Protein 3X1L (pdb70)

Nearest PDB structures (foldseek):
  3x1l-assembly1_F  TM=1.007E+00  e=1.988E-20  Archaeoglobus fulgidus DSM 4304
  3x1l-assembly1_G  TM=9.698E-01  e=9.015E-18  Archaeoglobus fulgidus DSM 4304
  4gkf-assembly1_A  TM=8.002E-01  e=8.936E-06  Pyrococcus furiosus DSM 3638
  3x1l-assembly1_C  TM=1.003E+00  e=3.879E-73  Archaeoglobus fulgidus DSM 4304
  3x1l-assembly1_E  TM=9.800E-01  e=2.014E-64  Archaeoglobus fulgidus DSM 4304

CATH classification: 3.30.1040.70 (+1 more: 2.60.40.4350)

InterPro domains:
  IPR000160 GGDEF domain [PS50887] (592-752)
  IPR013407 CRISPR-associated protein Cmr2 [TIGR02577] (220-738)
  IPR024615 CRISPR-associated protein Cmr2, N-terminal [PF12469] (221-328)
  IPR038242 CRISPR-Cas system, Cmr2 subunit, D1 domain, cysteine cluster [G3DSA:3.30.70.2220] (194-502)
  IPR043128 Reverse transcriptase/Diguanylate cyclase domain [G3DSA:3.30.70.270] (591-764)
  IPR048690 CRISPR RNA silencing complex Cmr2 subunit, Zn-binding domain [PF20823] (441-498)
  IPR048693 CRISPR RNA silencing complex Cmr2-like, C-terminal domain [PF20824] (779-865)
  IPR048694 CRISPR RNA silencing complex Cmr2 subunit, first helical domain [PF20822] (499-591)
  IPR052117 CRISPR-associated Cas10/Csm1 subtype III-A protein [PTHR36528] (218-841)
  IPR054767 Cas10/Cmr2, second palm domain [PF22335] (593-748)

GO terms:
  GO:0005515 protein binding (F, IPI)

Secondary structure (DSSP, 8-state):
-EEEEEEEEE-SHHHHH--SSHHHHHHHHHHHHHHHHHHHHHHHHHH-GGGEEES--TT-HHIIIIIS-----GGGGSB---SEEEEEEEGGGHHHHHHHHHHHHHHHHHHHHHHHHHHHHHTTSB---GGGHHHHTSHHHHHHHHHH-EEEEEEEESS-EEEHHHHHHHHT---EEEGGGGHHHHHHHHHHHHHHHHHTTTT-PPPPPSSPBPTTTSSSBPTTTTTS-HHHHHHTBGGG----HHHHHHHHHHHHHHHHHS---S--SHHHHHTTGGGHHHHHIIIIIHHHHHHHHHH-GGGEETTEESSGGGGSHHHHH--HHHHHHHHHHHHHHHHH-PPP-EEEEEEEEE--HHHHHHHHHHHHIIIIIIHHHHHTTSSEEEEE-SS-EEEEEETTTHHHHHHHHHHHHHHH--EEEEEEEEETTS-HHHHHHHHHHIIIIIGGGSTT--EEEEEEE-SSS-EEEEEEETHHHHHHHT-HHHHHHT--HHHHHHHHHHGGGS-GGGHHHHHHHHHHHH---HHHHHHHHHHHHHHHHHHHTTB--SSHHHHHHHHHHHHHHHT-TTT--/-EEEEEEESS-B--B-SS---TTS--EEEB-SPPHHHHHHHHHHHHHHHT-HHHHTTTSSS-SSEEEEEEEE--EEEPPTTEEEETTEEEE---EEETTEEEPPP-------EEEHHHHHHHHTT---EEEGGGSB--EEEEEEEEEE-TTT-SEEEEEEEEEEEEE-SEEEEEEE-SSS-HHHHHHH-SEEE-SSTT-EEEEEEEE---GGGG----EEEEEEEEESS-EES-HHHHHHHHHHHTT--EEEEEEE--SPEEE--EETTTTEEPPPEEEEPTT-EEEEEEEEEEE--SEEE-SB-TTBT--EEEEEE--/-EEEEEEEESS-BB-B-SS---SSSBPBPB-TTT--BEE-HHHHHHHHHHHHHHHHHTT--B---B--HHHHHHHHHGGGHHHHHHHHHTTSS--HHHHHHH---GGGGGG---SEEE--EEEEEEEEEBSSSSEEEEE-HHHHHHHHHHHHHH-----TTEEEE-GGGEETTTTEEEETTEEEEEPP-SSHHHHHHHHHHHHH-SBSSSSBHHHHHTTEEEE-HHHHHHHHHHSSEEEEEEEEETTTTEEEEEEEEEEEEBPSS-EEEEEEEE----SSS--GGGSSHHHHHHHHHHHHTT-EEE-BS-GGGT--EEEEE-/--TT-SEEEEEEEEESS-B--B----SSSSSBPBPB-TTT--BEE-HHHHHHHHHHHHHHHHHTT--B---B--HHHHHHHHHGGGHHHHHHHHHTTSS--HHHHHHH---GGGTTT---SEEEPPEEEEEEEEEBSSSSEEEEE-HHHHHHHHHHHHHHHHHTT-TTT------TTEEEE-GGGS-TTTSEEEETTEEEEE---HHHHHHHHHHHS-SSSS---GGGEEEE-HHHHHHHHHHSSEEEEEEEE-TTT-SEEEEEEEEEEEBPSS-EEEEEEEE-------GGGSSHHHHHHHHHHHHTT-EEE-SS-GGGT--EEEEEEE-/----EEEEEEEEESS-B--B----SSSSSBPBPB-TTT--BEE-HHHHHHHHHHHHHHHHTTT--B---B--HHHHHHHHHGGGHHHHHHHHHTTSS--HHHHHHT---GGGTTT---SEEEPPEEEEEEEEEBSSSSEEEEE-HHHHHHHHHHHHHHHHHH-----TTEEEE-TTTB-TTT-EEEETTEEEEEPP-SSHHHHHHHHHHHHH-SB-SSSBHHHHHTTEEEE-HHHHHHHHHHSSEEEEEEEEETTTTEEEEEEEEEEEEBPTT-EEEEEEEE-------STT-SHHHHHHHHHHHHTT-EEE-SS-GGGT--EEEEEEE-/--HHHHHHHHHHHHHHHHHHHHTSS-HHHHHHHHHHHHHHHHHHHHH-HHHHHHHHHTT---S--GGG--GGG-SSHHHHHHHHHHHHHHHHHHHBTBTTSS---SSTTS-HHHHHHHS-HHHHHHHHHHHHHHHHHHHHHHHHH-/----HHHHHHHHHHHHHHHHHHHTTT-HHHHHHHHHHHHHHHHHHHHH-HHHHHHHHHHHTT--TTS--GGG--GGG-SSHHHHHHHHHHHHHHHHHHHTT-TTSS---SSTTS-HHHHHTTS-HHHHHHHHHHHHHHHHHHHHHHHHH---/--EE--S-HHHHHHHHHHHTTSS----HHHHHHSS--EEEEETTEEE-SHHHHGGGSSSHHHHHHHHHHHHGGGHHHHHHHHHHHHHHHHHTT-EEEEEEBSS-B-S-TTS--TTS----B-TTT--B-B-HHHHHHHHHHHHHHHHHHHHHHHHHHHTHHHHHHH---HHHHHHHHHHHHHT-GGGTTSSTT-EEESSSSEEEHHHHHHHH-BTTB--SEEE--BEE-HHHHHHS-S-EEEE--EEEEBPTT-EEEEEEEE-STT--HHHHHHHHHHHHHHT-SSS-GGGTTT-B-

Structure (mmCIF, N/CA/C/O backbone):
data_3X1L
#
_entry.id   3X1L
#
_cell.length_a   75.489
_cell.length_b   76.215
_cell.length_c   139.188
_cell.angle_alpha   90.32
_cell.angle_beta   104.83
_cell.angle_gamma   118.58
#
_symmetry.space_group_name_H-M   'P 1'
#
loop_
_entity.id
_entity.type
_entity.pdbx_description
1 polymer 'CRISPR system Cmr subunit Cmr2'
2 polymer 'CRISPR system Cmr subunit Cmr3'
3 polymer Cmr4
4 polymer 'CRISPR system Cmr subunit Cmr5'
5 polymer Cmr6
6 polymer 'RNA (32-MER)'
7 polymer "DNA (5'-D(*TP*GP*CP*TP*CP*TP*CP*AP*GP*CP*CP*GP*CP*AP*AP*GP*GP*AP*CP*CP*GP*CP*AP*TP*AP*CP*TP*AP*CP*AP*A)-3')"
8 non-polymer 'ZINC ION'
9 non-polymer 'MAGNESIUM ION'
10 water water
#
loop_
_atom_site.group_PDB
_atom_site.id
_atom_site.type_symbol
_atom_site.label_atom_id
_atom_site.label_alt_id
_atom_site.label_comp_id
_atom_site.label_asym_id
_atom_site.label_entity_id
_atom_site.label_seq_id
_atom_site.pdbx_PDB_ins_code
_atom_site.Cartn_x
_atom_site.Cartn_y
_atom_site.Cartn_z
_atom_site.occupancy
_atom_site.B_iso_or_equiv
_atom_site.auth_seq_id
_atom_site.auth_comp_id
_atom_site.auth_asym_id
_atom_site.auth_atom_id
_atom_site.pdbx_PDB_model_num
ATOM 1 N N . ASP A 1 24 ? 55.295 -3.075 -25.597 1.00 39.57 218 ASP A N 1
ATOM 2 C CA . ASP A 1 24 ? 56.365 -3.804 -24.926 1.00 41.69 218 ASP A CA 1
ATOM 3 C C . ASP A 1 24 ? 56.703 -3.151 -23.588 1.00 41.44 218 ASP A C 1
ATOM 4 O O . ASP A 1 24 ? 57.680 -2.408 -23.485 1.00 39.47 218 ASP A O 1
ATOM 6 N N . PRO A 1 25 ? 55.892 -3.437 -22.556 1.00 45.08 219 PRO A N 1
ATOM 7 C CA . PRO A 1 25 ? 56.000 -2.811 -21.232 1.00 41.24 219 PRO A CA 1
ATOM 8 C C . PRO A 1 25 ? 57.381 -2.989 -20.609 1.00 41.99 219 PRO A C 1
ATOM 9 O O . PRO A 1 25 ? 57.885 -4.108 -20.524 1.00 38.04 219 PRO A O 1
ATOM 13 N N . THR A 1 26 ? 57.981 -1.884 -20.181 1.00 41.57 220 THR A N 1
ATOM 14 C CA . THR A 1 26 ? 59.327 -1.915 -19.627 1.00 38.28 220 THR A CA 1
ATOM 15 C C . THR A 1 26 ? 59.405 -1.119 -18.329 1.00 34.86 220 THR A C 1
ATOM 16 O O . THR A 1 26 ? 58.997 0.039 -18.276 1.00 32.16 220 THR A O 1
ATOM 20 N N . LEU A 1 27 ? 59.923 -1.756 -17.283 1.00 30.71 221 LEU A N 1
ATOM 21 C CA . LEU A 1 27 ? 60.086 -1.117 -15.982 1.00 32.62 221 LEU A CA 1
ATOM 22 C C . LEU A 1 27 ? 61.352 -0.264 -15.974 1.00 28.94 221 LEU A C 1
ATOM 23 O O . LEU A 1 27 ? 62.453 -0.790 -16.096 1.00 31.00 221 LEU A O 1
ATOM 28 N N . LEU A 1 28 ? 61.191 1.048 -15.836 1.00 30.75 222 LEU A N 1
ATOM 29 C CA . LEU A 1 28 ? 62.313 1.976 -15.949 1.00 28.65 222 LEU A CA 1
ATOM 30 C C . LEU A 1 28 ? 62.605 2.672 -14.620 1.00 30.55 222 LEU A C 1
ATOM 31 O O . LEU A 1 28 ? 61.693 3.147 -13.945 1.00 31.47 222 LEU A O 1
ATOM 36 N N . ARG A 1 29 ? 63.881 2.729 -14.252 1.00 27.47 223 ARG A N 1
ATOM 37 C CA . ARG A 1 29 ? 64.289 3.334 -12.987 1.00 28.33 223 ARG A CA 1
ATOM 38 C C . ARG A 1 29 ? 65.170 4.565 -13.195 1.00 28.58 223 ARG A C 1
ATOM 39 O O . ARG A 1 29 ? 66.132 4.530 -13.958 1.00 31.40 223 ARG A O 1
ATOM 47 N N . ILE A 1 30 ? 64.830 5.650 -12.508 1.00 31.14 224 ILE A N 1
ATOM 48 C CA . ILE A 1 30 ? 65.605 6.886 -12.558 1.00 27.28 224 ILE A CA 1
ATOM 49 C C . ILE A 1 30 ? 66.241 7.159 -11.198 1.00 30.34 224 ILE A C 1
ATOM 50 O O . ILE A 1 30 ? 65.568 7.067 -10.173 1.00 27.90 224 ILE A O 1
ATOM 55 N N . LYS A 1 31 ? 67.531 7.485 -11.186 1.00 28.70 225 LYS A N 1
ATOM 56 C CA . LYS A 1 31 ? 68.206 7.885 -9.950 1.00 25.68 225 LYS A CA 1
ATOM 57 C C . LYS A 1 31 ? 69.150 9.064 -10.182 1.00 25.92 225 LYS A C 1
ATOM 58 O O . LYS A 1 31 ? 69.953 9.054 -11.112 1.00 30.86 225 LYS A O 1
ATOM 64 N N . ILE A 1 32 ? 69.052 10.074 -9.325 1.00 25.19 226 ILE A N 1
ATOM 65 C CA . ILE A 1 32 ? 69.880 11.267 -9.444 1.00 22.35 226 ILE A CA 1
ATOM 66 C C . ILE A 1 32 ? 70.843 11.374 -8.265 1.00 27.51 226 ILE A C 1
ATOM 67 O O . ILE A 1 32 ? 70.437 11.234 -7.112 1.00 26.16 226 ILE A O 1
ATOM 72 N N . VAL A 1 33 ? 72.121 11.598 -8.563 1.00 25.48 227 VAL A N 1
ATOM 73 C CA . VAL A 1 33 ? 73.144 11.783 -7.534 1.00 28.17 227 VAL A CA 1
ATOM 74 C C . VAL A 1 33 ? 74.034 12.975 -7.904 1.00 26.62 227 VAL A C 1
ATOM 75 O O . VAL A 1 33 ? 74.136 13.326 -9.081 1.00 25.02 227 VAL A O 1
ATOM 79 N N . PRO A 1 34 ? 74.676 13.612 -6.906 1.00 23.29 228 PRO A N 1
ATOM 80 C CA . PRO A 1 34 ? 74.589 13.334 -5.468 1.00 26.61 228 PRO A CA 1
ATOM 81 C C . PRO A 1 34 ? 73.446 14.080 -4.797 1.00 25.96 228 PRO A C 1
ATOM 82 O O . PRO A 1 34 ? 72.906 15.036 -5.360 1.00 25.00 228 PRO A O 1
ATOM 86 N N . VAL A 1 35 ? 73.088 13.635 -3.598 1.00 25.79 229 VAL A N 1
ATOM 87 C CA . VAL A 1 35 ? 72.029 14.261 -2.823 1.00 27.35 229 VAL A CA 1
ATOM 88 C C . VAL A 1 35 ? 72.611 14.898 -1.565 1.00 26.24 229 VAL A C 1
ATOM 89 O O . VAL A 1 35 ? 72.777 16.115 -1.497 1.00 24.69 229 VAL A O 1
ATOM 93 N N . GLN A 1 36 ? 72.941 14.076 -0.575 1.00 19.02 230 GLN A N 1
ATOM 94 C CA . GLN A 1 36 ? 73.411 14.610 0.701 1.00 25.89 230 GLN A CA 1
ATOM 95 C C . GLN A 1 36 ? 74.690 15.473 0.604 1.00 25.27 230 GLN A C 1
ATOM 96 O O . GLN A 1 36 ? 74.771 16.497 1.281 1.00 27.22 230 GLN A O 1
ATOM 102 N N . PRO A 1 37 ? 75.679 15.083 -0.233 1.00 24.12 231 PRO A N 1
ATOM 103 C CA . PRO A 1 37 ? 76.834 15.981 -0.391 1.00 29.51 231 PRO A CA 1
ATOM 104 C C . PRO A 1 37 ? 76.470 17.364 -0.928 1.00 28.13 231 PRO A C 1
ATOM 105 O O . PRO A 1 37 ? 77.001 18.369 -0.452 1.00 30.28 231 PRO A O 1
ATOM 109 N N . PHE A 1 38 ? 75.582 17.405 -1.917 1.00 24.95 232 PHE A N 1
ATOM 110 C CA . PHE A 1 38 ? 75.127 18.663 -2.495 1.00 26.57 232 PHE A CA 1
ATOM 111 C C . PHE A 1 38 ? 74.369 19.486 -1.465 1.00 23.05 232 PHE A C 1
ATOM 112 O O . PHE A 1 38 ? 74.602 20.684 -1.317 1.00 27.38 232 PHE A O 1
ATOM 120 N N . ILE A 1 39 ? 73.462 18.831 -0.753 1.00 23.33 233 ILE A N 1
ATOM 121 C CA . ILE A 1 39 ? 72.666 19.487 0.278 1.00 27.14 233 ILE A CA 1
ATOM 122 C C . ILE A 1 39 ? 73.543 19.992 1.430 1.00 27.48 233 ILE A C 1
ATOM 123 O O . ILE A 1 39 ? 73.308 21.073 1.974 1.00 27.87 233 ILE A O 1
ATOM 128 N N . ALA A 1 40 ? 74.570 19.221 1.780 1.00 24.11 234 ALA A N 1
ATOM 129 C CA . ALA A 1 40 ? 75.478 19.597 2.864 1.00 29.90 234 ALA A CA 1
ATOM 130 C C . ALA A 1 40 ? 76.339 20.805 2.502 1.00 29.76 234 ALA A C 1
ATOM 131 O O . ALA A 1 40 ? 76.846 21.496 3.380 1.00 28.79 234 ALA A O 1
ATOM 133 N N . ASN A 1 41 ? 76.512 21.056 1.210 1.00 27.59 235 ASN A N 1
ATOM 134 C CA . ASN A 1 41 ? 77.267 22.223 0.771 1.00 29.11 235 ASN A CA 1
ATOM 135 C C . ASN A 1 41 ? 76.446 23.498 0.936 1.00 28.47 235 ASN A C 1
ATOM 136 O O . ASN A 1 41 ? 76.007 24.105 -0.042 1.00 27.76 235 ASN A O 1
ATOM 141 N N . SER A 1 42 ? 76.248 23.892 2.191 1.00 24.77 236 SER A N 1
ATOM 142 C CA . SER A 1 42 ? 75.400 25.026 2.530 1.00 26.85 236 SER A CA 1
ATOM 143 C C . SER A 1 42 ? 76.009 25.858 3.651 1.00 26.23 236 SER A C 1
ATOM 144 O O . SER A 1 42 ? 76.548 25.312 4.615 1.00 28.40 236 SER A O 1
ATOM 147 N N . ARG A 1 43 ? 75.918 27.179 3.524 1.00 27.43 237 ARG A N 1
ATOM 148 C CA . ARG A 1 43 ? 76.387 28.084 4.570 1.00 25.26 237 ARG A CA 1
ATOM 149 C C . ARG A 1 43 ? 75.196 28.709 5.287 1.00 28.32 237 ARG A C 1
ATOM 150 O O . ARG A 1 43 ? 75.177 28.809 6.517 1.00 25.65 237 ARG A O 1
ATOM 158 N N . LYS A 1 44 ? 74.207 29.134 4.510 1.00 23.65 238 LYS A N 1
ATOM 159 C CA . LYS A 1 44 ? 72.993 29.699 5.079 1.00 26.98 238 LYS A CA 1
ATOM 160 C C . LYS A 1 44 ? 71.827 28.751 4.853 1.00 24.33 238 LYS A C 1
ATOM 161 O O . LYS A 1 44 ? 71.901 27.844 4.022 1.00 26.07 238 LYS A O 1
ATOM 167 N N . GLN A 1 45 ? 70.760 28.949 5.615 1.00 25.99 239 GLN A N 1
ATOM 168 C CA . GLN A 1 45 ? 69.588 28.088 5.534 1.00 27.93 239 GLN A CA 1
ATOM 169 C C . GLN A 1 45 ? 68.971 28.106 4.132 1.00 23.20 239 GLN A C 1
ATOM 170 O O . GLN A 1 45 ? 68.437 27.096 3.670 1.00 23.53 239 GLN A O 1
ATOM 176 N N . LEU A 1 46 ? 69.061 29.249 3.458 1.00 21.36 240 LEU A N 1
ATOM 177 C CA . LEU A 1 46 ? 68.587 29.375 2.080 1.00 25.15 240 LEU A CA 1
ATOM 178 C C . LEU A 1 46 ? 69.336 28.438 1.128 1.00 25.83 240 LEU A C 1
ATOM 179 O O . LEU A 1 46 ? 68.749 27.923 0.173 1.00 28.31 240 LEU A O 1
ATOM 184 N N . ASP A 1 47 ? 70.626 28.221 1.383 1.00 25.09 241 ASP A N 1
ATOM 185 C CA . ASP A 1 47 ? 71.406 27.271 0.586 1.00 24.41 241 ASP A CA 1
ATOM 186 C C . ASP A 1 47 ? 70.856 25.861 0.758 1.00 22.04 241 ASP A C 1
ATOM 187 O O . ASP A 1 47 ? 70.743 25.101 -0.203 1.00 22.98 241 ASP A O 1
ATOM 192 N N . LEU A 1 48 ? 70.535 25.523 2.004 1.00 23.64 242 LEU A N 1
ATOM 193 C CA . LEU A 1 48 ? 70.014 24.210 2.369 1.00 23.86 242 LEU A CA 1
ATOM 194 C C . LEU A 1 48 ? 68.671 23.931 1.695 1.00 21.91 242 LEU A C 1
ATOM 195 O O . LEU A 1 48 ? 68.449 22.853 1.140 1.00 20.21 242 LEU A O 1
ATOM 200 N N . TRP A 1 49 ? 67.774 24.908 1.759 1.00 20.80 243 TRP A N 1
ATOM 201 C CA . TRP A 1 49 ? 66.474 24.779 1.119 1.00 23.70 243 TRP A CA 1
ATOM 202 C C . TRP A 1 49 ? 66.614 24.686 -0.400 1.00 20.29 243 TRP A C 1
ATOM 203 O O . TRP A 1 49 ? 65.991 23.836 -1.029 1.00 20.79 243 TRP A O 1
ATOM 214 N N . ALA A 1 50 ? 67.441 25.553 -0.981 1.00 21.30 244 ALA A N 1
ATOM 215 C CA . ALA A 1 50 ? 67.596 25.604 -2.435 1.00 21.25 244 ALA A CA 1
ATOM 216 C C . ALA A 1 50 ? 68.182 24.310 -2.980 1.00 24.14 244 ALA A C 1
ATOM 217 O O . ALA A 1 50 ? 67.788 23.848 -4.052 1.00 22.11 244 ALA A O 1
ATOM 219 N N . SER A 1 51 ? 69.120 23.733 -2.233 1.00 21.91 245 SER A N 1
ATOM 220 C CA . SER A 1 51 ? 69.749 22.470 -2.602 1.00 24.56 245 SER A CA 1
ATOM 221 C C . SER A 1 51 ? 68.731 21.346 -2.715 1.00 23.51 245 SER A C 1
ATOM 222 O O . SER A 1 51 ? 68.657 20.662 -3.734 1.00 22.68 245 SER A O 1
ATOM 225 N N . SER A 1 52 ? 67.956 21.152 -1.652 1.00 21.76 246 SER A N 1
ATOM 226 C CA . SER A 1 52 ? 66.937 20.109 -1.623 1.00 25.21 246 SER A CA 1
ATOM 227 C C . SER A 1 52 ? 65.854 20.356 -2.666 1.00 20.01 246 SER A C 1
ATOM 228 O O . SER A 1 52 ? 65.399 19.429 -3.333 1.00 20.19 246 SER A O 1
ATOM 231 N N . HIS A 1 53 ? 65.447 21.614 -2.794 1.00 20.16 247 HIS A N 1
ATOM 232 C CA . HIS A 1 53 ? 64.376 21.993 -3.707 1.00 22.82 247 HIS A CA 1
ATOM 233 C C . HIS A 1 53 ? 64.792 21.800 -5.168 1.00 22.40 247 HIS A C 1
ATOM 234 O O . HIS A 1 53 ? 64.017 21.291 -5.978 1.00 22.83 247 HIS A O 1
ATOM 241 N N . LEU A 1 54 ? 66.014 22.208 -5.499 1.00 24.36 248 LEU A N 1
ATOM 242 C CA . LEU A 1 54 ? 66.549 22.016 -6.846 1.00 20.17 248 LEU A CA 1
ATOM 243 C C . LEU A 1 54 ? 66.621 20.534 -7.202 1.00 23.75 248 LEU A C 1
ATOM 244 O O . LEU A 1 54 ? 66.305 20.149 -8.324 1.00 25.20 248 LEU A O 1
ATOM 249 N N . LEU A 1 55 ? 67.037 19.706 -6.245 1.00 24.33 249 LEU A N 1
ATOM 250 C CA . LEU A 1 55 ? 67.103 18.262 -6.462 1.00 24.26 249 LEU A CA 1
ATOM 251 C C . LEU A 1 55 ? 65.734 17.696 -6.824 1.00 24.08 249 LEU A C 1
ATOM 252 O O . LEU A 1 55 ? 65.617 16.881 -7.742 1.00 21.13 249 LEU A O 1
ATOM 257 N N . SER A 1 56 ? 64.703 18.129 -6.100 1.00 20.19 250 SER A N 1
ATOM 258 C CA . SER A 1 56 ? 63.332 17.749 -6.425 1.00 22.41 250 SER A CA 1
ATOM 259 C C . SER A 1 56 ? 62.949 18.259 -7.812 1.00 22.32 250 SER A C 1
ATOM 260 O O . SER A 1 56 ? 62.264 17.566 -8.566 1.00 22.60 250 SER A O 1
ATOM 263 N N . MET A 1 57 ? 63.401 19.465 -8.148 1.00 21.37 251 MET A N 1
ATOM 264 C CA . MET A 1 57 ? 63.101 20.049 -9.455 1.00 23.77 251 MET A CA 1
ATOM 265 C C . MET A 1 57 ? 63.749 19.244 -10.583 1.00 26.89 251 MET A C 1
ATOM 266 O O . MET A 1 57 ? 63.169 19.106 -11.660 1.00 27.60 251 MET A O 1
ATOM 271 N N . LEU A 1 58 ? 64.944 18.708 -10.335 1.00 22.08 252 LEU A N 1
ATOM 272 C CA . LEU A 1 58 ? 65.628 17.893 -11.336 1.00 21.87 252 LEU A CA 1
ATOM 273 C C . LEU A 1 58 ? 64.863 16.601 -11.616 1.00 24.57 252 LEU A C 1
ATOM 274 O O . LEU A 1 58 ? 64.727 16.194 -12.772 1.00 23.93 252 LEU A O 1
ATOM 279 N N . MET A 1 59 ? 64.355 15.961 -10.565 1.00 19.95 253 MET A N 1
ATOM 280 C CA . MET A 1 59 ? 63.528 14.772 -10.748 1.00 24.19 253 MET A CA 1
ATOM 281 C C . MET A 1 59 ? 62.238 15.108 -11.501 1.00 26.22 253 MET A C 1
ATOM 282 O O . MET A 1 59 ? 61.767 14.313 -12.315 1.00 24.77 253 MET A O 1
ATOM 287 N N . TYR A 1 60 ? 61.672 16.282 -11.230 1.00 24.41 254 TYR A N 1
ATOM 288 C CA . TYR A 1 60 ? 60.461 16.706 -11.928 1.00 26.54 254 TYR A CA 1
ATOM 289 C C . TYR A 1 60 ? 60.710 16.864 -13.430 1.00 25.31 254 TYR A C 1
ATOM 290 O O . TYR A 1 60 ? 59.921 16.389 -14.244 1.00 28.85 254 TYR A O 1
ATOM 299 N N . LYS A 1 61 ? 61.801 17.540 -13.783 1.00 26.79 255 LYS A N 1
ATOM 300 C CA . LYS A 1 61 ? 62.197 17.715 -15.182 1.00 26.12 255 LYS A CA 1
ATOM 301 C C . LYS A 1 61 ? 62.397 16.374 -15.877 1.00 27.40 255 LYS A C 1
ATOM 302 O O . LYS A 1 61 ? 62.098 16.220 -17.063 1.00 29.03 255 LYS A O 1
ATOM 308 N N . ALA A 1 62 ? 62.910 15.405 -15.128 1.00 21.67 256 ALA A N 1
ATOM 309 C CA . ALA A 1 62 ? 63.115 14.060 -15.641 1.00 25.46 256 ALA A CA 1
ATOM 310 C C . ALA A 1 62 ? 61.785 13.357 -15.883 1.00 29.09 256 ALA A C 1
ATOM 311 O O . ALA A 1 62 ? 61.587 12.718 -16.917 1.00 25.70 256 ALA A O 1
ATOM 313 N N . LEU A 1 63 ? 60.876 13.478 -14.921 1.00 26.69 257 LEU A N 1
ATOM 314 C CA . LEU A 1 63 ? 59.600 12.779 -14.988 1.00 27.97 257 LEU A CA 1
ATOM 315 C C . LEU A 1 63 ? 58.674 13.380 -16.044 1.00 27.26 257 LEU A C 1
ATOM 316 O O . LEU A 1 63 ? 57.801 12.690 -16.566 1.00 29.08 257 LEU A O 1
ATOM 321 N N . GLU A 1 64 ? 58.870 14.659 -16.355 1.00 29.53 258 GLU A N 1
ATOM 322 C CA . GLU A 1 64 ? 58.127 15.314 -17.429 1.00 31.62 258 GLU A CA 1
ATOM 323 C C . GLU A 1 64 ? 58.251 14.545 -18.740 1.00 30.54 258 GLU A C 1
ATOM 324 O O . GLU A 1 64 ? 57.285 14.432 -19.494 1.00 31.08 258 GLU A O 1
ATOM 330 N N . VAL A 1 65 ? 59.444 14.017 -19.000 1.00 28.56 259 VAL A N 1
ATOM 331 C CA . VAL A 1 65 ? 59.703 13.248 -20.213 1.00 31.43 259 VAL A CA 1
ATOM 332 C C . VAL A 1 65 ? 58.845 11.983 -20.249 1.00 33.80 259 VAL A C 1
ATOM 333 O O . VAL A 1 65 ? 58.268 11.640 -21.281 1.00 35.35 259 VAL A O 1
ATOM 337 N N . ILE A 1 66 ? 58.758 11.304 -19.109 1.00 32.53 260 ILE A N 1
ATOM 338 C CA . ILE A 1 66 ? 57.929 10.110 -18.971 1.00 31.00 260 ILE A CA 1
ATOM 339 C C . ILE A 1 66 ? 56.441 10.428 -19.116 1.00 34.62 260 ILE A C 1
ATOM 340 O O . ILE A 1 66 ? 55.721 9.760 -19.862 1.00 36.11 260 ILE A O 1
ATOM 345 N N . VAL A 1 67 ? 55.991 11.450 -18.394 1.00 30.21 261 VAL A N 1
ATOM 346 C CA . VAL A 1 67 ? 54.579 11.815 -18.355 1.00 32.21 261 VAL A CA 1
ATOM 347 C C . VAL A 1 67 ? 54.059 12.260 -19.721 1.00 36.74 261 VAL A C 1
ATOM 348 O O . VAL A 1 67 ? 52.920 11.959 -20.084 1.00 34.01 261 VAL A O 1
ATOM 352 N N . ASP A 1 68 ? 54.898 12.967 -20.473 1.00 33.43 262 ASP A N 1
ATOM 353 C CA . ASP A 1 68 ? 54.532 13.452 -21.803 1.00 33.85 262 ASP A CA 1
ATOM 354 C C . ASP A 1 68 ? 54.081 12.329 -22.723 1.00 38.99 262 ASP A C 1
ATOM 355 O O . ASP A 1 68 ? 53.177 12.510 -23.536 1.00 44.49 262 ASP A O 1
ATOM 360 N N . LYS A 1 69 ? 54.713 11.168 -22.589 1.00 40.02 263 LYS A N 1
ATOM 361 C CA . LYS A 1 69 ? 54.428 10.045 -23.470 1.00 38.02 263 LYS A CA 1
ATOM 362 C C . LYS A 1 69 ? 53.399 9.086 -22.884 1.00 41.46 263 LYS A C 1
ATOM 363 O O . LYS A 1 69 ? 52.560 8.554 -23.610 1.00 38.26 263 LYS A O 1
ATOM 369 N N . PHE A 1 70 ? 53.453 8.872 -21.572 1.00 39.00 264 PHE A N 1
ATOM 370 C CA . PHE A 1 70 ? 52.663 7.809 -20.960 1.00 39.02 264 PHE A CA 1
ATOM 371 C C . PHE A 1 70 ? 51.742 8.272 -19.832 1.00 38.24 264 PHE A C 1
ATOM 372 O O . PHE A 1 70 ? 51.027 7.463 -19.242 1.00 44.75 264 PHE A O 1
ATOM 380 N N . GLY A 1 71 ? 51.752 9.566 -19.535 1.00 36.53 265 GLY A N 1
ATOM 381 C CA . GLY A 1 71 ? 50.906 10.096 -18.480 1.00 34.64 265 GLY A CA 1
ATOM 382 C C . GLY A 1 71 ? 51.420 9.763 -17.092 1.00 39.24 265 GLY A C 1
ATOM 383 O O . GLY A 1 71 ? 52.346 8.965 -16.945 1.00 40.34 265 GLY A O 1
ATOM 384 N N . PRO A 1 72 ? 50.815 10.372 -16.060 1.00 37.45 266 PRO A N 1
ATOM 385 C CA . PRO A 1 72 ? 51.253 10.206 -14.669 1.00 35.34 266 PRO A CA 1
ATOM 386 C C . PRO A 1 72 ? 50.940 8.829 -14.081 1.00 37.70 266 PRO A C 1
ATOM 387 O O . PRO A 1 72 ? 51.580 8.424 -13.110 1.00 34.25 266 PRO A O 1
ATOM 391 N N . GLU A 1 73 ? 49.979 8.119 -14.661 1.00 34.54 267 GLU A N 1
ATOM 392 C CA . GLU A 1 73 ? 49.567 6.826 -14.123 1.00 33.76 267 GLU A CA 1
ATOM 393 C C . GLU A 1 73 ? 50.582 5.729 -14.437 1.00 37.08 267 GLU A C 1
ATOM 394 O O . GLU A 1 73 ? 50.513 4.635 -13.881 1.00 37.72 267 GLU A O 1
ATOM 400 N N . HIS A 1 74 ? 51.524 6.020 -15.327 1.00 34.50 268 HIS A N 1
ATOM 401 C CA . HIS A 1 74 ? 52.569 5.056 -15.643 1.00 38.81 268 HIS A CA 1
ATOM 402 C C . HIS A 1 74 ? 53.784 5.243 -14.739 1.00 33.84 268 HIS A C 1
ATOM 403 O O . HIS A 1 74 ? 54.709 4.434 -14.752 1.00 32.20 268 HIS A O 1
ATOM 410 N N . VAL A 1 75 ? 53.775 6.312 -13.952 1.00 33.20 269 VAL A N 1
ATOM 411 C CA . VAL A 1 75 ? 54.804 6.510 -12.939 1.00 33.97 269 VAL A CA 1
ATOM 412 C C . VAL A 1 75 ? 54.383 5.824 -11.644 1.00 30.24 269 VAL A C 1
ATOM 413 O O . VAL A 1 75 ? 53.505 6.307 -10.932 1.00 31.69 269 VAL A O 1
ATOM 417 N N . ILE A 1 76 ? 55.009 4.687 -11.354 1.00 32.23 270 ILE A N 1
ATOM 418 C CA . ILE A 1 76 ? 54.686 3.895 -10.170 1.00 30.08 270 ILE A CA 1
ATOM 419 C C . ILE A 1 76 ? 55.124 4.591 -8.888 1.00 34.11 270 ILE A C 1
ATOM 420 O O . ILE A 1 76 ? 54.394 4.618 -7.894 1.00 31.49 270 ILE A O 1
ATOM 425 N N . TYR A 1 77 ? 56.328 5.148 -8.920 1.00 33.76 271 TYR A N 1
ATOM 426 C CA . TYR A 1 77 ? 56.872 5.867 -7.777 1.00 33.13 271 TYR A CA 1
ATOM 427 C C . TYR A 1 77 ? 57.737 7.017 -8.274 1.00 33.85 271 TYR A C 1
ATOM 428 O O . TYR A 1 77 ? 58.589 6.821 -9.138 1.00 29.13 271 TYR A O 1
ATOM 437 N N . PRO A 1 78 ? 57.514 8.225 -7.737 1.00 35.19 272 PRO A N 1
ATOM 438 C CA . PRO A 1 78 ? 56.496 8.502 -6.718 1.00 37.33 272 PRO A CA 1
ATOM 439 C C . PRO A 1 78 ? 55.123 8.793 -7.318 1.00 37.59 272 PRO A C 1
ATOM 440 O O . PRO A 1 78 ? 55.000 8.956 -8.532 1.00 33.64 272 PRO A O 1
ATOM 444 N N . SER A 1 79 ? 54.103 8.848 -6.468 1.00 39.11 273 SER A N 1
ATOM 445 C CA . SER A 1 79 ? 52.760 9.223 -6.898 1.00 35.23 273 SER A CA 1
ATOM 446 C C . SER A 1 79 ? 52.733 10.698 -7.290 1.00 31.31 273 SER A C 1
ATOM 447 O O . SER A 1 79 ? 52.898 11.572 -6.442 1.00 36.17 273 SER A O 1
ATOM 450 N N . LEU A 1 80 ? 52.527 10.974 -8.574 1.00 33.17 274 LEU A N 1
ATOM 451 C CA . LEU A 1 80 ? 52.629 12.340 -9.088 1.00 32.74 274 LEU A CA 1
ATOM 452 C C . LEU A 1 80 ? 51.349 13.160 -8.942 1.00 33.79 274 LEU A C 1
ATOM 453 O O . LEU A 1 80 ? 51.405 14.386 -8.843 1.00 28.96 274 LEU A O 1
ATOM 458 N N . ARG A 1 81 ? 50.204 12.485 -8.930 1.00 32.74 275 ARG A N 1
ATOM 459 C CA . ARG A 1 81 ? 48.910 13.163 -8.918 1.00 38.10 275 ARG A CA 1
ATOM 460 C C . ARG A 1 81 ? 48.739 14.082 -7.709 1.00 35.03 275 ARG A C 1
ATOM 461 O O . ARG A 1 81 ? 47.947 15.022 -7.744 1.00 38.01 275 ARG A O 1
ATOM 463 N N . ASP A 1 82 ? 49.489 13.812 -6.646 1.00 37.03 276 ASP A N 1
ATOM 464 C CA . ASP A 1 82 ? 49.396 14.601 -5.423 1.00 35.17 276 ASP A CA 1
ATOM 465 C C . ASP A 1 82 ? 50.561 15.579 -5.272 1.00 30.56 276 ASP A C 1
ATOM 466 O O . ASP A 1 82 ? 50.537 16.445 -4.398 1.00 30.11 276 ASP A O 1
ATOM 468 N N . GLN A 1 83 ? 51.577 15.435 -6.119 1.00 29.00 277 GLN A N 1
ATOM 469 C CA . GLN A 1 83 ? 52.789 16.251 -6.023 1.00 28.15 277 GLN A CA 1
ATOM 470 C C . GLN A 1 83 ? 52.538 17.708 -6.391 1.00 29.69 277 GLN A C 1
ATOM 471 O O . GLN A 1 83 ? 52.050 18.000 -7.482 1.00 31.27 277 GLN A O 1
ATOM 477 N N . PRO A 1 84 ? 52.870 18.631 -5.472 1.00 28.31 278 PRO A N 1
ATOM 478 C CA . PRO A 1 84 ? 52.687 20.064 -5.717 1.00 28.10 278 PRO A CA 1
ATOM 479 C C . PRO A 1 84 ? 53.437 20.552 -6.952 1.00 32.61 278 PRO A C 1
ATOM 480 O O . PRO A 1 84 ? 52.936 21.445 -7.633 1.00 26.95 278 PRO A O 1
ATOM 484 N N . PHE A 1 85 ? 54.608 19.982 -7.234 1.00 27.45 279 PHE A N 1
ATOM 485 C CA . PHE A 1 85 ? 55.354 20.343 -8.440 1.00 29.06 279 PHE A CA 1
ATOM 486 C C . PHE A 1 85 ? 54.563 19.960 -9.688 1.00 30.03 279 PHE A C 1
ATOM 487 O O . PHE A 1 85 ? 54.479 20.730 -10.639 1.00 27.20 279 PHE A O 1
ATOM 495 N N . PHE A 1 86 ? 53.989 18.761 -9.674 1.00 31.00 280 PHE A N 1
ATOM 496 C CA . PHE A 1 86 ? 53.191 18.272 -10.794 1.00 33.13 280 PHE A CA 1
ATOM 497 C C . PHE A 1 86 ? 51.918 19.100 -10.954 1.00 34.55 280 PHE A C 1
ATOM 498 O O . PHE A 1 86 ? 51.551 19.487 -12.064 1.00 33.19 280 PHE A O 1
ATOM 506 N N . LEU A 1 87 ? 51.255 19.375 -9.836 1.00 29.34 281 LEU A N 1
ATOM 507 C CA . LEU A 1 87 ? 50.033 20.171 -9.841 1.00 36.11 281 LEU A CA 1
ATOM 508 C C . LEU A 1 87 ? 50.279 21.582 -10.368 1.00 35.21 281 LEU A C 1
ATOM 509 O O . LEU A 1 87 ? 49.508 22.091 -11.180 1.00 37.54 281 LEU A O 1
ATOM 514 N N . LYS A 1 88 ? 51.359 22.204 -9.909 1.00 30.00 282 LYS A N 1
ATOM 515 C CA . LYS A 1 88 ? 51.674 23.576 -10.295 1.00 33.22 282 LYS A CA 1
ATOM 516 C C . LYS A 1 88 ? 52.289 23.686 -11.692 1.00 38.53 282 LYS A C 1
ATOM 517 O O . LYS A 1 88 ? 51.800 24.437 -12.533 1.00 36.08 282 LYS A O 1
ATOM 523 N N . PHE A 1 89 ? 53.359 22.937 -11.938 1.00 35.13 283 PHE A N 1
ATOM 524 C CA . PHE A 1 89 ? 54.151 23.133 -13.150 1.00 35.04 283 PHE A CA 1
ATOM 525 C C . PHE A 1 89 ? 53.660 22.334 -14.358 1.00 33.22 283 PHE A C 1
ATOM 526 O O . PHE A 1 89 ? 53.980 22.674 -15.494 1.00 34.75 283 PHE A O 1
ATOM 534 N N . TYR A 1 90 ? 52.896 21.272 -14.123 1.00 34.13 284 TYR A N 1
ATOM 535 C CA . TYR A 1 90 ? 52.432 20.445 -15.231 1.00 35.35 284 TYR A CA 1
ATOM 536 C C . TYR A 1 90 ? 50.940 20.626 -15.507 1.00 39.00 284 TYR A C 1
ATOM 537 O O . TYR A 1 90 ? 50.524 20.681 -16.663 1.00 39.22 284 TYR A O 1
ATOM 546 N N . LEU A 1 91 ? 50.139 20.717 -14.450 1.00 34.24 285 LEU A N 1
ATOM 547 C CA . LEU A 1 91 ? 48.695 20.873 -14.606 1.00 35.52 285 LEU A CA 1
ATOM 548 C C . LEU A 1 91 ? 48.275 22.340 -14.582 1.00 37.31 285 LEU A C 1
ATOM 549 O O . LEU A 1 91 ? 47.138 22.671 -14.913 1.00 42.24 285 LEU A O 1
ATOM 554 N N . GLY A 1 92 ? 49.196 23.213 -14.189 1.00 38.95 286 GLY A N 1
ATOM 555 C CA . GLY A 1 92 ? 48.949 24.644 -14.196 1.00 37.62 286 GLY A CA 1
ATOM 556 C C . GLY A 1 92 ? 47.998 25.137 -13.120 1.00 44.09 286 GLY A C 1
ATOM 557 O O . GLY A 1 92 ? 47.412 26.210 -13.256 1.00 46.87 286 GLY A O 1
ATOM 558 N N . GLU A 1 93 ? 47.841 24.363 -12.049 1.00 44.23 287 GLU A N 1
ATOM 559 C CA . GLU A 1 93 ? 46.977 24.770 -10.941 1.00 42.15 287 GLU A CA 1
ATOM 560 C C . GLU A 1 93 ? 47.638 25.857 -10.101 1.00 39.74 287 GLU A C 1
ATOM 561 O O . GLU A 1 93 ? 48.863 25.974 -10.075 1.00 41.53 287 GLU A O 1
ATOM 567 N N . ASN A 1 94 ? 46.824 26.650 -9.413 1.00 41.23 288 ASN A N 1
ATOM 568 C CA . ASN A 1 94 ? 47.338 27.706 -8.548 1.00 45.33 288 ASN A CA 1
ATOM 569 C C . ASN A 1 94 ? 47.690 27.151 -7.169 1.00 46.14 288 ASN A C 1
ATOM 570 O O . ASN A 1 94 ? 46.863 27.152 -6.258 1.00 52.02 288 ASN A O 1
ATOM 572 N N . ILE A 1 95 ? 48.924 26.679 -7.027 1.00 45.24 289 ILE A N 1
ATOM 573 C CA . ILE A 1 95 ? 49.385 26.070 -5.786 1.00 40.83 289 ILE A CA 1
ATOM 574 C C . ILE A 1 95 ? 49.961 27.126 -4.844 1.00 40.64 289 ILE A C 1
ATOM 575 O O . ILE A 1 95 ? 50.665 28.037 -5.278 1.00 45.77 289 ILE A O 1
ATOM 580 N N . GLY A 1 96 ? 49.649 27.002 -3.557 1.00 39.76 290 GLY A N 1
ATOM 581 C CA . GLY A 1 96 ? 50.098 27.958 -2.561 1.00 38.43 290 GLY A CA 1
ATOM 582 C C . GLY A 1 96 ? 51.535 27.766 -2.114 1.00 38.01 290 GLY A C 1
ATOM 583 O O . GLY A 1 96 ? 52.402 27.418 -2.916 1.00 31.35 290 GLY A O 1
ATOM 584 N N . ASP A 1 97 ? 51.786 27.990 -0.825 1.00 37.48 291 ASP A N 1
ATOM 585 C CA . ASP A 1 97 ? 53.144 27.969 -0.288 1.00 37.52 291 ASP A CA 1
ATOM 586 C C . ASP A 1 97 ? 53.690 26.557 -0.097 1.00 29.38 291 ASP A C 1
ATOM 587 O O . ASP A 1 97 ? 54.848 26.380 0.272 1.00 32.60 291 ASP A O 1
ATOM 592 N N . GLU A 1 98 ? 52.857 25.553 -0.346 1.00 33.99 292 GLU A N 1
ATOM 593 C CA . GLU A 1 98 ? 53.292 24.167 -0.222 1.00 33.65 292 GLU A CA 1
ATOM 594 C C . GLU A 1 98 ? 54.193 23.754 -1.385 1.00 29.70 292 GLU A C 1
ATOM 595 O O . GLU A 1 98 ? 54.719 22.642 -1.411 1.00 32.85 292 GLU A O 1
ATOM 601 N N . ILE A 1 99 ? 54.363 24.658 -2.345 1.00 28.92 293 ILE A N 1
ATOM 602 C CA . ILE A 1 99 ? 55.277 24.439 -3.459 1.00 31.57 293 ILE A CA 1
ATOM 603 C C . ILE A 1 99 ? 56.722 24.602 -2.980 1.00 27.32 293 ILE A C 1
ATOM 604 O O . ILE A 1 99 ? 57.667 24.162 -3.638 1.00 25.65 293 ILE A O 1
ATOM 609 N N . LEU A 1 100 ? 56.878 25.217 -1.813 1.00 23.65 294 LEU A N 1
ATOM 610 C CA . LEU A 1 100 ? 58.193 25.515 -1.262 1.00 32.54 294 LEU A CA 1
ATOM 611 C C . LEU A 1 100 ? 58.840 24.297 -0.616 1.00 24.48 294 LEU A C 1
ATOM 612 O O . LEU A 1 100 ? 60.024 24.320 -0.291 1.00 26.51 294 LEU A O 1
ATOM 617 N N . VAL A 1 101 ? 58.060 23.236 -0.429 1.00 26.42 295 VAL A N 1
ATOM 618 C CA . VAL A 1 101 ? 58.581 22.011 0.159 1.00 24.62 295 VAL A CA 1
ATOM 619 C C . VAL A 1 101 ? 59.037 21.051 -0.931 1.00 24.93 295 VAL A C 1
ATOM 620 O O . VAL A 1 101 ? 58.315 20.807 -1.896 1.00 25.44 295 VAL A O 1
ATOM 624 N N . ALA A 1 102 ? 60.248 20.527 -0.782 1.00 20.56 296 ALA A N 1
ATOM 625 C CA . ALA A 1 102 ? 60.744 19.508 -1.690 1.00 19.78 296 ALA A CA 1
ATOM 626 C C . ALA A 1 102 ? 60.117 18.161 -1.333 1.00 26.08 296 ALA A C 1
ATOM 627 O O . ALA A 1 102 ? 60.370 17.620 -0.253 1.00 21.27 296 ALA A O 1
ATOM 629 N N . ASN A 1 103 ? 59.290 17.634 -2.235 1.00 21.76 297 ASN A N 1
ATOM 630 C CA . ASN A 1 103 ? 58.557 16.391 -1.986 1.00 22.99 297 ASN A CA 1
ATOM 631 C C . ASN A 1 103 ? 58.952 15.258 -2.928 1.00 24.28 297 ASN A C 1
ATOM 632 O O . ASN A 1 103 ? 58.632 14.094 -2.681 1.00 21.88 297 ASN A O 1
ATOM 637 N N . LEU A 1 104 ? 59.627 15.598 -4.018 1.00 25.09 298 LEU A N 1
ATOM 638 C CA . LEU A 1 104 ? 60.075 14.587 -4.966 1.00 28.12 298 LEU A CA 1
ATOM 639 C C . LEU A 1 104 ? 61.418 14.006 -4.534 1.00 21.59 298 LEU A C 1
ATOM 640 O O . LEU A 1 104 ? 62.385 14.743 -4.357 1.00 23.00 298 LEU A O 1
ATOM 645 N N . PRO A 1 105 ? 61.474 12.678 -4.351 1.00 22.97 299 PRO A N 1
ATOM 646 C CA . PRO A 1 105 ? 62.716 11.977 -4.004 1.00 25.29 299 PRO A CA 1
ATOM 647 C C . PRO A 1 105 ? 63.663 11.876 -5.197 1.00 25.55 299 PRO A C 1
ATOM 648 O O . PRO A 1 105 ? 63.308 12.292 -6.300 1.00 22.64 299 PRO A O 1
ATOM 652 N N . ASN A 1 106 ? 64.848 11.320 -4.976 1.00 23.34 300 ASN A N 1
ATOM 653 C CA . ASN A 1 106 ? 65.864 11.241 -6.016 1.00 27.10 300 ASN A CA 1
ATOM 654 C C . ASN A 1 106 ? 65.843 9.913 -6.767 1.00 22.90 300 ASN A C 1
ATOM 655 O O . ASN A 1 106 ? 66.758 9.610 -7.529 1.00 22.92 300 ASN A O 1
ATOM 660 N N . LYS A 1 107 ? 64.805 9.118 -6.538 1.00 25.02 301 LYS A N 1
ATOM 661 C CA . LYS A 1 107 ? 64.629 7.860 -7.253 1.00 23.78 301 LYS A CA 1
ATOM 662 C C . LYS A 1 107 ? 63.194 7.732 -7.750 1.00 27.41 301 LYS A C 1
ATOM 663 O O . LYS A 1 107 ? 62.249 8.041 -7.025 1.00 27.72 301 LYS A O 1
ATOM 665 N N . ALA A 1 108 ? 63.035 7.283 -8.992 1.00 26.32 302 ALA A N 1
ATOM 666 C CA . ALA A 1 108 ? 61.712 7.143 -9.586 1.00 27.34 302 ALA A CA 1
ATOM 667 C C . ALA A 1 108 ? 61.578 5.831 -10.354 1.00 31.00 302 ALA A C 1
ATOM 668 O O . ALA A 1 108 ? 62.550 5.318 -10.904 1.00 28.10 302 ALA A O 1
ATOM 670 N N . LEU A 1 109 ? 60.363 5.295 -10.381 1.00 26.92 303 LEU A N 1
ATOM 671 C CA . LEU A 1 109 ? 60.083 4.048 -11.078 1.00 28.69 303 LEU A CA 1
ATOM 672 C C . LEU A 1 109 ? 58.882 4.232 -11.999 1.00 31.37 303 LEU A C 1
ATOM 673 O O . LEU A 1 109 ? 57.840 4.731 -11.577 1.00 30.07 303 LEU A O 1
ATOM 678 N N . ALA A 1 110 ? 59.028 3.831 -13.256 1.00 28.07 304 ALA A N 1
ATOM 679 C CA . ALA A 1 110 ? 57.964 4.024 -14.230 1.00 30.53 304 ALA A CA 1
ATOM 680 C C . ALA A 1 110 ? 57.853 2.841 -15.181 1.00 31.84 304 ALA A C 1
ATOM 681 O O . ALA A 1 110 ? 58.774 2.034 -15.295 1.00 32.01 304 ALA A O 1
ATOM 683 N N . ILE A 1 111 ? 56.712 2.737 -15.854 1.00 35.67 305 ILE A N 1
ATOM 684 C CA . ILE A 1 111 ? 56.529 1.729 -16.890 1.00 35.29 305 ILE A CA 1
ATOM 685 C C . ILE A 1 111 ? 56.417 2.405 -18.250 1.00 36.71 305 ILE A C 1
ATOM 686 O O . ILE A 1 111 ? 55.527 3.225 -18.477 1.00 40.23 305 ILE A O 1
ATOM 691 N N . VAL A 1 112 ? 57.338 2.069 -19.145 1.00 32.29 306 VAL A N 1
ATOM 692 C CA . VAL A 1 112 ? 57.378 2.677 -20.468 1.00 35.33 306 VAL A CA 1
ATOM 693 C C . VAL A 1 112 ? 57.403 1.614 -21.559 1.00 36.59 306 VAL A C 1
ATOM 694 O O . VAL A 1 112 ? 57.578 0.427 -21.278 1.00 37.25 306 VAL A O 1
ATOM 698 N N . SER A 1 113 ? 57.225 2.044 -22.805 1.00 38.84 307 SER A N 1
ATOM 699 C CA . SER A 1 113 ? 57.361 1.143 -23.942 1.00 39.44 307 SER A CA 1
ATOM 700 C C . SER A 1 113 ? 58.840 0.896 -24.214 1.00 38.06 307 SER A C 1
ATOM 701 O O . SER A 1 113 ? 59.654 1.818 -24.140 1.00 36.08 307 SER A O 1
ATOM 704 N N . GLY A 1 114 ? 59.180 -0.350 -24.526 1.00 38.97 308 GLY A N 1
ATOM 705 C CA . GLY A 1 114 ? 60.564 -0.747 -24.712 1.00 37.85 308 GLY A CA 1
ATOM 706 C C . GLY A 1 114 ? 61.303 0.007 -25.800 1.00 40.61 308 GLY A C 1
ATOM 707 O O . GLY A 1 114 ? 62.494 0.287 -25.668 1.00 45.83 308 GLY A O 1
ATOM 708 N N . LYS A 1 115 ? 60.594 0.343 -26.873 1.00 42.44 309 LYS A N 1
ATOM 709 C CA . LYS A 1 115 ? 61.205 1.010 -28.016 1.00 42.58 309 LYS A CA 1
ATOM 710 C C . LYS A 1 115 ? 61.609 2.447 -27.701 1.00 42.01 309 LYS A C 1
ATOM 711 O O . LYS A 1 115 ? 62.405 3.044 -28.424 1.00 51.33 309 LYS A O 1
ATOM 713 N N . GLU A 1 116 ? 61.062 3.002 -26.624 1.00 39.53 310 GLU A N 1
ATOM 714 C CA . GLU A 1 116 ? 61.339 4.389 -26.259 1.00 36.96 310 GLU A CA 1
ATOM 715 C C . GLU A 1 116 ? 62.371 4.511 -25.137 1.00 39.22 310 GLU A C 1
ATOM 716 O O . GLU A 1 116 ? 62.833 5.611 -24.835 1.00 34.81 310 GLU A O 1
ATOM 718 N N . ALA A 1 117 ? 62.733 3.382 -24.533 1.00 37.37 311 ALA A N 1
ATOM 719 C CA . ALA A 1 117 ? 63.590 3.372 -23.346 1.00 38.61 311 ALA A CA 1
ATOM 720 C C . ALA A 1 117 ? 64.902 4.135 -23.541 1.00 40.20 311 ALA A C 1
ATOM 721 O O . ALA A 1 117 ? 65.228 5.027 -22.756 1.00 37.10 311 ALA A O 1
ATOM 723 N N . GLU A 1 118 ? 65.640 3.792 -24.593 1.00 36.25 312 GLU A N 1
ATOM 724 C CA . GLU A 1 118 ? 66.927 4.426 -24.869 1.00 37.03 312 GLU A CA 1
ATOM 725 C C . GLU A 1 118 ? 66.777 5.913 -25.182 1.00 35.75 312 GLU A C 1
ATOM 726 O O . GLU A 1 118 ? 67.637 6.718 -24.825 1.00 32.82 312 GLU A O 1
ATOM 728 N N . LYS A 1 119 ? 65.684 6.271 -25.851 1.00 35.52 313 LYS A N 1
ATOM 729 C CA . LYS A 1 119 ? 65.430 7.657 -26.232 1.00 34.45 313 LYS A CA 1
ATOM 730 C C . LYS A 1 119 ? 65.054 8.495 -25.015 1.00 35.00 313 LYS A C 1
ATOM 731 O O . LYS A 1 119 ? 65.460 9.652 -24.889 1.00 32.01 313 LYS A O 1
ATOM 733 N N . ILE A 1 120 ? 64.266 7.898 -24.127 1.00 35.04 314 ILE A N 1
ATOM 734 C CA . ILE A 1 120 ? 63.908 8.518 -22.859 1.00 32.29 314 ILE A CA 1
ATOM 735 C C . ILE A 1 120 ? 65.159 8.821 -22.034 1.00 31.07 314 ILE A C 1
ATOM 736 O O . ILE A 1 120 ? 65.291 9.912 -21.477 1.00 28.56 314 ILE A O 1
ATOM 741 N N . GLU A 1 121 ? 66.082 7.863 -21.982 1.00 29.34 315 GLU A N 1
ATOM 742 C CA . GLU A 1 121 ? 67.337 8.037 -21.254 1.00 33.08 315 GLU A CA 1
ATOM 743 C C . GLU A 1 121 ? 68.108 9.250 -21.759 1.00 32.69 315 GLU A C 1
ATOM 744 O O . GLU A 1 121 ? 68.549 10.087 -20.973 1.00 30.98 315 GLU A O 1
ATOM 750 N N . GLU A 1 122 ? 68.263 9.337 -23.077 1.00 33.53 316 GLU A N 1
ATOM 751 C CA . GLU A 1 122 ? 68.978 10.445 -23.700 1.00 30.88 316 GLU A CA 1
ATOM 752 C C . GLU A 1 122 ? 68.291 11.782 -23.437 1.00 27.71 316 GLU A C 1
ATOM 753 O O . GLU A 1 122 ? 68.952 12.781 -23.152 1.00 32.20 316 GLU A O 1
ATOM 755 N N . GLU A 1 123 ? 66.965 11.795 -23.533 1.00 28.07 317 GLU A N 1
ATOM 756 C CA . GLU A 1 123 ? 66.199 13.031 -23.391 1.00 30.47 317 GLU A CA 1
ATOM 757 C C . GLU A 1 123 ? 66.165 13.532 -21.947 1.00 28.42 317 GLU A C 1
ATOM 758 O O . GLU A 1 123 ? 66.239 14.735 -21.700 1.00 30.75 317 GLU A O 1
ATOM 764 N N . ILE A 1 124 ? 66.047 12.612 -20.995 1.00 27.42 318 ILE A N 1
ATOM 765 C CA . ILE A 1 124 ? 66.071 12.988 -19.585 1.00 27.36 318 ILE A CA 1
ATOM 766 C C . ILE A 1 124 ? 67.401 13.650 -19.232 1.00 25.49 318 ILE A C 1
ATOM 767 O O . ILE A 1 124 ? 67.419 14.734 -18.651 1.00 26.17 318 ILE A O 1
ATOM 772 N N . LYS A 1 125 ? 68.506 13.010 -19.612 1.00 27.39 319 LYS A N 1
ATOM 773 C CA . LYS A 1 125 ? 69.841 13.557 -19.367 1.00 28.59 319 LYS A CA 1
ATOM 774 C C . LYS A 1 125 ? 69.995 14.947 -19.972 1.00 31.14 319 LYS A C 1
ATOM 775 O O . LYS A 1 125 ? 70.597 15.833 -19.365 1.00 30.48 319 LYS A O 1
ATOM 781 N N . LYS A 1 126 ? 69.445 15.127 -21.169 1.00 31.53 320 LYS A N 1
ATOM 782 C CA . LYS A 1 126 ? 69.540 16.395 -21.885 1.00 29.61 320 LYS A CA 1
ATOM 783 C C . LYS A 1 126 ? 68.734 17.505 -21.216 1.00 29.70 320 LYS A C 1
ATOM 784 O O . LYS A 1 126 ? 69.205 18.639 -21.116 1.00 31.28 320 LYS A O 1
ATOM 790 N N . ARG A 1 127 ? 67.519 17.183 -20.775 1.00 28.23 321 ARG A N 1
ATOM 791 C CA . ARG A 1 127 ? 66.674 18.150 -20.071 1.00 29.41 321 ARG A CA 1
ATOM 792 C C . ARG A 1 127 ? 67.373 18.711 -18.839 1.00 28.17 321 ARG A C 1
ATOM 793 O O . ARG A 1 127 ? 67.293 19.904 -18.556 1.00 30.37 321 ARG A O 1
ATOM 801 N N . ILE A 1 128 ? 68.061 17.846 -18.105 1.00 30.24 322 ILE A N 1
ATOM 802 C CA . ILE A 1 128 ? 68.676 18.261 -16.853 1.00 26.22 322 ILE A CA 1
ATOM 803 C C . ILE A 1 128 ? 69.930 19.098 -17.108 1.00 27.53 322 ILE A C 1
ATOM 804 O O . ILE A 1 128 ? 70.138 20.114 -16.446 1.00 27.52 322 ILE A O 1
ATOM 809 N N . ARG A 1 129 ? 70.743 18.695 -18.082 1.00 32.87 323 ARG A N 1
ATOM 810 C CA . ARG A 1 129 ? 71.897 19.499 -18.487 1.00 33.81 323 ARG A CA 1
ATOM 811 C C . ARG A 1 129 ? 71.468 20.899 -18.922 1.00 29.54 323 ARG A C 1
ATOM 812 O O . ARG A 1 129 ? 72.003 21.897 -18.440 1.00 29.65 323 ARG A O 1
ATOM 820 N N . ASP A 1 130 ? 70.500 20.961 -19.831 1.00 27.17 324 ASP A N 1
ATOM 821 C CA . ASP A 1 130 ? 70.015 22.235 -20.358 1.00 32.78 324 ASP A CA 1
ATOM 822 C C . ASP A 1 130 ? 69.436 23.124 -19.263 1.00 29.88 324 ASP A C 1
ATOM 823 O O . ASP A 1 130 ? 69.721 24.323 -19.206 1.00 28.91 324 ASP A O 1
ATOM 828 N N . PHE A 1 131 ? 68.623 22.532 -18.394 1.00 26.18 325 PHE A N 1
ATOM 829 C CA . PHE A 1 131 ? 67.992 23.279 -17.313 1.00 30.97 325 PHE A CA 1
ATOM 830 C C . PHE A 1 131 ? 69.029 23.895 -16.374 1.00 29.21 325 PHE A C 1
ATOM 831 O O . PHE A 1 131 ? 68.906 25.050 -15.968 1.00 26.74 325 PHE A O 1
ATOM 839 N N . LEU A 1 132 ? 70.060 23.127 -16.042 1.00 30.42 326 LEU A N 1
ATOM 840 C CA . LEU A 1 132 ? 71.114 23.616 -15.161 1.00 27.69 326 LEU A CA 1
ATOM 841 C C . LEU A 1 132 ? 71.962 24.683 -15.854 1.00 28.02 326 LEU A C 1
ATOM 842 O O . LEU A 1 132 ? 72.334 25.684 -15.241 1.00 27.51 326 LEU A O 1
ATOM 847 N N . LEU A 1 133 ? 72.263 24.474 -17.132 1.00 28.68 327 LEU A N 1
ATOM 848 C CA . LEU A 1 133 ? 73.008 25.469 -17.898 1.00 29.97 327 LEU A CA 1
ATOM 849 C C . LEU A 1 133 ? 72.229 26.779 -17.991 1.00 28.99 327 LEU A C 1
ATOM 850 O O . LEU A 1 133 ? 72.800 27.859 -17.835 1.00 29.16 327 LEU A O 1
ATOM 855 N N . GLN A 1 134 ? 70.926 26.679 -18.237 1.00 29.71 328 GLN A N 1
ATOM 856 C CA . GLN A 1 134 ? 70.075 27.862 -18.309 1.00 29.62 328 GLN A CA 1
ATOM 857 C C . GLN A 1 134 ? 70.032 28.584 -16.960 1.00 32.25 328 GLN A C 1
ATOM 858 O O . GLN A 1 134 ? 70.148 29.809 -16.906 1.00 30.24 328 GLN A O 1
ATOM 864 N N . LEU A 1 135 ? 69.881 27.824 -15.876 1.00 30.87 329 LEU A N 1
ATOM 865 C CA . LEU A 1 135 ? 69.916 28.397 -14.531 1.00 27.56 329 LEU A CA 1
ATOM 866 C C . LEU A 1 135 ? 71.218 29.145 -14.269 1.00 29.31 329 LEU A C 1
ATOM 867 O O . LEU A 1 135 ? 71.213 30.210 -13.652 1.00 30.90 329 LEU A O 1
ATOM 872 N N . TYR A 1 136 ? 72.333 28.586 -14.735 1.00 22.20 330 TYR A N 1
ATOM 873 C CA . TYR A 1 136 ? 73.631 29.214 -14.514 1.00 27.66 330 TYR A CA 1
ATOM 874 C C . TYR A 1 136 ? 73.778 30.523 -15.289 1.00 30.61 330 TYR A C 1
ATOM 875 O O . TYR A 1 136 ? 74.305 31.503 -14.761 1.00 30.12 330 TYR A O 1
ATOM 884 N N . ARG A 1 137 ? 73.323 30.537 -16.539 1.00 27.88 331 ARG A N 1
ATOM 885 C CA . ARG A 1 137 ? 73.371 31.755 -17.342 1.00 34.05 331 ARG A CA 1
ATOM 886 C C . ARG A 1 137 ? 72.586 32.869 -16.661 1.00 31.75 331 ARG A C 1
ATOM 887 O O . ARG A 1 137 ? 73.054 34.005 -16.570 1.00 34.65 331 ARG A O 1
ATOM 895 N N . GLU A 1 138 ? 71.398 32.533 -16.167 1.00 30.82 332 GLU A N 1
ATOM 896 C CA . GLU A 1 138 ? 70.579 33.493 -15.440 1.00 33.46 332 GLU A CA 1
ATOM 897 C C . GLU A 1 138 ? 71.258 33.901 -14.136 1.00 30.87 332 GLU A C 1
ATOM 898 O O . GLU A 1 138 ? 71.267 35.077 -13.775 1.00 32.00 332 GLU A O 1
ATOM 904 N N . ALA A 1 139 ? 71.832 32.926 -13.436 1.00 28.57 333 ALA A N 1
ATOM 905 C CA . ALA A 1 139 ? 72.542 33.201 -12.191 1.00 30.89 333 ALA A CA 1
ATOM 906 C C . ALA A 1 139 ? 73.702 34.164 -12.422 1.00 30.57 333 ALA A C 1
ATOM 907 O O . ALA A 1 139 ? 73.947 35.055 -11.608 1.00 31.78 333 ALA A O 1
ATOM 909 N N . VAL A 1 140 ? 74.414 33.981 -13.530 1.00 27.53 334 VAL A N 1
ATOM 910 C CA . VAL A 1 140 ? 75.522 34.866 -13.879 1.00 34.80 334 VAL A CA 1
ATOM 911 C C . VAL A 1 140 ? 75.030 36.298 -14.087 1.00 34.45 334 VAL A C 1
ATOM 912 O O . VAL A 1 140 ? 75.583 37.241 -13.516 1.00 35.86 334 VAL A O 1
ATOM 916 N N . ASP A 1 141 ? 73.984 36.449 -14.896 1.00 34.52 335 ASP A N 1
ATOM 917 C CA . ASP A 1 141 ? 73.378 37.757 -15.145 1.00 38.07 335 ASP A CA 1
ATOM 918 C C . ASP A 1 141 ? 72.879 38.390 -13.852 1.00 36.74 335 ASP A C 1
ATOM 919 O O . ASP A 1 141 ? 73.133 39.564 -13.585 1.00 34.75 335 ASP A O 1
ATOM 921 N N . TRP A 1 142 ? 72.171 37.600 -13.052 1.00 33.30 336 TRP A N 1
ATOM 922 C CA . TRP A 1 142 ? 71.634 38.068 -11.780 1.00 32.26 336 TRP A CA 1
ATOM 923 C C . TRP A 1 142 ? 72.731 38.520 -10.820 1.00 36.14 336 TRP A C 1
ATOM 924 O O . TRP A 1 142 ? 72.578 39.519 -10.119 1.00 35.70 336 TRP A O 1
ATOM 935 N N . ALA A 1 143 ? 73.837 37.783 -10.800 1.00 33.91 337 ALA A N 1
ATOM 936 C CA . ALA A 1 143 ? 74.921 38.041 -9.858 1.00 37.38 337 ALA A CA 1
ATOM 937 C C . ALA A 1 143 ? 75.593 39.389 -10.107 1.00 39.16 337 ALA A C 1
ATOM 938 O O . ALA A 1 143 ? 75.890 40.131 -9.169 1.00 39.25 337 ALA A O 1
ATOM 940 N N . VAL A 1 144 ? 75.833 39.695 -11.377 1.00 37.23 338 VAL A N 1
ATOM 941 C CA . VAL A 1 144 ? 76.512 40.928 -11.756 1.00 43.55 338 VAL A CA 1
ATOM 942 C C . VAL A 1 144 ? 75.619 42.151 -11.547 1.00 43.41 338 VAL A C 1
ATOM 943 O O . VAL A 1 144 ? 76.076 43.190 -11.068 1.00 42.34 338 VAL A O 1
ATOM 947 N N . GLU A 1 145 ? 74.343 42.014 -11.896 1.00 42.28 339 GLU A N 1
ATOM 948 C CA . GLU A 1 145 ? 73.393 43.120 -11.810 1.00 44.52 339 GLU A CA 1
ATOM 949 C C . GLU A 1 145 ? 73.031 43.495 -10.373 1.00 46.03 339 GLU A C 1
ATOM 950 O O . GLU A 1 145 ? 72.627 44.627 -10.108 1.00 44.02 339 GLU A O 1
ATOM 956 N N . ASN A 1 146 ? 73.174 42.551 -9.448 1.00 45.10 340 ASN A N 1
ATOM 957 C CA . ASN A 1 146 ? 72.790 42.794 -8.061 1.00 39.33 340 ASN A CA 1
ATOM 958 C C . ASN A 1 146 ? 73.983 42.837 -7.109 1.00 43.09 340 ASN A C 1
ATOM 959 O O . ASN A 1 146 ? 73.817 42.822 -5.889 1.00 43.97 340 ASN A O 1
ATOM 964 N N . GLY A 1 147 ? 75.185 42.895 -7.673 1.00 40.71 341 GLY A N 1
ATOM 965 C CA . GLY A 1 147 ? 76.387 43.072 -6.880 1.00 43.78 341 GLY A CA 1
ATOM 966 C C . GLY A 1 147 ? 76.809 41.866 -6.061 1.00 44.08 341 GLY A C 1
ATOM 967 O O . GLY A 1 147 ? 77.448 42.011 -5.019 1.00 42.91 341 GLY A O 1
ATOM 968 N N . VAL A 1 148 ? 76.449 40.673 -6.522 1.00 44.90 342 VAL A N 1
ATOM 969 C CA . VAL A 1 148 ? 76.935 39.450 -5.897 1.00 38.38 342 VAL A CA 1
ATOM 970 C C . VAL A 1 148 ? 78.413 39.309 -6.240 1.00 39.52 342 VAL A C 1
ATOM 971 O O . VAL A 1 148 ? 79.226 38.903 -5.406 1.00 37.40 342 VAL A O 1
ATOM 975 N N . VAL A 1 149 ? 78.740 39.655 -7.482 1.00 41.49 343 VAL A N 1
ATOM 976 C CA . VAL A 1 149 ? 80.121 39.800 -7.927 1.00 43.68 343 VAL A CA 1
ATOM 977 C C . VAL A 1 149 ? 80.395 41.246 -8.321 1.00 46.37 343 VAL A C 1
ATOM 978 O O . VAL A 1 149 ? 79.770 41.775 -9.240 1.00 45.78 343 VAL A O 1
ATOM 982 N N . LYS A 1 150 ? 81.333 41.880 -7.627 1.00 48.17 344 LYS A N 1
ATOM 983 C CA . LYS A 1 150 ? 81.673 43.271 -7.898 1.00 47.67 344 LYS A CA 1
ATOM 984 C C . LYS A 1 150 ? 82.561 43.386 -9.133 1.00 47.89 344 LYS A C 1
ATOM 985 O O . LYS A 1 150 ? 83.716 43.801 -9.039 1.00 50.53 344 LYS A O 1
ATOM 991 N N . VAL A 1 151 ? 82.020 43.010 -10.287 1.00 51.62 345 VAL A N 1
ATOM 992 C CA . VAL A 1 151 ? 82.758 43.083 -11.544 1.00 52.07 345 VAL A CA 1
ATOM 993 C C . VAL A 1 151 ? 81.988 43.874 -12.595 1.00 54.80 345 VAL A C 1
ATOM 994 O O . VAL A 1 151 ? 80.780 44.082 -12.471 1.00 49.89 345 VAL A O 1
ATOM 998 N N . ASP A 1 152 ? 82.693 44.315 -13.632 1.00 58.68 346 ASP A N 1
ATOM 999 C CA . ASP A 1 152 ? 82.054 45.011 -14.740 1.00 56.73 346 ASP A CA 1
ATOM 1000 C C . ASP A 1 152 ? 81.241 44.028 -15.574 1.00 56.91 346 ASP A C 1
ATOM 1001 O O . ASP A 1 152 ? 81.546 42.836 -15.616 1.00 53.07 346 ASP A O 1
ATOM 1003 N N . ARG A 1 153 ? 80.212 44.537 -16.243 1.00 59.10 347 ARG A N 1
ATOM 1004 C CA . ARG A 1 153 ? 79.321 43.701 -17.040 1.00 58.94 347 ARG A CA 1
ATOM 1005 C C . ARG A 1 153 ? 80.038 43.056 -18.225 1.00 56.56 347 ARG A C 1
ATOM 1006 O O . ARG A 1 153 ? 79.526 42.119 -18.835 1.00 59.98 347 ARG A O 1
ATOM 1014 N N . SER A 1 154 ? 81.222 43.568 -18.547 1.00 54.21 348 SER A N 1
ATOM 1015 C CA . SER A 1 154 ? 82.029 43.030 -19.635 1.00 57.32 348 SER A CA 1
ATOM 1016 C C . SER A 1 154 ? 82.677 41.699 -19.256 1.00 59.12 348 SER A C 1
ATOM 1017 O O . SER A 1 154 ? 83.094 40.930 -20.125 1.00 56.70 348 SER A O 1
ATOM 1020 N N . GLU A 1 155 ? 82.760 41.433 -17.956 1.00 58.34 349 GLU A N 1
ATOM 1021 C CA . GLU A 1 155 ? 83.407 40.223 -17.459 1.00 55.35 349 GLU A CA 1
ATOM 1022 C C . GLU A 1 155 ? 82.440 39.046 -17.376 1.00 53.68 349 GLU A C 1
ATOM 1023 O O . GLU A 1 155 ? 82.818 37.956 -16.941 1.00 55.41 349 GLU A O 1
ATOM 1025 N N . LYS A 1 156 ? 81.196 39.268 -17.795 1.00 49.53 350 LYS A N 1
ATOM 1026 C CA . LYS A 1 156 ? 80.181 38.218 -17.783 1.00 51.52 350 LYS A CA 1
ATOM 1027 C C . LYS A 1 156 ? 80.565 37.054 -18.686 1.00 50.67 350 LYS A C 1
ATOM 1028 O O . LYS A 1 156 ? 80.256 35.898 -18.390 1.00 51.65 350 LYS A O 1
ATOM 1034 N N . ASP A 1 157 ? 81.232 37.367 -19.793 1.00 50.53 351 ASP A N 1
ATOM 1035 C CA . ASP A 1 157 ? 81.681 36.347 -20.734 1.00 51.15 351 ASP A CA 1
ATOM 1036 C C . ASP A 1 157 ? 82.688 35.407 -20.089 1.00 46.26 351 ASP A C 1
ATOM 1037 O O . ASP A 1 157 ? 82.724 34.215 -20.396 1.00 46.05 351 ASP A O 1
ATOM 1042 N N . SER A 1 158 ? 83.510 35.952 -19.198 1.00 41.87 352 SER A N 1
ATOM 1043 C CA . SER A 1 158 ? 84.507 35.153 -18.500 1.00 46.63 352 SER A CA 1
ATOM 1044 C C . SER A 1 158 ? 83.834 34.132 -17.588 1.00 38.29 352 SER A C 1
ATOM 1045 O O . SER A 1 158 ? 84.338 33.026 -17.400 1.00 42.01 352 SER A O 1
ATOM 1048 N N . MET A 1 159 ? 82.688 34.509 -17.033 1.00 39.09 353 MET A N 1
ATOM 1049 C CA . MET A 1 159 ? 81.941 33.631 -16.140 1.00 42.99 353 MET A CA 1
ATOM 1050 C C . MET A 1 159 ? 81.278 32.492 -16.905 1.00 42.94 353 MET A C 1
ATOM 1051 O O . MET A 1 159 ? 80.947 31.455 -16.329 1.00 35.46 353 MET A O 1
ATOM 1056 N N . LEU A 1 160 ? 81.094 32.688 -18.207 1.00 36.74 354 LEU A N 1
ATOM 1057 C CA . LEU A 1 160 ? 80.388 31.717 -19.030 1.00 37.12 354 LEU A CA 1
ATOM 1058 C C . LEU A 1 160 ? 81.334 30.867 -19.871 1.00 35.75 354 LEU A C 1
ATOM 1059 O O . LEU A 1 160 ? 80.893 30.146 -20.763 1.00 35.15 354 LEU A O 1
ATOM 1064 N N . LYS A 1 161 ? 82.632 30.947 -19.586 1.00 33.90 355 LYS A N 1
ATOM 1065 C CA . LYS A 1 161 ? 83.609 30.160 -20.331 1.00 33.53 355 LYS A CA 1
ATOM 1066 C C . LYS A 1 161 ? 83.438 28.674 -20.031 1.00 36.13 355 LYS A C 1
ATOM 1067 O O . LYS A 1 161 ? 82.823 28.298 -19.032 1.00 34.92 355 LYS A O 1
ATOM 1073 N N . GLU A 1 162 ? 83.997 27.839 -20.902 1.00 34.92 356 GLU A N 1
ATOM 1074 C CA . GLU A 1 162 ? 83.760 26.399 -20.881 1.00 37.92 356 GLU A CA 1
ATOM 1075 C C . GLU A 1 162 ? 84.131 25.717 -19.566 1.00 34.58 356 GLU A C 1
ATOM 1076 O O . GLU A 1 162 ? 83.444 24.793 -19.130 1.00 36.53 356 GLU A O 1
ATOM 1082 N N . ALA A 1 163 ? 85.213 26.170 -18.939 1.00 30.80 357 ALA A N 1
ATOM 1083 C CA . ALA A 1 163 ? 85.685 25.562 -17.698 1.00 40.94 357 ALA A CA 1
ATOM 1084 C C . ALA A 1 163 ? 84.610 25.611 -16.614 1.00 37.73 357 ALA A C 1
ATOM 1085 O O . ALA A 1 163 ? 84.456 24.668 -15.838 1.00 35.50 357 ALA A O 1
ATOM 1087 N N . TYR A 1 164 ? 83.862 26.709 -16.576 1.00 37.19 358 TYR A N 1
ATOM 1088 C CA . TYR A 1 164 ? 82.780 26.866 -15.613 1.00 30.60 358 TYR A CA 1
ATOM 1089 C C . TYR A 1 164 ? 81.546 26.072 -16.032 1.00 35.62 358 TYR A C 1
ATOM 1090 O O . TYR A 1 164 ? 80.845 25.514 -15.188 1.00 34.25 358 TYR A O 1
ATOM 1099 N N . LEU A 1 165 ? 81.287 26.021 -17.337 1.00 27.53 359 LEU A N 1
ATOM 1100 C CA . LEU A 1 165 ? 80.133 25.293 -17.859 1.00 31.17 359 LEU A CA 1
ATOM 1101 C C . LEU A 1 165 ? 80.288 23.788 -17.666 1.00 31.07 359 LEU A C 1
ATOM 1102 O O . LEU A 1 165 ? 79.302 23.077 -17.475 1.00 29.34 359 LEU A O 1
ATOM 1107 N N . LYS A 1 166 ? 81.528 23.308 -17.727 1.00 28.67 360 LYS A N 1
ATOM 1108 C CA . LYS A 1 166 ? 81.816 21.898 -17.489 1.00 31.11 360 LYS A CA 1
ATOM 1109 C C . LYS A 1 166 ? 81.380 21.474 -16.089 1.00 32.46 360 LYS A C 1
ATOM 1110 O O . LYS A 1 166 ? 80.828 20.392 -15.903 1.00 32.00 360 LYS A O 1
ATOM 1116 N N . ILE A 1 167 ? 81.635 22.334 -15.110 1.00 27.74 361 ILE A N 1
ATOM 1117 C CA . ILE A 1 167 ? 81.283 22.044 -13.723 1.00 32.55 361 ILE A CA 1
ATOM 1118 C C . ILE A 1 167 ? 79.770 21.901 -13.564 1.00 30.49 361 ILE A C 1
ATOM 1119 O O . ILE A 1 167 ? 79.291 20.980 -12.903 1.00 30.73 361 ILE A O 1
ATOM 1124 N N . VAL A 1 168 ? 79.023 22.808 -14.188 1.00 28.44 362 VAL A N 1
ATOM 1125 C CA . VAL A 1 168 ? 77.563 22.759 -14.160 1.00 26.23 362 VAL A CA 1
ATOM 1126 C C . VAL A 1 168 ? 77.047 21.511 -14.871 1.00 32.25 362 VAL A C 1
ATOM 1127 O O . VAL A 1 168 ? 76.218 20.770 -14.338 1.00 29.35 362 VAL A O 1
ATOM 1131 N N . ARG A 1 169 ? 77.564 21.286 -16.076 1.00 30.53 363 ARG A N 1
ATOM 1132 C CA . ARG A 1 169 ? 77.118 20.199 -16.941 1.00 33.94 363 ARG A CA 1
ATOM 1133 C C . ARG A 1 169 ? 77.364 18.817 -16.339 1.00 30.00 363 ARG A C 1
ATOM 1134 O O . ARG A 1 169 ? 76.575 17.896 -16.539 1.00 29.34 363 ARG A O 1
ATOM 1142 N N . GLU A 1 170 ? 78.454 18.676 -15.595 1.00 30.13 364 GLU A N 1
ATOM 1143 C CA . GLU A 1 170 ? 78.880 17.358 -15.138 1.00 33.68 364 GLU A CA 1
ATOM 1144 C C . GLU A 1 170 ? 78.519 17.042 -13.687 1.00 29.69 364 GLU A C 1
ATOM 1145 O O . GLU A 1 170 ? 78.688 15.904 -13.250 1.00 28.48 364 GLU A O 1
ATOM 1151 N N . TYR A 1 171 ? 78.031 18.030 -12.939 1.00 25.81 365 TYR A N 1
ATOM 1152 C CA . TYR A 1 171 ? 77.889 17.855 -11.492 1.00 29.77 365 TYR A CA 1
ATOM 1153 C C . TYR A 1 171 ? 76.936 16.718 -11.117 1.00 27.64 365 TYR A C 1
ATOM 1154 O O . TYR A 1 171 ? 77.295 15.842 -10.333 1.00 28.48 365 TYR A O 1
ATOM 1163 N N . PHE A 1 172 ? 75.732 16.725 -11.678 1.00 26.87 366 PHE A N 1
ATOM 1164 C CA . PHE A 1 172 ? 74.759 15.689 -11.356 1.00 24.29 366 PHE A CA 1
ATOM 1165 C C . PHE A 1 172 ? 74.829 14.513 -12.321 1.00 27.79 366 PHE A C 1
ATOM 1166 O O . PHE A 1 172 ? 74.921 14.689 -13.534 1.00 31.34 366 PHE A O 1
ATOM 1174 N N . THR A 1 173 ? 74.799 13.309 -11.762 1.00 29.01 367 THR A N 1
ATOM 1175 C CA . THR A 1 173 ? 74.706 12.094 -12.556 1.00 30.37 367 THR A CA 1
ATOM 1176 C C . THR A 1 173 ? 73.272 11.578 -12.521 1.00 33.90 367 THR A C 1
ATOM 1177 O O . THR A 1 173 ? 72.700 11.374 -11.449 1.00 26.60 367 THR A O 1
ATOM 1181 N N . VAL A 1 174 ? 72.690 11.382 -13.697 1.00 31.45 368 VAL A N 1
ATOM 1182 C CA . VAL A 1 174 ? 71.334 10.864 -13.797 1.00 34.70 368 VAL A CA 1
ATOM 1183 C C . VAL A 1 174 ? 71.356 9.462 -14.395 1.00 36.77 368 VAL A C 1
ATOM 1184 O O . VAL A 1 174 ? 71.472 9.295 -15.608 1.00 42.51 368 VAL A O 1
ATOM 1188 N N . SER A 1 175 ? 71.260 8.458 -13.532 1.00 35.31 369 SER A N 1
ATOM 1189 C CA . SER A 1 175 ? 71.304 7.070 -13.970 1.00 38.42 369 SER A CA 1
ATOM 1190 C C . SER A 1 175 ? 69.917 6.567 -14.341 1.00 39.35 369 SER A C 1
ATOM 1191 O O . SER A 1 175 ? 68.954 6.760 -13.597 1.00 34.68 369 SER A O 1
ATOM 1194 N N . ILE A 1 176 ? 69.822 5.926 -15.501 1.00 36.73 370 ILE A N 1
ATOM 1195 C CA . ILE A 1 176 ? 68.556 5.394 -15.986 1.00 32.53 370 ILE A CA 1
ATOM 1196 C C . ILE A 1 176 ? 68.731 3.970 -16.498 1.00 32.82 370 ILE A C 1
ATOM 1197 O O . ILE A 1 176 ? 69.440 3.733 -17.475 1.00 34.29 370 ILE A O 1
ATOM 1202 N N . THR A 1 177 ? 68.091 3.024 -15.821 1.00 28.13 371 THR A N 1
ATOM 1203 C CA . THR A 1 177 ? 68.140 1.624 -16.222 1.00 30.59 371 THR A CA 1
ATOM 1204 C C . THR A 1 177 ? 66.733 1.074 -16.401 1.00 29.98 371 THR A C 1
ATOM 1205 O O . THR A 1 177 ? 65.779 1.585 -15.812 1.00 30.31 371 THR A O 1
ATOM 1209 N N . TRP A 1 178 ? 66.605 0.029 -17.210 1.00 26.96 372 TRP A N 1
ATOM 1210 C CA . TRP A 1 178 ? 65.299 -0.571 -17.448 1.00 29.79 372 TRP A CA 1
ATOM 1211 C C . TRP A 1 178 ? 65.391 -2.071 -17.708 1.00 32.04 372 TRP A C 1
ATOM 1212 O O . TRP A 1 178 ? 66.461 -2.597 -18.007 1.00 29.65 372 TRP A O 1
ATOM 1223 N N . VAL A 1 179 ? 64.259 -2.755 -17.570 1.00 34.66 373 VAL A N 1
ATOM 1224 C CA . VAL A 1 179 ? 64.182 -4.192 -17.812 1.00 32.17 373 VAL A CA 1
ATOM 1225 C C . VAL A 1 179 ? 62.812 -4.540 -18.396 1.00 35.60 373 VAL A C 1
ATOM 1226 O O . VAL A 1 179 ? 61.789 -4.009 -17.963 1.00 28.84 373 VAL A O 1
ATOM 1230 N N . SER A 1 180 ? 62.793 -5.413 -19.398 1.00 37.93 374 SER A N 1
ATOM 1231 C CA . SER A 1 180 ? 61.541 -5.781 -20.049 1.00 37.23 374 SER A CA 1
ATOM 1232 C C . SER A 1 180 ? 60.665 -6.618 -19.120 1.00 39.20 374 SER A C 1
ATOM 1233 O O . SER A 1 180 ? 61.126 -7.599 -18.537 1.00 41.59 374 SER A O 1
ATOM 1236 N N . LEU A 1 181 ? 59.404 -6.219 -18.984 1.00 36.80 375 LEU A N 1
ATOM 1237 C CA . LEU A 1 181 ? 58.445 -6.943 -18.154 1.00 39.86 375 LEU A CA 1
ATOM 1238 C C . LEU A 1 181 ? 57.822 -8.119 -18.901 1.00 43.65 375 LEU A C 1
ATOM 1239 O O . LEU A 1 181 ? 57.292 -9.043 -18.286 1.00 47.26 375 LEU A O 1
ATOM 1244 N N . SER A 1 182 ? 57.883 -8.075 -20.228 1.00 44.20 376 SER A N 1
ATOM 1245 C CA . SER A 1 182 ? 57.235 -9.084 -21.059 1.00 49.25 376 SER A CA 1
ATOM 1246 C C . SER A 1 182 ? 58.105 -10.321 -21.273 1.00 51.36 376 SER A C 1
ATOM 1247 O O . SER A 1 182 ? 57.592 -11.408 -21.539 1.00 48.59 376 SER A O 1
ATOM 1250 N N . GLU A 1 183 ? 59.419 -10.151 -21.160 1.00 50.73 377 GLU A N 1
ATOM 1251 C CA . GLU A 1 183 ? 60.355 -11.245 -21.398 1.00 45.21 377 GLU A CA 1
ATOM 1252 C C . GLU A 1 183 ? 60.130 -12.386 -20.415 1.00 47.53 377 GLU A C 1
ATOM 1253 O O . GLU A 1 183 ? 59.856 -12.155 -19.239 1.00 45.52 377 GLU A O 1
ATOM 1255 N N . LYS A 1 184 ? 60.239 -13.617 -20.907 1.00 48.75 378 LYS A N 1
ATOM 1256 C CA . LYS A 1 184 ? 60.080 -14.793 -20.060 1.00 47.64 378 LYS A CA 1
ATOM 1257 C C . LYS A 1 184 ? 61.434 -15.362 -19.651 1.00 50.74 378 LYS A C 1
ATOM 1258 O O . LYS A 1 184 ? 62.388 -15.359 -20.431 1.00 48.87 378 LYS A O 1
ATOM 1264 N N . GLU A 1 185 ? 61.509 -15.850 -18.419 1.00 48.69 379 GLU A N 1
ATOM 1265 C CA . GLU A 1 185 ? 62.743 -16.414 -17.895 1.00 48.42 379 GLU A CA 1
ATOM 1266 C C . GLU A 1 185 ? 62.445 -17.416 -16.792 1.00 51.56 379 GLU A C 1
ATOM 1267 O O . GLU A 1 185 ? 61.453 -17.283 -16.075 1.00 53.70 379 GLU A O 1
ATOM 1269 N N . ASP A 1 186 ? 63.302 -18.424 -16.665 1.00 51.68 380 ASP A N 1
ATOM 1270 C CA . ASP A 1 186 ? 63.206 -19.359 -15.551 1.00 56.74 380 ASP A CA 1
ATOM 1271 C C . ASP A 1 186 ? 63.475 -18.615 -14.246 1.00 55.79 380 ASP A C 1
ATOM 1272 O O . ASP A 1 186 ? 64.607 -18.211 -13.974 1.00 54.69 380 ASP A O 1
ATOM 1277 N N . ILE A 1 187 ? 62.421 -18.438 -13.453 1.00 50.27 381 ILE A N 1
ATOM 1278 C CA . ILE A 1 187 ? 62.462 -17.639 -12.229 1.00 55.78 381 ILE A CA 1
ATOM 1279 C C . ILE A 1 187 ? 63.568 -18.043 -11.254 1.00 53.68 381 ILE A C 1
ATOM 1280 O O . ILE A 1 187 ? 64.257 -17.190 -10.695 1.00 56.00 381 ILE A O 1
ATOM 1285 N N . TYR A 1 188 ? 63.734 -19.344 -11.049 1.00 53.10 382 TYR A N 1
ATOM 1286 C CA . TYR A 1 188 ? 64.710 -19.831 -10.082 1.00 58.28 382 TYR A CA 1
ATOM 1287 C C . TYR A 1 188 ? 66.133 -19.580 -10.564 1.00 52.70 382 TYR A C 1
ATOM 1288 O O . TYR A 1 188 ? 67.040 -19.378 -9.760 1.00 48.57 382 TYR A O 1
ATOM 1297 N N . GLN A 1 189 ? 66.325 -19.581 -11.879 1.00 54.72 383 GLN A N 1
ATOM 1298 C CA . GLN A 1 189 ? 67.641 -19.302 -12.443 1.00 52.91 383 GLN A CA 1
ATOM 1299 C C . GLN A 1 189 ? 67.986 -17.814 -12.384 1.00 55.73 383 GLN A C 1
ATOM 1300 O O . GLN A 1 189 ? 69.125 -17.451 -12.097 1.00 51.69 383 GLN A O 1
ATOM 1306 N N . VAL A 1 190 ? 67.010 -16.954 -12.654 1.00 49.13 384 VAL A N 1
ATOM 1307 C CA . VAL A 1 190 ? 67.280 -15.522 -12.713 1.00 49.63 384 VAL A CA 1
ATOM 1308 C C . VAL A 1 190 ? 67.472 -14.936 -11.311 1.00 50.38 384 VAL A C 1
ATOM 1309 O O . VAL A 1 190 ? 68.252 -14.002 -11.122 1.00 47.85 384 VAL A O 1
ATOM 1313 N N . THR A 1 191 ? 66.785 -15.502 -10.323 1.00 47.48 385 THR A N 1
ATOM 1314 C CA . THR A 1 191 ? 66.883 -15.002 -8.957 1.00 49.35 385 THR A CA 1
ATOM 1315 C C . THR A 1 191 ? 68.155 -15.494 -8.277 1.00 47.37 385 THR A C 1
ATOM 1316 O O . THR A 1 191 ? 68.789 -14.751 -7.529 1.00 48.89 385 THR A O 1
ATOM 1320 N N . GLU A 1 192 ? 68.529 -16.742 -8.547 1.00 47.04 386 GLU A N 1
ATOM 1321 C CA . GLU A 1 192 ? 69.746 -17.316 -7.984 1.00 48.04 386 GLU A CA 1
ATOM 1322 C C . GLU A 1 192 ? 70.987 -16.644 -8.562 1.00 47.83 386 GLU A C 1
ATOM 1323 O O . GLU A 1 192 ? 71.943 -16.360 -7.839 1.00 43.86 386 GLU A O 1
ATOM 1325 N N . ASN A 1 193 ? 70.967 -16.394 -9.867 1.00 45.46 387 ASN A N 1
ATOM 1326 C CA . ASN A 1 193 ? 72.086 -15.736 -10.530 1.00 44.98 387 ASN A CA 1
ATOM 1327 C C . ASN A 1 193 ? 72.216 -14.278 -10.105 1.00 39.73 387 ASN A C 1
ATOM 1328 O O . ASN A 1 193 ? 73.316 -13.727 -10.081 1.00 40.38 387 ASN A O 1
ATOM 1333 N N . ALA A 1 194 ? 71.090 -13.659 -9.767 1.00 40.02 388 ALA A N 1
ATOM 1334 C CA . ALA A 1 194 ? 71.093 -12.271 -9.321 1.00 45.43 388 ALA A CA 1
ATOM 1335 C C . ALA A 1 194 ? 71.621 -12.158 -7.896 1.00 40.11 388 ALA A C 1
ATOM 1336 O O . ALA A 1 194 ? 71.999 -11.075 -7.453 1.00 39.32 388 ALA A O 1
ATOM 1338 N N . GLY A 1 195 ? 71.648 -13.280 -7.183 1.00 45.24 389 GLY A N 1
ATOM 1339 C CA . GLY A 1 195 ? 72.161 -13.308 -5.825 1.00 44.59 389 GLY A CA 1
ATOM 1340 C C . GLY A 1 195 ? 71.065 -13.339 -4.776 1.00 51.65 389 GLY A C 1
ATOM 1341 O O . GLY A 1 195 ? 71.227 -12.805 -3.679 1.00 48.34 389 GLY A O 1
ATOM 1342 N N . LEU A 1 196 ? 69.945 -13.969 -5.117 1.00 52.65 390 LEU A N 1
ATOM 1343 C CA . LEU A 1 196 ? 68.814 -14.075 -4.203 1.00 52.95 390 LEU A CA 1
ATOM 1344 C C . LEU A 1 196 ? 68.407 -15.531 -4.004 1.00 51.49 390 LEU A C 1
ATOM 1345 O O . LEU A 1 196 ? 68.427 -16.046 -2.886 1.00 61.63 390 LEU A O 1
ATOM 1350 N N . SER A 1 214 ? 54.221 -23.608 -14.216 1.00 65.64 408 SER A N 1
ATOM 1351 C CA . SER A 1 214 ? 55.341 -23.387 -15.123 1.00 64.00 408 SER A CA 1
ATOM 1352 C C . SER A 1 214 ? 56.488 -22.668 -14.421 1.00 62.61 408 SER A C 1
ATOM 1353 O O . SER A 1 214 ? 56.270 -21.713 -13.676 1.00 56.69 408 SER A O 1
ATOM 1356 N N . ARG A 1 215 ? 57.710 -23.132 -14.664 1.00 65.05 409 ARG A N 1
ATOM 1357 C CA . ARG A 1 215 ? 58.893 -22.513 -14.077 1.00 64.97 409 ARG A CA 1
ATOM 1358 C C . ARG A 1 215 ? 59.349 -21.317 -14.907 1.00 62.24 409 ARG A C 1
ATOM 1359 O O . ARG A 1 215 ? 60.113 -20.475 -14.433 1.00 57.30 409 ARG A O 1
ATOM 1361 N N . VAL A 1 216 ? 58.880 -21.251 -16.148 1.00 59.13 410 VAL A N 1
ATOM 1362 C CA . VAL A 1 216 ? 59.203 -20.139 -17.033 1.00 54.84 410 VAL A CA 1
ATOM 1363 C C . VAL A 1 216 ? 58.040 -19.157 -17.107 1.00 60.14 410 VAL A C 1
ATOM 1364 O O . VAL A 1 216 ? 57.000 -19.457 -17.693 1.00 61.82 410 VAL A O 1
ATOM 1368 N N . LEU A 1 217 ? 58.221 -17.987 -16.503 1.00 58.54 411 LEU A N 1
ATOM 1369 C CA . LEU A 1 217 ? 57.189 -16.956 -16.489 1.00 55.67 411 LEU A CA 1
ATOM 1370 C C . LEU A 1 217 ? 57.747 -15.627 -16.974 1.00 53.32 411 LEU A C 1
ATOM 1371 O O . LEU A 1 217 ? 58.963 -15.461 -17.087 1.00 46.96 411 LEU A O 1
ATOM 1376 N N . GLU A 1 218 ? 56.856 -14.684 -17.260 1.00 48.28 412 GLU A N 1
ATOM 1377 C CA . GLU A 1 218 ? 57.275 -13.330 -17.596 1.00 49.10 412 GLU A CA 1
ATOM 1378 C C . GLU A 1 218 ? 57.886 -12.677 -16.361 1.00 50.11 412 GLU A C 1
ATOM 1379 O O . GLU A 1 218 ? 57.587 -13.070 -15.234 1.00 49.50 412 GLU A O 1
ATOM 1385 N N . ARG A 1 219 ? 58.747 -11.687 -16.572 1.00 49.17 413 ARG A N 1
ATOM 1386 C CA . ARG A 1 219 ? 59.448 -11.051 -15.462 1.00 45.45 413 ARG A CA 1
ATOM 1387 C C . ARG A 1 219 ? 58.494 -10.307 -14.534 1.00 44.59 413 ARG A C 1
ATOM 1388 O O . ARG A 1 219 ? 58.777 -10.149 -13.348 1.00 40.89 413 ARG A O 1
ATOM 1396 N N . ILE A 1 220 ? 57.359 -9.866 -15.068 1.00 41.96 414 ILE A N 1
ATOM 1397 C CA . ILE A 1 220 ? 56.385 -9.129 -14.270 1.00 41.48 414 ILE A CA 1
ATOM 1398 C C . ILE A 1 220 ? 55.756 -10.028 -13.202 1.00 46.19 414 ILE A C 1
ATOM 1399 O O . ILE A 1 220 ? 55.209 -9.541 -12.212 1.00 47.48 414 ILE A O 1
ATOM 1404 N N . ALA A 1 221 ? 55.857 -11.341 -13.395 1.00 45.76 415 ALA A N 1
ATOM 1405 C CA . ALA A 1 221 ? 55.337 -12.299 -12.424 1.00 48.69 415 ALA A CA 1
ATOM 1406 C C . ALA A 1 221 ? 56.062 -12.173 -11.086 1.00 48.87 415 ALA A C 1
ATOM 1407 O O . ALA A 1 221 ? 55.439 -12.252 -10.028 1.00 52.21 415 ALA A O 1
ATOM 1409 N N . ILE A 1 222 ? 57.378 -11.982 -11.140 1.00 46.69 416 ILE A N 1
ATOM 1410 C CA . ILE A 1 222 ? 58.169 -11.750 -9.935 1.00 43.05 416 ILE A CA 1
ATOM 1411 C C . ILE A 1 222 ? 58.544 -10.279 -9.804 1.00 42.13 416 ILE A C 1
ATOM 1412 O O . ILE A 1 222 ? 59.690 -9.947 -9.508 1.00 43.88 416 ILE A O 1
ATOM 1417 N N . TYR A 1 223 ? 57.563 -9.408 -10.023 1.00 41.02 417 TYR A N 1
ATOM 1418 C CA . TYR A 1 223 ? 57.756 -7.960 -9.952 1.00 41.24 417 TYR A CA 1
ATOM 1419 C C . TYR A 1 223 ? 58.461 -7.453 -8.680 1.00 39.88 417 TYR A C 1
ATOM 1420 O O . TYR A 1 223 ? 59.361 -6.620 -8.789 1.00 41.47 417 TYR A O 1
ATOM 1429 N N . PRO A 1 224 ? 58.053 -7.927 -7.480 1.00 40.67 418 PRO A N 1
ATOM 1430 C CA . PRO A 1 224 ? 58.740 -7.430 -6.280 1.00 39.33 418 PRO A CA 1
ATOM 1431 C C . PRO A 1 224 ? 60.245 -7.671 -6.303 1.00 40.41 418 PRO A C 1
ATOM 1432 O O . PRO A 1 224 ? 61.013 -6.768 -5.974 1.00 42.34 418 PRO A O 1
ATOM 1436 N N . LEU A 1 225 ? 60.655 -8.875 -6.687 1.00 36.63 419 LEU A N 1
ATOM 1437 C CA . LEU A 1 225 ? 62.072 -9.195 -6.796 1.00 39.22 419 LEU A CA 1
ATOM 1438 C C . LEU A 1 225 ? 62.719 -8.400 -7.922 1.00 41.17 419 LEU A C 1
ATOM 1439 O O . LEU A 1 225 ? 63.893 -8.043 -7.847 1.00 41.54 419 LEU A O 1
ATOM 1444 N N . LEU A 1 226 ? 61.944 -8.122 -8.964 1.00 37.23 420 LEU A N 1
ATOM 1445 C CA . LEU A 1 226 ? 62.454 -7.412 -10.129 1.00 41.72 420 LEU A CA 1
ATOM 1446 C C . LEU A 1 226 ? 62.830 -5.974 -9.786 1.00 39.95 420 LEU A C 1
ATOM 1447 O O . LEU A 1 226 ? 63.828 -5.452 -10.282 1.00 38.73 420 LEU A O 1
ATOM 1452 N N . VAL A 1 227 ? 62.022 -5.340 -8.941 1.00 36.67 421 VAL A N 1
ATOM 1453 C CA . VAL A 1 227 ? 62.293 -3.978 -8.494 1.00 36.62 421 VAL A CA 1
ATOM 1454 C C . VAL A 1 227 ? 63.650 -3.882 -7.793 1.00 36.53 421 VAL A C 1
ATOM 1455 O O . VAL A 1 227 ? 64.408 -2.937 -8.014 1.00 34.30 421 VAL A O 1
ATOM 1459 N N . LYS A 1 228 ? 63.956 -4.869 -6.958 1.00 35.95 422 LYS A N 1
ATOM 1460 C CA . LYS A 1 228 ? 65.211 -4.870 -6.213 1.00 37.95 422 LYS A CA 1
ATOM 1461 C C . LYS A 1 228 ? 66.401 -5.106 -7.136 1.00 36.97 422 LYS A C 1
ATOM 1462 O O . LYS A 1 228 ? 67.442 -4.466 -6.998 1.00 38.65 422 LYS A O 1
ATOM 1468 N N . ILE A 1 229 ? 66.243 -6.032 -8.076 1.00 36.73 423 ILE A N 1
ATOM 1469 C CA . ILE A 1 229 ? 67.302 -6.335 -9.030 1.00 40.12 423 ILE A CA 1
ATOM 1470 C C . ILE A 1 229 ? 67.569 -5.129 -9.926 1.00 40.03 423 ILE A C 1
ATOM 1471 O O . ILE A 1 229 ? 68.712 -4.858 -10.301 1.00 37.17 423 ILE A O 1
ATOM 1476 N N . LEU A 1 230 ? 66.510 -4.394 -10.250 1.00 33.82 424 LEU A N 1
ATOM 1477 C CA . LEU A 1 230 ? 66.642 -3.197 -11.068 1.00 34.67 424 LEU A CA 1
ATOM 1478 C C . LEU A 1 230 ? 67.410 -2.111 -10.318 1.00 35.08 424 LEU A C 1
ATOM 1479 O O . LEU A 1 230 ? 68.092 -1.291 -10.931 1.00 36.18 424 LEU A O 1
ATOM 1484 N N . ASP A 1 231 ? 67.302 -2.109 -8.992 1.00 31.05 425 ASP A N 1
ATOM 1485 C CA . ASP A 1 231 ? 68.069 -1.176 -8.174 1.00 33.52 425 ASP A CA 1
ATOM 1486 C C . ASP A 1 231 ? 69.560 -1.473 -8.305 1.00 31.36 425 ASP A C 1
ATOM 1487 O O . ASP A 1 231 ? 70.378 -0.558 -8.372 1.00 30.77 425 ASP A O 1
ATOM 1489 N N . SER A 1 232 ? 69.899 -2.759 -8.340 1.00 28.81 426 SER A N 1
ATOM 1490 C CA . SER A 1 232 ? 71.279 -3.192 -8.530 1.00 31.48 426 SER A CA 1
ATOM 1491 C C . SER A 1 232 ? 71.807 -2.755 -9.892 1.00 30.36 426 SER A C 1
ATOM 1492 O O . SER A 1 232 ? 72.918 -2.239 -9.996 1.00 27.82 426 SER A O 1
ATOM 1495 N N . LEU A 1 233 ? 71.005 -2.969 -10.932 1.00 30.06 427 LEU A N 1
ATOM 1496 C CA . LEU A 1 233 ? 71.353 -2.514 -12.275 1.00 30.70 427 LEU A CA 1
ATOM 1497 C C . LEU A 1 233 ? 71.664 -1.024 -12.286 1.00 29.11 427 LEU A C 1
ATOM 1498 O O . LEU A 1 233 ? 72.656 -0.594 -12.874 1.00 26.85 427 LEU A O 1
ATOM 1503 N N . GLY A 1 234 ? 70.810 -0.247 -11.626 1.00 30.83 428 GLY A N 1
ATOM 1504 C CA . GLY A 1 234 ? 70.980 1.193 -11.543 1.00 29.72 428 GLY A CA 1
ATOM 1505 C C . GLY A 1 234 ? 72.252 1.606 -10.826 1.00 28.17 428 GLY A C 1
ATOM 1506 O O . GLY A 1 234 ? 72.932 2.541 -11.245 1.00 28.45 428 GLY A O 1
ATOM 1507 N N . GLU A 1 235 ? 72.578 0.907 -9.744 1.00 30.47 429 GLU A N 1
ATOM 1508 C CA . GLU A 1 235 ? 73.780 1.219 -8.979 1.00 28.53 429 GLU A CA 1
ATOM 1509 C C . GLU A 1 235 ? 75.023 0.952 -9.821 1.00 30.98 429 GLU A C 1
ATOM 1510 O O . GLU A 1 235 ? 76.006 1.688 -9.746 1.00 30.46 429 GLU A O 1
ATOM 1512 N N . ARG A 1 236 ? 74.967 -0.104 -10.628 1.00 32.07 430 ARG A N 1
ATOM 1513 C CA . ARG A 1 236 ? 76.039 -0.410 -11.567 1.00 27.55 430 ARG A CA 1
ATOM 1514 C C . ARG A 1 236 ? 76.243 0.742 -12.547 1.00 30.94 430 ARG A C 1
ATOM 1515 O O . ARG A 1 236 ? 77.373 1.146 -12.817 1.00 30.97 430 ARG A O 1
ATOM 1523 N N . LYS A 1 237 ? 75.143 1.277 -13.069 1.00 31.84 431 LYS A N 1
ATOM 1524 C CA . LYS A 1 237 ? 75.219 2.344 -14.058 1.00 32.79 431 LYS A CA 1
ATOM 1525 C C . LYS A 1 237 ? 75.614 3.679 -13.427 1.00 31.71 431 LYS A C 1
ATOM 1526 O O . LYS A 1 237 ? 76.130 4.562 -14.109 1.00 34.98 431 LYS A O 1
ATOM 1532 N N . VAL A 1 238 ? 75.370 3.824 -12.128 1.00 35.30 432 VAL A N 1
ATOM 1533 C CA . VAL A 1 238 ? 75.772 5.033 -11.415 1.00 35.05 432 VAL A CA 1
ATOM 1534 C C . VAL A 1 238 ? 77.290 5.200 -11.436 1.00 32.10 432 VAL A C 1
ATOM 1535 O O . VAL A 1 238 ? 77.795 6.281 -11.733 1.00 30.90 432 VAL A O 1
ATOM 1539 N N . THR A 1 239 ? 78.014 4.123 -11.143 1.00 29.93 433 THR A N 1
ATOM 1540 C CA . THR A 1 239 ? 79.471 4.184 -11.091 1.00 32.19 433 THR A CA 1
ATOM 1541 C C . THR A 1 239 ? 80.090 4.167 -12.487 1.00 35.39 433 THR A C 1
ATOM 1542 O O . THR A 1 239 ? 81.271 4.461 -12.651 1.00 34.99 433 THR A O 1
ATOM 1546 N N . GLU A 1 240 ? 79.292 3.819 -13.491 1.00 33.76 434 GLU A N 1
ATOM 1547 C CA . GLU A 1 240 ? 79.753 3.865 -14.874 1.00 35.79 434 GLU A CA 1
ATOM 1548 C C . GLU A 1 240 ? 79.745 5.292 -15.405 1.00 35.03 434 GLU A C 1
ATOM 1549 O O . GLU A 1 240 ? 80.325 5.573 -16.453 1.00 35.90 434 GLU A O 1
ATOM 1555 N N . GLU A 1 241 ? 79.084 6.193 -14.683 1.00 32.26 435 GLU A N 1
ATOM 1556 C CA . GLU A 1 241 ? 78.871 7.547 -15.187 1.00 34.10 435 GLU A CA 1
ATOM 1557 C C . GLU A 1 241 ? 79.436 8.640 -14.282 1.00 31.79 435 GLU A C 1
ATOM 1558 O O . GLU A 1 241 ? 79.840 9.696 -14.761 1.00 33.20 435 GLU A O 1
ATOM 1564 N N . ARG A 1 242 ? 79.475 8.394 -12.978 1.00 32.90 436 ARG A N 1
ATOM 1565 C CA . ARG A 1 242 ? 79.788 9.470 -12.046 1.00 36.58 436 ARG A CA 1
ATOM 1566 C C . ARG A 1 242 ? 81.290 9.703 -11.866 1.00 31.64 436 ARG A C 1
ATOM 1567 O O . ARG A 1 242 ? 81.693 10.689 -11.252 1.00 31.66 436 ARG A O 1
ATOM 1575 N N . PHE A 1 243 ? 82.118 8.813 -12.406 1.00 32.73 437 PHE A N 1
ATOM 1576 C CA . PHE A 1 243 ? 83.568 8.988 -12.313 1.00 33.85 437 PHE A CA 1
ATOM 1577 C C . PHE A 1 243 ? 84.173 9.454 -13.637 1.00 38.52 437 PHE A C 1
ATOM 1578 O O . PHE A 1 243 ? 85.279 9.053 -13.998 1.00 39.48 437 PHE A O 1
ATOM 1586 N N . GLU A 1 244 ? 83.452 10.309 -14.354 1.00 34.21 438 GLU A N 1
ATOM 1587 C CA . GLU A 1 244 ? 83.899 10.740 -15.673 1.00 44.20 438 GLU A CA 1
ATOM 1588 C C . GLU A 1 244 ? 84.083 12.254 -15.751 1.00 41.03 438 GLU A C 1
ATOM 1589 O O . GLU A 1 244 ? 84.151 12.823 -16.842 1.00 40.94 438 GLU A O 1
ATOM 1595 N N . LYS A 1 245 ? 84.176 12.899 -14.592 1.00 35.90 439 LYS A N 1
ATOM 1596 C CA . LYS A 1 245 ? 84.304 14.351 -14.533 1.00 36.94 439 LYS A CA 1
ATOM 1597 C C . LYS A 1 245 ? 85.646 14.837 -15.072 1.00 40.88 439 LYS A C 1
ATOM 1598 O O . LYS A 1 245 ? 86.646 14.122 -15.028 1.00 41.06 439 LYS A O 1
ATOM 1604 N N . SER A 1 246 ? 85.649 16.062 -15.586 1.00 42.67 440 SER A N 1
ATOM 1605 C CA . SER A 1 246 ? 86.857 16.674 -16.122 1.00 43.77 440 SER A CA 1
ATOM 1606 C C . SER A 1 246 ? 87.658 17.357 -15.019 1.00 37.66 440 SER A C 1
ATOM 1607 O O . SER A 1 246 ? 87.086 17.986 -14.130 1.00 34.38 440 SER A O 1
ATOM 1610 N N . GLU A 1 247 ? 88.982 17.234 -15.085 1.00 32.96 441 GLU A N 1
ATOM 1611 C CA . GLU A 1 247 ? 89.864 17.908 -14.139 1.00 30.81 441 GLU A CA 1
ATOM 1612 C C . GLU A 1 247 ? 89.706 19.423 -14.246 1.00 35.47 441 GLU A C 1
ATOM 1613 O O . GLU A 1 247 ? 89.441 19.950 -15.325 1.00 35.96 441 GLU A O 1
ATOM 1615 N N . GLN A 1 248 ? 89.867 20.120 -13.125 1.00 32.42 442 GLN A N 1
ATOM 1616 C CA . GLN A 1 248 ? 89.638 21.561 -13.087 1.00 36.13 442 GLN A CA 1
ATOM 1617 C C . GLN A 1 248 ? 90.934 22.364 -13.084 1.00 35.90 442 GLN A C 1
ATOM 1618 O O . GLN A 1 248 ? 92.018 21.818 -12.882 1.00 31.68 442 GLN A O 1
ATOM 1624 N N . LEU A 1 249 ? 90.805 23.669 -13.301 1.00 39.06 443 LEU A N 1
ATOM 1625 C CA . LEU A 1 249 ? 91.951 24.571 -13.329 1.00 36.81 443 LEU A CA 1
ATOM 1626 C C . LEU A 1 249 ? 92.492 24.836 -11.931 1.00 37.87 443 LEU A C 1
ATOM 1627 O O . LEU A 1 249 ? 91.760 24.739 -10.946 1.00 34.68 443 LEU A O 1
ATOM 1632 N N . LYS A 1 250 ? 93.776 25.170 -11.850 1.00 37.02 444 LYS A N 1
ATOM 1633 C CA . LYS A 1 250 ? 94.365 25.633 -10.602 1.00 39.08 444 LYS A CA 1
ATOM 1634 C C . LYS A 1 250 ? 93.659 26.898 -10.139 1.00 34.39 444 LYS A C 1
ATOM 1635 O O . LYS A 1 250 ? 93.248 27.716 -10.957 1.00 35.73 444 LYS A O 1
ATOM 1641 N N . GLY A 1 251 ? 93.520 27.062 -8.829 1.00 34.13 445 GLY A N 1
ATOM 1642 C CA . GLY A 1 251 ? 92.930 28.275 -8.301 1.00 37.56 445 GLY A CA 1
ATOM 1643 C C . GLY A 1 251 ? 92.206 28.096 -6.984 1.00 33.84 445 GLY A C 1
ATOM 1644 O O . GLY A 1 251 ? 92.059 26.983 -6.481 1.00 33.02 445 GLY A O 1
ATOM 1645 N N . TRP A 1 252 ? 91.747 29.212 -6.432 1.00 29.22 446 TRP A N 1
ATOM 1646 C CA . TRP A 1 252 ? 91.052 29.215 -5.154 1.00 35.34 446 TRP A CA 1
ATOM 1647 C C . TRP A 1 252 ? 89.649 28.640 -5.290 1.00 33.51 446 TRP A C 1
ATOM 1648 O O . TRP A 1 252 ? 89.003 28.789 -6.328 1.00 28.97 446 TRP A O 1
ATOM 1659 N N . LYS A 1 253 ? 89.187 27.973 -4.239 1.00 30.74 447 LYS A N 1
ATOM 1660 C CA . LYS A 1 253 ? 87.928 27.249 -4.306 1.00 30.88 447 LYS A CA 1
ATOM 1661 C C . LYS A 1 253 ? 86.767 28.041 -3.734 1.00 30.22 447 LYS A C 1
ATOM 1662 O O . LYS A 1 253 ? 86.951 28.981 -2.962 1.00 31.67 447 LYS A O 1
ATOM 1668 N N . CYS A 1 254 ? 85.568 27.638 -4.136 1.00 27.60 448 CYS A N 1
ATOM 1669 C CA . CYS A 1 254 ? 84.328 28.102 -3.539 1.00 26.94 448 CYS A CA 1
ATOM 1670 C C . CYS A 1 254 ? 84.391 28.005 -2.017 1.00 28.00 448 CYS A C 1
ATOM 1671 O O . CYS A 1 254 ? 84.894 27.025 -1.483 1.00 28.31 448 CYS A O 1
ATOM 1674 N N . HIS A 1 255 ? 83.897 29.021 -1.317 1.00 27.85 449 HIS A N 1
ATOM 1675 C CA . HIS A 1 255 ? 83.926 29.001 0.144 1.00 30.43 449 HIS A CA 1
ATOM 1676 C C . HIS A 1 255 ? 82.737 28.246 0.739 1.00 31.83 449 HIS A C 1
ATOM 1677 O O . HIS A 1 255 ? 82.703 27.990 1.941 1.00 28.78 449 HIS A O 1
ATOM 1684 N N . VAL A 1 256 ? 81.764 27.894 -0.097 1.00 30.58 450 VAL A N 1
ATOM 1685 C CA . VAL A 1 256 ? 80.587 27.175 0.387 1.00 26.71 450 VAL A CA 1
ATOM 1686 C C . VAL A 1 256 ? 80.798 25.663 0.336 1.00 30.18 450 VAL A C 1
ATOM 1687 O O . VAL A 1 256 ? 80.563 24.968 1.321 1.00 32.68 450 VAL A O 1
ATOM 1691 N N . CYS A 1 257 ? 81.245 25.155 -0.808 1.00 29.54 451 CYS A N 1
ATOM 1692 C CA . CYS A 1 257 ? 81.455 23.719 -0.957 1.00 30.03 451 CYS A CA 1
ATOM 1693 C C . CYS A 1 257 ? 82.926 23.349 -0.803 1.00 32.21 451 CYS A C 1
ATOM 1694 O O . CYS A 1 257 ? 83.254 22.224 -0.433 1.00 28.92 451 CYS A O 1
ATOM 1697 N N . GLY A 1 258 ? 83.810 24.295 -1.104 1.00 31.14 452 GLY A N 1
ATOM 1698 C CA . GLY A 1 258 ? 85.237 24.083 -0.942 1.00 30.05 452 GLY A CA 1
ATOM 1699 C C . GLY A 1 258 ? 85.897 23.151 -1.942 1.00 37.93 452 GLY A C 1
ATOM 1700 O O . GLY A 1 258 ? 87.121 23.024 -1.953 1.00 42.07 452 GLY A O 1
ATOM 1701 N N . GLU A 1 259 ? 85.110 22.499 -2.792 1.00 33.33 453 GLU A N 1
ATOM 1702 C CA . GLU A 1 259 ? 85.673 21.479 -3.668 1.00 31.18 453 GLU A CA 1
ATOM 1703 C C . GLU A 1 259 ? 85.845 21.964 -5.110 1.00 35.42 453 GLU A C 1
ATOM 1704 O O . GLU A 1 259 ? 86.775 21.547 -5.795 1.00 35.16 453 GLU A O 1
ATOM 1710 N N . ASN A 1 260 ? 84.964 22.850 -5.564 1.00 29.75 454 ASN A N 1
ATOM 1711 C CA . ASN A 1 260 ? 85.028 23.344 -6.936 1.00 30.85 454 ASN A CA 1
ATOM 1712 C C . ASN A 1 260 ? 85.708 24.703 -7.036 1.00 29.50 454 ASN A C 1
ATOM 1713 O O . ASN A 1 260 ? 85.635 25.516 -6.111 1.00 27.41 454 ASN A O 1
ATOM 1718 N N . LEU A 1 261 ? 86.363 24.938 -8.168 1.00 29.59 455 LEU A N 1
ATOM 1719 C CA . LEU A 1 261 ? 86.959 26.234 -8.461 1.00 32.79 455 LEU A CA 1
ATOM 1720 C C . LEU A 1 261 ? 85.919 27.342 -8.340 1.00 29.45 455 LEU A C 1
ATOM 1721 O O . LEU A 1 261 ? 84.845 27.265 -8.938 1.00 30.91 455 LEU A O 1
ATOM 1726 N N . ALA A 1 262 ? 86.230 28.359 -7.544 1.00 27.16 456 ALA A N 1
ATOM 1727 C CA . ALA A 1 262 ? 85.385 29.541 -7.469 1.00 29.58 456 ALA A CA 1
ATOM 1728 C C . ALA A 1 262 ? 85.496 30.322 -8.770 1.00 28.89 456 ALA A C 1
ATOM 1729 O O . ALA A 1 262 ? 86.536 30.299 -9.426 1.00 29.88 456 ALA A O 1
ATOM 1731 N N . ILE A 1 263 ? 84.423 31.005 -9.149 1.00 32.15 457 ILE A N 1
ATOM 1732 C CA . ILE A 1 263 ? 84.459 31.845 -10.338 1.00 33.44 457 ILE A CA 1
ATOM 1733 C C . ILE A 1 263 ? 85.466 32.967 -10.101 1.00 32.94 457 ILE A C 1
ATOM 1734 O O . ILE A 1 263 ? 85.455 33.595 -9.042 1.00 32.28 457 ILE A O 1
ATOM 1739 N N . PHE A 1 264 ? 86.347 33.174 -11.082 1.00 35.24 458 PHE A N 1
ATOM 1740 C CA . PHE A 1 264 ? 87.475 34.113 -11.005 1.00 35.32 458 PHE A CA 1
ATOM 1741 C C . PHE A 1 264 ? 88.564 33.621 -10.049 1.00 39.31 458 PHE A C 1
ATOM 1742 O O . PHE A 1 264 ? 89.496 34.359 -9.728 1.00 37.80 458 PHE A O 1
ATOM 1750 N N . GLY A 1 265 ? 88.450 32.373 -9.605 1.00 35.71 459 GLY A N 1
ATOM 1751 C CA . GLY A 1 265 ? 89.399 31.809 -8.662 1.00 36.64 459 GLY A CA 1
ATOM 1752 C C . GLY A 1 265 ? 90.750 31.498 -9.278 1.00 36.62 459 GLY A C 1
ATOM 1753 O O . GLY A 1 265 ? 91.743 31.328 -8.570 1.00 31.43 459 GLY A O 1
ATOM 1754 N N . ASP A 1 266 ? 90.788 31.426 -10.604 1.00 38.30 460 ASP A N 1
ATOM 1755 C CA . ASP A 1 266 ? 92.018 31.121 -11.325 1.00 41.63 460 ASP A CA 1
ATOM 1756 C C . ASP A 1 266 ? 92.760 32.383 -11.763 1.00 49.05 460 ASP A C 1
ATOM 1757 O O . ASP A 1 266 ? 93.885 32.306 -12.258 1.00 48.72 460 ASP A O 1
ATOM 1762 N N . MET A 1 267 ? 92.133 33.541 -11.572 1.00 48.54 461 MET A N 1
ATOM 1763 C CA . MET A 1 267 ? 92.660 34.796 -12.106 1.00 49.31 461 MET A CA 1
ATOM 1764 C C . MET A 1 267 ? 92.947 35.851 -11.035 1.00 49.51 461 MET A C 1
ATOM 1765 O O . MET A 1 267 ? 93.352 36.969 -11.350 1.00 51.30 461 MET A O 1
ATOM 1770 N N . TYR A 1 268 ? 92.736 35.496 -9.772 1.00 47.59 462 TYR A N 1
ATOM 1771 C CA . TYR A 1 268 ? 93.029 36.400 -8.663 1.00 48.36 462 TYR A CA 1
ATOM 1772 C C . TYR A 1 268 ? 93.667 35.638 -7.509 1.00 46.65 462 TYR A C 1
ATOM 1773 O O . TYR A 1 268 ? 93.657 34.408 -7.494 1.00 45.48 462 TYR A O 1
ATOM 1782 N N . ASP A 1 269 ? 94.224 36.367 -6.546 1.00 45.93 463 ASP A N 1
ATOM 1783 C CA . ASP A 1 269 ? 94.696 35.744 -5.314 1.00 48.10 463 ASP A CA 1
ATOM 1784 C C . ASP A 1 269 ? 93.555 35.744 -4.304 1.00 45.24 463 ASP A C 1
ATOM 1785 O O . ASP A 1 269 ? 92.484 36.286 -4.576 1.00 44.07 463 ASP A O 1
ATOM 1790 N N . HIS A 1 270 ? 93.785 35.148 -3.140 1.00 42.74 464 HIS A N 1
ATOM 1791 C CA . HIS A 1 270 ? 92.702 34.915 -2.194 1.00 44.08 464 HIS A CA 1
ATOM 1792 C C . HIS A 1 270 ? 92.062 36.206 -1.690 1.00 46.36 464 HIS A C 1
ATOM 1793 O O . HIS A 1 270 ? 90.842 36.346 -1.727 1.00 48.70 464 HIS A O 1
ATOM 1800 N N . ASP A 1 271 ? 92.881 37.148 -1.231 1.00 48.28 465 ASP A N 1
ATOM 1801 C CA . ASP A 1 271 ? 92.368 38.402 -0.684 1.00 51.20 465 ASP A CA 1
ATOM 1802 C C . ASP A 1 271 ? 91.575 39.209 -1.714 1.00 44.97 465 ASP A C 1
ATOM 1803 O O . ASP A 1 271 ? 90.507 39.736 -1.405 1.00 45.19 465 ASP A O 1
ATOM 1808 N N . ASN A 1 272 ? 92.092 39.301 -2.935 1.00 46.28 466 ASN A N 1
ATOM 1809 C CA . ASN A 1 272 ? 91.405 40.042 -3.989 1.00 43.51 466 ASN A CA 1
ATOM 1810 C C . ASN A 1 272 ? 90.138 39.347 -4.475 1.00 46.72 466 ASN A C 1
ATOM 1811 O O . ASN A 1 272 ? 89.153 40.006 -4.818 1.00 45.85 466 ASN A O 1
ATOM 1816 N N . LEU A 1 273 ? 90.167 38.019 -4.515 1.00 43.13 467 LEU A N 1
ATOM 1817 C CA . LEU A 1 273 ? 88.997 37.249 -4.913 1.00 39.52 467 LEU A CA 1
ATOM 1818 C C . LEU A 1 273 ? 87.864 37.474 -3.922 1.00 38.90 467 LEU A C 1
ATOM 1819 O O . LEU A 1 273 ? 86.711 37.654 -4.310 1.00 40.88 467 LEU A O 1
ATOM 1824 N N . LYS A 1 274 ? 88.208 37.470 -2.638 1.00 40.11 468 LYS A N 1
ATOM 1825 C CA . LYS A 1 274 ? 87.231 37.672 -1.576 1.00 43.11 468 LYS A CA 1
ATOM 1826 C C . LYS A 1 274 ? 86.566 39.046 -1.667 1.00 43.71 468 LYS A C 1
ATOM 1827 O O . LYS A 1 274 ? 85.364 39.174 -1.439 1.00 44.87 468 LYS A O 1
ATOM 1833 N N . SER A 1 275 ? 87.339 40.069 -2.015 1.00 45.29 469 SER A N 1
ATOM 1834 C CA . SER A 1 275 ? 86.795 41.423 -2.114 1.00 49.36 469 SER A CA 1
ATOM 1835 C C . SER A 1 275 ? 85.842 41.565 -3.300 1.00 46.46 469 SER A C 1
ATOM 1836 O O . SER A 1 275 ? 84.996 42.458 -3.323 1.00 44.85 469 SER A O 1
ATOM 1839 N N . LEU A 1 276 ? 85.981 40.679 -4.282 1.00 44.10 470 LEU A N 1
ATOM 1840 C CA . LEU A 1 276 ? 85.131 40.714 -5.469 1.00 43.43 470 LEU A CA 1
ATOM 1841 C C . LEU A 1 276 ? 83.751 40.122 -5.215 1.00 44.55 470 LEU A C 1
ATOM 1842 O O . LEU A 1 276 ? 82.838 40.298 -6.020 1.00 42.24 470 LEU A O 1
ATOM 1847 N N . TRP A 1 277 ? 83.599 39.415 -4.099 1.00 41.40 471 TRP A N 1
ATOM 1848 C CA . TRP A 1 277 ? 82.347 38.724 -3.810 1.00 39.42 471 TRP A CA 1
ATOM 1849 C C . TRP A 1 277 ? 81.620 39.307 -2.605 1.00 39.31 471 TRP A C 1
ATOM 1850 O O . TRP A 1 277 ? 82.244 39.796 -1.665 1.00 41.02 471 TRP A O 1
ATOM 1861 N N . LEU A 1 278 ? 80.292 39.252 -2.651 1.00 39.44 472 LEU A N 1
ATOM 1862 C CA . LEU A 1 278 ? 79.458 39.652 -1.525 1.00 38.65 472 LEU A CA 1
ATOM 1863 C C . LEU A 1 278 ? 79.797 38.818 -0.293 1.00 39.48 472 LEU A C 1
ATOM 1864 O O . LEU A 1 278 ? 79.983 37.603 -0.393 1.00 37.37 472 LEU A O 1
ATOM 1869 N N . ASP A 1 279 ? 79.890 39.482 0.857 1.00 40.58 473 ASP A N 1
ATOM 1870 C CA . ASP A 1 279 ? 80.234 38.838 2.124 1.00 39.08 473 ASP A CA 1
ATOM 1871 C C . ASP A 1 279 ? 81.587 38.134 2.060 1.00 36.43 473 ASP A C 1
ATOM 1872 O O . ASP A 1 279 ? 81.837 37.196 2.818 1.00 36.13 473 ASP A O 1
ATOM 1877 N N . GLU A 1 280 ? 82.449 38.598 1.158 1.00 39.84 474 GLU A N 1
ATOM 1878 C CA . GLU A 1 280 ? 83.770 38.008 0.951 1.00 42.52 474 GLU A CA 1
ATOM 1879 C C . GLU A 1 280 ? 83.702 36.495 0.791 1.00 39.25 474 GLU A C 1
ATOM 1880 O O . GLU A 1 280 ? 84.540 35.768 1.324 1.00 36.99 474 GLU A O 1
ATOM 1886 N N . GLU A 1 281 ? 82.701 36.032 0.049 1.00 34.91 475 GLU A N 1
ATOM 1887 C CA . GLU A 1 281 ? 82.428 34.607 -0.070 1.00 32.67 475 GLU A CA 1
ATOM 1888 C C . GLU A 1 281 ? 82.389 34.158 -1.530 1.00 33.79 475 GLU A C 1
ATOM 1889 O O . GLU A 1 281 ? 81.324 34.142 -2.148 1.00 31.50 475 GLU A O 1
ATOM 1895 N N . PRO A 1 282 ? 83.558 33.800 -2.086 1.00 33.02 476 PRO A N 1
ATOM 1896 C CA . PRO A 1 282 ? 83.693 33.315 -3.465 1.00 30.77 476 PRO A CA 1
ATOM 1897 C C . PRO A 1 282 ? 82.868 32.057 -3.717 1.00 30.30 476 PRO A C 1
ATOM 1898 O O . PRO A 1 282 ? 82.793 31.188 -2.850 1.00 33.87 476 PRO A O 1
ATOM 1902 N N . LEU A 1 283 ? 82.259 31.968 -4.894 1.00 30.77 477 LEU A N 1
ATOM 1903 C CA . LEU A 1 283 ? 81.344 30.878 -5.206 1.00 28.47 477 LEU A CA 1
ATOM 1904 C C . LEU A 1 283 ? 81.710 30.162 -6.502 1.00 31.40 477 LEU A C 1
ATOM 1905 O O . LEU A 1 283 ? 82.096 30.794 -7.485 1.00 30.59 477 LEU A O 1
ATOM 1910 N N . CYS A 1 284 ? 81.573 28.839 -6.498 1.00 29.08 478 CYS A N 1
ATOM 1911 C CA . CYS A 1 284 ? 81.692 28.053 -7.720 1.00 27.07 478 CYS A CA 1
ATOM 1912 C C . CYS A 1 284 ? 80.389 28.180 -8.514 1.00 28.39 478 CYS A C 1
ATOM 1913 O O . CYS A 1 284 ? 79.421 28.758 -8.018 1.00 27.25 478 CYS A O 1
ATOM 1916 N N . PRO A 1 285 ? 80.360 27.666 -9.756 1.00 27.01 479 PRO A N 1
ATOM 1917 C CA . PRO A 1 285 ? 79.109 27.736 -10.516 1.00 29.22 479 PRO A CA 1
ATOM 1918 C C . PRO A 1 285 ? 77.907 27.073 -9.831 1.00 32.18 479 PRO A C 1
ATOM 1919 O O . PRO A 1 285 ? 76.799 27.594 -9.941 1.00 27.62 479 PRO A O 1
ATOM 1923 N N . MET A 1 286 ? 78.114 25.961 -9.131 1.00 31.35 480 MET A N 1
ATOM 1924 C CA . MET A 1 286 ? 76.995 25.244 -8.523 1.00 29.32 480 MET A CA 1
ATOM 1925 C C . MET A 1 286 ? 76.387 26.013 -7.351 1.00 32.23 480 MET A C 1
ATOM 1926 O O . MET A 1 286 ? 75.167 26.036 -7.177 1.00 27.17 480 MET A O 1
ATOM 1931 N N . CYS A 1 287 ? 77.238 26.641 -6.549 1.00 26.45 481 CYS A N 1
ATOM 1932 C CA . CYS A 1 287 ? 76.764 27.400 -5.402 1.00 28.45 481 CYS A CA 1
ATOM 1933 C C . CYS A 1 287 ? 76.242 28.775 -5.823 1.00 30.02 481 CYS A C 1
ATOM 1934 O O . CYS A 1 287 ? 75.494 29.412 -5.082 1.00 28.10 481 CYS A O 1
ATOM 1937 N N . LEU A 1 288 ? 76.630 29.229 -7.012 1.00 28.16 482 LEU A N 1
ATOM 1938 C CA . LEU A 1 288 ? 76.048 30.442 -7.574 1.00 30.27 482 LEU A CA 1
ATOM 1939 C C . LEU A 1 288 ? 74.594 30.165 -7.944 1.00 27.99 482 LEU A C 1
ATOM 1940 O O . LEU A 1 288 ? 73.704 30.951 -7.628 1.00 28.57 482 LEU A O 1
ATOM 1945 N N . ILE A 1 289 ? 74.368 29.036 -8.613 1.00 25.45 483 ILE A N 1
ATOM 1946 C CA . ILE A 1 289 ? 73.019 28.558 -8.904 1.00 25.94 483 ILE A CA 1
ATOM 1947 C C . ILE A 1 289 ? 72.200 28.461 -7.619 1.00 28.77 483 ILE A C 1
ATOM 1948 O O . ILE A 1 289 ? 71.040 28.874 -7.573 1.00 30.45 483 ILE A O 1
ATOM 1953 N N . LYS A 1 290 ? 72.832 27.935 -6.574 1.00 26.44 484 LYS A N 1
ATOM 1954 C CA . LYS A 1 290 ? 72.205 27.763 -5.269 1.00 26.58 484 LYS A CA 1
ATOM 1955 C C . LYS A 1 290 ? 71.752 29.092 -4.666 1.00 28.90 484 LYS A C 1
ATOM 1956 O O . LYS A 1 290 ? 70.671 29.188 -4.085 1.00 27.18 484 LYS A O 1
ATOM 1962 N N . ARG A 1 291 ? 72.586 30.116 -4.807 1.00 27.35 485 ARG A N 1
ATOM 1963 C CA . ARG A 1 291 ? 72.263 31.444 -4.295 1.00 28.34 485 ARG A CA 1
ATOM 1964 C C . ARG A 1 291 ? 71.204 32.143 -5.150 1.00 30.04 485 ARG A C 1
ATOM 1965 O O . ARG A 1 291 ? 70.386 32.912 -4.638 1.00 28.72 485 ARG A O 1
ATOM 1973 N N . TYR A 1 292 ? 71.218 31.866 -6.450 1.00 26.42 486 TYR A N 1
ATOM 1974 C CA . TYR A 1 292 ? 70.253 32.456 -7.372 1.00 28.44 486 TYR A CA 1
ATOM 1975 C C . TYR A 1 292 ? 68.895 31.773 -7.270 1.00 30.26 486 TYR A C 1
ATOM 1976 O O . TYR A 1 292 ? 67.857 32.408 -7.450 1.00 27.64 486 TYR A O 1
ATOM 1985 N N . TYR A 1 293 ? 68.915 30.479 -6.968 1.00 24.48 487 TYR A N 1
ATOM 1986 C CA . TYR A 1 293 ? 67.714 29.646 -7.004 1.00 25.10 487 TYR A CA 1
ATOM 1987 C C . TYR A 1 293 ? 66.492 30.193 -6.235 1.00 30.05 487 TYR A C 1
ATOM 1988 O O . TYR A 1 293 ? 65.368 30.067 -6.725 1.00 26.18 487 TYR A O 1
ATOM 1997 N N . PRO A 1 294 ? 66.693 30.784 -5.036 1.00 27.99 488 PRO A N 1
ATOM 1998 C CA . PRO A 1 294 ? 65.523 31.348 -4.348 1.00 27.31 488 PRO A CA 1
ATOM 1999 C C . PRO A 1 294 ? 64.794 32.447 -5.123 1.00 29.88 488 PRO A C 1
ATOM 2000 O O . PRO A 1 294 ? 63.565 32.503 -5.069 1.00 25.72 488 PRO A O 1
ATOM 2004 N N . VAL A 1 295 ? 65.524 33.309 -5.822 1.00 30.05 489 VAL A N 1
ATOM 2005 C CA . VAL A 1 295 ? 64.875 34.397 -6.547 1.00 34.87 489 VAL A CA 1
ATOM 2006 C C . VAL A 1 295 ? 64.235 33.862 -7.824 1.00 28.37 489 VAL A C 1
ATOM 2007 O O . VAL A 1 295 ? 63.272 34.434 -8.329 1.00 33.23 489 VAL A O 1
ATOM 2011 N N . TRP A 1 296 ? 64.761 32.748 -8.329 1.00 29.50 490 TRP A N 1
ATOM 2012 C CA . TRP A 1 296 ? 64.184 32.092 -9.494 1.00 28.50 490 TRP A CA 1
ATOM 2013 C C . TRP A 1 296 ? 62.826 31.492 -9.137 1.00 32.28 490 TRP A C 1
ATOM 2014 O O . TRP A 1 296 ? 61.847 31.686 -9.851 1.00 28.02 490 TRP A O 1
ATOM 2025 N N . ILE A 1 297 ? 62.778 30.771 -8.021 1.00 30.31 491 ILE A N 1
ATOM 2026 C CA . ILE A 1 297 ? 61.533 30.203 -7.514 1.00 31.24 491 ILE A CA 1
ATOM 2027 C C . ILE A 1 297 ? 60.560 31.318 -7.137 1.00 30.19 491 ILE A C 1
ATOM 2028 O O . ILE A 1 297 ? 59.346 31.183 -7.299 1.00 27.57 491 ILE A O 1
ATOM 2033 N N . ARG A 1 298 ? 61.108 32.426 -6.650 1.00 28.53 492 ARG A N 1
ATOM 2034 C CA . ARG A 1 298 ? 60.312 33.599 -6.313 1.00 32.95 492 ARG A CA 1
ATOM 2035 C C . ARG A 1 298 ? 59.594 34.143 -7.546 1.00 35.37 492 ARG A C 1
ATOM 2036 O O . ARG A 1 298 ? 58.410 34.460 -7.493 1.00 30.05 492 ARG A O 1
ATOM 2044 N N . SER A 1 299 ? 60.313 34.243 -8.658 1.00 32.37 493 SER A N 1
ATOM 2045 C CA . SER A 1 299 ? 59.723 34.758 -9.886 1.00 34.24 493 SER A CA 1
ATOM 2046 C C . SER A 1 299 ? 58.801 33.726 -10.530 1.00 36.77 493 SER A C 1
ATOM 2047 O O . SER A 1 299 ? 57.840 34.081 -11.210 1.00 35.84 493 SER A O 1
ATOM 2050 N N . LYS A 1 300 ? 59.089 32.448 -10.302 1.00 33.96 494 LYS A N 1
ATOM 2051 C CA . LYS A 1 300 ? 58.316 31.373 -10.917 1.00 30.87 494 LYS A CA 1
ATOM 2052 C C . LYS A 1 300 ? 57.010 31.081 -10.179 1.00 37.81 494 LYS A C 1
ATOM 2053 O O . LYS A 1 300 ? 56.036 30.640 -10.791 1.00 37.00 494 LYS A O 1
ATOM 2055 N N . THR A 1 301 ? 56.988 31.319 -8.870 1.00 31.47 495 THR A N 1
ATOM 2056 C CA . THR A 1 301 ? 55.842 30.934 -8.048 1.00 30.86 495 THR A CA 1
ATOM 2057 C C . THR A 1 301 ? 55.269 32.082 -7.222 1.00 31.17 495 THR A C 1
ATOM 2058 O O . THR A 1 301 ? 54.173 31.972 -6.673 1.00 31.43 495 THR A O 1
ATOM 2062 N N . GLY A 1 302 ? 56.017 33.175 -7.116 1.00 32.57 496 GLY A N 1
ATOM 2063 C CA . GLY A 1 302 ? 55.634 34.264 -6.237 1.00 27.47 496 GLY A CA 1
ATOM 2064 C C . GLY A 1 302 ? 55.885 33.926 -4.775 1.00 34.69 496 GLY A C 1
ATOM 2065 O O . GLY A 1 302 ? 55.569 34.716 -3.888 1.00 33.57 496 GLY A O 1
ATOM 2066 N N . GLN A 1 303 ? 56.464 32.755 -4.519 1.00 27.95 497 GLN A N 1
ATOM 2067 C CA . GLN A 1 303 ? 56.620 32.271 -3.146 1.00 33.27 497 GLN A CA 1
ATOM 2068 C C . GLN A 1 303 ? 58.075 32.274 -2.668 1.00 33.38 497 GLN A C 1
ATOM 2069 O O . GLN A 1 303 ? 59.011 32.190 -3.465 1.00 31.23 497 GLN A O 1
ATOM 2075 N N . LYS A 1 304 ? 58.243 32.375 -1.354 1.00 32.19 498 LYS A N 1
ATOM 2076 C CA . LYS A 1 304 ? 59.550 32.334 -0.712 1.00 33.47 498 LYS A CA 1
ATOM 2077 C C . LYS A 1 304 ? 59.383 31.817 0.716 1.00 35.03 498 LYS A C 1
ATOM 2078 O O . LYS A 1 304 ? 58.386 32.126 1.367 1.00 32.13 498 LYS A O 1
ATOM 2084 N N . ILE A 1 305 ? 60.337 31.019 1.195 1.00 23.73 499 ILE A N 1
ATOM 2085 C CA . ILE A 1 305 ? 60.225 30.441 2.534 1.00 29.61 499 ILE A CA 1
ATOM 2086 C C . ILE A 1 305 ? 60.066 31.538 3.586 1.00 25.92 499 ILE A C 1
ATOM 2087 O O . ILE A 1 305 ? 60.693 32.594 3.501 1.00 27.99 499 ILE A O 1
ATOM 2092 N N . ARG A 1 306 ? 59.197 31.287 4.559 1.00 25.97 500 ARG A N 1
ATOM 2093 C CA . ARG A 1 306 ? 58.847 32.293 5.557 1.00 32.05 500 ARG A CA 1
ATOM 2094 C C . ARG A 1 306 ? 60.004 32.571 6.515 1.00 33.48 500 ARG A C 1
ATOM 2095 O O . ARG A 1 306 ? 60.213 33.710 6.935 1.00 30.39 500 ARG A O 1
ATOM 2103 N N . PHE A 1 307 ? 60.754 31.529 6.858 1.00 30.13 501 PHE A N 1
ATOM 2104 C CA . PHE A 1 307 ? 61.885 31.681 7.766 1.00 32.29 501 PHE A CA 1
ATOM 2105 C C . PHE A 1 307 ? 63.194 31.546 6.995 1.00 30.90 501 PHE A C 1
ATOM 2106 O O . PHE A 1 307 ? 63.589 30.447 6.607 1.00 34.13 501 PHE A O 1
ATOM 2114 N N . GLU A 1 308 ? 63.864 32.676 6.793 1.00 29.48 502 GLU A N 1
ATOM 2115 C CA . GLU A 1 308 ? 64.987 32.769 5.867 1.00 32.60 502 GLU A CA 1
ATOM 2116 C C . GLU A 1 308 ? 66.284 32.149 6.393 1.00 31.34 502 GLU A C 1
ATOM 2117 O O . GLU A 1 308 ? 66.937 31.380 5.689 1.00 29.01 502 GLU A O 1
ATOM 2123 N N . SER A 1 309 ? 66.664 32.486 7.621 1.00 29.94 503 SER A N 1
ATOM 2124 C CA . SER A 1 309 ? 67.885 31.934 8.206 1.00 31.02 503 SER A CA 1
ATOM 2125 C C . SER A 1 309 ? 67.578 31.079 9.429 1.00 27.22 503 SER A C 1
ATOM 2126 O O . SER A 1 309 ? 66.455 31.084 9.931 1.00 25.98 503 SER A O 1
ATOM 2129 N N . VAL A 1 310 ? 68.584 30.350 9.908 1.00 27.19 504 VAL A N 1
ATOM 2130 C CA . VAL A 1 310 ? 68.423 29.510 11.089 1.00 24.18 504 VAL A CA 1
ATOM 2131 C C . VAL A 1 310 ? 68.070 30.349 12.317 1.00 25.22 504 VAL A C 1
ATOM 2132 O O . VAL A 1 310 ? 67.440 29.858 13.252 1.00 25.63 504 VAL A O 1
ATOM 2136 N N . VAL A 1 311 ? 68.470 31.617 12.304 1.00 22.51 505 VAL A N 1
ATOM 2137 C CA . VAL A 1 311 ? 68.148 32.528 13.393 1.00 24.32 505 VAL A CA 1
ATOM 2138 C C . VAL A 1 311 ? 66.648 32.821 13.432 1.00 24.19 505 VAL A C 1
ATOM 2139 O O . VAL A 1 311 ? 66.057 32.904 14.508 1.00 24.96 505 VAL A O 1
ATOM 2143 N N . ASP A 1 312 ? 66.038 32.970 12.257 1.00 24.06 506 ASP A N 1
ATOM 2144 C CA . ASP A 1 312 ? 64.592 33.166 12.161 1.00 29.61 506 ASP A CA 1
ATOM 2145 C C . ASP A 1 312 ? 63.864 32.002 12.809 1.00 29.24 506 ASP A C 1
ATOM 2146 O O . ASP A 1 312 ? 62.875 32.188 13.516 1.00 26.87 506 ASP A O 1
ATOM 2151 N N . VAL A 1 313 ? 64.370 30.799 12.565 1.00 22.45 507 VAL A N 1
ATOM 2152 C CA . VAL A 1 313 ? 63.793 29.602 13.154 1.00 24.19 507 VAL A CA 1
ATOM 2153 C C . VAL A 1 313 ? 64.071 29.542 14.657 1.00 28.06 507 VAL A C 1
ATOM 2154 O O . VAL A 1 313 ? 63.185 29.210 15.445 1.00 26.38 507 VAL A O 1
ATOM 2158 N N . ALA A 1 314 ? 65.299 29.872 15.048 1.00 23.66 508 ALA A N 1
ATOM 2159 C CA . ALA A 1 314 ? 65.688 29.859 16.456 1.00 25.59 508 ALA A CA 1
ATOM 2160 C C . ALA A 1 314 ? 64.799 30.776 17.297 1.00 28.03 508 ALA A C 1
ATOM 2161 O O . ALA A 1 314 ? 64.358 30.399 18.380 1.00 27.82 508 ALA A O 1
ATOM 2163 N N . LEU A 1 315 ? 64.521 31.969 16.783 1.00 25.58 509 LEU A N 1
ATOM 2164 C CA . LEU A 1 315 ? 63.761 32.966 17.533 1.00 27.56 509 LEU A CA 1
ATOM 2165 C C . LEU A 1 315 ? 62.263 32.660 17.616 1.00 31.11 509 LEU A C 1
ATOM 2166 O O . LEU A 1 315 ? 61.493 33.470 18.129 1.00 30.71 509 LEU A O 1
ATOM 2171 N N . LEU A 1 316 ? 61.851 31.497 17.118 1.00 28.10 510 LEU A N 1
ATOM 2172 C CA . LEU A 1 316 ? 60.473 31.048 17.286 1.00 26.53 510 LEU A CA 1
ATOM 2173 C C . LEU A 1 316 ? 60.265 30.489 18.693 1.00 32.40 510 LEU A C 1
ATOM 2174 O O . LEU A 1 316 ? 59.131 30.322 19.152 1.00 29.75 510 LEU A O 1
ATOM 2179 N N . TYR A 1 317 ? 61.377 30.202 19.365 1.00 29.90 511 TYR A N 1
ATOM 2180 C CA . TYR A 1 317 ? 61.370 29.644 20.714 1.00 31.15 511 TYR A CA 1
ATOM 2181 C C . TYR A 1 317 ? 60.587 30.509 21.701 1.00 28.90 511 TYR A C 1
ATOM 2182 O O . TYR A 1 317 ? 60.927 31.672 21.927 1.00 27.41 511 TYR A O 1
ATOM 2191 N N . LYS A 1 318 ? 59.540 29.924 22.278 1.00 27.66 512 LYS A N 1
ATOM 2192 C CA . LYS A 1 318 ? 58.653 30.612 23.214 1.00 31.24 512 LYS A CA 1
ATOM 2193 C C . LYS A 1 318 ? 58.149 31.947 22.674 1.00 31.13 512 LYS A C 1
ATOM 2194 O O . LYS A 1 318 ? 57.956 32.895 23.436 1.00 31.90 512 LYS A O 1
ATOM 2200 N N . ASN A 1 319 ? 57.943 32.006 21.358 1.00 31.78 513 ASN A N 1
ATOM 2201 C CA . ASN A 1 319 ? 57.484 33.212 20.672 1.00 31.43 513 ASN A CA 1
ATOM 2202 C C . ASN A 1 319 ? 58.311 34.448 21.000 1.00 35.68 513 ASN A C 1
ATOM 2203 O O . ASN A 1 319 ? 57.770 35.552 21.061 1.00 34.41 513 ASN A O 1
ATOM 2208 N N . TRP A 1 320 ? 59.614 34.267 21.207 1.00 31.59 514 TRP A N 1
ATOM 2209 C CA . TRP A 1 320 ? 60.463 35.354 21.687 1.00 31.61 514 TRP A CA 1
ATOM 2210 C C . TRP A 1 320 ? 60.456 36.559 20.751 1.00 33.54 514 TRP A C 1
ATOM 2211 O O . TRP A 1 320 ? 60.273 37.690 21.196 1.00 32.81 514 TRP A O 1
ATOM 2222 N N . ARG A 1 321 ? 60.661 36.319 19.460 1.00 34.35 515 ARG A N 1
ATOM 2223 C CA . ARG A 1 321 ? 60.702 37.410 18.491 1.00 34.31 515 ARG A CA 1
ATOM 2224 C C . ARG A 1 321 ? 59.365 38.145 18.405 1.00 35.45 515 ARG A C 1
ATOM 2225 O O . ARG A 1 321 ? 59.330 39.372 18.310 1.00 36.20 515 ARG A O 1
ATOM 2233 N N . LYS A 1 322 ? 58.271 37.390 18.443 1.00 37.78 516 LYS A N 1
ATOM 2234 C CA . LYS A 1 322 ? 56.934 37.973 18.356 1.00 42.64 516 LYS A CA 1
ATOM 2235 C C . LYS A 1 322 ? 56.662 38.883 19.548 1.00 38.43 516 LYS A C 1
ATOM 2236 O O . LYS A 1 322 ? 56.149 39.990 19.395 1.00 42.42 516 LYS A O 1
ATOM 2238 N N . ILE A 1 323 ? 57.017 38.406 20.735 1.00 39.07 517 ILE A N 1
ATOM 2239 C CA . ILE A 1 323 ? 56.867 39.184 21.957 1.00 39.32 517 ILE A CA 1
ATOM 2240 C C . ILE A 1 323 ? 57.739 40.437 21.922 1.00 41.88 517 ILE A C 1
ATOM 2241 O O . ILE A 1 323 ? 57.291 41.525 22.283 1.00 45.40 517 ILE A O 1
ATOM 2246 N N . PHE A 1 324 ? 58.982 40.280 21.477 1.00 37.72 518 PHE A N 1
ATOM 2247 C CA . PHE A 1 324 ? 59.906 41.405 21.380 1.00 39.42 518 PHE A CA 1
ATOM 2248 C C . PHE A 1 324 ? 59.410 42.461 20.397 1.00 44.26 518 PHE A C 1
ATOM 2249 O O . PHE A 1 324 ? 59.388 43.649 20.716 1.00 46.91 518 PHE A O 1
ATOM 2257 N N . ASP A 1 325 ? 59.026 42.022 19.200 1.00 42.61 519 ASP A N 1
ATOM 2258 C CA . ASP A 1 325 ? 58.612 42.938 18.140 1.00 47.96 519 ASP A CA 1
ATOM 2259 C C . ASP A 1 325 ? 57.411 43.787 18.543 1.00 48.83 519 ASP A C 1
ATOM 2260 O O . ASP A 1 325 ? 57.363 44.981 18.254 1.00 54.43 519 ASP A O 1
ATOM 2265 N N . GLU A 1 326 ? 56.443 43.166 19.208 1.00 49.24 520 GLU A N 1
ATOM 2266 C CA . GLU A 1 326 ? 55.287 43.890 19.721 1.00 50.83 520 GLU A CA 1
ATOM 2267 C C . GLU A 1 326 ? 55.728 44.962 20.709 1.00 53.31 520 GLU A C 1
ATOM 2268 O O . GLU A 1 326 ? 55.206 46.076 20.713 1.00 52.42 520 GLU A O 1
ATOM 2274 N N . LYS A 1 327 ? 56.708 44.616 21.535 1.00 48.62 521 LYS A N 1
ATOM 2275 C CA . LYS A 1 327 ? 57.109 45.466 22.648 1.00 50.69 521 LYS A CA 1
ATOM 2276 C C . LYS A 1 327 ? 58.242 46.432 22.289 1.00 49.61 521 LYS A C 1
ATOM 2277 O O . LYS A 1 327 ? 58.262 47.569 22.761 1.00 52.38 521 LYS A O 1
ATOM 2283 N N . TYR A 1 328 ? 59.177 45.985 21.453 1.00 45.54 522 TYR A N 1
ATOM 2284 C CA . TYR A 1 328 ? 60.373 46.775 21.160 1.00 44.56 522 TYR A CA 1
ATOM 2285 C C . TYR A 1 328 ? 60.724 46.828 19.672 1.00 47.51 522 TYR A C 1
ATOM 2286 O O . TYR A 1 328 ? 61.728 47.430 19.289 1.00 49.66 522 TYR A O 1
ATOM 2295 N N . GLY A 1 329 ? 59.904 46.196 18.839 1.00 44.24 523 GLY A N 1
ATOM 2296 C CA . GLY A 1 329 ? 60.206 46.056 17.424 1.00 48.46 523 GLY A CA 1
ATOM 2297 C C . GLY A 1 329 ? 60.345 47.352 16.647 1.00 54.55 523 GLY A C 1
ATOM 2298 O O . GLY A 1 329 ? 61.263 47.501 15.841 1.00 51.88 523 GLY A O 1
ATOM 2299 N N . LYS A 1 330 ? 59.432 48.289 16.884 1.00 57.02 524 LYS A N 1
ATOM 2300 C CA . LYS A 1 330 ? 59.449 49.569 16.183 1.00 55.85 524 LYS A CA 1
ATOM 2301 C C . LYS A 1 330 ? 60.682 50.389 16.550 1.00 53.68 524 LYS A C 1
ATOM 2302 O O . LYS A 1 330 ? 61.361 50.928 15.676 1.00 50.59 524 LYS A O 1
ATOM 2304 N N . ASP A 1 331 ? 60.967 50.474 17.846 1.00 56.42 525 ASP A N 1
ATOM 2305 C CA . ASP A 1 331 ? 62.093 51.260 18.338 1.00 57.05 525 ASP A CA 1
ATOM 2306 C C . ASP A 1 331 ? 63.429 50.743 17.811 1.00 57.55 525 ASP A C 1
ATOM 2307 O O . ASP A 1 331 ? 64.292 51.526 17.413 1.00 58.41 525 ASP A O 1
ATOM 2312 N N . LEU A 1 332 ? 63.591 49.424 17.808 1.00 53.28 526 LEU A N 1
ATOM 2313 C CA . LEU A 1 332 ? 64.848 48.807 17.397 1.00 55.88 526 LEU A CA 1
ATOM 2314 C C . LEU A 1 332 ? 65.180 49.093 15.934 1.00 52.90 526 LEU A C 1
ATOM 2315 O O . LEU A 1 332 ? 66.318 49.428 15.604 1.00 50.38 526 LEU A O 1
ATOM 2320 N N . VAL A 1 333 ? 64.184 48.956 15.063 1.00 52.50 527 VAL A N 1
ATOM 2321 C CA . VAL A 1 333 ? 64.372 49.197 13.634 1.00 57.56 527 VAL A CA 1
ATOM 2322 C C . VAL A 1 333 ? 64.736 50.661 13.379 1.00 57.30 527 VAL A C 1
ATOM 2323 O O . VAL A 1 333 ? 65.516 50.972 12.474 1.00 53.51 527 VAL A O 1
ATOM 2327 N N . SER A 1 334 ? 64.181 51.553 14.196 1.00 55.34 528 SER A N 1
ATOM 2328 C CA . SER A 1 334 ? 64.491 52.976 14.109 1.00 55.67 528 SER A CA 1
ATOM 2329 C C . SER A 1 334 ? 65.957 53.241 14.442 1.00 52.02 528 SER A C 1
ATOM 2330 O O . SER A 1 334 ? 66.658 53.925 13.696 1.00 54.73 528 SER A O 1
ATOM 2333 N N . LYS A 1 335 ? 66.414 52.693 15.564 1.00 56.13 529 LYS A N 1
ATOM 2334 C CA . LYS A 1 335 ? 67.798 52.865 15.996 1.00 56.26 529 LYS A CA 1
ATOM 2335 C C . LYS A 1 335 ? 68.756 52.147 15.051 1.00 52.41 529 LYS A C 1
ATOM 2336 O O . LYS A 1 335 ? 69.884 52.591 14.840 1.00 51.20 529 LYS A O 1
ATOM 2342 N N . ALA A 1 336 ? 68.294 51.038 14.483 1.00 54.30 530 ALA A N 1
ATOM 2343 C CA . ALA A 1 336 ? 69.097 50.263 13.544 1.00 56.94 530 ALA A CA 1
ATOM 2344 C C . ALA A 1 336 ? 69.397 51.060 12.278 1.00 58.67 530 ALA A C 1
ATOM 2345 O O . ALA A 1 336 ? 70.526 51.056 11.786 1.00 60.07 530 ALA A O 1
ATOM 2347 N N . ARG A 1 337 ? 68.384 51.742 11.752 1.00 55.81 531 ARG A N 1
ATOM 2348 C CA . ARG A 1 337 ? 68.557 52.541 10.543 1.00 59.61 531 ARG A CA 1
ATOM 2349 C C . ARG A 1 337 ? 69.379 53.792 10.841 1.00 58.61 531 ARG A C 1
ATOM 2350 O O . ARG A 1 337 ? 70.050 54.329 9.959 1.00 57.02 531 ARG A O 1
ATOM 2358 N N . GLU A 1 338 ? 69.328 54.245 12.091 1.00 59.69 532 GLU A N 1
ATOM 2359 C CA . GLU A 1 338 ? 70.103 55.402 12.525 1.00 54.76 532 GLU A CA 1
ATOM 2360 C C . GLU A 1 338 ? 71.599 55.103 12.477 1.00 59.55 532 GLU A C 1
ATOM 2361 O O . GLU A 1 338 ? 72.415 56.001 12.271 1.00 63.57 532 GLU A O 1
ATOM 2363 N N . VAL A 1 339 ? 71.952 53.837 12.672 1.00 58.41 533 VAL A N 1
ATOM 2364 C CA . VAL A 1 339 ? 73.340 53.407 12.563 1.00 58.56 533 VAL A CA 1
ATOM 2365 C C . VAL A 1 339 ? 73.721 53.259 11.094 1.00 58.75 533 VAL A C 1
ATOM 2366 O O . VAL A 1 339 ? 74.789 53.701 10.668 1.00 54.61 533 VAL A O 1
ATOM 2370 N N . SER A 1 340 ? 72.831 52.638 10.325 1.00 58.50 534 SER A N 1
ATOM 2371 C CA . SER A 1 340 ? 73.034 52.452 8.893 1.00 58.20 534 SER A CA 1
ATOM 2372 C C . SER A 1 340 ? 71.730 52.058 8.208 1.00 59.16 534 SER A C 1
ATOM 2373 O O . SER A 1 340 ? 70.975 51.228 8.717 1.00 57.95 534 SER A O 1
ATOM 2376 N N . GLU A 1 341 ? 71.472 52.657 7.050 1.00 55.95 535 GLU A N 1
ATOM 2377 C CA . GLU A 1 341 ? 70.271 52.351 6.282 1.00 60.26 535 GLU A CA 1
ATOM 2378 C C . GLU A 1 341 ? 70.330 50.936 5.713 1.00 56.84 535 GLU A C 1
ATOM 2379 O O . GLU A 1 341 ? 69.303 50.353 5.367 1.00 57.70 535 GLU A O 1
ATOM 2381 N N . ASP A 1 342 ? 71.538 50.386 5.625 1.00 57.08 536 ASP A N 1
ATOM 2382 C CA . ASP A 1 342 ? 71.737 49.047 5.080 1.00 58.95 536 ASP A CA 1
ATOM 2383 C C . ASP A 1 342 ? 71.337 47.958 6.076 1.00 61.88 536 ASP A C 1
ATOM 2384 O O . ASP A 1 342 ? 71.320 46.773 5.738 1.00 64.96 536 ASP A O 1
ATOM 2386 N N . PHE A 1 343 ? 71.016 48.360 7.302 1.00 52.92 537 PHE A N 1
ATOM 2387 C CA . PHE A 1 343 ? 70.595 47.412 8.329 1.00 57.92 537 PHE A CA 1
ATOM 2388 C C . PHE A 1 343 ? 69.087 47.178 8.294 1.00 59.02 537 PHE A C 1
ATOM 2389 O O . PHE A 1 343 ? 68.580 46.252 8.928 1.00 58.70 537 PHE A O 1
ATOM 2397 N N . VAL A 1 344 ? 68.375 48.018 7.548 1.00 59.31 538 VAL A N 1
ATOM 2398 C CA . VAL A 1 344 ? 66.919 47.948 7.491 1.00 58.92 538 VAL A CA 1
ATOM 2399 C C . VAL A 1 344 ? 66.412 47.749 6.062 1.00 62.84 538 VAL A C 1
ATOM 2400 O O . VAL A 1 344 ? 66.825 48.455 5.142 1.00 61.72 538 VAL A O 1
ATOM 2404 N N . LYS A 1 345 ? 65.520 46.777 5.889 1.00 61.24 539 LYS A N 1
ATOM 2405 C CA . LYS A 1 345 ? 64.888 46.515 4.599 1.00 64.13 539 LYS A CA 1
ATOM 2406 C C . LYS A 1 345 ? 63.430 46.107 4.796 1.00 65.78 539 LYS A C 1
ATOM 2407 O O . LYS A 1 345 ? 63.139 45.174 5.547 1.00 65.93 539 LYS A O 1
ATOM 2413 N N . ASP A 1 346 ? 62.525 46.815 4.121 1.00 60.81 540 ASP A N 1
ATOM 2414 C CA . ASP A 1 346 ? 61.084 46.588 4.241 1.00 61.62 540 ASP A CA 1
ATOM 2415 C C . ASP A 1 346 ? 60.609 46.706 5.688 1.00 63.57 540 ASP A C 1
ATOM 2416 O O . ASP A 1 346 ? 59.874 45.847 6.179 1.00 61.89 540 ASP A O 1
ATOM 2421 N N . ASN A 1 347 ? 61.042 47.775 6.357 1.00 59.30 541 ASN A N 1
ATOM 2422 C CA . ASN A 1 347 ? 60.685 48.055 7.749 1.00 63.98 541 ASN A CA 1
ATOM 2423 C C . ASN A 1 347 ? 61.082 46.921 8.698 1.00 62.43 541 ASN A C 1
ATOM 2424 O O . ASN A 1 347 ? 60.472 46.739 9.752 1.00 54.78 541 ASN A O 1
ATOM 2426 N N . MET A 1 348 ? 62.107 46.164 8.317 1.00 63.43 542 MET A N 1
ATOM 2427 C CA . MET A 1 348 ? 62.625 45.083 9.148 1.00 58.86 542 MET A CA 1
ATOM 2428 C C . MET A 1 348 ? 64.147 45.021 9.065 1.00 58.97 542 MET A C 1
ATOM 2429 O O . MET A 1 348 ? 64.745 45.526 8.116 1.00 57.41 542 MET A O 1
ATOM 2434 N N . LEU A 1 349 ? 64.767 44.403 10.065 1.00 51.67 543 LEU A N 1
ATOM 2435 C CA . LEU A 1 349 ? 66.211 44.215 10.068 1.00 52.22 543 LEU A CA 1
ATOM 2436 C C . LEU A 1 349 ? 66.622 43.334 8.892 1.00 54.31 543 LEU A C 1
ATOM 2437 O O . LEU A 1 349 ? 65.969 42.330 8.608 1.00 53.37 543 LEU A O 1
ATOM 2442 N N . VAL A 1 350 ? 67.697 43.716 8.208 1.00 51.32 544 VAL A N 1
ATOM 2443 C CA . VAL A 1 350 ? 68.166 42.978 7.038 1.00 53.19 544 VAL A CA 1
ATOM 2444 C C . VAL A 1 350 ? 68.609 41.566 7.435 1.00 56.34 544 VAL A C 1
ATOM 2445 O O . VAL A 1 350 ? 68.526 40.628 6.639 1.00 51.80 544 VAL A O 1
ATOM 2449 N N . ASP A 1 351 ? 69.063 41.423 8.676 1.00 52.59 545 ASP A N 1
ATOM 2450 C CA . ASP A 1 351 ? 69.448 40.125 9.214 1.00 48.72 545 ASP A CA 1
ATOM 2451 C C . ASP A 1 351 ? 68.896 39.966 10.626 1.00 46.88 545 ASP A C 1
ATOM 2452 O O . ASP A 1 351 ? 68.992 40.881 11.443 1.00 47.96 545 ASP A O 1
ATOM 2454 N N . SER A 1 352 ? 68.319 38.802 10.908 1.00 43.55 546 SER A N 1
ATOM 2455 C CA . SER A 1 352 ? 67.683 38.560 12.198 1.00 40.18 546 SER A CA 1
ATOM 2456 C C . SER A 1 352 ? 68.690 38.386 13.330 1.00 38.83 546 SER A C 1
ATOM 2457 O O . SER A 1 352 ? 68.309 38.335 14.499 1.00 37.52 546 SER A O 1
ATOM 2460 N N . ASP A 1 353 ? 69.973 38.298 12.991 1.00 40.73 547 ASP A N 1
ATOM 2461 C CA . ASP A 1 353 ? 71.009 38.211 14.014 1.00 41.21 547 ASP A CA 1
ATOM 2462 C C . ASP A 1 353 ? 71.195 39.559 14.707 1.00 39.23 547 ASP A C 1
ATOM 2463 O O . ASP A 1 353 ? 71.907 39.661 15.702 1.00 42.22 547 ASP A O 1
ATOM 2468 N N . LEU A 1 354 ? 70.541 40.591 14.179 1.00 45.04 548 LEU A N 1
ATOM 2469 C CA . LEU A 1 354 ? 70.608 41.925 14.767 1.00 41.37 548 LEU A CA 1
ATOM 2470 C C . LEU A 1 354 ? 69.718 42.040 16.002 1.00 38.46 548 LEU A C 1
ATOM 2471 O O . LEU A 1 354 ? 69.639 43.099 16.625 1.00 43.83 548 LEU A O 1
ATOM 2476 N N . TYR A 1 355 ? 69.042 40.949 16.350 1.00 37.51 549 TYR A N 1
ATOM 2477 C CA . TYR A 1 355 ? 68.328 40.870 17.618 1.00 35.75 549 TYR A CA 1
ATOM 2478 C C . TYR A 1 355 ? 69.286 40.503 18.748 1.00 36.45 549 TYR A C 1
ATOM 2479 O O . TYR A 1 355 ? 68.947 40.633 19.923 1.00 33.94 549 TYR A O 1
ATOM 2488 N N . TYR A 1 356 ? 70.477 40.032 18.388 1.00 36.42 550 TYR A N 1
ATOM 2489 C CA . TYR A 1 356 ? 71.501 39.724 19.381 1.00 40.07 550 TYR A CA 1
ATOM 2490 C C . TYR A 1 356 ? 72.419 40.926 19.583 1.00 37.84 550 TYR A C 1
ATOM 2491 O O . TYR A 1 356 ? 72.880 41.531 18.616 1.00 40.17 550 TYR A O 1
ATOM 2500 N N . SER A 1 357 ? 72.690 41.262 20.840 1.00 42.44 551 SER A N 1
ATOM 2501 C CA . SER A 1 357 ? 73.539 42.406 21.153 1.00 45.36 551 SER A CA 1
ATOM 2502 C C . SER A 1 357 ? 74.977 42.198 20.681 1.00 46.05 551 SER A C 1
ATOM 2503 O O . SER A 1 357 ? 75.645 43.148 20.272 1.00 47.10 551 SER A O 1
ATOM 2506 N N . SER A 1 358 ? 75.443 40.952 20.729 1.00 43.56 552 SER A N 1
ATOM 2507 C CA . SER A 1 358 ? 76.809 40.624 20.328 1.00 46.88 552 SER A CA 1
ATOM 2508 C C . SER A 1 358 ? 77.077 40.932 18.855 1.00 48.09 552 SER A C 1
ATOM 2509 O O . SER A 1 358 ? 78.208 41.236 18.477 1.00 48.92 552 SER A O 1
ATOM 2512 N N . THR A 1 359 ? 76.039 40.856 18.028 1.00 44.68 553 THR A N 1
ATOM 2513 C CA . THR A 1 359 ? 76.178 41.151 16.605 1.00 41.80 553 THR A CA 1
ATOM 2514 C C . THR A 1 359 ? 76.534 42.622 16.394 1.00 46.59 553 THR A C 1
ATOM 2515 O O . THR A 1 359 ? 77.312 42.964 15.503 1.00 46.52 553 THR A O 1
ATOM 2519 N N . TRP A 1 360 ? 75.963 43.487 17.226 1.00 46.73 554 TRP A N 1
ATOM 2520 C CA . TRP A 1 360 ? 76.220 44.919 17.137 1.00 51.51 554 TRP A CA 1
ATOM 2521 C C . TRP A 1 360 ? 77.597 45.276 17.688 1.00 51.25 554 TRP A C 1
ATOM 2522 O O . TRP A 1 360 ? 78.217 46.246 17.254 1.00 54.59 554 TRP A O 1
ATOM 2533 N N . GLU A 1 361 ? 78.068 44.486 18.646 1.00 54.26 555 GLU A N 1
ATOM 2534 C CA . GLU A 1 361 ? 79.360 44.734 19.272 1.00 54.46 555 GLU A CA 1
ATOM 2535 C C . GLU A 1 361 ? 80.511 44.322 18.357 1.00 56.88 555 GLU A C 1
ATOM 2536 O O . GLU A 1 361 ? 81.481 45.064 18.201 1.00 59.69 555 GLU A O 1
ATOM 2542 N N . SER A 1 362 ? 80.404 43.143 17.753 1.00 58.25 556 SER A N 1
ATOM 2543 C CA . SER A 1 362 ? 81.432 42.667 16.831 1.00 57.37 556 SER A CA 1
ATOM 2544 C C . SER A 1 362 ? 81.063 42.992 15.387 1.00 60.77 556 SER A C 1
ATOM 2545 O O . SER A 1 362 ? 81.937 43.174 14.539 1.00 60.56 556 SER A O 1
ATOM 2548 N N . GLU A 1 376 ? 79.431 54.968 16.347 1.00 63.97 570 GLU A N 1
ATOM 2549 C CA . GLU A 1 376 ? 79.846 54.296 17.573 1.00 65.39 570 GLU A CA 1
ATOM 2550 C C . GLU A 1 376 ? 78.879 54.582 18.718 1.00 63.13 570 GLU A C 1
ATOM 2551 O O . GLU A 1 376 ? 78.580 53.701 19.525 1.00 61.49 570 GLU A O 1
ATOM 2553 N N . GLU A 1 377 ? 78.395 55.818 18.787 1.00 62.99 571 GLU A N 1
ATOM 2554 C CA . GLU A 1 377 ? 77.446 56.208 19.823 1.00 65.20 571 GLU A CA 1
ATOM 2555 C C . GLU A 1 377 ? 76.043 55.712 19.484 1.00 63.95 571 GLU A C 1
ATOM 2556 O O . GLU A 1 377 ? 75.224 55.477 20.373 1.00 65.13 571 GLU A O 1
ATOM 2558 N N . LYS A 1 378 ? 75.773 55.554 18.192 1.00 64.92 572 LYS A N 1
ATOM 2559 C CA . LYS A 1 378 ? 74.488 55.038 17.736 1.00 63.19 572 LYS A CA 1
ATOM 2560 C C . LYS A 1 378 ? 74.397 53.535 17.979 1.00 66.46 572 LYS A C 1
ATOM 2561 O O . LYS A 1 378 ? 73.309 52.989 18.165 1.00 65.51 572 LYS A O 1
ATOM 2563 N N . VAL A 1 379 ? 75.551 52.874 17.976 1.00 65.27 573 VAL A N 1
ATOM 2564 C CA . VAL A 1 379 ? 75.629 51.443 18.247 1.00 63.82 573 VAL A CA 1
ATOM 2565 C C . VAL A 1 379 ? 75.392 51.158 19.727 1.00 62.14 573 VAL A C 1
ATOM 2566 O O . VAL A 1 379 ? 74.696 50.206 20.085 1.00 62.39 573 VAL A O 1
ATOM 2570 N N . LYS A 1 380 ? 75.968 51.997 20.582 1.00 62.70 574 LYS A N 1
ATOM 2571 C CA . LYS A 1 380 ? 75.827 51.844 22.026 1.00 60.47 574 LYS A CA 1
ATOM 2572 C C . LYS A 1 380 ? 74.375 52.015 22.464 1.00 62.23 574 LYS A C 1
ATOM 2573 O O . LYS A 1 380 ? 73.943 51.427 23.457 1.00 63.89 574 LYS A O 1
ATOM 2575 N N . GLU A 1 381 ? 73.628 52.821 21.718 1.00 62.67 575 GLU A N 1
ATOM 2576 C CA . GLU A 1 381 ? 72.221 53.054 22.018 1.00 64.15 575 GLU A CA 1
ATOM 2577 C C . GLU A 1 381 ? 71.395 51.799 21.751 1.00 64.24 575 GLU A C 1
ATOM 2578 O O . GLU A 1 381 ? 70.398 51.544 22.427 1.00 62.80 575 GLU A O 1
ATOM 2580 N N . VAL A 1 382 ? 71.818 51.017 20.763 1.00 62.41 576 VAL A N 1
ATOM 2581 C CA . VAL A 1 382 ? 71.117 49.792 20.399 1.00 59.16 576 VAL A CA 1
ATOM 2582 C C . VAL A 1 382 ? 71.369 48.683 21.418 1.00 55.88 576 VAL A C 1
ATOM 2583 O O . VAL A 1 382 ? 70.434 48.023 21.871 1.00 57.64 576 VAL A O 1
ATOM 2587 N N . VAL A 1 383 ? 72.635 48.491 21.780 1.00 56.90 577 VAL A N 1
ATOM 2588 C CA . VAL A 1 383 ? 73.027 47.429 22.705 1.00 57.64 577 VAL A CA 1
ATOM 2589 C C . VAL A 1 383 ? 72.401 47.613 24.088 1.00 55.38 577 VAL A C 1
ATOM 2590 O O . VAL A 1 383 ? 71.969 46.646 24.719 1.00 53.48 577 VAL A O 1
ATOM 2594 N N . ASP A 1 384 ? 72.355 48.858 24.553 1.00 57.00 578 ASP A N 1
ATOM 2595 C CA . ASP A 1 384 ? 71.739 49.170 25.838 1.00 55.75 578 ASP A CA 1
ATOM 2596 C C . ASP A 1 384 ? 70.240 48.895 25.787 1.00 54.93 578 ASP A C 1
ATOM 2597 O O . ASP A 1 384 ? 69.644 48.442 26.766 1.00 52.72 578 ASP A O 1
ATOM 2599 N N . PHE A 1 385 ? 69.640 49.172 24.634 1.00 53.84 579 PHE A N 1
ATOM 2600 C CA . PHE A 1 385 ? 68.218 48.930 24.424 1.00 56.22 579 PHE A CA 1
ATOM 2601 C C . PHE A 1 385 ? 67.919 47.434 24.416 1.00 55.30 579 PHE A C 1
ATOM 2602 O O . PHE A 1 385 ? 66.964 46.977 25.047 1.00 51.85 579 PHE A O 1
ATOM 2610 N N . LEU A 1 386 ? 68.748 46.678 23.701 1.00 52.35 580 LEU A N 1
ATOM 2611 C CA . LEU A 1 386 ? 68.596 45.230 23.620 1.00 50.25 580 LEU A CA 1
ATOM 2612 C C . LEU A 1 386 ? 68.749 44.575 24.988 1.00 46.83 580 LEU A C 1
ATOM 2613 O O . LEU A 1 386 ? 67.938 43.734 25.373 1.00 47.88 580 LEU A O 1
ATOM 2618 N N . ASN A 1 387 ? 69.785 44.973 25.720 1.00 49.69 581 ASN A N 1
ATOM 2619 C CA . ASN A 1 387 ? 70.042 44.425 27.049 1.00 46.45 581 ASN A CA 1
ATOM 2620 C C . ASN A 1 387 ? 68.923 44.732 28.036 1.00 45.09 581 ASN A C 1
ATOM 2621 O O . ASN A 1 387 ? 68.640 43.937 28.932 1.00 45.81 581 ASN A O 1
ATOM 2626 N N . ALA A 1 388 ? 68.289 45.888 27.868 1.00 48.98 582 ALA A N 1
ATOM 2627 C CA . ALA A 1 388 ? 67.155 46.263 28.704 1.00 48.25 582 ALA A CA 1
ATOM 2628 C C . ALA A 1 388 ? 65.968 45.344 28.439 1.00 44.76 582 ALA A C 1
ATOM 2629 O O . ALA A 1 388 ? 65.276 44.921 29.364 1.00 45.37 582 ALA A O 1
ATOM 2631 N N . ALA A 1 389 ? 65.740 45.035 27.167 1.00 46.75 583 ALA A N 1
ATOM 2632 C CA . ALA A 1 389 ? 64.645 44.156 26.777 1.00 46.24 583 ALA A CA 1
ATOM 2633 C C . ALA A 1 389 ? 64.872 42.730 27.275 1.00 43.36 583 ALA A C 1
ATOM 2634 O O . ALA A 1 389 ? 63.932 42.060 27.707 1.00 42.13 583 ALA A O 1
ATOM 2636 N N . TYR A 1 390 ? 66.122 42.277 27.219 1.00 42.10 584 TYR A N 1
ATOM 2637 C CA . TYR A 1 390 ? 66.474 40.927 27.655 1.00 41.90 584 TYR A CA 1
ATOM 2638 C C . TYR A 1 390 ? 66.125 40.704 29.122 1.00 43.52 584 TYR A C 1
ATOM 2639 O O . TYR A 1 390 ? 65.611 39.652 29.493 1.00 40.39 584 TYR A O 1
ATOM 2648 N N . LYS A 1 391 ? 66.407 41.700 29.954 1.00 42.99 585 LYS A N 1
ATOM 2649 C CA . LYS A 1 391 ? 66.135 41.591 31.382 1.00 46.39 585 LYS A CA 1
ATOM 2650 C C . LYS A 1 391 ? 64.634 41.546 31.650 1.00 45.82 585 LYS A C 1
ATOM 2651 O O . LYS A 1 391 ? 64.195 41.106 32.714 1.00 51.79 585 LYS A O 1
ATOM 2653 N N . GLU A 1 392 ? 63.851 41.995 30.675 1.00 46.41 586 GLU A N 1
ATOM 2654 C CA . GLU A 1 392 ? 62.402 42.042 30.814 1.00 48.17 586 GLU A CA 1
ATOM 2655 C C . GLU A 1 392 ? 61.729 40.766 30.311 1.00 48.04 586 GLU A C 1
ATOM 2656 O O . GLU A 1 392 ? 60.928 40.159 31.023 1.00 53.81 586 GLU A O 1
ATOM 2658 N N . ILE A 1 393 ? 62.055 40.361 29.087 1.00 43.54 587 ILE A N 1
ATOM 2659 C CA . ILE A 1 393 ? 61.356 39.249 28.449 1.00 44.19 587 ILE A CA 1
ATOM 2660 C C . ILE A 1 393 ? 62.236 38.018 28.255 1.00 43.17 587 ILE A C 1
ATOM 2661 O O . ILE A 1 393 ? 61.789 37.012 27.704 1.00 44.11 587 ILE A O 1
ATOM 2666 N N . GLY A 1 394 ? 63.485 38.097 28.703 1.00 41.84 588 GLY A N 1
ATOM 2667 C CA . GLY A 1 394 ? 64.399 36.974 28.597 1.00 40.62 588 GLY A CA 1
ATOM 2668 C C . GLY A 1 394 ? 65.398 37.135 27.469 1.00 37.94 588 GLY A C 1
ATOM 2669 O O . GLY A 1 394 ? 65.153 37.860 26.507 1.00 39.36 588 GLY A O 1
ATOM 2670 N N . ASN A 1 395 ? 66.535 36.460 27.591 1.00 37.60 589 ASN A N 1
ATOM 2671 C CA . ASN A 1 395 ? 67.541 36.462 26.538 1.00 38.46 589 ASN A CA 1
ATOM 2672 C C . ASN A 1 395 ? 67.027 35.746 25.296 1.00 33.75 589 ASN A C 1
ATOM 2673 O O . ASN A 1 395 ? 66.248 34.803 25.402 1.00 35.91 589 ASN A O 1
ATOM 2678 N N . PRO A 1 396 ? 67.456 36.197 24.111 1.00 32.76 590 PRO A N 1
ATOM 2679 C CA . PRO A 1 396 ? 67.002 35.557 22.874 1.00 34.85 590 PRO A CA 1
ATOM 2680 C C . PRO A 1 396 ? 67.602 34.167 22.709 1.00 35.44 590 PRO A C 1
ATOM 2681 O O . PRO A 1 396 ? 68.764 33.963 23.052 1.00 31.90 590 PRO A O 1
ATOM 2685 N N . PRO A 1 397 ? 66.809 33.214 22.203 1.00 34.86 591 PRO A N 1
ATOM 2686 C CA . PRO A 1 397 ? 67.309 31.871 21.894 1.00 32.01 591 PRO A CA 1
ATOM 2687 C C . PRO A 1 397 ? 68.415 31.923 20.844 1.00 30.49 591 PRO A C 1
ATOM 2688 O O . PRO A 1 397 ? 68.265 32.598 19.826 1.00 30.94 591 PRO A O 1
ATOM 2692 N N . LYS A 1 398 ? 69.520 31.232 21.102 1.00 27.19 592 LYS A N 1
ATOM 2693 C CA . LYS A 1 398 ? 70.649 31.230 20.179 1.00 30.66 592 LYS A CA 1
ATOM 2694 C C . LYS A 1 398 ? 70.872 29.851 19.575 1.00 29.13 592 LYS A C 1
ATOM 2695 O O . LYS A 1 398 ? 71.744 29.668 18.726 1.00 31.11 592 LYS A O 1
ATOM 2701 N N . TYR A 1 399 ? 70.080 28.883 20.019 1.00 24.19 593 TYR A N 1
ATOM 2702 C CA . TYR A 1 399 ? 70.186 27.524 19.512 1.00 25.83 593 TYR A CA 1
ATOM 2703 C C . TYR A 1 399 ? 68.953 27.134 18.699 1.00 24.53 593 TYR A C 1
ATOM 2704 O O . TYR A 1 399 ? 67.840 27.596 18.970 1.00 20.84 593 TYR A O 1
ATOM 2713 N N . TYR A 1 400 ? 69.166 26.294 17.692 1.00 22.54 594 TYR A N 1
ATOM 2714 C CA . TYR A 1 400 ? 68.074 25.749 16.896 1.00 23.61 594 TYR A CA 1
ATOM 2715 C C . TYR A 1 400 ? 68.308 24.257 16.713 1.00 24.73 594 TYR A C 1
ATOM 2716 O O . TYR A 1 400 ? 69.357 23.739 17.095 1.00 23.83 594 TYR A O 1
ATOM 2725 N N . ALA A 1 401 ? 67.335 23.564 16.132 1.00 23.41 595 ALA A N 1
ATOM 2726 C CA . ALA A 1 401 ? 67.431 22.118 15.983 1.00 19.43 595 ALA A CA 1
ATOM 2727 C C . ALA A 1 401 ? 67.336 21.680 14.528 1.00 22.76 595 ALA A C 1
ATOM 2728 O O . ALA A 1 401 ? 66.505 22.181 13.765 1.00 21.71 595 ALA A O 1
ATOM 2730 N N . ILE A 1 402 ? 68.192 20.737 14.152 1.00 22.11 596 ILE A N 1
ATOM 2731 C CA . ILE A 1 402 ? 68.102 20.112 12.843 1.00 21.26 596 ILE A CA 1
ATOM 2732 C C . ILE A 1 402 ? 67.516 18.720 13.001 1.00 21.79 596 ILE A C 1
ATOM 2733 O O . ILE A 1 402 ? 68.038 17.898 13.751 1.00 28.73 596 ILE A O 1
ATOM 2738 N N . LEU A 1 403 ? 66.417 18.467 12.305 1.00 17.97 597 LEU A N 1
ATOM 2739 C CA . LEU A 1 403 ? 65.748 17.177 12.374 1.00 21.01 597 LEU A CA 1
ATOM 2740 C C . LEU A 1 403 ? 65.852 16.440 11.045 1.00 22.01 597 LEU A C 1
ATOM 2741 O O . LEU A 1 403 ? 65.438 16.954 10.006 1.00 22.05 597 LEU A O 1
ATOM 2746 N N . VAL A 1 404 ? 66.426 15.243 11.087 1.00 22.43 598 VAL A N 1
ATOM 2747 C CA . VAL A 1 404 ? 66.473 14.369 9.924 1.00 24.38 598 VAL A CA 1
ATOM 2748 C C . VAL A 1 404 ? 65.843 13.034 10.294 1.00 25.10 598 VAL A C 1
ATOM 2749 O O . VAL A 1 404 ? 66.095 12.495 11.371 1.00 23.33 598 VAL A O 1
ATOM 2753 N N . MET A 1 405 ? 64.996 12.517 9.411 1.00 23.97 599 MET A N 1
ATOM 2754 C CA . MET A 1 405 ? 64.299 11.266 9.669 1.00 23.24 599 MET A CA 1
ATOM 2755 C C . MET A 1 405 ? 64.392 10.354 8.459 1.00 24.58 599 MET A C 1
ATOM 2756 O O . MET A 1 405 ? 64.522 10.824 7.329 1.00 26.53 599 MET A O 1
ATOM 2761 N N . ASP A 1 406 ? 64.319 9.050 8.696 1.00 25.16 600 ASP A N 1
ATOM 2762 C CA . ASP A 1 406 ? 64.434 8.077 7.619 1.00 32.26 600 ASP A CA 1
ATOM 2763 C C . ASP A 1 406 ? 63.811 6.745 8.023 1.00 35.21 600 ASP A C 1
ATOM 2764 O O . ASP A 1 406 ? 63.922 6.324 9.173 1.00 28.24 600 ASP A O 1
ATOM 2769 N N . GLY A 1 407 ? 63.152 6.091 7.071 1.00 37.44 601 GLY A N 1
ATOM 2770 C CA . GLY A 1 407 ? 62.532 4.802 7.315 1.00 34.43 601 GLY A CA 1
ATOM 2771 C C . GLY A 1 407 ? 63.553 3.709 7.550 1.00 36.13 601 GLY A C 1
ATOM 2772 O O . GLY A 1 407 ? 64.610 3.690 6.919 1.00 36.53 601 GLY A O 1
ATOM 2773 N N . ASP A 1 408 ? 63.240 2.797 8.464 1.00 35.35 602 ASP A N 1
ATOM 2774 C CA . ASP A 1 408 ? 64.141 1.693 8.779 1.00 38.10 602 ASP A CA 1
ATOM 2775 C C . ASP A 1 408 ? 63.902 0.502 7.855 1.00 39.85 602 ASP A C 1
ATOM 2776 O O . ASP A 1 408 ? 62.809 -0.063 7.830 1.00 39.72 602 ASP A O 1
ATOM 2781 N N . THR A 1 444 ? 53.038 -7.198 -7.781 1.00 52.43 638 THR A N 1
ATOM 2782 C CA . THR A 1 444 ? 52.039 -6.458 -8.546 1.00 54.48 638 THR A CA 1
ATOM 2783 C C . THR A 1 444 ? 52.311 -4.957 -8.501 1.00 50.38 638 THR A C 1
ATOM 2784 O O . THR A 1 444 ? 52.441 -4.378 -7.420 1.00 52.79 638 THR A O 1
ATOM 2788 N N . PRO A 1 445 ? 52.406 -4.324 -9.682 1.00 49.37 639 PRO A N 1
ATOM 2789 C CA . PRO A 1 445 ? 52.628 -2.878 -9.794 1.00 48.66 639 PRO A CA 1
ATOM 2790 C C . PRO A 1 445 ? 51.496 -2.058 -9.181 1.00 51.70 639 PRO A C 1
ATOM 2791 O O . PRO A 1 445 ? 51.729 -0.927 -8.758 1.00 48.42 639 PRO A O 1
ATOM 2795 N N . GLN A 1 446 ? 50.292 -2.622 -9.140 1.00 49.24 640 GLN A N 1
ATOM 2796 C CA . GLN A 1 446 ? 49.135 -1.925 -8.589 1.00 49.25 640 GLN A CA 1
ATOM 2797 C C . GLN A 1 446 ? 49.262 -1.748 -7.078 1.00 47.78 640 GLN A C 1
ATOM 2798 O O . GLN A 1 446 ? 48.925 -0.694 -6.538 1.00 48.76 640 GLN A O 1
ATOM 2800 N N . VAL A 1 447 ? 49.746 -2.785 -6.402 1.00 45.21 641 VAL A N 1
ATOM 2801 C CA . VAL A 1 447 ? 49.982 -2.725 -4.964 1.00 46.73 641 VAL A CA 1
ATOM 2802 C C . VAL A 1 447 ? 51.091 -1.725 -4.647 1.00 49.18 641 VAL A C 1
ATOM 2803 O O . VAL A 1 447 ? 51.033 -1.008 -3.646 1.00 47.99 641 VAL A O 1
ATOM 2807 N N . HIS A 1 448 ? 52.099 -1.683 -5.512 1.00 46.73 642 HIS A N 1
ATOM 2808 C CA . HIS A 1 448 ? 53.201 -0.743 -5.368 1.00 44.11 642 HIS A CA 1
ATOM 2809 C C . HIS A 1 448 ? 52.703 0.692 -5.535 1.00 43.09 642 HIS A C 1
ATOM 2810 O O . HIS A 1 448 ? 53.175 1.602 -4.854 1.00 40.66 642 HIS A O 1
ATOM 2817 N N . VAL A 1 449 ? 51.747 0.885 -6.442 1.00 43.57 643 VAL A N 1
ATOM 2818 C CA . VAL A 1 449 ? 51.129 2.194 -6.648 1.00 40.80 643 VAL A CA 1
ATOM 2819 C C . VAL A 1 449 ? 50.410 2.654 -5.380 1.00 40.31 643 VAL A C 1
ATOM 2820 O O . VAL A 1 449 ? 50.498 3.820 -4.995 1.00 37.98 643 VAL A O 1
ATOM 2824 N N . ALA A 1 450 ? 49.718 1.728 -4.724 1.00 40.59 644 ALA A N 1
ATOM 2825 C CA . ALA A 1 450 ? 49.024 2.031 -3.474 1.00 41.55 644 ALA A CA 1
ATOM 2826 C C . ALA A 1 450 ? 50.003 2.432 -2.370 1.00 41.16 644 ALA A C 1
ATOM 2827 O O . ALA A 1 450 ? 49.724 3.336 -1.581 1.00 42.08 644 ALA A O 1
ATOM 2829 N N . ILE A 1 451 ? 51.145 1.754 -2.314 1.00 37.46 645 ILE A N 1
ATOM 2830 C CA . ILE A 1 451 ? 52.185 2.090 -1.347 1.00 37.70 645 ILE A CA 1
ATOM 2831 C C . ILE A 1 451 ? 52.709 3.504 -1.594 1.00 36.88 645 ILE A C 1
ATOM 2832 O O . ILE A 1 451 ? 52.870 4.291 -0.658 1.00 32.82 645 ILE A O 1
ATOM 2837 N N . SER A 1 452 ? 52.953 3.821 -2.862 1.00 35.24 646 SER A N 1
ATOM 2838 C CA . SER A 1 452 ? 53.450 5.136 -3.254 1.00 35.05 646 SER A CA 1
ATOM 2839 C C . SER A 1 452 ? 52.461 6.239 -2.905 1.00 35.19 646 SER A C 1
ATOM 2840 O O . SER A 1 452 ? 52.857 7.334 -2.506 1.00 34.05 646 SER A O 1
ATOM 2843 N N . GLN A 1 453 ? 51.174 5.944 -3.063 1.00 33.37 647 GLN A N 1
ATOM 2844 C CA . GLN A 1 453 ? 50.122 6.900 -2.743 1.00 32.91 647 GLN A CA 1
ATOM 2845 C C . GLN A 1 453 ? 50.063 7.168 -1.245 1.00 28.33 647 GLN A C 1
ATOM 2846 O O . GLN A 1 453 ? 49.807 8.292 -0.820 1.00 27.79 647 GLN A O 1
ATOM 2852 N N . ALA A 1 454 ? 50.298 6.131 -0.448 1.00 30.66 648 ALA A N 1
ATOM 2853 C CA . ALA A 1 454 ? 50.319 6.281 1.002 1.00 35.10 648 ALA A CA 1
ATOM 2854 C C . ALA A 1 454 ? 51.518 7.123 1.434 1.00 33.09 648 ALA A C 1
ATOM 2855 O O . ALA A 1 454 ? 51.401 7.991 2.298 1.00 32.45 648 ALA A O 1
ATOM 2857 N N . LEU A 1 455 ? 52.668 6.865 0.818 1.00 34.55 649 LEU A N 1
ATOM 2858 C CA . LEU A 1 455 ? 53.878 7.633 1.093 1.00 32.45 649 LEU A CA 1
ATOM 2859 C C . LEU A 1 455 ? 53.721 9.078 0.639 1.00 33.78 649 LEU A C 1
ATOM 2860 O O . LEU A 1 455 ? 54.214 9.998 1.291 1.00 31.89 649 LEU A O 1
ATOM 2865 N N . ALA A 1 456 ? 53.028 9.273 -0.480 1.00 29.48 650 ALA A N 1
ATOM 2866 C CA . ALA A 1 456 ? 52.762 10.613 -0.981 1.00 30.88 650 ALA A CA 1
ATOM 2867 C C . ALA A 1 456 ? 51.879 11.388 -0.006 1.00 28.18 650 ALA A C 1
ATOM 2868 O O . ALA A 1 456 ? 52.154 12.546 0.294 1.00 28.65 650 ALA A O 1
ATOM 2870 N N . ASN A 1 457 ? 50.821 10.750 0.486 1.00 29.98 651 ASN A N 1
ATOM 2871 C CA . ASN A 1 457 ? 49.932 11.399 1.447 1.00 31.95 651 ASN A CA 1
ATOM 2872 C C . ASN A 1 457 ? 50.654 11.756 2.747 1.00 29.92 651 ASN A C 1
ATOM 2873 O O . ASN A 1 457 ? 50.469 12.845 3.288 1.00 32.13 651 ASN A O 1
ATOM 2878 N N . PHE A 1 458 ? 51.476 10.835 3.241 1.00 27.51 652 PHE A N 1
ATOM 2879 C CA . PHE A 1 458 ? 52.255 11.076 4.454 1.00 33.40 652 PHE A CA 1
ATOM 2880 C C . PHE A 1 458 ? 53.224 12.245 4.291 1.00 28.70 652 PHE A C 1
ATOM 2881 O O . PHE A 1 458 ? 53.239 13.167 5.104 1.00 27.52 652 PHE A O 1
ATOM 2889 N N . SER A 1 459 ? 54.026 12.206 3.233 1.00 31.12 653 SER A N 1
ATOM 2890 C CA . SER A 1 459 ? 55.084 13.193 3.043 1.00 27.43 653 SER A CA 1
ATOM 2891 C C . SER A 1 459 ? 54.546 14.570 2.654 1.00 27.07 653 SER A C 1
ATOM 2892 O O . SER A 1 459 ? 54.955 15.584 3.219 1.00 27.95 653 SER A O 1
ATOM 2895 N N . ILE A 1 460 ? 53.629 14.603 1.692 1.00 29.01 654 ILE A N 1
ATOM 2896 C CA . ILE A 1 460 ? 53.097 15.868 1.187 1.00 25.38 654 ILE A CA 1
ATOM 2897 C C . ILE A 1 460 ? 52.143 16.544 2.172 1.00 24.45 654 ILE A C 1
ATOM 2898 O O . ILE A 1 460 ? 52.227 17.752 2.400 1.00 26.34 654 ILE A O 1
ATOM 2903 N N . ARG A 1 461 ? 51.246 15.765 2.764 1.00 25.51 655 ARG A N 1
ATOM 2904 C CA . ARG A 1 461 ? 50.193 16.340 3.595 1.00 33.47 655 ARG A CA 1
ATOM 2905 C C . ARG A 1 461 ? 50.445 16.210 5.101 1.00 24.01 655 ARG A C 1
ATOM 2906 O O . ARG A 1 461 ? 50.389 17.203 5.821 1.00 29.15 655 ARG A O 1
ATOM 2914 N N . GLU A 1 462 ? 50.716 14.997 5.574 1.00 27.22 656 GLU A N 1
ATOM 2915 C CA . GLU A 1 462 ? 50.820 14.747 7.015 1.00 32.50 656 GLU A CA 1
ATOM 2916 C C . GLU A 1 462 ? 52.002 15.463 7.677 1.00 29.35 656 GLU A C 1
ATOM 2917 O O . GLU A 1 462 ? 51.830 16.137 8.691 1.00 35.13 656 GLU A O 1
ATOM 2923 N N . VAL A 1 463 ? 53.197 15.309 7.114 1.00 28.12 657 VAL A N 1
ATOM 2924 C CA . VAL A 1 463 ? 54.392 15.926 7.693 1.00 24.63 657 VAL A CA 1
ATOM 2925 C C . VAL A 1 463 ? 54.281 17.448 7.675 1.00 27.86 657 VAL A C 1
ATOM 2926 O O . VAL A 1 463 ? 54.623 18.121 8.650 1.00 25.11 657 VAL A O 1
ATOM 2930 N N . ARG A 1 464 ? 53.783 17.982 6.565 1.00 26.17 658 ARG A N 1
ATOM 2931 C CA . ARG A 1 464 ? 53.548 19.416 6.434 1.00 33.77 658 ARG A CA 1
ATOM 2932 C C . ARG A 1 464 ? 52.579 19.941 7.494 1.00 28.22 658 ARG A C 1
ATOM 2933 O O . ARG A 1 464 ? 52.762 21.035 8.028 1.00 27.13 658 ARG A O 1
ATOM 2941 N N . SER A 1 465 ? 51.543 19.160 7.783 1.00 26.32 659 SER A N 1
ATOM 2942 C CA . SER A 1 465 ? 50.522 19.564 8.744 1.00 34.22 659 SER A CA 1
ATOM 2943 C C . SER A 1 465 ? 51.091 19.596 10.158 1.00 33.36 659 SER A C 1
ATOM 2944 O O . SER A 1 465 ? 50.751 20.469 10.956 1.00 34.92 659 SER A O 1
ATOM 2946 N N . VAL A 1 466 ? 51.963 18.640 10.458 1.00 31.31 660 VAL A N 1
ATOM 2947 C CA . VAL A 1 466 ? 52.632 18.589 11.751 1.00 30.93 660 VAL A CA 1
ATOM 2948 C C . VAL A 1 466 ? 53.564 19.784 11.933 1.00 32.73 660 VAL A C 1
ATOM 2949 O O . VAL A 1 466 ? 53.480 20.502 12.928 1.00 33.26 660 VAL A O 1
ATOM 2953 N N . VAL A 1 467 ? 54.445 19.998 10.962 1.00 32.00 661 VAL A N 1
ATOM 2954 C CA . VAL A 1 467 ? 55.413 21.087 11.039 1.00 28.43 661 VAL A CA 1
ATOM 2955 C C . VAL A 1 467 ? 54.725 22.442 10.928 1.00 35.37 661 VAL A C 1
ATOM 2956 O O . VAL A 1 467 ? 55.029 23.358 11.692 1.00 34.49 661 VAL A O 1
ATOM 2960 N N . LYS A 1 468 ? 53.796 22.550 9.979 1.00 34.42 662 LYS A N 1
ATOM 2961 C CA . LYS A 1 468 ? 53.051 23.783 9.733 1.00 35.35 662 LYS A CA 1
ATOM 2962 C C . LYS A 1 468 ? 53.976 24.992 9.652 1.00 35.39 662 LYS A C 1
ATOM 2963 O O . LYS A 1 468 ? 54.912 25.015 8.852 1.00 36.99 662 LYS A O 1
ATOM 2965 N N . ASP A 1 469 ? 53.710 25.988 10.492 1.00 31.94 663 ASP A N 1
ATOM 2966 C CA . ASP A 1 469 ? 54.545 27.179 10.566 1.00 34.54 663 ASP A CA 1
ATOM 2967 C C . ASP A 1 469 ? 55.288 27.235 11.900 1.00 35.65 663 ASP A C 1
ATOM 2968 O O . ASP A 1 469 ? 55.636 28.311 12.386 1.00 36.54 663 ASP A O 1
ATOM 2970 N N . GLU A 1 470 ? 55.522 26.068 12.493 1.00 32.02 664 GLU A N 1
ATOM 2971 C CA . GLU A 1 470 ? 56.254 25.983 13.751 1.00 33.22 664 GLU A CA 1
ATOM 2972 C C . GLU A 1 470 ? 57.760 25.984 13.495 1.00 33.49 664 GLU A C 1
ATOM 2973 O O . GLU A 1 470 ? 58.560 26.193 14.408 1.00 30.73 664 GLU A O 1
ATOM 2975 N N . GLY A 1 471 ? 58.130 25.745 12.242 1.00 27.34 665 GLY A N 1
ATOM 2976 C CA . GLY A 1 471 ? 59.516 25.766 11.812 1.00 24.19 665 GLY A CA 1
ATOM 2977 C C . GLY A 1 471 ? 59.577 25.702 10.299 1.00 25.54 665 GLY A C 1
ATOM 2978 O O . GLY A 1 471 ? 58.594 25.992 9.623 1.00 27.03 665 GLY A O 1
ATOM 2979 N N . LEU A 1 472 ? 60.727 25.315 9.761 1.00 28.26 666 LEU A N 1
ATOM 2980 C CA . LEU A 1 472 ? 60.872 25.188 8.317 1.00 24.84 666 LEU A CA 1
ATOM 2981 C C . LEU A 1 472 ? 61.004 23.729 7.898 1.00 26.16 666 LEU A C 1
ATOM 2982 O O . LEU A 1 472 ? 61.964 23.051 8.267 1.00 23.50 666 LEU A O 1
ATOM 2987 N N . LEU A 1 473 ? 60.025 23.250 7.138 1.00 22.31 667 LEU A N 1
ATOM 2988 C CA . LEU A 1 473 ? 60.089 21.918 6.553 1.00 22.75 667 LEU A CA 1
ATOM 2989 C C . LEU A 1 473 ? 60.717 22.027 5.174 1.00 22.99 667 LEU A C 1
ATOM 2990 O O . LEU A 1 473 ? 60.139 22.619 4.267 1.00 24.70 667 LEU A O 1
ATOM 2995 N N . ILE A 1 474 ? 61.910 21.467 5.019 1.00 26.03 668 ILE A N 1
ATOM 2996 C CA . ILE A 1 474 ? 62.654 21.628 3.780 1.00 22.86 668 ILE A CA 1
ATOM 2997 C C . ILE A 1 474 ? 62.398 20.467 2.831 1.00 26.18 668 ILE A C 1
ATOM 2998 O O . ILE A 1 474 ? 62.218 20.667 1.630 1.00 20.93 668 ILE A O 1
ATOM 3003 N N . TYR A 1 475 ? 62.351 19.256 3.375 1.00 21.65 669 TYR A N 1
ATOM 3004 C CA . TYR A 1 475 ? 62.231 18.071 2.538 1.00 22.92 669 TYR A CA 1
ATOM 3005 C C . TYR A 1 475 ? 61.377 16.984 3.179 1.00 23.45 669 TYR A C 1
ATOM 3006 O O . TYR A 1 475 ? 61.550 16.644 4.350 1.00 23.08 669 TYR A O 1
ATOM 3015 N N . ALA A 1 476 ? 60.450 16.447 2.396 1.00 22.55 670 ALA A N 1
ATOM 3016 C CA . ALA A 1 476 ? 59.676 15.278 2.791 1.00 24.35 670 ALA A CA 1
ATOM 3017 C C . ALA A 1 476 ? 59.346 14.466 1.543 1.00 25.98 670 ALA A C 1
ATOM 3018 O O . ALA A 1 476 ? 58.376 14.756 0.844 1.00 24.48 670 ALA A O 1
ATOM 3020 N N . GLY A 1 477 ? 60.162 13.455 1.262 1.00 25.94 671 GLY A N 1
ATOM 3021 C CA . GLY A 1 477 ? 60.056 12.727 0.009 1.00 31.70 671 GLY A CA 1
ATOM 3022 C C . GLY A 1 477 ? 59.591 11.290 0.142 1.00 31.58 671 GLY A C 1
ATOM 3023 O O . GLY A 1 477 ? 59.926 10.443 -0.682 1.00 40.01 671 GLY A O 1
ATOM 3024 N N . GLY A 1 478 ? 58.807 11.014 1.174 1.00 33.61 672 GLY A N 1
ATOM 3025 C CA . GLY A 1 478 ? 58.316 9.669 1.402 1.00 34.31 672 GLY A CA 1
ATOM 3026 C C . GLY A 1 478 ? 58.552 9.245 2.835 1.00 33.59 672 GLY A C 1
ATOM 3027 O O . GLY A 1 478 ? 57.814 9.644 3.734 1.00 38.05 672 GLY A O 1
ATOM 3028 N N . ASP A 1 479 ? 59.590 8.446 3.054 1.00 35.27 673 ASP A N 1
ATOM 3029 C CA . ASP A 1 479 ? 59.908 7.983 4.400 1.00 35.20 673 ASP A CA 1
ATOM 3030 C C . ASP A 1 479 ? 61.019 8.810 5.039 1.00 35.67 673 ASP A C 1
ATOM 3031 O O . ASP A 1 479 ? 61.492 8.483 6.128 1.00 40.12 673 ASP A O 1
ATOM 3036 N N . ASP A 1 480 ? 61.435 9.879 4.363 1.00 30.71 674 ASP A N 1
ATOM 3037 C CA . ASP A 1 480 ? 62.536 10.702 4.855 1.00 27.81 674 ASP A CA 1
ATOM 3038 C C . ASP A 1 480 ? 62.141 12.167 5.025 1.00 30.15 674 ASP A C 1
ATOM 3039 O O . ASP A 1 480 ? 61.341 12.701 4.258 1.00 27.01 674 ASP A O 1
ATOM 3044 N N . VAL A 1 481 ? 62.708 12.809 6.044 1.00 24.15 675 VAL A N 1
ATOM 3045 C CA . VAL A 1 481 ? 62.341 14.177 6.396 1.00 24.63 675 VAL A CA 1
ATOM 3046 C C . VAL A 1 481 ? 63.571 15.012 6.750 1.00 24.51 675 VAL A C 1
ATOM 3047 O O . VAL A 1 481 ? 64.519 14.510 7.355 1.00 18.95 675 VAL A O 1
ATOM 3051 N N . LEU A 1 482 ? 63.560 16.277 6.341 1.00 21.07 676 LEU A N 1
ATOM 3052 C CA . LEU A 1 482 ? 64.540 17.256 6.800 1.00 23.67 676 LEU A CA 1
ATOM 3053 C C . LEU A 1 482 ? 63.825 18.536 7.219 1.00 22.68 676 LEU A C 1
ATOM 3054 O O . LEU A 1 482 ? 63.200 19.195 6.393 1.00 21.52 676 LEU A O 1
ATOM 3059 N N . ALA A 1 483 ? 63.912 18.885 8.499 1.00 22.94 677 ALA A N 1
ATOM 3060 C CA . ALA A 1 483 ? 63.298 20.118 8.982 1.00 25.22 677 ALA A CA 1
ATOM 3061 C C . ALA A 1 483 ? 64.223 20.901 9.905 1.00 23.23 677 ALA A C 1
ATOM 3062 O O . ALA A 1 483 ? 65.077 20.329 10.584 1.00 21.87 677 ALA A O 1
ATOM 3064 N N . ILE A 1 484 ? 64.055 22.221 9.904 1.00 20.27 678 ILE A N 1
ATOM 3065 C CA . ILE A 1 484 ? 64.749 23.088 10.845 1.00 16.68 678 ILE A CA 1
ATOM 3066 C C . ILE A 1 484 ? 63.718 23.608 11.836 1.00 26.59 678 ILE A C 1
ATOM 3067 O O . ILE A 1 484 ? 62.703 24.186 11.438 1.00 23.11 678 ILE A O 1
ATOM 3072 N N . LEU A 1 485 ? 63.980 23.390 13.122 1.00 19.68 679 LEU A N 1
ATOM 3073 C CA . LEU A 1 485 ? 63.000 23.651 14.168 1.00 22.70 679 LEU A CA 1
ATOM 3074 C C . LEU A 1 485 ? 63.594 24.400 15.356 1.00 23.95 679 LEU A C 1
ATOM 3075 O O . LEU A 1 485 ? 64.770 24.233 15.678 1.00 24.46 679 LEU A O 1
ATOM 3080 N N . PRO A 1 486 ? 62.774 25.237 16.009 1.00 26.66 680 PRO A N 1
ATOM 3081 C CA . PRO A 1 486 ? 63.153 25.824 17.295 1.00 25.60 680 PRO A CA 1
ATOM 3082 C C . PRO A 1 486 ? 63.250 24.721 18.336 1.00 22.50 680 PRO A C 1
ATOM 3083 O O . PRO A 1 486 ? 62.529 23.729 18.229 1.00 24.95 680 PRO A O 1
ATOM 3087 N N . VAL A 1 487 ? 64.116 24.890 19.328 1.00 25.01 681 VAL A N 1
ATOM 3088 C CA . VAL A 1 487 ? 64.440 23.799 20.238 1.00 24.95 681 VAL A CA 1
ATOM 3089 C C . VAL A 1 487 ? 63.246 23.341 21.072 1.00 27.47 681 VAL A C 1
ATOM 3090 O O . VAL A 1 487 ? 63.232 22.214 21.562 1.00 29.22 681 VAL A O 1
ATOM 3094 N N . ASP A 1 488 ? 62.237 24.196 21.216 1.00 25.81 682 ASP A N 1
ATOM 3095 C CA . ASP A 1 488 ? 61.085 23.855 22.047 1.00 28.58 682 ASP A CA 1
ATOM 3096 C C . ASP A 1 488 ? 60.001 23.106 21.267 1.00 32.00 682 ASP A C 1
ATOM 3097 O O . ASP A 1 488 ? 58.965 22.750 21.825 1.00 36.18 682 ASP A O 1
ATOM 3102 N N . LYS A 1 489 ? 60.242 22.861 19.983 1.00 27.96 683 LYS A N 1
ATOM 3103 C CA . LYS A 1 489 ? 59.289 22.114 19.168 1.00 30.23 683 LYS A CA 1
ATOM 3104 C C . LYS A 1 489 ? 59.905 20.842 18.590 1.00 28.11 683 LYS A C 1
ATOM 3105 O O . LYS A 1 489 ? 59.192 19.987 18.068 1.00 27.51 683 LYS A O 1
ATOM 3111 N N . ALA A 1 490 ? 61.226 20.723 18.689 1.00 29.11 684 ALA A N 1
ATOM 3112 C CA . ALA A 1 490 ? 61.962 19.652 18.015 1.00 28.15 684 ALA A CA 1
ATOM 3113 C C . ALA A 1 490 ? 61.466 18.256 18.389 1.00 28.47 684 ALA A C 1
ATOM 3114 O O . ALA A 1 490 ? 61.135 17.454 17.515 1.00 25.66 684 ALA A O 1
ATOM 3116 N N . LEU A 1 491 ? 61.411 17.973 19.687 1.00 25.13 685 LEU A N 1
ATOM 3117 C CA . LEU A 1 491 ? 60.966 16.670 20.171 1.00 25.27 685 LEU A CA 1
ATOM 3118 C C . LEU A 1 491 ? 59.509 16.380 19.807 1.00 24.23 685 LEU A C 1
ATOM 3119 O O . LEU A 1 491 ? 59.169 15.260 19.432 1.00 26.81 685 LEU A O 1
ATOM 3124 N N . GLU A 1 492 ? 58.655 17.392 19.922 1.00 24.13 686 GLU A N 1
ATOM 3125 C CA . GLU A 1 492 ? 57.226 17.223 19.671 1.00 28.61 686 GLU A CA 1
ATOM 3126 C C . GLU A 1 492 ? 56.936 16.926 18.198 1.00 28.27 686 GLU A C 1
ATOM 3127 O O . GLU A 1 492 ? 56.188 16.002 17.877 1.00 27.15 686 GLU A O 1
ATOM 3133 N N . VAL A 1 493 ? 57.533 17.714 17.310 1.00 27.56 687 VAL A N 1
ATOM 3134 C CA . VAL A 1 493 ? 57.372 17.514 15.873 1.00 28.51 687 VAL A CA 1
ATOM 3135 C C . VAL A 1 493 ? 57.867 16.136 15.452 1.00 26.79 687 VAL A C 1
ATOM 3136 O O . VAL A 1 493 ? 57.195 15.430 14.698 1.00 25.84 687 VAL A O 1
ATOM 3140 N N . ALA A 1 494 ? 59.038 15.753 15.955 1.00 25.30 688 ALA A N 1
ATOM 3141 C CA . ALA A 1 494 ? 59.645 14.474 15.605 1.00 25.05 688 ALA A CA 1
ATOM 3142 C C . ALA A 1 494 ? 58.756 13.314 16.034 1.00 29.53 688 ALA A C 1
ATOM 3143 O O . ALA A 1 494 ? 58.547 12.365 15.277 1.00 25.13 688 ALA A O 1
ATOM 3145 N N . TYR A 1 495 ? 58.244 13.398 17.258 1.00 25.49 689 TYR A N 1
ATOM 3146 C CA . TYR A 1 495 ? 57.346 12.381 17.790 1.00 25.70 689 TYR A CA 1
ATOM 3147 C C . TYR A 1 495 ? 56.052 12.300 16.981 1.00 26.53 689 TYR A C 1
ATOM 3148 O O . TYR A 1 495 ? 55.602 11.208 16.636 1.00 28.33 689 TYR A O 1
ATOM 3157 N N . LYS A 1 496 ? 55.458 13.454 16.686 1.00 23.44 690 LYS A N 1
ATOM 3158 C CA . LYS A 1 496 ? 54.214 13.499 15.915 1.00 32.33 690 LYS A CA 1
ATOM 3159 C C . LYS A 1 496 ? 54.382 12.882 14.529 1.00 30.33 690 LYS A C 1
ATOM 3160 O O . LYS A 1 496 ? 53.545 12.092 14.090 1.00 31.46 690 LYS A O 1
ATOM 3166 N N . ILE A 1 497 ? 55.462 13.248 13.843 1.00 30.32 691 ILE A N 1
ATOM 3167 C CA . ILE A 1 497 ? 55.751 12.694 12.523 1.00 28.46 691 ILE A CA 1
ATOM 3168 C C . ILE A 1 497 ? 55.870 11.176 12.601 1.00 29.44 691 ILE A C 1
ATOM 3169 O O . ILE A 1 497 ? 55.338 10.457 11.752 1.00 28.96 691 ILE A O 1
ATOM 3174 N N . ARG A 1 498 ? 56.552 10.697 13.638 1.00 27.20 692 ARG A N 1
ATOM 3175 C CA . ARG A 1 498 ? 56.742 9.265 13.846 1.00 28.03 692 ARG A CA 1
ATOM 3176 C C . ARG A 1 498 ? 55.411 8.541 14.030 1.00 30.82 692 ARG A C 1
ATOM 3177 O O . ARG A 1 498 ? 55.197 7.466 13.473 1.00 29.46 692 ARG A O 1
ATOM 3185 N N . LYS A 1 499 ? 54.521 9.136 14.816 1.00 29.96 693 LYS A N 1
ATOM 3186 C CA . LYS A 1 499 ? 53.221 8.535 15.072 1.00 33.91 693 LYS A CA 1
ATOM 3187 C C . LYS A 1 499 ? 52.352 8.553 13.819 1.00 34.87 693 LYS A C 1
ATOM 3188 O O . LYS A 1 499 ? 51.658 7.580 13.529 1.00 34.63 693 LYS A O 1
ATOM 3194 N N . GLU A 1 500 ? 52.402 9.657 13.080 1.00 33.31 694 GLU A N 1
ATOM 3195 C CA . GLU A 1 500 ? 51.682 9.768 11.813 1.00 36.40 694 GLU A CA 1
ATOM 3196 C C . GLU A 1 500 ? 52.135 8.696 10.831 1.00 35.05 694 GLU A C 1
ATOM 3197 O O . GLU A 1 500 ? 51.319 8.110 10.123 1.00 36.75 694 GLU A O 1
ATOM 3203 N N . PHE A 1 501 ? 53.439 8.439 10.795 1.00 37.36 695 PHE A N 1
ATOM 3204 C CA . PHE A 1 501 ? 53.986 7.392 9.940 1.00 39.07 695 PHE A CA 1
ATOM 3205 C C . PHE A 1 501 ? 53.453 6.028 10.362 1.00 41.43 695 PHE A C 1
ATOM 3206 O O . PHE A 1 501 ? 53.185 5.170 9.521 1.00 40.29 695 PHE A O 1
ATOM 3214 N N . GLY A 1 502 ? 53.295 5.841 11.670 1.00 38.88 696 GLY A N 1
ATOM 3215 C CA . GLY A 1 502 ? 52.758 4.606 12.212 1.00 38.71 696 GLY A CA 1
ATOM 3216 C C . GLY A 1 502 ? 51.310 4.372 11.821 1.00 41.45 696 GLY A C 1
ATOM 3217 O O . GLY A 1 502 ? 50.911 3.242 11.542 1.00 46.91 696 GLY A O 1
ATOM 3218 N N . LYS A 1 503 ? 50.521 5.442 11.802 1.00 38.53 697 LYS A N 1
ATOM 3219 C CA . LYS A 1 503 ? 49.122 5.355 11.394 1.00 49.28 697 LYS A CA 1
ATOM 3220 C C . LYS A 1 503 ? 48.992 5.000 9.911 1.00 49.81 697 LYS A C 1
ATOM 3221 O O . LYS A 1 503 ? 48.061 4.303 9.511 1.00 55.89 697 LYS A O 1
ATOM 3223 N N . SER A 1 504 ? 49.929 5.483 9.101 1.00 47.09 698 SER A N 1
ATOM 3224 C CA . SER A 1 504 ? 49.923 5.196 7.670 1.00 48.24 698 SER A CA 1
ATOM 3225 C C . SER A 1 504 ? 50.383 3.769 7.394 1.00 50.67 698 SER A C 1
ATOM 3226 O O . SER A 1 504 ? 50.011 3.170 6.385 1.00 54.06 698 SER A O 1
ATOM 3229 N N . PHE A 1 505 ? 51.199 3.233 8.296 1.00 54.01 699 PHE A N 1
ATOM 3230 C CA . PHE A 1 505 ? 51.756 1.895 8.128 1.00 52.84 699 PHE A CA 1
ATOM 3231 C C . PHE A 1 505 ? 51.758 1.136 9.453 1.00 53.73 699 PHE A C 1
ATOM 3232 O O . PHE A 1 505 ? 52.211 -0.008 9.529 1.00 59.37 699 PHE A O 1
ATOM 3240 N N . LYS A 1 515 ? 58.364 1.885 10.569 1.00 41.14 709 LYS A N 1
ATOM 3241 C CA . LYS A 1 515 ? 59.159 2.469 11.643 1.00 39.82 709 LYS A CA 1
ATOM 3242 C C . LYS A 1 515 ? 60.154 3.498 11.116 1.00 37.97 709 LYS A C 1
ATOM 3243 O O . LYS A 1 515 ? 60.813 3.277 10.099 1.00 37.44 709 LYS A O 1
ATOM 3249 N N . LEU A 1 516 ? 60.252 4.625 11.814 1.00 34.44 710 LEU A N 1
ATOM 3250 C CA . LEU A 1 516 ? 61.204 5.672 11.463 1.00 30.58 710 LEU A CA 1
ATOM 3251 C C . LEU A 1 516 ? 62.264 5.835 12.542 1.00 32.11 710 LEU A C 1
ATOM 3252 O O . LEU A 1 516 ? 61.962 5.776 13.733 1.00 30.63 710 LEU A O 1
ATOM 3257 N N . SER A 1 517 ? 63.505 6.047 12.121 1.00 29.75 711 SER A N 1
ATOM 3258 C CA . SER A 1 517 ? 64.538 6.512 13.033 1.00 32.05 711 SER A CA 1
ATOM 3259 C C . SER A 1 517 ? 64.823 7.975 12.734 1.00 29.89 711 SER A C 1
ATOM 3260 O O . SER A 1 517 ? 64.497 8.469 11.653 1.00 25.75 711 SER A O 1
ATOM 3263 N N . ALA A 1 518 ? 65.424 8.674 13.688 1.00 24.63 712 ALA A N 1
ATOM 3264 C CA . ALA A 1 518 ? 65.648 10.103 13.523 1.00 21.82 712 ALA A CA 1
ATOM 3265 C C . ALA A 1 518 ? 66.893 10.595 14.247 1.00 24.34 712 ALA A C 1
ATOM 3266 O O . ALA A 1 518 ? 67.314 10.028 15.255 1.00 24.96 712 ALA A O 1
ATOM 3268 N N . GLY A 1 519 ? 67.474 11.663 13.720 1.00 22.60 713 GLY A N 1
ATOM 3269 C CA . GLY A 1 519 ? 68.519 12.377 14.417 1.00 26.24 713 GLY A CA 1
ATOM 3270 C C . GLY A 1 519 ? 68.070 13.803 14.649 1.00 26.96 713 GLY A C 1
ATOM 3271 O O . GLY A 1 519 ? 67.592 14.464 13.727 1.00 24.04 713 GLY A O 1
ATOM 3272 N N . ILE A 1 520 ? 68.192 14.271 15.887 1.00 24.64 714 ILE A N 1
ATOM 3273 C CA . ILE A 1 520 ? 67.970 15.678 16.193 1.00 23.42 714 ILE A CA 1
ATOM 3274 C C . ILE A 1 520 ? 69.253 16.296 16.723 1.00 25.92 714 ILE A C 1
ATOM 3275 O O . ILE A 1 520 ? 69.764 15.883 17.765 1.00 24.50 714 ILE A O 1
ATOM 3280 N N . LEU A 1 521 ? 69.776 17.282 16.004 1.00 23.81 715 LEU A N 1
ATOM 3281 C CA . LEU A 1 521 ? 70.953 18.000 16.466 1.00 25.24 715 LEU A CA 1
ATOM 3282 C C . LEU A 1 521 ? 70.577 19.410 16.894 1.00 25.87 715 LEU A C 1
ATOM 3283 O O . LEU A 1 521 ? 70.060 20.199 16.104 1.00 24.32 715 LEU A O 1
ATOM 3288 N N . ILE A 1 522 ? 70.828 19.713 18.159 1.00 24.16 716 ILE A N 1
ATOM 3289 C CA . ILE A 1 522 ? 70.650 21.061 18.660 1.00 24.21 716 ILE A CA 1
ATOM 3290 C C . ILE A 1 522 ? 71.993 21.763 18.549 1.00 26.28 716 ILE A C 1
ATOM 3291 O O . ILE A 1 522 ? 73.012 21.247 19.014 1.00 25.88 716 ILE A O 1
ATOM 3296 N N . VAL A 1 523 ? 71.997 22.928 17.913 1.00 23.52 717 VAL A N 1
ATOM 3297 C CA . VAL A 1 523 ? 73.246 23.567 17.532 1.00 24.76 717 VAL A CA 1
ATOM 3298 C C . VAL A 1 523 ? 73.141 25.094 17.616 1.00 27.96 717 VAL A C 1
ATOM 3299 O O . VAL A 1 523 ? 72.062 25.660 17.450 1.00 25.73 717 VAL A O 1
ATOM 3303 N N . HIS A 1 524 ? 74.263 25.745 17.910 1.00 25.04 718 HIS A N 1
ATOM 3304 C CA . HIS A 1 524 ? 74.340 27.203 17.991 1.00 26.47 718 HIS A CA 1
ATOM 3305 C C . HIS A 1 524 ? 74.203 27.828 16.600 1.00 29.10 718 HIS A C 1
ATOM 3306 O O . HIS A 1 524 ? 74.682 27.264 15.617 1.00 23.36 718 HIS A O 1
ATOM 3313 N N . TYR A 1 525 ? 73.568 28.996 16.510 1.00 26.41 719 TYR A N 1
ATOM 3314 C CA . TYR A 1 525 ? 73.283 29.592 15.203 1.00 29.23 719 TYR A CA 1
ATOM 3315 C C . TYR A 1 525 ? 74.554 29.989 14.448 1.00 26.88 719 TYR A C 1
ATOM 3316 O O . TYR A 1 525 ? 74.526 30.177 13.234 1.00 28.38 719 TYR A O 1
ATOM 3325 N N . LYS A 1 526 ? 75.667 30.090 15.166 1.00 30.50 720 LYS A N 1
ATOM 3326 C CA . LYS A 1 526 ? 76.940 30.493 14.577 1.00 31.10 720 LYS A CA 1
ATOM 3327 C C . LYS A 1 526 ? 77.691 29.326 13.937 1.00 31.67 720 LYS A C 1
ATOM 3328 O O . LYS A 1 526 ? 78.568 29.531 13.100 1.00 30.80 720 LYS A O 1
ATOM 3334 N N . HIS A 1 527 ? 77.356 28.106 14.346 1.00 29.84 721 HIS A N 1
ATOM 3335 C CA . HIS A 1 527 ? 78.069 26.916 13.886 1.00 30.94 721 HIS A CA 1
ATOM 3336 C C . HIS A 1 527 ? 77.896 26.703 12.383 1.00 29.23 721 HIS A C 1
ATOM 3337 O O . HIS A 1 527 ? 76.799 26.870 11.858 1.00 30.13 721 HIS A O 1
ATOM 3344 N N . PRO A 1 528 ? 78.985 26.336 11.686 1.00 28.11 722 PRO A N 1
ATOM 3345 C CA . PRO A 1 528 ? 78.945 26.131 10.233 1.00 31.75 722 PRO A CA 1
ATOM 3346 C C . PRO A 1 528 ? 77.931 25.066 9.825 1.00 30.78 722 PRO A C 1
ATOM 3347 O O . PRO A 1 528 ? 77.985 23.930 10.303 1.00 27.02 722 PRO A O 1
ATOM 3351 N N . LEU A 1 529 ? 77.017 25.446 8.938 1.00 26.26 723 LEU A N 1
ATOM 3352 C CA . LEU A 1 529 ? 75.873 24.610 8.595 1.00 26.84 723 LEU A CA 1
ATOM 3353 C C . LEU A 1 529 ? 76.269 23.279 7.960 1.00 24.69 723 LEU A C 1
ATOM 3354 O O . LEU A 1 529 ? 75.609 22.264 8.187 1.00 24.15 723 LEU A O 1
ATOM 3359 N N . TYR A 1 530 ? 77.345 23.271 7.177 1.00 27.13 724 TYR A N 1
ATOM 3360 C CA . TYR A 1 530 ? 77.778 22.030 6.537 1.00 30.52 724 TYR A CA 1
ATOM 3361 C C . TYR A 1 530 ? 78.138 20.982 7.586 1.00 28.23 724 TYR A C 1
ATOM 3362 O O . TYR A 1 530 ? 77.855 19.800 7.408 1.00 31.17 724 TYR A O 1
ATOM 3371 N N . ASP A 1 531 ? 78.736 21.422 8.688 1.00 27.02 725 ASP A N 1
ATOM 3372 C CA . ASP A 1 531 ? 79.148 20.503 9.743 1.00 28.49 725 ASP A CA 1
ATOM 3373 C C . ASP A 1 531 ? 77.956 20.039 10.573 1.00 24.90 725 ASP A C 1
ATOM 3374 O O . ASP A 1 531 ? 77.851 18.862 10.921 1.00 25.52 725 ASP A O 1
ATOM 3379 N N . ALA A 1 532 ? 77.061 20.972 10.883 1.00 22.61 726 ALA A N 1
ATOM 3380 C CA . ALA A 1 532 ? 75.839 20.659 11.612 1.00 24.21 726 ALA A CA 1
ATOM 3381 C C . ALA A 1 532 ? 75.018 19.599 10.884 1.00 25.27 726 ALA A C 1
ATOM 3382 O O . ALA A 1 532 ? 74.566 18.628 11.491 1.00 24.07 726 ALA A O 1
ATOM 3384 N N . LEU A 1 533 ? 74.835 19.778 9.578 1.00 23.60 727 LEU A N 1
ATOM 3385 C CA . LEU A 1 533 ? 74.053 18.827 8.797 1.00 24.99 727 LEU A CA 1
ATOM 3386 C C . LEU A 1 533 ? 74.709 17.448 8.756 1.00 25.97 727 LEU A C 1
ATOM 3387 O O . LEU A 1 533 ? 74.024 16.426 8.804 1.00 26.07 727 LEU A O 1
ATOM 3392 N N . GLU A 1 534 ? 76.034 17.413 8.667 1.00 25.05 728 GLU A N 1
ATOM 3393 C CA . GLU A 1 534 ? 76.734 16.137 8.597 1.00 24.59 728 GLU A CA 1
ATOM 3394 C C . GLU A 1 534 ? 76.705 15.432 9.947 1.00 23.60 728 GLU A C 1
ATOM 3395 O O . GLU A 1 534 ? 76.613 14.207 10.010 1.00 25.92 728 GLU A O 1
ATOM 3401 N N . LYS A 1 535 ? 76.761 16.204 11.026 1.00 22.73 729 LYS A N 1
ATOM 3402 C CA . LYS A 1 535 ? 76.611 15.631 12.357 1.00 25.22 729 LYS A CA 1
ATOM 3403 C C . LYS A 1 535 ? 75.197 15.088 12.554 1.00 26.03 729 LYS A C 1
ATOM 3404 O O . LYS A 1 535 ? 75.016 14.016 13.128 1.00 27.35 729 LYS A O 1
ATOM 3410 N N . ALA A 1 536 ? 74.202 15.820 12.061 1.00 23.80 730 ALA A N 1
ATOM 3411 C CA . ALA A 1 536 ? 72.808 15.412 12.214 1.00 22.71 730 ALA A CA 1
ATOM 3412 C C . ALA A 1 536 ? 72.541 14.081 11.514 1.00 25.89 730 ALA A C 1
ATOM 3413 O O . ALA A 1 536 ? 71.818 13.232 12.032 1.00 25.20 730 ALA A O 1
ATOM 3415 N N . ARG A 1 537 ? 73.135 13.900 10.339 1.00 27.63 731 ARG A N 1
ATOM 3416 C CA . ARG A 1 537 ? 72.963 12.664 9.587 1.00 29.42 731 ARG A CA 1
ATOM 3417 C C . ARG A 1 537 ? 73.767 11.526 10.200 1.00 27.21 731 ARG A C 1
ATOM 3418 O O . ARG A 1 537 ? 73.396 10.360 10.079 1.00 22.87 731 ARG A O 1
ATOM 3426 N N . ASP A 1 538 ? 74.875 11.872 10.848 1.00 25.68 732 ASP A N 1
ATOM 3427 C CA . ASP A 1 538 ? 75.671 10.888 11.571 1.00 31.29 732 ASP A CA 1
ATOM 3428 C C . ASP A 1 538 ? 74.883 10.343 12.762 1.00 29.58 732 ASP A C 1
ATOM 3429 O O . ASP A 1 538 ? 74.921 9.145 13.046 1.00 27.52 732 ASP A O 1
ATOM 3434 N N . LEU A 1 539 ? 74.170 11.230 13.452 1.00 27.16 733 LEU A N 1
ATOM 3435 C CA . LEU A 1 539 ? 73.276 10.827 14.533 1.00 23.77 733 LEU A CA 1
ATOM 3436 C C . LEU A 1 539 ? 72.236 9.834 14.035 1.00 27.41 733 LEU A C 1
ATOM 3437 O O . LEU A 1 539 ? 71.982 8.810 14.667 1.00 26.08 733 LEU A O 1
ATOM 3442 N N . LEU A 1 540 ? 71.634 10.152 12.895 1.00 26.70 734 LEU A N 1
ATOM 3443 C CA . LEU A 1 540 ? 70.634 9.291 12.286 1.00 26.03 734 LEU A CA 1
ATOM 3444 C C . LEU A 1 540 ? 71.240 7.963 11.830 1.00 27.44 734 LEU A C 1
ATOM 3445 O O . LEU A 1 540 ? 70.766 6.895 12.212 1.00 28.60 734 LEU A O 1
ATOM 3450 N N . ASN A 1 541 ? 72.299 8.038 11.030 1.00 28.65 735 ASN A N 1
ATOM 3451 C CA . ASN A 1 541 ? 72.855 6.853 10.376 1.00 29.03 735 ASN A CA 1
ATOM 3452 C C . ASN A 1 541 ? 73.757 5.983 11.251 1.00 30.66 735 ASN A C 1
ATOM 3453 O O . ASN A 1 541 ? 73.725 4.757 11.147 1.00 32.86 735 ASN A O 1
ATOM 3458 N N . ASN A 1 542 ? 74.566 6.610 12.099 1.00 30.02 736 ASN A N 1
ATOM 3459 C CA . ASN A 1 542 ? 75.578 5.875 12.856 1.00 35.26 736 ASN A CA 1
ATOM 3460 C C . ASN A 1 542 ? 75.219 5.649 14.320 1.00 38.14 736 ASN A C 1
ATOM 3461 O O . ASN A 1 542 ? 75.869 4.859 15.004 1.00 38.01 736 ASN A O 1
ATOM 3466 N N . LYS A 1 543 ? 74.193 6.341 14.805 1.00 30.46 737 LYS A N 1
ATOM 3467 C CA . LYS A 1 543 ? 73.756 6.152 16.183 1.00 30.95 737 LYS A CA 1
ATOM 3468 C C . LYS A 1 543 ? 72.386 5.480 16.236 1.00 29.43 737 LYS A C 1
ATOM 3469 O O . LYS A 1 543 ? 72.264 4.338 16.679 1.00 31.79 737 LYS A O 1
ATOM 3475 N N . ALA A 1 544 ? 71.362 6.187 15.770 1.00 29.15 738 ALA A N 1
ATOM 3476 C CA . ALA A 1 544 ? 69.991 5.692 15.842 1.00 25.43 738 ALA A CA 1
ATOM 3477 C C . ALA A 1 544 ? 69.795 4.385 15.071 1.00 28.37 738 ALA A C 1
ATOM 3478 O O . ALA A 1 544 ? 69.200 3.440 15.586 1.00 31.13 738 ALA A O 1
ATOM 3480 N N . LYS A 1 545 ? 70.299 4.331 13.842 1.00 27.82 739 LYS A N 1
ATOM 3481 C CA . LYS A 1 545 ? 70.094 3.161 12.991 1.00 31.39 739 LYS A CA 1
ATOM 3482 C C . LYS A 1 545 ? 71.028 2.012 13.349 1.00 34.35 739 LYS A C 1
ATOM 3483 O O . LYS A 1 545 ? 70.908 0.915 12.806 1.00 32.62 739 LYS A O 1
ATOM 3489 N N . ASN A 1 546 ? 71.952 2.268 14.270 1.00 33.98 740 ASN A N 1
ATOM 3490 C CA . ASN A 1 546 ? 72.904 1.255 14.711 1.00 32.66 740 ASN A CA 1
ATOM 3491 C C . ASN A 1 546 ? 72.434 0.539 15.979 1.00 36.36 740 ASN A C 1
ATOM 3492 O O . ASN A 1 546 ? 73.064 -0.411 16.442 1.00 35.30 740 ASN A O 1
ATOM 3497 N N . VAL A 1 547 ? 71.320 1.003 16.535 1.00 36.30 741 VAL A N 1
ATOM 3498 C CA . VAL A 1 547 ? 70.691 0.344 17.675 1.00 31.26 741 VAL A CA 1
ATOM 3499 C C . VAL A 1 547 ? 69.885 -0.864 17.199 1.00 33.95 741 VAL A C 1
ATOM 3500 O O . VAL A 1 547 ? 69.134 -0.763 16.227 1.00 35.86 741 VAL A O 1
ATOM 3504 N N . PRO A 1 548 ? 70.058 -2.018 17.866 1.00 38.81 742 PRO A N 1
ATOM 3505 C CA . PRO A 1 548 ? 69.306 -3.231 17.523 1.00 38.26 742 PRO A CA 1
ATOM 3506 C C . PRO A 1 548 ? 67.797 -2.988 17.502 1.00 33.66 742 PRO A C 1
ATOM 3507 O O . PRO A 1 548 ? 67.224 -2.576 18.508 1.00 34.33 742 PRO A O 1
ATOM 3511 N N . GLY A 1 549 ? 67.170 -3.228 16.356 1.00 31.98 743 GLY A N 1
ATOM 3512 C CA . GLY A 1 549 ? 65.745 -2.998 16.210 1.00 32.55 743 GLY A CA 1
ATOM 3513 C C . GLY A 1 549 ? 65.446 -1.584 15.753 1.00 32.13 743 GLY A C 1
ATOM 3514 O O . GLY A 1 549 ? 64.305 -1.261 15.426 1.00 30.60 743 GLY A O 1
ATOM 3515 N N . LYS A 1 550 ? 66.479 -0.745 15.744 1.00 33.97 744 LYS A N 1
ATOM 3516 C CA . LYS A 1 550 ? 66.386 0.630 15.256 1.00 30.05 744 LYS A CA 1
ATOM 3517 C C . LYS A 1 550 ? 65.187 1.359 15.855 1.00 32.80 744 LYS A C 1
ATOM 3518 O O . LYS A 1 550 ? 64.957 1.269 17.061 1.00 37.98 744 LYS A O 1
ATOM 3524 N N . ASP A 1 551 ? 64.429 2.061 15.013 1.00 33.41 745 ASP A N 1
ATOM 3525 C CA . ASP A 1 551 ? 63.263 2.829 15.456 1.00 34.40 745 ASP A CA 1
ATOM 3526 C C . ASP A 1 551 ? 63.639 3.716 16.640 1.00 31.10 745 ASP A C 1
ATOM 3527 O O . ASP A 1 551 ? 62.972 3.720 17.673 1.00 31.73 745 ASP A O 1
ATOM 3532 N N . THR A 1 552 ? 64.725 4.464 16.475 1.00 31.28 746 THR A N 1
ATOM 3533 C CA . THR A 1 552 ? 65.334 5.195 17.575 1.00 27.97 746 THR A CA 1
ATOM 3534 C C . THR A 1 552 ? 65.497 6.681 17.257 1.00 28.71 746 THR A C 1
ATOM 3535 O O . THR A 1 552 ? 65.811 7.055 16.125 1.00 25.92 746 THR A O 1
ATOM 3539 N N . LEU A 1 553 ? 65.253 7.522 18.256 1.00 22.88 747 LEU A N 1
ATOM 3540 C CA . LEU A 1 553 ? 65.603 8.932 18.172 1.00 25.31 747 LEU A CA 1
ATOM 3541 C C . LEU A 1 553 ? 66.978 9.177 18.786 1.00 28.16 747 LEU A C 1
ATOM 3542 O O . LEU A 1 553 ? 67.218 8.854 19.952 1.00 28.82 747 LEU A O 1
ATOM 3547 N N . ALA A 1 554 ? 67.880 9.745 17.996 1.00 26.46 748 ALA A N 1
ATOM 3548 C CA . ALA A 1 554 ? 69.188 10.142 18.497 1.00 28.42 748 ALA A CA 1
ATOM 3549 C C . ALA A 1 554 ? 69.235 11.658 18.638 1.00 28.97 748 ALA A C 1
ATOM 3550 O O . ALA A 1 554 ? 69.164 12.378 17.645 1.00 28.58 748 ALA A O 1
ATOM 3552 N N . ILE A 1 555 ? 69.337 12.134 19.875 1.00 25.37 749 ILE A N 1
ATOM 3553 C CA . ILE A 1 555 ? 69.376 13.567 20.150 1.00 23.22 749 ILE A CA 1
ATOM 3554 C C . ILE A 1 555 ? 70.781 14.023 20.503 1.00 30.01 749 ILE A C 1
ATOM 3555 O O . ILE A 1 555 ? 71.375 13.536 21.466 1.00 27.77 749 ILE A O 1
ATOM 3560 N N . GLY A 1 556 ? 71.301 14.972 19.735 1.00 24.73 750 GLY A N 1
ATOM 3561 C CA . GLY A 1 556 ? 72.613 15.525 19.997 1.00 25.43 750 GLY A CA 1
ATOM 3562 C C . GLY A 1 556 ? 72.544 16.998 20.342 1.00 29.47 750 GLY A C 1
ATOM 3563 O O . GLY A 1 556 ? 71.771 17.751 19.746 1.00 27.64 750 GLY A O 1
ATOM 3564 N N . LEU A 1 557 ? 73.341 17.403 21.325 1.00 27.83 751 LEU A N 1
ATOM 3565 C CA . LEU A 1 557 ? 73.501 18.811 21.658 1.00 25.67 751 LEU A CA 1
ATOM 3566 C C . LEU A 1 557 ? 74.964 19.207 21.531 1.00 29.00 751 LEU A C 1
ATOM 3567 O O . LEU A 1 557 ? 75.806 18.759 22.308 1.00 26.58 751 LEU A O 1
ATOM 3572 N N . LEU A 1 558 ? 75.259 20.041 20.541 1.00 27.20 752 LEU A N 1
ATOM 3573 C CA . LEU A 1 558 ? 76.604 20.568 20.358 1.00 28.83 752 LEU A CA 1
ATOM 3574 C C . LEU A 1 558 ? 76.661 22.003 20.862 1.00 31.30 752 LEU A C 1
ATOM 3575 O O . LEU A 1 558 ? 76.201 22.923 20.189 1.00 32.33 752 LEU A O 1
ATOM 3580 N N . LYS A 1 559 ? 77.216 22.189 22.055 1.00 35.42 753 LYS A N 1
ATOM 3581 C CA . LYS A 1 559 ? 77.327 23.518 22.638 1.00 36.79 753 LYS A CA 1
ATOM 3582 C C . LYS A 1 559 ? 78.316 24.376 21.859 1.00 41.15 753 LYS A C 1
ATOM 3583 O O . LYS A 1 559 ? 79.195 23.859 21.168 1.00 41.68 753 LYS A O 1
ATOM 3589 N N . ARG A 1 560 ? 78.154 25.690 21.970 1.00 40.63 754 ARG A N 1
ATOM 3590 C CA . ARG A 1 560 ? 79.055 26.647 21.342 1.00 41.39 754 ARG A CA 1
ATOM 3591 C C . ARG A 1 560 ? 80.477 26.501 21.888 1.00 45.91 754 ARG A C 1
ATOM 3592 O O . ARG A 1 560 ? 81.454 26.626 21.148 1.00 49.07 754 ARG A O 1
ATOM 3600 N N . SER A 1 561 ? 80.585 26.217 23.183 1.00 42.70 755 SER A N 1
ATOM 3601 C CA . SER A 1 561 ? 81.886 26.068 23.832 1.00 50.29 755 SER A CA 1
ATOM 3602 C C . SER A 1 561 ? 82.644 24.833 23.334 1.00 51.14 755 SER A C 1
ATOM 3603 O O . SER A 1 561 ? 83.876 24.807 23.360 1.00 53.80 755 SER A O 1
ATOM 3606 N N . GLY A 1 562 ? 81.916 23.814 22.884 1.00 49.18 756 GLY A N 1
ATOM 3607 C CA . GLY A 1 562 ? 82.548 22.675 22.236 1.00 50.25 756 GLY A CA 1
ATOM 3608 C C . GLY A 1 562 ? 82.052 21.287 22.609 1.00 44.52 756 GLY A C 1
ATOM 3609 O O . GLY A 1 562 ? 82.284 20.325 21.874 1.00 44.10 756 GLY A O 1
ATOM 3610 N N . SER A 1 563 ? 81.373 21.173 23.746 1.00 36.40 757 SER A N 1
ATOM 3611 C CA . SER A 1 563 ? 80.913 19.871 24.226 1.00 36.26 757 SER A CA 1
ATOM 3612 C C . SER A 1 563 ? 79.806 19.289 23.346 1.00 39.66 757 SER A C 1
ATOM 3613 O O . SER A 1 563 ? 79.040 20.024 22.721 1.00 36.57 757 SER A O 1
ATOM 3616 N N . TYR A 1 564 ? 79.729 17.962 23.309 1.00 33.40 758 TYR A N 1
ATOM 3617 C CA . TYR A 1 564 ? 78.798 17.262 22.432 1.00 32.17 758 TYR A CA 1
ATOM 3618 C C . TYR A 1 564 ? 78.120 16.116 23.176 1.00 31.58 758 TYR A C 1
ATOM 3619 O O . TYR A 1 564 ? 78.681 15.027 23.300 1.00 33.03 758 TYR A O 1
ATOM 3628 N N . TYR A 1 565 ? 76.914 16.369 23.672 1.00 25.84 759 TYR A N 1
ATOM 3629 C CA . TYR A 1 565 ? 76.156 15.369 24.413 1.00 28.52 759 TYR A CA 1
ATOM 3630 C C . TYR A 1 565 ? 75.197 14.626 23.489 1.00 26.27 759 TYR A C 1
ATOM 3631 O O . TYR A 1 565 ? 74.521 15.242 22.667 1.00 28.06 759 TYR A O 1
ATOM 3640 N N . ILE A 1 566 ? 75.144 13.304 23.623 1.00 25.73 760 ILE A N 1
ATOM 3641 C CA . ILE A 1 566 ? 74.279 12.479 22.784 1.00 26.96 760 ILE A CA 1
ATOM 3642 C C . ILE A 1 566 ? 73.464 11.492 23.621 1.00 26.93 760 ILE A C 1
ATOM 3643 O O . ILE A 1 566 ? 73.999 10.821 24.502 1.00 26.26 760 ILE A O 1
ATOM 3648 N N . SER A 1 567 ? 72.165 11.417 23.349 1.00 26.43 761 SER A N 1
ATOM 3649 C CA . SER A 1 567 ? 71.293 10.469 24.029 1.00 27.19 761 SER A CA 1
ATOM 3650 C C . SER A 1 567 ? 70.419 9.710 23.032 1.00 28.07 761 SER A C 1
ATOM 3651 O O . SER A 1 567 ? 69.789 10.314 22.163 1.00 27.80 761 SER A O 1
ATOM 3654 N N . LEU A 1 568 ? 70.385 8.386 23.166 1.00 24.16 762 LEU A N 1
ATOM 3655 C CA . LEU A 1 568 ? 69.583 7.536 22.288 1.00 28.46 762 LEU A CA 1
ATOM 3656 C C . LEU A 1 568 ? 68.325 7.063 23.006 1.00 29.99 762 LEU A C 1
ATOM 3657 O O . LEU A 1 568 ? 68.410 6.372 24.022 1.00 32.18 762 LEU A O 1
ATOM 3662 N N . VAL A 1 569 ? 67.158 7.437 22.487 1.00 28.81 763 VAL A N 1
ATOM 3663 C CA . VAL A 1 569 ? 65.902 7.099 23.149 1.00 27.33 763 VAL A CA 1
ATOM 3664 C C . VAL A 1 569 ? 64.876 6.480 22.202 1.00 35.06 763 VAL A C 1
ATOM 3665 O O . VAL A 1 569 ? 64.875 6.738 20.991 1.00 28.40 763 VAL A O 1
ATOM 3669 N N . GLY A 1 570 ? 64.010 5.645 22.764 1.00 27.54 764 GLY A N 1
ATOM 3670 C CA . GLY A 1 570 ? 62.859 5.147 22.039 1.00 32.43 764 GLY A CA 1
ATOM 3671 C C . GLY A 1 570 ? 61.838 6.261 21.945 1.00 31.49 764 GLY A C 1
ATOM 3672 O O . GLY A 1 570 ? 61.844 7.180 22.764 1.00 28.69 764 GLY A O 1
ATOM 3673 N N . TRP A 1 571 ? 60.961 6.188 20.951 1.00 29.48 765 TRP A N 1
ATOM 3674 C CA . TRP A 1 571 ? 60.001 7.260 20.715 1.00 30.49 765 TRP A CA 1
ATOM 3675 C C . TRP A 1 571 ? 59.057 7.492 21.893 1.00 31.32 765 TRP A C 1
ATOM 3676 O O . TRP A 1 571 ? 58.662 8.625 22.157 1.00 28.96 765 TRP A O 1
ATOM 3687 N N . GLU A 1 572 ? 58.712 6.430 22.612 1.00 30.90 766 GLU A N 1
ATOM 3688 C CA . GLU A 1 572 ? 57.772 6.556 23.722 1.00 35.65 766 GLU A CA 1
ATOM 3689 C C . GLU A 1 572 ? 58.328 7.382 24.883 1.00 32.92 766 GLU A C 1
ATOM 3690 O O . GLU A 1 572 ? 57.564 7.873 25.713 1.00 35.44 766 GLU A O 1
ATOM 3696 N N . LEU A 1 573 ? 59.648 7.547 24.936 1.00 31.10 767 LEU A N 1
ATOM 3697 C CA . LEU A 1 573 ? 60.265 8.372 25.973 1.00 33.74 767 LEU A CA 1
ATOM 3698 C C . LEU A 1 573 ? 59.763 9.810 25.909 1.00 30.33 767 LEU A C 1
ATOM 3699 O O . LEU A 1 573 ? 59.562 10.449 26.942 1.00 36.84 767 LEU A O 1
ATOM 3704 N N . ILE A 1 574 ? 59.568 10.316 24.695 1.00 27.91 768 ILE A N 1
ATOM 3705 C CA . ILE A 1 574 ? 59.100 11.686 24.501 1.00 33.45 768 ILE A CA 1
ATOM 3706 C C . ILE A 1 574 ? 57.714 11.898 25.109 1.00 32.82 768 ILE A C 1
ATOM 3707 O O . ILE A 1 574 ? 57.452 12.924 25.739 1.00 33.52 768 ILE A O 1
ATOM 3712 N N . ARG A 1 575 ? 56.833 10.920 24.923 1.00 33.65 769 ARG A N 1
ATOM 3713 C CA . ARG A 1 575 ? 55.479 10.995 25.461 1.00 36.83 769 ARG A CA 1
ATOM 3714 C C . ARG A 1 575 ? 55.482 10.943 26.986 1.00 33.20 769 ARG A C 1
ATOM 3715 O O . ARG A 1 575 ? 54.886 11.793 27.649 1.00 32.53 769 ARG A O 1
ATOM 3723 N N . VAL A 1 576 ? 56.155 9.935 27.530 1.00 35.78 770 VAL A N 1
ATOM 3724 C CA . VAL A 1 576 ? 56.247 9.750 28.975 1.00 35.54 770 VAL A CA 1
ATOM 3725 C C . VAL A 1 576 ? 56.801 10.997 29.665 1.00 33.83 770 VAL A C 1
ATOM 3726 O O . VAL A 1 576 ? 56.269 11.436 30.682 1.00 36.78 770 VAL A O 1
ATOM 3730 N N . PHE A 1 577 ? 57.847 11.582 29.090 1.00 34.94 771 PHE A N 1
ATOM 3731 C CA . PHE A 1 577 ? 58.512 12.730 29.703 1.00 34.12 771 PHE A CA 1
ATOM 3732 C C . PHE A 1 577 ? 57.636 13.981 29.748 1.00 37.47 771 PHE A C 1
ATOM 3733 O O . PHE A 1 577 ? 57.611 14.690 30.753 1.00 36.38 771 PHE A O 1
ATOM 3741 N N . TYR A 1 578 ? 56.927 14.256 28.660 1.00 39.29 772 TYR A N 1
ATOM 3742 C CA . TYR A 1 578 ? 56.118 15.467 28.581 1.00 41.69 772 TYR A CA 1
ATOM 3743 C C . TYR A 1 578 ? 54.946 15.439 29.553 1.00 34.02 772 TYR A C 1
ATOM 3744 O O . TYR A 1 578 ? 54.513 16.481 30.041 1.00 39.47 772 TYR A O 1
ATOM 3753 N N . ASN A 1 579 ? 54.439 14.244 29.831 1.00 33.76 773 ASN A N 1
ATOM 3754 C CA . ASN A 1 579 ? 53.324 14.089 30.757 1.00 39.20 773 ASN A CA 1
ATOM 3755 C C . ASN A 1 579 ? 53.785 13.881 32.196 1.00 41.46 773 ASN A C 1
ATOM 3756 O O . ASN A 1 579 ? 52.965 13.752 33.106 1.00 39.36 773 ASN A O 1
ATOM 3761 N N . SER A 1 580 ? 55.098 13.868 32.399 1.00 39.35 774 SER A N 1
ATOM 3762 C CA . SER A 1 580 ? 55.668 13.493 33.690 1.00 39.27 774 SER A CA 1
ATOM 3763 C C . SER A 1 580 ? 55.748 14.653 34.677 1.00 38.89 774 SER A C 1
ATOM 3764 O O . SER A 1 580 ? 55.927 15.805 34.287 1.00 35.96 774 SER A O 1
ATOM 3767 N N . GLU A 1 581 ? 55.619 14.332 35.961 1.00 42.00 775 GLU A N 1
ATOM 3768 C CA . GLU A 1 581 ? 55.844 15.301 37.027 1.00 40.57 775 GLU A CA 1
ATOM 3769 C C . GLU A 1 581 ? 57.305 15.736 37.059 1.00 41.03 775 GLU A C 1
ATOM 3770 O O . GLU A 1 581 ? 57.616 16.869 37.431 1.00 38.97 775 GLU A O 1
ATOM 3776 N N . LEU A 1 582 ? 58.195 14.826 36.666 1.00 35.85 776 LEU A N 1
ATOM 3777 C CA . LEU A 1 582 ? 59.627 15.109 36.625 1.00 42.06 776 LEU A CA 1
ATOM 3778 C C . LEU A 1 582 ? 59.935 16.321 35.750 1.00 39.80 776 LEU A C 1
ATOM 3779 O O . LEU A 1 582 ? 60.759 17.160 36.110 1.00 37.00 776 LEU A O 1
ATOM 3784 N N . ARG A 1 583 ? 59.262 16.413 34.607 1.00 39.24 777 ARG A N 1
ATOM 3785 C CA . ARG A 1 583 ? 59.483 17.520 33.683 1.00 33.77 777 ARG A CA 1
ATOM 3786 C C . ARG A 1 583 ? 59.052 18.852 34.282 1.00 41.10 777 ARG A C 1
ATOM 3787 O O . ARG A 1 583 ? 59.765 19.850 34.176 1.00 41.72 777 ARG A O 1
ATOM 3795 N N . LYS A 1 584 ? 57.878 18.862 34.902 1.00 40.22 778 LYS A N 1
ATOM 3796 C CA . LYS A 1 584 ? 57.356 20.066 35.534 1.00 40.98 778 LYS A CA 1
ATOM 3797 C C . LYS A 1 584 ? 58.231 20.488 36.711 1.00 45.47 778 LYS A C 1
ATOM 3798 O O . LYS A 1 584 ? 58.361 21.676 37.001 1.00 46.24 778 LYS A O 1
ATOM 3800 N N . LYS A 1 585 ? 58.835 19.511 37.382 1.00 42.88 779 LYS A N 1
ATOM 3801 C CA . LYS A 1 585 ? 59.699 19.787 38.525 1.00 39.25 779 LYS A CA 1
ATOM 3802 C C . LYS A 1 585 ? 61.052 20.337 38.079 1.00 45.85 779 LYS A C 1
ATOM 3803 O O . LYS A 1 585 ? 61.600 21.241 38.709 1.00 47.73 779 LYS A O 1
ATOM 3805 N N . LEU A 1 586 ? 61.586 19.787 36.993 1.00 42.11 780 LEU A N 1
ATOM 3806 C CA . LEU A 1 586 ? 62.867 20.234 36.458 1.00 40.16 780 LEU A CA 1
ATOM 3807 C C . LEU A 1 586 ? 62.768 21.626 35.850 1.00 47.89 780 LEU A C 1
ATOM 3808 O O . LEU A 1 586 ? 63.730 22.393 35.875 1.00 50.67 780 LEU A O 1
ATOM 3813 N N . LEU A 1 587 ? 61.601 21.946 35.300 1.00 47.30 781 LEU A N 1
ATOM 3814 C CA . LEU A 1 587 ? 61.399 23.225 34.634 1.00 50.69 781 LEU A CA 1
ATOM 3815 C C . LEU A 1 587 ? 60.608 24.203 35.502 1.00 51.76 781 LEU A C 1
ATOM 3816 O O . LEU A 1 587 ? 60.113 25.217 35.013 1.00 56.17 781 LEU A O 1
ATOM 3821 N N . GLU A 1 588 ? 60.496 23.894 36.791 1.00 57.77 782 GLU A N 1
ATOM 3822 C CA . GLU A 1 588 ? 59.789 24.759 37.731 1.00 57.74 782 GLU A CA 1
ATOM 3823 C C . GLU A 1 588 ? 60.623 25.984 38.086 1.00 60.33 782 GLU A C 1
ATOM 3824 O O . GLU A 1 588 ? 61.156 26.082 39.191 1.00 62.00 782 GLU A O 1
ATOM 3826 N N . GLY A 1 594 ? 67.780 20.167 39.949 1.00 52.27 788 GLY A N 1
ATOM 3827 C CA . GLY A 1 594 ? 68.121 20.500 38.579 1.00 44.12 788 GLY A CA 1
ATOM 3828 C C . GLY A 1 594 ? 69.471 19.951 38.160 1.00 48.15 788 GLY A C 1
ATOM 3829 O O . GLY A 1 594 ? 69.663 18.737 38.092 1.00 49.70 788 GLY A O 1
ATOM 3830 N N . LYS A 1 595 ? 70.412 20.850 37.886 1.00 43.14 789 LYS A N 1
ATOM 3831 C CA . LYS A 1 595 ? 71.742 20.463 37.428 1.00 46.45 789 LYS A CA 1
ATOM 3832 C C . LYS A 1 595 ? 72.481 19.626 38.467 1.00 46.96 789 LYS A C 1
ATOM 3833 O O . LYS A 1 595 ? 73.310 18.783 38.122 1.00 42.24 789 LYS A O 1
ATOM 3835 N N . ARG A 1 596 ? 72.176 19.859 39.738 1.00 48.13 790 ARG A N 1
ATOM 3836 C CA . ARG A 1 596 ? 72.831 19.139 40.823 1.00 43.67 790 ARG A CA 1
ATOM 3837 C C . ARG A 1 596 ? 72.405 17.672 40.852 1.00 34.37 790 ARG A C 1
ATOM 3838 O O . ARG A 1 596 ? 73.242 16.775 40.951 1.00 39.68 790 ARG A O 1
ATOM 3846 N N . PHE A 1 597 ? 71.098 17.441 40.768 1.00 40.35 791 PHE A N 1
ATOM 3847 C CA . PHE A 1 597 ? 70.542 16.095 40.665 1.00 36.55 791 PHE A CA 1
ATOM 3848 C C . PHE A 1 597 ? 71.171 15.352 39.484 1.00 41.88 791 PHE A C 1
ATOM 3849 O O . PHE A 1 597 ? 71.654 14.226 39.630 1.00 36.68 791 PHE A O 1
ATOM 3857 N N . ILE A 1 598 ? 71.182 16.000 38.323 1.00 41.38 792 ILE A N 1
ATOM 3858 C CA . ILE A 1 598 ? 71.701 15.392 37.103 1.00 36.34 792 ILE A CA 1
ATOM 3859 C C . ILE A 1 598 ? 73.203 15.134 37.191 1.00 31.67 792 ILE A C 1
ATOM 3860 O O . ILE A 1 598 ? 73.682 14.082 36.765 1.00 34.61 792 ILE A O 1
ATOM 3865 N N . TYR A 1 599 ? 73.942 16.088 37.750 1.00 37.33 793 TYR A N 1
ATOM 3866 C CA . TYR A 1 599 ? 75.389 15.941 37.906 1.00 37.44 793 TYR A CA 1
ATOM 3867 C C . TYR A 1 599 ? 75.747 14.736 38.771 1.00 33.29 793 TYR A C 1
ATOM 3868 O O . TYR A 1 599 ? 76.585 13.915 38.390 1.00 34.16 793 TYR A O 1
ATOM 3877 N N . HIS A 1 600 ? 75.114 14.641 39.936 1.00 40.12 794 HIS A N 1
ATOM 3878 C CA . HIS A 1 600 ? 75.404 13.571 40.888 1.00 38.39 794 HIS A CA 1
ATOM 3879 C C . HIS A 1 600 ? 75.195 12.197 40.265 1.00 34.49 794 HIS A C 1
ATOM 3880 O O . HIS A 1 600 ? 76.024 11.300 40.417 1.00 32.80 794 HIS A O 1
ATOM 3887 N N . VAL A 1 601 ? 74.090 12.042 39.545 1.00 35.70 795 VAL A N 1
ATOM 3888 C CA . VAL A 1 601 ? 73.776 10.770 38.913 1.00 34.13 795 VAL A CA 1
ATOM 3889 C C . VAL A 1 601 ? 74.775 10.424 37.810 1.00 30.29 795 VAL A C 1
ATOM 3890 O O . VAL A 1 601 ? 75.277 9.306 37.758 1.00 35.59 795 VAL A O 1
ATOM 3894 N N . LEU A 1 602 ? 75.074 11.382 36.938 1.00 35.30 796 LEU A N 1
ATOM 3895 C CA . LEU A 1 602 ? 76.009 11.136 35.840 1.00 33.22 796 LEU A CA 1
ATOM 3896 C C . LEU A 1 602 ? 77.427 10.884 36.352 1.00 33.03 796 LEU A C 1
ATOM 3897 O O . LEU A 1 602 ? 78.153 10.040 35.821 1.00 32.45 796 LEU A O 1
ATOM 3902 N N . ARG A 1 603 ? 77.823 11.618 37.382 1.00 32.11 797 ARG A N 1
ATOM 3903 C CA . ARG A 1 603 ? 79.180 11.498 37.905 1.00 39.96 797 ARG A CA 1
ATOM 3904 C C . ARG A 1 603 ? 79.413 10.177 38.643 1.00 37.43 797 ARG A C 1
ATOM 3905 O O . ARG A 1 603 ? 80.535 9.670 38.671 1.00 36.88 797 ARG A O 1
ATOM 3907 N N . GLU A 1 604 ? 78.356 9.611 39.219 1.00 39.16 798 GLU A N 1
ATOM 3908 C CA . GLU A 1 604 ? 78.523 8.496 40.151 1.00 38.71 798 GLU A CA 1
ATOM 3909 C C . GLU A 1 604 ? 77.870 7.182 39.719 1.00 35.58 798 GLU A C 1
ATOM 3910 O O . GLU A 1 604 ? 78.037 6.165 40.392 1.00 32.88 798 GLU A O 1
ATOM 3916 N N . VAL A 1 605 ? 77.146 7.192 38.602 1.00 33.86 799 VAL A N 1
ATOM 3917 C CA . VAL A 1 605 ? 76.399 6.006 38.177 1.00 31.32 799 VAL A CA 1
ATOM 3918 C C . VAL A 1 605 ? 77.319 4.805 37.941 1.00 30.25 799 VAL A C 1
ATOM 3919 O O . VAL A 1 605 ? 76.916 3.656 38.132 1.00 32.02 799 VAL A O 1
ATOM 3923 N N . ASP A 1 606 ? 78.566 5.068 37.565 1.00 31.07 800 ASP A N 1
ATOM 3924 C CA . ASP A 1 606 ? 79.517 3.989 37.321 1.00 35.74 800 ASP A CA 1
ATOM 3925 C C . ASP A 1 606 ? 80.017 3.335 38.610 1.00 33.80 800 ASP A C 1
ATOM 3926 O O . ASP A 1 606 ? 80.657 2.283 38.566 1.00 39.83 800 ASP A O 1
ATOM 3931 N N . THR A 1 607 ? 79.725 3.952 39.752 1.00 34.41 801 THR A N 1
ATOM 3932 C CA . THR A 1 607 ? 80.084 3.372 41.044 1.00 34.15 801 THR A CA 1
ATOM 3933 C C . THR A 1 607 ? 78.918 2.606 41.659 1.00 38.07 801 THR A C 1
ATOM 3934 O O . THR A 1 607 ? 79.050 2.019 42.734 1.00 35.07 801 THR A O 1
ATOM 3938 N N . TRP A 1 608 ? 77.773 2.623 40.984 1.00 28.52 802 TRP A N 1
ATOM 3939 C CA . TRP A 1 608 ? 76.590 1.944 41.499 1.00 32.58 802 TRP A CA 1
ATOM 3940 C C . TRP A 1 608 ? 76.698 0.439 41.288 1.00 37.47 802 TRP A C 1
ATOM 3941 O O . TRP A 1 608 ? 77.266 -0.013 40.297 1.00 38.45 802 TRP A O 1
ATOM 3952 N N . PRO A 1 609 ? 76.155 -0.347 42.229 1.00 36.43 803 PRO A N 1
ATOM 3953 C CA . PRO A 1 609 ? 76.209 -1.802 42.081 1.00 40.38 803 PRO A CA 1
ATOM 3954 C C . PRO A 1 609 ? 75.242 -2.272 41.001 1.00 36.83 803 PRO A C 1
ATOM 3955 O O . PRO A 1 609 ? 74.131 -1.753 40.914 1.00 36.63 803 PRO A O 1
ATOM 3959 N N . LYS A 1 610 ? 75.669 -3.232 40.187 1.00 36.11 804 LYS A N 1
ATOM 3960 C CA . LYS A 1 610 ? 74.839 -3.737 39.099 1.00 42.39 804 LYS A CA 1
ATOM 3961 C C . LYS A 1 610 ? 73.511 -4.280 39.620 1.00 42.44 804 LYS A C 1
ATOM 3962 O O . LYS A 1 610 ? 72.462 -4.070 39.012 1.00 41.13 804 LYS A O 1
ATOM 3964 N N . VAL A 1 611 ? 73.561 -4.960 40.760 1.00 40.11 805 VAL A N 1
ATOM 3965 C CA . VAL A 1 611 ? 72.380 -5.605 41.322 1.00 41.19 805 VAL A CA 1
ATOM 3966 C C . VAL A 1 611 ? 71.455 -4.642 42.067 1.00 40.90 805 VAL A C 1
ATOM 3967 O O . VAL A 1 611 ? 70.316 -4.989 42.377 1.00 43.48 805 VAL A O 1
ATOM 3971 N N . GLY A 1 612 ? 71.939 -3.438 42.356 1.00 35.29 806 GLY A N 1
ATOM 3972 C CA . GLY A 1 612 ? 71.160 -2.493 43.136 1.00 37.64 806 GLY A CA 1
ATOM 3973 C C . GLY A 1 612 ? 70.981 -1.118 42.518 1.00 37.15 806 GLY A C 1
ATOM 3974 O O . GLY A 1 612 ? 70.982 -0.114 43.230 1.00 36.29 806 GLY A O 1
ATOM 3975 N N . ILE A 1 613 ? 70.814 -1.064 41.200 1.00 32.55 807 ILE A N 1
ATOM 3976 C CA . ILE A 1 613 ? 70.648 0.216 40.515 1.00 32.44 807 ILE A CA 1
ATOM 3977 C C . ILE A 1 613 ? 69.363 0.917 40.952 1.00 29.92 807 ILE A C 1
ATOM 3978 O O . ILE A 1 613 ? 69.380 2.103 41.286 1.00 31.28 807 ILE A O 1
ATOM 3983 N N . ASP A 1 614 ? 68.258 0.176 40.961 1.00 31.68 808 ASP A N 1
ATOM 3984 C CA . ASP A 1 614 ? 66.956 0.724 41.335 1.00 34.81 808 ASP A CA 1
ATOM 3985 C C . ASP A 1 614 ? 66.967 1.376 42.719 1.00 35.13 808 ASP A C 1
ATOM 3986 O O . ASP A 1 614 ? 66.382 2.442 42.917 1.00 32.40 808 ASP A O 1
ATOM 3991 N N . GLU A 1 615 ? 67.637 0.734 43.670 1.00 33.90 809 GLU A N 1
ATOM 3992 C CA . GLU A 1 615 ? 67.700 1.245 45.035 1.00 35.39 809 GLU A CA 1
ATOM 3993 C C . GLU A 1 615 ? 68.483 2.554 45.103 1.00 31.75 809 GLU A C 1
ATOM 3994 O O . GLU A 1 615 ? 68.122 3.462 45.853 1.00 32.86 809 GLU A O 1
ATOM 4000 N N . MET A 1 616 ? 69.547 2.652 44.311 1.00 31.80 810 MET A N 1
ATOM 4001 C CA . MET A 1 616 ? 70.326 3.886 44.244 1.00 32.35 810 MET A CA 1
ATOM 4002 C C . MET A 1 616 ? 69.525 5.014 43.597 1.00 33.65 810 MET A C 1
ATOM 4003 O O . MET A 1 616 ? 69.693 6.181 43.949 1.00 32.05 810 MET A O 1
ATOM 4008 N N . LEU A 1 617 ? 68.657 4.664 42.651 1.00 33.84 811 LEU A N 1
ATOM 4009 C CA . LEU A 1 617 ? 67.745 5.640 42.065 1.00 33.73 811 LEU A CA 1
ATOM 4010 C C . LEU A 1 617 ? 66.776 6.150 43.130 1.00 28.52 811 LEU A C 1
ATOM 4011 O O . LEU A 1 617 ? 66.535 7.354 43.234 1.00 31.27 811 LEU A O 1
ATOM 4016 N N . LYS A 1 618 ? 66.227 5.231 43.922 1.00 32.17 812 LYS A N 1
ATOM 4017 C CA . LYS A 1 618 ? 65.379 5.603 45.056 1.00 34.65 812 LYS A CA 1
ATOM 4018 C C . LYS A 1 618 ? 66.074 6.611 45.968 1.00 31.16 812 LYS A C 1
ATOM 4019 O O . LYS A 1 618 ? 65.469 7.597 46.391 1.00 31.92 812 LYS A O 1
ATOM 4025 N N . PHE A 1 619 ? 67.348 6.360 46.258 1.00 35.78 813 PHE A N 1
ATOM 4026 C CA . PHE A 1 619 ? 68.124 7.233 47.136 1.00 34.89 813 PHE A CA 1
ATOM 4027 C C . PHE A 1 619 ? 68.262 8.644 46.573 1.00 36.30 813 PHE A C 1
ATOM 4028 O O . PHE A 1 619 ? 67.991 9.625 47.269 1.00 36.57 813 PHE A O 1
ATOM 4036 N N . GLU A 1 620 ? 68.683 8.747 45.316 1.00 36.02 814 GLU A N 1
ATOM 4037 C CA . GLU A 1 620 ? 68.924 10.052 44.710 1.00 33.53 814 GLU A CA 1
ATOM 4038 C C . GLU A 1 620 ? 67.634 10.855 44.584 1.00 33.83 814 GLU A C 1
ATOM 4039 O O . GLU A 1 620 ? 67.652 12.084 44.655 1.00 35.40 814 GLU A O 1
ATOM 4045 N N . VAL A 1 621 ? 66.517 10.158 44.404 1.00 36.32 815 VAL A N 1
ATOM 4046 C CA . VAL A 1 621 ? 65.211 10.807 44.388 1.00 34.75 815 VAL A CA 1
ATOM 4047 C C . VAL A 1 621 ? 64.885 11.349 45.778 1.00 39.67 815 VAL A C 1
ATOM 4048 O O . VAL A 1 621 ? 64.427 12.481 45.921 1.00 39.53 815 VAL A O 1
ATOM 4052 N N . ILE A 1 622 ? 65.134 10.538 46.801 1.00 38.26 816 ILE A N 1
ATOM 4053 C CA . ILE A 1 622 ? 64.940 10.968 48.182 1.00 36.48 816 ILE A CA 1
ATOM 4054 C C . ILE A 1 622 ? 65.806 12.188 48.493 1.00 39.05 816 ILE A C 1
ATOM 4055 O O . ILE A 1 622 ? 65.341 13.151 49.103 1.00 41.38 816 ILE A O 1
ATOM 4060 N N . ARG A 1 623 ? 67.057 12.154 48.042 1.00 37.38 817 ARG A N 1
ATOM 4061 C CA . ARG A 1 623 ? 68.006 13.223 48.338 1.00 37.40 817 ARG A CA 1
ATOM 4062 C C . ARG A 1 623 ? 67.706 14.528 47.591 1.00 43.41 817 ARG A C 1
ATOM 4063 O O . ARG A 1 623 ? 68.017 15.613 48.084 1.00 45.23 817 ARG A O 1
ATOM 4071 N N . HIS A 1 624 ? 67.091 14.430 46.415 1.00 42.23 818 HIS A N 1
ATOM 4072 C CA . HIS A 1 624 ? 66.910 15.605 45.562 1.00 42.23 818 HIS A CA 1
ATOM 4073 C C . HIS A 1 624 ? 65.453 16.037 45.380 1.00 43.96 818 HIS A C 1
ATOM 4074 O O . HIS A 1 624 ? 65.190 17.135 44.890 1.00 43.22 818 HIS A O 1
ATOM 4081 N N . ILE A 1 625 ? 64.511 15.183 45.762 1.00 41.78 819 ILE A N 1
ATOM 4082 C CA . ILE A 1 625 ? 63.097 15.515 45.615 1.00 47.04 819 ILE A CA 1
ATOM 4083 C C . ILE A 1 625 ? 62.415 15.620 46.974 1.00 48.46 819 ILE A C 1
ATOM 4084 O O . ILE A 1 625 ? 62.444 14.679 47.767 1.00 47.82 819 ILE A O 1
ATOM 4089 N N . ARG A 1 626 ? 61.805 16.771 47.239 1.00 49.95 820 ARG A N 1
ATOM 4090 C CA . ARG A 1 626 ? 61.100 16.990 48.497 1.00 53.70 820 ARG A CA 1
ATOM 4091 C C . ARG A 1 626 ? 59.727 17.611 48.255 1.00 59.41 820 ARG A C 1
ATOM 4092 O O . ARG A 1 626 ? 59.517 18.796 48.512 1.00 66.63 820 ARG A O 1
ATOM 4094 N N . ASN A 1 629 ? 55.412 20.192 52.269 1.00 50.97 823 ASN A N 1
ATOM 4095 C CA . ASN A 1 629 ? 55.025 19.334 53.383 1.00 62.15 823 ASN A CA 1
ATOM 4096 C C . ASN A 1 629 ? 55.510 17.906 53.164 1.00 63.26 823 ASN A C 1
ATOM 4097 O O . ASN A 1 629 ? 55.829 17.516 52.041 1.00 63.83 823 ASN A O 1
ATOM 4099 N N . LYS A 1 630 ? 55.561 17.132 54.244 1.00 64.06 824 LYS A N 1
ATOM 4100 C CA . LYS A 1 630 ? 55.994 15.740 54.173 1.00 62.25 824 LYS A CA 1
ATOM 4101 C C . LYS A 1 630 ? 54.998 14.890 53.387 1.00 63.30 824 LYS A C 1
ATOM 4102 O O . LYS A 1 630 ? 55.356 13.850 52.833 1.00 63.25 824 LYS A O 1
ATOM 4104 N N . GLU A 1 631 ? 53.747 15.340 53.345 1.00 62.42 825 GLU A N 1
ATOM 4105 C CA . GLU A 1 631 ? 52.706 14.645 52.599 1.00 63.38 825 GLU A CA 1
ATOM 4106 C C . GLU A 1 631 ? 52.990 14.702 51.103 1.00 62.15 825 GLU A C 1
ATOM 4107 O O . GLU A 1 631 ? 52.931 13.687 50.409 1.00 59.82 825 GLU A O 1
ATOM 4109 N N . GLU A 1 632 ? 53.298 15.900 50.617 1.00 62.91 826 GLU A N 1
ATOM 4110 C CA . GLU A 1 632 ? 53.621 16.101 49.211 1.00 59.94 826 GLU A CA 1
ATOM 4111 C C . GLU A 1 632 ? 54.977 15.489 48.874 1.00 61.83 826 GLU A C 1
ATOM 4112 O O . GLU A 1 632 ? 55.191 15.007 47.762 1.00 58.94 826 GLU A O 1
ATOM 4114 N N . THR A 1 633 ? 55.886 15.510 49.844 1.00 59.06 827 THR A N 1
ATOM 4115 C CA . THR A 1 633 ? 57.230 14.976 49.656 1.00 56.23 827 THR A CA 1
ATOM 4116 C C . THR A 1 633 ? 57.206 13.475 49.374 1.00 56.99 827 THR A C 1
ATOM 4117 O O . THR A 1 633 ? 57.900 12.994 48.478 1.00 51.69 827 THR A O 1
ATOM 4121 N N . LYS A 1 634 ? 56.400 12.742 50.134 1.00 55.18 828 LYS A N 1
ATOM 4122 C CA . LYS A 1 634 ? 56.290 11.300 49.949 1.00 52.25 828 LYS A CA 1
ATOM 4123 C C . LYS A 1 634 ? 55.656 10.963 48.601 1.00 52.75 828 LYS A C 1
ATOM 4124 O O . LYS A 1 634 ? 56.074 10.023 47.926 1.00 45.74 828 LYS A O 1
ATOM 4130 N N . GLU A 1 635 ? 54.651 11.744 48.215 1.00 56.08 829 GLU A N 1
ATOM 4131 C CA . GLU A 1 635 ? 53.928 11.515 46.968 1.00 51.69 829 GLU A CA 1
ATOM 4132 C C . GLU A 1 635 ? 54.792 11.835 45.752 1.00 48.69 829 GLU A C 1
ATOM 4133 O O . GLU A 1 635 ? 54.824 11.069 44.787 1.00 50.60 829 GLU A O 1
ATOM 4135 N N . LEU A 1 636 ? 55.486 12.969 45.802 1.00 49.24 830 LEU A N 1
ATOM 4136 C CA . LEU A 1 636 ? 56.363 13.385 44.712 1.00 50.76 830 LEU A CA 1
ATOM 4137 C C . LEU A 1 636 ? 57.499 12.393 44.490 1.00 49.16 830 LEU A C 1
ATOM 4138 O O . LEU A 1 636 ? 57.875 12.117 43.353 1.00 45.01 830 LEU A O 1
ATOM 4143 N N . ARG A 1 637 ? 58.043 11.862 45.580 1.00 46.99 831 ARG A N 1
ATOM 4144 C CA . ARG A 1 637 ? 59.139 10.904 45.491 1.00 44.38 831 ARG A CA 1
ATOM 4145 C C . ARG A 1 637 ? 58.686 9.596 44.856 1.00 41.26 831 ARG A C 1
ATOM 4146 O O . ARG A 1 637 ? 59.397 9.020 44.034 1.00 38.20 831 ARG A O 1
ATOM 4154 N N . GLU A 1 638 ? 57.504 9.129 45.244 1.00 41.84 832 GLU A N 1
ATOM 4155 C CA . GLU A 1 638 ? 56.952 7.905 44.679 1.00 44.57 832 GLU A CA 1
ATOM 4156 C C . GLU A 1 638 ? 56.636 8.088 43.199 1.00 39.79 832 GLU A C 1
ATOM 4157 O O . GLU A 1 638 ? 56.927 7.214 42.383 1.00 39.76 832 GLU A O 1
ATOM 4163 N N . LYS A 1 639 ? 56.049 9.232 42.861 1.00 37.56 833 LYS A N 1
ATOM 4164 C CA . LYS A 1 639 ? 55.641 9.513 41.489 1.00 41.87 833 LYS A CA 1
ATOM 4165 C C . LYS A 1 639 ? 56.845 9.653 40.566 1.00 40.07 833 LYS A C 1
ATOM 4166 O O . LYS A 1 639 ? 56.918 8.998 39.527 1.00 46.10 833 LYS A O 1
ATOM 4168 N N . ILE A 1 640 ? 57.789 10.505 40.955 1.00 38.81 834 ILE A N 1
ATOM 4169 C CA . ILE A 1 640 ? 58.976 10.760 40.147 1.00 37.12 834 ILE A CA 1
ATOM 4170 C C . ILE A 1 640 ? 59.833 9.502 39.984 1.00 40.70 834 ILE A C 1
ATOM 4171 O O . ILE A 1 640 ? 60.370 9.252 38.903 1.00 36.83 834 ILE A O 1
ATOM 4176 N N . TYR A 1 641 ? 59.943 8.696 41.038 1.00 39.60 835 TYR A N 1
ATOM 4177 C CA . TYR A 1 641 ? 60.669 7.433 40.924 1.00 38.81 835 TYR A CA 1
ATOM 4178 C C . TYR A 1 641 ? 60.008 6.517 39.899 1.00 34.93 835 TYR A C 1
ATOM 4179 O O . TYR A 1 641 ? 60.689 5.835 39.135 1.00 35.19 835 TYR A O 1
ATOM 4188 N N . GLY A 1 642 ? 58.679 6.500 39.896 1.00 35.52 836 GLY A N 1
ATOM 4189 C CA . GLY A 1 642 ? 57.931 5.699 38.945 1.00 42.09 836 GLY A CA 1
ATOM 4190 C C . GLY A 1 642 ? 58.116 6.201 37.526 1.00 35.09 836 GLY A C 1
ATOM 4191 O O . GLY A 1 642 ? 58.215 5.415 36.586 1.00 37.07 836 GLY A O 1
ATOM 4192 N N . GLU A 1 643 ? 58.172 7.519 37.374 1.00 36.74 837 GLU A N 1
ATOM 4193 C CA . GLU A 1 643 ? 58.387 8.127 36.068 1.00 36.87 837 GLU A CA 1
ATOM 4194 C C . GLU A 1 643 ? 59.786 7.825 35.544 1.00 35.76 837 GLU A C 1
ATOM 4195 O O . GLU A 1 643 ? 59.960 7.526 34.364 1.00 35.19 837 GLU A O 1
ATOM 4201 N N . ILE A 1 644 ? 60.780 7.899 36.425 1.00 37.00 838 ILE A N 1
ATOM 4202 C CA . ILE A 1 644 ? 62.151 7.573 36.050 1.00 32.65 838 ILE A CA 1
ATOM 4203 C C . ILE A 1 644 ? 62.242 6.123 35.589 1.00 34.20 838 ILE A C 1
ATOM 4204 O O . ILE A 1 644 ? 62.853 5.829 34.563 1.00 32.59 838 ILE A O 1
ATOM 4209 N N . LYS A 1 645 ? 61.619 5.221 36.341 1.00 32.69 839 LYS A N 1
ATOM 4210 C CA . LYS A 1 645 ? 61.572 3.813 35.960 1.00 33.99 839 LYS A CA 1
ATOM 4211 C C . LYS A 1 645 ? 60.844 3.613 34.628 1.00 37.61 839 LYS A C 1
ATOM 4212 O O . LYS A 1 645 ? 61.200 2.732 33.843 1.00 35.52 839 LYS A O 1
ATOM 4218 N N . ASP A 1 646 ? 59.828 4.432 34.376 1.00 36.55 840 ASP A N 1
ATOM 4219 C CA . ASP A 1 646 ? 59.091 4.361 33.117 1.00 38.04 840 ASP A CA 1
ATOM 4220 C C . ASP A 1 646 ? 59.955 4.860 31.962 1.00 38.74 840 ASP A C 1
ATOM 4221 O O . ASP A 1 646 ? 60.033 4.221 30.914 1.00 41.49 840 ASP A O 1
ATOM 4226 N N . LEU A 1 647 ? 60.605 6.002 32.171 1.00 36.71 841 LEU A N 1
ATOM 4227 C CA . LEU A 1 647 ? 61.505 6.589 31.184 1.00 32.94 841 LEU A CA 1
ATOM 4228 C C . LEU A 1 647 ? 62.654 5.651 30.814 1.00 34.52 841 LEU A C 1
ATOM 4229 O O . LEU A 1 647 ? 63.022 5.546 29.643 1.00 30.73 841 LEU A O 1
ATOM 4234 N N . LEU A 1 648 ? 63.211 4.968 31.813 1.00 32.21 842 LEU A N 1
ATOM 4235 C CA . LEU A 1 648 ? 64.339 4.059 31.602 1.00 32.30 842 LEU A CA 1
ATOM 4236 C C . LEU A 1 648 ? 64.006 2.908 30.658 1.00 33.02 842 LEU A C 1
ATOM 4237 O O . LEU A 1 648 ? 64.890 2.361 29.996 1.00 31.17 842 LEU A O 1
ATOM 4242 N N . GLU A 1 649 ? 62.732 2.535 30.607 1.00 31.44 843 GLU A N 1
ATOM 4243 C CA . GLU A 1 649 ? 62.292 1.464 29.720 1.00 34.85 843 GLU A CA 1
ATOM 4244 C C . GLU A 1 649 ? 62.506 1.838 28.256 1.00 35.99 843 GLU A C 1
ATOM 4245 O O . GLU A 1 649 ? 62.700 0.968 27.405 1.00 37.67 843 GLU A O 1
ATOM 4247 N N . HIS A 1 650 ? 62.484 3.136 27.972 1.00 33.64 844 HIS A N 1
ATOM 4248 C CA . HIS A 1 650 ? 62.562 3.618 26.597 1.00 31.05 844 HIS A CA 1
ATOM 4249 C C . HIS A 1 650 ? 63.909 4.251 26.258 1.00 36.04 844 HIS A C 1
ATOM 4250 O O . HIS A 1 650 ? 64.055 4.881 25.212 1.00 38.32 844 HIS A O 1
ATOM 4257 N N . VAL A 1 651 ? 64.888 4.090 27.140 1.00 32.44 845 VAL A N 1
ATOM 4258 C CA . VAL A 1 651 ? 66.238 4.557 26.852 1.00 30.46 845 VAL A CA 1
ATOM 4259 C C . VAL A 1 651 ? 67.021 3.428 26.195 1.00 32.70 845 VAL A C 1
ATOM 4260 O O . VAL A 1 651 ? 66.944 2.280 26.629 1.00 34.03 845 VAL A O 1
ATOM 4264 N N . ARG A 1 652 ? 67.755 3.744 25.133 1.00 32.80 846 ARG A N 1
ATOM 4265 C CA . ARG A 1 652 ? 68.567 2.738 24.463 1.00 34.77 846 ARG A CA 1
ATOM 4266 C C . ARG A 1 652 ? 69.880 2.525 25.211 1.00 37.45 846 ARG A C 1
ATOM 4267 O O . ARG A 1 652 ? 70.621 3.473 25.462 1.00 41.06 846 ARG A O 1
ATOM 4275 N N . GLY A 1 653 ? 70.160 1.276 25.569 1.00 37.10 847 GLY A N 1
ATOM 4276 C CA . GLY A 1 653 ? 71.391 0.947 26.262 1.00 39.90 847 GLY A CA 1
ATOM 4277 C C . GLY A 1 653 ? 71.574 -0.543 26.466 1.00 42.45 847 GLY A C 1
ATOM 4278 O O . GLY A 1 653 ? 70.600 -1.293 26.562 1.00 45.06 847 GLY A O 1
ATOM 4279 N N . ASN A 1 654 ? 72.833 -0.967 26.526 1.00 42.84 848 ASN A N 1
ATOM 4280 C CA . ASN A 1 654 ? 73.179 -2.362 26.779 1.00 47.20 848 ASN A CA 1
ATOM 4281 C C . ASN A 1 654 ? 72.629 -2.855 28.111 1.00 46.92 848 ASN A C 1
ATOM 4282 O O . ASN A 1 654 ? 71.994 -3.908 28.186 1.00 51.19 848 ASN A O 1
ATOM 4287 N N . ASN A 1 655 ? 72.879 -2.078 29.159 1.00 45.99 849 ASN A N 1
ATOM 4288 C CA . ASN A 1 655 ? 72.510 -2.462 30.516 1.00 42.45 849 ASN A CA 1
ATOM 4289 C C . ASN A 1 655 ? 71.796 -1.334 31.252 1.00 38.08 849 ASN A C 1
ATOM 4290 O O . ASN A 1 655 ? 71.582 -0.261 30.690 1.00 37.09 849 ASN A O 1
ATOM 4295 N N . GLU A 1 656 ? 71.434 -1.578 32.508 1.00 32.61 850 GLU A N 1
ATOM 4296 C CA . GLU A 1 656 ? 70.703 -0.592 33.300 1.00 35.00 850 GLU A CA 1
ATOM 4297 C C . GLU A 1 656 ? 71.531 0.667 33.531 1.00 31.81 850 GLU A C 1
ATOM 4298 O O . GLU A 1 656 ? 70.994 1.773 33.570 1.00 32.17 850 GLU A O 1
ATOM 4300 N N . VAL A 1 657 ? 72.840 0.491 33.683 1.00 37.79 851 VAL A N 1
ATOM 4301 C CA . VAL A 1 657 ? 73.748 1.612 33.899 1.00 32.20 851 VAL A CA 1
ATOM 4302 C C . VAL A 1 657 ? 73.759 2.554 32.698 1.00 30.76 851 VAL A C 1
ATOM 4303 O O . VAL A 1 657 ? 73.619 3.767 32.854 1.00 31.78 851 VAL A O 1
ATOM 4307 N N . GLU A 1 658 ? 73.911 1.997 31.501 1.00 32.66 852 GLU A N 1
ATOM 4308 C CA . GLU A 1 658 ? 73.908 2.813 30.290 1.00 34.28 852 GLU A CA 1
ATOM 4309 C C . GLU A 1 658 ? 72.548 3.463 30.055 1.00 29.53 852 GLU A C 1
ATOM 4310 O O . GLU A 1 658 ? 72.469 4.549 29.486 1.00 32.56 852 GLU A O 1
ATOM 4316 N N . LYS A 1 659 ? 71.481 2.805 30.498 1.00 31.77 853 LYS A N 1
ATOM 4317 C CA . LYS A 1 659 ? 70.139 3.374 30.401 1.00 28.28 853 LYS A CA 1
ATOM 4318 C C . LYS A 1 659 ? 69.996 4.588 31.313 1.00 29.54 853 LYS A C 1
ATOM 4319 O O . LYS A 1 659 ? 69.387 5.590 30.943 1.00 26.67 853 LYS A O 1
ATOM 4325 N N . VAL A 1 660 ? 70.556 4.488 32.513 1.00 28.82 854 VAL A N 1
ATOM 4326 C CA . VAL A 1 660 ? 70.537 5.602 33.450 1.00 30.84 854 VAL A CA 1
ATOM 4327 C C . VAL A 1 660 ? 71.367 6.760 32.906 1.00 26.34 854 VAL A C 1
ATOM 4328 O O . VAL A 1 660 ? 70.943 7.914 32.953 1.00 27.61 854 VAL A O 1
ATOM 4332 N N . ARG A 1 661 ? 72.543 6.442 32.373 1.00 24.23 855 ARG A N 1
ATOM 4333 C CA . ARG A 1 661 ? 73.412 7.455 31.786 1.00 29.82 855 ARG A CA 1
ATOM 4334 C C . ARG A 1 661 ? 72.719 8.126 30.598 1.00 27.78 855 ARG A C 1
ATOM 4335 O O . ARG A 1 661 ? 72.756 9.348 30.454 1.00 25.55 855 ARG A O 1
ATOM 4343 N N . GLY A 1 662 ? 72.075 7.321 29.760 1.00 26.43 856 GLY A N 1
ATOM 4344 C CA . GLY A 1 662 ? 71.354 7.838 28.607 1.00 25.72 856 GLY A CA 1
ATOM 4345 C C . GLY A 1 662 ? 70.219 8.771 28.989 1.00 25.10 856 GLY A C 1
ATOM 4346 O O . GLY A 1 662 ? 70.030 9.821 28.371 1.00 26.88 856 GLY A O 1
ATOM 4347 N N . LEU A 1 663 ? 69.465 8.392 30.017 1.00 26.12 857 LEU A N 1
ATOM 4348 C CA . LEU A 1 663 ? 68.323 9.183 30.464 1.00 26.53 857 LEU A CA 1
ATOM 4349 C C . LEU A 1 663 ? 68.744 10.527 31.050 1.00 26.48 857 LEU A C 1
ATOM 4350 O O . LEU A 1 663 ? 68.177 11.571 30.722 1.00 26.02 857 LEU A O 1
ATOM 4355 N N . PHE A 1 664 ? 69.741 10.503 31.926 1.00 28.62 858 PHE A N 1
ATOM 4356 C CA . PHE A 1 664 ? 70.166 11.729 32.583 1.00 27.36 858 PHE A CA 1
ATOM 4357 C C . PHE A 1 664 ? 71.021 12.589 31.659 1.00 23.56 858 PHE A C 1
ATOM 4358 O O . PHE A 1 664 ? 71.178 13.786 31.889 1.00 26.72 858 PHE A O 1
ATOM 4366 N N . THR A 1 665 ? 71.556 11.983 30.605 1.00 24.27 859 THR A N 1
ATOM 4367 C CA . THR A 1 665 ? 72.157 12.759 29.529 1.00 25.57 859 THR A CA 1
ATOM 4368 C C . THR A 1 665 ? 71.057 13.510 28.780 1.00 24.89 859 THR A C 1
ATOM 4369 O O . THR A 1 665 ? 71.231 14.667 28.403 1.00 27.43 859 THR A O 1
ATOM 4373 N N . PHE A 1 666 ? 69.917 12.852 28.580 1.00 25.79 860 PHE A N 1
ATOM 4374 C CA . PHE A 1 666 ? 68.767 13.499 27.947 1.00 27.40 860 PHE A CA 1
ATOM 4375 C C . PHE A 1 666 ? 68.285 14.662 28.802 1.00 28.14 860 PHE A C 1
ATOM 4376 O O . PHE A 1 666 ? 68.013 15.748 28.291 1.00 27.42 860 PHE A O 1
ATOM 4384 N N . LEU A 1 667 ? 68.193 14.430 30.108 1.00 29.01 861 LEU A N 1
ATOM 4385 C CA . LEU A 1 667 ? 67.719 15.449 31.036 1.00 29.88 861 LEU A CA 1
ATOM 4386 C C . LEU A 1 667 ? 68.678 16.628 31.082 1.00 27.57 861 LEU A C 1
ATOM 4387 O O . LEU A 1 667 ? 68.257 17.769 31.256 1.00 30.95 861 LEU A O 1
ATOM 4392 N N . LYS A 1 668 ? 69.968 16.345 30.929 1.00 27.94 862 LYS A N 1
ATOM 4393 C CA . LYS A 1 668 ? 70.983 17.394 30.928 1.00 28.97 862 LYS A CA 1
ATOM 4394 C C . LYS A 1 668 ? 70.834 18.283 29.699 1.00 29.13 862 LYS A C 1
ATOM 4395 O O . LYS A 1 668 ? 71.046 19.494 29.761 1.00 28.24 862 LYS A O 1
ATOM 4401 N N . ILE A 1 669 ? 70.464 17.675 28.580 1.00 26.08 863 ILE A N 1
ATOM 4402 C CA . ILE A 1 669 ? 70.266 18.426 27.349 1.00 28.76 863 ILE A CA 1
ATOM 4403 C C . ILE A 1 669 ? 69.079 19.384 27.461 1.00 30.46 863 ILE A C 1
ATOM 4404 O O . ILE A 1 669 ? 69.218 20.580 27.204 1.00 29.52 863 ILE A O 1
ATOM 4409 N N . ILE A 1 670 ? 67.923 18.868 27.871 1.00 32.50 864 ILE A N 1
ATOM 4410 C CA . ILE A 1 670 ? 66.704 19.675 27.886 1.00 29.23 864 ILE A CA 1
ATOM 4411 C C . ILE A 1 670 ? 66.618 20.652 29.064 1.00 34.90 864 ILE A C 1
ATOM 4412 O O . ILE A 1 670 ? 65.750 21.522 29.080 1.00 37.22 864 ILE A O 1
ATOM 4417 N N . THR A 1 671 ? 67.514 20.523 30.039 1.00 34.70 865 THR A N 1
ATOM 4418 C CA . THR A 1 671 ? 67.546 21.465 31.159 1.00 36.45 865 THR A CA 1
ATOM 4419 C C . THR A 1 671 ? 68.651 22.501 31.008 1.00 33.70 865 THR A C 1
ATOM 4420 O O . THR A 1 671 ? 68.827 23.360 31.872 1.00 37.21 865 THR A O 1
ATOM 4424 N N . ASP A 1 672 ? 69.409 22.404 29.922 1.00 33.99 866 ASP A N 1
ATOM 4425 C CA . ASP A 1 672 ? 70.485 23.350 29.661 1.00 34.00 866 ASP A CA 1
ATOM 4426 C C . ASP A 1 672 ? 69.900 24.753 29.515 1.00 35.33 866 ASP A C 1
ATOM 4427 O O . ASP A 1 672 ? 69.232 25.054 28.528 1.00 31.50 866 ASP A O 1
ATOM 4432 N N . ALA A 1 673 ? 70.151 25.602 30.508 1.00 36.23 867 ALA A N 1
ATOM 4433 C CA . ALA A 1 673 ? 69.545 26.932 30.566 1.00 35.76 867 ALA A CA 1
ATOM 4434 C C . ALA A 1 673 ? 70.031 27.833 29.437 1.00 38.70 867 ALA A C 1
ATOM 4435 O O . ALA A 1 673 ? 69.352 28.783 29.050 1.00 37.32 867 ALA A O 1
ATOM 4437 N N . GLU A 1 674 ? 71.213 27.530 28.918 1.00 35.83 868 GLU A N 1
ATOM 4438 C CA . GLU A 1 674 ? 71.791 28.291 27.824 1.00 34.94 868 GLU A CA 1
ATOM 4439 C C . GLU A 1 674 ? 71.082 27.970 26.503 1.00 39.40 868 GLU A C 1
ATOM 4440 O O . GLU A 1 674 ? 70.972 28.820 25.617 1.00 29.72 868 GLU A O 1
ATOM 4446 N N . VAL A 1 675 ? 70.595 26.738 26.386 1.00 35.29 869 VAL A N 1
ATOM 4447 C CA . VAL A 1 675 ? 69.921 26.279 25.179 1.00 30.37 869 VAL A CA 1
ATOM 4448 C C . VAL A 1 675 ? 68.420 26.534 25.275 1.00 34.73 869 VAL A C 1
ATOM 4449 O O . VAL A 1 675 ? 67.762 26.833 24.277 1.00 29.24 869 VAL A O 1
ATOM 4453 N N . PHE A 1 676 ? 67.884 26.419 26.485 1.00 31.14 870 PHE A N 1
ATOM 4454 C CA . PHE A 1 676 ? 66.466 26.657 26.719 1.00 34.14 870 PHE A CA 1
ATOM 4455 C C . PHE A 1 676 ? 66.267 27.808 27.696 1.00 36.96 870 PHE A C 1
ATOM 4456 O O . PHE A 1 676 ? 65.936 27.579 28.857 1.00 33.17 870 PHE A O 1
ATOM 4464 N N . PRO A 1 677 ? 66.461 29.052 27.227 1.00 36.99 871 PRO A N 1
ATOM 4465 C CA . PRO A 1 677 ? 66.355 30.221 28.107 1.00 43.78 871 PRO A CA 1
ATOM 4466 C C . PRO A 1 677 ? 64.908 30.577 28.449 1.00 45.36 871 PRO A C 1
ATOM 4467 O O . PRO A 1 677 ? 64.032 29.717 28.346 1.00 42.74 871 PRO A O 1
ATOM 4471 N N . MET B 2 1 ? 112.208 -2.353 -2.969 1.00 48.08 1 MET B N 1
ATOM 4472 C CA . MET B 2 1 ? 111.211 -1.417 -2.465 1.00 44.28 1 MET B CA 1
ATOM 4473 C C . MET B 2 1 ? 111.544 -0.991 -1.042 1.00 41.36 1 MET B C 1
ATOM 4474 O O . MET B 2 1 ? 111.916 -1.821 -0.214 1.00 47.45 1 MET B O 1
ATOM 4479 N N . ILE B 2 2 ? 111.415 0.300 -0.753 1.00 35.58 2 ILE B N 1
ATOM 4480 C CA . ILE B 2 2 ? 111.684 0.783 0.596 1.00 34.01 2 ILE B CA 1
ATOM 4481 C C . ILE B 2 2 ? 110.372 1.047 1.342 1.00 34.25 2 ILE B C 1
ATOM 4482 O O . ILE B 2 2 ? 109.389 1.516 0.762 1.00 31.71 2 ILE B O 1
ATOM 4487 N N . GLU B 2 3 ? 110.357 0.703 2.625 1.00 31.41 3 GLU B N 1
ATOM 4488 C CA . GLU B 2 3 ? 109.178 0.904 3.458 1.00 33.61 3 GLU B CA 1
ATOM 4489 C C . GLU B 2 3 ? 109.431 1.997 4.486 1.00 34.11 3 GLU B C 1
ATOM 4490 O O . GLU B 2 3 ? 110.281 1.855 5.367 1.00 36.15 3 GLU B O 1
ATOM 4496 N N . VAL B 2 4 ? 108.691 3.091 4.359 1.00 27.89 4 VAL B N 1
ATOM 4497 C CA . VAL B 2 4 ? 108.791 4.197 5.296 1.00 31.52 4 VAL B CA 1
ATOM 4498 C C . VAL B 2 4 ? 107.685 4.095 6.339 1.00 33.36 4 VAL B C 1
ATOM 4499 O O . VAL B 2 4 ? 106.520 3.898 6.000 1.00 32.79 4 VAL B O 1
ATOM 4503 N N . THR B 2 5 ? 108.055 4.214 7.608 1.00 31.31 5 THR B N 1
ATOM 4504 C CA . THR B 2 5 ? 107.077 4.195 8.688 1.00 33.61 5 THR B CA 1
ATOM 4505 C C . THR B 2 5 ? 107.037 5.551 9.375 1.00 31.48 5 THR B C 1
ATOM 4506 O O . THR B 2 5 ? 108.035 5.992 9.945 1.00 29.07 5 THR B O 1
ATOM 4510 N N . PHE B 2 6 ? 105.886 6.215 9.296 1.00 29.93 6 PHE B N 1
ATOM 4511 C CA . PHE B 2 6 ? 105.679 7.488 9.975 1.00 24.96 6 PHE B CA 1
ATOM 4512 C C . PHE B 2 6 ? 104.977 7.265 11.309 1.00 27.20 6 PHE B C 1
ATOM 4513 O O . PHE B 2 6 ? 103.906 6.662 11.358 1.00 26.62 6 PHE B O 1
ATOM 4521 N N . THR B 2 7 ? 105.584 7.746 12.389 1.00 24.95 7 THR B N 1
ATOM 4522 C CA . THR B 2 7 ? 104.969 7.656 13.710 1.00 27.70 7 THR B CA 1
ATOM 4523 C C . THR B 2 7 ? 104.686 9.059 14.228 1.00 25.73 7 THR B C 1
ATOM 4524 O O . THR B 2 7 ? 105.602 9.756 14.661 1.00 25.95 7 THR B O 1
ATOM 4528 N N . PRO B 2 8 ? 103.415 9.483 14.164 1.00 23.42 8 PRO B N 1
ATOM 4529 C CA . PRO B 2 8 ? 103.003 10.813 14.624 1.00 23.29 8 PRO B CA 1
ATOM 4530 C C . PRO B 2 8 ? 103.349 11.031 16.090 1.00 24.86 8 PRO B C 1
ATOM 4531 O O . PRO B 2 8 ? 103.058 10.161 16.909 1.00 21.66 8 PRO B O 1
ATOM 4535 N N . TYR B 2 9 ? 103.969 12.161 16.416 1.00 23.63 9 TYR B N 1
ATOM 4536 C CA . TYR B 2 9 ? 104.263 12.465 17.807 1.00 25.28 9 TYR B CA 1
ATOM 4537 C C . TYR B 2 9 ? 102.969 12.617 18.604 1.00 25.28 9 TYR B C 1
ATOM 4538 O O . TYR B 2 9 ? 102.850 12.091 19.709 1.00 25.61 9 TYR B O 1
ATOM 4547 N N . ASP B 2 10 ? 102.002 13.343 18.051 1.00 24.07 10 ASP B N 1
ATOM 4548 C CA . ASP B 2 10 ? 100.711 13.471 18.718 1.00 25.23 10 ASP B CA 1
ATOM 4549 C C . ASP B 2 10 ? 99.547 13.331 17.732 1.00 28.40 10 ASP B C 1
ATOM 4550 O O . ASP B 2 10 ? 99.114 12.215 17.440 1.00 27.99 10 ASP B O 1
ATOM 4555 N N . VAL B 2 11 ? 99.045 14.449 17.220 1.00 23.81 11 VAL B N 1
ATOM 4556 C CA . VAL B 2 11 ? 97.892 14.428 16.328 1.00 24.43 11 VAL B CA 1
ATOM 4557 C C . VAL B 2 11 ? 98.284 14.834 14.910 1.00 24.41 11 VAL B C 1
ATOM 4558 O O . VAL B 2 11 ? 99.363 15.382 14.688 1.00 24.42 11 VAL B O 1
ATOM 4562 N N . LEU B 2 12 ? 97.405 14.551 13.954 1.00 23.47 12 LEU B N 1
ATOM 4563 C CA . LEU B 2 12 ? 97.636 14.929 12.562 1.00 25.21 12 LEU B CA 1
ATOM 4564 C C . LEU B 2 12 ? 96.428 15.640 11.968 1.00 24.67 12 LEU B C 1
ATOM 4565 O O . LEU B 2 12 ? 95.287 15.304 12.279 1.00 25.84 12 LEU B O 1
ATOM 4570 N N . LEU B 2 13 ? 96.686 16.623 11.112 1.00 23.52 13 LEU B N 1
ATOM 4571 C CA . LEU B 2 13 ? 95.625 17.276 10.360 1.00 20.50 13 LEU B CA 1
ATOM 4572 C C . LEU B 2 13 ? 95.866 17.131 8.862 1.00 24.31 13 LEU B C 1
ATOM 4573 O O . LEU B 2 13 ? 96.889 17.571 8.338 1.00 21.44 13 LEU B O 1
ATOM 4578 N N . PHE B 2 14 ? 94.925 16.480 8.189 1.00 22.74 14 PHE B N 1
ATOM 4579 C CA . PHE B 2 14 ? 94.890 16.445 6.734 1.00 24.94 14 PHE B CA 1
ATOM 4580 C C . PHE B 2 14 ? 93.620 17.155 6.325 1.00 19.91 14 PHE B C 1
ATOM 4581 O O . PHE B 2 14 ? 92.578 16.532 6.128 1.00 22.77 14 PHE B O 1
ATOM 4589 N N . ARG B 2 15 ? 93.706 18.475 6.236 1.00 20.73 15 ARG B N 1
ATOM 4590 C CA . ARG B 2 15 ? 92.514 19.296 6.139 1.00 23.81 15 ARG B CA 1
ATOM 4591 C C . ARG B 2 15 ? 91.770 19.066 4.833 1.00 25.08 15 ARG B C 1
ATOM 4592 O O . ARG B 2 15 ? 92.376 18.882 3.776 1.00 22.66 15 ARG B O 1
ATOM 4600 N N . GLU B 2 16 ? 90.446 19.058 4.926 1.00 24.34 16 GLU B N 1
ATOM 4601 C CA . GLU B 2 16 ? 89.601 19.038 3.747 1.00 27.56 16 GLU B CA 1
ATOM 4602 C C . GLU B 2 16 ? 89.786 20.343 2.992 1.00 27.31 16 GLU B C 1
ATOM 4603 O O . GLU B 2 16 ? 90.307 21.321 3.535 1.00 31.89 16 GLU B O 1
ATOM 4609 N N . SER B 2 17 ? 89.361 20.360 1.738 1.00 26.61 17 SER B N 1
ATOM 4610 C CA . SER B 2 17 ? 89.409 21.576 0.949 1.00 32.04 17 SER B CA 1
ATOM 4611 C C . SER B 2 17 ? 88.298 22.530 1.379 1.00 36.30 17 SER B C 1
ATOM 4612 O O . SER B 2 17 ? 87.156 22.414 0.935 1.00 41.93 17 SER B O 1
ATOM 4615 N N . ARG B 2 18 ? 88.646 23.458 2.262 1.00 33.28 18 ARG B N 1
ATOM 4616 C CA . ARG B 2 18 ? 87.739 24.507 2.715 1.00 32.20 18 ARG B CA 1
ATOM 4617 C C . ARG B 2 18 ? 88.576 25.640 3.288 1.00 27.26 18 ARG B C 1
ATOM 4618 O O . ARG B 2 18 ? 89.652 25.393 3.825 1.00 30.90 18 ARG B O 1
ATOM 4626 N N . PRO B 2 19 ? 88.092 26.887 3.171 1.00 35.86 19 PRO B N 1
ATOM 4627 C CA . PRO B 2 19 ? 88.870 28.024 3.674 1.00 35.50 19 PRO B CA 1
ATOM 4628 C C . PRO B 2 19 ? 89.188 27.883 5.159 1.00 31.83 19 PRO B C 1
ATOM 4629 O O . PRO B 2 19 ? 88.334 27.457 5.934 1.00 31.97 19 PRO B O 1
ATOM 4633 N N . PHE B 2 20 ? 90.415 28.220 5.540 1.00 30.44 20 PHE B N 1
ATOM 4634 C CA . PHE B 2 20 ? 90.841 28.125 6.931 1.00 27.98 20 PHE B CA 1
ATOM 4635 C C . PHE B 2 20 ? 91.838 29.235 7.231 1.00 29.84 20 PHE B C 1
ATOM 4636 O O . PHE B 2 20 ? 93.032 28.990 7.406 1.00 30.05 20 PHE B O 1
ATOM 4644 N N . ASP B 2 21 ? 91.335 30.463 7.275 1.00 27.13 21 ASP B N 1
ATOM 4645 C CA . ASP B 2 21 ? 92.171 31.630 7.518 1.00 28.70 21 ASP B CA 1
ATOM 4646 C C . ASP B 2 21 ? 91.752 32.315 8.811 1.00 29.19 21 ASP B C 1
ATOM 4647 O O . ASP B 2 21 ? 90.562 32.509 9.053 1.00 30.18 21 ASP B O 1
ATOM 4652 N N . ALA B 2 22 ? 92.731 32.675 9.636 1.00 29.23 22 ALA B N 1
ATOM 4653 C CA . ALA B 2 22 ? 92.464 33.342 10.908 1.00 30.50 22 ALA B CA 1
ATOM 4654 C C . ALA B 2 22 ? 91.637 34.605 10.697 1.00 34.23 22 ALA B C 1
ATOM 4655 O O . ALA B 2 22 ? 91.926 35.402 9.802 1.00 28.36 22 ALA B O 1
ATOM 4657 N N . GLY B 2 23 ? 90.599 34.770 11.512 1.00 32.78 23 GLY B N 1
ATOM 4658 C CA . GLY B 2 23 ? 89.733 35.933 11.424 1.00 35.31 23 GLY B CA 1
ATOM 4659 C C . GLY B 2 23 ? 88.562 35.757 10.474 1.00 39.51 23 GLY B C 1
ATOM 4660 O O . GLY B 2 23 ? 87.773 36.680 10.275 1.00 50.08 23 GLY B O 1
ATOM 4661 N N . SER B 2 24 ? 88.447 34.571 9.885 1.00 38.94 24 SER B N 1
ATOM 4662 C CA . SER B 2 24 ? 87.375 34.286 8.935 1.00 41.19 24 SER B CA 1
ATOM 4663 C C . SER B 2 24 ? 86.837 32.879 9.154 1.00 41.76 24 SER B C 1
ATOM 4664 O O . SER B 2 24 ? 86.543 32.494 10.286 1.00 45.29 24 SER B O 1
ATOM 4667 N N . GLU B 2 25 ? 86.703 32.121 8.068 1.00 40.80 25 GLU B N 1
ATOM 4668 C CA . GLU B 2 25 ? 86.359 30.706 8.159 1.00 37.54 25 GLU B CA 1
ATOM 4669 C C . GLU B 2 25 ? 87.389 30.005 9.036 1.00 44.29 25 GLU B C 1
ATOM 4670 O O . GLU B 2 25 ? 88.574 29.953 8.702 1.00 40.29 25 GLU B O 1
ATOM 4672 N N . SER B 2 26 ? 86.929 29.470 10.161 1.00 39.76 26 SER B N 1
ATOM 4673 C CA . SER B 2 26 ? 87.832 29.052 11.222 1.00 38.13 26 SER B CA 1
ATOM 4674 C C . SER B 2 26 ? 87.606 27.621 11.688 1.00 34.12 26 SER B C 1
ATOM 4675 O O . SER B 2 26 ? 87.822 27.307 12.858 1.00 29.02 26 SER B O 1
ATOM 4678 N N . VAL B 2 27 ? 87.171 26.754 10.781 1.00 30.89 27 VAL B N 1
ATOM 4679 C CA . VAL B 2 27 ? 86.960 25.353 11.132 1.00 30.61 27 VAL B CA 1
ATOM 4680 C C . VAL B 2 27 ? 87.737 24.425 10.205 1.00 32.64 27 VAL B C 1
ATOM 4681 O O . VAL B 2 27 ? 87.541 24.432 8.990 1.00 31.84 27 VAL B O 1
ATOM 4685 N N . ALA B 2 28 ? 88.623 23.629 10.792 1.00 28.78 28 ALA B N 1
ATOM 4686 C CA . ALA B 2 28 ? 89.430 22.683 10.034 1.00 24.53 28 ALA B CA 1
ATOM 4687 C C . ALA B 2 28 ? 89.062 21.258 10.414 1.00 23.99 28 ALA B C 1
ATOM 4688 O O . ALA B 2 28 ? 89.232 20.848 11.561 1.00 29.03 28 ALA B O 1
ATOM 4690 N N . ARG B 2 29 ? 88.544 20.508 9.450 1.00 22.22 29 ARG B N 1
ATOM 4691 C CA . ARG B 2 29 ? 88.198 19.114 9.673 1.00 23.05 29 ARG B CA 1
ATOM 4692 C C . ARG B 2 29 ? 89.133 18.233 8.859 1.00 27.30 29 ARG B C 1
ATOM 4693 O O . ARG B 2 29 ? 89.334 18.464 7.665 1.00 22.13 29 ARG B O 1
ATOM 4701 N N . SER B 2 30 ? 89.718 17.235 9.512 1.00 23.22 30 SER B N 1
ATOM 4702 C CA . SER B 2 30 ? 90.665 16.351 8.846 1.00 24.55 30 SER B CA 1
ATOM 4703 C C . SER B 2 30 ? 89.956 15.273 8.032 1.00 28.62 30 SER B C 1
ATOM 4704 O O . SER B 2 30 ? 88.871 14.816 8.387 1.00 25.80 30 SER B O 1
ATOM 4707 N N . ILE B 2 31 ? 90.575 14.883 6.926 1.00 26.33 31 ILE B N 1
ATOM 4708 C CA . ILE B 2 31 ? 90.146 13.704 6.193 1.00 24.76 31 ILE B CA 1
ATOM 4709 C C . ILE B 2 31 ? 91.202 12.626 6.372 1.00 27.68 31 ILE B C 1
ATOM 4710 O O . ILE B 2 31 ? 92.240 12.864 6.994 1.00 26.95 31 ILE B O 1
ATOM 4715 N N . ILE B 2 32 ? 90.929 11.440 5.843 1.00 29.05 32 ILE B N 1
ATOM 4716 C CA . ILE B 2 32 ? 91.938 10.400 5.753 1.00 27.09 32 ILE B CA 1
ATOM 4717 C C . ILE B 2 32 ? 93.033 10.910 4.823 1.00 29.44 32 ILE B C 1
ATOM 4718 O O . ILE B 2 32 ? 92.731 11.458 3.762 1.00 27.05 32 ILE B O 1
ATOM 4723 N N . PRO B 2 33 ? 94.306 10.764 5.230 1.00 23.74 33 PRO B N 1
ATOM 4724 C CA . PRO B 2 33 ? 95.430 11.273 4.433 1.00 23.72 33 PRO B CA 1
ATOM 4725 C C . PRO B 2 33 ? 95.415 10.809 2.977 1.00 24.59 33 PRO B C 1
ATOM 4726 O O . PRO B 2 33 ? 95.239 9.621 2.707 1.00 22.44 33 PRO B O 1
ATOM 4730 N N . LEU B 2 34 ? 95.582 11.756 2.058 1.00 21.11 34 LEU B N 1
ATOM 4731 C CA . LEU B 2 34 ? 95.787 11.441 0.649 1.00 23.79 34 LEU B CA 1
ATOM 4732 C C . LEU B 2 34 ? 97.267 11.166 0.397 1.00 25.29 34 LEU B C 1
ATOM 4733 O O . LEU B 2 34 ? 98.128 11.806 0.997 1.00 26.33 34 LEU B O 1
ATOM 4738 N N . PRO B 2 35 ? 97.571 10.215 -0.495 1.00 27.36 35 PRO B N 1
ATOM 4739 C CA . PRO B 2 35 ? 98.976 9.864 -0.733 1.00 26.59 35 PRO B CA 1
ATOM 4740 C C . PRO B 2 35 ? 99.831 11.037 -1.216 1.00 23.58 35 PRO B C 1
ATOM 4741 O O . PRO B 2 35 ? 101.029 11.046 -0.946 1.00 26.61 35 PRO B O 1
ATOM 4745 N N . GLN B 2 36 ? 99.235 12.018 -1.889 1.00 21.06 36 GLN B N 1
ATOM 4746 C CA . GLN B 2 36 ? 100.009 13.159 -2.377 1.00 25.22 36 GLN B CA 1
ATOM 4747 C C . GLN B 2 36 ? 100.549 14.009 -1.225 1.00 22.91 36 GLN B C 1
ATOM 4748 O O . GLN B 2 36 ? 101.565 14.688 -1.366 1.00 24.06 36 GLN B O 1
ATOM 4754 N N . THR B 2 37 ? 99.868 13.966 -0.085 1.00 23.90 37 THR B N 1
ATOM 4755 C CA . THR B 2 37 ? 100.310 14.701 1.091 1.00 24.85 37 THR B CA 1
ATOM 4756 C C . THR B 2 37 ? 101.582 14.062 1.642 1.00 23.83 37 THR B C 1
ATOM 4757 O O . THR B 2 37 ? 102.543 14.752 1.982 1.00 23.82 37 THR B O 1
ATOM 4761 N N . VAL B 2 38 ? 101.584 12.736 1.714 1.00 21.95 38 VAL B N 1
ATOM 4762 C CA . VAL B 2 38 ? 102.768 12.003 2.138 1.00 23.77 38 VAL B CA 1
ATOM 4763 C C . VAL B 2 38 ? 103.902 12.207 1.134 1.00 27.18 38 VAL B C 1
ATOM 4764 O O . VAL B 2 38 ? 105.053 12.407 1.523 1.00 26.12 38 VAL B O 1
ATOM 4768 N N . ALA B 2 39 ? 103.573 12.174 -0.156 1.00 24.70 39 ALA B N 1
ATOM 4769 C CA . ALA B 2 39 ? 104.570 12.414 -1.193 1.00 28.70 39 ALA B CA 1
ATOM 4770 C C . ALA B 2 39 ? 105.170 13.807 -1.039 1.00 29.44 39 ALA B C 1
ATOM 4771 O O . ALA B 2 39 ? 106.387 13.978 -1.112 1.00 29.29 39 ALA B O 1
ATOM 4773 N N . GLY B 2 40 ? 104.310 14.794 -0.803 1.00 25.15 40 GLY B N 1
ATOM 4774 C CA . GLY B 2 40 ? 104.747 16.166 -0.608 1.00 26.65 40 GLY B CA 1
ATOM 4775 C C . GLY B 2 40 ? 105.706 16.344 0.556 1.00 31.46 40 GLY B C 1
ATOM 4776 O O . GLY B 2 40 ? 106.683 17.088 0.454 1.00 32.03 40 GLY B O 1
ATOM 4777 N N . ALA B 2 41 ? 105.425 15.666 1.665 1.00 27.32 41 ALA B N 1
ATOM 4778 C CA . ALA B 2 41 ? 106.281 15.725 2.844 1.00 30.36 41 ALA B CA 1
ATOM 4779 C C . ALA B 2 41 ? 107.681 15.195 2.537 1.00 34.78 41 ALA B C 1
ATOM 4780 O O . ALA B 2 41 ? 108.684 15.756 2.982 1.00 31.10 41 ALA B O 1
ATOM 4782 N N . ILE B 2 42 ? 107.739 14.110 1.774 1.00 29.23 42 ILE B N 1
ATOM 4783 C CA . ILE B 2 42 ? 109.010 13.518 1.379 1.00 33.88 42 ILE B CA 1
ATOM 4784 C C . ILE B 2 42 ? 109.741 14.413 0.378 1.00 38.54 42 ILE B C 1
ATOM 4785 O O . ILE B 2 42 ? 110.953 14.615 0.481 1.00 41.12 42 ILE B O 1
ATOM 4790 N N . ARG B 2 43 ? 108.997 14.958 -0.581 1.00 31.32 43 ARG B N 1
ATOM 4791 C CA . ARG B 2 43 ? 109.573 15.847 -1.586 1.00 39.91 43 ARG B CA 1
ATOM 4792 C C . ARG B 2 43 ? 110.119 17.130 -0.964 1.00 40.44 43 ARG B C 1
ATOM 4793 O O . ARG B 2 43 ? 111.121 17.674 -1.424 1.00 45.37 43 ARG B O 1
ATOM 4801 N N . THR B 2 44 ? 109.457 17.609 0.084 1.00 34.46 44 THR B N 1
ATOM 4802 C CA . THR B 2 44 ? 109.881 18.829 0.760 1.00 38.79 44 THR B CA 1
ATOM 4803 C C . THR B 2 44 ? 111.187 18.596 1.519 1.00 41.87 44 THR B C 1
ATOM 4804 O O . THR B 2 44 ? 112.045 19.477 1.580 1.00 43.55 44 THR B O 1
ATOM 4808 N N . LEU B 2 45 ? 111.342 17.400 2.078 1.00 39.50 45 LEU B N 1
ATOM 4809 C CA . LEU B 2 45 ? 112.568 17.044 2.782 1.00 46.22 45 LEU B CA 1
ATOM 4810 C C . LEU B 2 45 ? 113.743 17.028 1.808 1.00 47.16 45 LEU B C 1
ATOM 4811 O O . LEU B 2 45 ? 114.813 17.556 2.105 1.00 50.44 45 LEU B O 1
ATOM 4816 N N . LEU B 2 46 ? 113.533 16.424 0.642 1.00 42.34 46 LEU B N 1
ATOM 4817 C CA . LEU B 2 46 ? 114.555 16.388 -0.398 1.00 44.37 46 LEU B CA 1
ATOM 4818 C C . LEU B 2 46 ? 114.818 17.785 -0.951 1.00 48.32 46 LEU B C 1
ATOM 4819 O O . LEU B 2 46 ? 115.941 18.109 -1.338 1.00 44.84 46 LEU B O 1
ATOM 4824 N N . PHE B 2 47 ? 113.771 18.604 -0.987 1.00 46.19 47 PHE B N 1
ATOM 4825 C CA . PHE B 2 47 ? 113.879 19.987 -1.439 1.00 42.07 47 PHE B CA 1
ATOM 4826 C C . PHE B 2 47 ? 114.827 20.781 -0.546 1.00 48.74 47 PHE B C 1
ATOM 4827 O O . PHE B 2 47 ? 115.535 21.670 -1.015 1.00 50.95 47 PHE B O 1
ATOM 4835 N N . TYR B 2 48 ? 114.833 20.453 0.742 1.00 49.22 48 TYR B N 1
ATOM 4836 C CA . TYR B 2 48 ? 115.667 21.155 1.711 1.00 52.25 48 TYR B CA 1
ATOM 4837 C C . TYR B 2 48 ? 117.043 20.507 1.853 1.00 54.83 48 TYR B C 1
ATOM 4838 O O . TYR B 2 48 ? 118.009 21.166 2.235 1.00 52.23 48 TYR B O 1
ATOM 4847 N N . LYS B 2 49 ? 117.127 19.216 1.542 1.00 53.24 49 LYS B N 1
ATOM 4848 C CA . LYS B 2 49 ? 118.389 18.488 1.622 1.00 51.54 49 LYS B CA 1
ATOM 4849 C C . LYS B 2 49 ? 119.290 18.801 0.430 1.00 56.36 49 LYS B C 1
ATOM 4850 O O . LYS B 2 49 ? 120.456 18.406 0.403 1.00 61.37 49 LYS B O 1
ATOM 4852 N N . GLY B 2 50 ? 118.742 19.506 -0.555 1.00 57.06 50 GLY B N 1
ATOM 4853 C CA . GLY B 2 50 ? 119.508 19.914 -1.718 1.00 54.63 50 GLY B CA 1
ATOM 4854 C C . GLY B 2 50 ? 119.425 18.945 -2.881 1.00 58.44 50 GLY B C 1
ATOM 4855 O O . GLY B 2 50 ? 120.155 19.084 -3.864 1.00 66.97 50 GLY B O 1
ATOM 4856 N N . LEU B 2 51 ? 118.539 17.959 -2.775 1.00 47.75 51 LEU B N 1
ATOM 4857 C CA . LEU B 2 51 ? 118.351 16.988 -3.848 1.00 52.02 51 LEU B CA 1
ATOM 4858 C C . LEU B 2 51 ? 117.194 17.402 -4.755 1.00 54.41 51 LEU B C 1
ATOM 4859 O O . LEU B 2 51 ? 116.257 16.634 -4.971 1.00 55.51 51 LEU B O 1
ATOM 4861 N N . LYS B 2 52 ? 117.279 18.615 -5.295 1.00 48.27 52 LYS B N 1
ATOM 4862 C CA . LYS B 2 52 ? 116.198 19.199 -6.087 1.00 58.10 52 LYS B CA 1
ATOM 4863 C C . LYS B 2 52 ? 116.013 18.516 -7.441 1.00 59.14 52 LYS B C 1
ATOM 4864 O O . LYS B 2 52 ? 115.090 18.843 -8.188 1.00 59.40 52 LYS B O 1
ATOM 4866 N N . ASN B 2 53 ? 116.892 17.571 -7.754 1.00 60.00 53 ASN B N 1
ATOM 4867 C CA . ASN B 2 53 ? 116.785 16.809 -8.992 1.00 62.97 53 ASN B CA 1
ATOM 4868 C C . ASN B 2 53 ? 115.652 15.787 -8.935 1.00 61.29 53 ASN B C 1
ATOM 4869 O O . ASN B 2 53 ? 114.973 15.541 -9.931 1.00 61.11 53 ASN B O 1
ATOM 4874 N N . CYS B 2 54 ? 115.452 15.202 -7.759 1.00 55.77 54 CYS B N 1
ATOM 4875 C CA . CYS B 2 54 ? 114.471 14.137 -7.578 1.00 56.16 54 CYS B CA 1
ATOM 4876 C C . CYS B 2 54 ? 113.117 14.671 -7.123 1.00 52.61 54 CYS B C 1
ATOM 4877 O O . CYS B 2 54 ? 112.134 13.933 -7.069 1.00 51.32 54 CYS B O 1
ATOM 4879 N N . VAL B 2 55 ? 113.072 15.956 -6.794 1.00 52.70 55 VAL B N 1
ATOM 4880 C CA . VAL B 2 55 ? 111.871 16.554 -6.224 1.00 47.26 55 VAL B CA 1
ATOM 4881 C C . VAL B 2 55 ? 110.779 16.780 -7.266 1.00 49.63 55 VAL B C 1
ATOM 4882 O O . VAL B 2 55 ? 109.617 16.426 -7.051 1.00 41.79 55 VAL B O 1
ATOM 4886 N N . GLY B 2 56 ? 111.155 17.366 -8.397 1.00 48.57 56 GLY B N 1
ATOM 4887 C CA . GLY B 2 56 ? 110.187 17.728 -9.413 1.00 37.83 56 GLY B CA 1
ATOM 4888 C C . GLY B 2 56 ? 109.538 19.049 -9.053 1.00 44.76 56 GLY B C 1
ATOM 4889 O O . GLY B 2 56 ? 108.312 19.167 -9.018 1.00 42.94 56 GLY B O 1
ATOM 4890 N N . VAL B 2 57 ? 110.372 20.046 -8.773 1.00 42.19 57 VAL B N 1
ATOM 4891 C CA . VAL B 2 57 ? 109.889 21.361 -8.371 1.00 46.40 57 VAL B CA 1
ATOM 4892 C C . VAL B 2 57 ? 108.999 21.970 -9.451 1.00 44.20 57 VAL B C 1
ATOM 4893 O O . VAL B 2 57 ? 109.421 22.138 -10.594 1.00 44.85 57 VAL B O 1
ATOM 4897 N N . GLY B 2 58 ? 107.760 22.280 -9.083 1.00 47.59 58 GLY B N 1
ATOM 4898 C CA . GLY B 2 58 ? 106.802 22.853 -10.011 1.00 45.59 58 GLY B CA 1
ATOM 4899 C C . GLY B 2 58 ? 106.162 21.812 -10.910 1.00 45.77 58 GLY B C 1
ATOM 4900 O O . GLY B 2 58 ? 105.386 22.146 -11.804 1.00 48.39 58 GLY B O 1
ATOM 4901 N N . GLU B 2 59 ? 106.489 20.546 -10.672 1.00 45.92 59 GLU B N 1
ATOM 4902 C CA . GLU B 2 59 ? 105.957 19.449 -11.473 1.00 46.90 59 GLU B CA 1
ATOM 4903 C C . GLU B 2 59 ? 104.874 18.698 -10.710 1.00 45.97 59 GLU B C 1
ATOM 4904 O O . GLU B 2 59 ? 104.881 18.670 -9.478 1.00 40.29 59 GLU B O 1
ATOM 4910 N N . GLU B 2 60 ? 103.950 18.083 -11.442 1.00 39.98 60 GLU B N 1
ATOM 4911 C CA . GLU B 2 60 ? 102.902 17.283 -10.820 1.00 45.29 60 GLU B CA 1
ATOM 4912 C C . GLU B 2 60 ? 103.485 16.122 -10.023 1.00 42.38 60 GLU B C 1
ATOM 4913 O O . GLU B 2 60 ? 103.045 15.839 -8.909 1.00 36.65 60 GLU B O 1
ATOM 4919 N N . GLU B 2 61 ? 104.486 15.462 -10.596 1.00 38.81 61 GLU B N 1
ATOM 4920 C CA . GLU B 2 61 ? 105.065 14.272 -9.988 1.00 36.42 61 GLU B CA 1
ATOM 4921 C C . GLU B 2 61 ? 106.563 14.420 -9.739 1.00 42.06 61 GLU B C 1
ATOM 4922 O O . GLU B 2 61 ? 107.242 15.168 -10.441 1.00 40.60 61 GLU B O 1
ATOM 4928 N N . PRO B 2 62 ? 107.081 13.713 -8.722 1.00 40.32 62 PRO B N 1
ATOM 4929 C CA . PRO B 2 62 ? 108.526 13.646 -8.487 1.00 40.55 62 PRO B CA 1
ATOM 4930 C C . PRO B 2 62 ? 109.180 12.605 -9.385 1.00 37.23 62 PRO B C 1
ATOM 4931 O O . PRO B 2 62 ? 108.484 11.947 -10.158 1.00 35.38 62 PRO B O 1
ATOM 4935 N N . GLU B 2 63 ? 110.497 12.456 -9.279 1.00 41.99 63 GLU B N 1
ATOM 4936 C CA . GLU B 2 63 ? 111.216 11.461 -10.067 1.00 38.61 63 GLU B CA 1
ATOM 4937 C C . GLU B 2 63 ? 110.967 10.060 -9.524 1.00 36.21 63 GLU B C 1
ATOM 4938 O O . GLU B 2 63 ? 110.809 9.109 -10.288 1.00 41.59 63 GLU B O 1
ATOM 4940 N N . PHE B 2 64 ? 110.928 9.935 -8.202 1.00 37.37 64 PHE B N 1
ATOM 4941 C CA . PHE B 2 64 ? 110.663 8.646 -7.574 1.00 36.00 64 PHE B CA 1
ATOM 4942 C C . PHE B 2 64 ? 109.178 8.304 -7.633 1.00 33.67 64 PHE B C 1
ATOM 4943 O O . PHE B 2 64 ? 108.344 9.143 -7.976 1.00 33.72 64 PHE B O 1
ATOM 4951 N N . THR B 2 65 ? 108.855 7.064 -7.288 1.00 32.39 65 THR B N 1
ATOM 4952 C CA . THR B 2 65 ? 107.474 6.611 -7.279 1.00 32.97 65 THR B CA 1
ATOM 4953 C C . THR B 2 65 ? 107.021 6.215 -5.877 1.00 33.74 65 THR B C 1
ATOM 4954 O O . THR B 2 65 ? 107.568 5.292 -5.271 1.00 26.82 65 THR B O 1
ATOM 4958 N N . LEU B 2 66 ? 106.030 6.933 -5.359 1.00 31.41 66 LEU B N 1
ATOM 4959 C CA . LEU B 2 66 ? 105.338 6.497 -4.157 1.00 29.32 66 LEU B CA 1
ATOM 4960 C C . LEU B 2 66 ? 104.341 5.425 -4.577 1.00 29.59 66 LEU B C 1
ATOM 4961 O O . LEU B 2 66 ? 103.391 5.710 -5.302 1.00 29.06 66 LEU B O 1
ATOM 4966 N N . VAL B 2 67 ? 104.581 4.189 -4.154 1.00 29.19 67 VAL B N 1
ATOM 4967 C CA . VAL B 2 67 ? 103.718 3.075 -4.531 1.00 24.39 67 VAL B CA 1
ATOM 4968 C C . VAL B 2 67 ? 102.313 3.287 -3.972 1.00 29.18 67 VAL B C 1
ATOM 4969 O O . VAL B 2 67 ? 101.318 3.177 -4.691 1.00 25.52 67 VAL B O 1
ATOM 4973 N N . GLY B 2 68 ? 102.247 3.616 -2.687 1.00 24.63 68 GLY B N 1
ATOM 4974 C CA . GLY B 2 68 ? 100.989 3.899 -2.025 1.00 25.55 68 GLY B CA 1
ATOM 4975 C C . GLY B 2 68 ? 101.210 4.115 -0.541 1.00 24.77 68 GLY B C 1
ATOM 4976 O O . GLY B 2 68 ? 102.342 4.074 -0.056 1.00 26.23 68 GLY B O 1
ATOM 4977 N N . ILE B 2 69 ? 100.125 4.357 0.183 1.00 23.61 69 ILE B N 1
ATOM 4978 C CA . ILE B 2 69 ? 100.198 4.516 1.625 1.00 23.94 69 ILE B CA 1
ATOM 4979 C C . ILE B 2 69 ? 99.135 3.665 2.305 1.00 26.85 69 ILE B C 1
ATOM 4980 O O . ILE B 2 69 ? 98.193 3.204 1.665 1.00 25.05 69 ILE B O 1
ATOM 4985 N N . ALA B 2 70 ? 99.303 3.463 3.606 1.00 21.44 70 ALA B N 1
ATOM 4986 C CA . ALA B 2 70 ? 98.306 2.805 4.437 1.00 24.83 70 ALA B CA 1
ATOM 4987 C C . ALA B 2 70 ? 98.462 3.300 5.868 1.00 24.17 70 ALA B C 1
ATOM 4988 O O . ALA B 2 70 ? 99.579 3.523 6.333 1.00 25.60 70 ALA B O 1
ATOM 4990 N N . ILE B 2 71 ? 97.349 3.487 6.565 1.00 24.01 71 ILE B N 1
ATOM 4991 C CA . ILE B 2 71 ? 97.420 3.874 7.967 1.00 27.68 71 ILE B CA 1
ATOM 4992 C C . ILE B 2 71 ? 97.476 2.619 8.827 1.00 26.54 71 ILE B C 1
ATOM 4993 O O . ILE B 2 71 ? 97.125 1.530 8.370 1.00 25.42 71 ILE B O 1
ATOM 4998 N N . GLY B 2 72 ? 97.936 2.768 10.064 1.00 32.19 72 GLY B N 1
ATOM 4999 C CA . GLY B 2 72 ? 98.100 1.631 10.950 1.00 30.21 72 GLY B CA 1
ATOM 5000 C C . GLY B 2 72 ? 97.845 1.967 12.405 1.00 35.77 72 GLY B C 1
ATOM 5001 O O . GLY B 2 72 ? 97.817 3.137 12.783 1.00 28.60 72 GLY B O 1
ATOM 5002 N N . THR B 2 73 ? 97.659 0.934 13.222 1.00 39.76 73 THR B N 1
ATOM 5003 C CA . THR B 2 73 ? 97.447 1.109 14.656 1.00 46.69 73 THR B CA 1
ATOM 5004 C C . THR B 2 73 ? 98.612 0.537 15.455 1.00 50.35 73 THR B C 1
ATOM 5005 O O . THR B 2 73 ? 99.479 -0.140 14.904 1.00 56.21 73 THR B O 1
ATOM 5009 N N . ARG B 2 77 ? 98.454 -2.154 10.782 1.00 35.46 77 ARG B N 1
ATOM 5010 C CA . ARG B 2 77 ? 98.078 -1.652 9.462 1.00 29.18 77 ARG B CA 1
ATOM 5011 C C . ARG B 2 77 ? 96.623 -2.001 9.147 1.00 25.16 77 ARG B C 1
ATOM 5012 O O . ARG B 2 77 ? 96.220 -3.160 9.232 1.00 24.93 77 ARG B O 1
ATOM 5020 N N . ILE B 2 78 ? 95.834 -0.988 8.796 1.00 25.47 78 ILE B N 1
ATOM 5021 C CA . ILE B 2 78 ? 94.406 -1.178 8.561 1.00 28.56 78 ILE B CA 1
ATOM 5022 C C . ILE B 2 78 ? 93.938 -0.578 7.238 1.00 25.66 78 ILE B C 1
ATOM 5023 O O . ILE B 2 78 ? 94.565 0.328 6.688 1.00 26.73 78 ILE B O 1
ATOM 5028 N N . TYR B 2 79 ? 92.822 -1.090 6.736 1.00 25.36 79 TYR B N 1
ATOM 5029 C CA . TYR B 2 79 ? 92.319 -0.688 5.428 1.00 26.80 79 TYR B CA 1
ATOM 5030 C C . TYR B 2 79 ? 90.821 -0.419 5.477 1.00 23.85 79 TYR B C 1
ATOM 5031 O O . TYR B 2 79 ? 90.106 -1.040 6.261 1.00 23.80 79 TYR B O 1
ATOM 5040 N N . PRO B 2 80 ? 90.337 0.516 4.644 1.00 26.77 80 PRO B N 1
ATOM 5041 C CA . PRO B 2 80 ? 88.896 0.787 4.624 1.00 26.52 80 PRO B CA 1
ATOM 5042 C C . PRO B 2 80 ? 88.096 -0.437 4.184 1.00 26.89 80 PRO B C 1
ATOM 5043 O O . PRO B 2 80 ? 88.514 -1.134 3.255 1.00 24.25 80 PRO B O 1
ATOM 5047 N N . LEU B 2 81 ? 86.983 -0.703 4.867 1.00 25.21 81 LEU B N 1
ATOM 5048 C CA . LEU B 2 81 ? 86.081 -1.792 4.498 1.00 26.72 81 LEU B CA 1
ATOM 5049 C C . LEU B 2 81 ? 85.719 -1.729 3.025 1.00 22.54 81 LEU B C 1
ATOM 5050 O O . LEU B 2 81 ? 85.193 -0.716 2.565 1.00 23.27 81 LEU B O 1
ATOM 5055 N N . PRO B 2 82 ? 86.017 -2.806 2.279 1.00 27.45 82 PRO B N 1
ATOM 5056 C CA . PRO B 2 82 ? 85.554 -2.948 0.894 1.00 23.40 82 PRO B CA 1
ATOM 5057 C C . PRO B 2 82 ? 84.068 -2.638 0.789 1.00 26.05 82 PRO B C 1
ATOM 5058 O O . PRO B 2 82 ? 83.292 -3.092 1.634 1.00 27.39 82 PRO B O 1
ATOM 5062 N N . PHE B 2 83 ? 83.677 -1.870 -0.222 1.00 21.88 83 PHE B N 1
ATOM 5063 C CA . PHE B 2 83 ? 82.321 -1.338 -0.278 1.00 21.83 83 PHE B CA 1
ATOM 5064 C C . PHE B 2 83 ? 81.251 -2.393 -0.558 1.00 25.77 83 PHE B C 1
ATOM 5065 O O . PHE B 2 83 ? 80.063 -2.090 -0.487 1.00 23.36 83 PHE B O 1
ATOM 5073 N N . ASN B 2 84 ? 81.654 -3.624 -0.866 1.00 24.22 84 ASN B N 1
ATOM 5074 C CA . ASN B 2 84 ? 80.672 -4.694 -1.033 1.00 23.93 84 ASN B CA 1
ATOM 5075 C C . ASN B 2 84 ? 80.454 -5.453 0.274 1.00 30.89 84 ASN B C 1
ATOM 5076 O O . ASN B 2 84 ? 79.836 -6.518 0.297 1.00 31.85 84 ASN B O 1
ATOM 5081 N N . ILE B 2 85 ? 80.965 -4.896 1.365 1.00 24.67 85 ILE B N 1
ATOM 5082 C CA . ILE B 2 85 ? 80.728 -5.458 2.685 1.00 29.95 85 ILE B CA 1
ATOM 5083 C C . ILE B 2 85 ? 79.686 -4.614 3.403 1.00 32.58 85 ILE B C 1
ATOM 5084 O O . ILE B 2 85 ? 79.911 -3.438 3.682 1.00 34.15 85 ILE B O 1
ATOM 5089 N N . ILE B 2 86 ? 78.539 -5.220 3.687 1.00 32.04 86 ILE B N 1
ATOM 5090 C CA . ILE B 2 86 ? 77.397 -4.490 4.219 1.00 34.10 86 ILE B CA 1
ATOM 5091 C C . ILE B 2 86 ? 77.061 -4.945 5.634 1.00 34.68 86 ILE B C 1
ATOM 5092 O O . ILE B 2 86 ? 76.985 -6.142 5.912 1.00 33.94 86 ILE B O 1
ATOM 5097 N N . LYS B 2 87 ? 76.865 -3.983 6.527 1.00 34.77 87 LYS B N 1
ATOM 5098 C CA . LYS B 2 87 ? 76.529 -4.298 7.906 1.00 34.73 87 LYS B CA 1
ATOM 5099 C C . LYS B 2 87 ? 75.112 -4.843 8.025 1.00 40.02 87 LYS B C 1
ATOM 5100 O O . LYS B 2 87 ? 74.156 -4.248 7.526 1.00 35.43 87 LYS B O 1
ATOM 5106 N N . SER B 2 88 ? 74.995 -5.988 8.688 1.00 38.31 88 SER B N 1
ATOM 5107 C CA . SER B 2 88 ? 73.710 -6.617 8.952 1.00 43.31 88 SER B CA 1
ATOM 5108 C C . SER B 2 88 ? 73.691 -7.075 10.405 1.00 47.55 88 SER B C 1
ATOM 5109 O O . SER B 2 88 ? 74.410 -8.006 10.774 1.00 44.19 88 SER B O 1
ATOM 5112 N N . GLU B 2 89 ? 72.876 -6.408 11.220 1.00 45.78 89 GLU B N 1
ATOM 5113 C CA . GLU B 2 89 ? 72.879 -6.598 12.671 1.00 45.67 89 GLU B CA 1
ATOM 5114 C C . GLU B 2 89 ? 74.277 -6.364 13.245 1.00 45.13 89 GLU B C 1
ATOM 5115 O O . GLU B 2 89 ? 74.847 -5.286 13.083 1.00 51.16 89 GLU B O 1
ATOM 5117 N N . LYS B 2 90 ? 74.834 -7.375 13.903 1.00 42.23 90 LYS B N 1
ATOM 5118 C CA . LYS B 2 90 ? 76.138 -7.232 14.543 1.00 40.55 90 LYS B CA 1
ATOM 5119 C C . LYS B 2 90 ? 77.266 -7.808 13.690 1.00 41.63 90 LYS B C 1
ATOM 5120 O O . LYS B 2 90 ? 78.360 -8.069 14.188 1.00 38.85 90 LYS B O 1
ATOM 5126 N N . PHE B 2 91 ? 76.998 -8.001 12.404 1.00 41.07 91 PHE B N 1
ATOM 5127 C CA . PHE B 2 91 ? 78.006 -8.523 11.489 1.00 36.98 91 PHE B CA 1
ATOM 5128 C C . PHE B 2 91 ? 78.087 -7.705 10.205 1.00 36.02 91 PHE B C 1
ATOM 5129 O O . PHE B 2 91 ? 77.077 -7.209 9.709 1.00 37.90 91 PHE B O 1
ATOM 5137 N N . TYR B 2 92 ? 79.299 -7.560 9.682 1.00 37.25 92 TYR B N 1
ATOM 5138 C CA . TYR B 2 92 ? 79.508 -6.950 8.375 1.00 34.79 92 TYR B CA 1
ATOM 5139 C C . TYR B 2 92 ? 79.691 -8.058 7.352 1.00 34.03 92 TYR B C 1
ATOM 5140 O O . TYR B 2 92 ? 80.687 -8.776 7.386 1.00 35.31 92 TYR B O 1
ATOM 5149 N N . LYS B 2 93 ? 78.731 -8.194 6.445 1.00 33.48 93 LYS B N 1
ATOM 5150 C CA . LYS B 2 93 ? 78.694 -9.345 5.552 1.00 34.37 93 LYS B CA 1
ATOM 5151 C C . LYS B 2 93 ? 79.213 -9.039 4.149 1.00 34.59 93 LYS B C 1
ATOM 5152 O O . LYS B 2 93 ? 78.864 -8.024 3.545 1.00 33.19 93 LYS B O 1
ATOM 5158 N N . VAL B 2 94 ? 80.057 -9.933 3.647 1.00 31.76 94 VAL B N 1
ATOM 5159 C CA . VAL B 2 94 ? 80.600 -9.827 2.300 1.00 28.48 94 VAL B CA 1
ATOM 5160 C C . VAL B 2 94 ? 79.533 -10.193 1.274 1.00 34.68 94 VAL B C 1
ATOM 5161 O O . VAL B 2 94 ? 78.926 -11.261 1.356 1.00 34.52 94 VAL B O 1
ATOM 5165 N N . VAL B 2 95 ? 79.304 -9.304 0.313 1.00 32.10 95 VAL B N 1
ATOM 5166 C CA . VAL B 2 95 ? 78.312 -9.542 -0.729 1.00 33.17 95 VAL B CA 1
ATOM 5167 C C . VAL B 2 95 ? 78.977 -9.739 -2.087 1.00 31.35 95 VAL B C 1
ATOM 5168 O O . VAL B 2 95 ? 79.559 -8.810 -2.642 1.00 30.44 95 VAL B O 1
ATOM 5172 N N . ASN B 2 96 ? 78.886 -10.954 -2.616 1.00 31.48 96 ASN B N 1
ATOM 5173 C CA . ASN B 2 96 ? 79.540 -11.296 -3.873 1.00 34.99 96 ASN B CA 1
ATOM 5174 C C . ASN B 2 96 ? 78.696 -10.912 -5.085 1.00 26.71 96 ASN B C 1
ATOM 5175 O O . ASN B 2 96 ? 77.472 -10.849 -4.998 1.00 31.15 96 ASN B O 1
ATOM 5180 N N . PRO B 2 97 ? 79.353 -10.638 -6.220 1.00 30.72 97 PRO B N 1
ATOM 5181 C CA . PRO B 2 97 ? 78.631 -10.191 -7.416 1.00 31.97 97 PRO B CA 1
ATOM 5182 C C . PRO B 2 97 ? 77.599 -11.197 -7.911 1.00 34.15 97 PRO B C 1
ATOM 5183 O O . PRO B 2 97 ? 77.805 -12.406 -7.804 1.00 37.30 97 PRO B O 1
ATOM 5187 N N . GLY B 2 98 ? 76.493 -10.688 -8.441 1.00 31.11 98 GLY B N 1
ATOM 5188 C CA . GLY B 2 98 ? 75.504 -11.521 -9.094 1.00 31.52 98 GLY B CA 1
ATOM 5189 C C . GLY B 2 98 ? 75.487 -11.201 -10.572 1.00 31.83 98 GLY B C 1
ATOM 5190 O O . GLY B 2 98 ? 76.358 -10.483 -11.065 1.00 27.95 98 GLY B O 1
ATOM 5191 N N . ARG B 2 99 ? 74.498 -11.728 -11.284 1.00 33.15 99 ARG B N 1
ATOM 5192 C CA . ARG B 2 99 ? 74.381 -11.473 -12.714 1.00 34.56 99 ARG B CA 1
ATOM 5193 C C . ARG B 2 99 ? 72.921 -11.308 -13.120 1.00 32.88 99 ARG B C 1
ATOM 5194 O O . ARG B 2 99 ? 72.059 -12.071 -12.688 1.00 37.11 99 ARG B O 1
ATOM 5196 N N . PHE B 2 100 ? 72.655 -10.303 -13.947 1.00 30.02 100 PHE B N 1
ATOM 5197 C CA . PHE B 2 100 ? 71.318 -10.064 -14.477 1.00 34.90 100 PHE B CA 1
ATOM 5198 C C . PHE B 2 100 ? 71.405 -9.367 -15.830 1.00 34.59 100 PHE B C 1
ATOM 5199 O O . PHE B 2 100 ? 72.154 -8.401 -15.989 1.00 28.98 100 PHE B O 1
ATOM 5207 N N . LEU B 2 101 ? 70.637 -9.866 -16.796 1.00 36.24 101 LEU B N 1
ATOM 5208 C CA . LEU B 2 101 ? 70.709 -9.403 -18.180 1.00 33.29 101 LEU B CA 1
ATOM 5209 C C . LEU B 2 101 ? 72.143 -9.480 -18.696 1.00 34.80 101 LEU B C 1
ATOM 5210 O O . LEU B 2 101 ? 72.580 -8.631 -19.471 1.00 37.54 101 LEU B O 1
ATOM 5215 N N . GLY B 2 102 ? 72.875 -10.495 -18.248 1.00 31.65 102 GLY B N 1
ATOM 5216 C CA . GLY B 2 102 ? 74.248 -10.694 -18.675 1.00 35.68 102 GLY B CA 1
ATOM 5217 C C . GLY B 2 102 ? 75.222 -9.675 -18.109 1.00 38.07 102 GLY B C 1
ATOM 5218 O O . GLY B 2 102 ? 76.331 -9.520 -18.620 1.00 38.49 102 GLY B O 1
ATOM 5219 N N . LYS B 2 103 ? 74.812 -8.981 -17.051 1.00 31.18 103 LYS B N 1
ATOM 5220 C CA . LYS B 2 103 ? 75.646 -7.951 -16.442 1.00 31.21 103 LYS B CA 1
ATOM 5221 C C . LYS B 2 103 ? 75.962 -8.259 -14.984 1.00 29.08 103 LYS B C 1
ATOM 5222 O O . LYS B 2 103 ? 75.084 -8.667 -14.226 1.00 25.68 103 LYS B O 1
ATOM 5228 N N . LEU B 2 104 ? 77.216 -8.055 -14.592 1.00 28.88 104 LEU B N 1
ATOM 5229 C CA . LEU B 2 104 ? 77.595 -8.195 -13.192 1.00 30.43 104 LEU B CA 1
ATOM 5230 C C . LEU B 2 104 ? 76.906 -7.123 -12.359 1.00 26.09 104 LEU B C 1
ATOM 5231 O O . LEU B 2 104 ? 76.941 -5.945 -12.704 1.00 21.34 104 LEU B O 1
ATOM 5236 N N . ILE B 2 105 ? 76.264 -7.541 -11.274 1.00 25.63 105 ILE B N 1
ATOM 5237 C CA . ILE B 2 105 ? 75.644 -6.609 -10.342 1.00 28.87 105 ILE B CA 1
ATOM 5238 C C . ILE B 2 105 ? 75.917 -7.026 -8.910 1.00 30.51 105 ILE B C 1
ATOM 5239 O O . ILE B 2 105 ? 76.311 -8.161 -8.641 1.00 27.92 105 ILE B O 1
ATOM 5244 N N . LEU B 2 106 ? 75.707 -6.093 -7.993 1.00 28.45 106 LEU B N 1
ATOM 5245 C CA . LEU B 2 106 ? 75.718 -6.402 -6.576 1.00 31.02 106 LEU B CA 1
ATOM 5246 C C . LEU B 2 106 ? 74.276 -6.496 -6.100 1.00 34.75 106 LEU B C 1
ATOM 5247 O O . LEU B 2 106 ? 73.534 -5.519 -6.178 1.00 35.34 106 LEU B O 1
ATOM 5252 N N . PRO B 2 107 ? 73.868 -7.679 -5.626 1.00 37.76 107 PRO B N 1
ATOM 5253 C CA . PRO B 2 107 ? 72.495 -7.869 -5.147 1.00 40.87 107 PRO B CA 1
ATOM 5254 C C . PRO B 2 107 ? 72.181 -6.962 -3.959 1.00 38.78 107 PRO B C 1
ATOM 5255 O O . PRO B 2 107 ? 73.086 -6.617 -3.201 1.00 40.51 107 PRO B O 1
ATOM 5259 N N . PRO B 2 108 ? 70.910 -6.567 -3.805 1.00 41.27 108 PRO B N 1
ATOM 5260 C CA . PRO B 2 108 ? 70.521 -5.697 -2.689 1.00 50.86 108 PRO B CA 1
ATOM 5261 C C . PRO B 2 108 ? 70.588 -6.425 -1.349 1.00 45.84 108 PRO B C 1
ATOM 5262 O O . PRO B 2 108 ? 69.947 -7.462 -1.183 1.00 51.95 108 PRO B O 1
ATOM 5266 N N . LYS B 2 109 ? 71.358 -5.891 -0.406 1.00 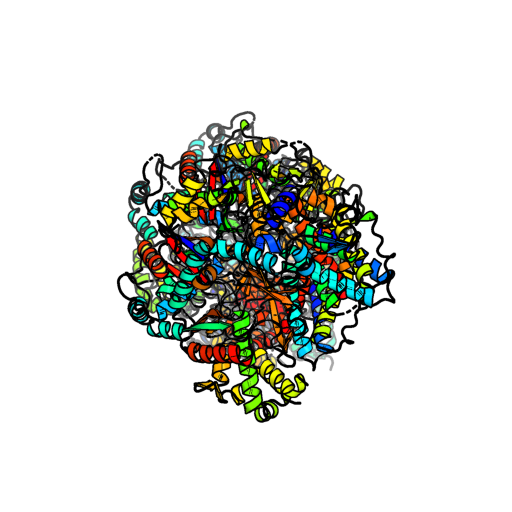48.40 109 LYS B N 1
ATOM 5267 C CA . LYS B 2 109 ? 71.528 -6.553 0.882 1.00 46.04 109 LYS B CA 1
ATOM 5268 C C . LYS B 2 109 ? 71.730 -5.556 2.018 1.00 49.90 109 LYS B C 1
ATOM 5269 O O . LYS B 2 109 ? 72.127 -5.933 3.121 1.00 56.17 109 LYS B O 1
ATOM 5271 N N . GLY B 2 110 ? 71.457 -4.284 1.747 1.00 46.84 110 GLY B N 1
ATOM 5272 C CA . GLY B 2 110 ? 71.564 -3.258 2.769 1.00 47.51 110 GLY B CA 1
ATOM 5273 C C . GLY B 2 110 ? 72.514 -2.132 2.412 1.00 51.89 110 GLY B C 1
ATOM 5274 O O . GLY B 2 110 ? 73.169 -2.163 1.372 1.00 52.49 110 GLY B O 1
ATOM 5275 N N . LYS B 2 111 ? 72.588 -1.132 3.285 1.00 47.47 111 LYS B N 1
ATOM 5276 C CA . LYS B 2 111 ? 73.445 0.026 3.060 1.00 48.55 111 LYS B CA 1
ATOM 5277 C C . LYS B 2 111 ? 74.850 -0.211 3.602 1.00 45.15 111 LYS B C 1
ATOM 5278 O O . LYS B 2 111 ? 75.044 -0.983 4.542 1.00 43.54 111 LYS B O 1
ATOM 5280 N N . TYR B 2 112 ? 75.826 0.459 3.000 1.00 39.46 112 TYR B N 1
ATOM 5281 C CA . TYR B 2 112 ? 77.212 0.349 3.435 1.00 40.26 112 TYR B CA 1
ATOM 5282 C C . TYR B 2 112 ? 77.467 1.249 4.635 1.00 38.12 112 TYR B C 1
ATOM 5283 O O . TYR B 2 112 ? 76.977 2.376 4.686 1.00 40.20 112 TYR B O 1
ATOM 5292 N N . LYS B 2 113 ? 78.228 0.740 5.600 1.00 37.02 113 LYS B N 1
ATOM 5293 C CA . LYS B 2 113 ? 78.647 1.530 6.752 1.00 35.29 113 LYS B CA 1
ATOM 5294 C C . LYS B 2 113 ? 80.172 1.578 6.823 1.00 34.09 113 LYS B C 1
ATOM 5295 O O . LYS B 2 113 ? 80.844 0.548 6.735 1.00 31.20 113 LYS B O 1
ATOM 5301 N N . SER B 2 114 ? 80.713 2.782 6.978 1.00 29.28 114 SER B N 1
ATOM 5302 C CA . SER B 2 114 ? 82.153 2.990 6.913 1.00 29.04 114 SER B CA 1
ATOM 5303 C C . SER B 2 114 ? 82.876 2.372 8.106 1.00 34.09 114 SER B C 1
ATOM 5304 O O . SER B 2 114 ? 82.291 2.186 9.171 1.00 33.31 114 SER B O 1
ATOM 5307 N N . GLY B 2 115 ? 84.154 2.061 7.913 1.00 26.95 115 GLY B N 1
ATOM 5308 C CA . GLY B 2 115 ? 84.968 1.464 8.952 1.00 30.40 115 GLY B CA 1
ATOM 5309 C C . GLY B 2 115 ? 86.269 0.920 8.397 1.00 30.01 115 GLY B C 1
ATOM 5310 O O . GLY B 2 115 ? 86.499 0.942 7.187 1.00 28.46 115 GLY B O 1
ATOM 5311 N N . TYR B 2 116 ? 87.126 0.431 9.286 1.00 26.42 116 TYR B N 1
ATOM 5312 C CA . TYR B 2 116 ? 88.416 -0.112 8.884 1.00 29.08 116 TYR B CA 1
ATOM 5313 C C . TYR B 2 116 ? 88.603 -1.533 9.399 1.00 30.38 116 TYR B C 1
ATOM 5314 O O . TYR B 2 116 ? 88.089 -1.894 10.455 1.00 34.21 116 TYR B O 1
ATOM 5323 N N . VAL B 2 117 ? 89.342 -2.334 8.641 1.00 25.25 117 VAL B N 1
ATOM 5324 C CA . VAL B 2 117 ? 89.670 -3.692 9.047 1.00 26.76 117 VAL B CA 1
ATOM 5325 C C . VAL B 2 117 ? 91.179 -3.877 9.026 1.00 27.29 117 VAL B C 1
ATOM 5326 O O . VAL B 2 117 ? 91.885 -3.159 8.323 1.00 31.17 117 VAL B O 1
ATOM 5330 N N . THR B 2 118 ? 91.668 -4.842 9.797 1.00 26.55 118 THR B N 1
ATOM 5331 C CA . THR B 2 118 ? 93.090 -5.157 9.822 1.00 31.12 118 THR B CA 1
ATOM 5332 C C . THR B 2 118 ? 93.554 -5.738 8.493 1.00 29.52 118 THR B C 1
ATOM 5333 O O . THR B 2 118 ? 92.742 -6.167 7.673 1.00 26.14 118 THR B O 1
ATOM 5337 N N . GLU B 2 119 ? 94.867 -5.762 8.295 1.00 27.93 119 GLU B N 1
ATOM 5338 C CA . GLU B 2 119 ? 95.444 -6.299 7.073 1.00 29.12 119 GLU B CA 1
ATOM 5339 C C . GLU B 2 119 ? 95.115 -7.780 6.910 1.00 35.90 119 GLU B C 1
ATOM 5340 O O . GLU B 2 119 ? 94.950 -8.262 5.789 1.00 29.32 119 GLU B O 1
ATOM 5346 N N . SER B 2 120 ? 95.013 -8.498 8.026 1.00 28.90 120 SER B N 1
ATOM 5347 C CA . SER B 2 120 ? 94.732 -9.932 7.977 1.00 33.23 120 SER B CA 1
ATOM 5348 C C . SER B 2 120 ? 93.307 -10.203 7.498 1.00 31.26 120 SER B C 1
ATOM 5349 O O . SER B 2 120 ? 93.063 -11.162 6.765 1.00 33.23 120 SER B O 1
ATOM 5352 N N . ILE B 2 121 ? 92.370 -9.356 7.910 1.00 26.26 121 ILE B N 1
ATOM 5353 C CA . ILE B 2 121 ? 90.988 -9.486 7.465 1.00 29.41 121 ILE B CA 1
ATOM 5354 C C . ILE B 2 121 ? 90.879 -9.181 5.969 1.00 28.53 121 ILE B C 1
ATOM 5355 O O . ILE B 2 121 ? 90.137 -9.844 5.243 1.00 30.47 121 ILE B O 1
ATOM 5360 N N . LEU B 2 122 ? 91.631 -8.184 5.509 1.00 29.93 122 LEU B N 1
ATOM 5361 C CA . LEU B 2 122 ? 91.645 -7.837 4.091 1.00 26.94 122 LEU B CA 1
ATOM 5362 C C . LEU B 2 122 ? 92.235 -8.967 3.253 1.00 28.93 122 LEU B C 1
ATOM 5363 O O . LEU B 2 122 ? 91.735 -9.267 2.169 1.00 29.72 122 LEU B O 1
ATOM 5368 N N . GLU B 2 123 ? 93.301 -9.586 3.755 1.00 25.59 123 GLU B N 1
ATOM 5369 C CA . GLU B 2 123 ? 93.944 -10.695 3.056 1.00 28.94 123 GLU B CA 1
ATOM 5370 C C . GLU B 2 123 ? 92.973 -11.853 2.833 1.00 30.66 123 GLU B C 1
ATOM 5371 O O . GLU B 2 123 ? 92.917 -12.420 1.742 1.00 28.96 123 GLU B O 1
ATOM 5377 N N . LYS B 2 124 ? 92.203 -12.192 3.864 1.00 29.62 124 LYS B N 1
ATOM 5378 C CA . LYS B 2 124 ? 91.189 -13.236 3.743 1.00 33.51 124 LYS B CA 1
ATOM 5379 C C . LYS B 2 124 ? 90.093 -12.834 2.761 1.00 31.69 124 LYS B C 1
ATOM 5380 O O . LYS B 2 124 ? 89.574 -13.674 2.025 1.00 30.37 124 LYS B O 1
ATOM 5386 N N . TYR B 2 125 ? 89.745 -11.550 2.756 1.00 27.78 125 TYR B N 1
ATOM 5387 C CA . TYR B 2 125 ? 88.767 -11.024 1.812 1.00 30.43 125 TYR B CA 1
ATOM 5388 C C . TYR B 2 125 ? 89.254 -11.188 0.376 1.00 24.62 125 TYR B C 1
ATOM 5389 O O . TYR B 2 125 ? 88.518 -11.664 -0.484 1.00 29.62 125 TYR B O 1
ATOM 5398 N N . LEU B 2 126 ? 90.498 -10.796 0.124 1.00 24.27 126 LEU B N 1
ATOM 5399 C CA . LEU B 2 126 ? 91.058 -10.849 -1.224 1.00 27.66 126 LEU B CA 1
ATOM 5400 C C . LEU B 2 126 ? 91.189 -12.286 -1.733 1.00 32.47 126 LEU B C 1
ATOM 5401 O O . LEU B 2 126 ? 91.086 -12.537 -2.934 1.00 33.23 126 LEU B O 1
ATOM 5406 N N . LYS B 2 127 ? 91.401 -13.227 -0.817 1.00 28.97 127 LYS B N 1
ATOM 5407 C CA . LYS B 2 127 ? 91.485 -14.643 -1.170 1.00 30.83 127 LYS B CA 1
ATOM 5408 C C . LYS B 2 127 ? 90.095 -15.258 -1.340 1.00 34.77 127 LYS B C 1
ATOM 5409 O O . LYS B 2 127 ? 89.967 -16.437 -1.666 1.00 39.82 127 LYS B O 1
ATOM 5411 N N . GLY B 2 128 ? 89.060 -14.456 -1.110 1.00 30.04 128 GLY B N 1
ATOM 5412 C CA . GLY B 2 128 ? 87.688 -14.911 -1.242 1.00 28.64 128 GLY B CA 1
ATOM 5413 C C . GLY B 2 128 ? 87.258 -15.840 -0.124 1.00 34.52 128 GLY B C 1
ATOM 5414 O O . GLY B 2 128 ? 86.270 -16.560 -0.256 1.00 33.06 128 GLY B O 1
ATOM 5415 N N . GLU B 2 129 ? 87.994 -15.819 0.984 1.00 31.22 129 GLU B N 1
ATOM 5416 C CA . GLU B 2 129 ? 87.729 -16.729 2.095 1.00 37.56 129 GLU B CA 1
ATOM 5417 C C . GLU B 2 129 ? 86.995 -16.047 3.241 1.00 37.39 129 GLU B C 1
ATOM 5418 O O . GLU B 2 129 ? 86.742 -16.663 4.276 1.00 44.19 129 GLU B O 1
ATOM 5424 N N . LEU B 2 130 ? 86.656 -14.776 3.056 1.00 32.15 130 LEU B N 1
ATOM 5425 C CA . LEU B 2 130 ? 85.982 -14.014 4.099 1.00 36.17 130 LEU B CA 1
ATOM 5426 C C . LEU B 2 130 ? 84.476 -13.980 3.872 1.00 34.91 130 LEU B C 1
ATOM 5427 O O . LEU B 2 130 ? 84.006 -13.584 2.805 1.00 35.79 130 LEU B O 1
ATOM 5432 N N . LYS B 2 131 ? 83.720 -14.395 4.882 1.00 33.76 131 LYS B N 1
ATOM 5433 C CA . LYS B 2 131 ? 82.266 -14.380 4.798 1.00 35.42 131 LYS B CA 1
ATOM 5434 C C . LYS B 2 131 ? 81.698 -13.154 5.504 1.00 31.71 131 LYS B C 1
ATOM 5435 O O . LYS B 2 131 ? 80.773 -12.508 5.010 1.00 32.40 131 LYS B O 1
ATOM 5437 N N . GLU B 2 132 ? 82.262 -12.837 6.663 1.00 33.06 132 GLU B N 1
ATOM 5438 C CA . GLU B 2 132 ? 81.793 -11.705 7.451 1.00 32.57 132 GLU B CA 1
ATOM 5439 C C . GLU B 2 132 ? 82.819 -11.277 8.491 1.00 34.34 132 GLU B C 1
ATOM 5440 O O . GLU B 2 132 ? 83.808 -11.969 8.726 1.00 34.86 132 GLU B O 1
ATOM 5446 N N . VAL B 2 133 ? 82.572 -10.125 9.106 1.00 41.67 133 VAL B N 1
ATOM 5447 C CA . VAL B 2 133 ? 83.424 -9.607 10.169 1.00 35.01 133 VAL B CA 1
ATOM 5448 C C . VAL B 2 133 ? 82.551 -9.146 11.330 1.00 36.03 133 VAL B C 1
ATOM 5449 O O . VAL B 2 133 ? 81.591 -8.401 11.127 1.00 36.93 133 VAL B O 1
ATOM 5453 N N . GLU B 2 134 ? 82.870 -9.598 12.539 1.00 33.62 134 GLU B N 1
ATOM 5454 C CA . GLU B 2 134 ? 82.146 -9.155 13.726 1.00 35.50 134 GLU B CA 1
ATOM 5455 C C . GLU B 2 134 ? 82.350 -7.657 13.912 1.00 31.21 134 GLU B C 1
ATOM 5456 O O . GLU B 2 134 ? 83.441 -7.145 13.670 1.00 37.59 134 GLU B O 1
ATOM 5458 N N . GLU B 2 135 ? 81.302 -6.958 14.341 1.00 32.75 135 GLU B N 1
ATOM 5459 C CA . GLU B 2 135 ? 81.318 -5.496 14.376 1.00 37.61 135 GLU B CA 1
ATOM 5460 C C . GLU B 2 135 ? 82.406 -4.922 15.284 1.00 40.31 135 GLU B C 1
ATOM 5461 O O . GLU B 2 135 ? 82.793 -3.764 15.137 1.00 43.97 135 GLU B O 1
ATOM 5467 N N . ASN B 2 136 ? 82.901 -5.732 16.215 1.00 42.97 136 ASN B N 1
ATOM 5468 C CA . ASN B 2 136 ? 83.974 -5.302 17.105 1.00 44.70 136 ASN B CA 1
ATOM 5469 C C . ASN B 2 136 ? 85.339 -5.275 16.420 1.00 46.49 136 ASN B C 1
ATOM 5470 O O . ASN B 2 136 ? 86.253 -4.586 16.876 1.00 44.47 136 ASN B O 1
ATOM 5475 N N . LYS B 2 137 ? 85.476 -6.024 15.329 1.00 40.86 137 LYS B N 1
ATOM 5476 C CA . LYS B 2 137 ? 86.730 -6.052 14.583 1.00 43.92 137 LYS B CA 1
ATOM 5477 C C . LYS B 2 137 ? 86.758 -4.974 13.500 1.00 38.76 137 LYS B C 1
ATOM 5478 O O . LYS B 2 137 ? 87.759 -4.809 12.805 1.00 43.46 137 LYS B O 1
ATOM 5480 N N . VAL B 2 138 ? 85.656 -4.244 13.360 1.00 42.00 138 VAL B N 1
ATOM 5481 C CA . VAL B 2 138 ? 85.601 -3.115 12.438 1.00 40.79 138 VAL B CA 1
ATOM 5482 C C . VAL B 2 138 ? 85.953 -1.831 13.178 1.00 40.29 138 VAL B C 1
ATOM 5483 O O . VAL B 2 138 ? 85.241 -1.413 14.089 1.00 42.40 138 VAL B O 1
ATOM 5487 N N . ILE B 2 139 ? 87.060 -1.215 12.777 1.00 39.63 139 ILE B N 1
ATOM 5488 C CA . ILE B 2 139 ? 87.616 -0.069 13.483 1.00 39.36 139 ILE B CA 1
ATOM 5489 C C . ILE B 2 139 ? 87.144 1.257 12.892 1.00 39.75 139 ILE B C 1
ATOM 5490 O O . ILE B 2 139 ? 86.948 1.374 11.683 1.00 31.24 139 ILE B O 1
ATOM 5495 N N . ARG B 2 140 ? 86.950 2.249 13.753 1.00 34.29 140 ARG B N 1
ATOM 5496 C CA . ARG B 2 140 ? 86.713 3.614 13.303 1.00 37.30 140 ARG B CA 1
ATOM 5497 C C . ARG B 2 140 ? 87.923 4.468 13.666 1.00 39.41 140 ARG B C 1
ATOM 5498 O O . ARG B 2 140 ? 88.569 4.238 14.689 1.00 37.14 140 ARG B O 1
ATOM 5500 N N . ILE B 2 141 ? 88.241 5.445 12.825 1.00 35.78 141 ILE B N 1
ATOM 5501 C CA . ILE B 2 141 ? 89.373 6.323 13.092 1.00 41.16 141 ILE B CA 1
ATOM 5502 C C . ILE B 2 141 ? 89.003 7.365 14.140 1.00 36.02 141 ILE B C 1
ATOM 5503 O O . ILE B 2 141 ? 87.994 8.054 14.011 1.00 35.27 141 ILE B O 1
ATOM 5508 N N . GLU B 2 142 ? 89.824 7.472 15.178 1.00 35.50 142 GLU B N 1
ATOM 5509 C CA . GLU B 2 142 ? 89.549 8.387 16.280 1.00 39.29 142 GLU B CA 1
ATOM 5510 C C . GLU B 2 142 ? 89.876 9.835 15.921 1.00 36.93 142 GLU B C 1
ATOM 5511 O O . GLU B 2 142 ? 90.931 10.127 15.355 1.00 32.64 142 GLU B O 1
ATOM 5517 N N . LYS B 2 143 ? 88.953 10.734 16.244 1.00 35.43 143 LYS B N 1
ATOM 5518 C CA . LYS B 2 143 ? 89.160 12.162 16.039 1.00 32.59 143 LYS B CA 1
ATOM 5519 C C . LYS B 2 143 ? 89.342 12.889 17.365 1.00 31.28 143 LYS B C 1
ATOM 5520 O O . LYS B 2 143 ? 88.788 12.489 18.388 1.00 34.68 143 LYS B O 1
ATOM 5526 N N . GLU B 2 144 ? 90.123 13.962 17.340 1.00 26.06 144 GLU B N 1
ATOM 5527 C CA . GLU B 2 144 ? 90.310 14.792 18.519 1.00 27.87 144 GLU B CA 1
ATOM 5528 C C . GLU B 2 144 ? 90.090 16.258 18.166 1.00 26.49 144 GLU B C 1
ATOM 5529 O O . GLU B 2 144 ? 90.869 16.854 17.421 1.00 26.30 144 GLU B O 1
ATOM 5535 N N . LYS B 2 145 ? 89.017 16.827 18.704 1.00 23.63 145 LYS B N 1
ATOM 5536 C CA . LYS B 2 145 ? 88.644 18.207 18.427 1.00 27.67 145 LYS B CA 1
ATOM 5537 C C . LYS B 2 145 ? 89.317 19.167 19.401 1.00 27.28 145 LYS B C 1
ATOM 5538 O O . LYS B 2 145 ? 89.223 18.997 20.615 1.00 28.24 145 LYS B O 1
ATOM 5544 N N . ARG B 2 146 ? 90.002 20.171 18.865 1.00 24.44 146 ARG B N 1
ATOM 5545 C CA . ARG B 2 146 ? 90.656 21.175 19.696 1.00 27.04 146 ARG B CA 1
ATOM 5546 C C . ARG B 2 146 ? 90.173 22.567 19.321 1.00 28.50 146 ARG B C 1
ATOM 5547 O O . ARG B 2 146 ? 90.088 22.907 18.142 1.00 25.99 146 ARG B O 1
ATOM 5555 N N . ILE B 2 147 ? 89.844 23.371 20.325 1.00 24.55 147 ILE B N 1
ATOM 5556 C CA . ILE B 2 147 ? 89.396 24.733 20.068 1.00 28.74 147 ILE B CA 1
ATOM 5557 C C . ILE B 2 147 ? 90.408 25.727 20.618 1.00 25.13 147 ILE B C 1
ATOM 5558 O O . ILE B 2 147 ? 90.722 25.711 21.805 1.00 27.64 147 ILE B O 1
ATOM 5563 N N . GLY B 2 148 ? 90.925 26.579 19.740 1.00 24.32 148 GLY B N 1
ATOM 5564 C CA . GLY B 2 148 ? 91.961 27.520 20.117 1.00 29.98 148 GLY B CA 1
ATOM 5565 C C . GLY B 2 148 ? 91.580 28.967 19.881 1.00 29.81 148 GLY B C 1
ATOM 5566 O O . GLY B 2 148 ? 90.516 29.267 19.338 1.00 26.35 148 GLY B O 1
ATOM 5567 N N . ILE B 2 149 ? 92.465 29.867 20.295 1.00 29.19 149 ILE B N 1
ATOM 5568 C CA . ILE B 2 149 ? 92.232 31.301 20.205 1.00 30.51 149 ILE B CA 1
ATOM 5569 C C . ILE B 2 149 ? 93.520 32.023 19.839 1.00 31.11 149 ILE B C 1
ATOM 5570 O O . ILE B 2 149 ? 94.583 31.407 19.745 1.00 32.01 149 ILE B O 1
ATOM 5575 N N . LYS B 2 150 ? 93.422 33.330 19.633 1.00 28.74 150 LYS B N 1
ATOM 5576 C CA . LYS B 2 150 ? 94.607 34.170 19.554 1.00 31.02 150 LYS B CA 1
ATOM 5577 C C . LYS B 2 150 ? 94.479 35.304 20.558 1.00 34.83 150 LYS B C 1
ATOM 5578 O O . LYS B 2 150 ? 93.476 36.018 20.577 1.00 34.89 150 LYS B O 1
ATOM 5584 N N . LEU B 2 151 ? 95.498 35.458 21.397 1.00 29.43 151 LEU B N 1
ATOM 5585 C CA . LEU B 2 151 ? 95.492 36.483 22.431 1.00 32.21 151 LEU B CA 1
ATOM 5586 C C . LEU B 2 151 ? 96.181 37.764 21.967 1.00 38.86 151 LEU B C 1
ATOM 5587 O O . LEU B 2 151 ? 97.127 37.718 21.180 1.00 37.14 151 LEU B O 1
ATOM 5592 N N . SER B 2 152 ? 95.697 38.902 22.459 1.00 38.30 152 SER B N 1
ATOM 5593 C CA . SER B 2 152 ? 96.373 40.182 22.263 1.00 39.06 152 SER B CA 1
ATOM 5594 C C . SER B 2 152 ? 97.749 40.148 22.924 1.00 42.24 152 SER B C 1
ATOM 5595 O O . SER B 2 152 ? 97.929 39.497 23.952 1.00 45.83 152 SER B O 1
ATOM 5598 N N . ARG B 2 153 ? 98.708 40.859 22.337 1.00 46.11 153 ARG B N 1
ATOM 5599 C CA . ARG B 2 153 ? 100.099 40.814 22.787 1.00 46.96 153 ARG B CA 1
ATOM 5600 C C . ARG B 2 153 ? 100.284 41.199 24.258 1.00 49.75 153 ARG B C 1
ATOM 5601 O O . ARG B 2 153 ? 101.080 40.582 24.968 1.00 50.61 153 ARG B O 1
ATOM 5609 N N . GLU B 2 154 ? 99.546 42.203 24.721 1.00 51.07 154 GLU B N 1
ATOM 5610 C CA . GLU B 2 154 ? 99.784 42.748 26.057 1.00 50.72 154 GLU B CA 1
ATOM 5611 C C . GLU B 2 154 ? 98.641 42.510 27.044 1.00 50.70 154 GLU B C 1
ATOM 5612 O O . GLU B 2 154 ? 98.880 42.221 28.218 1.00 52.54 154 GLU B O 1
ATOM 5614 N N . LYS B 2 155 ? 97.405 42.635 26.574 1.00 47.40 155 LYS B N 1
ATOM 5615 C CA . LYS B 2 155 ? 96.252 42.623 27.469 1.00 45.15 155 LYS B CA 1
ATOM 5616 C C . LYS B 2 155 ? 95.811 41.214 27.872 1.00 45.98 155 LYS B C 1
ATOM 5617 O O . LYS B 2 155 ? 94.981 41.057 28.770 1.00 40.31 155 LYS B O 1
ATOM 5623 N N . LYS B 2 156 ? 96.384 40.204 27.221 1.00 45.12 156 LYS B N 1
ATOM 5624 C CA . LYS B 2 156 ? 96.026 38.797 27.434 1.00 38.99 156 LYS B CA 1
ATOM 5625 C C . LYS B 2 156 ? 94.513 38.574 27.406 1.00 36.85 156 LYS B C 1
ATOM 5626 O O . LYS B 2 156 ? 93.936 37.994 28.327 1.00 30.62 156 LYS B O 1
ATOM 5632 N N . VAL B 2 157 ? 93.878 39.067 26.351 1.00 31.83 157 VAL B N 1
ATOM 5633 C CA . VAL B 2 157 ? 92.481 38.774 26.074 1.00 35.95 157 VAL B CA 1
ATOM 5634 C C . VAL B 2 157 ? 92.375 38.395 24.606 1.00 35.73 157 VAL B C 1
ATOM 5635 O O . VAL B 2 157 ? 93.263 38.715 23.817 1.00 38.69 157 VAL B O 1
ATOM 5639 N N . VAL B 2 158 ? 91.300 37.706 24.243 1.00 31.10 158 VAL B N 1
ATOM 5640 C CA . VAL B 2 158 ? 91.149 37.199 22.884 1.00 37.49 158 VAL B CA 1
ATOM 5641 C C . VAL B 2 158 ? 90.940 38.334 21.888 1.00 41.91 158 VAL B C 1
ATOM 5642 O O . VAL B 2 158 ? 90.086 39.193 22.092 1.00 44.34 158 VAL B O 1
ATOM 5646 N N . GLU B 2 159 ? 91.732 38.336 20.819 1.00 42.22 159 GLU B N 1
ATOM 5647 C CA . GLU B 2 159 ? 91.559 39.300 19.737 1.00 41.75 159 GLU B CA 1
ATOM 5648 C C . GLU B 2 159 ? 90.229 39.062 19.029 1.00 45.95 159 GLU B C 1
ATOM 5649 O O . GLU B 2 159 ? 89.703 37.951 19.047 1.00 49.67 159 GLU B O 1
ATOM 5651 N N . GLU B 2 160 ? 89.691 40.103 18.402 1.00 45.65 160 GLU B N 1
ATOM 5652 C CA . GLU B 2 160 ? 88.366 40.024 17.793 1.00 50.56 160 GLU B CA 1
ATOM 5653 C C . GLU B 2 160 ? 88.303 39.013 16.650 1.00 45.85 160 GLU B C 1
ATOM 5654 O O . GLU B 2 160 ? 89.057 39.106 15.681 1.00 49.81 160 GLU B O 1
ATOM 5660 N N . GLY B 2 161 ? 87.401 38.044 16.780 1.00 44.32 161 GLY B N 1
ATOM 5661 C CA . GLY B 2 161 ? 87.172 37.056 15.740 1.00 42.64 161 GLY B CA 1
ATOM 5662 C C . GLY B 2 161 ? 88.235 35.976 15.654 1.00 45.73 161 GLY B C 1
ATOM 5663 O O . GLY B 2 1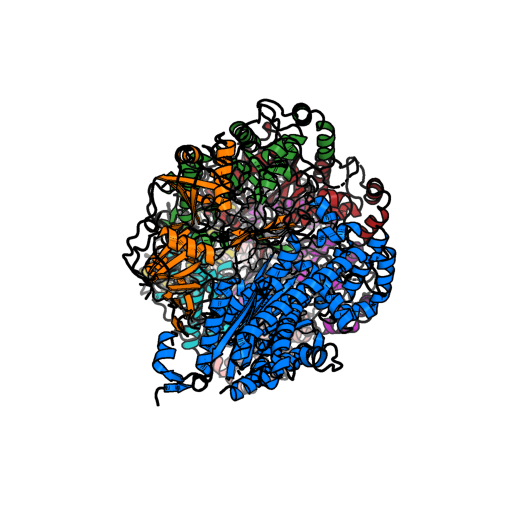61 ? 88.212 35.149 14.741 1.00 40.41 161 GLY B O 1
ATOM 5664 N N . MET B 2 162 ? 89.163 35.972 16.607 1.00 42.24 162 MET B N 1
ATOM 5665 C CA . MET B 2 162 ? 90.279 35.033 16.573 1.00 38.91 162 MET B CA 1
ATOM 5666 C C . MET B 2 162 ? 90.017 33.792 17.419 1.00 36.23 162 MET B C 1
ATOM 5667 O O . MET B 2 162 ? 90.684 33.554 18.426 1.00 34.67 162 MET B O 1
ATOM 5672 N N . LEU B 2 163 ? 89.033 33.008 16.996 1.00 30.49 163 LEU B N 1
ATOM 5673 C CA . LEU B 2 163 ? 88.754 31.714 17.597 1.00 32.71 163 LEU B CA 1
ATOM 5674 C C . LEU B 2 163 ? 88.644 30.687 16.478 1.00 32.73 163 LEU B C 1
ATOM 5675 O O . LEU B 2 163 ? 88.078 30.978 15.428 1.00 34.28 163 LEU B O 1
ATOM 5680 N N . TYR B 2 164 ? 89.191 29.495 16.685 1.00 29.88 164 TYR B N 1
ATOM 5681 C CA . TYR B 2 164 ? 89.153 28.487 15.635 1.00 29.60 164 TYR B CA 1
ATOM 5682 C C . TYR B 2 164 ? 89.069 27.075 16.192 1.00 29.16 164 TYR B C 1
ATOM 5683 O O . TYR B 2 164 ? 89.365 26.827 17.361 1.00 29.22 164 TYR B O 1
ATOM 5692 N N . THR B 2 165 ? 88.657 26.158 15.328 1.00 26.91 165 THR B N 1
ATOM 5693 C CA . THR B 2 165 ? 88.412 24.776 15.700 1.00 26.96 165 THR B CA 1
ATOM 5694 C C . THR B 2 165 ? 89.160 23.840 14.759 1.00 27.39 165 THR B C 1
ATOM 5695 O O . THR B 2 165 ? 89.162 24.050 13.548 1.00 26.77 165 THR B O 1
ATOM 5699 N N . VAL B 2 166 ? 89.813 22.821 15.309 1.00 24.08 166 VAL B N 1
ATOM 5700 C CA . VAL B 2 166 ? 90.447 21.808 14.474 1.00 25.28 166 VAL B CA 1
ATOM 5701 C C . VAL B 2 166 ? 90.021 20.413 14.908 1.00 26.13 166 VAL B C 1
ATOM 5702 O O . VAL B 2 166 ? 90.084 20.071 16.089 1.00 23.73 166 VAL B O 1
ATOM 5706 N N . GLU B 2 167 ? 89.570 19.616 13.947 1.00 24.20 167 GLU B N 1
ATOM 5707 C CA . GLU B 2 167 ? 89.291 18.211 14.198 1.00 26.66 167 GLU B CA 1
ATOM 5708 C C . GLU B 2 167 ? 90.456 17.390 13.680 1.00 23.49 167 GLU B C 1
ATOM 5709 O O . GLU B 2 167 ? 90.544 17.108 12.483 1.00 21.69 167 GLU B O 1
ATOM 5715 N N . PHE B 2 168 ? 91.357 17.038 14.591 1.00 19.55 168 PHE B N 1
ATOM 5716 C CA . PHE B 2 168 ? 92.535 16.237 14.278 1.00 24.81 168 PHE B CA 1
ATOM 5717 C C . PHE B 2 168 ? 92.201 14.756 14.194 1.00 24.52 168 PHE B C 1
ATOM 5718 O O . PHE B 2 168 ? 91.160 14.323 14.681 1.00 28.47 168 PHE B O 1
ATOM 5726 N N . LEU B 2 169 ? 93.101 13.983 13.593 1.00 26.16 169 LEU B N 1
ATOM 5727 C CA . LEU B 2 169 ? 93.033 12.526 13.655 1.00 26.86 169 LEU B CA 1
ATOM 5728 C C . LEU B 2 169 ? 94.042 11.997 14.675 1.00 28.96 169 LEU B C 1
ATOM 5729 O O . LEU B 2 169 ? 95.143 12.533 14.804 1.00 26.54 169 LEU B O 1
ATOM 5734 N N . ARG B 2 170 ? 93.655 10.954 15.403 1.00 26.67 170 ARG B N 1
ATOM 5735 C CA . ARG B 2 170 ? 94.578 10.223 16.265 1.00 29.73 170 ARG B CA 1
ATOM 5736 C C . ARG B 2 170 ? 94.996 8.933 15.578 1.00 29.56 170 ARG B C 1
ATOM 5737 O O . ARG B 2 170 ? 94.306 7.921 15.676 1.00 31.69 170 ARG B O 1
ATOM 5745 N N . ILE B 2 171 ? 96.124 8.980 14.880 1.00 31.94 171 ILE B N 1
ATOM 5746 C CA . ILE B 2 171 ? 96.615 7.836 14.121 1.00 29.48 171 ILE B CA 1
ATOM 5747 C C . ILE B 2 171 ? 97.940 7.351 14.699 1.00 29.23 171 ILE B C 1
ATOM 5748 O O . ILE B 2 171 ? 98.826 8.152 14.992 1.00 31.30 171 ILE B O 1
ATOM 5753 N N . GLU B 2 172 ? 98.071 6.040 14.865 1.00 29.62 172 GLU B N 1
ATOM 5754 C CA . GLU B 2 172 ? 99.279 5.462 15.443 1.00 26.71 172 GLU B CA 1
ATOM 5755 C C . GLU B 2 172 ? 100.423 5.366 14.435 1.00 31.06 172 GLU B C 1
ATOM 5756 O O . GLU B 2 172 ? 101.575 5.636 14.775 1.00 26.98 172 GLU B O 1
ATOM 5758 N N . LYS B 2 173 ? 100.105 4.973 13.201 1.00 28.31 173 LYS B N 1
ATOM 5759 C CA . LYS B 2 173 ? 101.120 4.746 12.174 1.00 27.50 173 LYS B CA 1
ATOM 5760 C C . LYS B 2 173 ? 100.619 5.105 10.775 1.00 28.33 173 LYS B C 1
ATOM 5761 O O . LYS B 2 173 ? 99.443 4.932 10.462 1.00 27.41 173 LYS B O 1
ATOM 5767 N N . ILE B 2 174 ? 101.522 5.600 9.937 1.00 24.67 174 ILE B N 1
ATOM 5768 C CA . ILE B 2 174 ? 101.272 5.683 8.502 1.00 28.71 174 ILE B CA 1
ATOM 5769 C C . ILE B 2 174 ? 102.429 5.009 7.778 1.00 31.83 174 ILE B C 1
ATOM 5770 O O . ILE B 2 174 ? 103.593 5.292 8.062 1.00 32.29 174 ILE B O 1
ATOM 5775 N N . TYR B 2 175 ? 102.110 4.100 6.865 1.00 29.30 175 TYR B N 1
ATOM 5776 C CA . TYR B 2 175 ? 103.132 3.408 6.093 1.00 29.01 175 TYR B CA 1
ATOM 5777 C C . TYR B 2 175 ? 103.154 3.934 4.667 1.00 30.61 175 TYR B C 1
ATOM 5778 O O . TYR B 2 175 ? 102.106 4.192 4.079 1.00 29.53 175 TYR B O 1
ATOM 5787 N N . ALA B 2 176 ? 104.353 4.108 4.123 1.00 27.02 176 ALA B N 1
ATOM 5788 C CA . ALA B 2 176 ? 104.521 4.519 2.734 1.00 27.42 176 ALA B CA 1
ATOM 5789 C C . ALA B 2 176 ? 105.573 3.647 2.065 1.00 33.50 176 ALA B C 1
ATOM 5790 O O . ALA B 2 176 ? 106.581 3.295 2.678 1.00 31.65 176 ALA B O 1
ATOM 5792 N N . TRP B 2 177 ? 105.333 3.296 0.807 1.00 29.90 177 TRP B N 1
ATOM 5793 C CA . TRP B 2 177 ? 106.268 2.463 0.066 1.00 30.94 177 TRP B CA 1
ATOM 5794 C C . TRP B 2 177 ? 106.749 3.202 -1.175 1.00 34.94 177 TRP B C 1
ATOM 5795 O O . TRP B 2 177 ? 105.950 3.739 -1.947 1.00 28.30 177 TRP B O 1
ATOM 5806 N N . ILE B 2 178 ? 108.066 3.238 -1.350 1.00 32.13 178 ILE B N 1
ATOM 5807 C CA . ILE B 2 178 ? 108.680 4.032 -2.404 1.00 32.52 178 ILE B CA 1
ATOM 5808 C C . ILE B 2 178 ? 109.620 3.199 -3.265 1.00 33.85 178 ILE B C 1
ATOM 5809 O O . ILE B 2 178 ? 110.423 2.425 -2.749 1.00 30.06 178 ILE B O 1
ATOM 5814 N N . GLU B 2 179 ? 109.506 3.357 -4.579 1.00 35.46 179 GLU B N 1
ATOM 5815 C CA . GLU B 2 179 ? 110.479 2.791 -5.501 1.00 36.14 179 GLU B CA 1
ATOM 5816 C C . GLU B 2 179 ? 111.431 3.893 -5.940 1.00 34.68 179 GLU B C 1
ATOM 5817 O O . GLU B 2 179 ? 111.026 4.857 -6.588 1.00 42.53 179 GLU B O 1
ATOM 5823 N N . ASP B 2 180 ? 112.698 3.749 -5.570 1.00 40.57 180 ASP B N 1
ATOM 5824 C CA . ASP B 2 180 ? 113.695 4.781 -5.819 1.00 44.71 180 ASP B CA 1
ATOM 5825 C C . ASP B 2 180 ? 114.599 4.411 -6.992 1.00 45.66 180 ASP B C 1
ATOM 5826 O O . ASP B 2 180 ? 115.326 3.420 -6.930 1.00 46.89 180 ASP B O 1
ATOM 5831 N N . PRO B 2 181 ? 114.553 5.211 -8.069 1.00 44.91 181 PRO B N 1
ATOM 5832 C CA . PRO B 2 181 ? 115.379 4.994 -9.263 1.00 48.02 181 PRO B CA 1
ATOM 5833 C C . PRO B 2 181 ? 116.832 5.448 -9.101 1.00 51.28 181 PRO B C 1
ATOM 5834 O O . PRO B 2 181 ? 117.516 5.657 -10.103 1.00 51.08 181 PRO B O 1
ATOM 5838 N N . GLY B 2 182 ? 117.291 5.599 -7.862 1.00 53.75 182 GLY B N 1
ATOM 5839 C CA . GLY B 2 182 ? 118.680 5.932 -7.600 1.00 51.32 182 GLY B CA 1
ATOM 5840 C C . GLY B 2 182 ? 118.897 7.328 -7.048 1.00 54.25 182 GLY B C 1
ATOM 5841 O O . GLY B 2 182 ? 119.997 7.873 -7.139 1.00 53.68 182 GLY B O 1
ATOM 5842 N N . CYS B 2 183 ? 117.851 7.907 -6.466 1.00 49.03 183 CYS B N 1
ATOM 5843 C CA . CYS B 2 183 ? 117.935 9.255 -5.914 1.00 52.12 183 CYS B CA 1
ATOM 5844 C C . CYS B 2 183 ? 118.541 9.252 -4.512 1.00 52.98 183 CYS B C 1
ATOM 5845 O O . CYS B 2 183 ? 118.849 10.307 -3.956 1.00 55.59 183 CYS B O 1
ATOM 5848 N N . GLY B 2 184 ? 118.710 8.061 -3.945 1.00 50.84 184 GLY B N 1
ATOM 5849 C CA . GLY B 2 184 ? 119.240 7.930 -2.600 1.00 51.04 184 GLY B CA 1
ATOM 5850 C C . GLY B 2 184 ? 118.286 8.484 -1.559 1.00 50.64 184 GLY B C 1
ATOM 5851 O O . GLY B 2 184 ? 118.673 9.285 -0.709 1.00 49.58 184 GLY B O 1
ATOM 5852 N N . ILE B 2 185 ? 117.032 8.054 -1.628 1.00 46.13 185 ILE B N 1
ATOM 5853 C CA . ILE B 2 185 ? 116.014 8.506 -0.689 1.00 45.06 185 ILE B CA 1
ATOM 5854 C C . ILE B 2 185 ? 116.158 7.812 0.662 1.00 39.25 185 ILE B C 1
ATOM 5855 O O . ILE B 2 185 ? 115.986 8.436 1.711 1.00 41.28 185 ILE B O 1
ATOM 5860 N N . LYS B 2 186 ? 116.482 6.523 0.629 1.00 37.48 186 LYS B N 1
ATOM 5861 C CA . LYS B 2 186 ? 116.639 5.736 1.847 1.00 43.83 186 LYS B CA 1
ATOM 5862 C C . LYS B 2 186 ? 117.720 6.312 2.765 1.00 45.21 186 LYS B C 1
ATOM 5863 O O . LYS B 2 186 ? 117.572 6.307 3.986 1.00 43.14 186 LYS B O 1
ATOM 5869 N N . ASP B 2 187 ? 118.797 6.817 2.173 1.00 42.47 187 ASP B N 1
ATOM 5870 C CA . ASP B 2 187 ? 119.894 7.392 2.945 1.00 47.01 187 ASP B CA 1
ATOM 5871 C C . ASP B 2 187 ? 119.514 8.740 3.543 1.00 44.18 187 ASP B C 1
ATOM 5872 O O . ASP B 2 187 ? 119.864 9.041 4.682 1.00 40.73 187 ASP B O 1
ATOM 5877 N N . ILE B 2 188 ? 118.798 9.547 2.768 1.00 41.90 188 ILE B N 1
ATOM 5878 C CA . ILE B 2 188 ? 118.399 10.878 3.211 1.00 42.49 188 ILE B CA 1
ATOM 5879 C C . ILE B 2 188 ? 117.318 10.803 4.293 1.00 45.95 188 ILE B C 1
ATOM 5880 O O . ILE B 2 188 ? 117.334 11.578 5.253 1.00 45.47 188 ILE B O 1
ATOM 5885 N N . LEU B 2 189 ? 116.390 9.862 4.145 1.00 43.77 189 LEU B N 1
ATOM 5886 C CA . LEU B 2 189 ? 115.347 9.664 5.148 1.00 41.85 189 LEU B CA 1
ATOM 5887 C C . LEU B 2 189 ? 115.934 9.128 6.450 1.00 43.04 189 LEU B C 1
ATOM 5888 O O . LEU B 2 189 ? 115.444 9.439 7.536 1.00 41.40 189 LEU B O 1
ATOM 5893 N N . SER B 2 190 ? 116.988 8.325 6.333 1.00 42.78 190 SER B N 1
ATOM 5894 C CA . SER B 2 190 ? 117.669 7.776 7.501 1.00 41.52 190 SER B CA 1
ATOM 5895 C C . SER B 2 190 ? 118.351 8.862 8.327 1.00 42.67 190 SER B C 1
ATOM 5896 O O . SER B 2 190 ? 118.520 8.714 9.536 1.00 46.76 190 SER B O 1
ATOM 5899 N N . SER B 2 191 ? 118.741 9.952 7.671 1.00 44.67 191 SER B N 1
ATOM 5900 C CA . SER B 2 191 ? 119.438 11.044 8.345 1.00 40.78 191 SER B CA 1
ATOM 5901 C C . SER B 2 191 ? 118.472 11.934 9.120 1.00 50.55 191 SER B C 1
ATOM 5902 O O . SER B 2 191 ? 118.885 12.716 9.978 1.00 51.93 191 SER B O 1
ATOM 5905 N N . TYR B 2 192 ? 117.185 11.815 8.811 1.00 43.35 192 TYR B N 1
ATOM 5906 C CA . TYR B 2 192 ? 116.162 12.592 9.497 1.00 44.85 192 TYR B CA 1
ATOM 5907 C C . TYR B 2 192 ? 115.421 11.736 10.519 1.00 42.72 192 TYR B C 1
ATOM 5908 O O . TYR B 2 192 ? 115.110 10.572 10.264 1.00 46.89 192 TYR B O 1
ATOM 5910 N N . GLU B 2 193 ? 115.148 12.317 11.680 1.00 40.25 193 GLU B N 1
ATOM 5911 C CA . GLU B 2 193 ? 114.402 11.627 12.723 1.00 43.41 193 GLU B CA 1
ATOM 5912 C C . GLU B 2 193 ? 112.907 11.878 12.580 1.00 35.84 193 GLU B C 1
ATOM 5913 O O . GLU B 2 193 ? 112.088 11.011 12.881 1.00 33.45 193 GLU B O 1
ATOM 5919 N N . PHE B 2 194 ? 112.562 13.074 12.117 1.00 32.87 194 PHE B N 1
ATOM 5920 C CA . PHE B 2 194 ? 111.169 13.493 12.021 1.00 35.93 194 PHE B CA 1
ATOM 5921 C C . PHE B 2 194 ? 110.939 14.386 10.806 1.00 34.31 194 PHE B C 1
ATOM 5922 O O . PHE B 2 194 ? 111.891 14.892 10.214 1.00 34.72 194 PHE B O 1
ATOM 5930 N N . LEU B 2 195 ? 109.672 14.581 10.447 1.00 29.95 195 LEU B N 1
ATOM 5931 C CA . LEU B 2 195 ? 109.304 15.568 9.436 1.00 31.51 195 LEU B CA 1
ATOM 5932 C C . LEU B 2 195 ? 107.894 16.100 9.672 1.00 28.26 195 LEU B C 1
ATOM 5933 O O . LEU B 2 195 ? 107.077 15.447 10.317 1.00 28.22 195 LEU B O 1
ATOM 5938 N N . THR B 2 196 ? 107.622 17.289 9.146 1.00 24.82 196 THR B N 1
ATOM 5939 C CA . THR B 2 196 ? 106.285 17.863 9.189 1.00 27.66 196 THR B CA 1
ATOM 5940 C C . THR B 2 196 ? 105.366 17.118 8.231 1.00 27.74 196 THR B C 1
ATOM 5941 O O . THR B 2 196 ? 105.679 16.966 7.049 1.00 29.95 196 THR B O 1
ATOM 5945 N N . LEU B 2 197 ? 104.236 16.652 8.748 1.00 23.74 197 LEU B N 1
ATOM 5946 C CA . LEU B 2 197 ? 103.259 15.930 7.943 1.00 25.40 197 LEU B CA 1
ATOM 5947 C C . LEU B 2 197 ? 101.873 16.530 8.154 1.00 24.27 197 LEU B C 1
ATOM 5948 O O . LEU B 2 197 ? 101.396 16.625 9.284 1.00 24.15 197 LEU B O 1
ATOM 5953 N N . GLY B 2 198 ? 101.233 16.942 7.066 1.00 25.34 198 GLY B N 1
ATOM 5954 C CA . GLY B 2 198 ? 99.930 17.573 7.156 1.00 23.06 198 GLY B CA 1
ATOM 5955 C C . GLY B 2 198 ? 100.012 18.974 7.735 1.00 22.29 198 GLY B C 1
ATOM 5956 O O . GLY B 2 198 ? 101.059 19.624 7.679 1.00 23.58 198 GLY B O 1
ATOM 5957 N N . GLY B 2 199 ? 98.907 19.436 8.310 1.00 20.11 199 GLY B N 1
ATOM 5958 C CA . GLY B 2 199 ? 98.806 20.815 8.750 1.00 23.23 199 GLY B CA 1
ATOM 5959 C C . GLY B 2 199 ? 99.150 21.079 10.203 1.00 21.47 199 GLY B C 1
ATOM 5960 O O . GLY B 2 199 ? 99.451 20.160 10.964 1.00 19.30 199 GLY B O 1
ATOM 5961 N N . GLU B 2 200 ? 99.103 22.360 10.568 1.00 26.40 200 GLU B N 1
ATOM 5962 C CA . GLU B 2 200 ? 99.365 22.837 11.926 1.00 22.95 200 GLU B CA 1
ATOM 5963 C C . GLU B 2 200 ? 100.747 22.443 12.438 1.00 22.77 200 GLU B C 1
ATOM 5964 O O . GLU B 2 200 ? 100.954 22.293 13.644 1.00 23.31 200 GLU B O 1
ATOM 5970 N N . SER B 2 201 ? 101.684 22.293 11.506 1.00 24.03 201 SER B N 1
ATOM 5971 C CA . SER B 2 201 ? 103.081 21.999 11.818 1.00 29.64 201 SER B CA 1
ATOM 5972 C C . SER B 2 201 ? 103.261 20.775 12.708 1.00 26.60 201 SER B C 1
ATOM 5973 O O . SER B 2 201 ? 104.178 20.733 13.522 1.00 30.51 201 SER B O 1
ATOM 5976 N N . ARG B 2 202 ? 102.395 19.779 12.551 1.00 23.29 202 ARG B N 1
ATOM 5977 C CA . ARG B 2 202 ? 102.543 18.530 13.292 1.00 25.80 202 ARG B CA 1
ATOM 5978 C C . ARG B 2 202 ? 103.640 17.685 12.663 1.00 26.04 202 ARG B C 1
ATOM 5979 O O . ARG B 2 202 ? 103.809 17.689 11.446 1.00 25.26 202 ARG B O 1
ATOM 5987 N N . VAL B 2 203 ? 104.388 16.961 13.488 1.00 25.00 203 VAL B N 1
ATOM 5988 C CA . VAL B 2 203 ? 105.460 16.127 12.968 1.00 25.64 203 VAL B CA 1
ATOM 5989 C C . VAL B 2 203 ? 105.213 14.647 13.210 1.00 27.70 203 VAL B C 1
ATOM 5990 O O . VAL B 2 203 ? 104.435 14.261 14.083 1.00 25.33 203 VAL B O 1
ATOM 5994 N N . ALA B 2 204 ? 105.884 13.826 12.414 1.00 25.97 204 ALA B N 1
ATOM 5995 C CA . ALA B 2 204 ? 105.866 12.386 12.592 1.00 28.07 204 ALA B CA 1
ATOM 5996 C C . ALA B 2 204 ? 107.295 11.865 12.555 1.00 27.02 204 ALA B C 1
ATOM 5997 O O . ALA B 2 204 ? 108.107 12.320 11.749 1.00 28.16 204 ALA B O 1
ATOM 5999 N N . PHE B 2 205 ? 107.607 10.924 13.439 1.00 29.38 205 PHE B N 1
ATOM 6000 C CA . PHE B 2 205 ? 108.915 10.286 13.420 1.00 27.41 205 PHE B CA 1
ATOM 6001 C C . PHE B 2 205 ? 109.042 9.446 12.160 1.00 29.20 205 PHE B C 1
ATOM 6002 O O . PHE B 2 205 ? 108.059 8.876 11.690 1.00 26.83 205 PHE B O 1
ATOM 6010 N N . VAL B 2 206 ? 110.252 9.372 11.619 1.00 27.54 206 VAL B N 1
ATOM 6011 C CA . VAL B 2 206 ? 110.486 8.633 10.387 1.00 28.20 206 VAL B CA 1
ATOM 6012 C C . VAL B 2 206 ? 111.441 7.466 10.593 1.00 31.56 206 VAL B C 1
ATOM 6013 O O . VAL B 2 206 ? 112.556 7.641 11.085 1.00 31.43 206 VAL B O 1
ATOM 6017 N N . GLU B 2 207 ? 110.980 6.273 10.234 1.00 31.62 207 GLU B N 1
ATOM 6018 C CA . GLU B 2 207 ? 111.831 5.095 10.158 1.00 34.35 207 GLU B CA 1
ATOM 6019 C C . GLU B 2 207 ? 111.788 4.591 8.724 1.00 38.08 207 GLU B C 1
ATOM 6020 O O . GLU B 2 207 ? 110.773 4.735 8.044 1.00 31.41 207 GLU B O 1
ATOM 6026 N N . VAL B 2 208 ? 112.886 4.015 8.255 1.00 32.29 208 VAL B N 1
ATOM 6027 C CA . VAL B 2 208 ? 112.938 3.533 6.882 1.00 37.43 208 VAL B CA 1
ATOM 6028 C C . VAL B 2 208 ? 113.633 2.181 6.813 1.00 42.85 208 VAL B C 1
ATOM 6029 O O . VAL B 2 208 ? 114.723 1.997 7.354 1.00 41.84 208 VAL B O 1
ATOM 6033 N N . ASP B 2 209 ? 112.978 1.229 6.157 1.00 44.58 209 ASP B N 1
ATOM 6034 C CA . ASP B 2 209 ? 113.504 -0.120 6.037 1.00 41.02 209 ASP B CA 1
ATOM 6035 C C . ASP B 2 209 ? 113.413 -0.593 4.594 1.00 47.73 209 ASP B C 1
ATOM 6036 O O . ASP B 2 209 ? 112.465 -0.263 3.877 1.00 42.27 209 ASP B O 1
ATOM 6041 N N . ASP B 2 210 ? 114.410 -1.362 4.173 1.00 45.30 210 ASP B N 1
ATOM 6042 C CA . ASP B 2 210 ? 114.430 -1.916 2.827 1.00 50.54 210 ASP B CA 1
ATOM 6043 C C . ASP B 2 210 ? 113.688 -3.244 2.818 1.00 51.42 210 ASP B C 1
ATOM 6044 O O . ASP B 2 210 ? 114.274 -4.291 3.087 1.00 58.88 210 ASP B O 1
ATOM 6049 N N . LYS B 2 211 ? 112.394 -3.195 2.518 1.00 49.23 211 LYS B N 1
ATOM 6050 C CA . LYS B 2 211 ? 111.565 -4.394 2.530 1.00 49.26 211 LYS B CA 1
ATOM 6051 C C . LYS B 2 211 ? 110.292 -4.212 1.712 1.00 50.61 211 LYS B C 1
ATOM 6052 O O . LYS B 2 211 ? 109.788 -3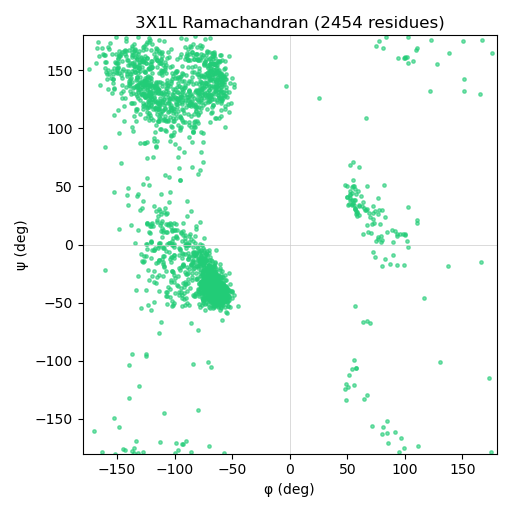.099 1.559 1.00 45.52 211 LYS B O 1
ATOM 6054 N N . THR B 2 212 ? 109.785 -5.320 1.181 1.00 47.52 212 THR B N 1
ATOM 6055 C CA . THR B 2 212 ? 108.508 -5.328 0.483 1.00 38.31 212 THR B CA 1
ATOM 6056 C C . THR B 2 212 ? 107.459 -5.992 1.365 1.00 40.24 212 THR B C 1
ATOM 6057 O O . THR B 2 212 ? 107.627 -7.146 1.762 1.00 39.00 212 THR B O 1
ATOM 6061 N N . PRO B 2 213 ? 106.378 -5.262 1.685 1.00 42.82 213 PRO B N 1
ATOM 6062 C CA . PRO B 2 213 ? 105.324 -5.819 2.539 1.00 38.57 213 PRO B CA 1
ATOM 6063 C C . PRO B 2 213 ? 104.741 -7.089 1.932 1.00 35.58 213 PRO B C 1
ATOM 6064 O O . PRO B 2 213 ? 104.619 -7.188 0.711 1.00 35.96 213 PRO B O 1
ATOM 6068 N N . ASP B 2 214 ? 104.396 -8.047 2.784 1.00 34.51 214 ASP B N 1
ATOM 6069 C CA . ASP B 2 214 ? 103.989 -9.369 2.330 1.00 38.18 214 ASP B CA 1
ATOM 6070 C C . ASP B 2 214 ? 102.748 -9.330 1.450 1.00 37.46 214 ASP B C 1
ATOM 6071 O O . ASP B 2 214 ? 102.564 -10.190 0.587 1.00 38.91 214 ASP B O 1
ATOM 6076 N N . ILE B 2 215 ? 101.901 -8.329 1.665 1.00 34.49 215 ILE B N 1
ATOM 6077 C CA . ILE B 2 215 ? 100.665 -8.210 0.906 1.00 35.09 215 ILE B CA 1
ATOM 6078 C C . ILE B 2 215 ? 100.962 -7.943 -0.573 1.00 28.44 215 ILE B C 1
ATOM 6079 O O . ILE B 2 215 ? 100.155 -8.268 -1.443 1.00 36.96 215 ILE B O 1
ATOM 6084 N N . PHE B 2 216 ? 102.136 -7.383 -0.859 1.00 31.94 216 PHE B N 1
ATOM 6085 C CA . PHE B 2 216 ? 102.554 -7.144 -2.240 1.00 31.57 216 PHE B CA 1
ATOM 6086 C C . PHE B 2 216 ? 103.187 -8.385 -2.869 1.00 36.71 216 PHE B C 1
ATOM 6087 O O . PHE B 2 216 ? 103.568 -8.361 -4.039 1.00 30.80 216 PHE B O 1
ATOM 6095 N N . ASN B 2 217 ? 103.307 -9.461 -2.097 1.00 34.97 217 ASN B N 1
ATOM 6096 C CA . ASN B 2 217 ? 104.000 -10.660 -2.565 1.00 37.25 217 ASN B CA 1
ATOM 6097 C C . ASN B 2 217 ? 103.128 -11.912 -2.570 1.00 38.34 217 ASN B C 1
ATOM 6098 O O . ASN B 2 217 ? 103.640 -13.028 -2.655 1.00 38.42 217 ASN B O 1
ATOM 6103 N N . ARG B 2 218 ? 101.815 -11.729 -2.477 1.00 34.90 218 ARG B N 1
ATOM 6104 C CA . ARG B 2 218 ? 100.895 -12.859 -2.420 1.00 34.14 218 ARG B CA 1
ATOM 6105 C C . ARG B 2 218 ? 100.820 -13.609 -3.747 1.00 38.51 218 ARG B C 1
ATOM 6106 O O . ARG B 2 218 ? 100.987 -13.023 -4.814 1.00 33.28 218 ARG B O 1
ATOM 6114 N N . GLU B 2 219 ? 100.578 -14.913 -3.668 1.00 40.00 219 GLU B N 1
ATOM 6115 C CA . GLU B 2 219 ? 100.334 -15.723 -4.855 1.00 42.84 219 GLU B CA 1
ATOM 6116 C C . GLU B 2 219 ? 98.872 -16.141 -4.882 1.00 40.40 219 GLU B C 1
ATOM 6117 O O . GLU B 2 219 ? 98.447 -16.989 -4.102 1.00 42.33 219 GLU B O 1
ATOM 6123 N N . LEU B 2 220 ? 98.106 -15.536 -5.783 1.00 38.58 220 LEU B N 1
ATOM 6124 C CA . LEU B 2 220 ? 96.664 -15.737 -5.813 1.00 39.57 220 LEU B CA 1
ATOM 6125 C C . LEU B 2 220 ? 96.251 -16.823 -6.798 1.00 39.05 220 LEU B C 1
ATOM 6126 O O . LEU B 2 220 ? 95.167 -17.397 -6.683 1.00 40.65 220 LEU B O 1
ATOM 6131 N N . GLY B 2 221 ? 97.115 -17.098 -7.768 1.00 38.73 221 GLY B N 1
ATOM 6132 C CA . GLY B 2 221 ? 96.828 -18.103 -8.774 1.00 40.10 221 GLY B CA 1
ATOM 6133 C C . GLY B 2 221 ? 96.256 -17.502 -10.043 1.00 39.73 221 GLY B C 1
ATOM 6134 O O . GLY B 2 221 ? 96.300 -16.288 -10.244 1.00 33.91 221 GLY B O 1
ATOM 6135 N N . SER B 2 222 ? 95.712 -18.359 -10.901 1.00 39.00 222 SER B N 1
ATOM 6136 C CA . SER B 2 222 ? 95.175 -17.923 -12.184 1.00 36.46 222 SER B CA 1
ATOM 6137 C C . SER B 2 222 ? 93.664 -18.131 -12.252 1.00 35.30 222 SER B C 1
ATOM 6138 O O . SER B 2 222 ? 93.158 -19.189 -11.885 1.00 35.76 222 SER B O 1
ATOM 6141 N N . THR B 2 223 ? 92.946 -17.114 -12.720 1.00 36.03 223 THR B N 1
ATOM 6142 C CA . THR B 2 223 ? 91.491 -17.188 -12.804 1.00 31.45 223 THR B CA 1
ATOM 6143 C C . THR B 2 223 ? 90.926 -16.139 -13.747 1.00 31.32 223 THR B C 1
ATOM 6144 O O . THR B 2 223 ? 91.607 -15.179 -14.102 1.00 31.83 223 THR B O 1
ATOM 6148 N N . LYS B 2 224 ? 89.676 -16.333 -14.150 1.00 31.42 224 LYS B N 1
ATOM 6149 C CA . LYS B 2 224 ? 88.965 -15.348 -14.954 1.00 33.39 224 LYS B CA 1
ATOM 6150 C C . LYS B 2 224 ? 88.323 -14.297 -14.058 1.00 30.50 224 LYS B C 1
ATOM 6151 O O . LYS B 2 224 ? 88.181 -13.135 -14.443 1.00 29.17 224 LYS B O 1
ATOM 6157 N N . LYS B 2 225 ? 87.944 -14.720 -12.858 1.00 29.29 225 LYS B N 1
ATOM 6158 C CA . LYS B 2 225 ? 87.215 -13.865 -11.934 1.00 29.57 225 LYS B CA 1
ATOM 6159 C C . LYS B 2 225 ? 88.148 -13.200 -10.931 1.00 29.76 225 LYS B C 1
ATOM 6160 O O . LYS B 2 225 ? 88.319 -13.679 -9.808 1.00 27.79 225 LYS B O 1
ATOM 6166 N N . ALA B 2 226 ? 88.749 -12.091 -11.348 1.00 25.47 226 ALA B N 1
ATOM 6167 C CA . ALA B 2 226 ? 89.631 -11.325 -10.480 1.00 30.09 226 ALA B CA 1
ATOM 6168 C C . ALA B 2 226 ? 88.928 -10.081 -9.946 1.00 28.97 226 ALA B C 1
ATOM 6169 O O . ALA B 2 226 ? 88.003 -9.565 -10.571 1.00 25.63 226 ALA B O 1
ATOM 6171 N N . LEU B 2 227 ? 89.363 -9.609 -8.783 1.00 28.39 227 LEU B N 1
ATOM 6172 C CA . LEU B 2 227 ? 88.894 -8.329 -8.270 1.00 27.87 227 LEU B CA 1
ATOM 6173 C C . LEU B 2 227 ? 90.084 -7.453 -7.894 1.00 27.21 227 LEU B C 1
ATOM 6174 O O . LEU B 2 227 ? 91.192 -7.947 -7.666 1.00 29.16 227 LEU B O 1
ATOM 6179 N N . PHE B 2 228 ? 89.847 -6.148 -7.836 1.00 24.66 228 PHE B N 1
ATOM 6180 C CA . PHE B 2 228 ? 90.908 -5.190 -7.558 1.00 26.61 228 PHE B CA 1
ATOM 6181 C C . PHE B 2 228 ? 90.456 -4.178 -6.517 1.00 24.31 228 PHE B C 1
ATOM 6182 O O . PHE B 2 228 ? 89.645 -3.295 -6.796 1.00 23.03 228 PHE B O 1
ATOM 6190 N N . TYR B 2 229 ? 90.984 -4.338 -5.310 1.00 24.71 229 TYR B N 1
ATOM 6191 C CA . TYR B 2 229 ? 90.678 -3.467 -4.186 1.00 21.39 229 TYR B CA 1
ATOM 6192 C C . TYR B 2 229 ? 91.592 -2.251 -4.212 1.00 24.18 229 TYR B C 1
ATOM 6193 O O . TYR B 2 229 ? 92.815 -2.381 -4.151 1.00 21.61 229 TYR B O 1
ATOM 6202 N N . PHE B 2 230 ? 90.999 -1.067 -4.319 1.00 20.63 230 PHE B N 1
ATOM 6203 C CA . PHE B 2 230 ? 91.781 0.158 -4.373 1.00 23.74 230 PHE B CA 1
ATOM 6204 C C . PHE B 2 230 ? 92.100 0.645 -2.963 1.00 24.77 230 PHE B C 1
ATOM 6205 O O . PHE B 2 230 ? 91.212 1.083 -2.232 1.00 21.33 230 PHE B O 1
ATOM 6213 N N . SER B 2 231 ? 93.373 0.551 -2.587 1.00 23.37 231 SER B N 1
ATOM 6214 C CA . SER B 2 231 ? 93.816 0.915 -1.244 1.00 23.57 231 SER B CA 1
ATOM 6215 C C . SER B 2 231 ? 94.105 2.407 -1.136 1.00 25.28 231 SER B C 1
ATOM 6216 O O . SER B 2 231 ? 94.180 2.957 -0.037 1.00 22.30 231 SER B O 1
ATOM 6219 N N . THR B 2 232 ? 94.281 3.051 -2.285 1.00 19.90 232 THR B N 1
ATOM 6220 C CA . THR B 2 232 ? 94.475 4.495 -2.349 1.00 20.89 232 THR B CA 1
ATOM 6221 C C . THR B 2 232 ? 93.550 5.043 -3.432 1.00 22.35 232 THR B C 1
ATOM 6222 O O . THR B 2 232 ? 93.101 4.282 -4.286 1.00 21.92 232 THR B O 1
ATOM 6226 N N . PRO B 2 233 ? 93.243 6.353 -3.396 1.00 23.08 233 PRO B N 1
ATOM 6227 C CA . PRO B 2 233 ? 92.339 6.888 -4.419 1.00 24.60 233 PRO B CA 1
ATOM 6228 C C . PRO B 2 233 ? 92.889 6.674 -5.830 1.00 24.90 233 PRO B C 1
ATOM 6229 O O . PRO B 2 233 ? 94.100 6.752 -6.032 1.00 23.26 233 PRO B O 1
ATOM 6233 N N . THR B 2 234 ? 92.007 6.390 -6.782 1.00 23.10 234 THR B N 1
ATOM 6234 C CA . THR B 2 234 ? 92.427 6.098 -8.146 1.00 24.22 234 THR B CA 1
ATOM 6235 C C . THR B 2 234 ? 91.840 7.109 -9.113 1.00 24.30 234 THR B C 1
ATOM 6236 O O . THR B 2 234 ? 90.621 7.283 -9.188 1.00 26.29 234 THR B O 1
ATOM 6240 N N . ILE B 2 235 ? 92.721 7.776 -9.850 1.00 23.05 235 ILE B N 1
ATOM 6241 C CA . ILE B 2 235 ? 92.327 8.898 -10.689 1.00 27.21 235 ILE B CA 1
ATOM 6242 C C . ILE B 2 235 ? 92.208 8.505 -12.155 1.00 28.51 235 ILE B C 1
ATOM 6243 O O . ILE B 2 235 ? 93.124 7.916 -12.727 1.00 24.84 235 ILE B O 1
ATOM 6248 N N . GLY B 2 236 ? 91.069 8.832 -12.756 1.00 32.38 236 GLY B N 1
ATOM 6249 C CA . GLY B 2 236 ? 90.850 8.583 -14.169 1.00 28.78 236 GLY B CA 1
ATOM 6250 C C . GLY B 2 236 ? 89.458 8.061 -14.459 1.00 34.41 236 GLY B C 1
ATOM 6251 O O . GLY B 2 236 ? 88.744 7.631 -13.554 1.00 30.86 236 GLY B O 1
ATOM 6252 N N . LYS B 2 237 ? 89.067 8.112 -15.729 1.00 37.65 237 LYS B N 1
ATOM 6253 C CA . LYS B 2 237 ? 87.803 7.536 -16.162 1.00 38.10 237 LYS B CA 1
ATOM 6254 C C . LYS B 2 237 ? 87.841 6.022 -15.978 1.00 36.32 237 LYS B C 1
ATOM 6255 O O . LYS B 2 237 ? 88.878 5.395 -16.195 1.00 34.43 237 LYS B O 1
ATOM 6261 N N . VAL B 2 238 ? 86.716 5.443 -15.570 1.00 33.25 238 VAL B N 1
ATOM 6262 C CA . VAL B 2 238 ? 86.629 4.003 -15.344 1.00 33.84 238 VAL B CA 1
ATOM 6263 C C . VAL B 2 238 ? 86.991 3.219 -16.603 1.00 32.86 238 VAL B C 1
ATOM 6264 O O . VAL B 2 238 ? 87.686 2.205 -16.535 1.00 33.69 238 VAL B O 1
ATOM 6268 N N . GLY B 2 239 ? 86.530 3.704 -17.751 1.00 34.32 239 GLY B N 1
ATOM 6269 C CA . GLY B 2 239 ? 86.837 3.073 -19.022 1.00 31.44 239 GLY B CA 1
ATOM 6270 C C . GLY B 2 239 ? 88.323 3.016 -19.318 1.00 32.93 239 GLY B C 1
ATOM 6271 O O . GLY B 2 239 ? 88.832 1.994 -19.776 1.00 35.31 239 GLY B O 1
ATOM 6272 N N . GLU B 2 240 ? 89.024 4.114 -19.055 1.00 34.80 240 GLU B N 1
ATOM 6273 C CA . GLU B 2 240 ? 90.461 4.175 -19.301 1.00 36.64 240 GLU B CA 1
ATOM 6274 C C . GLU B 2 240 ? 91.227 3.288 -18.325 1.00 35.54 240 GLU B C 1
ATOM 6275 O O . GLU B 2 240 ? 92.248 2.696 -18.680 1.00 36.04 240 GLU B O 1
ATOM 6281 N N . ILE B 2 241 ? 90.729 3.196 -17.096 1.00 30.18 241 ILE B N 1
ATOM 6282 C CA . ILE B 2 241 ? 91.356 2.351 -16.086 1.00 35.46 241 ILE B CA 1
ATOM 6283 C C . ILE B 2 241 ? 91.201 0.874 -16.444 1.00 33.13 241 ILE B C 1
ATOM 6284 O O . ILE B 2 241 ? 92.160 0.105 -16.364 1.00 33.54 241 ILE B O 1
ATOM 6289 N N . VAL B 2 242 ? 89.996 0.488 -16.850 1.00 29.31 242 VAL B N 1
ATOM 6290 C CA . VAL B 2 242 ? 89.735 -0.879 -17.283 1.00 30.10 242 VAL B CA 1
ATOM 6291 C C . VAL B 2 242 ? 90.568 -1.228 -18.523 1.00 32.53 242 VAL B C 1
ATOM 6292 O O . VAL B 2 242 ? 91.156 -2.310 -18.599 1.00 29.95 242 VAL B O 1
ATOM 6296 N N . GLN B 2 243 ? 90.637 -0.306 -19.480 1.00 30.49 243 GLN B N 1
ATOM 6297 C CA . GLN B 2 243 ? 91.462 -0.509 -20.672 1.00 31.83 243 GLN B CA 1
ATOM 6298 C C . GLN B 2 243 ? 92.940 -0.655 -20.320 1.00 35.20 243 GLN B C 1
ATOM 6299 O O . GLN B 2 243 ? 93.638 -1.498 -20.883 1.00 30.42 243 GLN B O 1
ATOM 6305 N N . GLU B 2 244 ? 93.412 0.172 -19.391 1.00 32.46 244 GLU B N 1
ATOM 6306 C CA . GLU B 2 244 ? 94.790 0.092 -18.925 1.00 32.27 244 GLU B CA 1
ATOM 6307 C C . GLU B 2 244 ? 95.049 -1.279 -18.319 1.00 32.94 244 GLU B C 1
ATOM 6308 O O . GLU B 2 244 ? 96.092 -1.893 -18.548 1.00 34.28 244 GLU B O 1
ATOM 6314 N N . LEU B 2 245 ? 94.076 -1.753 -17.550 1.00 32.84 245 LEU B N 1
ATOM 6315 C CA . LEU B 2 245 ? 94.155 -3.057 -16.914 1.00 33.82 245 LEU B CA 1
ATOM 6316 C C . LEU B 2 245 ? 94.248 -4.173 -17.952 1.00 35.39 245 LEU B C 1
ATOM 6317 O O . LEU B 2 245 ? 94.988 -5.138 -17.770 1.00 29.35 245 LEU B O 1
ATOM 6322 N N . GLU B 2 246 ? 93.496 -4.038 -19.041 1.00 32.95 246 GLU B N 1
ATOM 6323 C CA . GLU B 2 246 ? 93.544 -5.020 -20.119 1.00 34.63 246 GLU B CA 1
ATOM 6324 C C . GLU B 2 246 ? 94.928 -5.081 -20.760 1.00 31.40 246 GLU B C 1
ATOM 6325 O O . GLU B 2 246 ? 95.415 -6.158 -21.099 1.00 34.20 246 GLU B O 1
ATOM 6331 N N . LYS B 2 247 ? 95.557 -3.921 -20.918 1.00 30.25 247 LYS B N 1
ATOM 6332 C CA . LYS B 2 247 ? 96.882 -3.847 -21.523 1.00 32.50 247 LYS B CA 1
ATOM 6333 C C . LYS B 2 247 ? 97.962 -4.436 -20.621 1.00 38.50 247 LYS B C 1
ATOM 6334 O O . LYS B 2 247 ? 98.796 -5.218 -21.073 1.00 37.39 247 LYS B O 1
ATOM 6340 N N . ARG B 2 248 ? 97.941 -4.063 -19.344 1.00 35.18 248 ARG B N 1
ATOM 6341 C CA . ARG B 2 248 ? 98.991 -4.472 -18.418 1.00 33.59 248 ARG B CA 1
ATOM 6342 C C . ARG B 2 248 ? 98.950 -5.961 -18.093 1.00 36.03 248 ARG B C 1
ATOM 6343 O O . ARG B 2 248 ? 99.970 -6.547 -17.737 1.00 31.95 248 ARG B O 1
ATOM 6351 N N . LEU B 2 249 ? 97.779 -6.578 -18.213 1.00 35.72 249 LEU B N 1
ATOM 6352 C CA . LEU B 2 249 ? 97.673 -8.011 -17.957 1.00 31.74 249 LEU B CA 1
ATOM 6353 C C . LEU B 2 249 ? 97.556 -8.808 -19.257 1.00 36.22 249 LEU B C 1
ATOM 6354 O O . LEU B 2 249 ? 97.439 -10.035 -19.230 1.00 39.70 249 LEU B O 1
ATOM 6359 N N . ASN B 2 250 ? 97.597 -8.102 -20.385 1.00 36.73 250 ASN B N 1
ATOM 6360 C CA . ASN B 2 250 ? 97.524 -8.717 -21.710 1.00 38.02 250 ASN B CA 1
ATOM 6361 C C . ASN B 2 250 ? 96.312 -9.640 -21.850 1.00 42.83 250 ASN B C 1
ATOM 6362 O O . ASN B 2 250 ? 96.421 -10.764 -22.341 1.00 46.14 250 ASN B O 1
ATOM 6367 N N . ALA B 2 251 ? 95.157 -9.158 -21.405 1.00 34.00 251 ALA B N 1
ATOM 6368 C CA . ALA B 2 251 ? 93.935 -9.947 -21.462 1.00 35.32 251 ALA B CA 1
ATOM 6369 C C . ALA B 2 251 ? 92.703 -9.057 -21.541 1.00 37.14 251 ALA B C 1
ATOM 6370 O O . ALA B 2 251 ? 92.583 -8.071 -20.809 1.00 35.64 251 ALA B O 1
ATOM 6372 N N . LYS B 2 252 ? 91.791 -9.419 -22.435 1.00 35.04 252 LYS B N 1
ATOM 6373 C CA . LYS B 2 252 ? 90.554 -8.678 -22.626 1.00 32.93 252 LYS B CA 1
ATOM 6374 C C . LYS B 2 252 ? 89.530 -9.030 -21.557 1.00 31.17 252 LYS B C 1
ATOM 6375 O O . LYS B 2 252 ? 89.599 -10.091 -20.938 1.00 34.11 252 LYS B O 1
ATOM 6381 N N . ILE B 2 253 ? 88.570 -8.135 -21.358 1.00 31.10 253 ILE B N 1
ATOM 6382 C CA . ILE B 2 253 ? 87.569 -8.291 -20.315 1.00 31.58 253 ILE B CA 1
ATOM 6383 C C . ILE B 2 253 ? 86.167 -8.488 -20.891 1.00 28.75 253 ILE B C 1
ATOM 6384 O O . ILE B 2 253 ? 85.735 -7.730 -21.758 1.00 32.12 253 ILE B O 1
ATOM 6389 N N . ASP B 2 254 ? 85.468 -9.517 -20.413 1.00 27.16 254 ASP B N 1
ATOM 6390 C CA . ASP B 2 254 ? 84.083 -9.765 -20.811 1.00 28.80 254 ASP B CA 1
ATOM 6391 C C . ASP B 2 254 ? 83.129 -8.773 -20.150 1.00 28.10 254 ASP B C 1
ATOM 6392 O O . ASP B 2 254 ? 82.252 -8.213 -20.804 1.00 28.03 254 ASP B O 1
ATOM 6397 N N . ASP B 2 255 ? 83.297 -8.570 -18.845 1.00 32.57 255 ASP B N 1
ATOM 6398 C CA . ASP B 2 255 ? 82.472 -7.617 -18.106 1.00 30.47 255 ASP B CA 1
ATOM 6399 C C . ASP B 2 255 ? 83.155 -7.208 -16.806 1.00 29.97 255 ASP B C 1
ATOM 6400 O O . ASP B 2 255 ? 84.019 -7.921 -16.289 1.00 26.88 255 ASP B O 1
ATOM 6405 N N . TYR B 2 256 ? 82.769 -6.050 -16.287 1.00 27.53 256 TYR B N 1
ATOM 6406 C CA . TYR B 2 256 ? 83.298 -5.585 -15.017 1.00 27.10 256 TYR B CA 1
ATOM 6407 C C . TYR B 2 256 ? 82.247 -4.810 -14.238 1.00 27.97 256 TYR B C 1
ATOM 6408 O O . TYR B 2 256 ? 81.287 -4.295 -14.811 1.00 27.07 256 TYR B O 1
ATOM 6417 N N . LEU B 2 257 ? 82.442 -4.743 -12.926 1.00 27.50 257 LEU B N 1
ATOM 6418 C CA . LEU B 2 257 ? 81.559 -3.998 -12.041 1.00 28.55 257 LEU B CA 1
ATOM 6419 C C . LEU B 2 257 ? 82.377 -3.207 -11.030 1.00 25.37 257 LEU B C 1
ATOM 6420 O O . LEU B 2 257 ? 83.174 -3.776 -10.282 1.00 27.04 257 LEU B O 1
ATOM 6425 N N . LEU B 2 258 ? 82.192 -1.892 -11.022 1.00 24.23 258 LEU B N 1
ATOM 6426 C CA . LEU B 2 258 ? 82.836 -1.050 -10.029 1.00 24.51 258 LEU B CA 1
ATOM 6427 C C . LEU B 2 258 ? 81.895 -0.793 -8.862 1.00 27.86 258 LEU B C 1
ATOM 6428 O O . LEU B 2 258 ? 80.898 -0.084 -9.002 1.00 29.10 258 LEU B O 1
ATOM 6433 N N . VAL B 2 259 ? 82.211 -1.387 -7.716 1.00 24.88 259 VAL B N 1
ATOM 6434 C CA . VAL B 2 259 ? 81.480 -1.117 -6.487 1.00 25.02 259 VAL B CA 1
ATOM 6435 C C . VAL B 2 259 ? 82.209 -0.013 -5.739 1.00 26.24 259 VAL B C 1
ATOM 6436 O O . VAL B 2 259 ? 83.358 -0.185 -5.340 1.00 24.08 259 VAL B O 1
ATOM 6440 N N . SER B 2 260 ? 81.551 1.127 -5.561 1.00 26.36 260 SER B N 1
ATOM 6441 C CA . SER B 2 260 ? 82.228 2.289 -5.004 1.00 26.38 260 SER B CA 1
ATOM 6442 C C . SER B 2 260 ? 81.289 3.167 -4.186 1.00 27.91 260 SER B C 1
ATOM 6443 O O . SER B 2 260 ? 80.259 2.707 -3.693 1.00 26.24 260 SER B O 1
ATOM 6446 N N . SER B 2 261 ? 81.657 4.434 -4.038 1.00 28.26 261 SER B N 1
ATOM 6447 C CA . SER B 2 261 ? 80.872 5.366 -3.242 1.00 31.58 261 SER B CA 1
ATOM 6448 C C . SER B 2 261 ? 81.049 6.796 -3.729 1.00 33.93 261 SER B C 1
ATOM 6449 O O . SER B 2 261 ? 81.274 7.040 -4.914 1.00 30.96 261 SER B O 1
ATOM 6452 N N . ARG B 2 262 ? 80.942 7.740 -2.803 1.00 37.65 262 ARG B N 1
ATOM 6453 C CA . ARG B 2 262 ? 81.174 9.144 -3.113 1.00 40.60 262 ARG B CA 1
ATOM 6454 C C . ARG B 2 262 ? 82.598 9.349 -3.626 1.00 37.54 262 ARG B C 1
ATOM 6455 O O . ARG B 2 262 ? 83.557 8.930 -2.980 1.00 34.54 262 ARG B O 1
ATOM 6463 N N . PRO B 2 263 ? 82.735 9.976 -4.804 1.00 40.45 263 PRO B N 1
ATOM 6464 C CA . PRO B 2 263 ? 84.050 10.295 -5.370 1.00 36.51 263 PRO B CA 1
ATOM 6465 C C . PRO B 2 263 ? 84.910 11.117 -4.411 1.00 38.88 263 PRO B C 1
ATOM 6466 O O . PRO B 2 263 ? 84.393 11.975 -3.692 1.00 36.51 263 PRO B O 1
ATOM 6470 N N . THR B 2 264 ? 86.209 10.840 -4.399 1.00 35.17 264 THR B N 1
ATOM 6471 C CA . THR B 2 264 ? 87.145 11.570 -3.555 1.00 32.97 264 THR B CA 1
ATOM 6472 C C . THR B 2 264 ? 87.549 12.880 -4.224 1.00 38.46 264 THR B C 1
ATOM 6473 O O . THR B 2 264 ? 88.126 12.876 -5.311 1.00 35.41 264 THR B O 1
ATOM 6477 N N . ALA B 2 265 ? 87.233 13.999 -3.580 1.00 35.89 265 ALA B N 1
ATOM 6478 C CA . ALA B 2 265 ? 87.607 15.305 -4.107 1.00 42.41 265 ALA B CA 1
ATOM 6479 C C . ALA B 2 265 ? 89.049 15.611 -3.734 1.00 35.32 265 ALA B C 1
ATOM 6480 O O . ALA B 2 265 ? 89.400 15.646 -2.557 1.00 45.66 265 ALA B O 1
ATOM 6482 N N . ILE B 2 266 ? 89.887 15.819 -4.741 1.00 29.90 266 ILE B N 1
ATOM 6483 C CA . ILE B 2 266 ? 91.309 16.026 -4.506 1.00 31.81 266 ILE B CA 1
ATOM 6484 C C . ILE B 2 266 ? 91.802 17.333 -5.103 1.00 32.28 266 ILE B C 1
ATOM 6485 O O . ILE B 2 266 ? 91.735 17.535 -6.313 1.00 33.97 266 ILE B O 1
ATOM 6490 N N . SER B 2 267 ? 92.293 18.226 -4.253 1.00 25.38 267 SER B N 1
ATOM 6491 C CA . SER B 2 267 ? 92.958 19.427 -4.740 1.00 29.87 267 SER B CA 1
ATOM 6492 C C . SER B 2 267 ? 94.348 19.505 -4.130 1.00 26.64 267 SER B C 1
ATOM 6493 O O . SER B 2 267 ? 95.293 18.912 -4.648 1.00 26.96 267 SER B O 1
ATOM 6496 N N . GLY B 2 268 ? 94.472 20.218 -3.019 1.00 24.97 268 GLY B N 1
ATOM 6497 C CA . GLY B 2 268 ? 95.747 20.316 -2.338 1.00 28.36 268 GLY B CA 1
ATOM 6498 C C . GLY B 2 268 ? 96.352 21.700 -2.416 1.00 27.55 268 GLY B C 1
ATOM 6499 O O . GLY B 2 268 ? 95.723 22.643 -2.899 1.00 29.10 268 GLY B O 1
ATOM 6500 N N . TRP B 2 269 ? 97.584 21.821 -1.936 1.00 26.90 269 TRP B N 1
ATOM 6501 C CA . TRP B 2 269 ? 98.272 23.102 -1.928 1.00 28.57 269 TRP B CA 1
ATOM 6502 C C . TRP B 2 269 ? 99.596 23.017 -2.669 1.00 30.60 269 TRP B C 1
ATOM 6503 O O . TRP B 2 269 ? 100.451 22.196 -2.342 1.00 28.96 269 TRP B O 1
ATOM 6514 N N . ASP B 2 270 ? 99.752 23.876 -3.671 1.00 32.06 270 ASP B N 1
ATOM 6515 C CA . ASP B 2 270 ? 100.979 23.947 -4.449 1.00 34.59 270 ASP B CA 1
ATOM 6516 C C . ASP B 2 270 ? 101.999 24.820 -3.726 1.00 35.42 270 ASP B C 1
ATOM 6517 O O . ASP B 2 270 ? 101.871 26.042 -3.706 1.00 37.63 270 ASP B O 1
ATOM 6522 N N . MET B 2 271 ? 103.011 24.195 -3.134 1.00 35.95 271 MET B N 1
ATOM 6523 C CA . MET B 2 271 ? 104.012 24.941 -2.377 1.00 38.56 271 MET B CA 1
ATOM 6524 C C . MET B 2 271 ? 104.940 25.740 -3.288 1.00 44.36 271 MET B C 1
ATOM 6525 O O . MET B 2 271 ? 105.574 26.698 -2.850 1.00 48.88 271 MET B O 1
ATOM 6530 N N . HIS B 2 272 ? 105.020 25.343 -4.553 1.00 44.07 272 HIS B N 1
ATOM 6531 C CA . HIS B 2 272 ? 105.859 26.051 -5.513 1.00 47.23 272 HIS B CA 1
ATOM 6532 C C . HIS B 2 272 ? 105.220 27.372 -5.930 1.00 46.70 272 HIS B C 1
ATOM 6533 O O . HIS B 2 272 ? 105.884 28.406 -5.970 1.00 51.34 272 HIS B O 1
ATOM 6540 N N . GLU B 2 273 ? 103.925 27.333 -6.226 1.00 42.41 273 GLU B N 1
ATOM 6541 C CA . GLU B 2 273 ? 103.222 28.507 -6.730 1.00 45.77 273 GLU B CA 1
ATOM 6542 C C . GLU B 2 273 ? 102.417 29.221 -5.645 1.00 44.74 273 GLU B C 1
ATOM 6543 O O . GLU B 2 273 ? 101.800 30.255 -5.904 1.00 46.19 273 GLU B O 1
ATOM 6549 N N . LYS B 2 274 ? 102.431 28.660 -4.437 1.00 41.77 274 LYS B N 1
ATOM 6550 C CA . LYS B 2 274 ? 101.745 29.242 -3.282 1.00 39.07 274 LYS B CA 1
ATOM 6551 C C . LYS B 2 274 ? 100.262 29.496 -3.549 1.00 36.60 274 LYS B C 1
ATOM 6552 O O . LYS B 2 274 ? 99.756 30.592 -3.302 1.00 38.86 274 LYS B O 1
ATOM 6554 N N . LYS B 2 275 ? 99.572 28.476 -4.048 1.00 36.07 275 LYS B N 1
ATOM 6555 C CA . LYS B 2 275 ? 98.141 28.571 -4.316 1.00 34.60 275 LYS B CA 1
ATOM 6556 C C . LYS B 2 275 ? 97.551 27.165 -4.424 1.00 32.39 275 LYS B C 1
ATOM 6557 O O . LYS B 2 275 ? 98.294 26.197 -4.581 1.00 33.81 275 LYS B O 1
ATOM 6563 N N . PRO B 2 276 ? 96.218 27.042 -4.313 1.00 33.45 276 PRO B N 1
ATOM 6564 C CA . PRO B 2 276 ? 95.597 25.713 -4.374 1.00 33.45 276 PRO B CA 1
ATOM 6565 C C . PRO B 2 276 ? 95.830 24.981 -5.693 1.00 36.46 276 PRO B C 1
ATOM 6566 O O . PRO B 2 276 ? 95.927 25.611 -6.744 1.00 34.19 276 PRO B O 1
ATOM 6570 N N . LYS B 2 277 ? 95.923 23.657 -5.624 1.00 32.14 277 LYS B N 1
ATOM 6571 C CA . LYS B 2 277 ? 96.014 22.832 -6.819 1.00 32.03 277 LYS B CA 1
ATOM 6572 C C . LYS B 2 277 ? 94.631 22.687 -7.440 1.00 32.87 277 LYS B C 1
ATOM 6573 O O . LYS B 2 277 ? 93.621 22.913 -6.772 1.00 33.79 277 LYS B O 1
ATOM 6579 N N . GLY B 2 278 ? 94.588 22.312 -8.714 1.00 30.40 278 GLY B N 1
ATOM 6580 C CA . GLY B 2 278 ? 93.328 22.107 -9.405 1.00 35.56 278 GLY B CA 1
ATOM 6581 C C . GLY B 2 278 ? 92.588 20.887 -8.889 1.00 32.25 278 GLY B C 1
ATOM 6582 O O . GLY B 2 278 ? 93.198 19.869 -8.574 1.00 28.21 278 GLY B O 1
ATOM 6583 N N . THR B 2 279 ? 91.267 20.987 -8.808 1.00 30.41 279 THR B N 1
ATOM 6584 C CA . THR B 2 279 ? 90.462 19.897 -8.275 1.00 31.60 279 THR B CA 1
ATOM 6585 C C . THR B 2 279 ? 90.414 18.699 -9.221 1.00 37.83 279 THR B C 1
ATOM 6586 O O . THR B 2 279 ? 90.102 18.831 -10.407 1.00 31.46 279 THR B O 1
ATOM 6590 N N . LYS B 2 280 ? 90.743 17.532 -8.679 1.00 30.87 280 LYS B N 1
ATOM 6591 C CA . LYS B 2 280 ? 90.653 16.275 -9.406 1.00 35.74 280 LYS B CA 1
ATOM 6592 C C . LYS B 2 280 ? 89.677 15.370 -8.669 1.00 34.31 280 LYS B C 1
ATOM 6593 O O . LYS B 2 280 ? 89.439 15.554 -7.477 1.00 27.91 280 LYS B O 1
ATOM 6599 N N . PHE B 2 281 ? 89.114 14.395 -9.375 1.00 34.26 281 PHE B N 1
ATOM 6600 C CA . PHE B 2 281 ? 88.156 13.476 -8.772 1.00 34.36 281 PHE B CA 1
ATOM 6601 C C . PHE B 2 281 ? 88.646 12.041 -8.873 1.00 35.19 281 PHE B C 1
ATOM 6602 O O . PHE B 2 281 ? 89.174 11.633 -9.903 1.00 33.48 281 PHE B O 1
ATOM 6610 N N . ALA B 2 282 ? 88.479 11.273 -7.801 1.00 29.60 282 ALA B N 1
ATOM 6611 C CA . ALA B 2 282 ? 89.020 9.923 -7.786 1.00 29.73 282 ALA B CA 1
ATOM 6612 C C . ALA B 2 282 ? 88.053 8.886 -7.237 1.00 27.51 282 ALA B C 1
ATOM 6613 O O . ALA B 2 282 ? 87.164 9.192 -6.445 1.00 24.58 282 ALA B O 1
ATOM 6615 N N . ILE B 2 283 ? 88.249 7.650 -7.683 1.00 26.69 283 ILE B N 1
ATOM 6616 C CA . ILE B 2 283 ? 87.603 6.486 -7.097 1.00 23.45 283 ILE B CA 1
ATOM 6617 C C . ILE B 2 283 ? 88.141 6.280 -5.677 1.00 24.79 283 ILE B C 1
ATOM 6618 O O . ILE B 2 283 ? 89.341 6.100 -5.492 1.00 24.71 283 ILE B O 1
ATOM 6623 N N . PRO B 2 284 ? 87.255 6.320 -4.669 1.00 23.27 284 PRO B N 1
ATOM 6624 C CA . PRO B 2 284 ? 87.691 6.302 -3.263 1.00 23.53 284 PRO B CA 1
ATOM 6625 C C . PRO B 2 284 ? 88.290 4.974 -2.800 1.00 23.08 284 PRO B C 1
ATOM 6626 O O . PRO B 2 284 ? 87.895 3.915 -3.297 1.00 22.91 284 PRO B O 1
ATOM 6630 N N . PRO B 2 285 ? 89.240 5.032 -1.851 1.00 25.52 285 PRO B N 1
ATOM 6631 C CA . PRO B 2 285 ? 89.801 3.835 -1.214 1.00 24.12 285 PRO B CA 1
ATOM 6632 C C . PRO B 2 285 ? 88.696 2.933 -0.668 1.00 20.84 285 PRO B C 1
ATOM 6633 O O . PRO B 2 285 ? 87.722 3.439 -0.122 1.00 22.81 285 PRO B O 1
ATOM 6637 N N . GLY B 2 286 ? 88.836 1.623 -0.832 1.00 21.94 286 GLY B N 1
ATOM 6638 C CA . GLY B 2 286 ? 87.802 0.696 -0.409 1.00 18.50 286 GLY B CA 1
ATOM 6639 C C . GLY B 2 286 ? 86.928 0.247 -1.564 1.00 24.28 286 GLY B C 1
ATOM 6640 O O . GLY B 2 286 ? 86.219 -0.756 -1.468 1.00 22.03 286 GLY B O 1
ATOM 6641 N N . SER B 2 287 ? 86.969 0.994 -2.662 1.00 23.69 287 SER B N 1
ATOM 6642 C CA . SER B 2 287 ? 86.235 0.604 -3.857 1.00 24.45 287 SER B CA 1
ATOM 6643 C C . SER B 2 287 ? 86.808 -0.693 -4.404 1.00 24.17 287 SER B C 1
ATOM 6644 O O . SER B 2 287 ? 88.006 -0.948 -4.282 1.00 21.57 287 SER B O 1
ATOM 6647 N N . VAL B 2 288 ? 85.943 -1.513 -4.993 1.00 23.45 288 VAL B N 1
ATOM 6648 C CA . VAL B 2 288 ? 86.365 -2.779 -5.578 1.00 23.45 288 VAL B CA 1
ATOM 6649 C C . VAL B 2 288 ? 85.917 -2.874 -7.034 1.00 25.33 288 VAL B C 1
ATOM 6650 O O . VAL B 2 288 ? 84.746 -2.653 -7.350 1.00 24.10 288 VAL B O 1
ATOM 6654 N N . LEU B 2 289 ? 86.860 -3.181 -7.918 1.00 24.85 289 LEU B N 1
ATOM 6655 C CA . LEU B 2 289 ? 86.544 -3.466 -9.312 1.00 22.69 289 LEU B CA 1
ATOM 6656 C C . LEU B 2 289 ? 86.502 -4.973 -9.538 1.00 24.97 289 LEU B C 1
ATOM 6657 O O . LEU B 2 289 ? 87.538 -5.642 -9.512 1.00 23.23 289 LEU B O 1
ATOM 6662 N N . PHE B 2 290 ? 85.302 -5.507 -9.738 1.00 24.05 290 PHE B N 1
ATOM 6663 C CA . PHE B 2 290 ? 85.144 -6.919 -10.055 1.00 25.04 290 PHE B CA 1
ATOM 6664 C C . PHE B 2 290 ? 85.292 -7.102 -11.559 1.00 28.72 290 PHE B C 1
ATOM 6665 O O . PHE B 2 290 ? 84.658 -6.394 -12.338 1.00 25.31 290 PHE B O 1
ATOM 6673 N N . VAL B 2 291 ? 86.142 -8.039 -11.964 1.00 30.15 291 VAL B N 1
ATOM 6674 C CA . VAL B 2 291 ? 86.437 -8.237 -13.378 1.00 24.98 291 VAL B CA 1
ATOM 6675 C C . VAL B 2 291 ? 86.292 -9.692 -13.807 1.00 30.03 291 VAL B C 1
ATOM 6676 O O . VAL B 2 291 ? 86.826 -10.597 -13.166 1.00 27.17 291 VAL B O 1
ATOM 6680 N N . GLU B 2 292 ? 85.570 -9.916 -14.899 1.00 33.62 292 GLU B N 1
ATOM 6681 C CA . GLU B 2 292 ? 85.549 -11.231 -15.517 1.00 33.96 292 GLU B CA 1
ATOM 6682 C C . GLU B 2 292 ? 86.317 -11.180 -16.831 1.00 34.08 292 GLU B C 1
ATOM 6683 O O . GLU B 2 292 ? 85.792 -10.731 -17.849 1.00 31.67 292 GLU B O 1
ATOM 6689 N N . PHE B 2 293 ? 87.570 -11.623 -16.795 1.00 31.26 293 PHE B N 1
ATOM 6690 C CA . PHE B 2 293 ? 88.408 -11.646 -17.987 1.00 31.86 293 PHE B CA 1
ATOM 6691 C C . PHE B 2 293 ? 87.908 -12.693 -18.979 1.00 30.81 293 PHE B C 1
ATOM 6692 O O . PHE B 2 293 ? 87.247 -13.656 -18.589 1.00 25.59 293 PHE B O 1
ATOM 6700 N N . LYS B 2 294 ? 88.220 -12.499 -20.260 1.00 32.28 294 LYS B N 1
ATOM 6701 C CA . LYS B 2 294 ? 87.832 -13.455 -21.296 1.00 31.40 294 LYS B CA 1
ATOM 6702 C C . LYS B 2 294 ? 88.648 -14.742 -21.189 1.00 35.65 294 LYS B C 1
ATOM 6703 O O . LYS B 2 294 ? 88.201 -15.810 -21.610 1.00 34.91 294 LYS B O 1
ATOM 6709 N N . GLU B 2 295 ? 89.848 -14.624 -20.629 1.00 32.20 295 GLU B N 1
ATOM 6710 C CA . GLU B 2 295 ? 90.733 -15.764 -20.412 1.00 33.24 295 GLU B CA 1
ATOM 6711 C C . GLU B 2 295 ? 91.299 -15.707 -18.995 1.00 36.25 295 GLU B C 1
ATOM 6712 O O . GLU B 2 295 ? 91.214 -14.673 -18.337 1.00 33.44 295 GLU B O 1
ATOM 6718 N N . GLU B 2 296 ? 91.874 -16.809 -18.524 1.00 36.10 296 GLU B N 1
ATOM 6719 C CA . GLU B 2 296 ? 92.437 -16.842 -17.177 1.00 40.68 296 GLU B CA 1
ATOM 6720 C C . GLU B 2 296 ? 93.700 -15.997 -17.084 1.00 39.22 296 GLU B C 1
ATOM 6721 O O . GLU B 2 296 ? 94.576 -16.074 -17.943 1.00 39.99 296 GLU B O 1
ATOM 6727 N N . VAL B 2 297 ? 93.782 -15.179 -16.041 1.00 31.87 297 VAL B N 1
ATOM 6728 C CA . VAL B 2 297 ? 94.954 -14.344 -15.829 1.00 33.61 297 VAL B CA 1
ATOM 6729 C C . VAL B 2 297 ? 95.591 -14.661 -14.484 1.00 32.34 297 VAL B C 1
ATOM 6730 O O . VAL B 2 297 ? 94.918 -15.109 -13.556 1.00 33.59 297 VAL B O 1
ATOM 6734 N N . GLU B 2 298 ? 96.898 -14.447 -14.390 1.00 33.90 298 GLU B N 1
ATOM 6735 C CA . GLU B 2 298 ? 97.586 -14.560 -13.115 1.00 40.15 298 GLU B CA 1
ATOM 6736 C C . GLU B 2 298 ? 97.348 -13.269 -12.343 1.00 29.88 298 GLU B C 1
ATOM 6737 O O . GLU B 2 298 ? 97.910 -12.227 -12.678 1.00 33.04 298 GLU B O 1
ATOM 6743 N N . VAL B 2 299 ? 96.496 -13.331 -11.327 1.00 31.84 299 VAL B N 1
ATOM 6744 C CA . VAL B 2 299 ? 96.125 -12.127 -10.591 1.00 33.93 299 VAL B CA 1
ATOM 6745 C C . VAL B 2 299 ? 97.316 -11.579 -9.815 1.00 31.93 299 VAL B C 1
ATOM 6746 O O . VAL B 2 299 ? 97.855 -12.252 -8.940 1.00 33.61 299 VAL B O 1
ATOM 6750 N N . PRO B 2 300 ? 97.737 -10.350 -10.149 1.00 28.53 300 PRO B N 1
ATOM 6751 C CA . PRO B 2 300 ? 98.895 -9.747 -9.486 1.00 30.24 300 PRO B CA 1
ATOM 6752 C C . PRO B 2 300 ? 98.557 -9.359 -8.055 1.00 28.33 300 PRO B C 1
ATOM 6753 O O . PRO B 2 300 ? 97.411 -9.006 -7.787 1.00 30.26 300 PRO B O 1
ATOM 6757 N N . PRO B 2 301 ? 99.537 -9.437 -7.144 1.00 29.66 301 PRO B N 1
ATOM 6758 C CA . PRO B 2 301 ? 99.320 -9.054 -5.744 1.00 33.04 301 PRO B CA 1
ATOM 6759 C C . PRO B 2 301 ? 98.935 -7.584 -5.643 1.00 26.04 301 PRO B C 1
ATOM 6760 O O . PRO B 2 301 ? 98.096 -7.208 -4.826 1.00 30.34 301 PRO B O 1
ATOM 6764 N N . TYR B 2 302 ? 99.560 -6.762 -6.477 1.00 26.40 302 TYR B N 1
ATOM 6765 C CA . TYR B 2 302 ? 99.202 -5.355 -6.580 1.00 29.10 302 TYR B CA 1
ATOM 6766 C C . TYR B 2 302 ? 99.466 -4.859 -7.994 1.00 30.34 302 TYR B C 1
ATOM 6767 O O . TYR B 2 302 ? 100.274 -5.433 -8.723 1.00 28.74 302 TYR B O 1
ATOM 6776 N N . ILE B 2 303 ? 98.775 -3.796 -8.382 1.00 27.31 303 ILE B N 1
ATOM 6777 C CA . ILE B 2 303 ? 98.991 -3.189 -9.684 1.00 27.24 303 ILE B CA 1
ATOM 6778 C C . ILE B 2 303 ? 98.608 -1.714 -9.626 1.00 29.93 303 ILE B C 1
ATOM 6779 O O . ILE B 2 303 ? 97.621 -1.338 -8.986 1.00 27.40 303 ILE B O 1
ATOM 6784 N N . LYS B 2 304 ? 99.412 -0.877 -10.270 1.00 24.80 304 LYS B N 1
ATOM 6785 C CA . LYS B 2 304 ? 99.171 0.557 -10.268 1.00 24.00 304 LYS B CA 1
ATOM 6786 C C . LYS B 2 304 ? 98.333 0.954 -11.471 1.00 26.92 304 LYS B C 1
ATOM 6787 O O . LYS B 2 304 ? 98.611 0.544 -12.598 1.00 28.06 304 LYS B O 1
ATOM 6793 N N . LEU B 2 305 ? 97.295 1.745 -11.224 1.00 26.96 305 LEU B N 1
ATOM 6794 C CA . LEU B 2 305 ? 96.362 2.127 -12.276 1.00 26.18 305 LEU B CA 1
ATOM 6795 C C . LEU B 2 305 ? 96.042 3.615 -12.219 1.00 28.95 305 LEU B C 1
ATOM 6796 O O . LEU B 2 305 ? 96.128 4.236 -11.163 1.00 28.84 305 LEU B O 1
ATOM 6801 N N . GLY B 2 306 ? 95.681 4.182 -13.364 1.00 26.36 306 GLY B N 1
ATOM 6802 C CA . GLY B 2 306 ? 95.221 5.556 -13.418 1.00 26.56 306 GLY B CA 1
ATOM 6803 C C . GLY B 2 306 ? 96.320 6.597 -13.411 1.00 25.76 306 GLY B C 1
ATOM 6804 O O . GLY B 2 306 ? 97.488 6.295 -13.659 1.00 27.73 306 GLY B O 1
ATOM 6805 N N . LYS B 2 307 ? 95.939 7.835 -13.115 1.00 22.07 307 LYS B N 1
ATOM 6806 C CA . LYS B 2 307 ? 96.860 8.962 -13.191 1.00 25.87 307 LYS B CA 1
ATOM 6807 C C . LYS B 2 307 ? 97.585 9.229 -11.873 1.00 28.83 307 LYS B C 1
ATOM 6808 O O . LYS B 2 307 ? 97.134 8.809 -10.803 1.00 24.43 307 LYS B O 1
ATOM 6814 N N . LEU B 2 308 ? 98.711 9.934 -11.973 1.00 25.86 308 LEU B N 1
ATOM 6815 C CA . LEU B 2 308 ? 99.500 10.358 -10.816 1.00 29.62 308 LEU B CA 1
ATOM 6816 C C . LEU B 2 308 ? 99.942 9.173 -9.958 1.00 27.50 308 LEU B C 1
ATOM 6817 O O . LEU B 2 308 ? 99.874 9.225 -8.729 1.00 27.85 308 LEU B O 1
ATOM 6822 N N . LYS B 2 309 ? 100.390 8.110 -10.622 1.00 26.70 309 LYS B N 1
ATOM 6823 C CA . LYS B 2 309 ? 100.893 6.918 -9.948 1.00 26.62 309 LYS B CA 1
ATOM 6824 C C . LYS B 2 309 ? 102.024 7.235 -8.975 1.00 25.60 309 LYS B C 1
ATOM 6825 O O . LYS B 2 309 ? 102.116 6.636 -7.907 1.00 27.80 309 LYS B O 1
ATOM 6831 N N . LYS B 2 310 ? 102.889 8.171 -9.353 1.00 30.14 310 LYS B N 1
ATOM 6832 C CA . LYS B 2 310 ? 104.078 8.462 -8.556 1.00 31.83 310 LYS B CA 1
ATOM 6833 C C . LYS B 2 310 ? 103.740 9.200 -7.266 1.00 29.11 310 LYS B C 1
ATOM 6834 O O . LYS B 2 310 ? 104.572 9.288 -6.365 1.00 27.12 310 LYS B O 1
ATOM 6840 N N . LEU B 2 311 ? 102.522 9.725 -7.176 1.00 29.45 311 LEU B N 1
ATOM 6841 C CA . LEU B 2 311 ? 102.076 10.395 -5.959 1.00 27.28 311 LEU B CA 1
ATOM 6842 C C . LEU B 2 311 ? 101.399 9.423 -4.995 1.00 26.64 311 LEU B C 1
ATOM 6843 O O . LEU B 2 311 ? 100.947 9.819 -3.922 1.00 27.48 311 LEU B O 1
ATOM 6848 N N . GLY B 2 312 ? 101.330 8.152 -5.377 1.00 28.89 312 GLY B N 1
ATOM 6849 C CA . GLY B 2 312 ? 100.780 7.133 -4.501 1.00 25.95 312 GLY B CA 1
ATOM 6850 C C . GLY B 2 312 ? 99.363 6.718 -4.840 1.00 25.97 312 GLY B C 1
ATOM 6851 O O . GLY B 2 312 ? 98.765 5.897 -4.143 1.00 24.13 312 GLY B O 1
ATOM 6852 N N . TYR B 2 313 ? 98.827 7.278 -5.918 1.00 24.99 313 TYR B N 1
ATOM 6853 C CA . TYR B 2 313 ? 97.454 6.995 -6.316 1.00 22.76 313 TYR B CA 1
ATOM 6854 C C . TYR B 2 313 ? 97.347 5.709 -7.120 1.00 24.85 313 TYR B C 1
ATOM 6855 O O . TYR B 2 313 ? 98.333 5.227 -7.677 1.00 25.51 313 TYR B O 1
ATOM 6864 N N . GLY B 2 314 ? 96.139 5.157 -7.169 1.00 22.99 314 GLY B N 1
ATOM 6865 C CA . GLY B 2 314 ? 95.855 3.997 -7.992 1.00 24.45 314 GLY B CA 1
ATOM 6866 C C . GLY B 2 314 ? 96.502 2.694 -7.561 1.00 25.80 314 GLY B C 1
ATOM 6867 O O . GLY B 2 314 ? 96.748 1.823 -8.394 1.00 23.15 314 GLY B O 1
ATOM 6868 N N . LEU B 2 315 ? 96.781 2.545 -6.270 1.00 22.44 315 LEU B N 1
ATOM 6869 C CA . LEU B 2 315 ? 97.313 1.280 -5.776 1.00 21.92 315 LEU B CA 1
ATOM 6870 C C . LEU B 2 315 ? 96.181 0.285 -5.552 1.00 24.02 315 LEU B C 1
ATOM 6871 O O . LEU B 2 315 ? 95.400 0.412 -4.609 1.00 27.84 315 LEU B O 1
ATOM 6876 N N . ALA B 2 316 ? 96.088 -0.700 -6.437 1.00 23.51 316 ALA B N 1
ATOM 6877 C CA . ALA B 2 316 ? 95.057 -1.721 -6.340 1.00 22.22 316 ALA B CA 1
ATOM 6878 C C . ALA B 2 316 ? 95.664 -3.026 -5.857 1.00 25.28 316 ALA B C 1
ATOM 6879 O O . ALA B 2 316 ? 96.743 -3.409 -6.294 1.00 25.86 316 ALA B O 1
ATOM 6881 N N . LEU B 2 317 ? 94.972 -3.701 -4.946 1.00 22.90 317 LEU B N 1
ATOM 6882 C CA . LEU B 2 317 ? 95.421 -4.993 -4.452 1.00 23.43 317 LEU B CA 1
ATOM 6883 C C . LEU B 2 317 ? 94.612 -6.100 -5.115 1.00 25.48 317 LEU B C 1
ATOM 6884 O O . LEU B 2 317 ? 93.385 -6.053 -5.137 1.00 24.48 317 LEU B O 1
ATOM 6889 N N . GLY B 2 318 ? 95.308 -7.091 -5.660 1.00 27.50 318 GLY B N 1
ATOM 6890 C CA . GLY B 2 318 ? 94.656 -8.172 -6.370 1.00 25.90 318 GLY B CA 1
ATOM 6891 C C . GLY B 2 318 ? 93.889 -9.097 -5.448 1.00 30.22 318 GLY B C 1
ATOM 6892 O O . GLY B 2 318 ? 94.205 -9.221 -4.263 1.00 33.63 318 GLY B O 1
ATOM 6893 N N . GLY B 2 319 ? 92.875 -9.749 -6.004 1.00 29.22 319 GLY B N 1
ATOM 6894 C CA . GLY B 2 319 ? 92.063 -10.693 -5.261 1.00 28.05 319 GLY B CA 1
ATOM 6895 C C . GLY B 2 319 ? 91.214 -11.526 -6.202 1.00 28.99 319 GLY B C 1
ATOM 6896 O O . GLY B 2 319 ? 91.192 -11.283 -7.408 1.00 29.49 319 GLY B O 1
ATOM 6897 N N . ILE B 2 320 ? 90.515 -12.512 -5.652 1.00 28.30 320 ILE B N 1
ATOM 6898 C CA . ILE B 2 320 ? 89.652 -13.371 -6.452 1.00 30.74 320 ILE B CA 1
ATOM 6899 C C . ILE B 2 320 ? 88.239 -13.413 -5.892 1.00 33.45 320 ILE B C 1
ATOM 6900 O O . ILE B 2 320 ? 88.015 -13.138 -4.713 1.00 35.12 320 ILE B O 1
ATOM 6905 N N . TRP B 2 321 ? 87.290 -13.764 -6.752 1.00 34.18 321 TRP B N 1
ATOM 6906 C CA . TRP B 2 321 ? 85.902 -13.938 -6.348 1.00 32.47 321 TRP B CA 1
ATOM 6907 C C . TRP B 2 321 ? 85.292 -15.098 -7.119 1.00 35.90 321 TRP B C 1
ATOM 6908 O O . TRP B 2 321 ? 85.872 -15.578 -8.095 1.00 35.15 321 TRP B O 1
ATOM 6919 N N . GLU B 2 322 ? 84.125 -15.549 -6.678 1.00 37.89 322 GLU B N 1
ATOM 6920 C CA . GLU B 2 322 ? 83.437 -16.652 -7.336 1.00 46.08 322 GLU B CA 1
ATOM 6921 C C . GLU B 2 322 ? 81.952 -16.351 -7.481 1.00 49.80 322 GLU B C 1
ATOM 6922 O O . GLU B 2 322 ? 81.331 -16.709 -8.482 1.00 53.54 322 GLU B O 1
ATOM 6929 N N . LYS C 3 9 ? 117.222 18.786 14.418 1.00 39.06 7 LYS C N 1
ATOM 6930 C CA . LYS C 3 9 ? 117.381 18.472 15.833 1.00 36.45 7 LYS C CA 1
ATOM 6931 C C . LYS C 3 9 ? 116.106 18.772 16.617 1.00 40.23 7 LYS C C 1
ATOM 6932 O O . LYS C 3 9 ? 115.127 19.292 16.074 1.00 36.50 7 LYS C O 1
ATOM 6934 N N . ALA C 3 10 ? 116.126 18.445 17.903 1.00 39.05 8 ALA C N 1
ATOM 6935 C CA . ALA C 3 10 ? 114.948 18.592 18.744 1.00 35.97 8 ALA C CA 1
ATOM 6936 C C . ALA C 3 10 ? 115.332 18.890 20.186 1.00 40.52 8 ALA C C 1
ATOM 6937 O O . ALA C 3 10 ? 116.415 18.520 20.639 1.00 37.77 8 ALA C O 1
ATOM 6939 N N . VAL C 3 11 ? 114.439 19.567 20.900 1.00 32.95 9 VAL C N 1
ATOM 6940 C CA . VAL C 3 11 ? 114.634 19.842 22.315 1.00 36.26 9 VAL C CA 1
ATOM 6941 C C . VAL C 3 11 ? 113.475 19.265 23.116 1.00 35.75 9 VAL C C 1
ATOM 6942 O O . VAL C 3 11 ? 112.312 19.490 22.783 1.00 33.64 9 VAL C O 1
ATOM 6946 N N . VAL C 3 12 ? 113.796 18.515 24.164 1.00 28.29 10 VAL C N 1
ATOM 6947 C CA . VAL C 3 12 ? 112.781 17.986 25.063 1.00 35.28 10 VAL C CA 1
ATOM 6948 C C . VAL C 3 12 ? 112.525 18.971 26.192 1.00 34.83 10 VAL C C 1
ATOM 6949 O O . VAL C 3 12 ? 113.432 19.287 26.958 1.00 32.72 10 VAL C O 1
ATOM 6953 N N . PHE C 3 13 ? 111.294 19.463 26.289 1.00 28.00 11 PHE C N 1
ATOM 6954 C CA . PHE C 3 13 ? 110.920 20.359 27.377 1.00 29.34 11 PHE C CA 1
ATOM 6955 C C . PHE C 3 13 ? 110.243 19.594 28.509 1.00 29.64 11 PHE C C 1
ATOM 6956 O O . PHE C 3 13 ? 109.155 19.045 28.334 1.00 32.42 11 PHE C O 1
ATOM 6964 N N . GLY C 3 14 ? 110.891 19.555 29.668 1.00 29.84 12 GLY C N 1
ATOM 6965 C CA . GLY C 3 14 ? 110.270 19.017 30.863 1.00 26.65 12 GLY C CA 1
ATOM 6966 C C . GLY C 3 14 ? 109.493 20.108 31.574 1.00 27.80 12 GLY C C 1
ATOM 6967 O O . GLY C 3 14 ? 109.995 21.215 31.763 1.00 29.37 12 GLY C O 1
ATOM 6968 N N . LEU C 3 15 ? 108.257 19.801 31.955 1.00 25.64 13 LEU C N 1
ATOM 6969 C CA . LEU C 3 15 ? 107.404 20.768 32.633 1.00 25.20 13 LEU C CA 1
ATOM 6970 C C . LEU C 3 15 ? 106.948 20.227 33.980 1.00 26.24 13 LEU C C 1
ATOM 6971 O O . LEU C 3 15 ? 106.277 19.199 34.050 1.00 27.36 13 LEU C O 1
ATOM 6976 N N . TYR C 3 16 ? 107.319 20.923 35.049 1.00 24.28 14 TYR C N 1
ATOM 6977 C CA . TYR C 3 16 ? 106.947 20.514 36.397 1.00 24.27 14 TYR C CA 1
ATOM 6978 C C . TYR C 3 16 ? 106.047 21.568 37.030 1.00 22.47 14 TYR C C 1
ATOM 6979 O O . TYR C 3 16 ? 106.471 22.700 37.245 1.00 26.28 14 TYR C O 1
ATOM 6988 N N . SER C 3 17 ? 104.804 21.201 37.326 1.00 22.54 15 SER C N 1
ATOM 6989 C CA . SER C 3 17 ? 103.850 22.169 37.856 1.00 23.72 15 SER C CA 1
ATOM 6990 C C . SER C 3 17 ? 104.113 22.466 39.327 1.00 26.95 15 SER C C 1
ATOM 6991 O O . SER C 3 17 ? 104.280 21.551 40.134 1.00 24.28 15 SER C O 1
ATOM 6994 N N . ILE C 3 18 ? 104.151 23.748 39.675 1.00 25.36 16 ILE C N 1
ATOM 6995 C CA . ILE C 3 18 ? 104.334 24.134 41.068 1.00 27.96 16 ILE C CA 1
ATOM 6996 C C . ILE C 3 18 ? 103.049 24.734 41.640 1.00 26.56 16 ILE C C 1
ATOM 6997 O O . ILE C 3 18 ? 102.892 24.835 42.853 1.00 26.73 16 ILE C O 1
ATOM 7002 N N . THR C 3 19 ? 102.130 25.124 40.762 1.00 24.06 17 THR C N 1
ATOM 7003 C CA . THR C 3 19 ? 100.768 25.456 41.172 1.00 24.25 17 THR C CA 1
ATOM 7004 C C . THR C 3 19 ? 99.815 24.680 40.267 1.00 27.03 17 THR C C 1
ATOM 7005 O O . THR C 3 19 ? 100.225 24.221 39.200 1.00 29.37 17 THR C O 1
ATOM 7009 N N . PRO C 3 20 ? 98.551 24.508 40.692 1.00 25.10 18 PRO C N 1
ATOM 7010 C CA . PRO C 3 20 ? 97.580 23.803 39.848 1.00 23.03 18 PRO C CA 1
ATOM 7011 C C . PRO C 3 20 ? 97.450 24.426 38.454 1.00 23.81 18 PRO C C 1
ATOM 7012 O O . PRO C 3 20 ? 97.596 25.638 38.310 1.00 22.14 18 PRO C O 1
ATOM 7016 N N . VAL C 3 21 ? 97.191 23.597 37.446 1.00 22.32 19 VAL C N 1
ATOM 7017 C CA . VAL C 3 21 ? 97.200 24.044 36.055 1.00 21.45 19 VAL C CA 1
ATOM 7018 C C . VAL C 3 21 ? 95.850 23.817 35.376 1.00 23.02 19 VAL C C 1
ATOM 7019 O O . VAL C 3 21 ? 95.307 22.712 35.407 1.00 23.30 19 VAL C O 1
ATOM 7023 N N . HIS C 3 22 ? 95.306 24.863 34.765 1.00 20.44 20 HIS C N 1
ATOM 7024 C CA . HIS C 3 22 ? 94.075 24.715 34.003 1.00 23.07 20 HIS C CA 1
ATOM 7025 C C . HIS C 3 22 ? 94.291 25.054 32.537 1.00 23.85 20 HIS C C 1
ATOM 7026 O O . HIS C 3 22 ? 94.132 26.203 32.125 1.00 22.12 20 HIS C O 1
ATOM 7033 N N . ALA C 3 23 ? 94.674 24.050 31.757 1.00 22.76 21 ALA C N 1
ATOM 7034 C CA . ALA C 3 23 ? 94.690 24.179 30.306 1.00 22.74 21 ALA C CA 1
ATOM 7035 C C . ALA C 3 23 ? 93.298 23.835 29.794 1.00 23.18 21 ALA C C 1
ATOM 7036 O O . ALA C 3 23 ? 92.937 22.663 29.705 1.00 23.97 21 ALA C O 1
ATOM 7038 N N . GLY C 3 24 ? 92.514 24.859 29.475 1.00 21.36 22 GLY C N 1
ATOM 7039 C CA . GLY C 3 24 ? 91.104 24.681 29.171 1.00 20.32 22 GLY C CA 1
ATOM 7040 C C . GLY C 3 24 ? 90.779 23.975 27.868 1.00 22.90 22 GLY C C 1
ATOM 7041 O O . GLY C 3 24 ? 91.342 24.288 26.820 1.00 23.59 22 GLY C O 1
ATOM 7042 N N . SER C 3 25 ? 89.861 23.015 27.941 1.00 25.02 23 SER C N 1
ATOM 7043 C CA . SER C 3 25 ? 89.329 22.353 26.753 1.00 27.19 23 SER C CA 1
ATOM 7044 C C . SER C 3 25 ? 87.813 22.466 26.693 1.00 31.49 23 SER C C 1
ATOM 7045 O O . SER C 3 25 ? 87.112 21.896 27.527 1.00 30.10 23 SER C O 1
ATOM 7048 N N . GLY C 3 26 ? 87.308 23.185 25.697 1.00 41.94 24 GLY C N 1
ATOM 7049 C CA . GLY C 3 26 ? 85.875 23.331 25.526 1.00 43.32 24 GLY C CA 1
ATOM 7050 C C . GLY C 3 26 ? 85.226 22.072 24.981 1.00 45.24 24 GLY C C 1
ATOM 7051 O O . GLY C 3 26 ? 84.071 21.779 25.285 1.00 39.91 24 GLY C O 1
ATOM 7052 N N . ALA C 3 27 ? 85.980 21.316 24.188 1.00 42.53 25 ALA C N 1
ATOM 7053 C CA . ALA C 3 27 ? 85.438 20.154 23.485 1.00 45.42 25 ALA C CA 1
ATOM 7054 C C . ALA C 3 27 ? 85.407 18.892 24.343 1.00 40.33 25 ALA C C 1
ATOM 7055 O O . ALA C 3 27 ? 84.770 17.903 23.976 1.00 41.84 25 ALA C O 1
ATOM 7057 N N . GLU C 3 28 ? 86.095 18.921 25.480 1.00 36.08 26 GLU C N 1
ATOM 7058 C CA . GLU C 3 28 ? 86.156 17.751 26.350 1.00 38.38 26 GLU C CA 1
ATOM 7059 C C . GLU C 3 28 ? 84.782 17.412 26.919 1.00 40.52 26 GLU C C 1
ATOM 7060 O O . GLU C 3 28 ? 84.071 18.287 27.415 1.00 41.97 26 GLU C O 1
ATOM 7066 N N . LEU C 3 29 ? 84.409 16.139 26.836 1.00 38.65 27 LEU C N 1
ATOM 7067 C CA . LEU C 3 29 ? 83.153 15.669 27.408 1.00 38.62 27 LEU C CA 1
ATOM 7068 C C . LEU C 3 29 ? 83.316 15.422 28.905 1.00 34.29 27 LEU C C 1
ATOM 7069 O O . LEU C 3 29 ? 84.118 14.586 29.319 1.00 39.25 27 LEU C O 1
ATOM 7074 N N . SER C 3 30 ? 82.553 16.149 29.714 1.00 42.30 28 SER C N 1
ATOM 7075 C CA . SER C 3 30 ? 82.685 16.053 31.163 1.00 38.05 28 SER C CA 1
ATOM 7076 C C . SER C 3 30 ? 81.449 16.570 31.895 1.00 43.49 28 SER C C 1
ATOM 7077 O O . SER C 3 30 ? 80.680 17.370 31.357 1.00 39.96 28 SER C O 1
ATOM 7080 N N . VAL C 3 31 ? 81.268 16.102 33.127 1.00 39.11 29 VAL C N 1
ATOM 7081 C CA . VAL C 3 31 ? 80.200 16.581 33.997 1.00 37.37 29 VAL C CA 1
ATOM 7082 C C . VAL C 3 31 ? 80.631 17.871 34.691 1.00 40.93 29 VAL C C 1
ATOM 7083 O O . VAL C 3 31 ? 79.848 18.508 35.395 1.00 41.21 29 VAL C O 1
ATOM 7087 N N . ILE C 3 32 ? 81.893 18.234 34.485 1.00 33.18 30 ILE C N 1
ATOM 7088 C CA . ILE C 3 32 ? 82.467 19.470 35.003 1.00 30.18 30 ILE C CA 1
ATOM 7089 C C . ILE C 3 32 ? 82.220 20.610 34.021 1.00 36.82 30 ILE C C 1
ATOM 7090 O O . ILE C 3 32 ? 82.311 20.413 32.805 1.00 32.81 30 ILE C O 1
ATOM 7095 N N . ASP C 3 33 ? 81.912 21.796 34.541 1.00 31.55 31 ASP C N 1
ATOM 7096 C CA . ASP C 3 33 ? 81.680 22.967 33.696 1.00 29.24 31 ASP C CA 1
ATOM 7097 C C . ASP C 3 33 ? 82.911 23.312 32.858 1.00 32.24 31 ASP C C 1
ATOM 7098 O O . ASP C 3 33 ? 82.815 23.486 31.643 1.00 30.64 31 ASP C O 1
ATOM 7103 N N . LEU C 3 34 ? 84.065 23.412 33.510 1.00 27.03 32 LEU C N 1
ATOM 7104 C CA . LEU C 3 34 ? 85.300 23.769 32.819 1.00 27.82 32 LEU C CA 1
ATOM 7105 C C . LEU C 3 34 ? 86.383 22.713 33.027 1.00 25.45 32 LEU C C 1
ATOM 7106 O O . LEU C 3 34 ? 87.184 22.814 33.956 1.00 27.61 32 LEU C O 1
ATOM 7111 N N . PRO C 3 35 ? 86.408 21.690 32.160 1.00 23.54 33 PRO C N 1
ATOM 7112 C CA . PRO C 3 35 ? 87.394 20.609 32.259 1.00 24.56 33 PRO C CA 1
ATOM 7113 C C . PRO C 3 35 ? 88.746 20.973 31.644 1.00 21.61 33 PRO C C 1
ATOM 7114 O O . PRO C 3 35 ? 88.845 21.941 30.893 1.00 23.82 33 PRO C O 1
ATOM 7118 N N . ILE C 3 36 ? 89.778 20.202 31.970 1.00 19.87 34 ILE C N 1
ATOM 7119 C CA . ILE C 3 36 ? 91.105 20.429 31.409 1.00 22.39 34 ILE C CA 1
ATOM 7120 C C . ILE C 3 36 ? 91.285 19.630 30.123 1.00 23.86 34 ILE C C 1
ATOM 7121 O O . ILE C 3 36 ? 90.543 18.683 29.860 1.00 22.35 34 ILE C O 1
ATOM 7126 N N . GLN C 3 37 ? 92.274 20.023 29.328 1.00 23.46 35 GLN C N 1
ATOM 7127 C CA . GLN C 3 37 ? 92.614 19.315 28.099 1.00 23.06 35 GLN C CA 1
ATOM 7128 C C . GLN C 3 37 ? 93.043 17.881 28.386 1.00 24.33 35 GLN C C 1
ATOM 7129 O O . GLN C 3 37 ? 93.785 17.622 29.336 1.00 23.65 35 GLN C O 1
ATOM 7135 N N . ARG C 3 38 ? 92.559 16.952 27.568 1.00 23.25 36 ARG C N 1
ATOM 7136 C CA . ARG C 3 38 ? 92.907 15.541 27.701 1.00 22.79 36 ARG C CA 1
ATOM 7137 C C . ARG C 3 38 ? 93.109 14.900 26.333 1.00 25.81 36 ARG C C 1
ATOM 7138 O O . ARG C 3 38 ? 92.560 15.360 25.334 1.00 25.52 36 ARG C O 1
ATOM 7146 N N . GLU C 3 39 ? 93.904 13.838 26.293 1.00 27.22 37 GLU C N 1
ATOM 7147 C CA . GLU C 3 39 ? 94.085 13.077 25.065 1.00 31.37 37 GLU C CA 1
ATOM 7148 C C . GLU C 3 39 ? 92.846 12.232 24.792 1.00 32.06 37 GLU C C 1
ATOM 7149 O O . GLU C 3 39 ? 92.295 11.613 25.701 1.00 31.18 37 GLU C O 1
ATOM 7155 N N . ARG C 3 40 ? 92.415 12.216 23.536 1.00 32.51 38 ARG C N 1
ATOM 7156 C CA . ARG C 3 40 ? 91.224 11.477 23.124 1.00 36.96 38 ARG C CA 1
ATOM 7157 C C . ARG C 3 40 ? 91.361 9.972 23.341 1.00 36.00 38 ARG C C 1
ATOM 7158 O O . ARG C 3 40 ? 90.469 9.334 23.898 1.00 38.03 38 ARG C O 1
ATOM 7166 N N . HIS C 3 41 ? 92.483 9.411 22.902 1.00 33.27 39 HIS C N 1
ATOM 7167 C CA . HIS C 3 41 ? 92.668 7.962 22.922 1.00 36.23 39 HIS C CA 1
ATOM 7168 C C . HIS C 3 41 ? 92.965 7.391 24.318 1.00 35.59 39 HIS C C 1
ATOM 7169 O O . HIS C 3 41 ? 92.490 6.308 24.657 1.00 39.44 39 HIS C O 1
ATOM 7176 N N . THR C 3 42 ? 93.733 8.113 25.128 1.00 34.42 40 THR C N 1
ATOM 7177 C CA . THR C 3 42 ? 94.138 7.607 26.440 1.00 28.68 40 THR C CA 1
ATOM 7178 C C . THR C 3 42 ? 93.339 8.198 27.599 1.00 33.07 40 THR C C 1
ATOM 7179 O O . THR C 3 42 ? 93.266 7.606 28.678 1.00 31.98 40 THR C O 1
ATOM 7183 N N . GLY C 3 43 ? 92.757 9.373 27.386 1.00 28.28 41 GLY C N 1
ATOM 7184 C CA . GLY C 3 43 ? 92.062 10.070 28.454 1.00 30.98 41 GLY C CA 1
ATOM 7185 C C . GLY C 3 43 ? 93.013 10.743 29.431 1.00 31.13 41 GLY C C 1
ATOM 7186 O O . GLY C 3 43 ? 92.585 11.306 30.437 1.00 29.54 41 GLY C O 1
ATOM 7187 N N . PHE C 3 44 ? 94.308 10.682 29.134 1.00 25.48 42 PHE C N 1
ATOM 7188 C CA . PHE C 3 44 ? 95.325 11.312 29.968 1.00 26.55 42 PHE C CA 1
ATOM 7189 C C . PHE C 3 44 ? 95.254 12.833 29.880 1.00 24.45 42 PHE C C 1
ATOM 7190 O O . PHE C 3 44 ? 94.943 13.375 28.824 1.00 25.23 42 PHE C O 1
ATOM 7198 N N . PRO C 3 45 ? 95.554 13.527 30.989 1.00 23.74 43 PRO C N 1
ATOM 7199 C CA . PRO C 3 45 ? 95.732 14.980 30.938 1.00 20.25 43 PRO C CA 1
ATOM 7200 C C . PRO C 3 45 ? 96.846 15.339 29.964 1.00 25.69 43 PRO C C 1
ATOM 7201 O O . PRO C 3 45 ? 97.820 14.597 29.840 1.00 23.86 43 PRO C O 1
ATOM 7205 N N . VAL C 3 46 ? 96.701 16.465 29.283 1.00 24.23 44 VAL C N 1
ATOM 7206 C CA . VAL C 3 46 ? 97.656 16.873 28.272 1.00 19.77 44 VAL C CA 1
ATOM 7207 C C . VAL C 3 46 ? 97.672 18.395 28.202 1.00 23.29 44 VAL C C 1
ATOM 7208 O O . VAL C 3 46 ? 96.714 19.050 28.608 1.00 23.24 44 VAL C O 1
ATOM 7212 N N . ILE C 3 47 ? 98.771 18.962 27.724 1.00 21.32 45 ILE C N 1
ATOM 7213 C CA . ILE C 3 47 ? 98.761 20.354 27.298 1.00 21.37 45 ILE C CA 1
ATOM 7214 C C . ILE C 3 47 ? 98.976 20.376 25.791 1.00 20.04 45 ILE C C 1
ATOM 7215 O O . ILE C 3 47 ? 99.989 19.884 25.309 1.00 22.25 45 ILE C O 1
ATOM 7220 N N . TRP C 3 48 ? 98.013 20.922 25.054 1.00 22.30 46 TRP C N 1
ATOM 7221 C CA . TRP C 3 48 ? 98.088 20.976 23.593 1.00 20.80 46 TRP C CA 1
ATOM 7222 C C . TRP C 3 48 ? 99.343 21.688 23.118 1.00 23.28 46 TRP C C 1
ATOM 7223 O O . TRP C 3 48 ? 99.782 22.658 23.736 1.00 21.96 46 TRP C O 1
ATOM 7234 N N . GLY C 3 49 ? 99.908 21.206 22.012 1.00 21.48 47 GLY C N 1
ATOM 7235 C CA . GLY C 3 49 ? 101.051 21.853 21.394 1.00 25.62 47 GLY C CA 1
ATOM 7236 C C . GLY C 3 49 ? 100.808 23.327 21.119 1.00 21.00 47 GLY C C 1
ATOM 7237 O O . GLY C 3 49 ? 101.700 24.155 21.302 1.00 19.56 47 GLY C O 1
ATOM 7238 N N . GLN C 3 50 ? 99.590 23.654 20.696 1.00 24.00 48 GLN C N 1
ATOM 7239 C CA . GLN C 3 50 ? 99.226 25.034 20.382 1.00 23.62 48 GLN C CA 1
ATOM 7240 C C . GLN C 3 50 ? 99.152 25.921 21.630 1.00 22.88 48 GLN C C 1
ATOM 7241 O O . GLN C 3 50 ? 99.479 27.106 21.572 1.00 25.39 48 GLN C O 1
ATOM 7247 N N . SER C 3 51 ? 98.712 25.360 22.752 1.00 20.84 49 SER C N 1
ATOM 7248 C CA . SER C 3 51 ? 98.688 26.115 24.002 1.00 21.78 49 SER C CA 1
ATOM 7249 C C . SER C 3 51 ? 100.115 26.411 24.447 1.00 21.99 49 SER C C 1
ATOM 7250 O O . SER C 3 51 ? 100.457 27.552 24.764 1.00 21.38 49 SER C O 1
ATOM 7253 N N . LEU C 3 52 ? 100.946 25.375 24.451 1.00 20.51 50 LEU C N 1
ATOM 7254 C CA . LEU C 3 52 ? 102.337 25.507 24.863 1.00 21.31 50 LEU C CA 1
ATOM 7255 C C . LEU C 3 52 ? 103.106 26.463 23.961 1.00 20.34 50 LEU C C 1
ATOM 7256 O O . LEU C 3 52 ? 103.876 27.296 24.444 1.00 20.72 50 LEU C O 1
ATOM 7261 N N . LYS C 3 53 ? 102.898 26.338 22.653 1.00 18.82 51 LYS C N 1
ATOM 7262 C CA . LYS C 3 53 ? 103.572 27.202 21.690 1.00 21.69 51 LYS C CA 1
ATOM 7263 C C . LYS C 3 53 ? 103.220 28.668 21.920 1.00 23.12 51 LYS C C 1
ATOM 7264 O O . LYS C 3 53 ? 104.089 29.537 21.852 1.00 22.77 51 LYS C O 1
ATOM 7270 N N . GLY C 3 54 ? 101.945 28.937 22.186 1.00 20.07 52 GLY C N 1
ATOM 7271 C CA . GLY C 3 54 ? 101.502 30.284 22.496 1.00 22.68 52 GLY C CA 1
ATOM 7272 C C . GLY C 3 54 ? 102.201 30.844 23.721 1.00 24.53 52 GLY C C 1
ATOM 7273 O O . GLY C 3 54 ? 102.615 32.005 23.736 1.00 27.11 52 GLY C O 1
ATOM 7274 N N . VAL C 3 55 ? 102.336 30.013 24.751 1.00 22.14 53 VAL C N 1
ATOM 7275 C CA . VAL C 3 55 ? 103.054 30.402 25.961 1.00 26.13 53 VAL C CA 1
ATOM 7276 C C . VAL C 3 55 ? 104.518 30.700 25.650 1.00 26.21 53 VAL C C 1
ATOM 7277 O O . VAL C 3 55 ? 105.054 31.730 26.063 1.00 22.88 53 VAL C O 1
ATOM 7281 N N . LEU C 3 56 ? 105.158 29.793 24.917 1.00 21.25 54 LEU C N 1
ATOM 7282 C CA . LEU C 3 56 ? 106.571 29.938 24.580 1.00 24.91 54 LEU C CA 1
ATOM 7283 C C . LEU C 3 56 ? 106.804 31.165 23.707 1.00 26.52 54 LEU C C 1
ATOM 7284 O O . LEU C 3 56 ? 107.768 31.903 23.906 1.00 25.74 54 LEU C O 1
ATOM 7289 N N . ARG C 3 57 ? 105.907 31.381 22.748 1.00 28.10 55 ARG C N 1
ATOM 7290 C CA . ARG C 3 57 ? 106.020 32.506 21.830 1.00 26.91 55 ARG C CA 1
ATOM 7291 C C . ARG C 3 57 ? 105.873 33.838 22.561 1.00 26.99 55 ARG C C 1
ATOM 7292 O O . ARG C 3 57 ? 106.619 34.780 22.300 1.00 27.47 55 ARG C O 1
ATOM 7300 N N . SER C 3 58 ? 104.907 33.914 23.472 1.00 24.33 56 SER C N 1
ATOM 7301 C CA . SER C 3 58 ? 104.658 35.150 24.211 1.00 27.28 56 SER C CA 1
ATOM 7302 C C . SER C 3 58 ? 105.843 35.534 25.093 1.00 26.54 56 SER C C 1
ATOM 7303 O O . SER C 3 58 ? 106.239 36.700 25.136 1.00 27.81 56 SER C O 1
ATOM 7306 N N . ARG C 3 59 ? 106.398 34.554 25.801 1.00 27.68 57 ARG C N 1
ATOM 7307 C CA . ARG C 3 59 ? 107.587 34.779 26.619 1.00 30.32 57 ARG C CA 1
ATOM 7308 C C . ARG C 3 59 ? 108.778 35.213 25.764 1.00 26.32 57 ARG C C 1
ATOM 7309 O O . ARG C 3 59 ? 109.449 36.194 26.080 1.00 26.77 57 ARG C O 1
ATOM 7317 N N . PHE C 3 60 ? 109.031 34.481 24.682 1.00 29.47 58 PHE C N 1
ATOM 7318 C CA . PHE C 3 60 ? 110.139 34.788 23.778 1.00 26.09 58 PHE C CA 1
ATOM 7319 C C . PHE C 3 60 ? 110.003 36.191 23.193 1.00 27.41 58 PHE C C 1
ATOM 7320 O O . PHE C 3 60 ? 110.983 36.933 23.104 1.00 28.01 58 PHE C O 1
ATOM 7328 N N . ARG C 3 61 ? 108.780 36.546 22.807 1.00 24.40 59 ARG C N 1
ATOM 7329 C CA . ARG C 3 61 ? 108.491 37.848 22.209 1.00 30.63 59 ARG C CA 1
ATOM 7330 C C . ARG C 3 61 ? 108.765 38.997 23.172 1.00 30.72 59 ARG C C 1
ATOM 7331 O O . ARG C 3 61 ? 109.348 40.009 22.786 1.00 27.97 59 ARG C O 1
ATOM 7339 N N . GLN C 3 62 ? 108.331 38.838 24.419 1.00 28.54 60 GLN C N 1
ATOM 7340 C CA . GLN C 3 62 ? 108.554 39.848 25.449 1.00 32.53 60 GLN C CA 1
ATOM 7341 C C . GLN C 3 62 ? 110.044 40.067 25.696 1.00 32.54 60 GLN C C 1
ATOM 7342 O O . GLN C 3 62 ? 110.504 41.205 25.814 1.00 30.32 60 GLN C O 1
ATOM 7348 N N . LEU C 3 63 ? 110.790 38.970 25.773 1.00 29.19 61 LEU C N 1
ATOM 7349 C CA . LEU C 3 63 ? 112.235 39.027 25.969 1.00 29.84 61 LEU C CA 1
ATOM 7350 C C . LEU C 3 63 ? 112.944 39.701 24.799 1.00 31.90 61 LEU C C 1
ATOM 7351 O O . LEU C 3 63 ? 113.882 40.473 24.999 1.00 30.77 61 LEU C O 1
ATOM 7356 N N . GLU C 3 64 ? 112.503 39.407 23.578 1.00 27.62 62 GLU C N 1
ATOM 7357 C CA . GLU C 3 64 ? 113.119 40.010 22.402 1.00 31.13 62 GLU C CA 1
ATOM 7358 C C . GLU C 3 64 ? 112.888 41.518 22.385 1.00 33.25 62 GLU C C 1
ATOM 7359 O O . GLU C 3 64 ? 113.824 42.292 22.183 1.00 31.88 62 GLU C O 1
ATOM 7365 N N . LEU C 3 65 ? 111.642 41.928 22.611 1.00 27.57 63 LEU C N 1
ATOM 7366 C CA . LEU C 3 65 ? 111.294 43.346 22.650 1.00 35.91 63 LEU C CA 1
ATOM 7367 C C . LEU C 3 65 ? 112.020 44.078 23.781 1.00 38.34 63 LEU C C 1
ATOM 7368 O O . LEU C 3 65 ? 112.289 45.276 23.683 1.00 35.90 63 LEU C O 1
ATOM 7373 N N . ASP C 3 66 ? 112.341 43.351 24.848 1.00 37.09 64 ASP C N 1
ATOM 7374 C CA . ASP C 3 66 ? 113.035 43.932 25.994 1.00 39.34 64 ASP C CA 1
ATOM 7375 C C . ASP C 3 66 ? 114.547 43.742 25.908 1.00 41.36 64 ASP C C 1
ATOM 7376 O O . ASP C 3 66 ? 115.268 44.014 26.870 1.00 39.96 64 ASP C O 1
ATOM 7381 N N . GLU C 3 67 ? 115.011 43.275 24.751 1.00 37.06 65 GLU C N 1
ATOM 7382 C CA . GLU C 3 67 ? 116.431 43.046 24.495 1.00 38.78 65 GLU C CA 1
ATOM 7383 C C . GLU C 3 67 ? 117.080 42.145 25.541 1.00 41.35 65 GLU C C 1
ATOM 7384 O O . GLU C 3 67 ? 118.186 42.420 26.007 1.00 37.94 65 GLU C O 1
ATOM 7390 N N . LYS C 3 68 ? 116.397 41.064 25.900 1.00 35.41 66 LYS C N 1
ATOM 7391 C CA . LYS C 3 68 ? 116.917 40.148 26.908 1.00 37.21 66 LYS C CA 1
ATOM 7392 C C . LYS C 3 68 ? 117.253 38.783 26.318 1.00 36.60 66 LYS C C 1
ATOM 7393 O O . LYS C 3 68 ? 117.692 37.883 27.032 1.00 40.51 66 LYS C O 1
ATOM 7399 N N . ILE C 3 69 ? 117.048 38.637 25.014 1.00 34.38 67 ILE C N 1
ATOM 7400 C CA . ILE C 3 69 ? 117.414 37.412 24.317 1.00 34.33 67 ILE C CA 1
ATOM 7401 C C . ILE C 3 69 ? 118.916 37.391 24.057 1.00 34.02 67 ILE C C 1
ATOM 7402 O O . ILE C 3 69 ? 119.498 38.395 23.647 1.00 36.14 67 ILE C O 1
ATOM 7407 N N . GLU C 3 70 ? 119.543 36.249 24.319 1.00 39.48 68 GLU C N 1
ATOM 7408 C CA . GLU C 3 70 ? 120.967 36.080 24.060 1.00 40.79 68 GLU C CA 1
ATOM 7409 C C . GLU C 3 70 ? 121.191 35.041 22.971 1.00 38.57 68 GLU C C 1
ATOM 7410 O O . GLU C 3 70 ? 120.594 33.965 22.999 1.00 41.32 68 GLU C O 1
ATOM 7412 N N . VAL C 3 71 ? 122.049 35.369 22.010 1.00 36.03 69 VAL C N 1
ATOM 7413 C CA . VAL C 3 71 ? 122.375 34.445 20.932 1.00 40.17 69 VAL C CA 1
ATOM 7414 C C . VAL C 3 71 ? 123.859 34.084 20.948 1.00 41.69 69 VAL C C 1
ATOM 7415 O O . VAL C 3 71 ? 124.718 34.945 20.761 1.00 41.88 69 VAL C O 1
ATOM 7419 N N . SER C 3 73 ? 126.855 34.434 22.162 1.00 42.08 71 SER C N 1
ATOM 7420 C CA . SER C 3 73 ? 126.613 34.764 23.563 1.00 50.49 71 SER C CA 1
ATOM 7421 C C . SER C 3 73 ? 126.473 36.272 23.750 1.00 53.23 71 SER C C 1
ATOM 7422 O O . SER C 3 73 ? 126.928 36.831 24.748 1.00 52.59 71 SER C O 1
ATOM 7425 N N . GLN C 3 74 ? 125.837 36.925 22.785 1.00 52.04 72 GLN C N 1
ATOM 7426 C CA . GLN C 3 74 ? 125.708 38.377 22.803 1.00 48.49 72 GLN C CA 1
ATOM 7427 C C . GLN C 3 74 ? 124.251 38.813 22.913 1.00 45.55 72 GLN C C 1
ATOM 7428 O O . GLN C 3 74 ? 123.335 38.010 22.726 1.00 40.19 72 GLN C O 1
ATOM 7434 N N . LYS C 3 75 ? 124.044 40.091 23.211 1.00 44.82 73 LYS C N 1
ATOM 7435 C CA . LYS C 3 75 ? 122.701 40.650 23.277 1.00 38.99 73 LYS C CA 1
ATOM 7436 C C . LYS C 3 75 ? 122.104 40.762 21.882 1.00 38.31 73 LYS C C 1
ATOM 7437 O O . LYS C 3 75 ? 122.693 41.373 20.990 1.00 39.07 73 LYS C O 1
ATOM 7439 N N . TRP C 3 76 ? 120.936 40.160 21.698 1.00 37.25 74 TRP C N 1
ATOM 7440 C CA . TRP C 3 76 ? 120.226 40.227 20.426 1.00 36.32 74 TRP C CA 1
ATOM 7441 C C . TRP C 3 76 ? 119.498 41.563 20.292 1.00 32.75 74 TRP C C 1
ATOM 7442 O O . TRP C 3 76 ? 118.635 41.895 21.103 1.00 33.53 74 TRP C O 1
ATOM 7453 N N . LYS C 3 77 ? 119.871 42.336 19.276 1.00 35.49 75 LYS C N 1
ATOM 7454 C CA . LYS C 3 77 ? 119.214 43.607 18.985 1.00 39.54 75 LYS C CA 1
ATOM 7455 C C . LYS C 3 77 ? 118.356 43.455 17.735 1.00 41.79 75 LYS C C 1
ATOM 7456 O O . LYS C 3 77 ? 118.858 43.548 16.615 1.00 37.90 75 LYS C O 1
ATOM 7458 N N . TRP C 3 78 ? 117.062 43.223 17.926 1.00 35.63 76 TRP C N 1
ATOM 7459 C CA . TRP C 3 78 ? 116.218 42.767 16.826 1.00 36.41 76 TRP C CA 1
ATOM 7460 C C . TRP C 3 78 ? 116.003 43.825 15.744 1.00 36.90 76 TRP C C 1
ATOM 7461 O O . TRP C 3 78 ? 115.911 43.493 14.562 1.00 35.17 76 TRP C O 1
ATOM 7472 N N . LYS C 3 79 ? 115.933 45.093 16.138 1.00 34.30 77 LYS C N 1
ATOM 7473 C CA . LYS C 3 79 ? 115.752 46.162 15.163 1.00 38.85 77 LYS C CA 1
ATOM 7474 C C . LYS C 3 79 ? 117.005 46.348 14.314 1.00 40.33 77 LYS C C 1
ATOM 7475 O O . LYS C 3 79 ? 116.914 46.637 13.121 1.00 40.74 77 LYS C O 1
ATOM 7481 N N . GLU C 3 80 ? 118.171 46.175 14.929 1.00 39.97 78 GLU C N 1
ATOM 7482 C CA . GLU C 3 80 ? 119.428 46.221 14.189 1.00 39.71 78 GLU C CA 1
ATOM 7483 C C . GLU C 3 80 ? 119.521 45.053 13.212 1.00 42.12 78 GLU C C 1
ATOM 7484 O O . GLU C 3 80 ? 119.967 45.214 12.076 1.00 39.96 78 GLU C O 1
ATOM 7490 N N . LYS C 3 81 ? 119.095 43.877 13.663 1.00 37.97 79 LYS C N 1
ATOM 7491 C CA . LYS C 3 81 ? 119.147 42.677 12.836 1.00 39.70 79 LYS C CA 1
ATOM 7492 C C . LYS C 3 81 ? 118.109 42.729 11.723 1.00 42.15 79 LYS C C 1
ATOM 7493 O O . LYS C 3 81 ? 118.341 42.226 10.625 1.00 45.38 79 LYS C O 1
ATOM 7499 N N . THR C 3 82 ? 116.967 43.343 12.013 1.00 39.47 80 THR C N 1
ATOM 7500 C CA . THR C 3 82 ? 115.906 43.492 11.029 1.00 40.20 80 THR C CA 1
ATOM 7501 C C . THR C 3 82 ? 116.377 44.339 9.850 1.00 46.56 80 THR C C 1
ATOM 7502 O O . THR C 3 82 ? 116.051 44.056 8.696 1.00 48.08 80 THR C O 1
ATOM 7506 N N . LYS C 3 83 ? 117.162 45.369 10.146 1.00 44.78 81 LYS C N 1
ATOM 7507 C CA . LYS C 3 83 ? 117.655 46.268 9.111 1.00 47.29 81 LYS C CA 1
ATOM 7508 C C . LYS C 3 83 ? 118.741 45.618 8.258 1.00 49.90 81 LYS C C 1
ATOM 7509 O O . LYS C 3 83 ? 118.840 45.887 7.062 1.00 52.57 81 LYS C O 1
ATOM 7515 N N . GLU C 3 84 ? 119.546 44.755 8.869 1.00 48.96 82 GLU C N 1
ATOM 7516 C CA . GLU C 3 84 ? 120.595 44.060 8.131 1.00 52.51 82 GLU C CA 1
ATOM 7517 C C . GLU C 3 84 ? 120.060 42.785 7.480 1.00 54.12 82 GLU C C 1
ATOM 7518 O O . GLU C 3 84 ? 120.825 41.981 6.949 1.00 60.74 82 GLU C O 1
ATOM 7524 N N . VAL C 3 85 ? 118.743 42.609 7.519 1.00 51.45 83 VAL C N 1
ATOM 7525 C CA . VAL C 3 85 ? 118.109 41.449 6.903 1.00 55.08 83 VAL C CA 1
ATOM 7526 C C . VAL C 3 85 ? 117.100 41.865 5.832 1.00 49.35 83 VAL C C 1
ATOM 7527 O O . VAL C 3 85 ? 117.199 41.446 4.680 1.00 54.54 83 VAL C O 1
ATOM 7529 N N . LEU C 3 86 ? 116.134 42.694 6.215 1.00 48.13 84 LEU C N 1
ATOM 7530 C CA . LEU C 3 86 ? 115.086 43.122 5.292 1.00 49.01 84 LEU C CA 1
ATOM 7531 C C . LEU C 3 86 ? 115.508 44.335 4.467 1.00 56.48 84 LEU C C 1
ATOM 7532 O O . LEU C 3 86 ? 114.887 44.646 3.449 1.00 49.72 84 LEU C O 1
ATOM 7537 N N . LYS C 3 87 ? 116.560 45.013 4.921 1.00 56.82 85 LYS C N 1
ATOM 7538 C CA . LYS C 3 87 ? 117.117 46.174 4.229 1.00 58.45 85 LYS C CA 1
ATOM 7539 C C . LYS C 3 87 ? 116.087 47.283 4.018 1.00 55.98 85 LYS C C 1
ATOM 7540 O O . LYS C 3 87 ? 115.710 47.981 4.960 1.00 56.42 85 LYS C O 1
ATOM 7542 N N . GLU C 3 88 ? 115.633 47.437 2.777 1.00 55.85 86 GLU C N 1
ATOM 7543 C CA . GLU C 3 88 ? 114.747 48.537 2.408 1.00 55.61 86 GLU C CA 1
ATOM 7544 C C . GLU C 3 88 ? 113.341 48.385 2.986 1.00 55.30 86 GLU C C 1
ATOM 7545 O O . GLU C 3 88 ? 112.611 49.367 3.122 1.00 58.41 86 GLU C O 1
ATOM 7547 N N . LYS C 3 89 ? 112.963 47.157 3.323 1.00 55.32 87 LYS C N 1
ATOM 7548 C CA . LYS C 3 89 ? 111.625 46.892 3.842 1.00 53.74 87 LYS C CA 1
ATOM 7549 C C . LYS C 3 89 ? 111.610 46.818 5.366 1.00 51.68 87 LYS C C 1
ATOM 7550 O O . LYS C 3 89 ? 110.579 46.517 5.968 1.00 49.52 87 LYS C O 1
ATOM 7552 N N . ALA C 3 90 ? 112.752 47.105 5.983 1.00 45.00 88 ALA C N 1
ATOM 7553 C CA . ALA C 3 90 ? 112.903 46.968 7.429 1.00 48.04 88 ALA C CA 1
ATOM 7554 C C . ALA C 3 90 ? 112.036 47.950 8.214 1.00 46.51 88 ALA C C 1
ATOM 7555 O O . ALA C 3 90 ? 111.403 47.571 9.198 1.00 43.59 88 ALA C O 1
ATOM 7557 N N . ASP C 3 91 ? 112.012 49.206 7.776 1.00 43.61 89 ASP C N 1
ATOM 7558 C CA . ASP C 3 91 ? 111.307 50.262 8.501 1.00 48.56 89 ASP C CA 1
ATOM 7559 C C . ASP C 3 91 ? 109.804 50.016 8.596 1.00 45.43 89 ASP C C 1
ATOM 7560 O O . ASP C 3 91 ? 109.192 50.269 9.634 1.00 44.66 89 ASP C O 1
ATOM 7565 N N . GLU C 3 92 ? 109.209 49.528 7.512 1.00 47.28 90 GLU C N 1
ATOM 7566 C CA . GLU C 3 92 ? 107.779 49.241 7.505 1.00 49.06 90 GLU C CA 1
ATOM 7567 C C . GLU C 3 92 ? 107.460 48.010 8.348 1.00 43.71 90 GLU C C 1
ATOM 7568 O O . GLU C 3 92 ? 106.407 47.939 8.981 1.00 45.90 90 GLU C O 1
ATOM 7574 N N . PHE C 3 93 ? 108.373 47.044 8.352 1.00 45.48 91 PHE C N 1
ATOM 7575 C CA . PHE C 3 93 ? 108.230 45.857 9.187 1.00 45.37 91 PHE C CA 1
ATOM 7576 C C . PHE C 3 93 ? 108.259 46.237 10.663 1.00 41.91 91 PHE C C 1
ATOM 7577 O O . PHE C 3 93 ? 107.394 45.825 11.435 1.00 40.53 91 PHE C O 1
ATOM 7585 N N . ILE C 3 94 ? 109.259 47.026 11.046 1.00 41.23 92 ILE C N 1
ATOM 7586 C CA . ILE C 3 94 ? 109.397 47.479 12.427 1.00 39.89 92 ILE C CA 1
ATOM 7587 C C . ILE C 3 94 ? 108.163 48.282 12.844 1.00 40.45 92 ILE C C 1
ATOM 7588 O O . ILE C 3 94 ? 107.717 48.208 13.992 1.00 38.01 92 ILE C O 1
ATOM 7593 N N . LYS C 3 95 ? 107.597 49.023 11.897 1.00 38.74 93 LYS C N 1
ATOM 7594 C CA . LYS C 3 95 ? 106.375 49.780 12.144 1.00 40.48 93 LYS C CA 1
ATOM 7595 C C . LYS C 3 95 ? 105.210 48.838 12.431 1.00 36.17 93 LYS C C 1
ATOM 7596 O O . LYS C 3 95 ? 104.392 49.100 13.312 1.00 36.63 93 LYS C O 1
ATOM 7598 N N . LYS C 3 96 ? 105.143 47.742 11.682 1.00 38.93 94 LYS C N 1
ATOM 7599 C CA . LYS C 3 96 ? 104.105 46.739 11.890 1.00 39.57 94 LYS C CA 1
ATOM 7600 C C . LYS C 3 96 ? 104.251 46.074 13.254 1.00 39.85 94 LYS C C 1
ATOM 7601 O O . LYS C 3 96 ? 103.256 45.753 13.905 1.00 35.99 94 LYS C O 1
ATOM 7607 N N . VAL C 3 97 ? 105.494 45.870 13.683 1.00 35.84 95 VAL C N 1
ATOM 7608 C CA . VAL C 3 97 ? 105.757 45.267 14.984 1.00 32.55 95 VAL C CA 1
ATOM 7609 C C . VAL C 3 97 ? 105.242 46.161 16.105 1.00 37.98 95 VAL C C 1
ATOM 7610 O O . VAL C 3 97 ? 104.590 45.690 17.034 1.00 39.67 95 VAL C O 1
ATOM 7614 N N . GLU C 3 98 ? 105.530 47.455 16.007 1.00 41.88 96 GLU C N 1
ATOM 7615 C CA . GLU C 3 98 ? 105.054 48.421 16.991 1.00 40.71 96 GLU C CA 1
ATOM 7616 C C . GLU C 3 98 ? 103.532 48.530 16.940 1.00 37.41 96 GLU C C 1
ATOM 7617 O O . GLU C 3 98 ? 102.885 48.789 17.952 1.00 42.08 96 GLU C O 1
ATOM 7619 N N . GLU C 3 99 ? 102.971 48.321 15.753 1.00 40.30 97 GLU C N 1
ATOM 7620 C CA . GLU C 3 99 ? 101.525 48.352 15.562 1.00 37.74 97 GLU C CA 1
ATOM 7621 C C . GLU C 3 99 ? 100.885 47.010 15.912 1.00 41.69 97 GLU C C 1
ATOM 7622 O O . GLU C 3 99 ? 99.677 46.833 15.748 1.00 39.26 97 GLU C O 1
ATOM 7624 N N . ARG C 3 100 ? 101.708 46.073 16.382 1.00 39.35 98 ARG C N 1
ATOM 7625 C CA . ARG C 3 100 ? 101.264 44.734 16.778 1.00 35.59 98 ARG C CA 1
ATOM 7626 C C . ARG C 3 100 ? 100.612 43.971 15.624 1.00 37.35 98 ARG C C 1
ATOM 7627 O O . ARG C 3 100 ? 99.790 43.081 15.841 1.00 38.49 98 ARG C O 1
ATOM 7629 N N . LYS C 3 101 ? 100.981 44.324 14.397 1.00 37.32 99 LYS C N 1
ATOM 7630 C CA . LYS C 3 101 ? 100.525 43.594 13.221 1.00 35.92 99 LYS C CA 1
ATOM 7631 C C . LYS C 3 101 ? 101.492 42.456 12.908 1.00 36.31 99 LYS C C 1
ATOM 7632 O O . LYS C 3 101 ? 101.120 41.458 12.291 1.00 37.92 99 LYS C O 1
ATOM 7638 N N . ARG C 3 102 ? 102.740 42.628 13.331 1.00 31.01 100 ARG C N 1
ATOM 7639 C CA . ARG C 3 102 ? 103.766 41.604 13.178 1.00 28.34 100 ARG C CA 1
ATOM 7640 C C . ARG C 3 102 ? 104.548 41.478 14.478 1.00 33.48 100 ARG C C 1
ATOM 7641 O O . ARG C 3 102 ? 104.444 42.332 15.358 1.00 32.06 100 ARG C O 1
ATOM 7649 N N . ASP C 3 103 ? 105.329 40.411 14.598 1.00 33.86 101 ASP C N 1
ATOM 7650 C CA . ASP C 3 103 ? 106.169 40.206 15.772 1.00 28.78 101 ASP C CA 1
ATOM 7651 C C . ASP C 3 103 ? 107.630 40.503 15.428 1.00 31.36 101 ASP C C 1
ATOM 7652 O O . ASP C 3 103 ? 107.990 40.538 14.250 1.00 32.82 101 ASP C O 1
ATOM 7657 N N . PRO C 3 104 ? 108.475 40.734 16.451 1.00 30.48 102 PRO C N 1
ATOM 7658 C CA . PRO C 3 104 ? 109.894 40.996 16.188 1.00 33.03 102 PRO C CA 1
ATOM 7659 C C . PRO C 3 104 ? 110.586 39.844 15.459 1.00 30.75 102 PRO C C 1
ATOM 7660 O O . PRO C 3 104 ? 110.073 38.725 15.441 1.00 31.25 102 PRO C O 1
ATOM 7664 N N . LEU C 3 105 ? 111.751 40.132 14.886 1.00 29.60 103 LEU C N 1
ATOM 7665 C CA . LEU C 3 105 ? 112.396 39.259 13.906 1.00 30.90 103 LEU C CA 1
ATOM 7666 C C . LEU C 3 105 ? 112.613 37.815 14.357 1.00 30.69 103 LEU C C 1
ATOM 7667 O O . LEU C 3 105 ? 112.135 36.881 13.710 1.00 28.72 103 LEU C O 1
ATOM 7672 N N . LEU C 3 106 ? 113.344 37.631 15.451 1.00 30.30 104 LEU C N 1
ATOM 7673 C CA . LEU C 3 106 ? 113.714 36.288 15.883 1.00 27.91 104 LEU C CA 1
ATOM 7674 C C . LEU C 3 106 ? 112.487 35.481 16.284 1.00 25.53 104 LEU C C 1
ATOM 7675 O O . LEU C 3 106 ? 112.425 34.278 16.037 1.00 25.07 104 LEU C O 1
ATOM 7680 N N . THR C 3 107 ? 111.516 36.152 16.897 1.00 27.35 105 THR C N 1
ATOM 7681 C CA . THR C 3 107 ? 110.253 35.518 17.262 1.00 24.70 105 THR C CA 1
ATOM 7682 C C . THR C 3 107 ? 109.581 34.904 16.036 1.00 26.76 105 THR C C 1
ATOM 7683 O O . THR C 3 107 ? 109.151 33.751 16.066 1.00 24.38 105 THR C O 1
ATOM 7687 N N . GLU C 3 108 ? 109.516 35.666 14.949 1.00 27.53 106 GLU C N 1
ATOM 7688 C CA . GLU C 3 108 ? 108.884 35.176 13.729 1.00 25.52 106 GLU C CA 1
ATOM 7689 C C . GLU C 3 108 ? 109.725 34.100 13.042 1.00 26.52 106 GLU C C 1
ATOM 7690 O O . GLU C 3 108 ? 109.188 33.221 12.376 1.00 24.78 106 GLU C O 1
ATOM 7696 N N . ILE C 3 109 ? 111.041 34.165 13.200 1.00 28.55 107 ILE C N 1
ATOM 7697 C CA . ILE C 3 109 ? 111.902 33.129 12.639 1.00 28.01 107 ILE C CA 1
ATOM 7698 C C . ILE C 3 109 ? 111.656 31.801 13.357 1.00 27.11 107 ILE C C 1
ATOM 7699 O O . ILE C 3 109 ? 111.486 30.757 12.723 1.00 27.83 107 ILE C O 1
ATOM 7704 N N . VAL C 3 110 ? 111.603 31.857 14.682 1.00 23.65 108 VAL C N 1
ATOM 7705 C CA . VAL C 3 110 ? 111.455 30.657 15.498 1.00 26.56 108 VAL C CA 1
ATOM 7706 C C . VAL C 3 110 ? 110.026 30.093 15.466 1.00 29.28 108 VAL C C 1
ATOM 7707 O O . VAL C 3 110 ? 109.834 28.892 15.263 1.00 24.41 108 VAL C O 1
ATOM 7711 N N . PHE C 3 111 ? 109.029 30.957 15.638 1.00 27.06 109 PHE C N 1
ATOM 7712 C CA . PHE C 3 111 ? 107.644 30.500 15.774 1.00 26.74 109 PHE C CA 1
ATOM 7713 C C . PHE C 3 111 ? 106.759 30.778 14.552 1.00 26.31 109 PHE C C 1
ATOM 7714 O O . PHE C 3 111 ? 105.606 30.345 14.503 1.00 26.09 109 PHE C O 1
ATOM 7722 N N . GLY C 3 112 ? 107.293 31.489 13.566 1.00 27.94 110 GLY C N 1
ATOM 7723 C CA . GLY C 3 112 ? 106.522 31.822 12.379 1.00 22.82 110 GLY C CA 1
ATOM 7724 C C . GLY C 3 112 ? 105.985 33.236 12.446 1.00 25.63 110 GLY C C 1
ATOM 7725 O O . GLY C 3 112 ? 105.902 33.819 13.523 1.00 24.47 110 GLY C O 1
ATOM 7726 N N . PRO C 3 113 ? 105.619 33.803 11.289 1.00 25.07 111 PRO C N 1
ATOM 7727 C CA . PRO C 3 113 ? 105.067 35.159 11.243 1.00 27.36 111 PRO C CA 1
ATOM 7728 C C . PRO C 3 113 ? 103.753 35.261 12.002 1.00 29.57 111 PRO C C 1
ATOM 7729 O O . PRO C 3 113 ? 103.033 34.267 12.099 1.00 24.22 111 PRO C O 1
ATOM 7733 N N . ALA C 3 114 ? 103.446 36.442 12.530 1.00 27.07 112 ALA C N 1
ATOM 7734 C CA . ALA C 3 114 ? 102.106 36.717 13.031 1.00 26.55 112 ALA C CA 1
ATOM 7735 C C . ALA C 3 114 ? 101.118 36.531 11.884 1.00 28.98 112 ALA C C 1
ATOM 7736 O O . ALA C 3 114 ? 101.510 36.598 10.720 1.00 26.74 112 ALA C O 1
ATOM 7738 N N . THR C 3 115 ? 99.847 36.307 12.210 1.00 27.67 113 THR C N 1
ATOM 7739 C CA . THR C 3 115 ? 98.858 35.869 11.222 1.00 27.79 113 THR C CA 1
ATOM 7740 C C . THR C 3 115 ? 98.813 36.740 9.969 1.00 31.22 113 THR C C 1
ATOM 7741 O O . THR C 3 115 ? 98.572 36.236 8.873 1.00 29.14 113 THR C O 1
ATOM 7745 N N . ASP C 3 116 ? 99.059 38.037 10.133 1.00 28.99 114 ASP C N 1
ATOM 7746 C CA . ASP C 3 116 ? 99.085 38.964 9.005 1.00 34.23 114 ASP C CA 1
ATOM 7747 C C . ASP C 3 116 ? 100.114 38.573 7.939 1.00 32.26 114 ASP C C 1
ATOM 7748 O O . ASP C 3 116 ? 99.883 38.768 6.750 1.00 32.14 114 ASP C O 1
ATOM 7753 N N . GLY C 3 117 ? 101.246 38.018 8.364 1.00 33.14 115 GLY C N 1
ATOM 7754 C CA . GLY C 3 117 ? 102.303 37.665 7.430 1.00 32.79 115 GLY C CA 1
ATOM 7755 C C . GLY C 3 117 ? 102.515 36.172 7.265 1.00 29.59 115 GLY C C 1
ATOM 7756 O O . GLY C 3 117 ? 103.572 35.738 6.807 1.00 29.42 115 GLY C O 1
ATOM 7757 N N . ALA C 3 118 ? 101.496 35.396 7.624 1.00 28.70 116 ALA C N 1
ATOM 7758 C CA . ALA C 3 118 ? 101.567 33.934 7.659 1.00 30.64 116 ALA C CA 1
ATOM 7759 C C . ALA C 3 118 ? 102.151 33.281 6.401 1.00 27.91 116 ALA C C 1
ATOM 7760 O O . ALA C 3 118 ? 102.966 32.359 6.495 1.00 28.26 116 ALA C O 1
ATOM 7762 N N . SER C 3 119 ? 101.739 33.756 5.229 1.00 25.48 117 SER C N 1
ATOM 7763 C CA . SER C 3 119 ? 102.111 33.105 3.971 1.00 29.51 117 SER C CA 1
ATOM 7764 C C . SER C 3 119 ? 103.577 33.297 3.580 1.00 28.80 117 SER C C 1
ATOM 7765 O O . SER C 3 119 ? 104.075 32.602 2.698 1.00 30.49 117 SER C O 1
ATOM 7768 N N . GLU C 3 120 ? 104.268 34.227 4.231 1.00 32.07 118 GLU C N 1
ATOM 7769 C CA . GLU C 3 120 ? 105.652 34.529 3.871 1.00 30.62 118 GLU C CA 1
ATOM 7770 C C . GLU C 3 120 ? 106.577 33.332 4.071 1.00 31.18 118 GLU C C 1
ATOM 7771 O O . GLU C 3 120 ? 107.371 32.999 3.190 1.00 30.19 118 GLU C O 1
ATOM 7777 N N . HIS C 3 121 ? 106.466 32.687 5.227 1.00 26.43 119 HIS C N 1
ATOM 7778 C CA . HIS C 3 121 ? 107.282 31.522 5.537 1.00 24.30 119 HIS C CA 1
ATOM 7779 C C . HIS C 3 121 ? 106.729 30.822 6.772 1.00 30.35 119 HIS C C 1
ATOM 7780 O O . HIS C 3 121 ? 105.871 31.365 7.467 1.00 25.18 119 HIS C O 1
ATOM 7787 N N . ALA C 3 122 ? 107.227 29.621 7.044 1.00 25.51 120 ALA C N 1
ATOM 7788 C CA . ALA C 3 122 ? 106.759 28.837 8.181 1.00 27.75 120 ALA C CA 1
ATOM 7789 C C . ALA C 3 122 ? 107.631 29.044 9.421 1.00 29.57 120 ALA C C 1
ATOM 7790 O O . ALA C 3 122 ? 108.751 29.555 9.336 1.00 28.19 120 ALA C O 1
ATOM 7792 N N . GLY C 3 123 ? 107.112 28.644 10.576 1.00 27.84 121 GLY C N 1
ATOM 7793 C CA . GLY C 3 123 ? 107.896 28.663 11.797 1.00 24.80 121 GLY C CA 1
ATOM 7794 C C . GLY C 3 123 ? 108.883 27.515 11.811 1.00 27.55 121 GLY C C 1
ATOM 7795 O O . GLY C 3 123 ? 108.591 26.433 11.302 1.00 25.92 121 GLY C O 1
ATOM 7796 N N . ALA C 3 124 ? 110.057 27.750 12.388 1.00 25.74 122 ALA C N 1
ATOM 7797 C CA . ALA C 3 124 ? 111.100 26.733 12.432 1.00 28.01 122 ALA C CA 1
ATOM 7798 C C . ALA C 3 124 ? 110.724 25.571 13.346 1.00 31.49 122 ALA C C 1
ATOM 7799 O O . ALA C 3 124 ? 111.103 24.428 13.090 1.00 31.44 122 ALA C O 1
ATOM 7801 N N . VAL C 3 125 ? 109.981 25.858 14.413 1.00 24.45 123 VAL C N 1
ATOM 7802 C CA . VAL C 3 125 ? 109.703 24.835 15.415 1.00 26.46 123 VAL C CA 1
ATOM 7803 C C . VAL C 3 125 ? 108.335 24.174 15.258 1.00 27.70 123 VAL C C 1
ATOM 7804 O O . VAL C 3 125 ? 107.374 24.782 14.786 1.00 28.28 123 VAL C O 1
ATOM 7808 N N . SER C 3 126 ? 108.276 22.904 15.638 1.00 26.39 124 SER C N 1
ATOM 7809 C CA . SER C 3 126 ? 107.016 22.207 15.828 1.00 29.06 124 SER C CA 1
ATOM 7810 C C . SER C 3 126 ? 106.871 21.875 17.305 1.00 24.83 124 SER C C 1
ATOM 7811 O O . SER C 3 126 ? 107.598 21.035 17.834 1.00 23.76 124 SER C O 1
ATOM 7814 N N . VAL C 3 127 ? 105.941 22.545 17.972 1.00 23.21 125 VAL C N 1
ATOM 7815 C CA . VAL C 3 127 ? 105.750 22.337 19.399 1.00 24.27 125 VAL C CA 1
ATOM 7816 C C . VAL C 3 127 ? 104.769 21.202 19.659 1.00 21.63 125 VAL C C 1
ATOM 7817 O O . VAL C 3 127 ? 103.579 21.320 19.372 1.00 22.57 125 VAL C O 1
ATOM 7821 N N . GLY C 3 128 ? 105.276 20.103 20.206 1.00 19.69 126 GLY C N 1
ATOM 7822 C CA . GLY C 3 128 ? 104.447 18.945 20.474 1.00 24.56 126 GLY C CA 1
ATOM 7823 C C . GLY C 3 128 ? 103.641 19.067 21.754 1.00 26.81 126 GLY C C 1
ATOM 7824 O O . GLY C 3 128 ? 103.971 19.871 22.630 1.00 23.59 126 GLY C O 1
ATOM 7825 N N . ASP C 3 129 ? 102.577 18.272 21.850 1.00 22.73 127 ASP C N 1
ATOM 7826 C CA . ASP C 3 129 ? 101.797 18.160 23.076 1.00 21.28 127 ASP C CA 1
ATOM 7827 C C . ASP C 3 129 ? 102.704 17.898 24.269 1.00 24.20 127 ASP C C 1
ATOM 7828 O O . ASP C 3 129 ? 103.702 17.184 24.151 1.00 23.89 127 ASP C O 1
ATOM 7833 N N . ALA C 3 130 ? 102.363 18.479 25.413 1.00 21.19 128 ALA C N 1
ATOM 7834 C CA . ALA C 3 130 ? 103.009 18.096 26.661 1.00 22.47 128 ALA C CA 1
ATOM 7835 C C . ALA C 3 130 ? 102.300 16.859 27.181 1.00 23.92 128 ALA C C 1
ATOM 7836 O O . ALA C 3 130 ? 101.129 16.924 27.549 1.00 24.86 128 ALA C O 1
ATOM 7838 N N . LYS C 3 131 ? 102.999 15.730 27.180 1.00 22.51 129 LYS C N 1
ATOM 7839 C CA . LYS C 3 131 ? 102.414 14.467 27.612 1.00 21.21 129 LYS C CA 1
ATOM 7840 C C . LYS C 3 131 ? 102.678 14.222 29.092 1.00 23.10 129 LYS C C 1
ATOM 7841 O O . LYS C 3 131 ? 103.725 14.604 29.613 1.00 21.61 129 LYS C O 1
ATOM 7847 N N . ILE C 3 132 ? 101.736 13.575 29.767 1.00 24.17 130 ILE C N 1
ATOM 7848 C CA . ILE C 3 132 ? 101.892 13.317 31.193 1.00 27.74 130 ILE C CA 1
ATOM 7849 C C . ILE C 3 132 ? 102.937 12.222 31.436 1.00 28.21 130 ILE C C 1
ATOM 7850 O O . ILE C 3 132 ? 103.068 11.280 30.654 1.00 24.71 130 ILE C O 1
ATOM 7855 N N . LEU C 3 133 ? 103.694 12.366 32.517 1.00 25.20 131 LEU C N 1
ATOM 7856 C CA . LEU C 3 133 ? 104.766 11.435 32.835 1.00 28.40 131 LEU C CA 1
ATOM 7857 C C . LEU C 3 133 ? 104.642 10.958 34.278 1.00 27.92 131 LEU C C 1
ATOM 7858 O O . LEU C 3 133 ? 104.580 9.758 34.543 1.00 25.31 131 LEU C O 1
ATOM 7863 N N . LEU C 3 134 ? 104.596 11.908 35.205 1.00 24.12 132 LEU C N 1
ATOM 7864 C CA . LEU C 3 134 ? 104.358 11.598 36.608 1.00 27.21 132 LEU C CA 1
ATOM 7865 C C . LEU C 3 134 ? 103.157 12.385 37.130 1.00 25.54 132 LEU C C 1
ATOM 7866 O O . LEU C 3 134 ? 103.108 13.606 37.001 1.00 24.55 132 LEU C O 1
ATOM 7871 N N . PHE C 3 135 ? 102.196 11.676 37.717 1.00 22.77 133 PHE C N 1
ATOM 7872 C CA . PHE C 3 135 ? 101.000 12.291 38.286 1.00 24.66 133 PHE C CA 1
ATOM 7873 C C . PHE C 3 135 ? 100.960 12.071 39.801 1.00 26.11 133 PHE C C 1
ATOM 7874 O O . PHE C 3 135 ? 100.981 10.936 40.267 1.00 24.77 133 PHE C O 1
ATOM 7882 N N . PRO C 3 136 ? 100.896 13.163 40.577 1.00 24.75 134 PRO C N 1
ATOM 7883 C CA . PRO C 3 136 ? 100.958 13.060 42.040 1.00 25.65 134 PRO C CA 1
ATOM 7884 C C . PRO C 3 136 ? 99.685 12.482 42.644 1.00 27.14 134 PRO C C 1
ATOM 7885 O O . PRO C 3 136 ? 98.583 12.919 42.311 1.00 25.38 134 PRO C O 1
ATOM 7889 N N . VAL C 3 137 ? 99.841 11.494 43.519 1.00 22.83 135 VAL C N 1
ATOM 7890 C CA . VAL C 3 137 ? 98.704 10.899 44.205 1.00 23.01 135 VAL C CA 1
ATOM 7891 C C . VAL C 3 137 ? 99.011 10.781 45.698 1.00 26.71 135 VAL C C 1
ATOM 7892 O O . VAL C 3 137 ? 100.114 10.387 46.089 1.00 23.63 135 VAL C O 1
ATOM 7896 N N . ARG C 3 138 ? 98.034 11.144 46.523 1.00 26.40 136 ARG C N 1
ATOM 7897 C CA . ARG C 3 138 ? 98.191 11.121 47.971 1.00 28.98 136 ARG C CA 1
ATOM 7898 C C . ARG C 3 138 ? 98.569 9.730 48.471 1.00 26.10 136 ARG C C 1
ATOM 7899 O O . ARG C 3 138 ? 97.921 8.737 48.140 1.00 27.15 136 ARG C O 1
ATOM 7907 N N . SER C 3 139 ? 99.633 9.672 49.261 1.00 27.74 137 SER C N 1
ATOM 7908 C CA . SER C 3 139 ? 100.130 8.413 49.796 1.00 30.00 137 SER C CA 1
ATOM 7909 C C . SER C 3 139 ? 100.108 8.451 51.320 1.00 30.12 137 SER C C 1
ATOM 7910 O O . SER C 3 139 ? 100.409 9.480 51.920 1.00 31.30 137 SER C O 1
ATOM 7913 N N . ALA C 3 140 ? 99.743 7.335 51.941 1.00 27.72 138 ALA C N 1
ATOM 7914 C CA . ALA C 3 140 ? 99.692 7.254 53.400 1.00 34.20 138 ALA C CA 1
ATOM 7915 C C . ALA C 3 140 ? 101.082 7.430 53.997 1.00 36.52 138 ALA C C 1
ATOM 7916 O O . ALA C 3 140 ? 101.238 7.861 55.140 1.00 34.47 138 ALA C O 1
ATOM 7918 N N . LYS C 3 141 ? 102.091 7.095 53.203 1.00 36.55 139 LYS C N 1
ATOM 7919 C CA . LYS C 3 141 ? 103.476 7.221 53.615 1.00 30.94 139 LYS C CA 1
ATOM 7920 C C . LYS C 3 141 ? 104.248 8.028 52.578 1.00 32.24 139 LYS C C 1
ATOM 7921 O O . LYS C 3 141 ? 104.159 7.756 51.381 1.00 31.66 139 LYS C O 1
ATOM 7927 N N . GLY C 3 142 ? 104.993 9.027 53.036 1.00 31.34 140 GLY C N 1
ATOM 7928 C CA . GLY C 3 142 ? 105.760 9.876 52.141 1.00 32.79 140 GLY C CA 1
ATOM 7929 C C . GLY C 3 142 ? 104.947 11.001 51.519 1.00 31.32 140 GLY C C 1
ATOM 7930 O O . GLY C 3 142 ? 105.303 11.504 50.454 1.00 33.01 140 GLY C O 1
ATOM 7931 N N . VAL C 3 143 ? 103.862 11.386 52.191 1.00 35.32 141 VAL C N 1
ATOM 7932 C CA . VAL C 3 143 ? 102.959 12.463 51.757 1.00 32.24 141 VAL C CA 1
ATOM 7933 C C . VAL C 3 143 ? 102.257 12.159 50.433 1.00 29.48 141 VAL C C 1
ATOM 7934 O O . VAL C 3 143 ? 101.037 11.995 50.399 1.00 30.99 141 VAL C O 1
ATOM 7938 N N . PHE C 3 144 ? 103.013 12.096 49.343 1.00 27.34 142 PHE C N 1
ATOM 7939 C CA . PHE C 3 144 ? 102.427 11.688 48.069 1.00 31.43 142 PHE C CA 1
ATOM 7940 C C . PHE C 3 144 ? 103.425 10.962 47.182 1.00 28.14 142 PHE C C 1
ATOM 7941 O O . PHE C 3 144 ? 104.639 11.075 47.356 1.00 26.23 142 PHE C O 1
ATOM 7949 N N . ALA C 3 145 ? 102.889 10.221 46.222 1.00 25.15 143 ALA C N 1
ATOM 7950 C CA . ALA C 3 145 ? 103.701 9.467 45.283 1.00 30.05 143 ALA C CA 1
ATOM 7951 C C . ALA C 3 145 ? 103.677 10.103 43.902 1.00 25.75 143 ALA C C 1
ATOM 7952 O O . ALA C 3 145 ? 102.679 10.705 43.505 1.00 25.69 143 ALA C O 1
ATOM 7954 N N . PHE C 3 146 ? 104.788 9.972 43.184 1.00 25.61 144 PHE C N 1
ATOM 7955 C CA . PHE C 3 146 ? 104.837 10.298 41.764 1.00 26.14 144 PHE C CA 1
ATOM 7956 C C . PHE C 3 146 ? 104.421 9.060 40.984 1.00 29.54 144 PHE C C 1
ATOM 7957 O O . PHE C 3 146 ? 105.199 8.117 40.835 1.00 28.83 144 PHE C O 1
ATOM 7965 N N . VAL C 3 147 ? 103.185 9.060 40.500 1.00 26.24 145 VAL C N 1
ATOM 7966 C CA . VAL C 3 147 ? 102.595 7.858 39.930 1.00 26.09 145 VAL C CA 1
ATOM 7967 C C . VAL C 3 147 ? 102.718 7.837 38.409 1.00 28.61 145 VAL C C 1
ATOM 7968 O O . VAL C 3 147 ? 102.551 8.859 37.745 1.00 25.52 145 VAL C O 1
ATOM 7972 N N . THR C 3 148 ? 103.040 6.668 37.865 1.00 26.64 146 THR C N 1
ATOM 7973 C CA . THR C 3 148 ? 103.078 6.487 36.423 1.00 27.79 146 THR C CA 1
ATOM 7974 C C . THR C 3 148 ? 102.608 5.073 36.089 1.00 30.69 146 THR C C 1
ATOM 7975 O O . THR C 3 148 ? 102.198 4.329 36.980 1.00 28.43 146 THR C O 1
ATOM 7979 N N . SER C 3 149 ? 102.653 4.713 34.809 1.00 31.53 147 SER C N 1
ATOM 7980 C CA . SER C 3 149 ? 102.165 3.413 34.354 1.00 33.15 147 SER C CA 1
ATOM 7981 C C . SER C 3 149 ? 103.056 2.871 33.234 1.00 33.21 147 SER C C 1
ATOM 7982 O O . SER C 3 149 ? 103.848 3.618 32.662 1.00 31.63 147 SER C O 1
ATOM 7985 N N . PRO C 3 150 ? 102.945 1.563 32.933 1.00 37.03 148 PRO C N 1
ATOM 7986 C CA . PRO C 3 150 ? 103.701 0.976 31.819 1.00 36.61 148 PRO C CA 1
ATOM 7987 C C . PRO C 3 150 ? 103.440 1.651 30.471 1.00 32.41 148 PRO C C 1
ATOM 7988 O O . PRO C 3 150 ? 104.383 1.863 29.711 1.00 37.34 148 PRO C O 1
ATOM 7992 N N . ILE C 3 151 ? 102.184 1.980 30.183 1.00 34.43 149 ILE C N 1
ATOM 7993 C CA . ILE C 3 151 ? 101.833 2.621 28.916 1.00 39.51 149 ILE C CA 1
ATOM 7994 C C . ILE C 3 151 ? 102.515 3.983 28.793 1.00 38.00 149 ILE C C 1
ATOM 7995 O O . ILE C 3 151 ? 102.940 4.381 27.706 1.00 31.35 149 ILE C O 1
ATOM 8000 N N . VAL C 3 152 ? 102.641 4.682 29.917 1.00 33.93 150 VAL C N 1
ATOM 8001 C CA . VAL C 3 152 ? 103.308 5.977 29.932 1.00 33.92 150 VAL C CA 1
ATOM 8002 C C . VAL C 3 152 ? 104.802 5.810 29.686 1.00 32.28 150 VAL C C 1
ATOM 8003 O O . VAL C 3 152 ? 105.387 6.510 28.858 1.00 33.73 150 VAL C O 1
ATOM 8007 N N . ILE C 3 153 ? 105.415 4.872 30.402 1.00 31.65 151 ILE C N 1
ATOM 8008 C CA . ILE C 3 153 ? 106.841 4.613 30.256 1.00 31.78 151 ILE C CA 1
ATOM 8009 C C . ILE C 3 153 ? 107.169 4.155 28.835 1.00 33.32 151 ILE C C 1
ATOM 8010 O O . ILE C 3 153 ? 108.180 4.562 28.262 1.00 35.12 151 ILE C O 1
ATOM 8015 N N . GLN C 3 154 ? 106.297 3.330 28.264 1.00 32.11 152 GLN C N 1
ATOM 8016 C CA . GLN C 3 154 ? 106.468 2.857 26.893 1.00 35.99 152 GLN C CA 1
ATOM 8017 C C . GLN C 3 154 ? 106.369 4.003 25.884 1.00 38.53 152 GLN C C 1
ATOM 8018 O O . GLN C 3 154 ? 107.074 4.014 24.875 1.00 40.66 152 GLN C O 1
ATOM 8024 N N . ARG C 3 155 ? 105.490 4.961 26.159 1.00 38.69 153 ARG C N 1
ATOM 8025 C CA . ARG C 3 155 ? 105.338 6.131 25.298 1.00 39.44 153 ARG C CA 1
ATOM 8026 C C . ARG C 3 155 ? 106.577 7.019 25.370 1.00 35.76 153 ARG C C 1
ATOM 8027 O O . ARG C 3 155 ? 107.080 7.479 24.346 1.00 31.08 153 ARG C O 1
ATOM 8035 N N . LEU C 3 156 ? 107.060 7.253 26.586 1.00 30.50 154 LEU C N 1
ATOM 8036 C CA . LEU C 3 156 ? 108.266 8.046 26.801 1.00 34.16 154 LEU C CA 1
ATOM 8037 C C . LEU C 3 156 ? 109.464 7.437 26.078 1.00 38.47 154 LEU C C 1
ATOM 8038 O O . LEU C 3 156 ? 110.186 8.130 25.359 1.00 35.81 154 LEU C O 1
ATOM 8043 N N . LYS C 3 157 ? 109.663 6.136 26.272 1.00 38.27 155 LYS C N 1
ATOM 8044 C CA . LYS C 3 157 ? 110.781 5.428 25.659 1.00 39.44 155 LYS C CA 1
ATOM 8045 C C . LYS C 3 157 ? 110.711 5.502 24.137 1.00 40.74 155 LYS C C 1
ATOM 8046 O O . LYS C 3 157 ? 111.727 5.695 23.474 1.00 40.91 155 LYS C O 1
ATOM 8048 N N . GLU C 3 158 ? 109.505 5.363 23.592 1.00 36.00 156 GLU C N 1
ATOM 8049 C CA . GLU C 3 158 ? 109.299 5.426 22.149 1.00 39.64 156 GLU C CA 1
ATOM 8050 C C . GLU C 3 158 ? 109.582 6.820 21.594 1.00 43.37 156 GLU C C 1
ATOM 8051 O O . GLU C 3 158 ? 110.212 6.956 20.546 1.00 44.62 156 GLU C O 1
ATOM 8053 N N . ASP C 3 159 ? 109.109 7.849 22.292 1.00 39.89 157 ASP C N 1
ATOM 8054 C CA . ASP C 3 159 ? 109.336 9.229 21.867 1.00 35.94 157 ASP C CA 1
ATOM 8055 C C . ASP C 3 159 ? 110.819 9.593 21.903 1.00 41.05 157 ASP C C 1
ATOM 8056 O O . ASP C 3 159 ? 111.308 10.316 21.037 1.00 46.00 157 ASP C O 1
ATOM 8061 N N . PHE C 3 160 ? 111.532 9.088 22.906 1.00 38.22 158 PHE C N 1
ATOM 8062 C CA . PHE C 3 160 ? 112.948 9.404 23.072 1.00 42.96 158 PHE C CA 1
ATOM 8063 C C . PHE C 3 160 ? 113.822 8.622 22.091 1.00 42.31 158 PHE C C 1
ATOM 8064 O O . PHE C 3 160 ? 114.756 9.169 21.508 1.00 43.45 158 PHE C O 1
ATOM 8066 N N . GLU C 3 161 ? 113.504 7.344 21.913 1.00 37.95 159 GLU C N 1
ATOM 8067 C CA . GLU C 3 161 ? 114.251 6.470 21.017 1.00 42.58 159 GLU C CA 1
ATOM 8068 C C . GLU C 3 161 ? 114.159 6.938 19.567 1.00 47.64 159 GLU C C 1
ATOM 8069 O O . GLU C 3 161 ? 115.134 6.869 18.820 1.00 44.58 159 GLU C O 1
ATOM 8075 N N . LEU C 3 162 ? 112.984 7.423 19.180 1.00 45.41 160 LEU C N 1
ATOM 8076 C CA . LEU C 3 162 ? 112.742 7.849 17.805 1.00 40.84 160 LEU C CA 1
ATOM 8077 C C . LEU C 3 162 ? 113.295 9.246 17.532 1.00 45.28 160 LEU C C 1
ATOM 8078 O O . LEU C 3 162 ? 113.680 9.562 16.405 1.00 41.92 160 LEU C O 1
ATOM 8083 N N . VAL C 3 163 ? 113.335 10.080 18.566 1.00 45.68 161 VAL C N 1
ATOM 8084 C CA . VAL C 3 163 ? 113.873 11.431 18.436 1.00 48.54 161 VAL C CA 1
ATOM 8085 C C . VAL C 3 163 ? 115.399 11.420 18.479 1.00 49.64 161 VAL C C 1
ATOM 8086 O O . VAL C 3 163 ? 116.048 12.366 18.032 1.00 51.96 161 VAL C O 1
ATOM 8088 N N . SER C 3 164 ? 115.967 10.345 19.017 1.00 48.47 162 SER C N 1
ATOM 8089 C CA . SER C 3 164 ? 117.416 10.213 19.116 1.00 46.24 162 SER C CA 1
ATOM 8090 C C . SER C 3 164 ? 118.023 9.769 17.788 1.00 53.55 162 SER C C 1
ATOM 8091 O O . SER C 3 164 ? 117.345 9.169 16.952 1.00 55.32 162 SER C O 1
ATOM 8093 N N . VAL C 3 181 ? 106.665 -3.476 30.910 1.00 51.58 179 VAL C N 1
ATOM 8094 C CA . VAL C 3 181 ? 106.365 -3.807 32.299 1.00 52.04 179 VAL C CA 1
ATOM 8095 C C . VAL C 3 181 ? 104.971 -4.414 32.431 1.00 48.07 179 VAL C C 1
ATOM 8096 O O . VAL C 3 181 ? 104.035 -3.997 31.747 1.00 49.17 179 VAL C O 1
ATOM 8098 N N . GLU C 3 182 ? 104.839 -5.399 33.314 1.00 46.30 180 GLU C N 1
ATOM 8099 C CA . GLU C 3 182 ? 103.569 -6.088 33.513 1.00 50.10 180 GLU C CA 1
ATOM 8100 C C . GLU C 3 182 ? 103.078 -5.951 34.951 1.00 45.01 180 GLU C C 1
ATOM 8101 O O . GLU C 3 182 ? 103.751 -6.376 35.889 1.00 47.08 180 GLU C O 1
ATOM 8103 N N . LEU C 3 183 ? 101.901 -5.357 35.115 1.00 47.37 181 LEU C N 1
ATOM 8104 C CA . LEU C 3 183 ? 101.317 -5.152 36.437 1.00 43.73 181 LEU C CA 1
ATOM 8105 C C . LEU C 3 183 ? 99.820 -5.424 36.433 1.00 38.33 181 LEU C C 1
ATOM 8106 O O . LEU C 3 183 ? 99.109 -4.999 35.525 1.00 40.38 181 LEU C O 1
ATOM 8111 N N . SER C 3 184 ? 99.339 -6.127 37.451 1.00 37.09 182 SER C N 1
ATOM 8112 C CA . SER C 3 184 ? 97.903 -6.312 37.613 1.00 42.14 182 SER C CA 1
ATOM 8113 C C . SER C 3 184 ? 97.307 -5.064 38.260 1.00 37.65 182 SER C C 1
ATOM 8114 O O . SER C 3 184 ? 98.037 -4.190 38.725 1.00 37.72 182 SER C O 1
ATOM 8117 N N . ASN C 3 185 ? 95.982 -4.981 38.294 1.00 36.38 183 ASN C N 1
ATOM 8118 C CA . ASN C 3 185 ? 95.312 -3.799 38.824 1.00 37.62 183 ASN C CA 1
ATOM 8119 C C . ASN C 3 185 ? 95.473 -3.645 40.334 1.00 39.22 183 ASN C C 1
ATOM 8120 O O . ASN C 3 185 ? 95.144 -2.602 40.896 1.00 43.38 183 ASN C O 1
ATOM 8125 N N . ASN C 3 186 ? 95.993 -4.682 40.982 1.00 41.25 184 ASN C N 1
ATOM 8126 C CA . ASN C 3 186 ? 96.168 -4.680 42.430 1.00 39.15 184 ASN C CA 1
ATOM 8127 C C . ASN C 3 186 ? 97.625 -4.527 42.849 1.00 40.65 184 ASN C C 1
ATOM 8128 O O . ASN C 3 186 ? 97.936 -4.517 44.040 1.00 40.51 184 ASN C O 1
ATOM 8133 N N . GLU C 3 187 ? 98.516 -4.405 41.869 1.00 38.88 185 GLU C N 1
ATOM 8134 C CA . GLU C 3 187 ? 99.949 -4.364 42.143 1.00 41.56 185 GLU C CA 1
ATOM 8135 C C . GLU C 3 187 ? 100.576 -3.007 41.859 1.00 35.77 185 GLU C C 1
ATOM 8136 O O . GLU C 3 187 ? 100.066 -2.222 41.060 1.00 35.52 185 GLU C O 1
ATOM 8142 N N . THR C 3 188 ? 101.701 -2.747 42.512 1.00 35.28 186 THR C N 1
ATOM 8143 C CA . THR C 3 188 ? 102.473 -1.549 42.237 1.00 34.89 186 THR C CA 1
ATOM 8144 C C . THR C 3 188 ? 103.967 -1.815 42.393 1.00 35.51 186 THR C C 1
ATOM 8145 O O . THR C 3 188 ? 104.387 -2.585 43.259 1.00 36.02 186 THR C O 1
ATOM 8149 N N . ILE C 3 189 ? 104.760 -1.192 41.529 1.00 34.02 187 ILE C N 1
ATOM 8150 C CA . ILE C 3 189 ? 106.207 -1.159 41.699 1.00 34.17 187 ILE C CA 1
ATOM 8151 C C . ILE C 3 189 ? 106.580 0.194 42.292 1.00 33.85 187 ILE C C 1
ATOM 8152 O O . ILE C 3 189 ? 106.544 1.212 41.600 1.00 31.85 187 ILE C O 1
ATOM 8157 N N . ALA C 3 190 ? 106.926 0.211 43.574 1.00 33.97 188 ALA C N 1
ATOM 8158 C CA . ALA C 3 190 ? 107.076 1.478 44.279 1.00 32.99 188 ALA C CA 1
ATOM 8159 C C . ALA C 3 190 ? 108.411 1.615 44.995 1.00 31.92 188 ALA C C 1
ATOM 8160 O O . ALA C 3 190 ? 109.065 0.622 45.313 1.00 37.08 188 ALA C O 1
ATOM 8162 N N . GLY C 3 191 ? 108.808 2.860 45.237 1.00 28.55 189 GLY C N 1
ATOM 8163 C CA . GLY C 3 191 ? 110.007 3.153 45.999 1.00 31.61 189 GLY C CA 1
ATOM 8164 C C . GLY C 3 191 ? 109.774 2.932 47.481 1.00 35.39 189 GLY C C 1
ATOM 8165 O O . GLY C 3 191 ? 108.629 2.870 47.933 1.00 35.59 189 GLY C O 1
ATOM 8166 N N . ASN C 3 192 ? 110.864 2.826 48.236 1.00 31.23 190 ASN C N 1
ATOM 8167 C CA . ASN C 3 192 ? 110.811 2.477 49.655 1.00 32.62 190 ASN C CA 1
ATOM 8168 C C . ASN C 3 192 ? 110.012 3.441 50.528 1.00 35.75 190 ASN C C 1
ATOM 8169 O O . ASN C 3 192 ? 109.399 3.027 51.511 1.00 35.91 190 ASN C O 1
ATOM 8174 N N . ALA C 3 193 ? 110.021 4.722 50.175 1.00 36.30 191 ALA C N 1
ATOM 8175 C CA . ALA C 3 193 ? 109.399 5.738 51.022 1.00 36.45 191 ALA C CA 1
ATOM 8176 C C . ALA C 3 193 ? 107.872 5.672 50.985 1.00 33.18 191 ALA C C 1
ATOM 8177 O O . ALA C 3 193 ? 107.198 6.366 51.745 1.00 36.10 191 ALA C O 1
ATOM 8179 N N . LEU C 3 194 ? 107.330 4.830 50.110 1.00 27.69 192 LEU C N 1
ATOM 8180 C CA . LEU C 3 194 ? 105.882 4.694 49.974 1.00 31.14 192 LEU C CA 1
ATOM 8181 C C . LEU C 3 194 ? 105.361 3.432 50.652 1.00 34.87 192 LEU C C 1
ATOM 8182 O O . LEU C 3 194 ? 104.157 3.292 50.891 1.00 29.52 192 LEU C O 1
ATOM 8187 N N . ILE C 3 195 ? 106.278 2.523 50.966 1.00 32.68 193 ILE C N 1
ATOM 8188 C CA . ILE C 3 195 ? 105.926 1.181 51.418 1.00 34.27 193 ILE C CA 1
ATOM 8189 C C . ILE C 3 195 ? 105.803 1.069 52.934 1.00 31.50 193 ILE C C 1
ATOM 8190 O O . ILE C 3 195 ? 106.737 1.396 53.666 1.00 32.78 193 ILE C O 1
ATOM 8195 N N . LEU C 3 196 ? 104.645 0.601 53.396 1.00 36.61 194 LEU C N 1
ATOM 8196 C CA . LEU C 3 196 ? 104.422 0.347 54.817 1.00 37.15 194 LEU C CA 1
ATOM 8197 C C . LEU C 3 196 ? 105.373 -0.731 55.320 1.00 40.30 194 LEU C C 1
ATOM 8198 O O . LEU C 3 196 ? 105.456 -1.809 54.733 1.00 33.93 194 LEU C O 1
ATOM 8203 N N . ASN C 3 197 ? 106.077 -0.433 56.408 1.00 42.17 195 ASN C N 1
ATOM 8204 C CA . ASN C 3 197 ? 107.121 -1.311 56.934 1.00 47.25 195 ASN C CA 1
ATOM 8205 C C . ASN C 3 197 ? 106.664 -2.751 57.156 1.00 42.59 195 ASN C C 1
ATOM 8206 O O . ASN C 3 197 ? 105.803 -3.018 57.992 1.00 42.95 195 ASN C O 1
ATOM 8211 N N . GLY C 3 198 ? 107.240 -3.671 56.387 1.00 44.64 196 GLY C N 1
ATOM 8212 C CA . GLY C 3 198 ? 106.995 -5.092 56.565 1.00 45.95 196 GLY C CA 1
ATOM 8213 C C . GLY C 3 198 ? 105.702 -5.610 55.963 1.00 47.20 196 GLY C C 1
ATOM 8214 O O . GLY C 3 198 ? 105.545 -6.813 55.760 1.00 50.39 196 GLY C O 1
ATOM 8215 N N . GLU C 3 199 ? 104.770 -4.709 55.677 1.00 42.09 197 GLU C N 1
ATOM 8216 C CA . GLU C 3 199 ? 103.471 -5.110 55.155 1.00 43.30 197 GLU C CA 1
ATOM 8217 C C . GLU C 3 199 ? 103.516 -5.283 53.639 1.00 42.31 197 GLU C C 1
ATOM 8218 O O . GLU C 3 199 ? 102.608 -5.870 53.049 1.00 43.24 197 GLU C O 1
ATOM 8220 N N . ASN C 3 200 ? 104.580 -4.771 53.025 1.00 41.66 198 ASN C N 1
ATOM 8221 C CA . ASN C 3 200 ? 104.748 -4.805 51.575 1.00 43.99 198 ASN C CA 1
ATOM 8222 C C . ASN C 3 200 ? 103.528 -4.244 50.856 1.00 45.86 198 ASN C C 1
ATOM 8223 O O . ASN C 3 200 ? 103.049 -4.817 49.875 1.00 40.47 198 ASN C O 1
ATOM 8228 N N . LYS C 3 201 ? 103.021 -3.126 51.366 1.00 42.88 199 LYS C N 1
ATOM 8229 C CA . LYS C 3 201 ? 101.844 -2.485 50.796 1.00 43.88 199 LYS C CA 1
ATOM 8230 C C . LYS C 3 201 ? 102.068 -0.997 50.571 1.00 36.62 199 LYS C C 1
ATOM 8231 O O . LYS C 3 201 ? 102.863 -0.363 51.268 1.00 33.63 199 LYS C O 1
ATOM 8237 N N . VAL C 3 202 ? 101.360 -0.455 49.586 1.00 38.91 200 VAL C N 1
ATOM 8238 C CA . VAL C 3 202 ? 101.321 0.981 49.347 1.00 36.00 200 VAL C CA 1
ATOM 8239 C C . VAL C 3 202 ? 99.867 1.434 49.373 1.00 36.49 200 VAL C C 1
ATOM 8240 O O . VAL C 3 202 ? 98.981 0.746 48.863 1.00 34.80 200 VAL C O 1
ATOM 8244 N N . ILE C 3 203 ? 99.616 2.581 49.989 1.00 34.98 201 ILE C N 1
ATOM 8245 C CA . ILE C 3 203 ? 98.258 3.085 50.080 1.00 34.65 201 ILE C CA 1
ATOM 8246 C C . ILE C 3 203 ? 98.143 4.429 49.371 1.00 30.93 201 ILE C C 1
ATOM 8247 O O . ILE C 3 203 ? 98.643 5.444 49.851 1.00 32.63 201 ILE C O 1
ATOM 8252 N N . LEU C 3 204 ? 97.498 4.416 48.210 1.00 33.94 202 LEU C N 1
ATOM 8253 C CA . LEU C 3 204 ? 97.287 5.626 47.427 1.00 32.71 202 LEU C CA 1
ATOM 8254 C C . LEU C 3 204 ? 95.865 6.122 47.649 1.00 33.10 202 LEU C C 1
ATOM 8255 O O . LEU C 3 204 ? 94.902 5.432 47.311 1.00 37.89 202 LEU C O 1
ATOM 8260 N N . GLU C 3 205 ? 95.750 7.317 48.224 1.00 29.72 203 GLU C N 1
ATOM 8261 C CA . GLU C 3 205 ? 94.476 7.849 48.703 1.00 36.57 203 GLU C CA 1
ATOM 8262 C C . GLU C 3 205 ? 93.814 6.861 49.661 1.00 37.74 203 GLU C C 1
ATOM 8263 O O . GLU C 3 205 ? 94.277 6.684 50.788 1.00 34.93 203 GLU C O 1
ATOM 8269 N N . ASP C 3 206 ? 92.747 6.204 49.216 1.00 34.63 204 ASP C N 1
ATOM 8270 C CA . ASP C 3 206 ? 92.017 5.299 50.098 1.00 41.86 204 ASP C CA 1
ATOM 8271 C C . ASP C 3 206 ? 92.007 3.854 49.602 1.00 43.41 204 ASP C C 1
ATOM 8272 O O . ASP C 3 206 ? 91.209 3.044 50.070 1.00 48.63 204 ASP C O 1
ATOM 8277 N N . ILE C 3 207 ? 92.895 3.528 48.665 1.00 38.26 205 ILE C N 1
ATOM 8278 C CA . ILE C 3 207 ? 92.988 2.157 48.169 1.00 40.08 205 ILE C CA 1
ATOM 8279 C C . ILE C 3 207 ? 94.370 1.551 48.415 1.00 40.98 205 ILE C C 1
ATOM 8280 O O . ILE C 3 207 ? 95.376 2.259 48.494 1.00 40.45 205 ILE C O 1
ATOM 8285 N N . VAL C 3 208 ? 94.404 0.228 48.531 1.00 38.07 206 VAL C N 1
ATOM 8286 C CA . VAL C 3 208 ? 95.626 -0.484 48.875 1.00 36.55 206 VAL C CA 1
ATOM 8287 C C . VAL C 3 208 ? 96.155 -1.289 47.697 1.00 36.49 206 VAL C C 1
ATOM 8288 O O . VAL C 3 208 ? 95.422 -2.062 47.085 1.00 39.63 206 VAL C O 1
ATOM 8292 N N . LEU C 3 209 ? 97.432 -1.099 47.385 1.00 36.01 207 LEU C N 1
ATOM 8293 C CA . LEU C 3 209 ? 98.091 -1.876 46.346 1.00 36.65 207 LEU C CA 1
ATOM 8294 C C . LEU C 3 209 ? 99.224 -2.700 46.947 1.00 36.06 207 LEU C C 1
ATOM 8295 O O . LEU C 3 209 ? 100.001 -2.201 47.761 1.00 38.37 207 LEU C O 1
ATOM 8300 N N . LYS C 3 210 ? 99.312 -3.965 46.553 1.00 37.17 208 LYS C N 1
ATOM 8301 C CA . LYS C 3 210 ? 100.382 -4.823 47.046 1.00 38.49 208 LYS C CA 1
ATOM 8302 C C . LYS C 3 210 ? 101.646 -4.633 46.212 1.00 37.16 208 LYS C C 1
ATOM 8303 O O . LYS C 3 210 ? 101.590 -4.523 44.987 1.00 40.18 208 LYS C O 1
ATOM 8309 N N . VAL C 3 211 ? 102.785 -4.587 46.892 1.00 40.54 209 VAL C N 1
ATOM 8310 C CA . VAL C 3 211 ? 104.055 -4.293 46.246 1.00 39.19 209 VAL C CA 1
ATOM 8311 C C . VAL C 3 211 ? 104.602 -5.487 45.475 1.00 41.30 209 VAL C C 1
ATOM 8312 O O . VAL C 3 211 ? 104.807 -6.562 46.036 1.00 47.74 209 VAL C O 1
ATOM 8316 N N . LYS C 3 212 ? 104.830 -5.290 44.181 1.00 42.38 210 LYS C N 1
ATOM 8317 C CA . LYS C 3 212 ? 105.477 -6.301 43.359 1.00 46.00 210 LYS C CA 1
ATOM 8318 C C . LYS C 3 212 ? 106.985 -6.096 43.397 1.00 43.44 210 LYS C C 1
ATOM 8319 O O . LYS C 3 212 ? 107.474 -4.995 43.144 1.00 40.38 210 LYS C O 1
ATOM 8325 N N . SER C 3 213 ? 107.717 -7.154 43.730 1.00 44.63 211 SER C N 1
ATOM 8326 C CA . SER C 3 213 ? 109.170 -7.083 43.788 1.00 42.97 211 SER C CA 1
ATOM 8327 C C . SER C 3 213 ? 109.740 -6.764 42.411 1.00 42.45 211 SER C C 1
ATOM 8328 O O . SER C 3 213 ? 109.373 -7.389 41.416 1.00 46.47 211 SER C O 1
ATOM 8330 N N . ASP C 3 214 ? 110.630 -5.779 42.362 1.00 42.99 212 ASP C N 1
ATOM 8331 C CA . ASP C 3 214 ? 111.238 -5.353 41.108 1.00 38.02 212 ASP C CA 1
ATOM 8332 C C . ASP C 3 214 ? 112.567 -4.659 41.371 1.00 42.00 212 ASP C C 1
ATOM 8333 O O . ASP C 3 214 ? 112.729 -3.975 42.382 1.00 48.96 212 ASP C O 1
ATOM 8338 N N . SER C 3 215 ? 113.514 -4.825 40.453 1.00 45.94 213 SER C N 1
ATOM 8339 C CA . SER C 3 215 ? 114.889 -4.415 40.711 1.00 47.85 213 SER C CA 1
ATOM 8340 C C . SER C 3 215 ? 115.320 -3.149 39.972 1.00 42.95 213 SER C C 1
ATOM 8341 O O . SER C 3 215 ? 116.014 -2.308 40.544 1.00 46.13 213 SER C O 1
ATOM 8343 N N . ASN C 3 216 ? 114.925 -3.008 38.709 1.00 42.20 214 ASN C N 1
ATOM 8344 C CA . ASN C 3 216 ? 115.528 -1.974 37.871 1.00 40.48 214 ASN C CA 1
ATOM 8345 C C . ASN C 3 216 ? 114.548 -1.057 37.137 1.00 37.93 214 ASN C C 1
ATOM 8346 O O . ASN C 3 216 ? 114.975 -0.080 36.525 1.00 36.36 214 ASN C O 1
ATOM 8348 N N . VAL C 3 217 ? 113.253 -1.355 37.182 1.00 37.44 215 VAL C N 1
ATOM 8349 C CA . VAL C 3 217 ? 112.293 -0.566 36.409 1.00 41.20 215 VAL C CA 1
ATOM 8350 C C . VAL C 3 217 ? 112.240 0.886 36.887 1.00 39.01 215 VAL C C 1
ATOM 8351 O O . VAL C 3 217 ? 112.300 1.811 36.077 1.00 35.87 215 VAL C O 1
ATOM 8355 N N . ILE C 3 218 ? 112.141 1.090 38.197 1.00 34.69 216 ILE C N 1
ATOM 8356 C CA . ILE C 3 218 ? 112.162 2.444 38.739 1.00 36.27 216 ILE C CA 1
ATOM 8357 C C . ILE C 3 218 ? 113.518 3.098 38.475 1.00 38.29 216 ILE C C 1
ATOM 8358 O O . ILE C 3 218 ? 113.590 4.253 38.049 1.00 36.84 216 ILE C O 1
ATOM 8363 N N . GLU C 3 219 ? 114.586 2.341 38.708 1.00 36.48 217 GLU C N 1
ATOM 8364 C CA . GLU C 3 219 ? 115.945 2.813 38.464 1.00 37.17 217 GLU C CA 1
ATOM 8365 C C . GLU C 3 219 ? 116.149 3.205 36.997 1.00 36.95 217 GLU C C 1
ATOM 8366 O O . GLU C 3 219 ? 116.754 4.236 36.697 1.00 37.12 217 GLU C O 1
ATOM 8372 N N . ASN C 3 220 ? 115.638 2.378 36.090 1.00 32.46 218 ASN C N 1
ATOM 8373 C CA . ASN C 3 220 ? 115.715 2.660 34.661 1.00 36.43 218 ASN C CA 1
ATOM 8374 C C . ASN C 3 220 ? 114.990 3.954 34.300 1.00 37.79 218 ASN C C 1
ATOM 8375 O O . ASN C 3 220 ? 115.485 4.753 33.507 1.00 35.91 218 ASN C O 1
ATOM 8380 N N . LEU C 3 221 ? 113.819 4.156 34.895 1.00 32.74 219 LEU C N 1
ATOM 8381 C CA . LEU C 3 221 ? 113.021 5.347 34.633 1.00 36.34 219 LEU C CA 1
ATOM 8382 C C . LEU C 3 221 ? 113.759 6.607 35.078 1.00 33.31 219 LEU C C 1
ATOM 8383 O O . LEU C 3 221 ? 113.824 7.591 34.341 1.00 36.41 219 LEU C O 1
ATOM 8388 N N . VAL C 3 222 ? 114.320 6.564 36.282 1.00 40.73 220 VAL C N 1
ATOM 8389 C CA . VAL C 3 222 ? 115.076 7.689 36.822 1.00 39.90 220 VAL C CA 1
ATOM 8390 C C . VAL C 3 222 ? 116.261 8.030 35.923 1.00 40.17 220 VAL C C 1
ATOM 8391 O O . VAL C 3 222 ? 116.553 9.203 35.682 1.00 42.50 220 VAL C O 1
ATOM 8395 N N . GLU C 3 223 ? 116.931 6.999 35.419 1.00 36.04 221 GLU C N 1
ATOM 8396 C CA . GLU C 3 223 ? 118.059 7.189 34.518 1.00 38.10 221 GLU C CA 1
ATOM 8397 C C . GLU C 3 223 ? 117.623 7.922 33.251 1.00 36.96 221 GLU C C 1
ATOM 8398 O O . GLU C 3 223 ? 118.317 8.822 32.780 1.00 41.79 221 GLU C O 1
ATOM 8400 N N . VAL C 3 224 ? 116.473 7.534 32.706 1.00 36.05 222 VAL C N 1
ATOM 8401 C CA . VAL C 3 224 ? 115.917 8.203 31.533 1.00 38.48 222 VAL C CA 1
ATOM 8402 C C . VAL C 3 224 ? 115.649 9.674 31.836 1.00 35.43 222 VAL C C 1
ATOM 8403 O O . VAL C 3 224 ? 115.991 10.552 31.046 1.00 42.60 222 VAL C O 1
ATOM 8407 N N . LEU C 3 225 ? 115.051 9.933 32.994 1.00 36.48 223 LEU C N 1
ATOM 8408 C CA . LEU C 3 225 ? 114.776 11.298 33.432 1.00 41.41 223 LEU C CA 1
ATOM 8409 C C . LEU C 3 225 ? 116.059 12.107 33.584 1.00 43.23 223 LEU C C 1
ATOM 8410 O O . LEU C 3 225 ? 116.099 13.290 33.250 1.00 44.99 223 LEU C O 1
ATOM 8415 N N . LYS C 3 226 ? 117.106 11.459 34.085 1.00 46.18 224 LYS C N 1
ATOM 8416 C CA . LYS C 3 226 ? 118.393 12.119 34.280 1.00 49.66 224 LYS C CA 1
ATOM 8417 C C . LYS C 3 226 ? 119.061 12.429 32.944 1.00 44.75 224 LYS C C 1
ATOM 8418 O O . LYS C 3 226 ? 119.748 13.439 32.803 1.00 51.43 224 LYS C O 1
ATOM 8420 N N . THR C 3 227 ? 118.851 11.558 31.963 1.00 41.85 225 THR C N 1
ATOM 8421 C CA . THR C 3 227 ? 119.458 11.726 30.648 1.00 44.10 225 THR C CA 1
ATOM 8422 C C . THR C 3 227 ? 118.801 12.856 29.861 1.00 49.69 225 THR C C 1
ATOM 8423 O O . THR C 3 227 ? 119.385 13.386 28.914 1.00 49.32 225 THR C O 1
ATOM 8425 N N . LEU C 3 228 ? 117.586 13.223 30.256 1.00 48.20 226 LEU C N 1
ATOM 8426 C CA . LEU C 3 228 ? 116.822 14.235 29.536 1.00 47.34 226 LEU C CA 1
ATOM 8427 C C . LEU C 3 228 ? 116.820 15.590 30.236 1.00 49.77 226 LEU C C 1
ATOM 8428 O O . LEU C 3 228 ? 116.742 16.628 29.582 1.00 53.08 226 LEU C O 1
ATOM 8433 N N . PHE C 3 229 ? 116.903 15.581 31.563 1.00 51.42 227 PHE C N 1
ATOM 8434 C CA . PHE C 3 229 ? 116.716 16.807 32.333 1.00 53.17 227 PHE C CA 1
ATOM 8435 C C . PHE C 3 229 ? 117.887 17.120 33.264 1.00 58.24 227 PHE C C 1
ATOM 8436 O O . PHE C 3 229 ? 117.956 18.208 33.837 1.00 60.53 227 PHE C O 1
ATOM 8444 N N . GLY C 3 230 ? 118.801 16.168 33.419 1.00 58.62 228 GLY C N 1
ATOM 8445 C CA . GLY C 3 230 ? 119.999 16.397 34.207 1.00 57.77 228 GLY C CA 1
ATOM 8446 C C . GLY C 3 230 ? 119.940 15.850 35.621 1.00 58.85 228 GLY C C 1
ATOM 8447 O O . GLY C 3 230 ? 118.976 15.187 36.001 1.00 58.80 228 GLY C O 1
ATOM 8448 N N . ASP C 3 231 ? 120.981 16.139 36.400 1.00 62.54 229 ASP C N 1
ATOM 8449 C CA . ASP C 3 231 ? 121.110 15.631 37.764 1.00 62.49 229 ASP C CA 1
ATOM 8450 C C . ASP C 3 231 ? 120.062 16.212 38.704 1.00 61.60 229 ASP C C 1
ATOM 8451 O O . ASP C 3 231 ? 119.459 15.489 39.498 1.00 61.15 229 ASP C O 1
ATOM 8456 N N . ASN C 3 232 ? 119.858 17.522 38.627 1.00 61.26 230 ASN C N 1
ATOM 8457 C CA . ASN C 3 232 ? 118.870 18.174 39.474 1.00 62.80 230 ASN C CA 1
ATOM 8458 C C . ASN C 3 232 ? 117.470 18.054 38.886 1.00 59.00 230 ASN C C 1
ATOM 8459 O O . ASN C 3 232 ? 117.233 18.395 37.726 1.00 59.03 230 ASN C O 1
ATOM 8464 N N . PHE C 3 233 ? 116.548 17.546 39.694 1.00 59.35 231 PHE C N 1
ATOM 8465 C CA . PHE C 3 233 ? 115.162 17.405 39.279 1.00 52.14 231 PHE C CA 1
ATOM 8466 C C . PHE C 3 233 ? 114.376 18.647 39.677 1.00 50.10 231 PHE C C 1
ATOM 8467 O O . PHE C 3 233 ? 113.684 18.651 40.695 1.00 50.91 231 PHE C O 1
ATOM 8475 N N . PHE C 3 234 ? 114.511 19.701 38.876 1.00 47.94 232 PHE C N 1
ATOM 8476 C CA . PHE C 3 234 ? 113.782 20.952 39.077 1.00 50.13 232 PHE C CA 1
ATOM 8477 C C . PHE C 3 234 ? 114.001 21.556 40.465 1.00 50.77 232 PHE C C 1
ATOM 8478 O O . PHE C 3 234 ? 113.098 22.177 41.028 1.00 51.45 232 PHE C O 1
ATOM 8486 N N . GLY C 3 235 ? 115.199 21.375 41.013 1.00 53.46 233 GLY C N 1
ATOM 8487 C CA . GLY C 3 235 ? 115.537 21.956 42.301 1.00 61.61 233 GLY C CA 1
ATOM 8488 C C . GLY C 3 235 ? 115.690 20.936 43.411 1.00 59.14 233 GLY C C 1
ATOM 8489 O O . GLY C 3 235 ? 115.635 21.278 44.590 1.00 70.61 233 GLY C O 1
ATOM 8490 N N . LYS C 3 236 ? 115.883 19.678 43.031 1.00 59.65 234 LYS C N 1
ATOM 8491 C CA . LYS C 3 236 ? 116.069 18.599 43.993 1.00 61.85 234 LYS C CA 1
ATOM 8492 C C . LYS C 3 236 ? 116.782 17.432 43.320 1.00 61.31 234 LYS C C 1
ATOM 8493 O O . LYS C 3 236 ? 116.644 17.241 42.115 1.00 62.43 234 LYS C O 1
ATOM 8495 N N . PRO C 3 237 ? 117.557 16.653 44.092 1.00 64.57 235 PRO C N 1
ATOM 8496 C CA . PRO C 3 237 ? 118.252 15.507 43.498 1.00 65.33 235 PRO C CA 1
ATOM 8497 C C . PRO C 3 237 ? 117.278 14.445 42.995 1.00 59.33 235 PRO C C 1
ATOM 8498 O O . PRO C 3 237 ? 116.313 14.112 43.685 1.00 64.05 235 PRO C O 1
ATOM 8502 N N . ILE C 3 238 ? 117.537 13.927 41.798 1.00 61.66 236 ILE C N 1
ATOM 8503 C CA . ILE C 3 238 ? 116.661 12.945 41.169 1.00 58.67 236 ILE C CA 1
ATOM 8504 C C . ILE C 3 238 ? 116.634 11.645 41.963 1.00 61.06 236 ILE C C 1
ATOM 8505 O O . ILE C 3 238 ? 115.719 10.836 41.814 1.00 63.78 236 ILE C O 1
ATOM 8507 N N . GLU C 3 239 ? 117.643 11.449 42.806 1.00 60.55 237 GLU C N 1
ATOM 8508 C CA . GLU C 3 239 ? 117.713 10.260 43.647 1.00 59.81 237 GLU C CA 1
ATOM 8509 C C . GLU C 3 239 ? 116.627 10.279 44.718 1.00 59.70 237 GLU C C 1
ATOM 8510 O O . GLU C 3 239 ? 116.183 9.230 45.187 1.00 63.21 237 GLU C O 1
ATOM 8512 N N . SER C 3 240 ? 116.208 11.480 45.104 1.00 60.35 238 SER C N 1
ATOM 8513 C CA . SER C 3 240 ? 115.154 11.646 46.099 1.00 56.45 238 SER C CA 1
ATOM 8514 C C . SER C 3 240 ? 113.806 11.241 45.517 1.00 56.10 238 SER C C 1
ATOM 8515 O O . SER C 3 240 ? 112.947 10.706 46.219 1.00 54.38 238 SER C O 1
ATOM 8517 N N . ILE C 3 241 ? 113.639 11.493 44.223 1.00 54.91 239 ILE C N 1
ATOM 8518 C CA . ILE C 3 241 ? 112.404 11.178 43.518 1.00 50.12 239 ILE C CA 1
ATOM 8519 C C . ILE C 3 241 ? 112.210 9.668 43.407 1.00 39.82 239 ILE C C 1
ATOM 8520 O O . ILE C 3 241 ? 111.087 9.173 43.476 1.00 41.25 239 ILE C O 1
ATOM 8525 N N . LYS C 3 242 ? 113.315 8.946 43.247 1.00 44.11 240 LYS C N 1
ATOM 8526 C CA . LYS C 3 242 ? 113.282 7.498 43.061 1.00 42.41 240 LYS C CA 1
ATOM 8527 C C . LYS C 3 242 ? 112.559 6.788 44.201 1.00 34.05 240 LYS C C 1
ATOM 8528 O O . LYS C 3 242 ? 111.868 5.792 43.983 1.00 34.25 240 LYS C O 1
ATOM 8530 N N . GLU C 3 243 ? 112.711 7.306 45.415 1.00 31.49 241 GLU C N 1
ATOM 8531 C CA . GLU C 3 243 ? 112.115 6.674 46.587 1.00 35.75 241 GLU C CA 1
ATOM 8532 C C . GLU C 3 243 ? 110.603 6.878 46.667 1.00 38.21 241 GLU C C 1
ATOM 8533 O O . GLU C 3 243 ? 109.927 6.226 47.460 1.00 32.20 241 GLU C O 1
ATOM 8535 N N . ARG C 3 244 ? 110.068 7.780 45.850 1.00 34.95 242 ARG C N 1
ATOM 8536 C CA . ARG C 3 244 ? 108.649 8.110 45.939 1.00 34.88 242 ARG C CA 1
ATOM 8537 C C . ARG C 3 244 ? 107.906 7.915 44.618 1.00 31.63 242 ARG C C 1
ATOM 8538 O O . ARG C 3 244 ? 106.806 8.433 44.428 1.00 29.78 242 ARG C O 1
ATOM 8546 N N . ILE C 3 245 ? 108.510 7.160 43.709 1.00 34.79 243 ILE C N 1
ATOM 8547 C CA . ILE C 3 245 ? 107.842 6.809 42.466 1.00 31.24 243 ILE C CA 1
ATOM 8548 C C . ILE C 3 245 ? 107.010 5.546 42.659 1.00 31.47 243 ILE C C 1
ATOM 8549 O O . ILE C 3 245 ? 107.470 4.572 43.253 1.00 32.11 243 ILE C O 1
ATOM 8554 N N . ALA C 3 246 ? 105.773 5.584 42.180 1.00 29.41 244 ALA C N 1
ATOM 8555 C CA . ALA C 3 246 ? 104.897 4.423 42.213 1.00 28.47 244 ALA C CA 1
ATOM 8556 C C . ALA C 3 246 ? 104.401 4.103 40.812 1.00 35.39 244 ALA C C 1
ATOM 8557 O O . ALA C 3 246 ? 103.714 4.911 40.187 1.00 31.74 244 ALA C O 1
ATOM 8559 N N . ILE C 3 247 ? 104.756 2.926 40.312 1.00 26.90 245 ILE C N 1
ATOM 8560 C CA . ILE C 3 247 ? 104.252 2.485 39.022 1.00 31.54 245 ILE C CA 1
ATOM 8561 C C . ILE C 3 247 ? 103.043 1.585 39.241 1.00 31.85 245 ILE C C 1
ATOM 8562 O O . ILE C 3 247 ? 103.130 0.572 39.930 1.00 35.08 245 ILE C O 1
ATOM 8567 N N . VAL C 3 248 ? 101.908 1.976 38.672 1.00 28.39 246 VAL C N 1
ATOM 8568 C CA . VAL C 3 248 ? 100.674 1.218 38.830 1.00 31.07 246 VAL C CA 1
ATOM 8569 C C . VAL C 3 248 ? 100.180 0.751 37.471 1.00 29.82 246 VAL C C 1
ATOM 8570 O O . VAL C 3 248 ? 100.724 1.149 36.446 1.00 33.19 246 VAL C O 1
ATOM 8574 N N . SER C 3 249 ? 99.150 -0.089 37.463 1.00 27.85 247 SER C N 1
ATOM 8575 C CA . SER C 3 249 ? 98.619 -0.617 36.213 1.00 33.93 247 SER C CA 1
ATOM 8576 C C . SER C 3 249 ? 98.016 0.502 35.373 1.00 36.69 247 SER C C 1
ATOM 8577 O O . SER C 3 249 ? 97.692 1.576 35.891 1.00 31.81 247 SER C O 1
ATOM 8580 N N . ASP C 3 250 ? 97.870 0.243 34.077 1.00 32.97 248 ASP C N 1
ATOM 8581 C CA . ASP C 3 250 ? 97.340 1.234 33.148 1.00 34.72 248 ASP C CA 1
ATOM 8582 C C . ASP C 3 250 ? 95.935 1.696 33.531 1.00 33.06 248 ASP C C 1
ATOM 8583 O O . ASP C 3 250 ? 95.631 2.887 33.464 1.00 28.83 248 ASP C O 1
ATOM 8588 N N . ASP C 3 251 ? 95.082 0.757 33.931 1.00 32.02 249 ASP C N 1
ATOM 8589 C CA . ASP C 3 251 ? 93.713 1.093 34.313 1.00 32.99 249 ASP C CA 1
ATOM 8590 C C . ASP C 3 251 ? 93.670 1.936 35.582 1.00 31.37 249 ASP C C 1
ATOM 8591 O O . ASP C 3 251 ? 92.856 2.851 35.695 1.00 32.06 249 ASP C O 1
ATOM 8596 N N . VAL C 3 252 ? 94.546 1.625 36.533 1.00 33.74 250 VAL C N 1
ATOM 8597 C CA . VAL C 3 252 ? 94.588 2.343 37.805 1.00 31.24 250 VAL C CA 1
ATOM 8598 C C . VAL C 3 252 ? 95.120 3.764 37.611 1.00 30.90 250 VAL C C 1
ATOM 8599 O O . VAL C 3 252 ? 94.601 4.715 38.196 1.00 31.99 250 VAL C O 1
ATOM 8603 N N . PHE C 3 253 ? 96.145 3.904 36.775 1.00 33.06 251 PHE C N 1
ATOM 8604 C CA . PHE C 3 253 ? 96.717 5.210 36.467 1.00 31.36 251 PHE C CA 1
ATOM 8605 C C . PHE C 3 253 ? 95.692 6.099 35.774 1.00 30.21 251 PHE C C 1
ATOM 8606 O O . PHE C 3 253 ? 95.547 7.273 36.111 1.00 28.19 251 PHE C O 1
ATOM 8614 N N . LYS C 3 254 ? 94.984 5.528 34.806 1.00 28.81 252 LYS C N 1
ATOM 8615 C CA . LYS C 3 254 ? 93.941 6.244 34.087 1.00 27.35 252 LYS C CA 1
ATOM 8616 C C . LYS C 3 254 ? 92.847 6.706 35.047 1.00 35.47 252 LYS C C 1
ATOM 8617 O O . LYS C 3 254 ? 92.370 7.836 34.959 1.00 27.55 252 LYS C O 1
ATOM 8623 N N . SER C 3 255 ? 92.470 5.829 35.973 1.00 30.66 253 SER C N 1
ATOM 8624 C CA . SER C 3 255 ? 91.463 6.151 36.978 1.00 31.93 253 SER C CA 1
ATOM 8625 C C . SER C 3 255 ? 91.874 7.354 37.822 1.00 29.74 253 SER C C 1
ATOM 8626 O O . SER C 3 255 ? 91.073 8.262 38.049 1.00 29.45 253 SER C O 1
ATOM 8629 N N . PHE C 3 256 ? 93.123 7.360 38.282 1.00 27.07 254 PHE C N 1
ATOM 8630 C CA . PHE C 3 256 ? 93.632 8.463 39.090 1.00 25.40 254 PHE C CA 1
ATOM 8631 C C . PHE C 3 256 ? 93.714 9.776 38.312 1.00 26.67 254 PHE C C 1
ATOM 8632 O O . PHE C 3 256 ? 93.386 10.833 38.844 1.00 23.75 254 PHE C O 1
ATOM 8640 N N . THR C 3 257 ? 94.148 9.714 37.056 1.00 24.95 255 THR C N 1
ATOM 8641 C CA . THR C 3 257 ? 94.284 10.928 36.254 1.00 26.31 255 THR C CA 1
ATOM 8642 C C . THR C 3 257 ? 92.927 11.526 35.899 1.00 26.99 255 THR C C 1
ATOM 8643 O O . THR C 3 257 ? 92.837 12.703 35.556 1.00 28.99 255 THR C O 1
ATOM 8647 N N . ARG C 3 258 ? 91.873 10.723 35.991 1.00 24.40 256 ARG C N 1
ATOM 8648 C CA . ARG C 3 258 ? 90.538 11.201 35.650 1.00 29.17 256 ARG C CA 1
ATOM 8649 C C . ARG C 3 258 ? 89.706 11.586 36.876 1.00 30.21 256 ARG C C 1
ATOM 8650 O O . ARG C 3 258 ? 88.843 12.457 36.786 1.00 35.06 256 ARG C O 1
ATOM 8658 N N . PHE C 3 259 ? 89.970 10.956 38.018 1.00 31.42 257 PHE C N 1
ATOM 8659 C CA . PHE C 3 259 ? 89.132 11.166 39.198 1.00 25.41 257 PHE C CA 1
ATOM 8660 C C . PHE C 3 259 ? 89.876 11.722 40.414 1.00 32.59 257 PHE C C 1
ATOM 8661 O O . PHE C 3 259 ? 89.274 11.907 41.475 1.00 30.19 257 PHE C O 1
ATOM 8669 N N . SER C 3 260 ? 91.169 12.000 40.269 1.00 25.19 258 SER C N 1
ATOM 8670 C CA . SER C 3 260 ? 91.933 12.587 41.370 1.00 29.48 258 SER C CA 1
ATOM 8671 C C . SER C 3 260 ? 92.399 14.004 41.068 1.00 28.98 258 SER C C 1
ATOM 8672 O O . SER C 3 260 ? 93.035 14.636 41.907 1.00 28.73 258 SER C O 1
ATOM 8675 N N . THR C 3 261 ? 92.097 14.507 39.874 1.00 28.37 259 THR C N 1
ATOM 8676 C CA . THR C 3 261 ? 92.375 15.908 39.583 1.00 25.20 259 THR C CA 1
ATOM 8677 C C . THR C 3 261 ? 91.495 16.786 40.474 1.00 24.36 259 THR C C 1
ATOM 8678 O O . THR C 3 261 ? 90.441 16.350 40.929 1.00 26.38 259 THR C O 1
ATOM 8682 N N . GLU C 3 262 ? 91.934 18.015 40.728 1.00 23.82 260 GLU C N 1
ATOM 8683 C CA . GLU C 3 262 ? 91.169 18.949 41.550 1.00 23.27 260 GLU C CA 1
ATOM 8684 C C . GLU C 3 262 ? 89.877 19.386 40.865 1.00 26.73 260 GLU C C 1
ATOM 8685 O O . GLU C 3 262 ? 89.900 19.872 39.736 1.00 26.32 260 GLU C O 1
ATOM 8691 N N . ILE C 3 263 ? 88.755 19.204 41.551 1.00 26.56 261 ILE C N 1
ATOM 8692 C CA . ILE C 3 263 ? 87.469 19.714 41.084 1.00 27.42 261 ILE C CA 1
ATOM 8693 C C . ILE C 3 263 ? 86.987 20.779 42.059 1.00 27.59 261 ILE C C 1
ATOM 8694 O O . ILE C 3 263 ? 86.560 20.464 43.168 1.00 31.05 261 ILE C O 1
ATOM 8699 N N . VAL C 3 264 ? 87.059 22.039 41.648 1.00 29.38 262 VAL C N 1
ATOM 8700 C CA . VAL C 3 264 ? 86.804 23.142 42.567 1.00 26.66 262 VAL C CA 1
ATOM 8701 C C . VAL C 3 264 ? 85.588 23.976 42.176 1.00 27.34 262 VAL C C 1
ATOM 8702 O O . VAL C 3 264 ? 85.447 24.397 41.027 1.00 25.51 262 VAL C O 1
ATOM 8706 N N . ALA C 3 265 ? 84.705 24.201 43.142 1.00 24.54 263 ALA C N 1
ATOM 8707 C CA . ALA C 3 265 ? 83.590 25.115 42.955 1.00 29.49 263 ALA C CA 1
ATOM 8708 C C . ALA C 3 265 ? 84.066 26.551 43.123 1.00 25.71 263 ALA C C 1
ATOM 8709 O O . ALA C 3 265 ? 84.788 26.865 44.069 1.00 29.28 263 ALA C O 1
ATOM 8711 N N . ARG C 3 266 ? 83.673 27.412 42.193 1.00 26.05 264 ARG C N 1
ATOM 8712 C CA . ARG C 3 266 ? 83.945 28.840 42.296 1.00 26.97 264 ARG C CA 1
ATOM 8713 C C . ARG C 3 266 ? 82.623 29.598 42.240 1.00 24.80 264 ARG C C 1
ATOM 8714 O O . ARG C 3 266 ? 81.660 29.122 41.649 1.00 24.77 264 ARG C O 1
ATOM 8722 N N . VAL C 3 267 ? 82.563 30.763 42.875 1.00 25.64 265 VAL C N 1
ATOM 8723 C CA . VAL C 3 267 ? 81.336 31.550 42.864 1.00 24.63 265 VAL C CA 1
ATOM 8724 C C . VAL C 3 267 ? 81.633 33.009 42.579 1.00 24.97 265 VAL C C 1
ATOM 8725 O O . VAL C 3 267 ? 82.786 33.429 42.599 1.00 26.90 265 VAL C O 1
ATOM 8729 N N . ARG C 3 268 ? 80.584 33.768 42.287 1.00 23.53 266 ARG C N 1
ATOM 8730 C CA . ARG C 3 268 ? 80.681 35.217 42.197 1.00 26.15 266 ARG C CA 1
ATOM 8731 C C . ARG C 3 268 ? 79.698 35.815 43.194 1.00 26.18 266 ARG C C 1
ATOM 8732 O O . ARG C 3 268 ? 78.523 35.442 43.218 1.00 24.89 266 ARG C O 1
ATOM 8740 N N . ILE C 3 269 ? 80.184 36.724 44.032 1.00 28.53 267 ILE C N 1
ATOM 8741 C CA . ILE C 3 269 ? 79.356 37.297 45.086 1.00 30.66 267 ILE C CA 1
ATOM 8742 C C . ILE C 3 269 ? 78.769 38.645 44.681 1.00 31.99 267 ILE C C 1
ATOM 8743 O O . ILE C 3 269 ? 79.497 39.561 44.303 1.00 33.80 267 ILE C O 1
ATOM 8748 N N . ASP C 3 270 ? 77.447 38.755 44.763 1.00 33.76 268 ASP C N 1
ATOM 8749 C CA . ASP C 3 270 ? 76.765 40.030 44.575 1.00 32.97 268 ASP C CA 1
ATOM 8750 C C . ASP C 3 270 ? 76.931 40.869 45.836 1.00 31.92 268 ASP C C 1
ATOM 8751 O O . ASP C 3 270 ? 76.182 40.706 46.799 1.00 32.99 268 ASP C O 1
ATOM 8756 N N . ALA C 3 271 ? 77.913 41.765 45.820 1.00 30.13 269 ALA C N 1
ATOM 8757 C CA . ALA C 3 271 ? 78.295 42.524 47.009 1.00 38.25 269 ALA C CA 1
ATOM 8758 C C . ALA C 3 271 ? 77.189 43.465 47.485 1.00 43.99 269 ALA C C 1
ATOM 8759 O O . ALA C 3 271 ? 77.225 43.952 48.616 1.00 44.70 269 ALA C O 1
ATOM 8761 N N . GLU C 3 272 ? 76.213 43.718 46.620 1.00 37.49 270 GLU C N 1
ATOM 8762 C CA . GLU C 3 272 ? 75.043 44.497 47.001 1.00 44.90 270 GLU C CA 1
ATOM 8763 C C . GLU C 3 272 ? 74.249 43.760 48.075 1.00 45.49 270 GLU C C 1
ATOM 8764 O O . GLU C 3 272 ? 73.789 44.363 49.045 1.00 44.62 270 GLU C O 1
ATOM 8766 N N . LYS C 3 273 ? 74.104 42.450 47.898 1.00 42.74 271 LYS C N 1
ATOM 8767 C CA . LYS C 3 273 ? 73.348 41.623 48.834 1.00 38.97 271 LYS C CA 1
ATOM 8768 C C . LYS C 3 273 ? 74.263 40.852 49.784 1.00 35.44 271 LYS C C 1
ATOM 8769 O O . LYS C 3 273 ? 73.850 40.457 50.875 1.00 34.86 271 LYS C O 1
ATOM 8775 N N . GLY C 3 274 ? 75.504 40.630 49.363 1.00 41.14 272 GLY C N 1
ATOM 8776 C CA . GLY C 3 274 ? 76.441 39.850 50.153 1.00 41.08 272 GLY C CA 1
ATOM 8777 C C . GLY C 3 274 ? 76.191 38.358 50.021 1.00 37.38 272 GLY C C 1
ATOM 8778 O O . GLY C 3 274 ? 76.647 37.565 50.848 1.00 35.73 272 GLY C O 1
ATOM 8779 N N . THR C 3 275 ? 75.451 37.978 48.982 1.00 29.33 273 THR C N 1
ATOM 8780 C CA . THR C 3 275 ? 75.179 36.572 48.691 1.00 32.66 273 THR C CA 1
ATOM 8781 C C . THR C 3 275 ? 75.593 36.231 47.260 1.00 33.30 273 THR C C 1
ATOM 8782 O O . THR C 3 275 ? 75.878 37.124 46.460 1.00 29.91 273 THR C O 1
ATOM 8786 N N . VAL C 3 276 ? 75.623 34.939 46.944 1.00 30.86 274 VAL C N 1
ATOM 8787 C CA . VAL C 3 276 ? 76.038 34.486 45.621 1.00 30.50 274 VAL C CA 1
ATOM 8788 C C . VAL C 3 276 ? 75.091 34.991 44.535 1.00 30.52 274 VAL C C 1
ATOM 8789 O O . VAL C 3 276 ? 73.883 34.758 44.590 1.00 31.05 274 VAL C O 1
ATOM 8793 N N . ALA C 3 277 ? 75.656 35.685 43.552 1.00 29.73 275 ALA C N 1
ATOM 8794 C CA . ALA C 3 277 ? 74.882 36.266 42.459 1.00 35.23 275 ALA C CA 1
ATOM 8795 C C . ALA C 3 277 ? 74.172 35.208 41.630 1.00 34.07 275 ALA C C 1
ATOM 8796 O O . ALA C 3 277 ? 74.562 34.037 41.629 1.00 33.22 275 ALA C O 1
ATOM 8798 N N . ARG C 3 278 ? 73.121 35.633 40.934 1.00 38.21 276 ARG C N 1
ATOM 8799 C CA . ARG C 3 278 ? 72.434 34.788 39.966 1.00 37.50 276 ARG C CA 1
ATOM 8800 C C . ARG C 3 278 ? 73.431 34.266 38.942 1.00 33.58 276 ARG C C 1
ATOM 8801 O O . ARG C 3 278 ? 74.273 35.020 38.454 1.00 34.35 276 ARG C O 1
ATOM 8809 N N . GLY C 3 279 ? 73.338 32.978 38.626 1.00 38.84 277 GLY C N 1
ATOM 8810 C CA . GLY C 3 279 ? 74.250 32.352 37.684 1.00 39.68 277 GLY C CA 1
ATOM 8811 C C . GLY C 3 279 ? 75.706 32.499 38.083 1.00 36.95 277 GLY C C 1
ATOM 8812 O O . GLY C 3 279 ? 76.589 32.581 37.230 1.00 44.11 277 GLY C O 1
ATOM 8813 N N . GLY C 3 280 ? 75.960 32.535 39.386 1.00 34.89 278 GLY C N 1
ATOM 8814 C CA . GLY C 3 280 ? 77.305 32.749 39.881 1.00 31.38 278 GLY C CA 1
ATOM 8815 C C . GLY C 3 280 ? 77.895 31.541 40.577 1.00 29.22 278 GLY C C 1
ATOM 8816 O O . GLY C 3 280 ? 78.506 31.673 41.632 1.00 28.24 278 GLY C O 1
ATOM 8817 N N . LEU C 3 281 ? 77.708 30.362 39.992 1.00 30.35 279 LEU C N 1
ATOM 8818 C CA . LEU C 3 281 ? 78.285 29.134 40.534 1.00 29.37 279 LEU C CA 1
ATOM 8819 C C . LEU C 3 281 ? 78.667 28.182 39.411 1.00 30.87 279 LEU C C 1
ATOM 8820 O O . LEU C 3 281 ? 77.837 27.852 38.565 1.00 27.41 279 LEU C O 1
ATOM 8825 N N . TRP C 3 282 ? 79.922 27.743 39.402 1.00 25.06 280 TRP C N 1
ATOM 8826 C CA . TRP C 3 282 ? 80.389 26.813 38.379 1.00 26.29 280 TRP C CA 1
ATOM 8827 C C . TRP C 3 282 ? 81.563 25.993 38.904 1.00 27.79 280 TRP C C 1
ATOM 8828 O O . TRP C 3 282 ? 82.176 26.347 39.913 1.00 26.36 280 TRP C O 1
ATOM 8839 N N . TYR C 3 283 ? 81.870 24.897 38.217 1.00 26.33 281 TYR C N 1
ATOM 8840 C CA . TYR C 3 283 ? 82.925 23.990 38.650 1.00 23.53 281 TYR C CA 1
ATOM 8841 C C . TYR C 3 283 ? 84.079 23.951 37.656 1.00 31.29 281 TYR C C 1
ATOM 8842 O O . TYR C 3 283 ? 83.871 23.889 36.443 1.00 25.67 281 TYR C O 1
ATOM 8851 N N . GLU C 3 284 ? 85.299 23.976 38.177 1.00 22.64 282 GLU C N 1
ATOM 8852 C CA . GLU C 3 284 ? 86.476 23.998 37.324 1.00 23.78 282 GLU C CA 1
ATOM 8853 C C . GLU C 3 284 ? 87.487 22.927 37.717 1.00 26.54 282 GLU C C 1
ATOM 8854 O O . GLU C 3 284 ? 87.739 22.697 38.903 1.00 26.62 282 GLU C O 1
ATOM 8860 N N . GLU C 3 285 ? 88.067 22.277 36.714 1.00 23.14 283 GLU C N 1
ATOM 8861 C CA . GLU C 3 285 ? 89.036 21.212 36.952 1.00 26.34 283 GLU C CA 1
ATOM 8862 C C . GLU C 3 285 ? 90.470 21.735 36.899 1.00 22.80 283 GLU C C 1
ATOM 8863 O O . GLU C 3 285 ? 90.787 22.627 36.114 1.00 21.09 283 GLU C O 1
ATOM 8869 N N . PHE C 3 286 ? 91.332 21.180 37.744 1.00 19.28 284 PHE C N 1
ATOM 8870 C CA . PHE C 3 286 ? 92.738 21.558 37.744 1.00 23.35 284 PHE C CA 1
ATOM 8871 C C . PHE C 3 286 ? 93.656 20.339 37.741 1.00 24.07 284 PHE C C 1
ATOM 8872 O O . PHE C 3 286 ? 93.408 19.361 38.444 1.00 22.27 284 PHE C O 1
ATOM 8880 N N . LEU C 3 287 ? 94.703 20.402 36.926 1.00 25.50 285 LEU C N 1
ATOM 8881 C CA . LEU C 3 287 ? 95.820 19.476 37.038 1.00 24.24 285 LEU C CA 1
ATOM 8882 C C . LEU C 3 287 ? 96.610 19.873 38.279 1.00 22.57 285 LEU C C 1
ATOM 8883 O O . LEU C 3 287 ? 96.925 21.047 38.455 1.00 22.54 285 LEU C O 1
ATOM 8888 N N . PRO C 3 288 ? 96.921 18.907 39.156 1.00 20.26 286 PRO C N 1
ATOM 8889 C CA . PRO C 3 288 ? 97.573 19.286 40.415 1.00 25.08 286 PRO C CA 1
ATOM 8890 C C . PRO C 3 288 ? 99.003 19.775 40.220 1.00 22.31 286 PRO C C 1
ATOM 8891 O O . PRO C 3 288 ? 99.615 19.521 39.180 1.00 26.18 286 PRO C O 1
ATOM 8895 N N . SER C 3 289 ? 99.518 20.492 41.212 1.00 20.98 287 SER C N 1
ATOM 8896 C CA . SER C 3 289 ? 100.942 20.787 41.269 1.00 23.60 287 SER C CA 1
ATOM 8897 C C . SER C 3 289 ? 101.698 19.476 41.470 1.00 23.72 287 SER C C 1
ATOM 8898 O O . SER C 3 289 ? 101.090 18.459 41.804 1.00 24.18 287 SER C O 1
ATOM 8901 N N . ASP C 3 290 ? 103.012 19.507 41.251 1.00 23.71 288 ASP C N 1
ATOM 8902 C CA . ASP C 3 290 ? 103.871 18.324 41.352 1.00 23.74 288 ASP C CA 1
ATOM 8903 C C . ASP C 3 290 ? 103.560 17.288 40.274 1.00 25.67 288 ASP C C 1
ATOM 8904 O O . ASP C 3 290 ? 103.743 16.087 40.482 1.00 24.10 288 ASP C O 1
ATOM 8909 N N . THR C 3 291 ? 103.095 17.764 39.122 1.00 25.18 289 THR C N 1
ATOM 8910 C CA . THR C 3 291 ? 102.918 16.922 37.945 1.00 21.76 289 THR C CA 1
ATOM 8911 C C . THR C 3 291 ? 104.089 17.116 36.987 1.00 24.45 289 THR C C 1
ATOM 8912 O O . THR C 3 291 ? 104.491 18.247 36.711 1.00 23.50 289 THR C O 1
ATOM 8916 N N . LEU C 3 292 ? 104.637 16.017 36.481 1.00 24.41 290 LEU C N 1
ATOM 8917 C CA . LEU C 3 292 ? 105.702 16.104 35.489 1.00 25.56 290 LEU C CA 1
ATOM 8918 C C . LEU C 3 292 ? 105.178 15.786 34.092 1.00 23.64 290 LEU C C 1
ATOM 8919 O O . LEU C 3 292 ? 104.570 14.740 33.864 1.00 24.99 290 LEU C O 1
ATOM 8924 N N . MET C 3 293 ? 105.412 16.699 33.158 1.00 24.55 291 MET C N 1
ATOM 8925 C CA . MET C 3 293 ? 105.045 16.475 31.767 1.00 24.95 291 MET C CA 1
ATOM 8926 C C . MET C 3 293 ? 106.228 16.769 30.860 1.00 27.53 291 MET C C 1
ATOM 8927 O O . MET C 3 293 ? 107.176 17.441 31.263 1.00 28.30 291 MET C O 1
ATOM 8932 N N . TYR C 3 294 ? 106.172 16.263 29.634 1.00 25.05 292 TYR C N 1
ATOM 8933 C CA . TYR C 3 294 ? 107.245 16.500 28.686 1.00 23.62 292 TYR C CA 1
ATOM 8934 C C . TYR C 3 294 ? 106.691 16.793 27.297 1.00 24.06 292 TYR C C 1
ATOM 8935 O O . TYR C 3 294 ? 105.724 16.176 26.846 1.00 21.56 292 TYR C O 1
ATOM 8944 N N . SER C 3 295 ? 107.309 17.757 26.631 1.00 25.97 293 SER C N 1
ATOM 8945 C CA . SER C 3 295 ? 106.976 18.076 25.254 1.00 26.07 293 SER C CA 1
ATOM 8946 C C . SER C 3 295 ? 108.218 18.033 24.386 1.00 29.85 293 SER C C 1
ATOM 8947 O O . SER C 3 295 ? 109.232 18.645 24.714 1.00 32.61 293 SER C O 1
ATOM 8950 N N . LEU C 3 296 ? 108.138 17.311 23.275 1.00 26.93 294 LEU C N 1
ATOM 8951 C CA . LEU C 3 296 ? 109.209 17.324 22.294 1.00 29.24 294 LEU C CA 1
ATOM 8952 C C . LEU C 3 296 ? 109.038 18.513 21.358 1.00 28.35 294 LEU C C 1
ATOM 8953 O O . LEU C 3 296 ? 108.014 18.644 20.694 1.00 25.91 294 LEU C O 1
ATOM 8958 N N . ILE C 3 297 ? 110.034 19.389 21.322 1.00 28.91 295 ILE C N 1
ATOM 8959 C CA . ILE C 3 297 ? 110.026 20.503 20.386 1.00 27.80 295 ILE C CA 1
ATOM 8960 C C . ILE C 3 297 ? 110.850 20.134 19.163 1.00 28.35 295 ILE C C 1
ATOM 8961 O O . ILE C 3 297 ? 112.079 20.135 19.209 1.00 29.48 295 ILE C O 1
ATOM 8966 N N . ALA C 3 298 ? 110.169 19.801 18.073 1.00 26.39 296 ALA C N 1
ATOM 8967 C CA . ALA C 3 298 ? 110.850 19.444 16.838 1.00 26.69 296 ALA C CA 1
ATOM 8968 C C . ALA C 3 298 ? 111.236 20.703 16.080 1.00 29.64 296 ALA C C 1
ATOM 8969 O O . ALA C 3 298 ? 110.378 21.508 15.717 1.00 27.59 296 ALA C O 1
ATOM 8971 N N . VAL C 3 299 ? 112.531 20.876 15.849 1.00 25.45 297 VAL C N 1
ATOM 8972 C CA . VAL C 3 299 ? 113.023 22.082 15.202 1.00 28.90 297 VAL C CA 1
ATOM 8973 C C 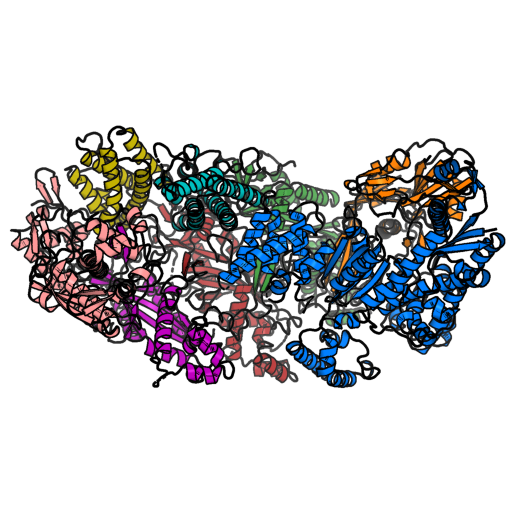. VAL C 3 299 ? 113.502 21.807 13.780 1.00 30.96 297 VAL C C 1
ATOM 8974 O O . VAL C 3 299 ? 114.386 20.981 13.559 1.00 33.27 297 VAL C O 1
ATOM 8978 N N . GLY C 3 300 ? 112.901 22.496 12.819 1.00 30.94 298 GLY C N 1
ATOM 8979 C CA . GLY C 3 300 ? 113.338 22.407 11.439 1.00 35.42 298 GLY C CA 1
ATOM 8980 C C . GLY C 3 300 ? 114.261 23.569 11.133 1.00 40.16 298 GLY C C 1
ATOM 8981 O O . GLY C 3 300 ? 114.576 24.366 12.015 1.00 37.47 298 GLY C O 1
ATOM 8982 N N . SER C 3 301 ? 114.701 23.669 9.886 1.00 43.31 299 SER C N 1
ATOM 8983 C CA . SER C 3 301 ? 115.538 24.789 9.483 1.00 43.26 299 SER C CA 1
ATOM 8984 C C . SER C 3 301 ? 114.711 26.071 9.472 1.00 41.22 299 SER C C 1
ATOM 8985 O O . SER C 3 301 ? 113.539 26.048 9.093 1.00 39.77 299 SER C O 1
ATOM 8988 N N . PRO C 3 302 ? 115.310 27.190 9.912 1.00 42.17 300 PRO C N 1
ATOM 8989 C CA . PRO C 3 302 ? 114.639 28.492 9.830 1.00 36.15 300 PRO C CA 1
ATOM 8990 C C . PRO C 3 302 ? 114.318 28.814 8.377 1.00 39.93 300 PRO C C 1
ATOM 8991 O O . PRO C 3 302 ? 115.183 28.653 7.516 1.00 39.64 300 PRO C O 1
ATOM 8995 N N . LYS C 3 303 ? 113.092 29.254 8.111 1.00 39.48 301 LYS C N 1
ATOM 8996 C CA . LYS C 3 303 ? 112.581 29.311 6.748 1.00 39.74 301 LYS C CA 1
ATOM 8997 C C . LYS C 3 303 ? 112.534 30.718 6.154 1.00 39.75 301 LYS C C 1
ATOM 8998 O O . LYS C 3 303 ? 112.229 30.881 4.973 1.00 38.84 301 LYS C O 1
ATOM 9000 N N . LYS C 3 304 ? 112.826 31.733 6.960 1.00 38.56 302 LYS C N 1
ATOM 9001 C CA . LYS C 3 304 ? 112.792 33.105 6.460 1.00 42.54 302 LYS C CA 1
ATOM 9002 C C . LYS C 3 304 ? 113.975 33.364 5.528 1.00 48.70 302 LYS C C 1
ATOM 9003 O O . LYS C 3 304 ? 115.050 32.789 5.701 1.00 48.81 302 LYS C O 1
ATOM 9009 N N . GLU C 3 305 ? 113.768 34.221 4.534 1.00 48.52 303 GLU C N 1
ATOM 9010 C CA . GLU C 3 305 ? 114.814 34.547 3.570 1.00 50.92 303 GLU C CA 1
ATOM 9011 C C . GLU C 3 305 ? 115.810 35.551 4.146 1.00 49.47 303 GLU C C 1
ATOM 9012 O O . GLU C 3 305 ? 115.448 36.385 4.977 1.00 51.58 303 GLU C O 1
ATOM 9018 N N . ASN C 3 306 ? 117.062 35.455 3.701 1.00 51.64 304 ASN C N 1
ATOM 9019 C CA . ASN C 3 306 ? 118.131 36.356 4.134 1.00 49.28 304 ASN C CA 1
ATOM 9020 C C . ASN C 3 306 ? 118.305 36.402 5.651 1.00 48.87 304 ASN C C 1
ATOM 9021 O O . ASN C 3 306 ? 118.249 37.469 6.263 1.00 51.32 304 ASN C O 1
ATOM 9026 N N . LEU C 3 307 ? 118.517 35.236 6.250 1.00 45.11 305 LEU C N 1
ATOM 9027 C CA . LEU C 3 307 ? 118.696 35.132 7.692 1.00 44.54 305 LEU C CA 1
ATOM 9028 C C . LEU C 3 307 ? 120.032 35.698 8.147 1.00 45.91 305 LEU C C 1
ATOM 9029 O O . LEU C 3 307 ? 121.032 35.581 7.439 1.00 48.54 305 LEU C O 1
ATOM 9034 N N . PRO C 3 308 ? 120.052 36.316 9.336 1.00 44.53 306 PRO C N 1
ATOM 9035 C CA . PRO C 3 308 ? 121.325 36.669 9.970 1.00 45.23 306 PRO C CA 1
ATOM 9036 C C . PRO C 3 308 ? 122.095 35.403 10.335 1.00 44.63 306 PRO C C 1
ATOM 9037 O O . PRO C 3 308 ? 121.478 34.394 10.679 1.00 39.94 306 PRO C O 1
ATOM 9041 N N . LYS C 3 309 ? 123.421 35.465 10.259 1.00 47.17 307 LYS C N 1
ATOM 9042 C CA . LYS C 3 309 ? 124.268 34.279 10.358 1.00 44.42 307 LYS C CA 1
ATOM 9043 C C . LYS C 3 309 ? 124.114 33.505 11.670 1.00 43.85 307 LYS C C 1
ATOM 9044 O O . LYS C 3 309 ? 124.153 32.275 11.673 1.00 43.62 307 LYS C O 1
ATOM 9046 N N . GLU C 3 310 ? 123.934 34.216 12.778 1.00 42.14 308 GLU C N 1
ATOM 9047 C CA . GLU C 3 310 ? 123.908 33.566 14.088 1.00 43.22 308 GLU C CA 1
ATOM 9048 C C . GLU C 3 310 ? 122.645 32.732 14.343 1.00 43.48 308 GLU C C 1
ATOM 9049 O O . GLU C 3 310 ? 122.548 32.051 15.367 1.00 42.19 308 GLU C O 1
ATOM 9055 N N . VAL C 3 311 ? 121.686 32.777 13.421 1.00 40.85 309 VAL C N 1
ATOM 9056 C CA . VAL C 3 311 ? 120.471 31.967 13.545 1.00 44.05 309 VAL C CA 1
ATOM 9057 C C . VAL C 3 311 ? 120.013 31.381 12.210 1.00 43.14 309 VAL C C 1
ATOM 9058 O O . VAL C 3 311 ? 118.814 31.222 11.979 1.00 42.34 309 VAL C O 1
ATOM 9062 N N . ASP C 3 312 ? 120.962 31.039 11.341 1.00 41.02 310 ASP C N 1
ATOM 9063 C CA . ASP C 3 312 ? 120.622 30.625 9.982 1.00 38.96 310 ASP C CA 1
ATOM 9064 C C . ASP C 3 312 ? 120.414 29.121 9.808 1.00 40.36 310 ASP C C 1
ATOM 9065 O O . ASP C 3 312 ? 120.126 28.665 8.703 1.00 40.78 310 ASP C O 1
ATOM 9070 N N . ASN C 3 313 ? 120.568 28.349 10.881 1.00 38.38 311 ASN C N 1
ATOM 9071 C CA . ASN C 3 313 ? 120.334 26.908 10.795 1.00 39.89 311 ASN C CA 1
ATOM 9072 C C . ASN C 3 313 ? 119.656 26.333 12.039 1.00 38.66 311 ASN C C 1
ATOM 9073 O O . ASN C 3 313 ? 119.400 27.045 13.009 1.00 36.26 311 ASN C O 1
ATOM 9078 N N . THR C 3 314 ? 119.373 25.035 11.992 1.00 40.33 312 THR C N 1
ATOM 9079 C CA . THR C 3 314 ? 118.583 24.364 13.019 1.00 35.09 312 THR C CA 1
ATOM 9080 C C . THR C 3 314 ? 119.261 24.356 14.387 1.00 39.14 312 THR C C 1
ATOM 9081 O O . THR C 3 314 ? 118.628 24.647 15.405 1.00 36.50 312 THR C O 1
ATOM 9085 N N . GLN C 3 315 ? 120.549 24.023 14.403 1.00 39.33 313 GLN C N 1
ATOM 9086 C CA . GLN C 3 315 ? 121.314 23.952 15.643 1.00 36.15 313 GLN C CA 1
ATOM 9087 C C . GLN C 3 315 ? 121.331 25.290 16.376 1.00 34.95 313 GLN C C 1
ATOM 9088 O O . GLN C 3 315 ? 121.270 25.335 17.604 1.00 35.59 313 GLN C O 1
ATOM 9090 N N . LYS C 3 316 ? 121.411 26.380 15.621 1.00 38.23 314 LYS C N 1
ATOM 9091 C CA . LYS C 3 316 ? 121.446 27.708 16.222 1.00 36.72 314 LYS C CA 1
ATOM 9092 C C . LYS C 3 316 ? 120.097 28.074 16.828 1.00 36.08 314 LYS C C 1
ATOM 9093 O O . LYS C 3 316 ? 120.036 28.761 17.845 1.00 35.74 314 LYS C O 1
ATOM 9099 N N . ILE C 3 317 ? 119.017 27.610 16.207 1.00 34.76 315 ILE C N 1
ATOM 9100 C CA . ILE C 3 317 ? 117.680 27.831 16.750 1.00 36.34 315 ILE C CA 1
ATOM 9101 C C . ILE C 3 317 ? 117.492 27.003 18.017 1.00 31.06 315 ILE C C 1
ATOM 9102 O O . ILE C 3 317 ? 116.930 27.476 19.004 1.00 31.49 315 ILE C O 1
ATOM 9107 N N . VAL C 3 318 ? 117.977 25.766 17.977 1.00 35.70 316 VAL C N 1
ATOM 9108 C CA . VAL C 3 318 ? 117.927 24.871 19.129 1.00 31.43 316 VAL C CA 1
ATOM 9109 C C . VAL C 3 318 ? 118.668 25.462 20.323 1.00 31.97 316 VAL C C 1
ATOM 9110 O O . VAL C 3 318 ? 118.161 25.454 21.445 1.00 32.15 316 VAL C O 1
ATOM 9114 N N . ASN C 3 319 ? 119.866 25.983 20.073 1.00 35.18 317 ASN C N 1
ATOM 9115 C CA . ASN C 3 319 ? 120.685 26.577 21.125 1.00 35.14 317 ASN C CA 1
ATOM 9116 C C . ASN C 3 319 ? 120.012 27.765 21.805 1.00 35.02 317 ASN C C 1
ATOM 9117 O O . ASN C 3 319 ? 120.056 27.891 23.026 1.00 32.82 317 ASN C O 1
ATOM 9122 N N . VAL C 3 320 ? 119.391 28.634 21.015 1.00 35.66 318 VAL C N 1
ATOM 9123 C CA . VAL C 3 320 ? 118.701 29.792 21.570 1.00 34.00 318 VAL C CA 1
ATOM 9124 C C . VAL C 3 320 ? 117.513 29.340 22.414 1.00 32.51 318 VAL C C 1
ATOM 9125 O O . VAL C 3 320 ? 117.245 29.901 23.476 1.00 31.20 318 VAL C O 1
ATOM 9129 N N . LEU C 3 321 ? 116.822 28.305 21.947 1.00 31.22 319 LEU C N 1
ATOM 9130 C CA . LEU C 3 321 ? 115.683 27.749 22.670 1.00 29.86 319 LEU C CA 1
ATOM 9131 C C . LEU C 3 321 ? 116.076 27.207 24.038 1.00 33.30 319 LEU C C 1
ATOM 9132 O O . LEU C 3 321 ? 115.366 27.417 25.021 1.00 33.49 319 LEU C O 1
ATOM 9137 N N . LYS C 3 322 ? 117.205 26.508 24.097 1.00 35.75 320 LYS C N 1
ATOM 9138 C CA . LYS C 3 322 ? 117.663 25.918 25.350 1.00 33.71 320 LYS C CA 1
ATOM 9139 C C . LYS C 3 322 ? 118.049 26.988 26.358 1.00 32.86 320 LYS C C 1
ATOM 9140 O O . LYS C 3 322 ? 117.628 26.943 27.507 1.00 36.54 320 LYS C O 1
ATOM 9146 N N . VAL C 3 323 ? 118.851 27.951 25.923 1.00 32.96 321 VAL C N 1
ATOM 9147 C CA . VAL C 3 323 ? 119.325 28.995 26.823 1.00 36.75 321 VAL C CA 1
ATOM 9148 C C . VAL C 3 323 ? 118.169 29.860 27.326 1.00 34.01 321 VAL C C 1
ATOM 9149 O O . VAL C 3 323 ? 118.144 30.260 28.489 1.00 35.89 321 VAL C O 1
ATOM 9153 N N . THR C 3 324 ? 117.201 30.124 26.454 1.00 30.77 322 THR C N 1
ATOM 9154 C CA . THR C 3 324 ? 116.082 30.995 26.798 1.00 29.98 322 THR C CA 1
ATOM 9155 C C . THR C 3 324 ? 115.108 30.353 27.786 1.00 29.28 322 THR C C 1
ATOM 9156 O O . THR C 3 324 ? 114.575 31.031 28.665 1.00 31.12 322 THR C O 1
ATOM 9160 N N . PHE C 3 325 ? 114.875 29.050 27.659 1.00 29.53 323 PHE C N 1
ATOM 9161 C CA . PHE C 3 325 ? 113.833 28.419 28.469 1.00 32.46 323 PHE C CA 1
ATOM 9162 C C . PHE C 3 325 ? 114.325 27.461 29.558 1.00 31.63 323 PHE C C 1
ATOM 9163 O O . PHE C 3 325 ? 113.557 27.114 30.455 1.00 29.90 323 PHE C O 1
ATOM 9171 N N . ASN C 3 326 ? 115.585 27.036 29.504 1.00 29.28 324 ASN C N 1
ATOM 9172 C CA . ASN C 3 326 ? 116.101 26.162 30.557 1.00 32.97 324 ASN C CA 1
ATOM 9173 C C . ASN C 3 326 ? 116.079 26.877 31.905 1.00 31.56 324 ASN C C 1
ATOM 9174 O O . ASN C 3 326 ? 116.558 28.005 32.019 1.00 33.62 324 ASN C O 1
ATOM 9179 N N . ASN C 3 327 ? 115.488 26.217 32.900 1.00 31.26 325 ASN C N 1
ATOM 9180 C CA . ASN C 3 327 ? 115.331 26.748 34.257 1.00 34.30 325 ASN C CA 1
ATOM 9181 C C . ASN C 3 327 ? 114.389 27.948 34.329 1.00 35.15 325 ASN C C 1
ATOM 9182 O O . ASN C 3 327 ? 114.378 28.679 35.318 1.00 36.33 325 ASN C O 1
ATOM 9187 N N . ALA C 3 328 ? 113.585 28.139 33.290 1.00 34.61 326 ALA C N 1
ATOM 9188 C CA . ALA C 3 328 ? 112.636 29.246 33.276 1.00 33.60 326 ALA C CA 1
ATOM 9189 C C . ALA C 3 328 ? 111.354 28.899 34.021 1.00 30.55 326 ALA C C 1
ATOM 9190 O O . ALA C 3 328 ? 111.037 27.728 34.231 1.00 30.27 326 ALA C O 1
ATOM 9192 N N . PHE C 3 329 ? 110.627 29.934 34.423 1.00 30.87 327 PHE C N 1
ATOM 9193 C CA . PHE C 3 329 ? 109.294 29.777 34.984 1.00 34.01 327 PHE C CA 1
ATOM 9194 C C . PHE C 3 329 ? 108.268 30.294 33.985 1.00 32.94 327 PHE C C 1
ATOM 9195 O O . PHE C 3 329 ? 108.404 31.404 33.473 1.00 33.52 327 PHE C O 1
ATOM 9203 N N . LEU C 3 330 ? 107.248 29.491 33.702 1.00 28.64 328 LEU C N 1
ATOM 9204 C CA . LEU C 3 330 ? 106.196 29.903 32.780 1.00 32.16 328 LEU C CA 1
ATOM 9205 C C . LEU C 3 330 ? 104.826 29.764 33.421 1.00 26.51 328 LEU C C 1
ATOM 9206 O O . LEU C 3 330 ? 104.653 29.027 34.389 1.00 26.71 328 LEU C O 1
ATOM 9211 N N . GLN C 3 331 ? 103.853 30.480 32.876 1.00 26.24 329 GLN C N 1
ATOM 9212 C CA . GLN C 3 331 ? 102.466 30.288 33.262 1.00 24.82 329 GLN C CA 1
ATOM 9213 C C . GLN C 3 331 ? 101.723 29.663 32.085 1.00 25.78 329 GLN C C 1
ATOM 9214 O O . GLN C 3 331 ? 101.719 30.205 30.980 1.00 24.82 329 GLN C O 1
ATOM 9220 N N . ILE C 3 332 ? 101.115 28.506 32.321 1.00 24.34 330 ILE C N 1
ATOM 9221 C CA . ILE C 3 332 ? 100.406 27.788 31.269 1.00 24.32 330 ILE C CA 1
ATOM 9222 C C . ILE C 3 332 ? 98.925 27.683 31.603 1.00 23.71 330 ILE C C 1
ATOM 9223 O O . ILE C 3 332 ? 98.556 27.421 32.746 1.00 26.19 330 ILE C O 1
ATOM 9228 N N . GLY C 3 333 ? 98.076 27.904 30.607 1.00 23.67 331 GLY C N 1
ATOM 9229 C CA . GLY C 3 333 ? 96.644 27.780 30.797 1.00 24.18 331 GLY C CA 1
ATOM 9230 C C . GLY C 3 333 ? 96.030 29.047 31.352 1.00 20.87 331 GLY C C 1
ATOM 9231 O O . GLY C 3 333 ? 96.632 30.118 31.302 1.00 22.67 331 GLY C O 1
ATOM 9232 N N . GLY C 3 334 ? 94.824 28.925 31.890 1.00 19.44 332 GLY C N 1
ATOM 9233 C CA . GLY C 3 334 ? 94.109 30.083 32.390 1.00 22.98 332 GLY C CA 1
ATOM 9234 C C . GLY C 3 334 ? 94.325 30.319 33.871 1.00 25.52 332 GLY C C 1
ATOM 9235 O O . GLY C 3 334 ? 95.182 29.684 34.487 1.00 22.32 332 GLY C O 1
ATOM 9236 N N . ASP C 3 335 ? 93.555 31.255 34.421 1.00 26.30 333 ASP C N 1
ATOM 9237 C CA . ASP C 3 335 ? 93.517 31.530 35.856 1.00 24.46 333 ASP C CA 1
ATOM 9238 C C . ASP C 3 335 ? 94.854 32.009 36.401 1.00 24.99 333 ASP C C 1
ATOM 9239 O O . ASP C 3 335 ? 95.204 31.720 37.545 1.00 27.10 333 ASP C O 1
ATOM 9244 N N . GLU C 3 336 ? 95.592 32.742 35.575 1.00 23.43 334 GLU C N 1
ATOM 9245 C CA . GLU C 3 336 ? 96.870 33.311 35.977 1.00 23.35 334 GLU C CA 1
ATOM 9246 C C . GLU C 3 336 ? 96.761 34.183 37.226 1.00 26.64 334 GLU C C 1
ATOM 9247 O O . GLU C 3 336 ? 97.590 34.082 38.133 1.00 26.70 334 GLU C O 1
ATOM 9253 N N . THR C 3 337 ? 95.736 35.029 37.283 1.00 20.49 335 THR C N 1
ATOM 9254 C CA . THR C 3 337 ? 95.658 36.014 38.359 1.00 28.59 335 THR C CA 1
ATOM 9255 C C . THR C 3 337 ? 95.109 35.442 39.667 1.00 25.79 335 THR C C 1
ATOM 9256 O O . THR C 3 337 ? 95.127 36.118 40.697 1.00 26.04 335 THR C O 1
ATOM 9260 N N . VAL C 3 338 ? 94.634 34.201 39.632 1.00 22.05 336 VAL C N 1
ATOM 9261 C CA . VAL C 3 338 ? 94.288 33.502 40.863 1.00 22.73 336 VAL C CA 1
ATOM 9262 C C . VAL C 3 338 ? 95.309 32.389 41.113 1.00 25.98 336 VAL C C 1
ATOM 9263 O O . VAL C 3 338 ? 95.012 31.372 41.748 1.00 25.72 336 VAL C O 1
ATOM 9267 N N . GLY C 3 339 ? 96.520 32.603 40.603 1.00 26.32 337 GLY C N 1
ATOM 9268 C CA . GLY C 3 339 ? 97.679 31.804 40.967 1.00 23.70 337 GLY C CA 1
ATOM 9269 C C . GLY C 3 339 ? 97.799 30.421 40.354 1.00 28.27 337 GLY C C 1
ATOM 9270 O O . GLY C 3 339 ? 98.444 29.543 40.928 1.00 25.27 337 GLY C O 1
ATOM 9271 N N . LYS C 3 340 ? 97.204 30.223 39.183 1.00 22.91 338 LYS C N 1
ATOM 9272 C CA . LYS C 3 340 ? 97.228 28.908 38.552 1.00 23.76 338 LYS C CA 1
ATOM 9273 C C . LYS C 3 340 ? 98.150 28.845 37.336 1.00 22.35 338 LYS C C 1
ATOM 9274 O O . LYS C 3 340 ? 98.424 29.859 36.697 1.00 23.34 338 LYS C O 1
ATOM 9280 N N . GLY C 3 341 ? 98.639 27.644 37.036 1.00 22.13 339 GLY C N 1
ATOM 9281 C CA . GLY C 3 341 ? 99.342 27.384 35.792 1.00 21.01 339 GLY C CA 1
ATOM 9282 C C . GLY C 3 341 ? 100.850 27.550 35.786 1.00 26.67 339 GLY C C 1
ATOM 9283 O O . GLY C 3 341 ? 101.471 27.538 34.726 1.00 24.30 339 GLY C O 1
ATOM 9284 N N . PHE C 3 342 ? 101.459 27.691 36.957 1.00 26.24 340 PHE C N 1
ATOM 9285 C CA . PHE C 3 342 ? 102.894 27.942 36.990 1.00 29.20 340 PHE C CA 1
ATOM 9286 C C . PHE C 3 342 ? 103.701 26.649 36.963 1.00 27.06 340 PHE C C 1
ATOM 9287 O O . PHE C 3 342 ? 103.445 25.725 37.731 1.00 23.56 340 PHE C O 1
ATOM 9295 N N . VAL C 3 343 ? 104.661 26.586 36.045 1.00 25.81 341 VAL C N 1
ATOM 9296 C CA . VAL C 3 343 ? 105.499 25.405 35.895 1.00 25.39 341 VAL C CA 1
ATOM 9297 C C . VAL C 3 343 ? 106.976 25.782 35.822 1.00 30.60 341 VAL C C 1
ATOM 9298 O O . VAL C 3 343 ? 107.331 26.871 35.367 1.00 30.06 341 VAL C O 1
ATOM 9302 N N . LYS C 3 344 ? 107.834 24.882 36.291 1.00 25.27 342 LYS C N 1
ATOM 9303 C CA . LYS C 3 344 ? 109.266 25.025 36.076 1.00 28.39 342 LYS C CA 1
ATOM 9304 C C . LYS C 3 344 ? 109.633 24.321 34.783 1.00 28.70 342 LYS C C 1
ATOM 9305 O O . LYS C 3 344 ? 109.037 23.303 34.438 1.00 30.42 342 LYS C O 1
ATOM 9311 N N . VAL C 3 345 ? 110.614 24.859 34.070 1.00 29.34 343 VAL C N 1
ATOM 9312 C CA . VAL C 3 345 ? 110.995 24.308 32.778 1.00 30.94 343 VAL C CA 1
ATOM 9313 C C . VAL C 3 345 ? 112.440 23.821 32.768 1.00 34.07 343 VAL C C 1
ATOM 9314 O O . VAL C 3 345 ? 113.341 24.519 33.233 1.00 28.82 343 VAL C O 1
ATOM 9318 N N . ARG C 3 346 ? 112.644 22.613 32.251 1.00 30.04 344 ARG C N 1
ATOM 9319 C CA . ARG C 3 346 ? 113.981 22.111 31.955 1.00 32.27 344 ARG C CA 1
ATOM 9320 C C . ARG C 3 346 ? 114.060 21.740 30.477 1.00 34.18 344 ARG C C 1
ATOM 9321 O O . ARG C 3 346 ? 113.258 20.946 29.983 1.00 33.74 344 ARG C O 1
ATOM 9329 N N . ALA C 3 347 ? 115.023 22.326 29.773 1.00 32.03 345 ALA C N 1
ATOM 9330 C CA . ALA C 3 347 ? 115.179 22.085 28.343 1.00 35.89 345 ALA C CA 1
ATOM 9331 C C . ALA C 3 347 ? 116.560 21.526 28.025 1.00 39.03 345 ALA C C 1
ATOM 9332 O O . ALA C 3 347 ? 117.548 22.259 28.046 1.00 41.16 345 ALA C O 1
ATOM 9334 N N . MET D 3 3 ? 114.530 34.359 35.532 1.00 50.66 1 MET D N 1
ATOM 9335 C CA . MET D 3 3 ? 113.907 33.645 34.422 1.00 51.49 1 MET D CA 1
ATOM 9336 C C . MET D 3 3 ? 112.392 33.569 34.596 1.00 48.34 1 MET D C 1
ATOM 9337 O O . MET D 3 3 ? 111.740 32.652 34.091 1.00 39.21 1 MET D O 1
ATOM 9339 N N . PHE D 3 4 ? 111.843 34.542 35.317 1.00 49.30 2 PHE D N 1
ATOM 9340 C CA . PHE D 3 4 ? 110.405 34.639 35.539 1.00 43.29 2 PHE D CA 1
ATOM 9341 C C . PHE D 3 4 ? 109.934 36.011 35.069 1.00 47.03 2 PHE D C 1
ATOM 9342 O O . PHE D 3 4 ? 109.340 36.773 35.831 1.00 51.42 2 PHE D O 1
ATOM 9350 N N . ASP D 3 5 ? 110.196 36.308 33.801 1.00 49.31 3 ASP D N 1
ATOM 9351 C CA . ASP D 3 5 ?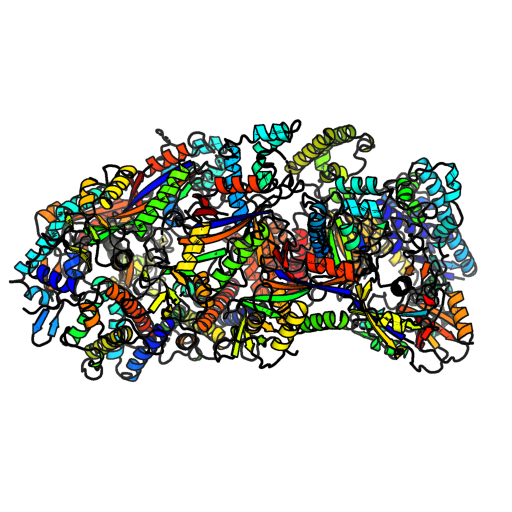 110.093 37.668 33.278 1.00 51.01 3 ASP D CA 1
ATOM 9352 C C . ASP D 3 5 ? 108.669 38.177 33.055 1.00 50.40 3 ASP D C 1
ATOM 9353 O O . ASP D 3 5 ? 108.475 39.351 32.737 1.00 50.59 3 ASP D O 1
ATOM 9358 N N . MET D 3 6 ? 107.675 37.309 33.218 1.00 47.93 4 MET D N 1
ATOM 9359 C CA . MET D 3 6 ? 106.287 37.739 33.080 1.00 46.35 4 MET D CA 1
ATOM 9360 C C . MET D 3 6 ? 105.876 38.618 34.263 1.00 48.72 4 MET D C 1
ATOM 9361 O O . MET D 3 6 ? 104.939 39.413 34.164 1.00 44.20 4 MET D O 1
ATOM 9366 N N . PHE D 3 7 ? 106.581 38.465 35.381 1.00 44.19 5 PHE D N 1
ATOM 9367 C CA . PHE D 3 7 ? 106.401 39.344 36.532 1.00 46.87 5 PHE D CA 1
ATOM 9368 C C . PHE D 3 7 ? 107.678 40.138 36.790 1.00 41.75 5 PHE D C 1
ATOM 9369 O O . PHE D 3 7 ? 108.760 39.742 36.358 1.00 43.95 5 PHE D O 1
ATOM 9377 N N . GLU D 3 8 ? 107.549 41.254 37.498 1.00 40.91 6 GLU D N 1
ATOM 9378 C CA . GLU D 3 8 ? 108.698 42.102 37.791 1.00 43.52 6 GLU D CA 1
ATOM 9379 C C . GLU D 3 8 ? 108.966 42.205 39.291 1.00 45.70 6 GLU D C 1
ATOM 9380 O O . GLU D 3 8 ? 110.115 42.335 39.715 1.00 53.99 6 GLU D O 1
ATOM 9386 N N . LYS D 3 9 ? 107.906 42.151 40.094 1.00 43.24 7 LYS D N 1
ATOM 9387 C CA . LYS D 3 9 ? 108.048 42.155 41.549 1.00 43.89 7 LYS D CA 1
ATOM 9388 C C . LYS D 3 9 ? 107.051 41.202 42.202 1.00 41.31 7 LYS D C 1
ATOM 9389 O O . LYS D 3 9 ? 106.036 40.846 41.605 1.00 38.10 7 LYS D O 1
ATOM 9395 N N . ALA D 3 10 ? 107.345 40.792 43.431 1.00 44.52 8 ALA D N 1
ATOM 9396 C CA . ALA D 3 10 ? 106.462 39.893 44.166 1.00 39.43 8 ALA D CA 1
ATOM 9397 C C . ALA D 3 10 ? 106.414 40.254 45.645 1.00 40.54 8 ALA D C 1
ATOM 9398 O O . ALA D 3 10 ? 107.387 40.755 46.205 1.00 39.89 8 ALA D O 1
ATOM 9400 N N . VAL D 3 11 ? 105.267 39.998 46.266 1.00 40.64 9 VAL D N 1
ATOM 9401 C CA . VAL D 3 11 ? 105.067 40.263 47.685 1.00 40.07 9 VAL D CA 1
ATOM 9402 C C . VAL D 3 11 ? 104.485 39.029 48.366 1.00 40.89 9 VAL D C 1
ATOM 9403 O O . VAL D 3 11 ? 103.549 38.417 47.854 1.00 39.07 9 VAL D O 1
ATOM 9407 N N . VAL D 3 12 ? 105.045 38.657 49.512 1.00 41.86 10 VAL D N 1
ATOM 9408 C CA . VAL D 3 12 ? 104.511 37.542 50.283 1.00 37.49 10 VAL D CA 1
ATOM 9409 C C . VAL D 3 12 ? 103.456 38.027 51.270 1.00 40.20 10 VAL D C 1
ATOM 9410 O O . VAL D 3 12 ? 103.732 38.879 52.113 1.00 43.21 10 VAL D O 1
ATOM 9414 N N . PHE D 3 13 ? 102.247 37.487 51.156 1.00 33.78 11 PHE D N 1
ATOM 9415 C CA . PHE D 3 13 ? 101.163 37.816 52.077 1.00 36.58 11 PHE D CA 1
ATOM 9416 C C . PHE D 3 13 ? 101.077 36.801 53.208 1.00 37.11 11 PHE D C 1
ATOM 9417 O O . PHE D 3 13 ? 100.533 35.714 53.031 1.00 35.90 11 PHE D O 1
ATOM 9425 N N . GLY D 3 14 ? 101.613 37.157 54.369 1.00 36.67 12 GLY D N 1
ATOM 9426 C CA . GLY D 3 14 ? 101.483 36.317 55.544 1.00 36.91 12 GLY D CA 1
ATOM 9427 C C . GLY D 3 14 ? 100.090 36.437 56.129 1.00 33.43 12 GLY D C 1
ATOM 9428 O O . GLY D 3 14 ? 99.555 37.539 56.254 1.00 34.24 12 GLY D O 1
ATOM 9429 N N . LEU D 3 15 ? 99.495 35.302 56.482 1.00 30.30 13 LEU D N 1
ATOM 9430 C CA . LEU D 3 15 ? 98.145 35.288 57.037 1.00 30.99 13 LEU D CA 1
ATOM 9431 C C . LEU D 3 15 ? 98.100 34.527 58.357 1.00 34.14 13 LEU D C 1
ATOM 9432 O O . LEU D 3 15 ? 98.350 33.322 58.399 1.00 29.80 13 LEU D O 1
ATOM 9437 N N . TYR D 3 16 ? 97.774 35.236 59.432 1.00 31.20 14 TYR D N 1
ATOM 9438 C CA . TYR D 3 16 ? 97.666 34.627 60.752 1.00 28.72 14 TYR D CA 1
ATOM 9439 C C . TYR D 3 16 ? 96.218 34.668 61.223 1.00 23.72 14 TYR D C 1
ATOM 9440 O O . TYR D 3 16 ? 95.651 35.744 61.400 1.00 26.83 14 TYR D O 1
ATOM 9449 N N . SER D 3 17 ? 95.617 33.500 61.426 1.00 23.46 15 SER D N 1
ATOM 9450 C CA . SER D 3 17 ? 94.227 33.440 61.871 1.00 26.86 15 SER D CA 1
ATOM 9451 C C . SER D 3 17 ? 94.099 33.749 63.365 1.00 27.58 15 SER D C 1
ATOM 9452 O O . SER D 3 17 ? 94.841 33.208 64.187 1.00 27.75 15 SER D O 1
ATOM 9455 N N . ILE D 3 18 ? 93.161 34.627 63.709 1.00 25.97 16 ILE D N 1
ATOM 9456 C CA . ILE D 3 18 ? 92.885 34.932 65.110 1.00 31.19 16 ILE D CA 1
ATOM 9457 C C . ILE D 3 18 ? 91.533 34.362 65.508 1.00 29.31 16 ILE D C 1
ATOM 9458 O O . ILE D 3 18 ? 91.169 34.356 66.682 1.00 30.43 16 ILE D O 1
ATOM 9463 N N . THR D 3 19 ? 90.791 33.894 64.511 1.00 29.99 17 THR D N 1
ATOM 9464 C CA . THR D 3 19 ? 89.561 33.147 64.733 1.00 27.26 17 THR D CA 1
ATOM 9465 C C . THR D 3 19 ? 89.610 31.906 63.844 1.00 28.39 17 THR D C 1
ATOM 9466 O O . THR D 3 19 ? 90.404 31.859 62.904 1.00 30.31 17 THR D O 1
ATOM 9470 N N . PRO D 3 20 ? 88.786 30.886 64.145 1.00 27.34 18 PRO D N 1
ATOM 9471 C CA . PRO D 3 20 ? 88.749 29.724 63.249 1.00 22.02 18 PRO D CA 1
ATOM 9472 C C . PRO D 3 20 ? 88.323 30.116 61.834 1.00 21.30 18 PRO D C 1
ATOM 9473 O O . PRO D 3 20 ? 87.546 31.052 61.674 1.00 25.11 18 PRO D O 1
ATOM 9477 N N . VAL D 3 21 ? 88.836 29.420 60.824 1.00 20.49 19 VAL D N 1
ATOM 9478 C CA . VAL D 3 21 ? 88.602 29.817 59.437 1.00 24.66 19 VAL D CA 1
ATOM 9479 C C . VAL D 3 21 ? 87.963 28.692 58.631 1.00 23.69 19 VAL D C 1
ATOM 9480 O O . VAL D 3 21 ? 88.445 27.557 58.634 1.00 27.05 19 VAL D O 1
ATOM 9484 N N . HIS D 3 22 ? 86.869 29.005 57.947 1.00 24.36 20 HIS D N 1
ATOM 9485 C CA . HIS D 3 22 ? 86.238 28.036 57.064 1.00 22.23 20 HIS D CA 1
ATOM 9486 C C . HIS D 3 22 ? 86.276 28.495 55.612 1.00 28.91 20 HIS D C 1
ATOM 9487 O O . HIS D 3 22 ? 85.320 29.087 55.106 1.00 24.35 20 HIS D O 1
ATOM 9494 N N . ALA D 3 23 ? 87.393 28.231 54.947 1.00 22.20 21 ALA D N 1
ATOM 9495 C CA . ALA D 3 23 ? 87.443 28.359 53.500 1.00 25.77 21 ALA D CA 1
ATOM 9496 C C . ALA D 3 23 ? 86.803 27.105 52.926 1.00 25.55 21 ALA D C 1
ATOM 9497 O O . ALA D 3 23 ? 87.403 26.034 52.946 1.00 24.41 21 ALA D O 1
ATOM 9499 N N . GLY D 3 24 ? 85.576 27.240 52.435 1.00 22.19 22 GLY D N 1
ATOM 9500 C CA . GLY D 3 24 ? 84.770 26.090 52.072 1.00 22.89 22 GLY D CA 1
ATOM 9501 C C . GLY D 3 24 ? 84.987 25.570 50.666 1.00 23.93 22 GLY D C 1
ATOM 9502 O O . GLY D 3 24 ? 85.480 26.280 49.790 1.00 21.78 22 GLY D O 1
ATOM 9503 N N . SER D 3 25 ? 84.615 24.312 50.462 1.00 24.51 23 SER D N 1
ATOM 9504 C CA . SER D 3 25 ? 84.695 23.675 49.157 1.00 24.78 23 SER D CA 1
ATOM 9505 C C . SER D 3 25 ? 83.325 23.134 48.764 1.00 31.60 23 SER D C 1
ATOM 9506 O O . SER D 3 25 ? 83.141 22.616 47.666 1.00 31.69 23 SER D O 1
ATOM 9509 N N . GLY D 3 26 ? 82.363 23.254 49.674 1.00 30.71 24 GLY D N 1
ATOM 9510 C CA . GLY D 3 26 ? 81.011 22.797 49.413 1.00 31.67 24 GLY D CA 1
ATOM 9511 C C . GLY D 3 26 ? 80.623 21.569 50.211 1.00 33.01 24 GLY D C 1
ATOM 9512 O O . GLY D 3 26 ? 81.473 20.904 50.805 1.00 35.92 24 GLY D O 1
ATOM 9513 N N . ALA D 3 27 ? 79.329 21.269 50.216 1.00 25.41 25 ALA D N 1
ATOM 9514 C CA . ALA D 3 27 ? 78.796 20.148 50.974 1.00 31.11 25 ALA D CA 1
ATOM 9515 C C . ALA D 3 27 ? 79.202 18.808 50.367 1.00 35.98 25 ALA D C 1
ATOM 9516 O O . ALA D 3 27 ? 79.324 18.675 49.150 1.00 33.08 25 ALA D O 1
ATOM 9518 N N . GLU D 3 28 ? 79.416 17.819 51.227 1.00 31.87 26 GLU D N 1
ATOM 9519 C CA . GLU D 3 28 ? 79.723 16.467 50.784 1.00 32.46 26 GLU D CA 1
ATOM 9520 C C . GLU D 3 28 ? 78.800 15.463 51.459 1.00 39.34 26 GLU D C 1
ATOM 9521 O O . GLU D 3 28 ? 78.305 15.707 52.562 1.00 34.48 26 GLU D O 1
ATOM 9527 N N . LEU D 3 29 ? 78.562 14.340 50.787 1.00 29.96 27 LEU D N 1
ATOM 9528 C CA . LEU D 3 29 ? 77.868 13.216 51.401 1.00 35.19 27 LEU D CA 1
ATOM 9529 C C . LEU D 3 29 ? 78.843 12.492 52.308 1.00 35.19 27 LEU D C 1
ATOM 9530 O O . LEU D 3 29 ? 79.405 11.462 51.934 1.00 40.67 27 LEU D O 1
ATOM 9535 N N . SER D 3 30 ? 79.053 13.046 53.495 1.00 32.41 28 SER D N 1
ATOM 9536 C CA . SER D 3 30 ? 80.057 12.528 54.412 1.00 33.79 28 SER D CA 1
ATOM 9537 C C . SER D 3 30 ? 79.744 12.938 55.840 1.00 29.98 28 SER D C 1
ATOM 9538 O O . SER D 3 30 ? 78.858 13.762 56.077 1.00 25.70 28 SER D O 1
ATOM 9541 N N . VAL D 3 31 ? 80.476 12.358 56.787 1.00 28.47 29 VAL D N 1
ATOM 9542 C CA . VAL D 3 31 ? 80.303 12.668 58.201 1.00 30.73 29 VAL D CA 1
ATOM 9543 C C . VAL D 3 31 ? 80.649 14.134 58.469 1.00 31.03 29 VAL D C 1
ATOM 9544 O O . VAL D 3 31 ? 80.020 14.786 59.302 1.00 32.16 29 VAL D O 1
ATOM 9548 N N . ILE D 3 32 ? 81.643 14.650 57.752 1.00 25.39 30 ILE D N 1
ATOM 9549 C CA . ILE D 3 32 ? 81.933 16.077 57.766 1.00 25.95 30 ILE D CA 1
ATOM 9550 C C . ILE D 3 32 ? 81.208 16.727 56.592 1.00 27.42 30 ILE D C 1
ATOM 9551 O O . ILE D 3 32 ? 81.662 16.646 55.451 1.00 26.46 30 ILE D O 1
ATOM 9556 N N . ASP D 3 33 ? 80.077 17.364 56.872 1.00 24.32 31 ASP D N 1
ATOM 9557 C CA . ASP D 3 33 ? 79.214 17.868 55.804 1.00 29.50 31 ASP D CA 1
ATOM 9558 C C . ASP D 3 33 ? 79.853 19.028 55.060 1.00 27.27 31 ASP D C 1
ATOM 9559 O O . ASP D 3 33 ? 79.711 19.145 53.845 1.00 29.68 31 ASP D O 1
ATOM 9564 N N . LEU D 3 34 ? 80.564 19.878 55.792 1.00 25.97 32 LEU D N 1
ATOM 9565 C CA . LEU D 3 34 ? 81.191 21.053 55.201 1.00 23.15 32 LEU D CA 1
ATOM 9566 C C . LEU D 3 34 ? 82.679 21.105 55.535 1.00 26.77 32 LEU D C 1
ATOM 9567 O O . LEU D 3 34 ? 83.077 21.718 56.527 1.00 23.62 32 LEU D O 1
ATOM 9572 N N . PRO D 3 35 ? 83.508 20.455 54.703 1.00 26.30 33 PRO D N 1
ATOM 9573 C CA . PRO D 3 35 ? 84.959 20.438 54.917 1.00 27.10 33 PRO D CA 1
ATOM 9574 C C . PRO D 3 35 ? 85.630 21.716 54.428 1.00 25.07 33 PRO D C 1
ATOM 9575 O O . PRO D 3 35 ? 85.055 22.435 53.611 1.00 26.16 33 PRO D O 1
ATOM 9579 N N . ILE D 3 36 ? 86.832 21.993 54.921 1.00 23.32 34 ILE D N 1
ATOM 9580 C CA . ILE D 3 36 ? 87.595 23.137 54.439 1.00 26.66 34 ILE D CA 1
ATOM 9581 C C . ILE D 3 36 ? 88.379 22.777 53.180 1.00 24.50 34 ILE D C 1
ATOM 9582 O O . ILE D 3 36 ? 88.530 21.603 52.852 1.00 25.51 34 ILE D O 1
ATOM 9587 N N . GLN D 3 37 ? 88.875 23.796 52.485 1.00 20.22 35 GLN D N 1
ATOM 9588 C CA . GLN D 3 37 ? 89.660 23.608 51.271 1.00 25.21 35 GLN D CA 1
ATOM 9589 C C . GLN D 3 37 ? 90.961 22.864 51.562 1.00 30.31 35 GLN D C 1
ATOM 9590 O O . GLN D 3 37 ? 91.653 23.161 52.538 1.00 25.21 35 GLN D O 1
ATOM 9596 N N . ARG D 3 38 ? 91.281 21.887 50.718 1.00 24.04 36 ARG D N 1
ATOM 9597 C CA . ARG D 3 38 ? 92.510 21.116 50.865 1.00 25.39 36 ARG D CA 1
ATOM 9598 C C . ARG D 3 38 ? 93.153 20.795 49.526 1.00 30.18 36 ARG D C 1
ATOM 9599 O O . ARG D 3 38 ? 92.466 20.556 48.534 1.00 28.13 36 ARG D O 1
ATOM 9607 N N . GLU D 3 39 ? 94.482 20.785 49.511 1.00 31.23 37 GLU D N 1
ATOM 9608 C CA . GLU D 3 39 ? 95.238 20.276 48.377 1.00 28.52 37 GLU D CA 1
ATOM 9609 C C . GLU D 3 39 ? 95.089 18.761 48.365 1.00 30.70 37 GLU D C 1
ATOM 9610 O O . GLU D 3 39 ? 95.514 18.090 49.302 1.00 27.07 37 GLU D O 1
ATOM 9616 N N . ARG D 3 40 ? 94.479 18.223 47.313 1.00 28.49 38 ARG D N 1
ATOM 9617 C CA . ARG D 3 40 ? 94.057 16.824 47.327 1.00 30.59 38 ARG D CA 1
ATOM 9618 C C . ARG D 3 40 ? 95.202 15.814 47.454 1.00 29.76 38 ARG D C 1
ATOM 9619 O O . ARG D 3 40 ? 95.081 14.833 48.188 1.00 29.75 38 ARG D O 1
ATOM 9627 N N . HIS D 3 41 ? 96.310 16.044 46.755 1.00 29.93 39 HIS D N 1
ATOM 9628 C CA . HIS D 3 41 ? 97.368 15.036 46.722 1.00 29.53 39 HIS D CA 1
ATOM 9629 C C . HIS D 3 41 ? 98.314 15.108 47.922 1.00 29.25 39 HIS D C 1
ATOM 9630 O O . HIS D 3 41 ? 99.161 14.237 48.087 1.00 28.99 39 HIS D O 1
ATOM 9637 N N . THR D 3 42 ? 98.169 16.129 48.762 1.00 28.97 40 THR D N 1
ATOM 9638 C CA . THR D 3 42 ? 98.956 16.204 49.993 1.00 29.01 40 THR D CA 1
ATOM 9639 C C . THR D 3 42 ? 98.069 16.166 51.230 1.00 30.94 40 THR D C 1
ATOM 9640 O O . THR D 3 42 ? 98.525 15.817 52.317 1.00 30.83 40 THR D O 1
ATOM 9644 N N . GLY D 3 43 ? 96.805 16.541 51.061 1.00 29.34 41 GLY D N 1
ATOM 9645 C CA . GLY D 3 43 ? 95.875 16.602 52.172 1.00 28.52 41 GLY D CA 1
ATOM 9646 C C . GLY D 3 43 ? 96.041 17.859 53.007 1.00 26.56 41 GLY D C 1
ATOM 9647 O O . GLY D 3 43 ? 95.355 18.035 54.012 1.00 29.79 41 GLY D O 1
ATOM 9648 N N . PHE D 3 44 ? 96.954 18.735 52.594 1.00 25.91 42 PHE D N 1
ATOM 9649 C CA . PHE D 3 44 ? 97.200 19.982 53.313 1.00 27.99 42 PHE D CA 1
ATOM 9650 C C . PHE D 3 44 ? 96.061 20.971 53.107 1.00 28.01 42 PHE D C 1
ATOM 9651 O O . PHE D 3 44 ? 95.551 21.112 51.995 1.00 26.64 42 PHE D O 1
ATOM 9659 N N . PRO D 3 45 ? 95.664 21.668 54.180 1.00 28.94 43 PRO D N 1
ATOM 9660 C CA . PRO D 3 45 ? 94.670 22.736 54.053 1.00 24.73 43 PRO D CA 1
ATOM 9661 C C . PRO D 3 45 ? 95.216 23.868 53.196 1.00 26.14 43 PRO D C 1
ATOM 9662 O O . PRO D 3 45 ? 96.396 24.196 53.308 1.00 25.50 43 PRO D O 1
ATOM 9666 N N . VAL D 3 46 ? 94.378 24.446 52.343 1.00 25.85 44 VAL D N 1
ATOM 9667 C CA . VAL D 3 46 ? 94.778 25.609 51.562 1.00 26.55 44 VAL D CA 1
ATOM 9668 C C . VAL D 3 46 ? 93.676 26.655 51.540 1.00 23.90 44 VAL D C 1
ATOM 9669 O O . VAL D 3 46 ? 92.550 26.400 51.962 1.00 24.48 44 VAL D O 1
ATOM 9673 N N . ILE D 3 47 ? 94.016 27.841 51.057 1.00 24.11 45 ILE D N 1
ATOM 9674 C CA . ILE D 3 47 ? 93.009 28.789 50.613 1.00 24.35 45 ILE D CA 1
ATOM 9675 C C . ILE D 3 47 ? 93.327 29.101 49.159 1.00 23.48 45 ILE D C 1
ATOM 9676 O O . ILE D 3 47 ? 94.371 29.682 48.860 1.00 25.67 45 ILE D O 1
ATOM 9681 N N . TRP D 3 48 ? 92.446 28.685 48.255 1.00 21.61 46 TRP D N 1
ATOM 9682 C CA . TRP D 3 48 ? 92.665 28.907 46.831 1.00 21.89 46 TRP D CA 1
ATOM 9683 C C . TRP D 3 48 ? 92.840 30.390 46.526 1.00 25.42 46 TRP D C 1
ATOM 9684 O O . TRP D 3 48 ? 92.213 31.240 47.160 1.00 28.79 46 TRP D O 1
ATOM 9695 N N . GLY D 3 49 ? 93.692 30.690 45.550 1.00 25.90 47 GLY D N 1
ATOM 9696 C CA . GLY D 3 49 ? 93.975 32.061 45.166 1.00 24.23 47 GLY D CA 1
ATOM 9697 C C . GLY D 3 49 ? 92.738 32.858 44.798 1.00 24.72 47 GLY D C 1
ATOM 9698 O O . GLY D 3 49 ? 92.694 34.069 45.006 1.00 24.76 47 GLY D O 1
ATOM 9699 N N . GLN D 3 50 ? 91.726 32.183 44.259 1.00 24.34 48 GLN D N 1
ATOM 9700 C CA . GLN D 3 50 ? 90.504 32.870 43.848 1.00 24.66 48 GLN D CA 1
ATOM 9701 C C . GLN D 3 50 ? 89.654 33.263 45.056 1.00 29.80 48 GLN D C 1
ATOM 9702 O O . GLN D 3 50 ? 88.904 34.243 45.008 1.00 26.39 48 GLN D O 1
ATOM 9708 N N . SER D 3 51 ? 89.774 32.505 46.142 1.00 26.92 49 SER D N 1
ATOM 9709 C CA . SER D 3 51 ? 89.113 32.877 47.388 1.00 26.53 49 SER D CA 1
ATOM 9710 C C . SER D 3 51 ? 89.781 34.112 47.976 1.00 26.57 49 SER D C 1
ATOM 9711 O O . SER D 3 51 ? 89.109 35.064 48.379 1.00 25.03 49 SER D O 1
ATOM 9714 N N . LEU D 3 52 ? 91.109 34.095 48.011 1.00 24.09 50 LEU D N 1
ATOM 9715 C CA . LEU D 3 52 ? 91.874 35.211 48.556 1.00 26.06 50 LEU D CA 1
ATOM 9716 C C . LEU D 3 52 ? 91.765 36.454 47.676 1.00 27.40 50 LEU D C 1
ATOM 9717 O O . LEU D 3 52 ? 91.696 37.571 48.184 1.00 28.30 50 LEU D O 1
ATOM 9722 N N . LYS D 3 53 ? 91.747 36.263 46.359 1.00 26.78 51 LYS D N 1
ATOM 9723 C CA . LYS D 3 53 ? 91.634 37.398 45.448 1.00 26.86 51 LYS D CA 1
ATOM 9724 C C . LYS D 3 53 ? 90.296 38.113 45.626 1.00 23.88 51 LYS D C 1
ATOM 9725 O O . LYS D 3 53 ? 90.241 39.341 45.656 1.00 29.62 51 LYS D O 1
ATOM 9731 N N . GLY D 3 54 ? 89.221 37.341 45.741 1.00 21.48 52 GLY D N 1
ATOM 9732 C CA . GLY D 3 54 ? 87.906 37.906 45.982 1.00 25.27 52 GLY D CA 1
ATOM 9733 C C . GLY D 3 54 ? 87.850 38.725 47.261 1.00 29.34 52 GLY D C 1
ATOM 9734 O O . GLY D 3 54 ? 87.191 39.763 47.316 1.00 24.96 52 GLY D O 1
ATOM 9735 N N . VAL D 3 55 ? 88.550 38.259 48.293 1.00 26.85 53 VAL D N 1
ATOM 9736 C CA . VAL D 3 55 ? 88.617 38.981 49.560 1.00 27.26 53 VAL D CA 1
ATOM 9737 C C . VAL D 3 55 ? 89.420 40.272 49.405 1.00 26.70 53 VAL D C 1
ATOM 9738 O O . VAL D 3 55 ? 88.982 41.342 49.831 1.00 28.28 53 VAL D O 1
ATOM 9742 N N . LEU D 3 56 ? 90.590 40.170 48.781 1.00 25.28 54 LEU D N 1
ATOM 9743 C CA . LEU D 3 56 ? 91.441 41.336 48.560 1.00 26.40 54 LEU D CA 1
ATOM 9744 C C . LEU D 3 56 ? 90.767 42.369 47.656 1.00 32.41 54 LEU D C 1
ATOM 9745 O O . LEU D 3 56 ? 90.854 43.572 47.905 1.00 32.02 54 LEU D O 1
ATOM 9750 N N . ARG D 3 57 ? 90.097 41.893 46.609 1.00 30.34 55 ARG D N 1
ATOM 9751 C CA . ARG D 3 57 ? 89.429 42.778 45.658 1.00 28.20 55 ARG D CA 1
ATOM 9752 C C . ARG D 3 57 ? 88.317 43.579 46.326 1.00 31.00 55 ARG D C 1
ATOM 9753 O O . ARG D 3 57 ? 88.231 44.795 46.159 1.00 33.07 55 ARG D O 1
ATOM 9761 N N . SER D 3 58 ? 87.472 42.883 47.079 1.00 26.68 56 SER D N 1
ATOM 9762 C CA . SER D 3 58 ? 86.340 43.501 47.759 1.00 35.86 56 SER D CA 1
ATOM 9763 C C . SER D 3 58 ? 86.784 44.579 48.746 1.00 39.53 56 SER D C 1
ATOM 9764 O O . SER D 3 58 ? 86.163 45.637 48.841 1.00 39.34 56 SER D O 1
ATOM 9767 N N . ARG D 3 59 ? 87.865 44.311 49.471 1.00 34.97 57 ARG D N 1
ATOM 9768 C CA . ARG D 3 59 ? 88.400 45.272 50.429 1.00 39.42 57 ARG D CA 1
ATOM 9769 C C . ARG D 3 59 ? 88.994 46.483 49.722 1.00 39.49 57 ARG D C 1
ATOM 9770 O O . ARG D 3 59 ? 88.726 47.626 50.094 1.00 36.84 57 ARG D O 1
ATOM 9778 N N . PHE D 3 60 ? 89.808 46.218 48.706 1.00 35.23 58 PHE D N 1
ATOM 9779 C CA . PHE D 3 60 ? 90.460 47.270 47.936 1.00 35.93 58 PHE D CA 1
ATOM 9780 C C . PHE D 3 60 ? 89.425 48.170 47.271 1.00 39.87 58 PHE D C 1
ATOM 9781 O O . PHE D 3 60 ? 89.576 49.393 47.238 1.00 38.03 58 PHE D O 1
ATOM 9789 N N . ARG D 3 61 ? 88.371 47.550 46.751 1.00 35.03 59 ARG D N 1
ATOM 9790 C CA . ARG D 3 61 ? 87.305 48.270 46.069 1.00 37.88 59 ARG D CA 1
ATOM 9791 C C . ARG D 3 61 ? 86.575 49.230 47.003 1.00 42.80 59 ARG D C 1
ATOM 9792 O O . ARG D 3 61 ? 86.321 50.381 46.649 1.00 40.45 59 ARG D O 1
ATOM 9800 N N . GLN D 3 62 ? 86.241 48.750 48.197 1.00 41.62 60 GLN D N 1
ATOM 9801 C CA . GLN D 3 62 ? 85.531 49.567 49.174 1.00 43.98 60 GLN D CA 1
ATOM 9802 C C . GLN D 3 62 ? 86.400 50.734 49.637 1.00 43.81 60 GLN D C 1
ATOM 9803 O O . GLN D 3 62 ? 85.905 51.838 49.871 1.00 40.98 60 GLN D O 1
ATOM 9809 N N . LEU D 3 63 ? 87.700 50.485 49.759 1.00 43.55 61 LEU D N 1
ATOM 9810 C CA . LEU D 3 63 ? 88.642 51.521 50.167 1.00 41.92 61 LEU D CA 1
ATOM 9811 C C . LEU D 3 63 ? 88.773 52.607 49.104 1.00 45.73 61 LEU D C 1
ATOM 9812 O O . LEU D 3 63 ? 88.919 53.786 49.427 1.00 43.47 61 LEU D O 1
ATOM 9817 N N . GLU D 3 64 ? 88.723 52.212 47.835 1.00 44.26 62 GLU D N 1
ATOM 9818 C CA . GLU D 3 64 ? 88.846 53.177 46.749 1.00 43.57 62 GLU D CA 1
ATOM 9819 C C . GLU D 3 64 ? 87.577 54.017 46.617 1.00 40.08 62 GLU D C 1
ATOM 9820 O O . GLU D 3 64 ? 87.641 55.208 46.313 1.00 46.70 62 GLU D O 1
ATOM 9826 N N . LEU D 3 65 ? 86.427 53.394 46.852 1.00 35.52 63 LEU D N 1
ATOM 9827 C CA . LEU D 3 65 ? 85.150 54.098 46.794 1.00 43.26 63 LEU D CA 1
ATOM 9828 C C . LEU D 3 65 ? 85.016 55.109 47.931 1.00 48.16 63 LEU D C 1
ATOM 9829 O O . LEU D 3 65 ? 84.293 56.100 47.808 1.00 49.42 63 LEU D O 1
ATOM 9834 N N . ASP D 3 66 ? 85.713 54.852 49.035 1.00 45.49 64 ASP D N 1
ATOM 9835 C CA . ASP D 3 66 ? 85.671 55.733 50.197 1.00 45.16 64 ASP D CA 1
ATOM 9836 C C . ASP D 3 66 ? 86.913 56.613 50.278 1.00 46.64 64 ASP D C 1
ATOM 9837 O O . ASP D 3 66 ? 87.161 57.248 51.303 1.00 55.71 64 ASP D O 1
ATOM 9842 N N . GLU D 3 67 ? 87.689 56.635 49.197 1.00 45.94 65 GLU D N 1
ATOM 9843 C CA . GLU D 3 67 ? 88.876 57.481 49.090 1.00 50.24 65 GLU D CA 1
ATOM 9844 C C . GLU D 3 67 ? 89.849 57.275 50.249 1.00 51.40 65 GLU D C 1
ATOM 9845 O O . GLU D 3 67 ? 90.455 58.228 50.738 1.00 51.03 65 GLU D O 1
ATOM 9847 N N . LYS D 3 68 ? 89.991 56.027 50.685 1.00 52.00 66 LYS D N 1
ATOM 9848 C CA . LYS D 3 68 ? 90.899 55.698 51.778 1.00 48.52 66 LYS D CA 1
ATOM 9849 C C . LYS D 3 68 ? 92.191 55.090 51.244 1.00 50.23 66 LYS D C 1
ATOM 9850 O O . LYS D 3 68 ? 93.091 54.746 52.010 1.00 47.23 66 LYS D O 1
ATOM 9852 N N . ILE D 3 69 ? 92.273 54.960 49.923 1.00 47.74 67 ILE D N 1
ATOM 9853 C CA . ILE D 3 69 ? 93.457 54.405 49.280 1.00 42.22 67 ILE D CA 1
ATOM 9854 C C . ILE D 3 69 ? 94.586 55.427 49.233 1.00 48.76 67 ILE D C 1
ATOM 9855 O O . ILE D 3 69 ? 94.405 56.545 48.750 1.00 50.70 67 ILE D O 1
ATOM 9860 N N . GLU D 3 70 ? 95.749 55.037 49.742 1.00 48.38 68 GLU D N 1
ATOM 9861 C CA . GLU D 3 70 ? 96.921 55.901 49.722 1.00 52.18 68 GLU D CA 1
ATOM 9862 C C . GLU D 3 70 ? 97.845 55.546 48.563 1.00 54.84 68 GLU D C 1
ATOM 9863 O O . GLU D 3 70 ? 98.299 54.408 48.440 1.00 53.43 68 GLU D O 1
ATOM 9865 N N . VAL D 3 71 ? 98.111 56.526 47.707 1.00 56.72 69 VAL D N 1
ATOM 9866 C CA . VAL D 3 71 ? 99.052 56.349 46.609 1.00 57.10 69 VAL D CA 1
ATOM 9867 C C . VAL D 3 71 ? 100.156 57.394 46.714 1.00 59.22 69 VAL D C 1
ATOM 9868 O O . VAL D 3 71 ? 99.880 58.594 46.739 1.00 60.50 69 VAL D O 1
ATOM 9872 N N . GLU D 3 72 ? 101.400 56.922 46.784 1.00 61.89 70 GLU D N 1
ATOM 9873 C CA . GLU D 3 72 ? 102.568 57.778 46.990 1.00 62.66 70 GLU D CA 1
ATOM 9874 C C . GLU D 3 72 ? 102.432 58.603 48.267 1.00 62.67 70 GLU D C 1
ATOM 9875 O O . GLU D 3 72 ? 102.186 59.808 48.220 1.00 63.67 70 GLU D O 1
ATOM 9877 N N . GLN D 3 74 ? 99.529 60.617 48.873 1.00 54.39 72 GLN D N 1
ATOM 9878 C CA . GLN D 3 74 ? 98.298 61.319 49.221 1.00 60.80 72 GLN D CA 1
ATOM 9879 C C . GLN D 3 74 ? 97.069 60.463 48.928 1.00 60.56 72 GLN D C 1
ATOM 9880 O O . GLN D 3 74 ? 97.186 59.329 48.460 1.00 57.53 72 GLN D O 1
ATOM 9882 N N . LYS D 3 75 ? 95.891 61.013 49.206 1.00 57.32 73 LYS D N 1
ATOM 9883 C CA . LYS D 3 75 ? 94.640 60.298 48.983 1.00 57.52 73 LYS D CA 1
ATOM 9884 C C . LYS D 3 75 ? 94.391 60.073 47.495 1.00 57.58 73 LYS D C 1
ATOM 9885 O O . LYS D 3 75 ? 94.796 60.878 46.656 1.00 57.26 73 LYS D O 1
ATOM 9887 N N . TRP D 3 76 ? 93.724 58.969 47.178 1.00 57.52 74 TRP D N 1
ATOM 9888 C CA . TRP D 3 76 ? 93.430 58.614 45.795 1.00 51.20 74 TRP D CA 1
ATOM 9889 C C . TRP D 3 76 ? 91.969 58.906 45.467 1.00 50.07 74 TRP D C 1
ATOM 9890 O O . TRP D 3 76 ? 91.062 58.239 45.966 1.00 51.00 74 TRP D O 1
ATOM 9901 N N . LYS D 3 77 ? 91.749 59.923 44.639 1.00 52.94 75 LYS D N 1
ATOM 9902 C CA . LYS D 3 77 ? 90.408 60.274 44.189 1.00 47.43 75 LYS D CA 1
ATOM 9903 C C . LYS D 3 77 ? 90.137 59.609 42.845 1.00 49.95 75 LYS D C 1
ATOM 9904 O O . LYS D 3 77 ? 90.563 60.105 41.800 1.00 48.75 75 LYS D O 1
ATOM 9906 N N . TRP D 3 78 ? 89.430 58.484 42.878 1.00 47.03 76 TRP D N 1
ATOM 9907 C CA . TRP D 3 78 ? 89.292 57.645 41.693 1.00 46.94 76 TRP D CA 1
ATOM 9908 C C . TRP D 3 78 ? 88.479 58.314 40.588 1.00 44.36 76 TRP D C 1
ATOM 9909 O O . TRP D 3 78 ? 88.737 58.083 39.411 1.00 47.34 76 TRP D O 1
ATOM 9920 N N . LYS D 3 79 ? 87.510 59.146 40.962 1.00 46.34 77 LYS D N 1
ATOM 9921 C CA . LYS D 3 79 ? 86.691 59.843 39.971 1.00 48.45 77 LYS D CA 1
ATOM 9922 C C . LYS D 3 79 ? 87.517 60.859 39.189 1.00 48.53 77 LYS D C 1
ATOM 9923 O O . LYS D 3 79 ? 87.363 60.993 37.975 1.00 49.28 77 LYS D O 1
ATOM 9929 N N . GLU D 3 80 ? 88.396 61.568 39.889 1.00 47.20 78 GLU D N 1
ATOM 9930 C CA . GLU D 3 80 ? 89.260 62.554 39.253 1.00 48.78 78 GLU D CA 1
ATOM 9931 C C . GLU D 3 80 ? 90.263 61.879 38.325 1.00 54.33 78 GLU D C 1
ATOM 9932 O O . GLU D 3 80 ? 90.463 62.314 37.190 1.00 54.28 78 GLU D O 1
ATOM 9934 N N . LYS D 3 81 ? 90.889 60.812 38.813 1.00 51.39 79 LYS D N 1
ATOM 9935 C CA . LYS D 3 81 ? 91.860 60.067 38.021 1.00 50.41 79 LYS D CA 1
ATOM 9936 C C . LYS D 3 81 ? 91.187 59.380 36.838 1.00 48.37 79 LYS D C 1
ATOM 9937 O O . LYS D 3 81 ? 91.802 59.195 35.789 1.00 54.57 79 LYS D O 1
ATOM 9943 N N . THR D 3 82 ? 89.924 59.002 37.013 1.00 46.23 80 THR D N 1
ATOM 9944 C CA . THR D 3 82 ? 89.139 58.431 35.925 1.00 50.82 80 THR D CA 1
ATOM 9945 C C . THR D 3 82 ? 88.955 59.461 34.814 1.00 57.22 80 THR D C 1
ATOM 9946 O O . THR D 3 82 ? 89.106 59.149 33.632 1.00 57.85 80 THR D O 1
ATOM 9950 N N . LYS D 3 83 ? 88.638 60.692 35.205 1.00 53.89 81 LYS D N 1
ATOM 9951 C CA . LYS D 3 83 ? 88.498 61.786 34.252 1.00 57.83 81 LYS D CA 1
ATOM 9952 C C . LYS D 3 83 ? 89.836 62.126 33.605 1.00 57.28 81 LYS D C 1
ATOM 9953 O O . LYS D 3 83 ? 89.882 62.592 32.469 1.00 59.44 81 LYS D O 1
ATOM 9959 N N . GLU D 3 84 ? 90.922 61.884 34.330 1.00 58.45 82 GLU D N 1
ATOM 9960 C CA . GLU D 3 84 ? 92.258 62.172 33.819 1.00 58.05 82 GLU D CA 1
ATOM 9961 C C . GLU D 3 84 ? 92.697 61.144 32.780 1.00 62.95 82 GLU D C 1
ATOM 9962 O O . GLU D 3 84 ? 93.532 61.435 31.923 1.00 67.43 82 GLU D O 1
ATOM 9964 N N . VAL D 3 85 ? 92.131 59.943 32.859 1.00 60.65 83 VAL D N 1
ATOM 9965 C CA . VAL D 3 85 ? 92.527 58.851 31.976 1.00 59.70 83 VAL D CA 1
ATOM 9966 C C . VAL D 3 85 ? 91.530 58.642 30.840 1.00 59.50 83 VAL D C 1
ATOM 9967 O O . VAL D 3 85 ? 91.911 58.601 29.671 1.00 64.14 83 VAL D O 1
ATOM 9969 N N . LEU D 3 86 ? 90.255 58.505 31.187 1.00 56.80 84 LEU D N 1
ATOM 9970 C CA . LEU D 3 86 ? 89.220 58.236 30.197 1.00 53.60 84 LEU D CA 1
ATOM 9971 C C . LEU D 3 86 ? 88.773 59.514 29.494 1.00 64.68 84 LEU D C 1
ATOM 9972 O O . LEU D 3 86 ? 88.176 59.462 28.416 1.00 60.98 84 LEU D O 1
ATOM 9974 N N . LYS D 3 87 ? 89.064 60.653 30.118 1.00 64.06 85 LYS D N 1
ATOM 9975 C CA . LYS D 3 87 ? 88.772 61.968 29.550 1.00 65.55 85 LYS D CA 1
ATOM 9976 C C . LYS D 3 87 ? 87.299 62.146 29.186 1.00 60.88 85 LYS D C 1
ATOM 9977 O O . LYS D 3 87 ? 86.467 62.430 30.047 1.00 63.17 85 LYS D O 1
ATOM 9979 N N . GLU D 3 88 ? 86.990 61.971 27.905 1.00 63.88 86 GLU D N 1
ATOM 9980 C CA . GLU D 3 88 ? 85.656 62.247 27.379 1.00 62.33 86 GLU D CA 1
ATOM 9981 C C . GLU D 3 88 ? 84.591 61.298 27.926 1.00 64.11 86 GLU D C 1
ATOM 9982 O O . GLU D 3 88 ? 83.576 61.738 28.468 1.00 62.47 86 GLU D O 1
ATOM 9984 N N . LYS D 3 89 ? 84.824 59.997 27.780 1.00 65.42 87 LYS D N 1
ATOM 9985 C CA . LYS D 3 89 ? 83.839 58.996 28.177 1.00 64.36 87 LYS D CA 1
ATOM 9986 C C . LYS D 3 89 ? 84.010 58.572 29.634 1.00 62.20 87 LYS D C 1
ATOM 9987 O O . LYS D 3 89 ? 83.604 57.477 30.021 1.00 62.15 87 LYS D O 1
ATOM 9989 N N . ALA D 3 90 ? 84.604 59.448 30.437 1.00 62.32 88 ALA D N 1
ATOM 9990 C CA . ALA D 3 90 ? 84.850 59.150 31.842 1.00 57.14 88 ALA D CA 1
ATOM 9991 C C . ALA D 3 90 ? 83.568 59.200 32.666 1.00 54.69 88 ALA D C 1
ATOM 9992 O O . ALA D 3 90 ? 83.403 58.437 33.616 1.00 49.82 88 ALA D O 1
ATOM 9994 N N . ASP D 3 91 ? 82.665 60.103 32.297 1.00 55.06 89 ASP D N 1
ATOM 9995 C CA . ASP D 3 91 ? 81.420 60.288 33.035 1.00 50.22 89 ASP D CA 1
ATOM 9996 C C . ASP D 3 91 ? 80.531 59.049 32.968 1.00 51.78 89 ASP D C 1
ATOM 9997 O O . ASP D 3 91 ? 79.900 58.674 33.957 1.00 53.65 89 ASP D O 1
ATOM 9999 N N . GLU D 3 92 ? 80.484 58.419 31.798 1.00 51.35 90 GLU D N 1
ATOM 10000 C CA . GLU D 3 92 ? 79.670 57.224 31.599 1.00 53.36 90 GLU D CA 1
ATOM 10001 C C . GLU D 3 92 ? 80.248 56.035 32.359 1.00 49.45 90 GLU D C 1
ATOM 10002 O O . GLU D 3 92 ? 79.510 55.159 32.812 1.00 51.04 90 GLU D O 1
ATOM 10004 N N . PHE D 3 93 ? 81.570 56.010 32.497 1.00 50.25 91 PHE D N 1
ATOM 10005 C CA . PHE D 3 93 ? 82.241 54.945 33.234 1.00 48.31 91 PHE D CA 1
ATOM 10006 C C . PHE D 3 93 ? 81.930 55.039 34.725 1.00 51.43 91 PHE D C 1
ATOM 10007 O O . PHE D 3 93 ? 81.664 54.027 35.376 1.00 47.12 91 PHE D O 1
ATOM 10015 N N . ILE D 3 94 ? 81.965 56.258 35.259 1.00 47.84 92 ILE D N 1
ATOM 10016 C CA . ILE D 3 94 ? 81.666 56.492 36.667 1.00 45.15 92 ILE D CA 1
ATOM 10017 C C . ILE D 3 94 ? 80.234 56.068 36.989 1.00 46.23 92 ILE D C 1
ATOM 10018 O O . ILE D 3 94 ? 79.966 55.510 38.055 1.00 47.06 92 ILE D O 1
ATOM 10023 N N . LYS D 3 95 ? 79.323 56.313 36.053 1.00 49.05 93 LYS D N 1
ATOM 10024 C CA . LYS D 3 95 ? 77.931 55.902 36.211 1.00 50.69 93 LYS D CA 1
ATOM 10025 C C . LYS D 3 95 ? 77.808 54.380 36.280 1.00 43.44 93 LYS D C 1
ATOM 10026 O O . LYS D 3 95 ? 76.979 53.848 37.020 1.00 49.15 93 LYS D O 1
ATOM 10028 N N . LYS D 3 96 ? 78.631 53.683 35.503 1.00 46.14 94 LYS D N 1
ATOM 10029 C CA . LYS D 3 96 ? 78.664 52.224 35.543 1.00 43.62 94 LYS D CA 1
ATOM 10030 C C . LYS D 3 96 ? 79.121 51.729 36.912 1.00 41.43 94 LYS D C 1
ATOM 10031 O O . LYS D 3 96 ? 78.600 50.743 37.431 1.00 42.22 94 LYS D O 1
ATOM 10037 N N . VAL D 3 97 ? 80.095 52.422 37.493 1.00 39.13 95 VAL D N 1
ATOM 10038 C CA . VAL D 3 97 ? 80.627 52.036 38.793 1.00 43.93 95 VAL D CA 1
ATOM 10039 C C . VAL D 3 97 ? 79.570 52.196 39.881 1.00 45.20 95 VAL D C 1
ATOM 10040 O O . VAL D 3 97 ? 79.386 51.307 40.709 1.00 42.10 95 VAL D O 1
ATOM 10044 N N . GLU D 3 98 ? 78.864 53.324 39.863 1.00 48.34 96 GLU D N 1
ATOM 10045 C CA . GLU D 3 98 ? 77.824 53.590 40.853 1.00 47.43 96 GLU D CA 1
ATOM 10046 C C . GLU D 3 98 ? 76.671 52.595 40.731 1.00 48.23 96 GLU D C 1
ATOM 10047 O O . GLU D 3 98 ? 75.939 52.359 41.691 1.00 53.49 96 GLU D O 1
ATOM 10049 N N . GLU D 3 99 ? 76.517 52.013 39.546 1.00 48.09 97 GLU D N 1
ATOM 10050 C CA . GLU D 3 99 ? 75.487 51.008 39.311 1.00 48.58 97 GLU D CA 1
ATOM 10051 C C . GLU D 3 99 ? 76.036 49.602 39.535 1.00 47.40 97 GLU D C 1
ATOM 10052 O O . GLU D 3 99 ? 75.365 48.612 39.239 1.00 50.33 97 GLU D O 1
ATOM 10054 N N . ARG D 3 100 ? 77.260 49.532 40.054 1.00 47.12 98 ARG D N 1
ATOM 10055 C CA . ARG D 3 100 ? 77.958 48.268 40.300 1.00 47.14 98 ARG D CA 1
ATOM 10056 C C . ARG D 3 100 ? 78.140 47.426 39.035 1.00 45.67 98 ARG D C 1
ATOM 10057 O O . ARG D 3 100 ? 78.230 46.202 39.111 1.00 50.19 98 ARG D O 1
ATOM 10065 N N . LYS D 3 101 ? 78.193 48.080 37.877 1.00 43.31 99 LYS D N 1
ATOM 10066 C CA . LYS D 3 101 ? 78.460 47.384 36.619 1.00 42.33 99 LYS D CA 1
ATOM 10067 C C . LYS D 3 101 ? 79.960 47.267 36.384 1.00 40.22 99 LYS D C 1
ATOM 10068 O O . LYS D 3 101 ? 80.445 46.266 35.860 1.00 43.34 99 LYS D O 1
ATOM 10074 N N . ARG D 3 102 ? 80.689 48.309 36.765 1.00 38.64 100 ARG D N 1
ATOM 10075 C CA . ARG D 3 102 ? 82.142 48.296 36.700 1.00 36.85 100 ARG D CA 1
ATOM 10076 C C . ARG D 3 102 ? 82.701 48.656 38.068 1.00 38.85 100 ARG D C 1
ATOM 10077 O O . ARG D 3 102 ? 81.958 49.064 38.960 1.00 38.29 100 ARG D O 1
ATOM 10085 N N . ASP D 3 103 ? 84.009 48.499 38.232 1.00 33.26 101 ASP D N 1
ATOM 10086 C CA . ASP D 3 103 ? 84.669 48.821 39.489 1.00 35.08 101 ASP D CA 1
ATOM 10087 C C . ASP D 3 103 ? 85.569 50.041 39.307 1.00 36.71 101 ASP D C 1
ATOM 10088 O O . ASP D 3 103 ? 85.948 50.364 38.182 1.00 31.76 101 ASP D O 1
ATOM 10093 N N . PRO D 3 104 ? 85.903 50.734 40.413 1.00 36.35 102 PRO D N 1
ATOM 10094 C CA . PRO D 3 104 ? 86.770 51.917 40.337 1.00 35.49 102 PRO D CA 1
ATOM 10095 C C . PRO D 3 104 ? 88.127 51.640 39.682 1.00 33.73 102 PRO D C 1
ATOM 10096 O O . PRO D 3 104 ? 88.584 50.496 39.654 1.00 38.45 102 PRO D O 1
ATOM 10100 N N . LEU D 3 105 ? 88.757 52.699 39.180 1.00 37.07 103 LEU D N 1
ATOM 10101 C CA . LEU D 3 105 ? 89.919 52.600 38.293 1.00 38.22 103 LEU D CA 1
ATOM 10102 C C . LEU D 3 105 ? 91.057 51.727 38.812 1.00 38.26 103 LEU D C 1
ATOM 10103 O O . LEU D 3 105 ? 91.508 50.816 38.118 1.00 37.04 103 LEU D O 1
ATOM 10108 N N . LEU D 3 106 ? 91.531 52.010 40.021 1.00 36.60 104 LEU D N 1
ATOM 10109 C CA . LEU D 3 106 ? 92.685 51.296 40.555 1.00 39.41 104 LEU D CA 1
ATOM 10110 C C . LEU D 3 106 ? 92.351 49.828 40.805 1.00 33.73 104 LEU D C 1
ATOM 10111 O O . LEU D 3 106 ? 93.185 48.950 40.592 1.00 34.04 104 LEU D O 1
ATOM 10116 N N . THR D 3 107 ? 91.125 49.574 41.250 1.00 36.79 105 THR D N 1
ATOM 10117 C CA . THR D 3 107 ? 90.652 48.213 41.473 1.00 31.09 105 THR D CA 1
ATOM 10118 C C . THR D 3 107 ? 90.727 47.383 40.197 1.00 34.68 105 THR D C 1
ATOM 10119 O O . THR D 3 107 ? 91.203 46.248 40.215 1.00 31.81 105 THR D O 1
ATOM 10123 N N . GLU D 3 108 ? 90.269 47.953 39.086 1.00 31.32 106 GLU D N 1
ATOM 10124 C CA . GLU D 3 108 ? 90.284 47.232 37.820 1.00 32.60 106 GLU D CA 1
ATOM 10125 C C . GLU D 3 108 ? 91.699 47.104 37.267 1.00 31.46 106 GLU D C 1
ATOM 10126 O O . GLU D 3 108 ? 92.007 46.149 36.561 1.00 32.84 106 GLU D O 1
ATOM 10132 N N . ILE D 3 109 ? 92.563 48.063 37.583 1.00 30.32 107 ILE D N 1
ATOM 10133 C CA . ILE D 3 109 ? 93.950 47.977 37.142 1.00 31.60 107 ILE D CA 1
ATOM 10134 C C . ILE D 3 109 ? 94.655 46.817 37.838 1.00 31.31 107 ILE D C 1
ATOM 10135 O O . ILE D 3 109 ? 95.341 46.015 37.201 1.00 30.52 107 ILE D O 1
ATOM 10140 N N . VAL D 3 110 ? 94.460 46.724 39.148 1.00 31.18 108 VAL D N 1
ATOM 10141 C CA . VAL D 3 110 ? 95.136 45.721 39.955 1.00 30.54 108 VAL D CA 1
ATOM 10142 C C . VAL D 3 110 ? 94.525 44.336 39.774 1.00 29.91 108 VAL D C 1
ATOM 10143 O O . VAL D 3 110 ? 95.233 43.375 39.478 1.00 28.30 108 VAL D O 1
ATOM 10147 N N . PHE D 3 111 ? 93.208 44.242 39.930 1.00 30.24 109 PHE D N 1
ATOM 10148 C CA . PHE D 3 111 ? 92.541 42.946 39.993 1.00 26.08 109 PHE D CA 1
ATOM 10149 C C . PHE D 3 111 ? 91.832 42.543 38.702 1.00 28.47 109 PHE D C 1
ATOM 10150 O O . PHE D 3 111 ? 91.404 41.398 38.559 1.00 25.48 109 PHE D O 1
ATOM 10158 N N . GLY D 3 112 ? 91.716 43.477 37.763 1.00 29.98 110 GLY D N 1
ATOM 10159 C CA . GLY D 3 112 ? 90.998 43.222 36.526 1.00 27.37 110 GLY D CA 1
ATOM 10160 C C . GLY D 3 112 ? 89.615 43.847 36.550 1.00 30.19 110 GLY D C 1
ATOM 10161 O O . GLY D 3 112 ? 89.095 44.173 37.614 1.00 27.09 110 GLY D O 1
ATOM 10162 N N . PRO D 3 113 ? 89.008 44.024 35.370 1.00 30.20 111 PRO D N 1
ATOM 10163 C CA . PRO D 3 113 ? 87.681 44.635 35.249 1.00 27.76 111 PRO D CA 1
ATOM 10164 C C . PRO D 3 113 ? 86.584 43.783 35.875 1.00 31.05 111 PRO D C 1
ATOM 10165 O O . PRO D 3 113 ? 86.744 42.568 35.981 1.00 31.13 111 PRO D O 1
ATOM 10169 N N . ALA D 3 114 ? 85.483 44.412 36.278 1.00 30.77 112 ALA D N 1
ATOM 10170 C CA . ALA D 3 114 ? 84.289 43.673 36.670 1.00 30.98 112 ALA D CA 1
ATOM 10171 C C . ALA D 3 114 ? 83.809 42.847 35.480 1.00 33.00 112 ALA D C 1
ATOM 10172 O O . ALA D 3 114 ? 84.199 43.118 34.345 1.00 30.83 112 ALA D O 1
ATOM 10174 N N . THR D 3 115 ? 82.957 41.856 35.737 1.00 30.64 113 THR D N 1
ATOM 10175 C CA . THR D 3 115 ? 82.583 40.865 34.724 1.00 38.55 113 THR D CA 1
ATOM 10176 C C . THR D 3 115 ? 82.081 41.459 33.406 1.00 38.23 113 THR D C 1
ATOM 10177 O O . THR D 3 115 ? 82.176 40.816 32.361 1.00 40.67 113 THR D O 1
ATOM 10181 N N . ASP D 3 116 ? 81.560 42.682 33.456 1.00 43.65 114 ASP D N 1
ATOM 10182 C CA . ASP D 3 116 ? 81.062 43.355 32.257 1.00 42.34 114 ASP D CA 1
ATOM 10183 C C . ASP D 3 116 ? 82.180 43.696 31.275 1.00 43.26 114 ASP D C 1
ATOM 10184 O O . ASP D 3 116 ? 82.003 43.591 30.061 1.00 47.00 114 ASP D O 1
ATOM 10189 N N . GLY D 3 117 ? 83.326 44.112 31.802 1.00 36.45 115 GLY D N 1
ATOM 10190 C CA . GLY D 3 117 ? 84.439 44.516 30.963 1.00 35.64 115 GLY D CA 1
ATOM 10191 C C . GLY D 3 117 ? 85.565 43.501 30.938 1.00 34.19 115 GLY D C 1
ATOM 10192 O O . GLY D 3 117 ? 86.721 43.855 30.707 1.00 36.69 115 GLY D O 1
ATOM 10193 N N . ALA D 3 118 ? 85.220 42.237 31.165 1.00 36.56 116 ALA D N 1
ATOM 10194 C CA . ALA D 3 118 ? 86.204 41.161 31.277 1.00 35.69 116 ALA D CA 1
ATOM 10195 C C . ALA D 3 118 ? 87.134 41.075 30.071 1.00 35.85 116 ALA D C 1
ATOM 10196 O O . ALA D 3 118 ? 88.327 40.808 30.215 1.00 37.73 116 ALA D O 1
ATOM 10198 N N . SER D 3 119 ? 86.584 41.311 28.886 1.00 37.13 117 SER D N 1
ATOM 10199 C CA . SER D 3 119 ? 87.333 41.148 27.647 1.00 36.78 117 SER D CA 1
ATOM 10200 C C . SER D 3 119 ? 88.272 42.314 27.347 1.00 35.18 117 SER D C 1
ATOM 10201 O O . SER D 3 119 ? 89.064 42.241 26.413 1.00 36.89 117 SER D O 1
ATOM 10204 N N . GLU D 3 120 ? 88.192 43.385 28.133 1.00 35.35 118 GLU D N 1
ATOM 10205 C CA . GLU D 3 120 ? 89.012 44.567 27.873 1.00 31.74 118 GLU D CA 1
ATOM 10206 C C . GLU D 3 120 ? 90.491 44.314 28.165 1.00 39.18 118 GLU D C 1
ATOM 10207 O O . GLU D 3 120 ? 91.343 44.536 27.305 1.00 37.61 118 GLU D O 1
ATOM 10213 N N . HIS D 3 121 ? 90.790 43.849 29.376 1.00 36.02 119 HIS D N 1
ATOM 10214 C CA . HIS D 3 121 ? 92.163 43.538 29.765 1.00 36.98 119 HIS D CA 1
ATOM 10215 C C . HIS D 3 121 ? 92.190 42.609 30.976 1.00 34.17 119 HIS D C 1
ATOM 10216 O O . HIS D 3 121 ? 91.191 42.470 31.678 1.00 36.68 119 HIS D O 1
ATOM 10223 N N . ALA D 3 122 ? 93.334 41.979 31.221 1.00 28.44 120 ALA D N 1
ATOM 10224 C CA . ALA D 3 122 ? 93.485 41.104 32.379 1.00 32.94 120 ALA D CA 1
ATOM 10225 C C . ALA D 3 122 ? 93.940 41.897 33.601 1.00 31.74 120 ALA D C 1
ATOM 10226 O O . ALA D 3 122 ? 94.327 43.062 33.487 1.00 32.21 120 ALA D O 1
ATOM 10228 N N . GLY D 3 123 ? 93.889 41.261 34.769 1.00 33.56 121 GLY D N 1
ATOM 10229 C CA . GLY D 3 123 ? 94.374 41.870 35.994 1.00 29.76 121 GLY D CA 1
ATOM 10230 C C . GLY D 3 123 ? 95.889 41.911 36.020 1.00 29.80 121 GLY D C 1
ATOM 10231 O O . GLY D 3 123 ? 96.544 41.128 35.338 1.00 35.39 121 GLY D O 1
ATOM 10232 N N . ALA D 3 124 ? 96.450 42.823 36.808 1.00 33.48 122 ALA D N 1
ATOM 10233 C CA . ALA D 3 124 ? 97.900 42.997 36.858 1.00 36.25 122 ALA D CA 1
ATOM 10234 C C . ALA D 3 124 ? 98.573 42.086 37.884 1.00 35.16 122 ALA D C 1
ATOM 10235 O O . ALA D 3 124 ? 99.760 41.778 37.763 1.00 38.31 122 ALA D O 1
ATOM 10237 N N . VAL D 3 125 ? 97.828 41.660 38.898 1.00 34.00 123 VAL D N 1
ATOM 10238 C CA . VAL D 3 125 ? 98.431 40.864 39.963 1.00 32.27 123 VAL D CA 1
ATOM 10239 C C . VAL D 3 125 ? 97.994 39.407 39.912 1.00 31.68 123 VAL D C 1
ATOM 10240 O O . VAL D 3 125 ? 96.899 39.088 39.448 1.00 31.16 123 VAL D O 1
ATOM 10244 N N . SER D 3 126 ? 98.870 38.527 40.383 1.00 29.27 124 SER D N 1
ATOM 10245 C CA . SER D 3 126 ? 98.553 37.112 40.495 1.00 29.71 124 SER D CA 1
ATOM 10246 C C . SER D 3 126 ? 98.491 36.707 41.965 1.00 28.51 124 SER D C 1
ATOM 10247 O O . SER D 3 126 ? 99.500 36.728 42.667 1.00 28.34 124 SER D O 1
ATOM 10250 N N . VAL D 3 127 ? 97.299 36.346 42.424 1.00 28.41 125 VAL D N 1
ATOM 10251 C CA . VAL D 3 127 ? 97.088 35.976 43.817 1.00 27.37 125 VAL D CA 1
ATOM 10252 C C . VAL D 3 127 ? 97.232 34.470 43.999 1.00 28.86 125 VAL D C 1
ATOM 10253 O O . VAL D 3 127 ? 96.351 33.704 43.616 1.00 27.96 125 VAL D O 1
ATOM 10257 N N . GLY D 3 128 ? 98.349 34.052 44.584 1.00 29.95 126 GLY D N 1
ATOM 10258 C CA . GLY D 3 128 ? 98.639 32.638 44.746 1.00 29.28 126 GLY D CA 1
ATOM 10259 C C . GLY D 3 128 ? 97.798 31.976 45.818 1.00 26.74 126 GLY D C 1
ATOM 10260 O O . GLY D 3 128 ? 97.268 32.644 46.708 1.00 29.90 126 GLY D O 1
ATOM 10261 N N . ASP D 3 129 ? 97.663 30.658 45.726 1.00 28.40 127 ASP D N 1
ATOM 10262 C CA . ASP D 3 129 ? 96.998 29.888 46.771 1.00 27.19 127 ASP D CA 1
ATOM 10263 C C . ASP D 3 129 ? 97.730 30.076 48.096 1.00 29.24 127 ASP D C 1
ATOM 10264 O O . ASP D 3 129 ? 98.961 30.113 48.131 1.00 27.06 127 ASP D O 1
ATOM 10269 N N . ALA D 3 130 ? 96.982 30.205 49.185 1.00 26.97 128 ALA D N 1
ATOM 10270 C CA . ALA D 3 130 ? 97.602 30.270 50.501 1.00 28.38 128 ALA D CA 1
ATOM 10271 C C . ALA D 3 130 ? 97.922 28.856 50.966 1.00 30.21 128 ALA D C 1
ATOM 10272 O O . ALA D 3 130 ? 97.082 27.961 50.870 1.00 30.43 128 ALA D O 1
ATOM 10274 N N . LYS D 3 131 ? 99.142 28.652 51.451 1.00 28.38 129 LYS D N 1
ATOM 10275 C CA . LYS D 3 131 ? 99.556 27.341 51.936 1.00 27.38 129 LYS D CA 1
ATOM 10276 C C . LYS D 3 131 ? 99.967 27.422 53.405 1.00 29.91 129 LYS D C 1
ATOM 10277 O O . LYS D 3 131 ? 100.350 28.488 53.890 1.00 29.04 129 LYS D O 1
ATOM 10283 N N . ILE D 3 132 ? 99.879 26.296 54.106 1.00 29.71 130 ILE D N 1
ATOM 10284 C CA . ILE D 3 132 ? 100.187 26.238 55.536 1.00 26.23 130 ILE D CA 1
ATOM 10285 C C . ILE D 3 132 ? 101.688 26.351 55.803 1.00 33.81 130 ILE D C 1
ATOM 10286 O O . ILE D 3 132 ? 102.495 25.728 55.117 1.00 32.52 130 ILE D O 1
ATOM 10291 N N . LEU D 3 133 ? 102.058 27.155 56.797 1.00 30.72 131 LEU D N 1
ATOM 10292 C CA . LEU D 3 133 ? 103.449 27.268 57.220 1.00 29.54 131 LEU D CA 1
ATOM 10293 C C . LEU D 3 133 ? 103.585 26.805 58.668 1.00 31.73 131 LEU D C 1
ATOM 10294 O O . LEU D 3 133 ? 104.452 25.995 58.989 1.00 28.75 131 LEU D O 1
ATOM 10299 N N . LEU D 3 134 ? 102.717 27.317 59.536 1.00 28.21 132 LEU D N 1
ATOM 10300 C CA . LEU D 3 134 ? 102.656 26.857 60.919 1.00 27.63 132 LEU D CA 1
ATOM 10301 C C . LEU D 3 134 ? 101.236 26.426 61.285 1.00 26.93 132 LEU D C 1
ATOM 10302 O O . LEU D 3 134 ? 100.280 27.178 61.092 1.00 29.62 132 LEU D O 1
ATOM 10307 N N . PHE D 3 135 ? 101.106 25.213 61.814 1.00 28.20 133 PHE D N 1
ATOM 10308 C CA . PHE D 3 135 ? 99.807 24.675 62.215 1.00 25.45 133 PHE D CA 1
ATOM 10309 C C . PHE D 3 135 ? 99.790 24.365 63.714 1.00 30.33 133 PHE D C 1
ATOM 10310 O O . PHE D 3 135 ? 100.640 23.625 64.207 1.00 27.67 133 PHE D O 1
ATOM 10318 N N . PRO D 3 136 ? 98.815 24.930 64.444 1.00 29.99 134 PRO D N 1
ATOM 10319 C CA . PRO D 3 136 ? 98.731 24.779 65.904 1.00 24.26 134 PRO D CA 1
ATOM 10320 C C . PRO D 3 136 ? 98.243 23.398 66.336 1.00 26.27 134 PRO D C 1
ATOM 10321 O O . PRO D 3 136 ? 97.222 22.913 65.850 1.00 28.26 134 PRO D O 1
ATOM 10325 N N . VAL D 3 137 ? 98.982 22.772 67.247 1.00 28.44 135 VAL D N 1
ATOM 10326 C CA . VAL D 3 137 ? 98.665 21.427 67.716 1.00 24.21 135 VAL D CA 1
ATOM 10327 C C . VAL D 3 137 ? 98.804 21.363 69.233 1.00 28.30 135 VAL D C 1
ATOM 10328 O O . VAL D 3 137 ? 99.823 21.789 69.780 1.00 26.52 135 VAL D O 1
ATOM 10332 N N . ARG D 3 138 ? 97.786 20.839 69.912 1.00 25.34 136 ARG D N 1
ATOM 10333 C CA . ARG D 3 138 ? 97.800 20.788 71.370 1.00 31.34 136 ARG D CA 1
ATOM 10334 C C . ARG D 3 138 ? 98.969 19.956 71.883 1.00 28.07 136 ARG D C 1
ATOM 10335 O O . ARG D 3 138 ? 99.336 18.935 71.293 1.00 23.70 136 ARG D O 1
ATOM 10343 N N . SER D 3 139 ? 99.551 20.417 72.984 1.00 28.01 137 SER D N 1
ATOM 10344 C CA . SER D 3 139 ? 100.740 19.804 73.559 1.00 25.90 137 SER D CA 1
ATOM 10345 C C . SER D 3 139 ? 100.527 19.513 75.042 1.00 30.38 137 SER D C 1
ATOM 10346 O O . SER D 3 139 ? 99.916 20.315 75.751 1.00 33.33 137 SER D O 1
ATOM 10349 N N . ALA D 3 140 ? 101.022 18.369 75.506 1.00 29.54 138 ALA D N 1
ATOM 10350 C CA . ALA D 3 140 ? 100.927 18.015 76.921 1.00 28.75 138 ALA D CA 1
ATOM 10351 C C . ALA D 3 140 ? 101.581 19.090 77.776 1.00 26.09 138 ALA D C 1
ATOM 10352 O O . ALA D 3 140 ? 101.104 19.411 78.861 1.00 35.06 138 ALA D O 1
ATOM 10354 N N . LYS D 3 141 ? 102.672 19.653 77.268 1.00 33.40 139 LYS D N 1
ATOM 10355 C CA . LYS D 3 141 ? 103.339 20.759 77.938 1.00 33.02 139 LYS D CA 1
ATOM 10356 C C . LYS D 3 141 ? 103.462 21.950 77.000 1.00 32.44 139 LYS D C 1
ATOM 10357 O O . LYS D 3 141 ? 103.790 21.791 75.825 1.00 30.14 139 LYS D O 1
ATOM 10363 N N . GLY D 3 142 ? 103.201 23.144 77.523 1.00 30.98 140 GLY D N 1
ATOM 10364 C CA . GLY D 3 142 ? 103.296 24.354 76.727 1.00 32.40 140 GLY D CA 1
ATOM 10365 C C . GLY D 3 142 ? 102.004 24.698 76.008 1.00 29.03 140 GLY D C 1
ATOM 10366 O O . GLY D 3 142 ? 101.998 25.550 75.121 1.00 30.00 140 GLY D O 1
ATOM 10367 N N . VAL D 3 143 ? 100.920 24.025 76.397 1.00 28.41 141 VAL D N 1
ATOM 10368 C CA . VAL D 3 143 ? 99.569 24.250 75.862 1.00 25.09 141 VAL D CA 1
ATOM 10369 C C . VAL D 3 143 ? 99.442 23.840 74.391 1.00 28.75 141 VAL D C 1
ATOM 10370 O O . VAL D 3 143 ? 98.714 22.903 74.069 1.00 28.00 141 VAL D O 1
ATOM 10374 N N . PHE D 3 144 ? 100.141 24.528 73.496 1.00 29.10 142 PHE D N 1
ATOM 10375 C CA . PHE D 3 144 ? 100.125 24.124 72.093 1.00 30.02 142 PHE D CA 1
ATOM 10376 C C . PHE D 3 144 ? 101.441 24.436 71.406 1.00 32.81 142 PHE D C 1
ATOM 10377 O O . PHE D 3 144 ? 102.248 25.217 71.910 1.00 33.51 142 PHE D O 1
ATOM 10385 N N . ALA D 3 145 ? 101.652 23.813 70.252 1.00 26.79 143 ALA D N 1
ATOM 10386 C CA . ALA D 3 145 ? 102.866 24.021 69.482 1.00 28.13 143 ALA D CA 1
ATOM 10387 C C . ALA D 3 145 ? 102.556 24.542 68.085 1.00 26.60 143 ALA D C 1
ATOM 10388 O O . ALA D 3 145 ? 101.553 24.169 67.485 1.00 26.81 143 ALA D O 1
ATOM 10390 N N . PHE D 3 146 ? 103.422 25.414 67.581 1.00 28.54 144 PHE D N 1
ATOM 10391 C CA . PHE D 3 146 ? 103.402 25.790 66.176 1.00 29.07 144 PHE D CA 1
ATOM 10392 C C . PHE D 3 146 ? 104.169 24.730 65.394 1.00 32.53 144 PHE D C 1
ATOM 10393 O O . PHE D 3 146 ? 105.400 24.700 65.411 1.00 32.30 144 PHE D O 1
ATOM 10401 N N . VAL D 3 147 ? 103.434 23.849 64.727 1.00 31.67 145 VAL D N 1
ATOM 10402 C CA . VAL D 3 147 ? 104.037 22.701 64.063 1.00 27.77 145 VAL D CA 1
ATOM 10403 C C . VAL D 3 147 ? 104.264 22.938 62.574 1.00 31.38 145 VAL D C 1
ATOM 10404 O O . VAL D 3 147 ? 103.399 23.464 61.878 1.00 26.79 145 VAL D O 1
ATOM 10408 N N . THR D 3 148 ? 105.443 22.551 62.098 1.00 30.47 146 THR D N 1
ATOM 10409 C CA . THR D 3 148 ? 105.749 22.572 60.677 1.00 28.80 146 THR D CA 1
ATOM 10410 C C . THR D 3 148 ? 106.608 21.348 60.345 1.00 32.58 146 THR D C 1
ATOM 10411 O O . THR D 3 148 ? 106.863 20.518 61.216 1.00 30.62 146 THR D O 1
ATOM 10415 N N . SER D 3 149 ? 107.048 21.234 59.095 1.00 32.23 147 SER D N 1
ATOM 10416 C CA . SER D 3 149 ? 107.763 20.042 58.641 1.00 32.43 147 SER D CA 1
ATOM 10417 C C . SER D 3 149 ? 108.740 20.388 57.513 1.00 30.39 147 SER D C 1
ATOM 10418 O O . SER D 3 149 ? 108.637 21.462 56.920 1.00 31.29 147 SER D O 1
ATOM 10421 N N . PRO D 3 150 ? 109.699 19.487 57.220 1.00 32.57 148 PRO D N 1
ATOM 10422 C CA . PRO D 3 150 ? 110.679 19.741 56.154 1.00 34.24 148 PRO D CA 1
ATOM 10423 C C . PRO D 3 150 ? 110.066 20.070 54.790 1.00 32.20 148 PRO D C 1
ATOM 10424 O O . PRO D 3 150 ? 110.560 20.970 54.113 1.00 34.67 148 PRO D O 1
ATOM 10428 N N . ILE D 3 151 ? 109.011 19.361 54.399 1.00 33.31 149 ILE D N 1
ATOM 10429 C CA . ILE D 3 151 ? 108.392 19.584 53.095 1.00 33.82 149 ILE D CA 1
ATOM 10430 C C . ILE D 3 151 ? 107.752 20.973 53.023 1.00 34.76 149 ILE D C 1
ATOM 10431 O O . ILE D 3 151 ? 107.647 21.556 51.947 1.00 33.06 149 ILE D O 1
ATOM 10436 N N . VAL D 3 152 ? 107.341 21.506 54.170 1.00 31.92 150 VAL D N 1
ATOM 10437 C CA . VAL D 3 152 ? 106.769 22.846 54.225 1.00 32.82 150 VAL D CA 1
ATOM 10438 C C . VAL D 3 152 ? 107.888 23.875 54.168 1.00 34.40 150 VAL D C 1
ATOM 10439 O O . VAL D 3 152 ? 107.787 24.888 53.477 1.00 34.66 150 VAL D O 1
ATOM 10443 N N . ILE D 3 153 ? 108.959 23.598 54.902 1.00 32.76 151 ILE D N 1
ATOM 10444 C CA . ILE D 3 153 ? 110.140 24.447 54.899 1.00 34.47 151 ILE D CA 1
ATOM 10445 C C . ILE D 3 153 ? 110.736 24.495 53.495 1.00 37.71 151 ILE D C 1
ATOM 10446 O O . ILE D 3 153 ? 111.177 25.546 53.029 1.00 39.93 151 ILE D O 1
ATOM 10451 N N . GLN D 3 154 ? 110.725 23.348 52.822 1.00 37.56 152 GLN D N 1
ATOM 10452 C CA . GLN D 3 154 ? 111.229 23.235 51.458 1.00 41.04 152 GLN D CA 1
ATOM 10453 C C . GLN D 3 154 ? 110.397 24.059 50.476 1.00 43.35 152 GLN D C 1
ATOM 10454 O O . GLN D 3 154 ? 110.944 24.764 49.627 1.00 40.14 152 GLN D O 1
ATOM 10460 N N . ARG D 3 155 ? 109.076 23.967 50.594 1.00 39.38 153 ARG D N 1
ATOM 10461 C CA . ARG D 3 155 ? 108.182 24.735 49.737 1.00 40.71 153 ARG D CA 1
ATOM 10462 C C . ARG D 3 155 ? 108.335 26.233 49.991 1.00 41.22 153 ARG D C 1
ATOM 10463 O O . ARG D 3 155 ? 108.148 27.045 49.086 1.00 43.91 153 ARG D O 1
ATOM 10465 N N . LEU D 3 156 ? 108.678 26.597 51.222 1.00 35.96 154 LEU D N 1
ATOM 10466 C CA . LEU D 3 156 ? 108.926 27.997 51.545 1.00 40.36 154 LEU D CA 1
ATOM 10467 C C . LEU D 3 156 ? 110.196 28.480 50.851 1.00 45.41 154 LEU D C 1
ATOM 10468 O O . LEU D 3 156 ? 110.234 29.584 50.308 1.00 41.97 154 LEU D O 1
ATOM 10473 N N . LYS D 3 157 ? 111.230 27.643 50.860 1.00 42.95 155 LYS D N 1
ATOM 10474 C CA . LYS D 3 157 ? 112.489 27.978 50.202 1.00 43.36 155 LYS D CA 1
ATOM 10475 C C . LYS D 3 157 ? 112.304 28.093 48.693 1.00 42.40 155 LYS D C 1
ATOM 10476 O O . LYS D 3 157 ? 112.883 28.971 48.053 1.00 44.99 155 LYS D O 1
ATOM 10478 N N . GLU D 3 158 ? 111.492 27.204 48.131 1.00 43.40 156 GLU D N 1
ATOM 10479 C CA . GLU D 3 158 ? 111.211 27.217 46.699 1.00 44.23 156 GLU D CA 1
ATOM 10480 C C . GLU D 3 158 ? 110.436 28.467 46.291 1.00 47.50 156 GLU D C 1
ATOM 10481 O O . GLU D 3 158 ? 110.656 29.010 45.210 1.00 45.43 156 GLU D O 1
ATOM 10487 N N . ASP D 3 159 ? 109.531 28.919 47.154 1.00 43.67 157 ASP D N 1
ATOM 10488 C CA . ASP D 3 159 ? 108.791 30.150 46.895 1.00 45.87 157 ASP D CA 1
ATOM 10489 C C . ASP D 3 159 ? 109.719 31.360 46.972 1.00 45.48 157 ASP D C 1
ATOM 10490 O O . ASP D 3 159 ? 109.513 32.354 46.278 1.00 44.89 157 ASP D O 1
ATOM 10495 N N . PHE D 3 160 ? 110.741 31.269 47.817 1.00 49.15 158 PHE D N 1
ATOM 10496 C CA . PHE D 3 160 ? 111.766 32.305 47.884 1.00 46.51 158 PHE D CA 1
ATOM 10497 C C . PHE D 3 160 ? 112.560 32.344 46.587 1.00 49.04 158 PHE D C 1
ATOM 10498 O O . PHE D 3 160 ? 113.032 33.400 46.165 1.00 49.15 158 PHE D O 1
ATOM 10506 N N . GLU D 3 161 ? 112.711 31.180 45.963 1.00 46.99 159 GLU D N 1
ATOM 10507 C CA . GLU D 3 161 ? 113.398 31.088 44.685 1.00 49.04 159 GLU D CA 1
ATOM 10508 C C . GLU D 3 161 ? 112.557 31.753 43.600 1.00 51.29 159 GLU D C 1
ATOM 10509 O O . GLU D 3 161 ? 113.096 32.360 42.674 1.00 54.06 159 GLU D O 1
ATOM 10511 N N . LEU D 3 162 ? 111.237 31.638 43.721 1.00 45.30 160 LEU D N 1
ATOM 10512 C CA . LEU D 3 162 ? 110.328 32.327 42.811 1.00 51.42 160 LEU D CA 1
ATOM 10513 C C . LEU D 3 162 ? 110.484 33.835 42.945 1.00 48.47 160 LEU D C 1
ATOM 10514 O O . LEU D 3 162 ? 110.617 34.542 41.948 1.00 48.25 160 LEU D O 1
ATOM 10519 N N . VAL D 3 163 ? 110.467 34.318 44.183 1.00 46.26 161 VAL D N 1
ATOM 10520 C CA . VAL D 3 163 ? 110.658 35.737 44.457 1.00 46.95 161 VAL D CA 1
ATOM 10521 C C . VAL D 3 163 ? 112.018 36.200 43.941 1.00 50.80 161 VAL D C 1
ATOM 10522 O O . VAL D 3 163 ? 112.141 37.282 43.362 1.00 47.15 161 VAL D O 1
ATOM 10526 N N . SER D 3 164 ? 113.029 35.358 44.136 1.00 47.39 162 SER D N 1
ATOM 10527 C CA . SER D 3 164 ? 114.386 35.645 43.682 1.00 51.33 162 SER D CA 1
ATOM 10528 C C . SER D 3 164 ? 114.469 35.776 42.163 1.00 51.49 162 SER D C 1
ATOM 10529 O O . SER D 3 164 ? 115.153 36.658 41.647 1.00 54.08 162 SER D O 1
ATOM 10532 N N . GLU D 3 165 ? 113.776 34.892 41.453 1.00 49.64 163 GLU D N 1
ATOM 10533 C CA . GLU D 3 165 ? 113.772 34.921 39.994 1.00 50.61 163 GLU D CA 1
ATOM 10534 C C . GLU D 3 165 ? 113.014 36.132 39.457 1.00 55.38 163 GLU D C 1
ATOM 10535 O O . GLU D 3 165 ? 113.422 36.743 38.469 1.00 53.16 163 GLU D O 1
ATOM 10541 N N . ILE D 3 166 ? 111.909 36.472 40.114 1.00 49.89 164 ILE D N 1
ATOM 10542 C CA . ILE D 3 166 ? 111.081 37.596 39.692 1.00 49.25 164 ILE D CA 1
ATOM 10543 C C . ILE D 3 166 ? 111.788 38.930 39.915 1.00 50.76 164 ILE D C 1
ATOM 10544 O O . ILE D 3 166 ? 111.847 39.770 39.017 1.00 48.83 164 ILE D O 1
ATOM 10549 N N . GLU D 3 167 ? 112.331 39.115 41.113 1.00 52.91 165 GLU D N 1
ATOM 10550 C CA . GLU D 3 167 ? 112.991 40.368 41.464 1.00 58.87 165 GLU D CA 1
ATOM 10551 C C . GLU D 3 167 ? 114.429 40.408 40.955 1.00 62.92 165 GLU D C 1
ATOM 10552 O O . GLU D 3 167 ? 115.142 41.389 41.175 1.00 63.09 165 GLU D O 1
ATOM 10554 N N . ASN D 3 168 ? 114.839 39.341 40.272 1.00 60.85 166 ASN D N 1
ATOM 10555 C CA . ASN D 3 168 ? 116.204 39.196 39.766 1.00 63.66 166 ASN D CA 1
ATOM 10556 C C . ASN D 3 168 ? 117.252 39.422 40.852 1.00 67.10 166 ASN D C 1
ATOM 10557 O O . ASN D 3 168 ? 118.262 40.090 40.630 1.00 70.64 166 ASN D O 1
ATOM 10562 N N . ASP D 3 169 ? 116.997 38.859 42.029 1.00 63.77 167 ASP D N 1
ATOM 10563 C CA . ASP D 3 169 ? 117.904 38.993 43.161 1.00 68.22 167 ASP D CA 1
ATOM 10564 C C . ASP D 3 169 ? 118.447 37.625 43.560 1.00 66.86 167 ASP D C 1
ATOM 10565 O O . ASP D 3 169 ? 117.799 36.882 44.296 1.00 66.26 167 ASP D O 1
ATOM 10570 N N . ILE D 3 170 ? 119.640 37.301 43.069 1.00 69.22 168 ILE D N 1
ATOM 10571 C CA . ILE D 3 170 ? 120.267 36.014 43.350 1.00 68.56 168 ILE D CA 1
ATOM 10572 C C . ILE D 3 170 ? 120.693 35.905 44.812 1.00 71.55 168 ILE D C 1
ATOM 10573 O O . ILE D 3 170 ? 120.901 34.806 45.328 1.00 67.51 168 ILE D O 1
ATOM 10575 N N . GLU D 3 171 ? 120.822 37.051 45.473 1.00 70.82 169 GLU D N 1
ATOM 10576 C CA . GLU D 3 171 ? 121.198 37.087 46.881 1.00 71.04 169 GLU D CA 1
ATOM 10577 C C . GLU D 3 171 ? 120.028 36.679 47.769 1.00 73.41 169 GLU D C 1
ATOM 10578 O O . GLU D 3 171 ? 120.221 36.219 48.895 1.00 75.17 169 GLU D O 1
ATOM 10580 N N . LEU D 3 172 ? 118.814 36.849 47.254 1.00 70.67 170 LEU D N 1
ATOM 10581 C CA . LEU D 3 172 ? 117.607 36.492 47.992 1.00 66.81 170 LEU D CA 1
ATOM 10582 C C . LEU D 3 172 ? 117.478 34.979 48.149 1.00 70.54 170 LEU D C 1
ATOM 10583 O O . LEU D 3 172 ? 116.878 34.496 49.109 1.00 68.38 170 LEU D O 1
ATOM 10585 N N . LYS D 3 173 ? 118.043 34.238 47.201 1.00 67.23 171 LYS D N 1
ATOM 10586 C CA . LYS D 3 173 ? 118.012 32.780 47.248 1.00 65.41 171 LYS D CA 1
ATOM 10587 C C . LYS D 3 173 ? 119.074 32.243 48.204 1.00 68.27 171 LYS D C 1
ATOM 10588 O O . LYS D 3 173 ? 118.990 31.104 48.664 1.00 66.80 171 LYS D O 1
ATOM 10590 N N . LYS D 3 180 ? 118.953 22.061 55.712 1.00 64.73 178 LYS D N 1
ATOM 10591 C CA . LYS D 3 180 ? 118.652 20.639 55.592 1.00 63.28 178 LYS D CA 1
ATOM 10592 C C . LYS D 3 180 ? 117.976 20.113 56.855 1.00 64.37 178 LYS D C 1
ATOM 10593 O O . LYS D 3 180 ? 118.550 20.160 57.943 1.00 68.00 178 LYS D O 1
ATOM 10595 N N . VAL D 3 181 ? 116.753 19.614 56.703 1.00 61.46 179 VAL D N 1
ATOM 10596 C CA . VAL D 3 181 ? 115.994 19.086 57.832 1.00 57.90 179 VAL D CA 1
ATOM 10597 C C . VAL D 3 181 ? 115.521 17.659 57.573 1.00 53.30 179 VAL D C 1
ATOM 10598 O O . VAL D 3 181 ? 114.634 17.432 56.750 1.00 57.28 179 VAL D O 1
ATOM 10602 N N . GLU D 3 182 ? 116.112 16.699 58.276 1.00 52.86 180 GLU D N 1
ATOM 10603 C CA . GLU D 3 182 ? 115.701 15.304 58.156 1.00 46.78 180 GLU D CA 1
ATOM 10604 C C . GLU D 3 182 ? 115.256 14.761 59.510 1.00 49.59 180 GLU D C 1
ATOM 10605 O O . GLU D 3 182 ? 115.969 14.889 60.506 1.00 49.28 180 GLU D O 1
ATOM 10607 N N . LEU D 3 183 ? 114.074 14.155 59.539 1.00 49.21 181 LEU D N 1
ATOM 10608 C CA . LEU D 3 183 ? 113.489 13.675 60.785 1.00 45.68 181 LEU D CA 1
ATOM 10609 C C . LEU D 3 183 ? 112.818 12.319 60.627 1.00 42.13 181 LEU D C 1
ATOM 10610 O O . LEU D 3 183 ? 112.119 12.075 59.644 1.00 41.76 181 LEU D O 1
ATOM 10615 N N . SER D 3 184 ? 113.031 11.443 61.604 1.00 41.58 182 SER D N 1
ATOM 10616 C CA . SER D 3 184 ? 112.275 10.200 61.687 1.00 41.32 182 SER D CA 1
ATOM 10617 C C . SER D 3 184 ? 110.845 10.523 62.104 1.00 37.93 182 SER D C 1
ATOM 10618 O O . SER D 3 184 ? 110.565 11.628 62.570 1.00 39.72 182 SER D O 1
ATOM 10621 N N . ASN D 3 185 ? 109.941 9.563 61.942 1.00 37.71 183 ASN D N 1
ATOM 10622 C CA . ASN D 3 185 ? 108.538 9.784 62.274 1.00 36.49 183 ASN D CA 1
ATOM 10623 C C . ASN D 3 185 ? 108.284 9.968 63.769 1.00 37.23 183 ASN D C 1
ATOM 10624 O O . ASN D 3 185 ? 107.336 10.648 64.156 1.00 42.18 183 ASN D O 1
ATOM 10629 N N . ASN D 3 186 ? 109.127 9.374 64.609 1.00 34.75 184 ASN D N 1
ATOM 10630 C CA . ASN D 3 186 ? 108.947 9.487 66.054 1.00 33.59 184 ASN D CA 1
ATOM 10631 C C . ASN D 3 186 ? 109.828 10.576 66.655 1.00 35.88 184 ASN D C 1
ATOM 10632 O O . ASN D 3 186 ? 109.971 10.672 67.875 1.00 31.48 184 ASN D O 1
ATOM 10637 N N . GLU D 3 187 ? 110.409 11.398 65.788 1.00 33.11 185 GLU D N 1
ATOM 10638 C CA . GLU D 3 187 ? 111.343 12.429 66.222 1.00 34.25 185 GLU D CA 1
ATOM 10639 C C . GLU D 3 187 ? 110.787 13.832 66.003 1.00 35.96 185 GLU D C 1
ATOM 10640 O O . GLU D 3 187 ? 109.924 14.045 65.147 1.00 37.05 185 GLU D O 1
ATOM 10642 N N . THR D 3 188 ? 111.294 14.785 66.779 1.00 32.01 186 THR D N 1
ATOM 10643 C CA . THR D 3 188 ? 110.918 16.185 66.626 1.00 29.84 186 THR D CA 1
ATOM 10644 C C . THR D 3 188 ? 112.057 17.118 67.023 1.00 36.87 186 THR D C 1
ATOM 10645 O O . THR D 3 188 ? 112.889 16.782 67.868 1.00 38.62 186 THR D O 1
ATOM 10649 N N . ILE D 3 189 ? 112.094 18.284 66.386 1.00 31.41 187 ILE D N 1
ATOM 10650 C CA . ILE D 3 189 ? 112.942 19.388 66.815 1.00 31.45 187 ILE D CA 1
ATOM 10651 C C . ILE D 3 189 ? 112.030 20.459 67.406 1.00 38.14 187 ILE D C 1
ATOM 10652 O O . ILE D 3 189 ? 111.269 21.096 66.675 1.00 34.59 187 ILE D O 1
ATOM 10657 N N . ALA D 3 190 ? 112.094 20.655 68.721 1.00 32.78 188 ALA D N 1
ATOM 10658 C CA . ALA D 3 190 ? 111.088 21.467 69.402 1.00 33.09 188 ALA D CA 1
ATOM 10659 C C . ALA D 3 190 ? 111.657 22.457 70.416 1.00 37.05 188 ALA D C 1
ATOM 10660 O O . ALA D 3 190 ? 112.756 22.271 70.941 1.00 34.42 188 ALA D O 1
ATOM 10662 N N . GLY D 3 191 ? 110.885 23.506 70.690 1.00 32.73 189 GLY D N 1
ATOM 10663 C CA . GLY D 3 191 ? 111.268 24.514 71.663 1.00 35.11 189 GLY D CA 1
ATOM 10664 C C . GLY D 3 191 ? 111.154 24.006 73.087 1.00 33.19 189 GLY D C 1
ATOM 10665 O O . GLY D 3 191 ? 110.486 23.005 73.343 1.00 34.91 189 GLY D O 1
ATOM 10666 N N . ASN D 3 192 ? 111.802 24.705 74.016 1.00 36.76 190 ASN D N 1
ATOM 10667 C CA . ASN D 3 192 ? 111.871 24.275 75.412 1.00 37.18 190 ASN D CA 1
ATOM 10668 C C . ASN D 3 192 ? 110.518 24.183 76.119 1.00 36.14 190 ASN D C 1
ATOM 10669 O O . ASN D 3 192 ? 110.352 23.385 77.038 1.00 36.49 190 ASN D O 1
ATOM 10674 N N . ALA D 3 193 ? 109.555 24.994 75.695 1.00 36.99 191 ALA D N 1
ATOM 10675 C CA . ALA D 3 193 ? 108.265 25.051 76.378 1.00 35.99 191 ALA D CA 1
ATOM 10676 C C . ALA D 3 193 ? 107.436 23.781 76.165 1.00 34.01 191 ALA D C 1
ATOM 10677 O O . ALA D 3 193 ? 106.513 23.500 76.929 1.00 32.71 191 ALA D O 1
ATOM 10679 N N . LEU D 3 194 ? 107.782 23.009 75.140 1.00 31.96 192 LEU D N 1
ATOM 10680 C CA . LEU D 3 194 ? 107.020 21.815 74.786 1.00 27.53 192 LEU D CA 1
ATOM 10681 C C . LEU D 3 194 ? 107.558 20.541 75.436 1.00 33.45 192 LEU D C 1
ATOM 10682 O O . LEU D 3 194 ? 106.861 19.526 75.500 1.00 28.84 192 LEU D O 1
ATOM 10687 N N . ILE D 3 195 ? 108.798 20.596 75.913 1.00 29.57 193 ILE D N 1
ATOM 10688 C CA . ILE D 3 195 ? 109.500 19.395 76.352 1.00 31.24 193 ILE D CA 1
ATOM 10689 C C . ILE D 3 195 ? 109.170 19.011 77.795 1.00 35.69 193 ILE D C 1
ATOM 10690 O O . ILE D 3 195 ? 109.342 19.809 78.715 1.00 34.53 193 ILE D O 1
ATOM 10695 N N . LEU D 3 196 ? 108.698 17.780 77.978 1.00 31.49 194 LEU D N 1
ATOM 10696 C CA . LEU D 3 196 ? 108.327 17.272 79.296 1.00 34.77 194 LEU D CA 1
ATOM 10697 C C . LEU D 3 196 ? 109.502 17.302 80.270 1.00 41.58 194 LEU D C 1
ATOM 10698 O O . LEU D 3 196 ? 110.646 17.070 79.881 1.00 37.94 194 LEU D O 1
ATOM 10703 N N . ASN D 3 197 ? 109.208 17.584 81.535 1.00 41.98 195 ASN D N 1
ATOM 10704 C CA . ASN D 3 197 ? 110.236 17.671 82.566 1.00 50.95 195 ASN D CA 1
ATOM 10705 C C . ASN D 3 197 ? 111.009 16.367 82.723 1.00 50.95 195 ASN D C 1
ATOM 10706 O O . ASN D 3 197 ? 110.465 15.364 83.185 1.00 52.53 195 ASN D O 1
ATOM 10711 N N . GLY D 3 198 ? 112.278 16.390 82.321 1.00 59.49 196 GLY D N 1
ATOM 10712 C CA . GLY D 3 198 ? 113.158 15.242 82.459 1.00 52.97 196 GLY D CA 1
ATOM 10713 C C . GLY D 3 198 ? 112.684 14.007 81.716 1.00 58.04 196 GLY D C 1
ATOM 10714 O O . GLY D 3 198 ? 112.325 13.002 82.333 1.00 60.44 196 GLY D O 1
ATOM 10715 N N . GLU D 3 199 ? 112.681 14.081 80.389 1.00 50.48 197 GLU D N 1
ATOM 10716 C CA . GLU D 3 199 ? 112.280 12.947 79.565 1.00 49.14 197 GLU D CA 1
ATOM 10717 C C . GLU D 3 199 ? 112.804 13.086 78.140 1.00 52.07 197 GLU D C 1
ATOM 10718 O O . GLU D 3 199 ? 112.941 12.090 77.427 1.00 55.43 197 GLU D O 1
ATOM 10720 N N . ASN D 3 200 ? 113.100 14.323 77.745 1.00 42.01 198 ASN D N 1
ATOM 10721 C CA . ASN D 3 200 ? 113.530 14.644 76.384 1.00 41.88 198 ASN D CA 1
ATOM 10722 C C . ASN D 3 200 ? 112.499 14.176 75.361 1.00 41.90 198 ASN D C 1
ATOM 10723 O O . ASN D 3 200 ? 112.850 13.693 74.283 1.00 38.74 198 ASN D O 1
ATOM 10725 N N . LYS D 3 201 ? 111.224 14.324 75.710 1.00 38.92 199 LYS D N 1
ATOM 10726 C CA . LYS D 3 201 ? 110.130 13.917 74.836 1.00 35.26 199 LYS D CA 1
ATOM 10727 C C . LYS D 3 201 ? 109.052 14.993 74.774 1.00 32.33 199 LYS D C 1
ATOM 10728 O O . LYS D 3 201 ? 108.902 15.791 75.699 1.00 31.50 199 LYS D O 1
ATOM 10734 N N . VAL D 3 202 ? 108.315 15.011 73.669 1.00 32.70 200 VAL D N 1
ATOM 10735 C CA . VAL D 3 202 ? 107.185 15.915 73.495 1.00 30.13 200 VAL D CA 1
ATOM 10736 C C . VAL D 3 202 ? 105.941 15.094 73.166 1.00 29.65 200 VAL D C 1
ATOM 10737 O O . VAL D 3 202 ? 106.017 14.112 72.430 1.00 29.18 200 VAL D O 1
ATOM 10741 N N . ILE D 3 203 ? 104.801 15.473 73.732 1.00 29.57 201 ILE D N 1
ATOM 10742 C CA . ILE D 3 203 ? 103.551 14.815 73.390 1.00 26.36 201 ILE D CA 1
ATOM 10743 C C . ILE D 3 203 ? 102.636 15.795 72.664 1.00 30.30 201 ILE D C 1
ATOM 10744 O O . ILE D 3 203 ? 102.080 16.710 73.271 1.00 28.43 201 ILE D O 1
ATOM 10749 N N . LEU D 3 204 ? 102.509 15.606 71.355 1.00 28.90 202 LEU D N 1
ATOM 10750 C CA . LEU D 3 204 ? 101.616 16.415 70.537 1.00 29.09 202 LEU D CA 1
ATOM 10751 C C . LEU D 3 204 ? 100.394 15.591 70.162 1.00 29.11 202 LEU D C 1
ATOM 10752 O O . LEU D 3 204 ? 100.528 14.486 69.628 1.00 28.13 202 LEU D O 1
ATOM 10757 N N . GLU D 3 205 ? 99.210 16.133 70.444 1.00 23.08 203 GLU D N 1
ATOM 10758 C CA . GLU D 3 205 ? 97.959 15.397 70.286 1.00 31.00 203 GLU D CA 1
ATOM 10759 C C . GLU D 3 205 ? 98.048 14.057 71.003 1.00 33.72 203 GLU D C 1
ATOM 10760 O O . GLU D 3 205 ? 98.129 14.002 72.228 1.00 35.87 203 GLU D O 1
ATOM 10766 N N . ASP D 3 206 ? 98.058 12.978 70.229 1.00 32.68 204 ASP D N 1
ATOM 10767 C CA . ASP D 3 206 ? 98.123 11.638 70.791 1.00 36.52 204 ASP D CA 1
ATOM 10768 C C . ASP D 3 206 ? 99.389 10.909 70.341 1.00 31.29 204 ASP D C 1
ATOM 10769 O O . ASP D 3 206 ? 99.388 9.692 70.162 1.00 31.82 204 ASP D O 1
ATOM 10774 N N . ILE D 3 207 ? 100.470 11.662 70.164 1.00 29.94 205 ILE D N 1
ATOM 10775 C CA . ILE D 3 207 ? 101.721 11.102 69.664 1.00 33.13 205 ILE D CA 1
ATOM 10776 C C . ILE D 3 207 ? 102.923 11.522 70.506 1.00 30.16 205 ILE D C 1
ATOM 10777 O O . ILE D 3 207 ? 103.151 12.713 70.728 1.00 29.56 205 ILE D O 1
ATOM 10782 N N . VAL D 3 208 ? 103.693 10.542 70.967 1.00 29.53 206 VAL D N 1
ATOM 10783 C CA . VAL D 3 208 ? 104.927 10.821 71.696 1.00 28.18 206 VAL D CA 1
ATOM 10784 C C . VAL D 3 208 ? 106.092 10.977 70.722 1.00 28.43 206 VAL D C 1
ATOM 10785 O O . VAL D 3 208 ? 106.347 10.099 69.899 1.00 28.57 206 VAL D O 1
ATOM 10789 N N . LEU D 3 209 ? 106.795 12.100 70.814 1.00 28.87 207 LEU D N 1
ATOM 10790 C CA . LEU D 3 209 ? 107.916 12.369 69.924 1.00 30.99 207 LEU D CA 1
ATOM 10791 C C . LEU D 3 209 ? 109.210 12.583 70.703 1.00 33.79 207 LEU D C 1
ATOM 10792 O O . LEU D 3 209 ? 109.237 13.314 71.694 1.00 34.67 207 LEU D O 1
ATOM 10797 N N . LYS D 3 210 ? 110.281 11.941 70.245 1.00 35.19 208 LYS D N 1
ATOM 10798 C CA . LYS D 3 210 ? 111.588 12.075 70.878 1.00 36.91 208 LYS D CA 1
ATOM 10799 C C . LYS D 3 210 ? 112.274 13.349 70.400 1.00 37.09 208 LYS D C 1
ATOM 10800 O O . LYS D 3 210 ? 112.307 13.631 69.202 1.00 37.00 208 LYS D O 1
ATOM 10802 N N . VAL D 3 211 ? 112.818 14.116 71.340 1.00 33.34 209 VAL D N 1
ATOM 10803 C CA . VAL D 3 211 ? 113.458 15.388 71.018 1.00 33.39 209 VAL D CA 1
ATOM 10804 C C . VAL D 3 211 ? 114.836 15.182 70.396 1.00 42.87 209 VAL D C 1
ATOM 10805 O O . VAL D 3 211 ? 115.671 14.456 70.934 1.00 39.15 209 VAL D O 1
ATOM 10809 N N . LYS D 3 212 ? 115.058 15.832 69.257 1.00 42.23 210 LYS D N 1
ATOM 10810 C CA . LYS D 3 212 ? 116.326 15.759 68.542 1.00 44.84 210 LYS D CA 1
ATOM 10811 C C . LYS D 3 212 ? 117.107 17.062 68.706 1.00 47.62 210 LYS D C 1
ATOM 10812 O O . LYS D 3 212 ? 116.526 18.147 68.702 1.00 47.04 210 LYS D O 1
ATOM 10818 N N . SER D 3 213 ? 118.423 16.953 68.858 1.00 53.32 211 SER D N 1
ATOM 10819 C CA . SER D 3 213 ? 119.272 18.129 69.013 1.00 53.80 211 SER D CA 1
ATOM 10820 C C . SER D 3 213 ? 119.561 18.801 67.673 1.00 52.45 211 SER D C 1
ATOM 10821 O O . SER D 3 213 ? 119.513 18.160 66.622 1.00 62.86 211 SER D O 1
ATOM 10824 N N . VAL D 3 217 ? 118.108 24.975 63.791 1.00 50.68 215 VAL D N 1
ATOM 10825 C CA . VAL D 3 217 ? 117.102 24.925 62.736 1.00 58.42 215 VAL D CA 1
ATOM 10826 C C . VAL D 3 217 ? 115.923 25.839 63.057 1.00 53.49 215 VAL D C 1
ATOM 10827 O O . VAL D 3 217 ? 115.455 26.588 62.200 1.00 54.70 215 VAL D O 1
ATOM 10831 N N . ILE D 3 218 ? 115.448 25.772 64.297 1.00 49.44 216 ILE D N 1
ATOM 10832 C CA . ILE D 3 218 ? 114.348 26.618 64.740 1.00 51.70 216 ILE D CA 1
ATOM 10833 C C . ILE D 3 218 ? 114.762 28.087 64.732 1.00 55.13 216 ILE D C 1
ATOM 10834 O O . ILE D 3 218 ? 114.031 28.944 64.235 1.00 53.70 216 ILE D O 1
ATOM 10839 N N . GLU D 3 219 ? 115.943 28.364 65.276 1.00 58.28 217 GLU D N 1
ATOM 10840 C CA . GLU D 3 219 ? 116.467 29.725 65.343 1.00 59.92 217 GLU D CA 1
ATOM 10841 C C . GLU D 3 219 ? 116.609 30.328 63.950 1.00 58.92 217 GLU D C 1
ATOM 10842 O O . GLU D 3 219 ? 116.371 31.519 63.751 1.00 61.76 217 GLU D O 1
ATOM 10844 N N . ASN D 3 220 ? 116.994 29.496 62.990 1.00 59.87 218 ASN D N 1
ATOM 10845 C CA . ASN D 3 220 ? 117.131 29.934 61.607 1.00 63.17 218 ASN D CA 1
ATOM 10846 C C . ASN D 3 220 ? 115.776 30.194 60.954 1.00 64.29 218 ASN D C 1
ATOM 10847 O O . ASN D 3 220 ? 115.613 31.163 60.210 1.00 68.09 218 ASN D O 1
ATOM 10852 N N . LEU D 3 221 ? 114.807 29.327 61.234 1.00 62.41 219 LEU D N 1
ATOM 10853 C CA . LEU D 3 221 ? 113.461 29.476 60.688 1.00 57.92 219 LEU D CA 1
ATOM 10854 C C . LEU D 3 221 ? 112.813 30.764 61.184 1.00 59.76 219 LEU D C 1
ATOM 10855 O O . LEU D 3 221 ? 112.148 31.465 60.423 1.00 57.76 219 LEU D O 1
ATOM 10860 N N . VAL D 3 222 ? 113.016 31.065 62.464 1.00 60.83 220 VAL D N 1
ATOM 10861 C CA . VAL D 3 222 ? 112.499 32.288 63.068 1.00 61.60 220 VAL D CA 1
ATOM 10862 C C . VAL D 3 222 ? 113.101 33.521 62.400 1.00 65.34 220 VAL D C 1
ATOM 10863 O O . VAL D 3 222 ? 112.405 34.507 62.149 1.00 63.11 220 VAL D O 1
ATOM 10867 N N . GLU D 3 223 ? 114.396 33.453 62.105 1.00 64.69 221 GLU D N 1
ATOM 10868 C CA . GLU D 3 223 ? 115.091 34.543 61.428 1.00 68.13 221 GLU D CA 1
ATOM 10869 C C . GLU D 3 223 ? 114.497 34.779 60.044 1.00 68.43 221 GLU D C 1
ATOM 10870 O O . GLU D 3 223 ? 114.452 35.909 59.559 1.00 72.05 221 GLU D O 1
ATOM 10872 N N . VAL D 3 224 ? 114.044 33.702 59.413 1.00 68.56 222 VAL D N 1
ATOM 10873 C CA . VAL D 3 224 ? 113.370 33.795 58.126 1.00 68.47 222 VAL D CA 1
ATOM 10874 C C . VAL D 3 224 ? 112.003 34.460 58.289 1.00 69.78 222 VAL D C 1
ATOM 10875 O O . VAL D 3 224 ? 111.636 35.347 57.517 1.00 69.16 222 VAL D O 1
ATOM 10879 N N . LEU D 3 225 ? 111.261 34.033 59.307 1.00 65.07 223 LEU D N 1
ATOM 10880 C CA . LEU D 3 225 ? 109.957 34.617 59.607 1.00 65.67 223 LEU D CA 1
ATOM 10881 C C . LEU D 3 225 ? 110.087 36.087 59.992 1.00 72.37 223 LEU D C 1
ATOM 10882 O O . LEU D 3 225 ? 109.164 36.878 59.786 1.00 71.64 223 LEU D O 1
ATOM 10887 N N . LYS D 3 226 ? 111.240 36.444 60.551 1.00 70.93 224 LYS D N 1
ATOM 10888 C CA . LYS D 3 226 ? 111.508 37.817 60.960 1.00 74.50 224 LYS D CA 1
ATOM 10889 C C . LYS D 3 226 ? 111.807 38.701 59.753 1.00 73.27 224 LYS D C 1
ATOM 10890 O O . LYS D 3 226 ? 111.652 39.920 59.810 1.00 73.66 224 LYS D O 1
ATOM 10892 N N . THR D 3 227 ? 112.237 38.079 58.661 1.00 72.31 225 THR D N 1
ATOM 10893 C CA . THR D 3 227 ? 112.527 38.806 57.432 1.00 72.65 225 THR D CA 1
ATOM 10894 C C . THR D 3 227 ? 111.241 39.242 56.740 1.00 75.69 225 THR D C 1
ATOM 10895 O O . THR D 3 227 ? 111.070 40.414 56.399 1.00 77.90 225 THR D O 1
ATOM 10899 N N . LEU D 3 228 ? 110.335 38.291 56.546 1.00 70.85 226 LEU D N 1
ATOM 10900 C CA . LEU D 3 228 ? 109.097 38.546 55.822 1.00 70.75 226 LEU D CA 1
ATOM 10901 C C . LEU D 3 228 ? 108.124 39.417 56.610 1.00 71.69 226 LEU D C 1
ATOM 10902 O O . LEU D 3 228 ? 107.476 40.298 56.046 1.00 73.17 226 LEU D O 1
ATOM 10907 N N . PHE D 3 229 ? 108.024 39.170 57.912 1.00 70.68 227 PHE D N 1
ATOM 10908 C CA . PHE D 3 229 ? 106.978 39.791 58.719 1.00 68.79 227 PHE D CA 1
ATOM 10909 C C . PHE D 3 229 ? 107.523 40.836 59.688 1.00 76.54 227 PHE D C 1
ATOM 10910 O O . PHE D 3 229 ? 106.805 41.309 60.570 1.00 78.31 227 PHE D O 1
ATOM 10918 N N . GLY D 3 230 ? 108.792 41.196 59.522 1.00 73.96 228 GLY D N 1
ATOM 10919 C CA . GLY D 3 230 ? 109.418 42.183 60.382 1.00 74.77 228 GLY D CA 1
ATOM 10920 C C . GLY D 3 230 ? 109.938 41.577 61.671 1.00 80.56 228 GLY D C 1
ATOM 10921 O O . GLY D 3 230 ? 109.777 40.381 61.912 1.00 78.55 228 GLY D O 1
ATOM 10922 N N . ASP D 3 231 ? 110.559 42.410 62.501 1.00 79.25 229 ASP D N 1
ATOM 10923 C CA . ASP D 3 231 ? 111.147 41.960 63.758 1.00 79.70 229 ASP D CA 1
ATOM 10924 C C . ASP D 3 231 ? 110.095 41.400 64.714 1.00 79.71 229 ASP D C 1
ATOM 10925 O O . ASP D 3 231 ? 110.398 40.546 65.548 1.00 81.40 229 ASP D O 1
ATOM 10927 N N . ASN D 3 232 ? 108.864 41.888 64.595 1.00 77.37 230 ASN D N 1
ATOM 10928 C CA . ASN D 3 232 ? 107.761 41.373 65.397 1.00 71.49 230 ASN D CA 1
ATOM 10929 C C . ASN D 3 232 ? 106.921 40.389 64.588 1.00 72.83 230 ASN D C 1
ATOM 10930 O O . ASN D 3 232 ? 106.785 40.528 63.371 1.00 69.80 230 ASN D O 1
ATOM 10935 N N . PHE D 3 233 ? 106.365 39.391 65.264 1.00 66.44 231 PHE D N 1
ATOM 10936 C CA . PHE D 3 233 ? 105.580 38.360 64.595 1.00 57.35 231 PHE D CA 1
ATOM 10937 C C . PHE D 3 233 ? 104.086 38.633 64.725 1.00 58.95 231 PHE D C 1
ATOM 10938 O O . PHE D 3 233 ? 103.434 38.134 65.643 1.00 58.16 231 PHE D O 1
ATOM 10946 N N . PHE D 3 234 ? 103.561 39.432 63.798 1.00 56.54 232 PHE D N 1
ATOM 10947 C CA . PHE D 3 234 ? 102.152 39.823 63.788 1.00 60.41 232 PHE D CA 1
ATOM 10948 C C . PHE D 3 234 ? 101.744 40.502 65.093 1.00 62.02 232 PHE D C 1
ATOM 10949 O O . PHE D 3 234 ? 100.594 40.404 65.522 1.00 60.91 232 PHE D O 1
ATOM 10957 N N . GLY D 3 235 ? 102.697 41.191 65.717 1.00 63.21 233 GLY D N 1
ATOM 10958 C CA . GLY D 3 235 ? 102.449 41.903 66.957 1.00 66.19 233 GLY D CA 1
ATOM 10959 C C . GLY D 3 235 ? 102.390 40.990 68.166 1.00 63.89 233 GLY D C 1
ATOM 10960 O O . GLY D 3 235 ? 101.557 41.175 69.052 1.00 65.49 233 GLY D O 1
ATOM 10961 N N . LYS D 3 236 ? 103.277 39.999 68.205 1.00 65.78 234 LYS D N 1
ATOM 10962 C CA . LYS D 3 236 ? 103.293 39.030 69.297 1.00 64.20 234 LYS D CA 1
ATOM 10963 C C . LYS D 3 236 ? 104.698 38.845 69.859 1.00 60.44 234 LYS D C 1
ATOM 10964 O O . LYS D 3 236 ? 105.689 39.007 69.146 1.00 63.41 234 LYS D O 1
ATOM 10970 N N . ILE D 3 241 ? 108.020 33.114 70.128 1.00 49.97 239 ILE D N 1
ATOM 10971 C CA . ILE D 3 241 ? 107.269 32.005 69.548 1.00 45.64 239 ILE D CA 1
ATOM 10972 C C . ILE D 3 241 ? 108.169 30.796 69.319 1.00 38.26 239 ILE D C 1
ATOM 10973 O O . ILE D 3 241 ? 107.689 29.682 69.116 1.00 40.21 239 ILE D O 1
ATOM 10975 N N . LYS D 3 242 ? 109.478 31.026 69.363 1.00 41.71 240 LYS D N 1
ATOM 10976 C CA . LYS D 3 242 ? 110.459 29.973 69.120 1.00 40.09 240 LYS D CA 1
ATOM 10977 C C . LYS D 3 242 ? 110.387 28.871 70.171 1.00 41.53 240 LYS D C 1
ATOM 10978 O O . LYS D 3 242 ? 110.759 27.728 69.908 1.00 36.66 240 LYS D O 1
ATOM 10980 N N . GLU D 3 243 ? 109.905 29.219 71.359 1.00 39.97 241 GLU D N 1
ATOM 10981 C CA . GLU D 3 243 ? 109.833 28.271 72.464 1.00 37.39 241 GLU D CA 1
ATOM 10982 C C . GLU D 3 243 ? 108.754 27.212 72.246 1.00 37.69 241 GLU D C 1
ATOM 10983 O O . GLU D 3 243 ? 108.759 26.173 72.906 1.00 32.79 241 GLU D O 1
ATOM 10985 N N . ARG D 3 244 ? 107.827 27.476 71.329 1.00 36.24 242 ARG D N 1
ATOM 10986 C CA . ARG D 3 244 ? 106.733 26.544 71.076 1.00 31.99 242 ARG D CA 1
ATOM 10987 C C . ARG D 3 244 ? 106.697 26.074 69.621 1.00 33.65 242 ARG D C 1
ATOM 10988 O O . ARG D 3 244 ? 105.696 25.525 69.163 1.00 30.60 242 ARG D O 1
ATOM 10996 N N . ILE D 3 245 ? 107.789 26.288 68.897 1.00 34.76 243 ILE D N 1
ATOM 10997 C CA . ILE D 3 245 ? 107.910 25.747 67.549 1.00 32.04 243 ILE D CA 1
ATOM 10998 C C . ILE D 3 245 ? 108.307 24.278 67.609 1.00 31.65 243 ILE D C 1
ATOM 10999 O O . ILE D 3 245 ? 109.242 23.908 68.319 1.00 31.09 243 ILE D O 1
ATOM 11004 N N . ALA D 3 246 ? 107.580 23.441 66.876 1.00 31.79 244 ALA D N 1
ATOM 11005 C CA . ALA D 3 246 ? 107.899 22.023 66.790 1.00 30.58 244 ALA D CA 1
ATOM 11006 C C . ALA D 3 246 ? 107.996 21.584 65.334 1.00 34.19 244 ALA D C 1
ATOM 11007 O O . ALA D 3 246 ? 107.046 21.729 64.564 1.00 28.43 244 ALA D O 1
ATOM 11009 N N . ILE D 3 247 ? 109.156 21.060 64.958 1.00 28.90 245 ILE D N 1
ATOM 11010 C CA . ILE D 3 247 ? 109.343 20.504 63.628 1.00 30.04 245 ILE D CA 1
ATOM 11011 C C . ILE D 3 247 ? 109.189 18.991 63.697 1.00 30.41 245 ILE D C 1
ATOM 11012 O O . ILE D 3 247 ? 109.902 18.324 64.444 1.00 29.30 245 ILE D O 1
ATOM 11017 N N . VAL D 3 248 ? 108.234 18.457 62.943 1.00 29.47 246 VAL D N 1
ATOM 11018 C CA . VAL D 3 248 ? 107.996 17.017 62.916 1.00 26.72 246 VAL D CA 1
ATOM 11019 C C . VAL D 3 248 ? 108.136 16.489 61.493 1.00 28.14 246 VAL D C 1
ATOM 11020 O O . VAL D 3 248 ? 108.317 17.266 60.557 1.00 28.76 246 VAL D O 1
ATOM 11024 N N . SER D 3 249 ? 108.059 15.171 61.331 1.00 27.62 247 SER D N 1
ATOM 11025 C CA . SER D 3 249 ? 108.199 14.567 60.012 1.00 30.48 247 SER D CA 1
ATOM 11026 C C . SER D 3 249 ? 107.022 14.961 59.126 1.00 27.77 247 SER D C 1
ATOM 11027 O O . SER D 3 249 ? 105.982 15.398 59.621 1.00 28.05 247 SER D O 1
ATOM 11030 N N . ASP D 3 250 ? 107.194 14.800 57.819 1.00 25.48 248 ASP D N 1
ATOM 11031 C CA . ASP D 3 250 ? 106.186 15.213 56.846 1.00 33.72 248 ASP D CA 1
ATOM 11032 C C . ASP D 3 250 ? 104.847 14.497 57.024 1.00 30.65 248 ASP D C 1
ATOM 11033 O O . ASP D 3 250 ? 103.791 15.115 56.919 1.00 31.94 248 ASP D O 1
ATOM 11038 N N . ASP D 3 251 ? 104.890 13.198 57.292 1.00 30.77 249 ASP D N 1
ATOM 11039 C CA . ASP D 3 251 ? 103.662 12.425 57.437 1.00 30.90 249 ASP D CA 1
ATOM 11040 C C . ASP D 3 251 ? 102.946 12.718 58.760 1.00 31.34 249 ASP D C 1
ATOM 11041 O O . ASP D 3 251 ? 101.718 12.742 58.808 1.00 31.74 249 ASP D O 1
ATOM 11046 N N . VAL D 3 252 ? 103.705 12.938 59.830 1.00 29.78 250 VAL D N 1
ATOM 11047 C CA . VAL D 3 252 ? 103.103 13.283 61.116 1.00 29.11 250 VAL D CA 1
ATOM 11048 C C . VAL D 3 252 ? 102.416 14.643 61.021 1.00 28.35 250 VAL D C 1
ATOM 11049 O O . VAL D 3 252 ? 101.283 14.815 61.478 1.00 27.28 250 VAL D O 1
ATOM 11053 N N . PHE D 3 253 ? 103.109 15.598 60.409 1.00 27.57 251 PHE D N 1
ATOM 11054 C CA . PHE D 3 253 ? 102.562 16.927 60.157 1.00 30.85 251 PHE D CA 1
ATOM 11055 C C . PHE D 3 253 ? 101.287 16.843 59.330 1.00 30.78 251 PHE D C 1
ATOM 11056 O O . PHE D 3 253 ? 100.303 17.528 59.613 1.00 28.55 251 PHE D O 1
ATOM 11064 N N . LYS D 3 254 ? 101.319 15.994 58.309 1.00 31.86 252 LYS D N 1
ATOM 11065 C CA . LYS D 3 254 ? 100.178 15.792 57.428 1.00 30.64 252 LYS D CA 1
ATOM 11066 C C . LYS D 3 254 ? 98.964 15.285 58.198 1.00 32.95 252 LYS D C 1
ATOM 11067 O O . LYS D 3 254 ? 97.845 15.755 57.988 1.00 27.32 252 LYS D O 1
ATOM 11073 N N . SER D 3 255 ? 99.191 14.332 59.098 1.00 29.93 253 SER D N 1
ATOM 11074 C CA . SER D 3 255 ? 98.109 13.768 59.901 1.00 31.80 253 SER D CA 1
ATOM 11075 C C . SER D 3 255 ? 97.493 14.813 60.829 1.00 27.43 253 SER D C 1
ATOM 11076 O O . SER D 3 255 ? 96.290 14.790 61.091 1.00 30.49 253 SER D O 1
ATOM 11079 N N . PHE D 3 256 ? 98.325 15.724 61.325 1.00 30.40 254 PHE D N 1
ATOM 11080 C CA . PHE D 3 256 ? 97.858 16.804 62.189 1.00 29.41 254 PHE D CA 1
ATOM 11081 C C . PHE D 3 256 ? 96.926 17.749 61.432 1.00 28.65 254 PHE D C 1
ATOM 11082 O O . PHE D 3 256 ? 95.841 18.078 61.906 1.00 30.00 254 PHE D O 1
ATOM 11090 N N . THR D 3 257 ? 97.355 18.185 60.253 1.00 27.04 255 THR D N 1
ATOM 11091 C CA . THR D 3 257 ? 96.571 19.122 59.459 1.00 30.82 255 THR D CA 1
ATOM 11092 C C . THR D 3 257 ? 95.242 18.519 59.017 1.00 29.47 255 THR D C 1
ATOM 11093 O O . THR D 3 257 ? 94.291 19.242 58.727 1.00 31.77 255 THR D O 1
ATOM 11097 N N . ARG D 3 258 ? 95.175 17.193 58.974 1.00 30.54 256 ARG D N 1
ATOM 11098 C CA . ARG D 3 258 ? 93.975 16.519 58.494 1.00 29.07 256 ARG D CA 1
ATOM 11099 C C . ARG D 3 258 ? 93.042 16.070 59.613 1.00 34.48 256 ARG D C 1
ATOM 11100 O O . ARG D 3 258 ? 91.835 15.956 59.405 1.00 32.27 256 ARG D O 1
ATOM 11108 N N . PHE D 3 259 ? 93.589 15.820 60.797 1.00 30.30 257 PHE D N 1
ATOM 11109 C CA . PHE D 3 259 ? 92.781 15.248 61.868 1.00 32.72 257 PHE D CA 1
ATOM 11110 C C . PHE D 3 259 ? 92.768 16.075 63.147 1.00 27.25 257 PHE D C 1
ATOM 11111 O O . PHE D 3 259 ? 92.115 15.696 64.116 1.00 30.48 257 PHE D O 1
ATOM 11119 N N . SER D 3 260 ? 93.470 17.204 63.151 1.00 27.68 258 SER D N 1
ATOM 11120 C CA . SER D 3 260 ? 93.453 18.088 64.315 1.00 29.71 258 SER D CA 1
ATOM 11121 C C . SER D 3 260 ? 92.756 19.420 64.031 1.00 27.20 258 SER D C 1
ATOM 11122 O O . SER D 3 260 ? 92.925 20.379 64.777 1.00 29.42 258 SER D O 1
ATOM 11125 N N . THR D 3 261 ? 91.977 19.486 62.954 1.00 32.73 259 THR D N 1
ATOM 11126 C CA . THR D 3 261 ? 91.142 20.660 62.714 1.00 23.43 259 THR D CA 1
ATOM 11127 C C . THR D 3 261 ? 89.900 20.607 63.601 1.00 25.09 259 THR D C 1
ATOM 11128 O O . THR D 3 261 ? 89.513 19.540 64.070 1.00 29.40 259 THR D O 1
ATOM 11132 N N . GLU D 3 262 ? 89.276 21.759 63.826 1.00 26.49 260 GLU D N 1
ATOM 11133 C CA . GLU D 3 262 ? 88.029 21.814 64.582 1.00 25.48 260 GLU D CA 1
ATOM 11134 C C . GLU D 3 262 ? 86.879 21.228 63.771 1.00 28.35 260 GLU D C 1
ATOM 11135 O O . GLU D 3 262 ? 86.598 21.680 62.660 1.00 30.04 260 GLU D O 1
ATOM 11141 N N . ILE D 3 263 ? 86.223 20.212 64.322 1.00 26.59 261 ILE D N 1
ATOM 11142 C CA . ILE D 3 263 ? 84.999 19.685 63.732 1.00 28.09 261 ILE D CA 1
ATOM 11143 C C . ILE D 3 263 ? 83.837 19.966 64.674 1.00 31.90 261 ILE D C 1
ATOM 11144 O O . ILE D 3 263 ? 83.807 19.458 65.794 1.00 31.41 261 ILE D O 1
ATOM 11149 N N . VAL D 3 264 ? 82.881 20.771 64.220 1.00 28.09 262 VAL D N 1
ATOM 11150 C CA . VAL D 3 264 ? 81.822 21.257 65.097 1.00 28.34 262 VAL D CA 1
ATOM 11151 C C . VAL D 3 264 ? 80.424 20.876 64.624 1.00 30.79 262 VAL D C 1
ATOM 11152 O O . VAL D 3 264 ? 80.076 21.059 63.455 1.00 25.87 262 VAL D O 1
ATOM 11156 N N . ALA D 3 265 ? 79.623 20.349 65.545 1.00 26.93 263 ALA D N 1
ATOM 11157 C CA . ALA D 3 265 ? 78.210 20.130 65.276 1.00 27.18 263 ALA D CA 1
ATOM 11158 C C . ALA D 3 265 ? 77.452 21.441 65.441 1.00 28.28 263 ALA D C 1
ATOM 11159 O O . ALA D 3 265 ? 77.593 22.131 66.455 1.00 25.77 263 ALA D O 1
ATOM 11161 N N . ARG D 3 266 ? 76.664 21.791 64.431 1.00 22.20 264 ARG D N 1
ATOM 11162 C CA . ARG D 3 266 ? 75.810 22.972 64.499 1.00 25.27 264 ARG D CA 1
ATOM 11163 C C . ARG D 3 266 ? 74.353 22.570 64.311 1.00 25.14 264 ARG D C 1
ATOM 11164 O O . ARG D 3 266 ? 74.064 21.569 63.662 1.00 26.23 264 ARG D O 1
ATOM 11172 N N . VAL D 3 267 ? 73.435 23.333 64.895 1.00 25.87 265 VAL D N 1
ATOM 11173 C CA . VAL D 3 267 ? 72.015 23.032 64.747 1.00 24.39 265 VAL D CA 1
ATOM 11174 C C . VAL D 3 267 ? 71.203 24.275 64.422 1.00 26.72 265 VAL D C 1
ATOM 11175 O O . VAL D 3 267 ? 71.658 25.401 64.624 1.00 26.06 265 VAL D O 1
ATOM 11179 N N . ARG D 3 268 ? 70.001 24.057 63.902 1.00 29.07 266 ARG D N 1
ATOM 11180 C CA . ARG D 3 268 ? 69.014 25.117 63.769 1.00 28.97 266 ARG D CA 1
ATOM 11181 C C . ARG D 3 268 ? 67.871 24.784 64.713 1.00 25.93 266 ARG D C 1
ATOM 11182 O O . ARG D 3 268 ? 67.304 23.696 64.646 1.00 30.08 266 ARG D O 1
ATOM 11190 N N . ILE D 3 269 ? 67.554 25.709 65.612 1.00 28.71 267 ILE D N 1
ATOM 11191 C CA . ILE D 3 269 ? 66.548 25.456 66.634 1.00 33.64 267 ILE D CA 1
ATOM 11192 C C . ILE D 3 269 ? 65.207 26.075 66.251 1.00 35.28 267 ILE D C 1
ATOM 11193 O O . ILE D 3 269 ? 65.134 27.263 65.930 1.00 33.03 267 ILE D O 1
ATOM 11198 N N . ASP D 3 270 ? 64.154 25.262 66.277 1.00 32.40 268 ASP D N 1
ATOM 11199 C CA . ASP D 3 270 ? 62.803 25.747 66.022 1.00 42.85 268 ASP D CA 1
ATOM 11200 C C . ASP D 3 270 ? 62.465 26.816 67.054 1.00 43.11 268 ASP D C 1
ATOM 11201 O O . ASP D 3 270 ? 62.390 26.534 68.249 1.00 41.45 268 ASP D O 1
ATOM 11206 N N . ALA D 3 271 ? 62.264 28.042 66.579 1.00 46.22 269 ALA D N 1
ATOM 11207 C CA . ALA D 3 271 ? 62.098 29.207 67.447 1.00 50.62 269 ALA D CA 1
ATOM 11208 C C . ALA D 3 271 ? 60.893 29.115 68.383 1.00 50.14 269 ALA D C 1
ATOM 11209 O O . ALA D 3 271 ? 60.806 29.861 69.356 1.00 57.49 269 ALA D O 1
ATOM 11211 N N . GLU D 3 272 ? 59.969 28.205 68.091 1.00 44.58 270 GLU D N 1
ATOM 11212 C CA . GLU D 3 272 ? 58.765 28.061 68.904 1.00 52.95 270 GLU D CA 1
ATOM 11213 C C . GLU D 3 272 ? 58.814 26.849 69.830 1.00 49.85 270 GLU D C 1
ATOM 11214 O O . GLU D 3 272 ? 58.341 26.909 70.965 1.00 52.07 270 GLU D O 1
ATOM 11220 N N . LYS D 3 273 ? 59.383 25.750 69.346 1.00 43.03 271 LYS D N 1
ATOM 11221 C CA . LYS D 3 273 ? 59.395 24.507 70.110 1.00 41.68 271 LYS D CA 1
ATOM 11222 C C . LYS D 3 273 ? 60.661 24.353 70.954 1.00 42.06 271 LYS D C 1
ATOM 11223 O O . LYS D 3 273 ? 60.700 23.552 71.889 1.00 37.45 271 LYS D O 1
ATOM 11229 N N . GLY D 3 274 ? 61.692 25.122 70.622 1.00 38.56 272 GLY D N 1
ATOM 11230 C CA . GLY D 3 274 ? 62.961 25.031 71.322 1.00 38.75 272 GLY D CA 1
ATOM 11231 C C . GLY D 3 274 ? 63.689 23.727 71.042 1.00 38.34 272 GLY D C 1
ATOM 11232 O O . GLY D 3 274 ? 64.515 23.284 71.839 1.00 35.31 272 GLY D O 1
ATOM 11233 N N . THR D 3 275 ? 63.379 23.111 69.904 1.00 39.56 273 THR D N 1
ATOM 11234 C CA . THR D 3 275 ? 63.988 21.841 69.522 1.00 40.27 273 THR D CA 1
ATOM 11235 C C . THR D 3 275 ? 64.582 21.902 68.114 1.00 38.80 273 THR D C 1
ATOM 11236 O O . THR D 3 275 ? 64.191 22.739 67.299 1.00 38.10 273 THR D O 1
ATOM 11240 N N . VAL D 3 276 ? 65.523 21.005 67.836 1.00 36.98 274 VAL D N 1
ATOM 11241 C CA . VAL D 3 276 ? 66.205 20.974 66.547 1.00 39.69 274 VAL D CA 1
ATOM 11242 C C . VAL D 3 276 ? 65.236 20.714 65.395 1.00 40.48 274 VAL D C 1
ATOM 11243 O O . VAL D 3 276 ? 64.480 19.744 65.409 1.00 44.36 274 VAL D O 1
ATOM 11247 N N . ALA D 3 277 ? 65.266 21.597 64.401 1.00 42.20 275 ALA D N 1
ATOM 11248 C CA . ALA D 3 277 ? 64.392 21.491 63.240 1.00 40.12 275 ALA D CA 1
ATOM 11249 C C . ALA D 3 277 ? 64.924 20.473 62.239 1.00 40.75 275 ALA D C 1
ATOM 11250 O O . ALA D 3 277 ? 66.114 20.154 62.240 1.00 40.60 275 ALA D O 1
ATOM 11252 N N . ARG D 3 278 ? 64.036 19.964 61.389 1.00 36.33 276 ARG D N 1
ATOM 11253 C CA . ARG D 3 278 ? 64.441 19.061 60.320 1.00 35.05 276 ARG D CA 1
ATOM 11254 C C . ARG D 3 278 ? 65.394 19.786 59.378 1.00 31.64 276 ARG D C 1
ATOM 11255 O O . ARG D 3 278 ? 65.248 20.988 59.140 1.00 32.82 276 ARG D O 1
ATOM 11257 N N . GLY D 3 279 ? 66.378 19.059 58.857 1.00 31.04 277 GLY D N 1
ATOM 11258 C CA . GLY D 3 279 ? 67.412 19.662 58.036 1.00 30.46 277 GLY D CA 1
ATOM 11259 C C . GLY D 3 279 ? 68.178 20.721 58.807 1.00 31.05 277 GLY D C 1
ATOM 11260 O O . GLY D 3 279 ? 68.616 21.722 58.242 1.00 31.44 277 GLY D O 1
ATOM 11261 N N . GLY D 3 280 ? 68.337 20.498 60.108 1.00 27.89 278 GLY D N 1
ATOM 11262 C CA . GLY D 3 280 ? 68.994 21.464 60.970 1.00 26.70 278 GLY D CA 1
ATOM 11263 C C . GLY D 3 280 ? 70.037 20.850 61.885 1.00 32.05 278 GLY D C 1
ATOM 11264 O O . GLY D 3 280 ? 70.128 21.196 63.061 1.00 26.12 278 GLY D O 1
ATOM 11265 N N . LEU D 3 281 ? 70.823 19.927 61.343 1.00 31.14 279 LEU D N 1
ATOM 11266 C CA . LEU D 3 281 ? 71.944 19.348 62.073 1.00 27.16 279 LEU D CA 1
ATOM 11267 C C . LEU D 3 281 ? 73.043 18.961 61.095 1.00 29.98 279 LEU D C 1
ATOM 11268 O O . LEU D 3 281 ? 72.846 18.096 60.242 1.00 27.30 279 LEU D O 1
ATOM 11273 N N . TRP D 3 282 ? 74.197 19.609 61.210 1.00 27.45 280 TRP D N 1
ATOM 11274 C CA . TRP D 3 282 ? 75.308 19.315 60.312 1.00 31.15 280 TRP D CA 1
ATOM 11275 C C . TRP D 3 282 ? 76.650 19.542 60.995 1.00 29.70 280 TRP D C 1
ATOM 11276 O O . TRP D 3 282 ? 76.739 20.253 61.999 1.00 26.65 280 TRP D O 1
ATOM 11287 N N . TYR D 3 283 ? 77.689 18.922 60.444 1.00 28.80 281 TYR D N 1
ATOM 11288 C CA . TYR D 3 283 ? 79.038 19.046 60.977 1.00 29.17 281 TYR D CA 1
ATOM 11289 C C . TYR D 3 283 ? 79.899 19.899 60.060 1.00 29.23 281 TYR D C 1
ATOM 11290 O O . TYR D 3 283 ? 79.889 19.729 58.841 1.00 29.34 281 TYR D O 1
ATOM 11299 N N . GLU D 3 284 ? 80.644 20.822 60.656 1.00 23.21 282 GLU D N 1
ATOM 11300 C CA . GLU D 3 284 ? 81.406 21.791 59.886 1.00 24.37 282 GLU D CA 1
ATOM 11301 C C . GLU D 3 284 ? 82.856 21.866 60.356 1.00 26.17 282 GLU D C 1
ATOM 11302 O O . GLU D 3 284 ? 83.128 21.874 61.556 1.00 27.90 282 GLU D O 1
ATOM 11308 N N . GLU D 3 285 ? 83.780 21.924 59.403 1.00 24.86 283 GLU D N 1
ATOM 11309 C CA . GLU D 3 285 ? 85.207 21.939 59.711 1.00 22.26 283 GLU D CA 1
ATOM 11310 C C . GLU D 3 285 ? 85.770 23.356 59.721 1.00 24.25 283 GLU D C 1
ATOM 11311 O O . GLU D 3 285 ? 85.355 24.207 58.929 1.00 24.82 283 GLU D O 1
ATOM 11317 N N . PHE D 3 286 ? 86.719 23.603 60.618 1.00 22.22 284 PHE D N 1
ATOM 11318 C CA . PHE D 3 286 ? 87.382 24.899 60.689 1.00 24.56 284 PHE D CA 1
ATOM 11319 C C . PHE D 3 286 ? 88.891 24.757 60.840 1.00 26.63 284 PHE D C 1
ATOM 11320 O O . PHE D 3 286 ? 89.374 23.939 61.622 1.00 27.91 284 PHE D O 1
ATOM 11328 N N . LEU D 3 287 ? 89.631 25.549 60.073 1.00 24.18 285 LEU D N 1
ATOM 11329 C CA . LEU D 3 287 ? 91.050 25.734 60.327 1.00 22.07 285 LEU D CA 1
ATOM 11330 C C . LEU D 3 287 ? 91.186 26.469 61.660 1.00 28.73 285 LEU D C 1
ATOM 11331 O O . LEU D 3 287 ? 90.514 27.473 61.884 1.00 24.51 285 LEU D O 1
ATOM 11336 N N . PRO D 3 288 ? 92.037 25.962 62.562 1.00 21.16 286 PRO D N 1
ATOM 11337 C CA . PRO D 3 288 ? 92.121 26.583 63.888 1.00 24.82 286 PRO D CA 1
ATOM 11338 C C . PRO D 3 288 ? 92.704 27.995 63.853 1.00 24.83 286 PRO D C 1
ATOM 11339 O O . PRO D 3 288 ? 93.368 28.381 62.890 1.00 27.46 286 PRO D O 1
ATOM 11343 N N . SER D 3 289 ? 92.441 28.765 64.901 1.00 27.04 287 SER D N 1
ATOM 11344 C CA . SER D 3 289 ? 93.128 30.031 65.086 1.00 27.13 287 SER D CA 1
ATOM 11345 C C . SER D 3 289 ? 94.595 29.732 65.374 1.00 26.30 287 SER D C 1
ATOM 11346 O O . SER D 3 289 ? 94.945 28.591 65.680 1.00 25.99 287 SER D O 1
ATOM 11349 N N . ASP D 3 290 ? 95.436 30.756 65.265 1.00 25.91 288 ASP D N 1
ATOM 11350 C CA . ASP D 3 290 ? 96.884 30.628 65.422 1.00 28.40 288 ASP D CA 1
ATOM 11351 C C . ASP D 3 290 ? 97.484 29.758 64.325 1.00 26.42 288 ASP D C 1
ATOM 11352 O O . ASP D 3 290 ? 98.481 29.075 64.539 1.00 26.65 288 ASP D O 1
ATOM 11357 N N . THR D 3 291 ? 96.872 29.790 63.146 1.00 27.78 289 THR D N 1
ATOM 11358 C CA . THR D 3 291 ? 97.447 29.135 61.981 1.00 27.50 289 THR D CA 1
ATOM 11359 C C . THR D 3 291 ? 98.139 30.172 61.107 1.00 29.67 289 THR D C 1
ATOM 11360 O O . THR D 3 291 ? 97.568 31.223 60.805 1.00 29.05 289 THR D O 1
ATOM 11364 N N . LEU D 3 292 ? 99.373 29.882 60.714 1.00 24.01 290 LEU D N 1
ATOM 11365 C CA . LEU D 3 292 ? 100.105 30.773 59.831 1.00 28.80 290 LEU D CA 1
ATOM 11366 C C . LEU D 3 292 ? 100.116 30.230 58.409 1.00 27.81 290 LEU D C 1
ATOM 11367 O O . LEU D 3 292 ? 100.626 29.141 58.148 1.00 27.30 290 LEU D O 1
ATOM 11372 N N . MET D 3 293 ? 99.537 30.995 57.495 1.00 30.83 291 MET D N 1
ATOM 11373 C CA . MET D 3 293 ? 99.578 30.652 56.082 1.00 30.53 291 MET D CA 1
ATOM 11374 C C . MET D 3 293 ? 100.249 31.781 55.324 1.00 33.51 291 MET D C 1
ATOM 11375 O O . MET D 3 293 ? 100.455 32.863 55.876 1.00 26.64 291 MET D O 1
ATOM 11380 N N . TYR D 3 294 ? 100.604 31.532 54.068 1.00 25.61 292 TYR D N 1
ATOM 11381 C CA . TYR D 3 294 ? 101.144 32.596 53.240 1.00 27.09 292 TYR D CA 1
ATOM 11382 C C . TYR D 3 294 ? 100.809 32.381 51.774 1.00 30.42 292 TYR D C 1
ATOM 11383 O O . TYR D 3 294 ? 100.697 31.250 51.302 1.00 30.71 292 TYR D O 1
ATOM 11392 N N . SER D 3 295 ? 100.639 33.489 51.066 1.00 29.83 293 SER D N 1
ATOM 11393 C CA . SER D 3 295 ? 100.401 33.466 49.633 1.00 29.90 293 SER D CA 1
ATOM 11394 C C . SER D 3 295 ? 101.427 34.338 48.931 1.00 34.61 293 SER D C 1
ATOM 11395 O O . SER D 3 295 ? 101.787 35.405 49.426 1.00 30.47 293 SER D O 1
ATOM 11398 N N . LEU D 3 296 ? 101.908 33.871 47.784 1.00 32.75 294 LEU D N 1
ATOM 11399 C CA . LEU D 3 296 ? 102.802 34.667 46.959 1.00 28.56 294 LEU D CA 1
ATOM 11400 C C . LEU D 3 296 ? 101.977 35.531 46.015 1.00 32.31 294 LEU D C 1
ATOM 11401 O O . LEU D 3 296 ? 101.191 35.021 45.217 1.00 31.55 294 LEU D O 1
ATOM 11403 N N . ILE D 3 297 ? 102.149 36.843 46.126 1.00 29.37 295 ILE D N 1
ATOM 11404 C CA . ILE D 3 297 ? 101.450 37.783 45.264 1.00 31.37 295 ILE D CA 1
ATOM 11405 C C . ILE D 3 297 ? 102.414 38.349 44.235 1.00 33.02 295 ILE D C 1
ATOM 11406 O O . ILE D 3 297 ? 103.275 39.165 44.560 1.00 36.32 295 ILE D O 1
ATOM 11411 N N . ALA D 3 298 ? 102.276 37.899 42.994 1.00 33.05 296 ALA D N 1
ATOM 11412 C CA . ALA D 3 298 ? 103.143 38.360 41.923 1.00 31.24 296 ALA D CA 1
ATOM 11413 C C . ALA D 3 298 ? 102.516 39.557 41.224 1.00 31.62 296 ALA D C 1
ATOM 11414 O O . ALA D 3 298 ? 101.305 39.604 41.023 1.00 35.25 296 ALA D O 1
ATOM 11416 N N . VAL D 3 299 ? 103.344 40.528 40.864 1.00 32.43 297 VAL D N 1
ATOM 11417 C CA . VAL D 3 299 ? 102.857 41.718 40.187 1.00 37.46 297 VAL D CA 1
ATOM 11418 C C . VAL D 3 299 ? 103.535 41.885 38.833 1.00 37.87 297 VAL D C 1
ATOM 11419 O O . VAL D 3 299 ? 104.763 41.858 38.731 1.00 37.67 297 VAL D O 1
ATOM 11423 N N . GLY D 3 300 ? 102.722 42.040 37.794 1.00 43.05 298 GLY D N 1
ATOM 11424 C CA . GLY D 3 300 ? 103.224 42.302 36.459 1.00 45.39 298 GLY D CA 1
ATOM 11425 C C . GLY D 3 300 ? 102.824 43.694 36.012 1.00 47.76 298 GLY D C 1
ATOM 11426 O O . GLY D 3 300 ? 102.107 44.395 36.728 1.00 44.31 298 GLY D O 1
ATOM 11427 N N . SER D 3 301 ? 103.290 44.098 34.834 1.00 50.73 299 SER D N 1
ATOM 11428 C CA . SER D 3 301 ? 102.947 45.404 34.284 1.00 50.03 299 SER D CA 1
ATOM 11429 C C . SER D 3 301 ? 101.447 45.504 34.060 1.00 49.65 299 SER D C 1
ATOM 11430 O O . SER D 3 301 ? 100.835 44.576 33.529 1.00 50.34 299 SER D O 1
ATOM 11433 N N . PRO D 3 302 ? 100.847 46.629 34.476 1.00 50.06 300 PRO D N 1
ATOM 11434 C CA . PRO D 3 302 ? 99.422 46.873 34.233 1.00 51.79 300 PRO D CA 1
ATOM 11435 C C . PRO D 3 302 ? 99.099 46.792 32.743 1.00 50.11 300 PRO D C 1
ATOM 11436 O O . PRO D 3 302 ? 99.905 47.215 31.912 1.00 48.41 300 PRO D O 1
ATOM 11440 N N . LYS D 3 303 ? 97.936 46.239 32.417 1.00 52.03 301 LYS D N 1
ATOM 11441 C CA . LYS D 3 303 ? 97.590 45.942 31.033 1.00 49.70 301 LYS D CA 1
ATOM 11442 C C . LYS D 3 303 ? 96.473 46.839 30.515 1.00 48.63 301 LYS D C 1
ATOM 11443 O O . LYS D 3 303 ? 95.977 46.645 29.405 1.00 53.01 301 LYS D O 1
ATOM 11449 N N . LYS D 3 304 ? 96.078 47.818 31.319 1.00 49.99 302 LYS D N 1
ATOM 11450 C CA . LYS D 3 304 ? 95.026 48.741 30.917 1.00 54.15 302 LYS D CA 1
ATOM 11451 C C . LYS D 3 304 ? 95.601 49.877 30.076 1.00 55.66 302 LYS D C 1
ATOM 11452 O O . LYS D 3 304 ? 96.782 50.210 30.190 1.00 55.41 302 LYS D O 1
ATOM 11458 N N . LEU D 3 307 ? 96.708 55.146 31.423 1.00 58.36 305 LEU D N 1
ATOM 11459 C CA . LEU D 3 307 ? 97.043 54.858 32.814 1.00 60.48 305 LEU D CA 1
ATOM 11460 C C . LEU D 3 307 ? 97.770 56.031 33.466 1.00 58.86 305 LEU D C 1
ATOM 11461 O O . LEU D 3 307 ? 98.753 56.538 32.924 1.00 60.04 305 LEU D O 1
ATOM 11463 N N . PRO D 3 308 ? 97.286 56.460 34.642 1.00 57.51 306 PRO D N 1
ATOM 11464 C CA . PRO D 3 308 ? 97.891 57.578 35.375 1.00 56.24 306 PRO D CA 1
ATOM 11465 C C . PRO D 3 308 ? 99.312 57.265 35.836 1.00 57.79 306 PRO D C 1
ATOM 11466 O O . PRO D 3 308 ? 99.641 56.104 36.077 1.00 54.82 306 PRO D O 1
ATOM 11470 N N . LYS D 3 309 ? 100.138 58.299 35.961 1.00 55.21 307 LYS D N 1
ATOM 11471 C CA . LYS D 3 309 ? 101.554 58.126 36.273 1.00 58.03 307 LYS D CA 1
ATOM 11472 C C . LYS D 3 309 ? 101.790 57.549 37.667 1.00 57.29 307 LYS D C 1
ATOM 11473 O O . LYS D 3 309 ? 102.838 56.958 37.928 1.00 59.12 307 LYS D O 1
ATOM 11475 N N . GLU D 3 310 ? 100.818 57.722 38.557 1.00 56.28 308 GLU D N 1
ATOM 11476 C CA . GLU D 3 310 ? 100.959 57.287 39.944 1.00 58.02 308 GLU D CA 1
ATOM 11477 C C . GLU D 3 310 ? 101.038 55.765 40.074 1.00 58.52 308 GLU D C 1
ATOM 11478 O O . GLU D 3 310 ? 101.589 55.248 41.045 1.00 52.85 308 GLU D O 1
ATOM 11480 N N . VAL D 3 311 ? 100.490 55.053 39.095 1.00 59.20 309 VAL D N 1
ATOM 11481 C CA . VAL D 3 311 ? 100.458 53.593 39.136 1.00 57.16 309 VAL D CA 1
ATOM 11482 C C . VAL D 3 311 ? 100.703 52.980 37.760 1.00 56.71 309 VAL D C 1
ATOM 11483 O O . VAL D 3 311 ? 100.043 52.014 37.379 1.00 59.49 309 VAL D O 1
ATOM 11487 N N . ASP D 3 312 ? 101.661 53.532 37.021 1.00 55.25 310 ASP D N 1
ATOM 11488 C CA . ASP D 3 312 ? 101.874 53.119 35.638 1.00 56.84 310 ASP D CA 1
ATOM 11489 C C . ASP D 3 312 ? 102.832 51.935 35.497 1.00 58.37 310 ASP D C 1
ATOM 11490 O O . ASP D 3 312 ? 102.927 51.341 34.422 1.00 61.47 310 ASP D O 1
ATOM 11495 N N . ASN D 3 313 ? 103.539 51.587 36.569 1.00 56.96 311 ASN D N 1
ATOM 11496 C CA . ASN D 3 313 ? 104.445 50.441 36.520 1.00 52.92 311 ASN D CA 1
ATOM 11497 C C . ASN D 3 313 ? 104.283 49.482 37.701 1.00 54.35 311 ASN D C 1
ATOM 11498 O O . ASN D 3 313 ? 103.476 49.712 38.604 1.00 49.52 311 ASN D O 1
ATOM 11503 N N . THR D 3 314 ? 105.074 48.413 37.684 1.00 48.94 312 THR D N 1
ATOM 11504 C CA . THR D 3 314 ? 104.980 47.344 38.671 1.00 48.49 312 THR D CA 1
ATOM 11505 C C . THR D 3 314 ? 105.308 47.807 40.091 1.00 48.43 312 THR D C 1
ATOM 11506 O O . THR D 3 314 ? 104.576 47.501 41.033 1.00 46.80 312 THR D O 1
ATOM 11510 N N . GLN D 3 315 ? 106.405 48.543 40.236 1.00 48.99 313 GLN D N 1
ATOM 11511 C CA . GLN D 3 315 ? 106.862 49.006 41.544 1.00 49.11 313 GLN D CA 1
ATOM 11512 C C . GLN D 3 315 ? 105.807 49.838 42.272 1.00 47.25 313 GLN D C 1
ATOM 11513 O O . GLN D 3 315 ? 105.621 49.699 43.481 1.00 48.22 313 GLN D O 1
ATOM 11519 N N . LYS D 3 316 ? 105.121 50.700 41.532 1.00 45.77 314 LYS D N 1
ATOM 11520 C CA . LYS D 3 316 ? 104.090 51.553 42.111 1.00 46.44 314 LYS D CA 1
ATOM 11521 C C . LYS D 3 316 ? 102.883 50.739 42.563 1.00 46.64 314 LYS D C 1
ATOM 11522 O O . LYS D 3 316 ? 102.267 51.044 43.584 1.00 49.25 314 LYS D O 1
ATOM 11528 N N . ILE D 3 317 ? 102.547 49.700 41.805 1.00 44.59 315 ILE D N 1
ATOM 11529 C CA . ILE D 3 317 ? 101.435 48.831 42.169 1.00 43.33 315 ILE D CA 1
ATOM 11530 C C . ILE D 3 317 ? 101.773 48.018 43.417 1.00 42.15 315 ILE D C 1
ATOM 11531 O O . ILE D 3 317 ? 100.926 47.828 44.290 1.00 41.22 315 ILE D O 1
ATOM 11536 N N . VAL D 3 318 ? 103.017 47.553 43.501 1.00 43.79 316 VAL D N 1
ATOM 11537 C CA . VAL D 3 318 ? 103.492 46.829 44.675 1.00 41.90 316 VAL D CA 1
ATOM 11538 C C . VAL D 3 318 ? 103.374 47.694 45.923 1.00 43.82 316 VAL D C 1
ATOM 11539 O O . VAL D 3 318 ? 102.864 47.245 46.950 1.00 42.64 316 VAL D O 1
ATOM 11543 N N . ASN D 3 319 ? 103.835 48.938 45.819 1.00 49.87 317 ASN D N 1
ATOM 11544 C CA . ASN D 3 319 ? 103.773 49.888 46.926 1.00 48.88 317 ASN D CA 1
ATOM 11545 C C . ASN D 3 319 ? 102.353 50.102 47.432 1.00 42.77 317 ASN D C 1
ATOM 11546 O O . ASN D 3 319 ? 102.122 50.167 48.638 1.00 44.86 317 ASN D O 1
ATOM 11551 N N . VAL D 3 320 ? 101.405 50.211 46.507 1.00 45.44 318 VAL D N 1
ATOM 11552 C CA . VAL D 3 320 ? 100.003 50.366 46.876 1.00 43.34 318 VAL D CA 1
ATOM 11553 C C . VAL D 3 320 ? 99.514 49.131 47.625 1.00 42.24 318 VAL D C 1
ATOM 11554 O O . VAL D 3 320 ? 98.824 49.243 48.637 1.00 44.87 318 VAL D O 1
ATOM 11558 N N . LEU D 3 321 ? 99.888 47.955 47.130 1.00 42.00 319 LEU D N 1
ATOM 11559 C CA . LEU D 3 321 ? 99.485 46.699 47.750 1.00 41.58 319 LEU D CA 1
ATOM 11560 C C . LEU D 3 321 ? 100.048 46.564 49.159 1.00 35.80 319 LEU D C 1
ATOM 11561 O O . LEU D 3 321 ? 99.343 46.149 50.078 1.00 40.03 319 LEU D O 1
ATOM 11566 N N . LYS D 3 322 ? 101.316 46.927 49.324 1.00 39.78 320 LYS D N 1
ATOM 11567 C CA . LYS D 3 322 ? 101.979 46.821 50.619 1.00 44.76 320 LYS D CA 1
ATOM 11568 C C . LYS D 3 322 ? 101.342 47.747 51.653 1.00 42.32 320 LYS D C 1
ATOM 11569 O O . LYS D 3 322 ? 101.021 47.320 52.757 1.00 47.58 320 LYS D O 1
ATOM 11571 N N . VAL D 3 323 ? 101.153 49.010 51.288 1.00 42.03 321 VAL D N 1
ATOM 11572 C CA . VAL D 3 323 ? 100.573 49.996 52.196 1.00 43.39 321 VAL D CA 1
ATOM 11573 C C . VAL D 3 323 ? 99.116 49.668 52.537 1.00 42.52 321 VAL D C 1
ATOM 11574 O O . VAL D 3 323 ? 98.660 49.900 53.656 1.00 42.60 321 VAL D O 1
ATOM 11578 N N . THR D 3 324 ? 98.394 49.107 51.574 1.00 39.73 322 THR D N 1
ATOM 11579 C CA . THR D 3 324 ? 96.970 48.848 51.753 1.00 40.34 322 THR D CA 1
ATOM 11580 C C . THR D 3 324 ? 96.677 47.668 52.682 1.00 38.04 322 THR D C 1
ATOM 11581 O O . THR D 3 324 ? 95.730 47.712 53.468 1.00 39.80 322 THR D O 1
ATOM 11585 N N . PHE D 3 325 ? 97.485 46.617 52.604 1.00 37.98 323 PHE D N 1
ATOM 11586 C CA . PHE D 3 325 ? 97.135 45.376 53.290 1.00 39.42 323 PHE D CA 1
ATOM 11587 C C . PHE D 3 325 ? 98.063 44.974 54.438 1.00 35.40 323 PHE D C 1
ATOM 11588 O O . PHE D 3 325 ? 97.718 44.094 55.225 1.00 38.65 323 PHE D O 1
ATOM 11596 N N . ASN D 3 326 ? 99.231 45.601 54.543 1.00 36.27 324 ASN D N 1
ATOM 11597 C CA . ASN D 3 326 ? 100.126 45.303 55.660 1.00 35.32 324 ASN D CA 1
ATOM 11598 C C . ASN D 3 326 ? 99.492 45.714 56.983 1.00 34.72 324 ASN D C 1
ATOM 11599 O O . ASN D 3 326 ? 98.937 46.806 57.092 1.00 35.67 324 ASN D O 1
ATOM 11604 N N . ASN D 3 327 ? 99.569 44.823 57.971 1.00 34.65 325 ASN D N 1
ATOM 11605 C CA . ASN D 3 327 ? 99.005 45.040 59.306 1.00 38.19 325 ASN D CA 1
ATOM 11606 C C . ASN D 3 327 ? 97.487 45.190 59.313 1.00 37.97 325 ASN D C 1
ATOM 11607 O O . ASN D 3 327 ? 96.897 45.526 60.338 1.00 40.90 325 ASN D O 1
ATOM 11612 N N . ALA D 3 328 ? 96.853 44.932 58.174 1.00 35.28 326 ALA D N 1
ATOM 11613 C CA . ALA D 3 328 ? 95.401 45.013 58.088 1.00 35.02 326 ALA D CA 1
ATOM 11614 C C . ALA D 3 328 ? 94.753 43.718 58.571 1.00 35.47 326 ALA D C 1
ATOM 11615 O O . ALA D 3 328 ? 95.414 42.684 58.676 1.00 34.82 326 ALA D O 1
ATOM 11617 N N . PHE D 3 329 ? 93.461 43.788 58.874 1.00 31.56 327 PHE D N 1
ATOM 11618 C CA . PHE D 3 329 ? 92.676 42.603 59.195 1.00 33.92 327 PHE D CA 1
ATOM 11619 C C . PHE D 3 329 ? 91.745 42.262 58.036 1.00 38.26 327 PHE D C 1
ATOM 11620 O O . PHE D 3 329 ? 91.093 43.142 57.474 1.00 36.18 327 PHE D O 1
ATOM 11628 N N . LEU D 3 330 ? 91.693 40.984 57.678 1.00 31.88 328 LEU D N 1
ATOM 11629 C CA . LEU D 3 330 ? 90.796 40.516 56.627 1.00 33.72 328 LEU D CA 1
ATOM 11630 C C . LEU D 3 330 ? 89.895 39.411 57.151 1.00 29.63 328 LEU D C 1
ATOM 11631 O O . LEU D 3 330 ? 90.196 38.780 58.165 1.00 28.90 328 LEU D O 1
ATOM 11636 N N . GLN D 3 331 ? 88.786 39.182 56.459 1.00 26.83 329 GLN D N 1
ATOM 11637 C CA . GLN D 3 331 ? 87.955 38.018 56.731 1.00 30.75 329 GLN D CA 1
ATOM 11638 C C . GLN D 3 331 ? 87.916 37.144 55.484 1.00 30.71 329 GLN D C 1
ATOM 11639 O O . GLN D 3 331 ? 87.592 37.617 54.395 1.00 29.81 329 GLN D O 1
ATOM 11645 N N . ILE D 3 332 ? 88.257 35.870 55.651 1.00 29.93 330 ILE D N 1
ATOM 11646 C CA . ILE D 3 332 ? 88.332 34.930 54.538 1.00 24.31 330 ILE D CA 1
ATOM 11647 C C . ILE D 3 332 ? 87.436 33.728 54.814 1.00 27.90 330 ILE D C 1
ATOM 11648 O O . ILE D 3 332 ? 87.314 33.289 55.956 1.00 26.34 330 ILE D O 1
ATOM 11653 N N . GLY D 3 333 ? 86.808 33.198 53.772 1.00 25.72 331 GLY D N 1
ATOM 11654 C CA . GLY D 3 333 ? 85.943 32.044 53.924 1.00 28.58 331 GLY D CA 1
ATOM 11655 C C . GLY D 3 333 ? 84.535 32.441 54.322 1.00 25.49 331 GLY D C 1
ATOM 11656 O O . GLY D 3 333 ? 84.198 33.621 54.322 1.00 27.00 331 GLY D O 1
ATOM 11657 N N . GLY D 3 334 ? 83.712 31.457 54.666 1.00 23.10 332 GLY D N 1
ATOM 11658 C CA . GLY D 3 334 ? 82.333 31.723 55.035 1.00 27.79 332 GLY D CA 1
ATOM 11659 C C . GLY D 3 334 ? 82.133 31.904 56.527 1.00 28.89 332 GLY D C 1
ATOM 11660 O O . GLY D 3 334 ? 83.099 31.990 57.284 1.00 21.44 332 GLY D O 1
ATOM 11661 N N . ASP D 3 335 ? 80.868 31.974 56.936 1.00 26.75 333 ASP D N 1
ATOM 11662 C CA . ASP D 3 335 ? 80.482 32.088 58.340 1.00 28.39 333 ASP D CA 1
ATOM 11663 C C . ASP D 3 335 ? 81.042 33.339 59.013 1.00 24.70 333 ASP D C 1
ATOM 11664 O O . ASP D 3 335 ? 81.359 33.316 60.201 1.00 24.63 333 ASP D O 1
ATOM 11669 N N . GLU D 3 336 ? 81.158 34.425 58.258 1.00 25.88 334 GLU D N 1
ATOM 11670 C CA . GLU D 3 336 ? 81.623 35.693 58.813 1.00 29.66 334 GLU D CA 1
ATOM 11671 C C . GLU D 3 336 ? 80.729 36.170 59.962 1.00 29.14 334 GLU D C 1
ATOM 11672 O O . GLU D 3 336 ? 81.206 36.767 60.929 1.00 31.38 334 GLU D O 1
ATOM 11678 N N . THR D 3 337 ? 79.434 35.885 59.854 1.00 25.76 335 THR D N 1
ATOM 11679 C CA . THR D 3 337 ? 78.446 36.391 60.801 1.00 27.86 335 THR D CA 1
ATOM 11680 C C . THR D 3 337 ? 78.503 35.667 62.147 1.00 30.08 335 THR D C 1
ATOM 11681 O O . THR D 3 337 ? 77.932 36.131 63.134 1.00 24.38 335 THR D O 1
ATOM 11685 N N . VAL D 3 338 ? 79.185 34.527 62.186 1.00 29.09 336 VAL D N 1
ATOM 11686 C CA . VAL D 3 338 ? 79.386 33.826 63.447 1.00 25.99 336 VAL D CA 1
ATOM 11687 C C . VAL D 3 338 ? 80.866 33.839 63.828 1.00 25.80 336 VAL D C 1
ATOM 11688 O O . VAL D 3 338 ? 81.370 32.919 64.476 1.00 23.29 336 VAL D O 1
ATOM 11692 N N . GLY D 3 339 ? 81.548 34.904 63.415 1.00 25.53 337 GLY D N 1
ATOM 11693 C CA . GLY D 3 339 ? 82.893 35.200 63.874 1.00 27.66 337 GLY D CA 1
ATOM 11694 C C . GLY D 3 339 ? 83.998 34.312 63.337 1.00 31.07 337 GLY D C 1
ATOM 11695 O O . GLY D 3 339 ? 84.980 34.061 64.033 1.00 27.22 337 GLY D O 1
ATOM 11696 N N . LYS D 3 340 ? 83.857 33.846 62.100 1.00 28.43 338 LYS D N 1
ATOM 11697 C CA . LYS D 3 340 ? 84.865 32.972 61.508 1.00 27.48 338 LYS D CA 1
ATOM 11698 C C . LYS D 3 340 ? 85.629 33.652 60.375 1.00 26.65 338 LYS D C 1
ATOM 11699 O O . LYS D 3 340 ? 85.094 34.518 59.683 1.00 28.64 338 LYS D O 1
ATOM 11705 N N . GLY D 3 341 ? 86.889 33.263 60.204 1.00 26.35 339 GLY D N 1
ATOM 11706 C CA . GLY D 3 341 ? 87.669 33.679 59.053 1.00 26.05 339 GLY D CA 1
ATOM 11707 C C . GLY D 3 341 ? 88.526 34.918 59.225 1.00 25.59 339 GLY D C 1
ATOM 11708 O O . GLY D 3 341 ? 89.123 35.397 58.261 1.00 24.71 339 GLY D O 1
ATOM 11709 N N . PHE D 3 342 ? 88.603 35.433 60.446 1.00 28.03 340 PHE D N 1
ATOM 11710 C CA . PHE D 3 342 ? 89.354 36.658 60.701 1.00 28.28 340 PHE D CA 1
ATOM 11711 C C . PHE D 3 342 ? 90.851 36.393 60.777 1.00 29.52 340 PHE D C 1
ATOM 11712 O O . PHE D 3 342 ? 91.315 35.585 61.582 1.00 29.24 340 PHE D O 1
ATOM 11720 N N . VAL D 3 343 ? 91.603 37.078 59.923 1.00 24.73 341 VAL D N 1
ATOM 11721 C CA . VAL D 3 343 ? 93.045 36.898 59.859 1.00 24.29 341 VAL D CA 1
ATOM 11722 C C . VAL D 3 343 ? 93.769 38.236 59.881 1.00 31.05 341 VAL D C 1
ATOM 11723 O O . VAL D 3 343 ? 93.215 39.264 59.489 1.00 31.90 341 VAL D O 1
ATOM 11727 N N . LYS D 3 344 ? 95.012 38.216 60.350 1.00 31.10 342 LYS D N 1
ATOM 11728 C CA . LYS D 3 344 ? 95.860 39.399 60.318 1.00 31.08 342 LYS D CA 1
ATOM 11729 C C . LYS D 3 344 ? 96.875 39.230 59.199 1.00 32.02 342 LYS D C 1
ATOM 11730 O O . LYS D 3 344 ? 97.448 38.153 59.032 1.00 31.81 342 LYS D O 1
ATOM 11736 N N . VAL D 3 345 ? 97.094 40.290 58.429 1.00 29.64 343 VAL D N 1
ATOM 11737 C CA . VAL D 3 345 ? 97.954 40.202 57.255 1.00 30.17 343 VAL D CA 1
ATOM 11738 C C . VAL D 3 345 ? 99.261 40.966 57.425 1.00 32.67 343 VAL D C 1
ATOM 11739 O O . VAL D 3 345 ? 99.279 42.082 57.941 1.00 35.62 343 VAL D O 1
ATOM 11743 N N . ARG D 3 346 ? 100.355 40.342 57.001 1.00 32.70 344 ARG D N 1
ATOM 11744 C CA . ARG D 3 346 ? 101.642 41.014 56.887 1.00 38.76 344 ARG D CA 1
ATOM 11745 C C . ARG D 3 346 ? 102.149 40.876 55.453 1.00 42.45 344 ARG D C 1
ATOM 11746 O O . ARG D 3 346 ? 102.338 39.764 54.962 1.00 40.71 344 ARG D O 1
ATOM 11748 N N . ALA D 3 347 ? 102.357 42.006 54.782 1.00 43.60 345 ALA D N 1
ATOM 11749 C CA . ALA D 3 347 ? 102.774 42.001 53.381 1.00 44.22 345 ALA D CA 1
ATOM 11750 C C . ALA D 3 347 ? 104.191 42.541 53.206 1.00 51.34 345 ALA D C 1
ATOM 11751 O O . ALA D 3 347 ? 104.398 43.754 53.169 1.00 54.62 345 ALA D O 1
ATOM 11753 N N . GLY D 3 348 ? 105.160 41.638 53.085 1.00 54.29 346 GLY D N 1
ATOM 11754 C CA . GLY D 3 348 ? 106.552 42.029 52.948 1.00 56.14 346 GLY D CA 1
ATOM 11755 C C . GLY D 3 348 ? 107.176 41.644 51.619 1.00 55.29 346 GLY D C 1
ATOM 11756 O O . GLY D 3 348 ? 106.696 40.742 50.930 1.00 52.75 346 GLY D O 1
ATOM 11757 N N . VAL D 3 349 ? 108.257 42.330 51.261 1.00 57.41 347 VAL D N 1
ATOM 11758 C CA . VAL D 3 349 ? 108.970 42.047 50.022 1.00 58.39 347 VAL D CA 1
ATOM 11759 C C . VAL D 3 349 ? 110.189 41.163 50.274 1.00 52.02 347 VAL D C 1
ATOM 11760 O O . VAL D 3 349 ? 110.523 40.859 51.419 1.00 60.76 347 VAL D O 1
ATOM 11762 N N . ASP E 3 5 ? 83.984 44.230 55.388 1.00 59.36 3 ASP E N 1
ATOM 11763 C CA . ASP E 3 5 ? 84.620 45.461 54.933 1.00 56.20 3 ASP E CA 1
ATOM 11764 C C . ASP E 3 5 ? 83.698 46.661 55.127 1.00 59.88 3 ASP E C 1
ATOM 11765 O O . ASP E 3 5 ? 84.113 47.809 54.965 1.00 58.93 3 ASP E O 1
ATOM 11767 N N . MET E 3 6 ? 82.444 46.388 55.470 1.00 56.26 4 MET E N 1
ATOM 11768 C CA . MET E 3 6 ? 81.487 47.448 55.762 1.00 61.16 4 MET E CA 1
ATOM 11769 C C . MET E 3 6 ? 81.434 47.707 57.263 1.00 61.10 4 MET E C 1
ATOM 11770 O O . MET E 3 6 ? 80.734 48.610 57.725 1.00 61.07 4 MET E O 1
ATOM 11772 N N . PHE E 3 7 ? 82.180 46.906 58.019 1.00 57.70 5 PHE E N 1
ATOM 11773 C CA . PHE E 3 7 ? 82.245 47.055 59.468 1.00 56.06 5 PHE E CA 1
ATOM 11774 C C . PHE E 3 7 ? 82.859 48.395 59.858 1.00 58.44 5 PHE E C 1
ATOM 11775 O O . PHE E 3 7 ? 84.058 48.615 59.685 1.00 61.87 5 PHE E O 1
ATOM 11783 N N . GLU E 3 8 ? 82.028 49.288 60.384 1.00 59.83 6 GLU E N 1
ATOM 11784 C CA . GLU E 3 8 ? 82.489 50.602 60.813 1.00 62.14 6 GLU E CA 1
ATOM 11785 C C . GLU E 3 8 ? 82.525 50.700 62.335 1.00 64.15 6 GLU E C 1
ATOM 11786 O O . GLU E 3 8 ? 83.246 51.525 62.898 1.00 64.54 6 GLU E O 1
ATOM 11788 N N . LYS E 3 9 ? 81.739 49.856 62.997 1.00 60.10 7 LYS E N 1
ATOM 11789 C CA . LYS E 3 9 ? 81.646 49.883 64.452 1.00 59.93 7 LYS E CA 1
ATOM 11790 C C . LYS E 3 9 ? 81.760 48.493 65.073 1.00 54.92 7 LYS E C 1
ATOM 11791 O O . LYS E 3 9 ? 81.248 47.511 64.534 1.00 51.39 7 LYS E O 1
ATOM 11797 N N . ALA E 3 10 ? 82.433 48.424 66.216 1.00 50.87 8 ALA E N 1
ATOM 11798 C CA . ALA E 3 10 ? 82.563 47.179 66.958 1.00 48.69 8 ALA E CA 1
ATOM 11799 C C . ALA E 3 10 ? 82.216 47.408 68.420 1.00 48.92 8 ALA E C 1
ATOM 11800 O O . ALA E 3 10 ? 82.664 48.381 69.026 1.00 52.92 8 ALA E O 1
ATOM 11802 N N . VAL E 3 11 ? 81.402 46.521 68.980 1.00 44.10 9 VAL E N 1
ATOM 11803 C CA . VAL E 3 11 ? 81.075 46.576 70.397 1.00 46.18 9 VAL E CA 1
ATOM 11804 C C . VAL E 3 11 ? 81.416 45.248 71.060 1.00 44.58 9 VAL E C 1
ATOM 11805 O O . VAL E 3 11 ? 81.243 44.183 70.465 1.00 40.17 9 VAL E O 1
ATOM 11809 N N . VAL E 3 12 ? 81.914 45.318 72.288 1.00 38.08 10 VAL E N 1
ATOM 11810 C CA . VAL E 3 12 ? 82.294 44.118 73.019 1.00 40.10 10 VAL E CA 1
ATOM 11811 C C . VAL E 3 12 ? 81.169 43.695 73.953 1.00 38.99 10 VAL E C 1
ATOM 11812 O O . VAL E 3 12 ? 80.708 44.483 74.780 1.00 38.08 10 VAL E O 1
ATOM 11816 N N . PHE E 3 13 ? 80.712 42.457 73.805 1.00 31.27 11 PHE E N 1
ATOM 11817 C CA . PHE E 3 13 ? 79.710 41.915 74.711 1.00 29.58 11 PHE E CA 1
ATOM 11818 C C . PHE E 3 13 ? 80.382 41.137 75.835 1.00 35.45 11 PHE E C 1
ATOM 11819 O O . PHE E 3 13 ? 80.928 40.058 75.614 1.00 34.35 11 PHE E O 1
ATOM 11827 N N . GLY E 3 14 ? 80.354 41.702 77.036 1.00 31.12 12 GLY E N 1
ATOM 11828 C CA . GLY E 3 14 ? 80.825 41.005 78.217 1.00 31.11 12 GLY E CA 1
ATOM 11829 C C . GLY E 3 14 ? 79.761 40.043 78.708 1.00 31.74 12 GLY E C 1
ATOM 11830 O O . GLY E 3 14 ? 78.586 40.403 78.822 1.00 27.53 12 GLY E O 1
ATOM 11831 N N . LEU E 3 15 ? 80.166 38.808 78.981 1.00 29.94 13 LEU E N 1
ATOM 11832 C CA . LEU E 3 15 ? 79.240 37.790 79.464 1.00 30.87 13 LEU E CA 1
ATOM 11833 C C . LEU E 3 15 ? 79.709 37.244 80.807 1.00 29.51 13 LEU E C 1
ATOM 11834 O O . LEU E 3 15 ? 80.690 36.504 80.878 1.00 30.04 13 LEU E O 1
ATOM 11839 N N . TYR E 3 16 ? 79.004 37.615 81.868 1.00 28.16 14 TYR E N 1
ATOM 11840 C CA . TYR E 3 16 ? 79.362 37.196 83.217 1.00 28.95 14 TYR E CA 1
ATOM 11841 C C . TYR E 3 16 ? 78.354 36.173 83.719 1.00 26.38 14 TYR E C 1
ATOM 11842 O O . TYR E 3 16 ? 77.175 36.482 83.872 1.00 27.51 14 TYR E O 1
ATOM 11851 N N . SER E 3 17 ? 78.814 34.953 83.969 1.00 23.44 15 SER E N 1
ATOM 11852 C CA . SER E 3 17 ? 77.905 33.876 84.341 1.00 23.13 15 SER E CA 1
ATOM 11853 C C . SER E 3 17 ? 77.382 34.031 85.769 1.00 28.62 15 SER E C 1
ATOM 11854 O O . SER E 3 17 ? 78.156 34.207 86.709 1.00 25.90 15 SER E O 1
ATOM 11857 N N . ILE E 3 18 ? 76.060 33.968 85.913 1.00 27.77 16 ILE E N 1
ATOM 11858 C CA . ILE E 3 18 ? 75.409 33.986 87.220 1.00 26.72 16 ILE E CA 1
ATOM 11859 C C . ILE E 3 18 ? 75.124 32.554 87.666 1.00 27.46 16 ILE E C 1
ATOM 11860 O O . ILE E 3 18 ? 75.286 32.207 88.836 1.00 26.28 16 ILE E O 1
ATOM 11865 N N . THR E 3 19 ? 74.690 31.727 86.721 1.00 21.78 17 THR E N 1
ATOM 11866 C CA . THR E 3 19 ? 74.515 30.302 86.970 1.00 27.56 17 THR E CA 1
ATOM 11867 C C . THR E 3 19 ? 75.536 29.533 86.123 1.00 30.70 17 THR E C 1
ATOM 11868 O O . THR E 3 19 ? 76.145 30.110 85.224 1.00 32.36 17 THR E O 1
ATOM 11872 N N . PRO E 3 20 ? 75.754 28.240 86.425 1.00 31.15 18 PRO E N 1
ATOM 11873 C CA . PRO E 3 20 ? 76.664 27.460 85.575 1.00 29.19 18 PRO E CA 1
ATOM 11874 C C . PRO E 3 20 ? 76.212 27.414 84.116 1.00 24.24 18 PRO E C 1
ATOM 11875 O O . PRO E 3 20 ? 75.018 27.293 83.850 1.00 28.51 18 PRO E O 1
ATOM 11879 N N . VAL E 3 21 ? 77.159 27.513 83.189 1.00 24.22 19 VAL E N 1
ATOM 11880 C CA . VAL E 3 21 ? 76.839 27.559 81.764 1.00 25.13 19 VAL E CA 1
ATOM 11881 C C . VAL E 3 21 ? 77.322 26.310 81.030 1.00 26.39 19 VAL E C 1
ATOM 11882 O O . VAL E 3 21 ? 78.497 25.944 81.114 1.00 23.11 19 VAL E O 1
ATOM 11886 N N . HIS E 3 22 ? 76.409 25.660 80.314 1.00 26.89 20 HIS E N 1
ATOM 11887 C CA . HIS E 3 22 ? 76.751 24.495 79.506 1.00 26.77 20 HIS E CA 1
ATOM 11888 C C . HIS E 3 22 ? 76.541 24.761 78.017 1.00 30.34 20 HIS E C 1
ATOM 11889 O O . HIS E 3 22 ? 75.456 24.527 77.478 1.00 28.96 20 HIS E O 1
ATOM 11896 N N . ALA E 3 23 ? 77.577 25.267 77.359 1.00 25.97 21 ALA E N 1
ATOM 11897 C CA . ALA E 3 23 ? 77.586 25.329 75.903 1.00 29.91 21 ALA E CA 1
ATOM 11898 C C . ALA E 3 23 ? 78.060 23.980 75.380 1.00 28.62 21 ALA E C 1
ATOM 11899 O O . ALA E 3 23 ? 79.258 23.718 75.328 1.00 27.41 21 ALA E O 1
ATOM 11901 N N . GLY E 3 24 ? 77.114 23.121 75.011 1.00 26.65 22 GLY E N 1
ATOM 11902 C CA . GLY E 3 24 ? 77.422 21.741 74.675 1.00 29.94 22 GLY E CA 1
ATOM 11903 C C . GLY E 3 24 ? 78.122 21.523 73.345 1.00 31.23 22 GLY E C 1
ATOM 11904 O O . GLY E 3 24 ? 78.076 22.370 72.455 1.00 22.80 22 GLY E O 1
ATOM 11905 N N . SER E 3 25 ? 78.771 20.369 73.212 1.00 28.93 23 SER E N 1
ATOM 11906 C CA . SER E 3 25 ? 79.488 20.025 71.989 1.00 29.34 23 SER E CA 1
ATOM 11907 C C . SER E 3 25 ? 79.142 18.616 71.520 1.00 27.95 23 SER E C 1
ATOM 11908 O O . SER E 3 25 ? 79.809 18.065 70.646 1.00 31.68 23 SER E O 1
ATOM 11911 N N . GLY E 3 26 ? 78.103 18.034 72.106 1.00 26.54 24 GLY E N 1
ATOM 11912 C CA . GLY E 3 26 ? 77.705 16.680 71.764 1.00 30.32 24 GLY E CA 1
ATOM 11913 C C . GLY E 3 26 ? 78.201 15.686 72.794 1.00 37.49 24 GLY E C 1
ATOM 11914 O O . GLY E 3 26 ? 79.112 15.990 73.562 1.00 35.31 24 GLY E O 1
ATOM 11915 N N . ALA E 3 27 ? 77.604 14.498 72.809 1.00 38.20 25 ALA E N 1
ATOM 11916 C CA . ALA E 3 27 ? 77.958 13.476 73.788 1.00 35.39 25 ALA E CA 1
ATOM 11917 C C . ALA E 3 27 ? 79.251 12.760 73.416 1.00 39.27 25 ALA E C 1
ATOM 11918 O O . ALA E 3 27 ? 79.601 12.660 72.240 1.00 39.30 25 ALA E O 1
ATOM 11920 N N . GLU E 3 28 ? 79.960 12.268 74.428 1.00 36.60 26 GLU E N 1
ATOM 11921 C CA . GLU E 3 28 ? 81.201 11.531 74.212 1.00 36.71 26 GLU E CA 1
ATOM 11922 C C . GLU E 3 28 ? 81.221 10.233 75.014 1.00 33.66 26 GLU E C 1
ATOM 11923 O O . GLU E 3 28 ? 80.568 10.125 76.052 1.00 29.60 26 GLU E O 1
ATOM 11929 N N . LEU E 3 29 ? 81.973 9.250 74.529 1.00 31.26 27 LEU E N 1
ATOM 11930 C CA . LEU E 3 29 ? 82.074 7.966 75.214 1.00 30.22 27 LEU E CA 1
ATOM 11931 C C . LEU E 3 29 ? 83.143 8.019 76.301 1.00 32.95 27 LEU E C 1
ATOM 11932 O O . LEU E 3 29 ? 84.173 7.352 76.212 1.00 31.12 27 LEU E O 1
ATOM 11937 N N . SER E 3 30 ? 82.893 8.818 77.330 1.00 30.80 28 SER E N 1
ATOM 11938 C CA . SER E 3 30 ? 83.847 8.969 78.417 1.00 34.80 28 SER E CA 1
ATOM 11939 C C . SER E 3 30 ? 83.121 9.318 79.707 1.00 34.67 28 SER E C 1
ATOM 11940 O O . SER E 3 30 ? 81.892 9.427 79.720 1.00 30.59 28 SER E O 1
ATOM 11943 N N . VAL E 3 31 ? 83.883 9.488 80.785 1.00 25.97 29 VAL E N 1
ATOM 11944 C CA . VAL E 3 31 ? 83.310 9.801 82.089 1.00 29.56 29 VAL E CA 1
ATOM 11945 C C . VAL E 3 31 ? 82.426 11.046 82.017 1.00 28.54 29 VAL E C 1
ATOM 11946 O O . VAL E 3 31 ? 81.298 11.040 82.509 1.00 28.96 29 VAL E O 1
ATOM 11950 N N . ILE E 3 32 ? 82.926 12.101 81.379 1.00 29.72 30 ILE E N 1
ATOM 11951 C CA . ILE E 3 32 ? 82.122 13.295 81.146 1.00 26.43 30 ILE E CA 1
ATOM 11952 C C . ILE E 3 32 ? 81.278 13.105 79.887 1.00 26.53 30 ILE E C 1
ATOM 11953 O O . ILE E 3 32 ? 81.759 13.306 78.773 1.00 27.65 30 ILE E O 1
ATOM 11958 N N . ASP E 3 33 ? 80.021 12.709 80.074 1.00 30.31 31 ASP E N 1
ATOM 11959 C CA . ASP E 3 33 ? 79.124 12.412 78.957 1.00 30.01 31 ASP E CA 1
ATOM 11960 C C . ASP E 3 33 ? 78.857 13.632 78.088 1.00 30.50 31 ASP E C 1
ATOM 11961 O O . ASP E 3 33 ? 78.929 13.558 76.863 1.00 31.32 31 ASP E O 1
ATOM 11966 N N . LEU E 3 34 ? 78.548 14.750 78.735 1.00 27.55 32 LEU E N 1
ATOM 11967 C CA . LEU E 3 34 ? 78.253 15.996 78.041 1.00 26.33 32 LEU E CA 1
ATOM 11968 C C . LEU E 3 34 ? 79.270 17.075 78.405 1.00 30.54 32 LEU E C 1
ATOM 11969 O O . LEU E 3 34 ? 79.090 17.798 79.384 1.00 30.74 32 LEU E O 1
ATOM 11974 N N . PRO E 3 35 ? 80.351 17.178 77.621 1.00 26.83 33 PRO E N 1
ATOM 11975 C CA . PRO E 3 35 ? 81.382 18.187 77.871 1.00 26.90 33 PRO E CA 1
ATOM 11976 C C . PRO E 3 35 ? 80.994 19.546 77.310 1.00 29.46 33 PRO E C 1
ATOM 11977 O O . PRO E 3 35 ? 80.083 19.629 76.490 1.00 26.16 33 PRO E O 1
ATOM 11981 N N . ILE E 3 36 ? 81.678 20.595 77.747 1.00 26.60 34 ILE E N 1
ATOM 11982 C CA . ILE E 3 36 ? 81.440 21.924 77.203 1.00 28.12 34 ILE E CA 1
ATOM 11983 C C . ILE E 3 36 ? 82.331 22.165 75.990 1.00 29.68 34 ILE E C 1
ATOM 11984 O O . ILE E 3 36 ? 83.292 21.428 75.761 1.00 27.12 34 ILE E O 1
ATOM 11989 N N . GLN E 3 37 ? 82.004 23.195 75.215 1.00 25.98 35 GLN E N 1
ATOM 11990 C CA . GLN E 3 37 ? 82.783 23.548 74.032 1.00 26.26 35 GLN E CA 1
ATOM 11991 C C . GLN E 3 37 ? 84.175 24.035 74.413 1.00 27.92 35 GLN E C 1
ATOM 11992 O O . GLN E 3 37 ? 84.337 24.822 75.346 1.00 26.95 35 GLN E O 1
ATOM 11998 N N . ARG E 3 38 ? 85.178 23.561 73.682 1.00 22.12 36 ARG E N 1
ATOM 11999 C CA . ARG E 3 38 ? 86.550 23.993 73.891 1.00 26.45 36 ARG E CA 1
ATOM 12000 C C . ARG E 3 38 ? 87.270 24.207 72.566 1.00 27.87 36 ARG E C 1
ATOM 12001 O O . ARG E 3 38 ? 87.008 23.513 71.588 1.00 26.79 36 ARG E O 1
ATOM 12009 N N . GLU E 3 39 ? 88.171 25.181 72.545 1.00 27.98 37 GLU E N 1
ATOM 12010 C CA . GLU E 3 39 ? 89.102 25.351 71.438 1.00 28.05 37 GLU E CA 1
ATOM 12011 C C . GLU E 3 39 ? 90.090 24.185 71.453 1.00 32.95 37 GLU E C 1
ATOM 12012 O O . GLU E 3 39 ? 90.716 23.920 72.478 1.00 25.10 37 GLU E O 1
ATOM 12018 N N . ARG E 3 40 ? 90.232 23.490 70.328 1.00 28.84 38 ARG E N 1
ATOM 12019 C CA . ARG E 3 40 ? 90.947 22.213 70.322 1.00 29.65 38 ARG E CA 1
ATOM 12020 C C . ARG E 3 40 ? 92.432 22.294 70.690 1.00 30.49 38 ARG E C 1
ATOM 12021 O O . ARG E 3 40 ? 92.895 21.538 71.542 1.00 32.75 38 ARG E O 1
ATOM 12029 N N . HIS E 3 41 ? 93.182 23.193 70.062 1.00 29.60 39 HIS E N 1
ATOM 12030 C CA . HIS E 3 41 ? 94.633 23.182 70.248 1.00 31.99 39 HIS E CA 1
ATOM 12031 C C . HIS E 3 41 ? 95.077 23.781 71.583 1.00 29.56 39 HIS E C 1
ATOM 12032 O O . HIS E 3 41 ? 96.213 23.578 72.001 1.00 35.20 39 HIS E O 1
ATOM 12039 N N . THR E 3 42 ? 94.190 24.494 72.267 1.00 30.68 40 THR E N 1
ATOM 12040 C CA . THR E 3 42 ? 94.540 25.044 73.576 1.00 32.39 40 THR E CA 1
ATOM 12041 C C . THR E 3 42 ? 93.804 24.345 74.713 1.00 34.39 40 THR E C 1
ATOM 12042 O O . THR E 3 42 ? 94.284 24.311 75.849 1.00 34.59 40 THR E O 1
ATOM 12046 N N . GLY E 3 43 ? 92.631 23.802 74.407 1.00 28.59 41 GLY E N 1
ATOM 12047 C CA . GLY E 3 43 ? 91.795 23.188 75.419 1.00 29.39 41 GLY E CA 1
ATOM 12048 C C . GLY E 3 43 ? 91.013 24.214 76.222 1.00 32.15 41 GLY E C 1
ATOM 12049 O O . GLY E 3 43 ? 90.361 23.870 77.206 1.00 31.30 41 GLY E O 1
ATOM 12050 N N . PHE E 3 44 ? 91.078 25.476 75.804 1.00 29.83 42 PHE E N 1
ATOM 12051 C CA . PHE E 3 44 ? 90.380 26.552 76.505 1.00 28.83 42 PHE E CA 1
ATOM 12052 C C . PHE E 3 44 ? 88.885 26.508 76.232 1.00 29.69 42 PHE E C 1
ATOM 12053 O O . PHE E 3 44 ? 88.469 26.359 75.085 1.00 29.72 42 PHE E O 1
ATOM 12061 N N . PRO E 3 45 ? 88.071 26.653 77.286 1.00 32.97 43 PRO E N 1
ATOM 12062 C CA . PRO E 3 45 ? 86.615 26.699 77.130 1.00 31.54 43 PRO E CA 1
ATOM 12063 C C . PRO E 3 45 ? 86.203 27.878 76.263 1.00 29.64 43 PRO E C 1
ATOM 12064 O O . PRO E 3 45 ? 86.790 28.953 76.386 1.00 27.54 43 PRO E O 1
ATOM 12068 N N . VAL E 3 46 ? 85.221 27.673 75.391 1.00 25.54 44 VAL E N 1
ATOM 12069 C CA . VAL E 3 46 ? 84.713 28.742 74.541 1.00 26.14 44 VAL E CA 1
ATOM 12070 C C . VAL E 3 46 ? 83.206 28.631 74.387 1.00 25.15 44 VAL E C 1
ATOM 12071 O O . VAL E 3 46 ? 82.605 27.614 74.735 1.00 26.40 44 VAL E O 1
ATOM 12075 N N . ILE E 3 47 ? 82.601 29.692 73.868 1.00 24.15 45 ILE E N 1
ATOM 12076 C CA . ILE E 3 47 ? 81.253 29.616 73.329 1.00 24.21 45 ILE E CA 1
ATOM 12077 C C . ILE E 3 47 ? 81.332 30.085 71.878 1.00 26.38 45 ILE E C 1
ATOM 12078 O O . ILE E 3 47 ? 81.585 31.263 71.613 1.00 25.50 45 ILE E O 1
ATOM 12083 N N . TRP E 3 48 ? 81.149 29.157 70.943 1.00 22.16 46 TRP E N 1
ATOM 12084 C CA . TRP E 3 48 ? 81.291 29.470 69.524 1.00 28.80 46 TRP E CA 1
ATOM 12085 C C . TRP E 3 48 ? 80.318 30.565 69.100 1.00 24.91 46 TRP E C 1
ATOM 12086 O O . TRP E 3 48 ? 79.214 30.662 69.636 1.00 26.46 46 TRP E O 1
ATOM 12097 N N . GLY E 3 49 ? 80.742 31.389 68.147 1.00 26.52 47 GLY E N 1
ATOM 12098 C CA . GLY E 3 49 ? 79.938 32.503 67.672 1.00 25.62 47 GLY E CA 1
ATOM 12099 C C . GLY E 3 49 ? 78.515 32.118 67.303 1.00 27.48 47 GLY E C 1
ATOM 12100 O O . GLY E 3 49 ? 77.568 32.841 67.617 1.00 24.67 47 GLY E O 1
ATOM 12101 N N . GLN E 3 50 ? 78.363 30.967 66.655 1.00 24.35 48 GLN E N 1
ATOM 12102 C CA . GLN E 3 50 ? 77.048 30.499 66.233 1.00 26.33 48 GLN E CA 1
ATOM 12103 C C . GLN E 3 50 ? 76.137 30.172 67.419 1.00 27.64 48 GLN E C 1
ATOM 12104 O O . GLN E 3 50 ? 74.919 30.355 67.340 1.00 27.82 48 GLN E O 1
ATOM 12110 N N . SER E 3 51 ? 76.721 29.693 68.514 1.00 25.12 49 SER E N 1
ATOM 12111 C CA . SER E 3 51 ? 75.944 29.407 69.720 1.00 26.58 49 SER E CA 1
ATOM 12112 C C . SER E 3 51 ? 75.420 30.693 70.349 1.00 23.76 49 SER E C 1
ATOM 12113 O O . SER E 3 51 ? 74.270 30.761 70.779 1.00 25.20 49 SER E O 1
ATOM 12116 N N . LEU E 3 52 ? 76.275 31.709 70.395 1.00 25.06 50 LEU E N 1
ATOM 12117 C CA . LEU E 3 52 ? 75.909 32.999 70.970 1.00 26.72 50 LEU E CA 1
ATOM 12118 C C . LEU E 3 52 ? 74.923 33.768 70.090 1.00 27.06 50 LEU E C 1
ATOM 12119 O O . LEU E 3 52 ? 73.995 34.399 70.600 1.00 23.53 50 LEU E O 1
ATOM 12124 N N . LYS E 3 53 ? 75.124 33.720 68.775 1.00 25.16 51 LYS E N 1
ATOM 12125 C CA . LYS E 3 53 ? 74.251 34.448 67.853 1.00 23.63 51 LYS E CA 1
ATOM 12126 C C . LYS E 3 53 ? 72.820 33.933 67.934 1.00 27.44 51 LYS E C 1
ATOM 12127 O O . LYS E 3 53 ? 71.872 34.719 67.937 1.00 29.81 51 LYS E O 1
ATOM 12133 N N . GLY E 3 54 ? 72.673 32.613 68.011 1.00 21.70 52 GLY E N 1
ATOM 12134 C CA . GLY E 3 54 ? 71.365 31.989 68.111 1.00 24.77 52 GLY E CA 1
ATOM 12135 C C . GLY E 3 54 ? 70.582 32.463 69.322 1.00 31.74 52 GLY E C 1
ATOM 12136 O O . GLY E 3 54 ? 69.365 32.641 69.261 1.00 28.47 52 GLY E O 1
ATOM 12137 N N . VAL E 3 55 ? 71.285 32.673 70.430 1.00 29.09 53 VAL E N 1
ATOM 12138 C CA . VAL E 3 55 ? 70.661 33.190 71.641 1.00 28.85 53 VAL E CA 1
ATOM 12139 C C . VAL E 3 55 ? 70.310 34.674 71.499 1.00 26.67 53 VAL E C 1
ATOM 12140 O O . VAL E 3 55 ? 69.209 35.097 71.854 1.00 28.41 53 VAL E O 1
ATOM 12144 N N . LEU E 3 56 ? 71.245 35.459 70.973 1.00 25.97 54 LEU E N 1
ATOM 12145 C CA . LEU E 3 56 ? 71.000 36.879 70.736 1.00 29.16 54 LEU E CA 1
ATOM 12146 C C . LEU E 3 56 ? 69.847 37.080 69.757 1.00 32.56 54 LEU E C 1
ATOM 12147 O O . LEU E 3 56 ? 68.986 37.940 69.960 1.00 34.80 54 LEU E O 1
ATOM 12152 N N . ARG E 3 57 ? 69.839 36.279 68.696 1.00 25.27 55 ARG E N 1
ATOM 12153 C CA . ARG E 3 57 ? 68.812 36.384 67.668 1.00 32.35 55 ARG E CA 1
ATOM 12154 C C . ARG E 3 57 ? 67.447 36.010 68.227 1.00 32.48 55 ARG E C 1
ATOM 12155 O O . ARG E 3 57 ? 66.454 36.690 67.970 1.00 31.71 55 ARG E O 1
ATOM 12163 N N . SER E 3 58 ? 67.409 34.927 68.996 1.00 31.84 56 SER E N 1
ATOM 12164 C CA . SER E 3 58 ? 66.173 34.463 69.614 1.00 35.45 56 SER E CA 1
ATOM 12165 C C . SER E 3 58 ? 65.585 35.525 70.540 1.00 39.36 56 SER E C 1
ATOM 12166 O O . SER E 3 58 ? 64.382 35.781 70.517 1.00 37.63 56 SER E O 1
ATOM 12169 N N . ARG E 3 59 ? 66.443 36.142 71.347 1.00 33.34 57 ARG E N 1
ATOM 12170 C CA . ARG E 3 59 ? 66.016 37.187 72.274 1.00 41.14 57 ARG E CA 1
ATOM 12171 C C . ARG E 3 59 ? 65.488 38.402 71.515 1.00 43.84 57 ARG E C 1
ATOM 12172 O O . ARG E 3 59 ? 64.398 38.900 71.801 1.00 40.92 57 ARG E O 1
ATOM 12180 N N . PHE E 3 60 ? 66.267 38.864 70.542 1.00 41.84 58 PHE E N 1
ATOM 12181 C CA . PHE E 3 60 ? 65.909 40.025 69.735 1.00 37.54 58 PHE E CA 1
ATOM 12182 C C . PHE E 3 60 ? 64.596 39.791 68.995 1.00 46.35 58 PHE E C 1
ATOM 12183 O O . PHE E 3 60 ? 63.799 40.713 68.815 1.00 47.04 58 PHE E O 1
ATOM 12191 N N . ARG E 3 61 ? 64.377 38.548 68.575 1.00 39.31 59 ARG E N 1
ATOM 12192 C CA . ARG E 3 61 ? 63.158 38.175 67.869 1.00 43.17 59 ARG E CA 1
ATOM 12193 C C . ARG E 3 61 ? 61.937 38.271 68.777 1.00 48.85 59 ARG E C 1
ATOM 12194 O O . ARG E 3 61 ? 60.907 38.827 68.390 1.00 45.71 59 ARG E O 1
ATOM 12202 N N . GLN E 3 62 ? 62.058 37.727 69.985 1.00 47.81 60 GLN E N 1
ATOM 12203 C CA . GLN E 3 62 ? 60.958 37.732 70.943 1.00 44.72 60 GLN E CA 1
ATOM 12204 C C . GLN E 3 62 ? 60.629 39.149 71.399 1.00 46.08 60 GLN E C 1
ATOM 12205 O O . GLN E 3 62 ? 59.479 39.460 71.700 1.00 49.76 60 GLN E O 1
ATOM 12207 N N . LEU E 3 63 ? 61.643 40.008 71.440 1.00 40.72 61 LEU E N 1
ATOM 12208 C CA . LEU E 3 63 ? 61.450 41.392 71.854 1.00 43.83 61 LEU E CA 1
ATOM 12209 C C . LEU E 3 63 ? 60.822 42.232 70.746 1.00 51.38 61 LEU E C 1
ATOM 12210 O O . LEU E 3 63 ? 60.077 43.174 71.020 1.00 47.63 61 LEU E O 1
ATOM 12215 N N . GLU E 3 64 ? 61.125 41.891 69.496 1.00 47.60 62 GLU E N 1
ATOM 12216 C CA . GLU E 3 64 ? 60.577 42.619 68.358 1.00 47.87 62 GLU E CA 1
ATOM 12217 C C . GLU E 3 64 ? 59.112 42.250 68.137 1.00 48.92 62 GLU E C 1
ATOM 12218 O O . GLU E 3 64 ? 58.300 43.093 67.756 1.00 52.77 62 GLU E O 1
ATOM 12224 N N . LEU E 3 65 ? 58.780 40.987 68.386 1.00 48.44 63 LEU E N 1
ATOM 12225 C CA . LEU E 3 65 ? 57.408 40.513 68.240 1.00 48.59 63 LEU E CA 1
ATOM 12226 C C . LEU E 3 65 ? 56.511 41.017 69.370 1.00 56.30 63 LEU E C 1
ATOM 12227 O O . LEU E 3 65 ? 55.285 40.935 69.284 1.00 55.78 63 LEU E O 1
ATOM 12232 N N . ASP E 3 66 ? 57.126 41.536 70.428 1.00 56.18 64 ASP E N 1
ATOM 12233 C CA . ASP E 3 66 ? 56.378 42.068 71.561 1.00 54.52 64 ASP E CA 1
ATOM 12234 C C . ASP E 3 66 ? 56.505 43.585 71.646 1.00 55.40 64 ASP E C 1
ATOM 12235 O O . ASP E 3 66 ? 56.170 44.185 72.667 1.00 57.80 64 ASP E O 1
ATOM 12240 N N . GLU E 3 67 ? 56.994 44.191 70.566 1.00 54.33 65 GLU E N 1
ATOM 12241 C CA . GLU E 3 67 ? 57.156 45.641 70.469 1.00 58.01 65 GLU E CA 1
ATOM 12242 C C . GLU E 3 67 ? 57.944 46.211 71.644 1.00 57.20 65 GLU E C 1
ATOM 12243 O O . GLU E 3 67 ? 57.632 47.292 72.147 1.00 57.96 65 GLU E O 1
ATOM 12245 N N . LYS E 3 68 ? 58.965 45.481 72.080 1.00 52.62 66 LYS E N 1
ATOM 12246 C CA . LYS E 3 68 ? 59.767 45.905 73.220 1.00 53.50 66 LYS E CA 1
ATOM 12247 C C . LYS E 3 68 ? 61.121 46.441 72.773 1.00 51.89 66 LYS E C 1
ATOM 12248 O O . LYS E 3 68 ? 61.948 46.828 73.596 1.00 53.65 66 LYS E O 1
ATOM 12254 N N . ILE E 3 69 ? 61.338 46.466 71.462 1.00 49.92 67 ILE E N 1
ATOM 12255 C CA . ILE E 3 69 ? 62.565 47.018 70.903 1.00 49.00 67 ILE E CA 1
ATOM 12256 C C . ILE E 3 69 ? 62.468 48.538 70.788 1.00 49.10 67 ILE E C 1
ATOM 12257 O O . ILE E 3 69 ? 61.484 49.069 70.276 1.00 53.30 67 ILE E O 1
ATOM 12262 N N . GLU E 3 70 ? 63.490 49.231 71.277 1.00 49.14 68 GLU E N 1
ATOM 12263 C CA . GLU E 3 70 ? 63.552 50.681 71.162 1.00 51.35 68 GLU E CA 1
ATOM 12264 C C . GLU E 3 70 ? 64.657 51.090 70.195 1.00 56.88 68 GLU E C 1
ATOM 12265 O O . GLU E 3 70 ? 65.745 50.513 70.200 1.00 53.97 68 GLU E O 1
ATOM 12267 N N . VAL E 3 71 ? 64.370 52.089 69.367 1.00 57.08 69 VAL E N 1
ATOM 12268 C CA . VAL E 3 71 ? 65.319 52.555 68.364 1.00 62.88 69 VAL E CA 1
ATOM 12269 C C . VAL E 3 71 ? 65.665 54.027 68.567 1.00 62.90 69 VAL E C 1
ATOM 12270 O O . VAL E 3 71 ? 64.796 54.895 68.486 1.00 66.14 69 VAL E O 1
ATOM 12274 N N . SER E 3 73 ? 64.959 56.673 70.850 1.00 61.73 71 SER E N 1
ATOM 12275 C CA . SER E 3 73 ? 64.550 56.169 72.156 1.00 69.54 71 SER E CA 1
ATOM 12276 C C . SER E 3 73 ? 63.052 55.893 72.192 1.00 66.70 71 SER E C 1
ATOM 12277 O O . SER E 3 73 ? 62.420 55.979 73.244 1.00 67.71 71 SER E O 1
ATOM 12279 N N . GLN E 3 74 ? 62.492 55.556 71.035 1.00 66.78 72 GLN E N 1
ATOM 12280 C CA . GLN E 3 74 ? 61.065 55.288 70.924 1.00 61.44 72 GLN E CA 1
ATOM 12281 C C . GLN E 3 74 ? 60.808 53.850 70.482 1.00 62.28 72 GLN E C 1
ATOM 12282 O O . GLN E 3 74 ? 61.708 53.175 69.984 1.00 63.29 72 GLN E O 1
ATOM 12284 N N . LYS E 3 75 ? 59.570 53.397 70.657 1.00 56.53 73 LYS E N 1
ATOM 12285 C CA . LYS E 3 75 ? 59.190 52.020 70.351 1.00 58.29 73 LYS E CA 1
ATOM 12286 C C . LYS E 3 75 ? 59.353 51.687 68.865 1.00 61.02 73 LYS E C 1
ATOM 12287 O O . LYS E 3 75 ? 59.295 52.572 68.012 1.00 59.67 73 LYS E O 1
ATOM 12293 N N . TRP E 3 76 ? 59.557 50.405 68.569 1.00 63.91 74 TRP E N 1
ATOM 12294 C CA . TRP E 3 76 ? 59.681 49.923 67.195 1.00 57.66 74 TRP E CA 1
ATOM 12295 C C . TRP E 3 76 ? 58.478 49.075 66.791 1.00 55.52 74 TRP E C 1
ATOM 12296 O O . TRP E 3 76 ? 58.167 48.077 67.439 1.00 54.95 74 TRP E O 1
ATOM 12307 N N . LYS E 3 77 ? 57.806 49.473 65.716 1.00 55.92 75 LYS E N 1
ATOM 12308 C CA . LYS E 3 77 ? 56.704 48.688 65.174 1.00 56.26 75 LYS E CA 1
ATOM 12309 C C . LYS E 3 77 ? 57.129 48.040 63.861 1.00 61.55 75 LYS E C 1
ATOM 12310 O O . LYS E 3 77 ? 57.264 48.718 62.840 1.00 53.07 75 LYS E O 1
ATOM 12312 N N . TRP E 3 78 ? 57.345 46.728 63.891 1.00 63.92 76 TRP E N 1
ATOM 12313 C CA . TRP E 3 78 ? 57.876 46.024 62.729 1.00 57.35 76 TRP E CA 1
ATOM 12314 C C . TRP E 3 78 ? 56.822 45.842 61.641 1.00 56.47 76 TRP E C 1
ATOM 12315 O O . TRP E 3 78 ? 57.124 45.998 60.459 1.00 59.71 76 TRP E O 1
ATOM 12326 N N . LYS E 3 79 ? 55.593 45.522 62.038 1.00 55.73 77 LYS E N 1
ATOM 12327 C CA . LYS E 3 79 ? 54.497 45.362 61.082 1.00 60.47 77 LYS E CA 1
ATOM 12328 C C . LYS E 3 79 ? 54.240 46.654 60.315 1.00 59.22 77 LYS E C 1
ATOM 12329 O O . LYS E 3 79 ? 53.912 46.626 59.131 1.00 62.87 77 LYS E O 1
ATOM 12335 N N . GLU E 3 80 ? 54.395 47.784 60.997 1.00 63.73 78 GLU E N 1
ATOM 12336 C CA . GLU E 3 80 ? 54.217 49.087 60.370 1.00 64.66 78 GLU E CA 1
ATOM 12337 C C . GLU E 3 80 ? 55.430 49.447 59.517 1.00 61.86 78 GLU E C 1
ATOM 12338 O O . GLU E 3 80 ? 55.295 50.066 58.462 1.00 66.68 78 GLU E O 1
ATOM 12340 N N . LYS E 3 81 ? 56.615 49.058 59.979 1.00 60.72 79 LYS E N 1
ATOM 12341 C CA . LYS E 3 81 ? 57.845 49.327 59.243 1.00 62.02 79 LYS E CA 1
ATOM 12342 C C . LYS E 3 81 ? 58.005 48.366 58.067 1.00 61.93 79 LYS E C 1
ATOM 12343 O O . LYS E 3 81 ? 58.731 48.653 57.114 1.00 63.39 79 LYS E O 1
ATOM 12345 N N . THR E 3 82 ? 57.326 47.224 58.138 1.00 57.61 80 THR E N 1
ATOM 12346 C CA . THR E 3 82 ? 57.334 46.269 57.036 1.00 61.08 80 THR E CA 1
ATOM 12347 C C . THR E 3 82 ? 56.413 46.750 55.921 1.00 63.76 80 THR E C 1
ATOM 12348 O O . THR E 3 82 ? 56.694 46.548 54.739 1.00 68.70 80 THR E O 1
ATOM 12350 N N . LYS E 3 83 ? 55.313 47.391 56.308 1.00 63.21 81 LYS E N 1
ATOM 12351 C CA . LYS E 3 83 ? 54.373 47.957 55.346 1.00 62.92 81 LYS E CA 1
ATOM 12352 C C . LYS E 3 83 ? 55.023 49.092 54.566 1.00 61.29 81 LYS E C 1
ATOM 12353 O O . LYS E 3 83 ? 54.703 49.322 53.400 1.00 64.80 81 LYS E O 1
ATOM 12355 N N . GLU E 3 84 ? 55.946 49.792 55.217 1.00 60.80 82 GLU E N 1
ATOM 12356 C CA . GLU E 3 84 ? 56.648 50.903 54.592 1.00 61.95 82 GLU E CA 1
ATOM 12357 C C . GLU E 3 84 ? 57.788 50.413 53.707 1.00 64.97 82 GLU E C 1
ATOM 12358 O O . GLU E 3 84 ? 58.276 51.146 52.847 1.00 66.60 82 GLU E O 1
ATOM 12360 N N . VAL E 3 85 ? 58.206 49.169 53.921 1.00 69.73 83 VAL E N 1
ATOM 12361 C CA . VAL E 3 85 ? 59.342 48.609 53.197 1.00 66.70 83 VAL E CA 1
ATOM 12362 C C . VAL E 3 85 ? 58.906 47.668 52.076 1.00 63.83 83 VAL E C 1
ATOM 12363 O O . VAL E 3 85 ? 59.383 47.775 50.946 1.00 64.10 83 VAL E O 1
ATOM 12365 N N . LEU E 3 86 ? 58.000 46.748 52.393 1.00 67.67 84 LEU E N 1
ATOM 12366 C CA . LEU E 3 86 ? 57.568 45.733 51.437 1.00 64.96 84 LEU E CA 1
ATOM 12367 C C . LEU E 3 86 ? 56.378 46.199 50.601 1.00 67.97 84 LEU E C 1
ATOM 12368 O O . LEU E 3 86 ? 56.104 45.639 49.538 1.00 68.66 84 LEU E O 1
ATOM 12370 N N . LYS E 3 87 ? 55.678 47.218 51.096 1.00 68.53 85 LYS E N 1
ATOM 12371 C CA . LYS E 3 87 ? 54.541 47.824 50.399 1.00 66.19 85 LYS E CA 1
ATOM 12372 C C . LYS E 3 87 ? 53.430 46.825 50.084 1.00 67.25 85 LYS E C 1
ATOM 12373 O O . LYS E 3 87 ? 52.688 46.406 50.973 1.00 63.04 85 LYS E O 1
ATOM 12379 N N . GLU E 3 88 ? 53.315 46.455 48.812 1.00 66.53 86 GLU E N 1
ATOM 12380 C CA . GLU E 3 88 ? 52.260 45.552 48.369 1.00 65.56 86 GLU E CA 1
ATOM 12381 C C . GLU E 3 88 ? 52.467 44.137 48.906 1.00 66.89 86 GLU E C 1
ATOM 12382 O O . GLU E 3 88 ? 51.505 43.429 49.202 1.00 65.47 86 GLU E O 1
ATOM 12384 N N . LYS E 3 89 ? 53.727 43.734 49.039 1.00 69.14 87 LYS E N 1
ATOM 12385 C CA . LYS E 3 89 ? 54.055 42.389 49.500 1.00 64.59 87 LYS E CA 1
ATOM 12386 C C . LYS E 3 89 ? 54.253 42.338 51.014 1.00 63.40 87 LYS E C 1
ATOM 12387 O O . LYS E 3 89 ? 54.850 41.397 51.539 1.00 57.76 87 LYS E O 1
ATOM 12389 N N . ALA E 3 90 ? 53.745 43.349 51.711 1.00 63.34 88 ALA E N 1
ATOM 12390 C CA . ALA E 3 90 ? 53.877 43.421 53.161 1.00 58.47 88 ALA E CA 1
ATOM 12391 C C . ALA E 3 90 ? 52.931 42.450 53.857 1.00 59.38 88 ALA E C 1
ATOM 12392 O O . ALA E 3 90 ? 53.309 41.794 54.827 1.00 62.49 88 ALA E O 1
ATOM 12394 N N . ASP E 3 91 ? 51.702 42.362 53.357 1.00 57.97 89 ASP E N 1
ATOM 12395 C CA . ASP E 3 91 ? 50.703 41.470 53.935 1.00 56.51 89 ASP E CA 1
ATOM 12396 C C . ASP E 3 91 ? 51.105 40.010 53.746 1.00 53.21 89 ASP E C 1
ATOM 12397 O O . ASP E 3 91 ? 50.757 39.148 54.554 1.00 52.21 89 ASP E O 1
ATOM 12399 N N . GLU E 3 92 ? 51.841 39.741 52.672 1.00 51.63 90 GLU E N 1
ATOM 12400 C CA . GLU E 3 92 ? 52.335 38.397 52.405 1.00 55.14 90 GLU E CA 1
ATOM 12401 C C . GLU E 3 92 ? 53.476 38.048 53.355 1.00 53.72 90 GLU E C 1
ATOM 12402 O O . GLU E 3 92 ? 53.578 36.916 53.825 1.00 54.39 90 GLU E O 1
ATOM 12404 N N . PHE E 3 93 ? 54.327 39.031 53.637 1.00 51.14 91 PHE E N 1
ATOM 12405 C CA . PHE E 3 93 ? 55.475 38.829 54.514 1.00 55.21 91 PHE E CA 1
ATOM 12406 C C . PHE E 3 93 ? 55.040 38.633 55.966 1.00 56.36 91 PHE E C 1
ATOM 12407 O O . PHE E 3 93 ? 55.633 37.836 56.695 1.00 56.77 91 PHE E O 1
ATOM 12415 N N . ILE E 3 94 ? 54.006 39.358 56.383 1.00 52.93 92 ILE E N 1
ATOM 12416 C CA . ILE E 3 94 ? 53.491 39.233 57.743 1.00 54.71 92 ILE E CA 1
ATOM 12417 C C . ILE E 3 94 ? 52.916 37.839 57.974 1.00 55.25 92 ILE E C 1
ATOM 12418 O O . ILE E 3 94 ? 53.048 37.276 59.060 1.00 59.40 92 ILE E O 1
ATOM 12420 N N . LYS E 3 95 ? 52.283 37.284 56.946 1.00 52.82 93 LYS E N 1
ATOM 12421 C CA . LYS E 3 95 ? 51.714 35.945 57.035 1.00 55.89 93 LYS E CA 1
ATOM 12422 C C . LYS E 3 95 ? 52.815 34.895 57.137 1.00 53.17 93 LYS E C 1
ATOM 12423 O O . LYS E 3 95 ? 52.628 33.842 57.745 1.00 53.18 93 LYS E O 1
ATOM 12425 N N . LYS E 3 96 ? 53.962 35.192 56.535 1.00 55.49 94 LYS E N 1
ATOM 12426 C CA . LYS E 3 96 ? 55.110 34.293 56.582 1.00 54.78 94 LYS E CA 1
ATOM 12427 C C . LYS E 3 96 ? 55.722 34.263 57.979 1.00 52.91 94 LYS E C 1
ATOM 12428 O O . LYS E 3 96 ? 56.075 33.199 58.491 1.00 53.19 94 LYS E O 1
ATOM 12430 N N . VAL E 3 97 ? 55.846 35.438 58.588 1.00 54.67 95 VAL E N 1
ATOM 12431 C CA . VAL E 3 97 ? 56.386 35.553 59.937 1.00 54.19 95 VAL E CA 1
ATOM 12432 C C . VAL E 3 97 ? 55.467 34.867 60.942 1.00 56.88 95 VAL E C 1
ATOM 12433 O O . VAL E 3 97 ? 55.927 34.149 61.830 1.00 58.09 95 VAL E O 1
ATOM 12437 N N . GLU E 3 98 ? 54.164 35.085 60.786 1.00 58.54 96 GLU E N 1
ATOM 12438 C CA . GLU E 3 98 ? 53.168 34.464 61.652 1.00 59.83 96 GLU E CA 1
ATOM 12439 C C . GLU E 3 98 ? 53.154 32.946 61.479 1.00 58.91 96 GLU E C 1
ATOM 12440 O O . GLU E 3 98 ? 52.858 32.208 62.419 1.00 61.01 96 GLU E O 1
ATOM 12442 N N . GLU E 3 99 ? 53.477 32.486 60.274 1.00 59.29 97 GLU E N 1
ATOM 12443 C CA . GLU E 3 99 ? 53.566 31.056 60.000 1.00 60.64 97 GLU E CA 1
ATOM 12444 C C . GLU E 3 99 ? 54.965 30.533 60.312 1.00 58.30 97 GLU E C 1
ATOM 12445 O O . GLU E 3 99 ? 55.286 29.381 60.017 1.00 62.63 97 GLU E O 1
ATOM 12447 N N . ARG E 3 100 ? 55.786 31.400 60.903 1.00 58.92 98 ARG E N 1
ATOM 12448 C CA . ARG E 3 100 ? 57.159 31.079 61.299 1.00 60.39 98 ARG E CA 1
ATOM 12449 C C . ARG E 3 100 ? 58.026 30.623 60.125 1.00 59.45 98 ARG E C 1
ATOM 12450 O O . ARG E 3 100 ? 58.978 29.865 60.309 1.00 61.58 98 ARG E O 1
ATOM 12452 N N . LYS E 3 101 ? 57.697 31.090 58.924 1.00 53.44 99 LYS E N 1
ATOM 12453 C CA . LYS E 3 101 ? 58.503 30.801 57.742 1.00 49.67 99 LYS E CA 1
ATOM 12454 C C . LYS E 3 101 ? 59.553 31.891 57.545 1.00 43.40 99 LYS E C 1
ATOM 12455 O O . LYS E 3 101 ? 60.582 31.675 56.907 1.00 41.43 99 LYS E O 1
ATOM 12457 N N . ARG E 3 102 ? 59.276 33.068 58.097 1.00 49.86 100 ARG E N 1
ATOM 12458 C CA . ARG E 3 102 ? 60.227 34.172 58.098 1.00 42.91 100 ARG E CA 1
ATOM 12459 C C . ARG E 3 102 ? 60.279 34.801 59.486 1.00 45.67 100 ARG E C 1
ATOM 12460 O O . ARG E 3 102 ? 59.443 34.507 60.341 1.00 47.37 100 ARG E O 1
ATOM 12468 N N . ASP E 3 103 ? 61.266 35.662 59.705 1.00 44.52 101 ASP E N 1
ATOM 12469 C CA . ASP E 3 103 ? 61.400 36.377 60.969 1.00 45.74 101 ASP E CA 1
ATOM 12470 C C . ASP E 3 103 ? 61.050 37.846 60.765 1.00 47.11 101 ASP E C 1
ATOM 12471 O O . ASP E 3 103 ? 61.127 38.342 59.641 1.00 44.38 101 ASP E O 1
ATOM 12476 N N . PRO E 3 104 ? 60.658 38.545 61.848 1.00 45.71 102 PRO E N 1
ATOM 12477 C CA . PRO E 3 104 ? 60.321 39.971 61.765 1.00 46.57 102 PRO E CA 1
ATOM 12478 C C . PRO E 3 104 ? 61.418 40.819 61.121 1.00 47.37 102 PRO E C 1
ATOM 12479 O O . PRO E 3 104 ? 62.569 40.390 61.029 1.00 40.61 102 PRO E O 1
ATOM 12483 N N . LEU E 3 105 ? 61.042 42.020 60.693 1.00 46.96 103 LEU E N 1
ATOM 12484 C CA . LEU E 3 105 ? 61.883 42.864 59.848 1.00 48.07 103 LEU E CA 1
ATOM 12485 C C . LEU E 3 105 ? 63.269 43.161 60.420 1.00 47.25 103 LEU E C 1
ATOM 12486 O O . LEU E 3 105 ? 64.281 42.864 59.786 1.00 47.63 103 LEU E O 1
ATOM 12491 N N . LEU E 3 106 ? 63.314 43.750 61.611 1.00 45.74 104 LEU E N 1
ATOM 12492 C CA . LEU E 3 106 ? 64.580 44.203 62.181 1.00 45.06 104 LEU E CA 1
ATOM 12493 C C . LEU E 3 106 ? 65.495 43.036 62.553 1.00 38.23 104 LEU E C 1
ATOM 12494 O O . LEU E 3 106 ? 66.717 43.153 62.476 1.00 38.29 104 LEU E O 1
ATOM 12499 N N . THR E 3 107 ? 64.903 41.914 62.949 1.00 41.35 105 THR E N 1
ATOM 12500 C CA . THR E 3 107 ? 65.681 40.721 63.259 1.00 39.23 105 THR E CA 1
ATOM 12501 C C . THR E 3 107 ? 66.409 40.234 62.009 1.00 41.45 105 THR E C 1
ATOM 12502 O O . THR E 3 107 ? 67.592 39.891 62.061 1.00 37.55 105 THR E O 1
ATOM 12506 N N . GLU E 3 108 ? 65.702 40.228 60.881 1.00 41.37 106 GLU E N 1
ATOM 12507 C CA . GLU E 3 108 ? 66.293 39.794 59.620 1.00 37.99 106 GLU E CA 1
ATOM 12508 C C . GLU E 3 108 ? 67.307 40.803 59.093 1.00 39.51 106 GLU E C 1
ATOM 12509 O O . GLU E 3 108 ? 68.225 40.444 58.363 1.00 42.29 106 GLU E O 1
ATOM 12515 N N . ILE E 3 109 ? 67.142 42.067 59.461 1.00 40.91 107 ILE E N 1
ATOM 12516 C CA . ILE E 3 109 ? 68.103 43.090 59.070 1.00 39.33 107 ILE E CA 1
ATOM 12517 C C . ILE E 3 109 ? 69.419 42.917 59.820 1.00 38.01 107 ILE E C 1
ATOM 12518 O O . ILE E 3 109 ? 70.497 42.964 59.228 1.00 37.36 107 ILE E O 1
ATOM 12523 N N . VAL E 3 110 ? 69.327 42.706 61.128 1.00 33.69 108 VAL E N 1
ATOM 12524 C CA . VAL E 3 110 ? 70.519 42.617 61.961 1.00 36.51 108 VAL E CA 1
ATOM 12525 C C . VAL E 3 110 ? 71.197 41.251 61.851 1.00 29.68 108 VAL E C 1
ATOM 12526 O O . VAL E 3 110 ? 72.394 41.168 61.594 1.00 30.01 108 VAL E O 1
ATOM 12530 N N . PHE E 3 111 ? 70.424 40.184 62.034 1.00 31.39 109 PHE E N 1
ATOM 12531 C CA . PHE E 3 111 ? 70.982 38.837 62.092 1.00 32.13 109 PHE E CA 1
ATOM 12532 C C . PHE E 3 111 ? 70.908 38.098 60.756 1.00 35.59 109 PHE E C 1
ATOM 12533 O O . PHE E 3 111 ? 71.483 37.022 60.604 1.00 32.42 109 PHE E O 1
ATOM 12541 N N . GLY E 3 112 ? 70.204 38.673 59.787 1.00 32.71 110 GLY E N 1
ATOM 12542 C CA . GLY E 3 112 ? 70.032 38.017 58.504 1.00 31.93 110 GLY E CA 1
ATOM 12543 C C . GLY E 3 112 ? 68.689 37.320 58.423 1.00 32.09 110 GLY E C 1
ATOM 12544 O O . GLY E 3 112 ? 68.070 37.037 59.445 1.00 38.85 110 GLY E O 1
ATOM 12545 N N . PRO E 3 113 ? 68.228 37.035 57.200 1.00 36.43 111 PRO E N 1
ATOM 12546 C CA . PRO E 3 113 ? 66.909 36.430 56.990 1.00 36.10 111 PRO E CA 1
ATOM 12547 C C . PRO E 3 113 ? 66.828 34.993 57.490 1.00 35.04 111 PRO E C 1
ATOM 12548 O O . PRO E 3 113 ? 67.853 34.324 57.609 1.00 34.71 111 PRO E O 1
ATOM 12552 N N . ALA E 3 114 ? 65.615 34.526 57.769 1.00 34.22 112 ALA E N 1
ATOM 12553 C CA . ALA E 3 114 ? 65.391 33.111 58.036 1.00 36.88 112 ALA E CA 1
ATOM 12554 C C . ALA E 3 114 ? 65.587 32.326 56.743 1.00 33.82 112 ALA E C 1
ATOM 12555 O O . ALA E 3 114 ? 65.838 32.917 55.694 1.00 35.02 112 ALA E O 1
ATOM 12557 N N . THR E 3 115 ? 65.458 31.003 56.825 1.00 30.86 113 THR E N 1
ATOM 12558 C CA . THR E 3 115 ? 65.754 30.102 55.707 1.00 37.36 113 THR E CA 1
ATOM 12559 C C . THR E 3 115 ? 65.189 30.546 54.354 1.00 38.93 113 THR E C 1
ATOM 12560 O O . THR E 3 115 ? 65.928 30.649 53.372 1.00 41.65 113 THR E O 1
ATOM 12564 N N . ASP E 3 116 ? 63.888 30.822 54.312 1.00 39.94 114 ASP E N 1
ATOM 12565 C CA . ASP E 3 116 ? 63.205 31.170 53.065 1.00 39.38 114 ASP E CA 1
ATOM 12566 C C . ASP E 3 116 ? 63.779 32.399 52.355 1.00 38.04 114 ASP E C 1
ATOM 12567 O O . ASP E 3 116 ? 63.679 32.514 51.134 1.00 39.82 114 ASP E O 1
ATOM 12572 N N . GLY E 3 117 ? 64.374 33.316 53.111 1.00 34.98 115 GLY E N 1
ATOM 12573 C CA . GLY E 3 117 ? 64.940 34.515 52.519 1.00 29.51 115 GLY E CA 1
ATOM 12574 C C . GLY E 3 117 ? 66.456 34.574 52.578 1.00 30.81 115 GLY E C 1
ATOM 12575 O O . GLY E 3 117 ? 67.044 35.642 52.416 1.00 33.32 115 GLY E O 1
ATOM 12576 N N . ALA E 3 118 ? 67.089 33.425 52.796 1.00 30.43 116 ALA E N 1
ATOM 12577 C CA . ALA E 3 118 ? 68.532 33.366 53.038 1.00 29.99 116 ALA E CA 1
ATOM 12578 C C . ALA E 3 118 ? 69.365 34.051 51.953 1.00 30.61 116 ALA E C 1
ATOM 12579 O O . ALA E 3 118 ? 70.320 34.763 52.257 1.00 28.84 116 ALA E O 1
ATOM 12581 N N . SER E 3 119 ? 68.995 33.850 50.692 1.00 35.67 117 SER E N 1
ATOM 12582 C CA . SER E 3 119 ? 69.787 34.377 49.585 1.00 32.29 117 SER E CA 1
ATOM 12583 C C . SER E 3 119 ? 69.510 35.851 49.292 1.00 36.73 117 SER E C 1
ATOM 12584 O O . SER E 3 119 ? 70.198 36.458 48.471 1.00 37.12 117 SER E O 1
ATOM 12587 N N . GLU E 3 120 ? 68.515 36.425 49.965 1.00 37.37 118 GLU E N 1
ATOM 12588 C CA . GLU E 3 120 ? 68.149 37.824 49.743 1.00 36.19 118 GLU E CA 1
ATOM 12589 C C . GLU E 3 120 ? 69.259 38.787 50.153 1.00 35.63 118 GLU E C 1
ATOM 12590 O O . GLU E 3 120 ? 69.583 39.714 49.416 1.00 39.58 118 GLU E O 1
ATOM 12596 N N . HIS E 3 121 ? 69.826 38.575 51.337 1.00 37.16 119 HIS E N 1
ATOM 12597 C CA . HIS E 3 121 ? 70.924 39.407 51.820 1.00 37.62 119 HIS E CA 1
ATOM 12598 C C . HIS E 3 121 ? 71.618 38.753 53.010 1.00 32.63 119 HIS E C 1
ATOM 12599 O O . HIS E 3 121 ? 71.066 37.857 53.641 1.00 27.72 119 HIS E O 1
ATOM 12606 N N . ALA E 3 122 ? 72.832 39.204 53.305 1.00 29.70 120 ALA E N 1
ATOM 12607 C CA . ALA E 3 122 ? 73.584 38.693 54.444 1.00 38.46 120 ALA E CA 1
ATOM 12608 C C . ALA E 3 122 ? 73.257 39.476 55.711 1.00 39.79 120 ALA E C 1
ATOM 12609 O O . ALA E 3 122 ? 72.775 40.609 55.644 1.00 36.68 120 ALA E O 1
ATOM 12611 N N . GLY E 3 123 ? 73.526 38.866 56.861 1.00 38.89 121 GLY E N 1
ATOM 12612 C CA . GLY E 3 123 ? 73.328 39.520 58.141 1.00 33.72 121 GLY E CA 1
ATOM 12613 C C . GLY E 3 123 ? 74.223 40.733 58.282 1.00 32.88 121 GLY E C 1
ATOM 12614 O O . GLY E 3 123 ? 75.316 40.772 57.724 1.00 35.40 121 GLY E O 1
ATOM 12615 N N . ALA E 3 124 ? 73.760 41.728 59.030 1.00 35.88 122 ALA E N 1
ATOM 12616 C CA . ALA E 3 124 ? 74.501 42.975 59.174 1.00 34.96 122 ALA E CA 1
ATOM 12617 C C . ALA E 3 124 ? 75.609 42.875 60.219 1.00 38.78 122 ALA E C 1
ATOM 12618 O O . ALA E 3 124 ? 76.580 43.629 60.171 1.00 41.61 122 ALA E O 1
ATOM 12620 N N . VAL E 3 125 ? 75.464 41.953 61.166 1.00 35.01 123 VAL E N 1
ATOM 12621 C CA . VAL E 3 125 ? 76.428 41.857 62.258 1.00 36.30 123 VAL E CA 1
ATOM 12622 C C . VAL E 3 125 ? 77.246 40.566 62.237 1.00 35.73 123 VAL E C 1
ATOM 12623 O O . VAL E 3 125 ? 76.829 39.556 61.670 1.00 35.25 123 VAL E O 1
ATOM 12627 N N . SER E 3 126 ? 78.420 40.626 62.856 1.00 33.03 124 SER E N 1
ATOM 12628 C CA . SER E 3 126 ? 79.274 39.463 63.038 1.00 32.19 124 SER E CA 1
ATOM 12629 C C . SER E 3 126 ? 79.411 39.156 64.525 1.00 34.60 124 SER E C 1
ATOM 12630 O O . SER E 3 126 ? 80.004 39.933 65.275 1.00 32.23 124 SER E O 1
ATOM 12633 N N . VAL E 3 127 ? 78.848 38.032 64.951 1.00 30.42 125 VAL E N 1
ATOM 12634 C CA . VAL E 3 127 ? 78.919 37.627 66.350 1.00 29.19 125 VAL E CA 1
ATOM 12635 C C . VAL E 3 127 ? 80.141 36.739 66.593 1.00 27.91 125 VAL E C 1
ATOM 12636 O O . VAL E 3 127 ? 80.156 35.571 66.208 1.00 27.51 125 VAL E O 1
ATOM 12640 N N . GLY E 3 128 ? 81.162 37.302 67.231 1.00 27.67 126 GLY E N 1
ATOM 12641 C CA . GLY E 3 128 ? 82.404 36.589 67.470 1.00 25.36 126 GLY E CA 1
ATOM 12642 C C . GLY E 3 128 ? 82.289 35.472 68.490 1.00 28.18 126 GLY E C 1
ATOM 12643 O O . GLY E 3 128 ? 81.354 35.443 69.292 1.00 29.39 126 GLY E O 1
ATOM 12644 N N . ASP E 3 129 ? 83.239 34.541 68.451 1.00 23.97 127 ASP E N 1
ATOM 12645 C CA . ASP E 3 129 ? 83.325 33.495 69.465 1.00 26.06 127 ASP E CA 1
ATOM 12646 C C . ASP E 3 129 ? 83.508 34.121 70.848 1.00 26.75 127 ASP E C 1
ATOM 12647 O O . ASP E 3 129 ? 84.299 35.047 71.013 1.00 28.68 127 ASP E O 1
ATOM 12652 N N . ALA E 3 130 ? 82.779 33.626 71.841 1.00 22.71 128 ALA E N 1
ATOM 12653 C CA . ALA E 3 130 ? 82.969 34.110 73.204 1.00 28.45 128 ALA E CA 1
ATOM 12654 C C . ALA E 3 130 ? 84.237 33.494 73.785 1.00 31.00 128 ALA E C 1
ATOM 12655 O O . ALA E 3 130 ? 84.338 32.276 73.922 1.00 31.47 128 ALA E O 1
ATOM 12657 N N . LYS E 3 131 ? 85.208 34.340 74.109 1.00 31.71 129 LYS E N 1
ATOM 12658 C CA . LYS E 3 131 ? 86.486 33.870 74.628 1.00 27.21 129 LYS E CA 1
ATOM 12659 C C . LYS E 3 131 ? 86.574 34.058 76.141 1.00 36.37 129 LYS E C 1
ATOM 12660 O O . LYS E 3 131 ? 86.008 34.998 76.699 1.00 31.65 129 LYS E O 1
ATOM 12662 N N . ILE E 3 132 ? 87.286 33.151 76.798 1.00 35.19 130 ILE E N 1
ATOM 12663 C CA . ILE E 3 132 ? 87.500 33.237 78.233 1.00 33.73 130 ILE E CA 1
ATOM 12664 C C . ILE E 3 132 ? 88.394 34.443 78.542 1.00 33.42 130 ILE E C 1
ATOM 12665 O O . ILE E 3 132 ? 89.369 34.698 77.836 1.00 31.54 130 ILE E O 1
ATOM 12670 N N . LEU E 3 133 ? 88.039 35.207 79.571 1.00 27.91 131 LEU E N 1
ATOM 12671 C CA . LEU E 3 133 ? 88.850 36.352 79.981 1.00 31.07 131 LEU E CA 1
ATOM 12672 C C . LEU E 3 133 ? 89.266 36.211 81.441 1.00 32.33 131 LEU E C 1
ATOM 12673 O O . LEU E 3 133 ? 90.445 36.315 81.778 1.00 30.01 131 LEU E O 1
ATOM 12678 N N . LEU E 3 134 ? 88.286 35.976 82.305 1.00 31.12 132 LEU E N 1
ATOM 12679 C CA . LEU E 3 134 ? 88.555 35.716 83.712 1.00 32.36 132 LEU E CA 1
ATOM 12680 C C . LEU E 3 134 ? 87.874 34.426 84.142 1.00 24.21 132 LEU E C 1
ATOM 12681 O O . LEU E 3 134 ? 86.651 34.304 84.070 1.00 26.83 132 LEU E O 1
ATOM 12686 N N . PHE E 3 135 ? 88.675 33.463 84.582 1.00 28.03 133 PHE E N 1
ATOM 12687 C CA . PHE E 3 135 ? 88.157 32.186 85.056 1.00 28.66 133 PHE E CA 1
ATOM 12688 C C . PHE E 3 135 ? 88.233 32.128 86.585 1.00 27.43 133 PHE E C 1
ATOM 12689 O O . PHE E 3 135 ? 89.298 32.339 87.165 1.00 27.74 133 PHE E O 1
ATOM 12697 N N . PRO E 3 136 ? 87.095 31.855 87.242 1.00 26.63 134 PRO E N 1
ATOM 12698 C CA . PRO E 3 136 ? 87.044 31.790 88.706 1.00 27.55 134 PRO E CA 1
ATOM 12699 C C . PRO E 3 136 ? 87.708 30.529 89.250 1.00 28.53 134 PRO E C 1
ATOM 12700 O O . PRO E 3 136 ? 87.308 29.416 88.907 1.00 28.23 134 PRO E O 1
ATOM 12704 N N . VAL E 3 137 ? 88.719 30.711 90.090 1.00 26.24 135 VAL E N 1
ATOM 12705 C CA . VAL E 3 137 ? 89.432 29.587 90.680 1.00 26.33 135 VAL E CA 1
ATOM 12706 C C . VAL E 3 137 ? 89.409 29.698 92.201 1.00 28.93 135 VAL E C 1
ATOM 12707 O O . VAL E 3 137 ? 89.661 30.768 92.756 1.00 29.09 135 VAL E O 1
ATOM 12711 N N . ARG E 3 138 ? 89.080 28.595 92.866 1.00 25.47 136 ARG E N 1
ATOM 12712 C CA . ARG E 3 138 ? 89.048 28.550 94.323 1.00 29.61 136 ARG E CA 1
ATOM 12713 C C . ARG E 3 138 ? 90.412 28.908 94.906 1.00 27.98 136 ARG E C 1
ATOM 12714 O O . ARG E 3 138 ? 91.446 28.477 94.396 1.00 28.95 136 ARG E O 1
ATOM 12722 N N . SER E 3 139 ? 90.407 29.707 95.969 1.00 28.19 137 SER E N 1
ATOM 12723 C CA . SER E 3 139 ? 91.639 30.239 96.544 1.00 28.28 137 SER E CA 1
ATOM 12724 C C . SER E 3 139 ? 91.656 30.061 98.059 1.00 28.67 137 SER E C 1
ATOM 12725 O O . SER E 3 139 ? 90.653 30.311 98.728 1.00 28.86 137 SER E O 1
ATOM 12728 N N . ALA E 3 140 ? 92.793 29.615 98.588 1.00 28.66 138 ALA E N 1
ATOM 12729 C CA . ALA E 3 140 ? 92.953 29.404 100.022 1.00 30.74 138 ALA E CA 1
ATOM 12730 C C . ALA E 3 140 ? 92.663 30.690 100.782 1.00 23.84 138 ALA E C 1
ATOM 12731 O O . ALA E 3 140 ? 91.895 30.695 101.740 1.00 32.61 138 ALA E O 1
ATOM 12733 N N . LYS E 3 141 ? 93.270 31.782 100.332 1.00 28.51 139 LYS E N 1
ATOM 12734 C CA . LYS E 3 141 ? 92.947 33.107 100.844 1.00 31.41 139 LYS E CA 1
ATOM 12735 C C . LYS E 3 141 ? 92.208 33.922 99.786 1.00 34.51 139 LYS E C 1
ATOM 12736 O O . LYS E 3 141 ? 92.639 33.996 98.634 1.00 32.56 139 LYS E O 1
ATOM 12738 N N . GLY E 3 142 ? 91.094 34.530 100.177 1.00 32.94 140 GLY E N 1
ATOM 12739 C CA . GLY E 3 142 ? 90.345 35.375 99.267 1.00 33.37 140 GLY E CA 1
ATOM 12740 C C . GLY E 3 142 ? 89.132 34.706 98.648 1.00 29.42 140 GLY E C 1
ATOM 12741 O O . GLY E 3 142 ? 88.518 35.268 97.744 1.00 33.13 140 GLY E O 1
ATOM 12742 N N . VAL E 3 143 ? 88.800 33.514 99.144 1.00 31.79 141 VAL E N 1
ATOM 12743 C CA . VAL E 3 143 ? 87.615 32.748 98.733 1.00 28.34 141 VAL E CA 1
ATOM 12744 C C . VAL E 3 143 ? 87.746 32.201 97.307 1.00 30.08 141 VAL E C 1
ATOM 12745 O O . VAL E 3 143 ? 87.827 30.986 97.112 1.00 28.30 141 VAL E O 1
ATOM 12749 N N . PHE E 3 144 ? 87.753 33.081 96.312 1.00 27.31 142 PHE E N 1
ATOM 12750 C CA . PHE E 3 144 ? 88.094 32.659 94.956 1.00 30.67 142 PHE E CA 1
ATOM 12751 C C . PHE E 3 144 ? 88.695 33.807 94.158 1.00 31.06 142 PHE E C 1
ATOM 12752 O O . PHE E 3 144 ? 88.407 34.979 94.413 1.00 33.08 142 PHE E O 1
ATOM 12760 N N . ALA E 3 145 ? 89.544 33.457 93.198 1.00 30.08 143 ALA E N 1
ATOM 12761 C CA . ALA E 3 145 ? 90.250 34.444 92.393 1.00 27.18 143 ALA E CA 1
ATOM 12762 C C . ALA E 3 145 ? 89.726 34.495 90.964 1.00 29.26 143 ALA E C 1
ATOM 12763 O O . ALA E 3 145 ? 89.208 33.509 90.446 1.00 28.87 143 ALA E O 1
ATOM 12765 N N . PHE E 3 146 ? 89.864 35.661 90.341 1.00 34.39 144 PHE E N 1
ATOM 12766 C CA . PHE E 3 146 ? 89.604 35.818 88.916 1.00 30.74 144 PHE E CA 1
ATOM 12767 C C . PHE E 3 146 ? 90.916 35.647 88.167 1.00 32.11 144 PHE E C 1
ATOM 12768 O O . PHE E 3 146 ? 91.778 36.526 88.206 1.00 30.32 144 PHE E O 1
ATOM 12776 N N . VAL E 3 147 ? 91.062 34.517 87.485 1.00 27.51 145 VAL E N 1
ATOM 12777 C CA . VAL E 3 147 ? 92.347 34.126 86.926 1.00 27.37 145 VAL E CA 1
ATOM 12778 C C . VAL E 3 147 ? 92.397 34.265 85.405 1.00 30.29 145 VAL E C 1
ATOM 12779 O O . VAL E 3 147 ? 91.439 33.929 84.710 1.00 30.50 145 VAL E O 1
ATOM 12783 N N . THR E 3 148 ? 93.517 34.783 84.903 1.00 30.51 146 THR E N 1
ATOM 12784 C CA . THR E 3 148 ? 93.771 34.843 83.466 1.00 31.30 146 THR E CA 1
ATOM 12785 C C . THR E 3 148 ? 95.219 34.437 83.181 1.00 34.07 146 THR E C 1
ATOM 12786 O O . THR E 3 148 ? 95.954 34.072 84.100 1.00 31.76 146 THR E O 1
ATOM 12790 N N . SER E 3 149 ? 95.623 34.490 81.913 1.00 30.57 147 SER E N 1
ATOM 12791 C CA . SER E 3 149 ? 96.959 34.046 81.508 1.00 33.21 147 SER E CA 1
ATOM 12792 C C . SER E 3 149 ? 97.526 34.923 80.382 1.00 33.17 147 SER E C 1
ATOM 12793 O O . SER E 3 149 ? 96.790 35.710 79.788 1.00 31.06 147 SER E O 1
ATOM 12796 N N . PRO E 3 150 ? 98.841 34.809 80.101 1.00 38.39 148 PRO E N 1
ATOM 12797 C CA . PRO E 3 150 ? 99.456 35.566 79.002 1.00 38.18 148 PRO E CA 1
ATOM 12798 C C . PRO E 3 150 ? 98.787 35.364 77.641 1.00 36.27 148 PRO E C 1
ATOM 12799 O O . PRO E 3 150 ? 98.608 36.340 76.911 1.00 35.06 148 PRO E O 1
ATOM 12803 N N . ILE E 3 151 ? 98.431 34.127 77.307 1.00 32.78 149 ILE E N 1
ATOM 12804 C CA . ILE E 3 151 ? 97.766 33.844 76.035 1.00 38.40 149 ILE E CA 1
ATOM 12805 C C . ILE E 3 151 ? 96.439 34.589 75.942 1.00 37.32 149 ILE E C 1
ATOM 12806 O O . ILE E 3 151 ? 96.120 35.182 74.910 1.00 33.57 149 ILE E O 1
ATOM 12811 N N . VAL E 3 152 ? 95.678 34.569 77.033 1.00 32.67 150 VAL E N 1
ATOM 12812 C CA . VAL E 3 152 ? 94.396 35.260 77.087 1.00 34.85 150 VAL E CA 1
ATOM 12813 C C . VAL E 3 152 ? 94.575 36.761 76.899 1.00 34.77 150 VAL E C 1
ATOM 12814 O O . VAL E 3 152 ? 93.858 37.391 76.120 1.00 32.25 150 VAL E O 1
ATOM 12818 N N . ILE E 3 153 ? 95.541 37.325 77.616 1.00 34.13 151 ILE E N 1
ATOM 12819 C CA . ILE E 3 153 ? 95.823 38.752 77.536 1.00 36.87 151 ILE E CA 1
ATOM 12820 C C . ILE E 3 153 ? 96.297 39.125 76.134 1.00 37.94 151 ILE E C 1
ATOM 12821 O O . ILE E 3 153 ? 95.885 40.144 75.580 1.00 37.22 151 ILE E O 1
ATOM 12826 N N . GLN E 3 154 ? 97.152 38.283 75.561 1.00 37.60 152 GLN E N 1
ATOM 12827 C CA . GLN E 3 154 ? 97.649 38.489 74.204 1.00 43.45 152 GLN E CA 1
ATOM 12828 C C . GLN E 3 154 ? 96.514 38.476 73.181 1.00 40.40 152 GLN E C 1
ATOM 12829 O O . GLN E 3 154 ? 96.511 39.263 72.234 1.00 39.78 152 GLN E O 1
ATOM 12835 N N . ARG E 3 155 ? 95.552 37.580 73.378 1.00 39.35 153 ARG E N 1
ATOM 12836 C CA . ARG E 3 155 ? 94.391 37.499 72.499 1.00 37.50 153 ARG E CA 1
ATOM 12837 C C . ARG E 3 155 ? 93.472 38.698 72.696 1.00 39.77 153 ARG E C 1
ATOM 12838 O O . ARG E 3 155 ? 92.869 39.194 71.742 1.00 38.31 153 ARG E O 1
ATOM 12846 N N . LEU E 3 156 ? 93.369 39.156 73.938 1.00 35.94 154 LEU E N 1
ATOM 12847 C CA . LEU E 3 156 ? 92.585 40.342 74.253 1.00 39.08 154 LEU E CA 1
ATOM 12848 C C . LEU E 3 156 ? 93.176 41.557 73.548 1.00 40.69 154 LEU E C 1
ATOM 12849 O O . LEU E 3 156 ? 92.447 42.406 73.032 1.00 39.55 154 LEU E O 1
ATOM 12854 N N . LYS E 3 157 ? 94.503 41.621 73.522 1.00 37.51 155 LYS E N 1
ATOM 12855 C CA . LYS E 3 157 ? 95.215 42.708 72.863 1.00 41.50 155 LYS E CA 1
ATOM 12856 C C . LYS E 3 157 ? 94.982 42.689 71.355 1.00 45.73 155 LYS E C 1
ATOM 12857 O O . LYS E 3 157 ? 94.739 43.729 70.743 1.00 45.20 155 LYS E O 1
ATOM 12863 N N . GLU E 3 158 ? 95.053 41.502 70.761 1.00 41.02 156 GLU E N 1
ATOM 12864 C CA . GLU E 3 158 ? 94.844 41.359 69.325 1.00 43.83 156 GLU E CA 1
ATOM 12865 C C . GLU E 3 158 ? 93.411 41.718 68.941 1.00 44.37 156 GLU E C 1
ATOM 12866 O O . GLU E 3 158 ? 93.175 42.322 67.895 1.00 43.66 156 GLU E O 1
ATOM 12868 N N . ASP E 3 159 ? 92.458 41.355 69.793 1.00 39.67 157 ASP E N 1
ATOM 12869 C CA . ASP E 3 159 ? 91.055 41.651 69.528 1.00 45.11 157 ASP E CA 1
ATOM 12870 C C . ASP E 3 159 ? 90.779 43.151 69.590 1.00 48.82 157 ASP E C 1
ATOM 12871 O O . ASP E 3 159 ? 89.847 43.643 68.957 1.00 49.04 157 ASP E O 1
ATOM 12876 N N . PHE E 3 160 ? 91.595 43.875 70.350 1.00 51.42 158 PHE E N 1
ATOM 12877 C CA . PHE E 3 160 ? 91.476 45.327 70.416 1.00 51.37 158 PHE E CA 1
ATOM 12878 C C . PHE E 3 160 ? 92.054 45.976 69.166 1.00 50.77 158 PHE E C 1
ATOM 12879 O O . PHE E 3 160 ? 91.559 47.003 68.704 1.00 59.44 158 PHE E O 1
ATOM 12887 N N . GLU E 3 161 ? 93.104 45.368 68.624 1.00 49.75 159 GLU E N 1
ATOM 12888 C CA . GLU E 3 161 ? 93.707 45.841 67.384 1.00 53.79 159 GLU E CA 1
ATOM 12889 C C . GLU E 3 161 ? 92.740 45.641 66.221 1.00 55.40 159 GLU E C 1
ATOM 12890 O O . GLU E 3 161 ? 92.828 46.321 65.198 1.00 60.90 159 GLU E O 1
ATOM 12896 N N . LEU E 3 162 ? 91.813 44.704 66.393 1.00 51.99 160 LEU E N 1
ATOM 12897 C CA . LEU E 3 162 ? 90.771 44.461 65.406 1.00 51.80 160 LEU E CA 1
ATOM 12898 C C . LEU E 3 162 ? 89.629 45.460 65.573 1.00 57.12 160 LEU E C 1
ATOM 12899 O O . LEU E 3 162 ? 89.115 45.992 64.591 1.00 59.65 160 LEU E O 1
ATOM 12904 N N . VAL E 3 163 ? 89.242 45.714 66.820 1.00 55.34 161 VAL E N 1
ATOM 12905 C CA . VAL E 3 163 ? 88.162 46.653 67.114 1.00 58.96 161 VAL E CA 1
ATOM 12906 C C . VAL E 3 163 ? 88.524 48.071 66.679 1.00 62.11 161 VAL E C 1
ATOM 12907 O O . VAL E 3 163 ? 87.738 48.746 66.012 1.00 66.46 161 VAL E O 1
ATOM 12911 N N . SER E 3 164 ? 89.723 48.510 67.052 1.00 62.45 162 SER E N 1
ATOM 12912 C CA . SER E 3 164 ? 90.200 49.843 66.700 1.00 64.83 162 SER E CA 1
ATOM 12913 C C . SER E 3 164 ? 90.306 50.011 65.189 1.00 66.05 162 SER E C 1
ATOM 12914 O O . SER E 3 164 ? 90.129 51.110 64.664 1.00 70.85 162 SER E O 1
ATOM 12916 N N . GLU E 3 165 ? 90.596 48.915 64.495 1.00 64.85 163 GLU E N 1
ATOM 12917 C CA . GLU E 3 165 ? 90.669 48.927 63.038 1.00 66.81 163 GLU E CA 1
ATOM 12918 C C . GLU E 3 165 ? 89.282 49.116 62.432 1.00 69.95 163 GLU E C 1
ATOM 12919 O O . GLU E 3 165 ? 89.126 49.777 61.404 1.00 67.56 163 GLU E O 1
ATOM 12921 N N . ILE E 3 166 ? 88.277 48.530 63.076 1.00 64.81 164 ILE E N 1
ATOM 12922 C CA . ILE E 3 166 ? 86.898 48.653 62.621 1.00 66.05 164 ILE E CA 1
ATOM 12923 C C . ILE E 3 166 ? 86.375 50.070 62.854 1.00 70.56 164 ILE E C 1
ATOM 12924 O O . ILE E 3 166 ? 85.745 50.661 61.976 1.00 72.72 164 ILE E O 1
ATOM 12929 N N . GLU E 3 167 ? 86.653 50.614 64.035 1.00 68.39 165 GLU E N 1
ATOM 12930 C CA . GLU E 3 167 ? 86.197 51.954 64.391 1.00 71.58 165 GLU E CA 1
ATOM 12931 C C . GLU E 3 167 ? 87.077 53.036 63.771 1.00 75.58 165 GLU E C 1
ATOM 12932 O O . GLU E 3 167 ? 86.716 54.215 63.777 1.00 76.13 165 GLU E O 1
ATOM 12934 N N . ASN E 3 168 ? 88.228 52.623 63.244 1.00 75.00 166 ASN E N 1
ATOM 12935 C CA . ASN E 3 168 ? 89.188 53.526 62.607 1.00 77.98 166 ASN E CA 1
ATOM 12936 C C . ASN E 3 168 ? 89.605 54.666 63.532 1.00 78.04 166 ASN E C 1
ATOM 12937 O O . ASN E 3 168 ? 90.403 55.523 63.153 1.00 77.39 166 ASN E O 1
ATOM 12939 N N . VAL E 3 181 ? 103.860 40.260 79.744 1.00 61.01 179 VAL E N 1
ATOM 12940 C CA . VAL E 3 181 ? 103.946 39.386 80.908 1.00 55.60 179 VAL E CA 1
ATOM 12941 C C . VAL E 3 181 ? 104.545 38.036 80.534 1.00 57.32 179 VAL E C 1
ATOM 12942 O O . VAL E 3 181 ? 104.141 37.419 79.547 1.00 57.85 179 VAL E O 1
ATOM 12944 N N . GLU E 3 182 ? 105.513 37.588 81.326 1.00 54.37 180 GLU E N 1
ATOM 12945 C CA . GLU E 3 182 ? 106.120 36.274 81.143 1.00 54.64 180 GLU E CA 1
ATOM 12946 C C . GLU E 3 182 ? 106.219 35.553 82.484 1.00 53.10 180 GLU E C 1
ATOM 12947 O O . GLU E 3 182 ? 106.921 36.002 83.391 1.00 51.28 180 GLU E O 1
ATOM 12949 N N . LEU E 3 183 ? 105.514 34.433 82.606 1.00 49.05 181 LEU E N 1
ATOM 12950 C CA . LEU E 3 183 ? 105.446 33.713 83.872 1.00 46.67 181 LEU E CA 1
ATOM 12951 C C . LEU E 3 183 ? 105.851 32.251 83.743 1.00 40.66 181 LEU E C 1
ATOM 12952 O O . LEU E 3 183 ? 105.470 31.572 82.791 1.00 43.02 181 LEU E O 1
ATOM 12957 N N . SER E 3 184 ? 106.624 31.771 84.710 1.00 43.28 182 SER E N 1
ATOM 12958 C CA . SER E 3 184 ? 106.943 30.352 84.794 1.00 41.16 182 SER E CA 1
ATOM 12959 C C . SER E 3 184 ? 105.825 29.633 85.545 1.00 38.81 182 SER E C 1
ATOM 12960 O O . SER E 3 184 ? 104.997 30.271 86.198 1.00 38.46 182 SER E O 1
ATOM 12963 N N . ASN E 3 185 ? 105.809 28.308 85.455 1.00 33.03 183 ASN E N 1
ATOM 12964 C CA . ASN E 3 185 ? 104.694 27.514 85.964 1.00 34.54 183 ASN E CA 1
ATOM 12965 C C . ASN E 3 185 ? 104.431 27.641 87.464 1.00 37.05 183 ASN E C 1
ATOM 12966 O O . ASN E 3 185 ? 103.324 27.367 87.923 1.00 40.38 183 ASN E O 1
ATOM 12971 N N . ASN E 3 186 ? 105.432 28.064 88.228 1.00 35.70 184 ASN E N 1
ATOM 12972 C CA . ASN E 3 186 ? 105.263 28.187 89.671 1.00 39.60 184 ASN E CA 1
ATOM 12973 C C . ASN E 3 186 ? 105.145 29.638 90.128 1.00 36.98 184 ASN E C 1
ATOM 12974 O O . ASN E 3 186 ? 105.317 29.937 91.309 1.00 38.84 184 ASN E O 1
ATOM 12979 N N . GLU E 3 187 ? 104.850 30.535 89.192 1.00 37.37 185 GLU E N 1
ATOM 12980 C CA . GLU E 3 187 ? 104.765 31.960 89.500 1.00 37.53 185 GLU E CA 1
ATOM 12981 C C . GLU E 3 187 ? 103.389 32.545 89.206 1.00 35.14 185 GLU E C 1
ATOM 12982 O O . GLU E 3 187 ? 102.667 32.058 88.336 1.00 34.56 185 GLU E O 1
ATOM 12988 N N . THR E 3 188 ? 103.038 33.601 89.932 1.00 36.23 186 THR E N 1
ATOM 12989 C CA . THR E 3 188 ? 101.779 34.298 89.706 1.00 36.14 186 THR E CA 1
ATOM 12990 C C . THR E 3 188 ? 101.889 35.787 90.008 1.00 34.50 186 THR E C 1
ATOM 12991 O O . THR E 3 188 ? 102.647 36.210 90.881 1.00 37.28 186 THR E O 1
ATOM 12995 N N . ILE E 3 189 ? 101.133 36.582 89.265 1.00 34.67 187 ILE E N 1
ATOM 12996 C CA . ILE E 3 189 ? 100.927 37.976 89.613 1.00 35.06 187 ILE E CA 1
ATOM 12997 C C . ILE E 3 189 ? 99.521 38.079 90.184 1.00 35.58 187 ILE E C 1
ATOM 12998 O O . ILE E 3 189 ? 98.548 37.825 89.480 1.00 35.07 187 ILE E O 1
ATOM 13003 N N . ALA E 3 190 ? 99.410 38.425 91.463 1.00 36.68 188 ALA E N 1
ATOM 13004 C CA . ALA E 3 190 ? 98.112 38.385 92.128 1.00 38.46 188 ALA E CA 1
ATOM 13005 C C . ALA E 3 190 ? 97.869 39.577 93.046 1.00 42.01 188 ALA E C 1
ATOM 13006 O O . ALA E 3 190 ? 98.807 40.194 93.551 1.00 38.94 188 ALA E O 1
ATOM 13008 N N . GLY E 3 191 ? 96.594 39.889 93.258 1.00 38.25 189 GLY E N 1
ATOM 13009 C CA . GLY E 3 191 ? 96.203 40.932 94.187 1.00 40.79 189 GLY E CA 1
ATOM 13010 C C . GLY E 3 191 ? 96.470 40.516 95.620 1.00 41.20 189 GLY E C 1
ATOM 13011 O O . GLY E 3 191 ? 96.695 39.338 95.901 1.00 37.41 189 GLY E O 1
ATOM 13012 N N . ASN E 3 192 ? 96.434 41.486 96.528 1.00 40.74 190 ASN E N 1
ATOM 13013 C CA . ASN E 3 192 ? 96.797 41.253 97.921 1.00 44.42 190 ASN E CA 1
ATOM 13014 C C . ASN E 3 192 ? 95.850 40.316 98.665 1.00 39.13 190 ASN E C 1
ATOM 13015 O O . ASN E 3 192 ? 96.258 39.641 99.609 1.00 37.27 190 ASN E O 1
ATOM 13020 N N . ALA E 3 193 ? 94.593 40.267 98.238 1.00 35.77 191 ALA E N 1
ATOM 13021 C CA . ALA E 3 193 ? 93.587 39.474 98.940 1.00 35.88 191 ALA E CA 1
ATOM 13022 C C . ALA E 3 193 ? 93.787 37.969 98.749 1.00 31.74 191 ALA E C 1
ATOM 13023 O O . ALA E 3 193 ? 93.133 37.163 99.409 1.00 33.14 191 ALA E O 1
ATOM 13025 N N . LEU E 3 194 ? 94.695 37.595 97.853 1.00 32.77 192 LEU E N 1
ATOM 13026 C CA . LEU E 3 194 ? 94.962 36.187 97.572 1.00 31.47 192 LEU E CA 1
ATOM 13027 C C . LEU E 3 194 ? 96.237 35.695 98.248 1.00 36.36 192 LEU E C 1
ATOM 13028 O O . LEU E 3 194 ? 96.413 34.496 98.467 1.00 35.74 192 LEU E O 1
ATOM 13033 N N . ILE E 3 195 ? 97.129 36.627 98.565 1.00 33.49 193 ILE E N 1
ATOM 13034 C CA . ILE E 3 195 ? 98.449 36.285 99.079 1.00 34.27 193 ILE E CA 1
ATOM 13035 C C . ILE E 3 195 ? 98.405 35.919 100.559 1.00 40.30 193 ILE E C 1
ATOM 13036 O O . ILE E 3 195 ? 97.836 36.651 101.369 1.00 42.89 193 ILE E O 1
ATOM 13041 N N . LEU E 3 196 ? 99.004 34.783 100.904 1.00 40.77 194 LEU E N 1
ATOM 13042 C CA . LEU E 3 196 ? 99.061 34.342 102.293 1.00 42.62 194 LEU E CA 1
ATOM 13043 C C . LEU E 3 196 ? 99.834 35.336 103.154 1.00 43.13 194 LEU E C 1
ATOM 13044 O O . LEU E 3 196 ? 100.757 35.996 102.678 1.00 45.07 194 LEU E O 1
ATOM 13049 N N . ASN E 3 197 ? 99.446 35.429 104.422 1.00 48.90 195 ASN E N 1
ATOM 13050 C CA . ASN E 3 197 ? 100.017 36.401 105.351 1.00 51.11 195 ASN E CA 1
ATOM 13051 C C . ASN E 3 197 ? 101.535 36.280 105.472 1.00 52.16 195 ASN E C 1
ATOM 13052 O O . ASN E 3 197 ? 102.046 35.397 106.161 1.00 48.13 195 ASN E O 1
ATOM 13054 N N . GLY E 3 198 ? 102.245 37.176 104.792 1.00 53.55 196 GLY E N 1
ATOM 13055 C CA . GLY E 3 198 ? 103.693 37.246 104.879 1.00 51.19 196 GLY E CA 1
ATOM 13056 C C . GLY E 3 198 ? 104.413 36.001 104.397 1.00 56.11 196 GLY E C 1
ATOM 13057 O O . GLY E 3 198 ? 105.376 35.554 105.019 1.00 54.74 196 GLY E O 1
ATOM 13058 N N . GLU E 3 199 ? 103.949 35.438 103.287 1.00 55.11 197 GLU E N 1
ATOM 13059 C CA . GLU E 3 199 ? 104.581 34.253 102.721 1.00 53.99 197 GLU E CA 1
ATOM 13060 C C . GLU E 3 199 ? 104.907 34.451 101.245 1.00 50.56 197 GLU E C 1
ATOM 13061 O O . GLU E 3 199 ? 105.671 33.679 100.663 1.00 47.06 197 GLU E O 1
ATOM 13067 N N . ASN E 3 200 ? 104.330 35.497 100.658 1.00 45.56 198 ASN E N 1
ATOM 13068 C CA . ASN E 3 200 ? 104.480 35.796 99.235 1.00 46.28 198 ASN E CA 1
ATOM 13069 C C . ASN E 3 200 ? 104.081 34.604 98.370 1.00 42.28 198 ASN E C 1
ATOM 13070 O O . ASN E 3 200 ? 104.685 34.353 97.329 1.00 45.35 198 ASN E O 1
ATOM 13072 N N . LYS E 3 201 ? 103.064 33.868 98.811 1.00 37.02 199 LYS E N 1
ATOM 13073 C CA . LYS E 3 201 ? 102.566 32.722 98.058 1.00 41.84 199 LYS E CA 1
ATOM 13074 C C . LYS E 3 201 ? 101.050 32.783 97.893 1.00 38.78 199 LYS E C 1
ATOM 13075 O O . LYS E 3 201 ? 100.341 33.318 98.745 1.00 38.81 199 LYS E O 1
ATOM 13081 N N . VAL E 3 202 ? 100.564 32.239 96.781 1.00 37.39 200 VAL E N 1
ATOM 13082 C CA . VAL E 3 202 ? 99.132 32.122 96.534 1.00 31.95 200 VAL E CA 1
ATOM 13083 C C . VAL E 3 202 ? 98.787 30.655 96.291 1.00 34.65 200 VAL E C 1
ATOM 13084 O O . VAL E 3 202 ? 99.517 29.951 95.594 1.00 36.66 200 VAL E O 1
ATOM 13088 N N . ILE E 3 203 ? 97.690 30.188 96.877 1.00 30.77 201 ILE E N 1
ATOM 13089 C CA . ILE E 3 203 ? 97.241 28.823 96.640 1.00 27.43 201 ILE E CA 1
ATOM 13090 C C . ILE E 3 203 ? 95.919 28.816 95.870 1.00 29.85 201 ILE E C 1
ATOM 13091 O O . ILE E 3 203 ? 94.869 29.190 96.396 1.00 28.93 201 ILE E O 1
ATOM 13096 N N . LEU E 3 204 ? 95.995 28.402 94.610 1.00 30.59 202 LEU E N 1
ATOM 13097 C CA . LEU E 3 204 ? 94.836 28.335 93.727 1.00 27.82 202 LEU E CA 1
ATOM 13098 C C . LEU E 3 204 ? 94.548 26.884 93.366 1.00 30.38 202 LEU E C 1
ATOM 13099 O O . LEU E 3 204 ? 95.403 26.203 92.799 1.00 29.23 202 LEU E O 1
ATOM 13104 N N . GLU E 3 205 ? 93.340 26.423 93.690 1.00 30.65 203 GLU E N 1
ATOM 13105 C CA . GLU E 3 205 ? 92.999 25.002 93.635 1.00 30.94 203 GLU E CA 1
ATOM 13106 C C . GLU E 3 205 ? 94.057 24.159 94.343 1.00 34.12 203 GLU E C 1
ATOM 13107 O O . GLU E 3 205 ? 94.297 24.331 95.536 1.00 34.01 203 GLU E O 1
ATOM 13113 N N . ASP E 3 206 ? 94.689 23.253 93.605 1.00 31.34 204 ASP E N 1
ATOM 13114 C CA . ASP E 3 206 ? 95.710 22.384 94.179 1.00 33.39 204 ASP E CA 1
ATOM 13115 C C . ASP E 3 206 ? 97.120 22.869 93.859 1.00 30.92 204 ASP E C 1
ATOM 13116 O O . ASP E 3 206 ? 98.084 22.110 93.962 1.00 31.72 204 ASP E O 1
ATOM 13121 N N . ILE E 3 207 ? 97.239 24.136 93.480 1.00 30.94 205 ILE E N 1
ATOM 13122 C CA . ILE E 3 207 ? 98.524 24.665 93.040 1.00 33.61 205 ILE E CA 1
ATOM 13123 C C . ILE E 3 207 ? 99.041 25.790 93.934 1.00 33.63 205 ILE E C 1
ATOM 13124 O O . ILE E 3 207 ? 98.340 26.771 94.191 1.00 29.46 205 ILE E O 1
ATOM 13129 N N . VAL E 3 208 ? 100.277 25.631 94.402 1.00 29.59 206 VAL E N 1
ATOM 13130 C CA . VAL E 3 208 ? 100.952 26.648 95.201 1.00 34.42 206 VAL E CA 1
ATOM 13131 C C . VAL E 3 208 ? 101.870 27.488 94.322 1.00 33.93 206 VAL E C 1
ATOM 13132 O O . VAL E 3 208 ? 102.784 26.965 93.687 1.00 35.34 206 VAL E O 1
ATOM 13136 N N . LEU E 3 209 ? 101.627 28.793 94.288 1.00 34.63 207 LEU E N 1
ATOM 13137 C CA . LEU E 3 209 ? 102.354 29.675 93.385 1.00 35.63 207 LEU E CA 1
ATOM 13138 C C . LEU E 3 209 ? 103.104 30.779 94.123 1.00 36.70 207 LEU E C 1
ATOM 13139 O O . LEU E 3 209 ? 102.568 31.398 95.041 1.00 38.09 207 LEU E O 1
ATOM 13144 N N . LYS E 3 210 ? 104.347 31.019 93.713 1.00 39.97 208 LYS E N 1
ATOM 13145 C CA . LYS E 3 210 ? 105.147 32.103 94.271 1.00 40.16 208 LYS E CA 1
ATOM 13146 C C . LYS E 3 210 ? 104.747 33.424 93.633 1.00 39.70 208 LYS E C 1
ATOM 13147 O O . LYS E 3 210 ? 104.659 33.525 92.411 1.00 42.39 208 LYS E O 1
ATOM 13153 N N . VAL E 3 211 ? 104.506 34.436 94.458 1.00 38.62 209 VAL E N 1
ATOM 13154 C CA . VAL E 3 211 ? 104.110 35.747 93.953 1.00 40.72 209 VAL E CA 1
ATOM 13155 C C . VAL E 3 211 ? 105.264 36.441 93.231 1.00 43.77 209 VAL E C 1
ATOM 13156 O O . VAL E 3 211 ? 106.361 36.569 93.773 1.00 45.26 209 VAL E O 1
ATOM 13160 N N . LYS E 3 212 ? 105.012 36.875 91.999 1.00 43.50 210 LYS E N 1
ATOM 13161 C CA . LYS E 3 212 ? 106.000 37.628 91.234 1.00 44.00 210 LYS E CA 1
ATOM 13162 C C . LYS E 3 212 ? 105.695 39.115 91.338 1.00 46.11 210 LYS E C 1
ATOM 13163 O O . LYS E 3 212 ? 104.576 39.545 91.061 1.00 43.29 210 LYS E O 1
ATOM 13169 N N . SER E 3 213 ? 106.691 39.894 91.746 1.00 47.19 211 SER E N 1
ATOM 13170 C CA . SER E 3 213 ? 106.518 41.334 91.903 1.00 51.24 211 SER E CA 1
ATOM 13171 C C . SER E 3 213 ? 106.294 42.014 90.557 1.00 53.56 211 SER E C 1
ATOM 13172 O O . SER E 3 213 ? 107.140 41.947 89.665 1.00 53.46 211 SER E O 1
ATOM 13174 N N . ASP E 3 214 ? 105.143 42.663 90.419 1.00 54.09 212 ASP E N 1
ATOM 13175 C CA . ASP E 3 214 ? 104.809 43.405 89.210 1.00 53.90 212 ASP E CA 1
ATOM 13176 C C . ASP E 3 214 ? 103.900 44.576 89.568 1.00 59.44 212 ASP E C 1
ATOM 13177 O O . ASP E 3 214 ? 103.208 44.539 90.585 1.00 59.18 212 ASP E O 1
ATOM 13182 N N . SER E 3 215 ? 103.894 45.610 88.734 1.00 63.38 213 SER E N 1
ATOM 13183 C CA . SER E 3 215 ? 103.150 46.824 89.052 1.00 67.23 213 SER E CA 1
ATOM 13184 C C . SER E 3 215 ? 102.388 47.399 87.860 1.00 67.30 213 SER E C 1
ATOM 13185 O O . SER E 3 215 ? 101.963 48.555 87.894 1.00 69.31 213 SER E O 1
ATOM 13188 N N . ASN E 3 216 ? 102.205 46.596 86.815 1.00 61.80 214 ASN E N 1
ATOM 13189 C CA . ASN E 3 216 ? 101.561 47.084 85.597 1.00 62.24 214 ASN E CA 1
ATOM 13190 C C . ASN E 3 216 ? 100.487 46.155 85.031 1.00 60.30 214 ASN E C 1
ATOM 13191 O O . ASN E 3 216 ? 99.455 46.623 84.552 1.00 57.67 214 ASN E O 1
ATOM 13196 N N . VAL E 3 217 ? 100.731 44.848 85.088 1.00 55.41 215 VAL E N 1
ATOM 13197 C CA . VAL E 3 217 ? 99.864 43.875 84.427 1.00 51.57 215 VAL E CA 1
ATOM 13198 C C . VAL E 3 217 ? 98.418 43.923 84.921 1.00 51.26 215 VAL E C 1
ATOM 13199 O O . VAL E 3 217 ? 97.491 44.074 84.121 1.00 48.92 215 VAL E O 1
ATOM 13203 N N . ILE E 3 218 ? 98.223 43.794 86.231 1.00 47.63 216 ILE E N 1
ATOM 13204 C CA . ILE E 3 218 ? 96.876 43.815 86.793 1.00 49.21 216 ILE E CA 1
ATOM 13205 C C . ILE E 3 218 ? 96.235 45.186 86.606 1.00 49.18 216 ILE E C 1
ATOM 13206 O O . ILE E 3 218 ? 95.060 45.287 86.248 1.00 47.08 216 ILE E O 1
ATOM 13211 N N . GLU E 3 219 ? 97.019 46.234 86.839 1.00 52.53 217 GLU E N 1
ATOM 13212 C CA . GLU E 3 219 ? 96.540 47.609 86.724 1.00 53.55 217 GLU E CA 1
ATOM 13213 C C . GLU E 3 219 ? 95.996 47.913 85.330 1.00 53.89 217 GLU E C 1
ATOM 13214 O O . GLU E 3 219 ? 94.903 48.462 85.189 1.00 51.64 217 GLU E O 1
ATOM 13216 N N . ASN E 3 220 ? 96.759 47.556 84.302 1.00 55.15 218 ASN E N 1
ATOM 13217 C CA . ASN E 3 220 ? 96.328 47.784 82.928 1.00 57.07 218 ASN E CA 1
ATOM 13218 C C . ASN E 3 220 ? 95.105 46.945 82.578 1.00 54.31 218 ASN E C 1
ATOM 13219 O O . ASN E 3 220 ? 94.239 47.380 81.816 1.00 54.24 218 ASN E O 1
ATOM 13224 N N . LEU E 3 221 ? 95.037 45.746 83.147 1.00 51.27 219 LEU E N 1
ATOM 13225 C CA . LEU E 3 221 ? 93.915 44.845 82.912 1.00 52.61 219 LEU E CA 1
ATOM 13226 C C . LEU E 3 221 ? 92.625 45.421 83.486 1.00 50.19 219 LEU E C 1
ATOM 13227 O O . LEU E 3 221 ? 91.567 45.339 82.863 1.00 48.30 219 LEU E O 1
ATOM 13232 N N . VAL E 3 222 ? 92.723 46.005 84.676 1.00 51.45 220 VAL E N 1
ATOM 13233 C CA . VAL E 3 222 ? 91.577 46.638 85.316 1.00 50.99 220 VAL E CA 1
ATOM 13234 C C . VAL E 3 222 ? 91.160 47.883 84.534 1.00 50.09 220 VAL E C 1
ATOM 13235 O O . VAL E 3 222 ? 89.970 48.176 84.404 1.00 49.34 220 VAL E O 1
ATOM 13239 N N . GLU E 3 223 ? 92.145 48.601 84.001 1.00 51.28 221 GLU E N 1
ATOM 13240 C CA . GLU E 3 223 ? 91.883 49.782 83.181 1.00 54.28 221 GLU E CA 1
ATOM 13241 C C . GLU E 3 223 ? 91.094 49.412 81.930 1.00 50.82 221 GLU E C 1
ATOM 13242 O O . GLU E 3 223 ? 90.199 50.144 81.508 1.00 53.21 221 GLU E O 1
ATOM 13244 N N . VAL E 3 224 ? 91.437 48.272 81.341 1.00 54.43 222 VAL E N 1
ATOM 13245 C CA . VAL E 3 224 ? 90.724 47.755 80.179 1.00 51.07 222 VAL E CA 1
ATOM 13246 C C . VAL E 3 224 ? 89.261 47.487 80.522 1.00 52.22 222 VAL E C 1
ATOM 13247 O O . VAL E 3 224 ? 88.356 47.872 79.781 1.00 52.39 222 VAL E O 1
ATOM 13251 N N . LEU E 3 225 ? 89.040 46.838 81.661 1.00 51.55 223 LEU E N 1
ATOM 13252 C CA . LEU E 3 225 ? 87.692 46.515 82.113 1.00 52.43 223 LEU E CA 1
ATOM 13253 C C . LEU E 3 225 ? 86.892 47.775 82.449 1.00 53.77 223 LEU E C 1
ATOM 13254 O O . LEU E 3 225 ? 85.671 47.800 82.291 1.00 51.89 223 LEU E O 1
ATOM 13259 N N . LYS E 3 226 ? 87.581 48.816 82.912 1.00 54.32 224 LYS E N 1
ATOM 13260 C CA . LYS E 3 226 ? 86.931 50.094 83.199 1.00 54.14 224 LYS E CA 1
ATOM 13261 C C . LYS E 3 226 ? 86.516 50.799 81.912 1.00 53.85 224 LYS E C 1
ATOM 13262 O O . LYS E 3 226 ? 85.467 51.440 81.853 1.00 58.61 224 LYS E O 1
ATOM 13268 N N . THR E 3 227 ? 87.350 50.680 80.885 1.00 51.09 225 THR E N 1
ATOM 13269 C CA . THR E 3 227 ? 87.057 51.271 79.585 1.00 52.69 225 THR E CA 1
ATOM 13270 C C . THR E 3 227 ? 85.817 50.629 78.971 1.00 54.62 225 THR E C 1
ATOM 13271 O O . THR E 3 227 ? 85.009 51.298 78.326 1.00 56.61 225 THR E O 1
ATOM 13275 N N . LEU E 3 228 ? 85.667 49.329 79.193 1.00 56.43 226 LEU E N 1
ATOM 13276 C CA . LEU E 3 228 ? 84.577 48.568 78.596 1.00 58.50 226 LEU E CA 1
ATOM 13277 C C . LEU E 3 228 ? 83.305 48.597 79.437 1.00 57.17 226 LEU E C 1
ATOM 13278 O O . LEU E 3 228 ? 82.227 48.921 78.938 1.00 56.13 226 LEU E O 1
ATOM 13283 N N . PHE E 3 229 ? 83.435 48.260 80.715 1.00 53.37 227 PHE E N 1
ATOM 13284 C CA . PHE E 3 229 ? 82.267 48.022 81.555 1.00 53.31 227 PHE E CA 1
ATOM 13285 C C . PHE E 3 229 ? 82.057 49.103 82.615 1.00 57.22 227 PHE E C 1
ATOM 13286 O O . PHE E 3 229 ? 81.019 49.137 83.277 1.00 57.39 227 PHE E O 1
ATOM 13294 N N . GLY E 3 230 ? 83.039 49.985 82.773 1.00 57.35 228 GLY E N 1
ATOM 13295 C CA . GLY E 3 230 ? 82.945 51.059 83.746 1.00 58.38 228 GLY E CA 1
ATOM 13296 C C . GLY E 3 230 ? 83.281 50.607 85.154 1.00 60.69 228 GLY E C 1
ATOM 13297 O O . GLY E 3 230 ? 83.976 49.610 85.347 1.00 60.84 228 GLY E O 1
ATOM 13298 N N . ASP E 3 231 ? 82.787 51.348 86.142 1.00 64.94 229 ASP E N 1
ATOM 13299 C CA . ASP E 3 231 ? 83.015 51.011 87.545 1.00 62.22 229 ASP E CA 1
ATOM 13300 C C . ASP E 3 231 ? 82.111 49.870 88.002 1.00 60.76 229 ASP E C 1
ATOM 13301 O O . ASP E 3 231 ? 82.422 49.165 88.962 1.00 54.61 229 ASP E O 1
ATOM 13306 N N . ASN E 3 232 ? 80.988 49.700 87.313 1.00 60.65 230 ASN E N 1
ATOM 13307 C CA . ASN E 3 232 ? 80.057 48.626 87.632 1.00 59.58 230 ASN E CA 1
ATOM 13308 C C . ASN E 3 232 ? 80.501 47.314 86.992 1.00 59.86 230 ASN E C 1
ATOM 13309 O O . ASN E 3 232 ? 80.304 47.101 85.795 1.00 54.81 230 ASN E O 1
ATOM 13314 N N . PHE E 3 233 ? 81.105 46.440 87.791 1.00 57.30 231 PHE E N 1
ATOM 13315 C CA . PHE E 3 233 ? 81.534 45.137 87.295 1.00 54.25 231 PHE E CA 1
ATOM 13316 C C . PHE E 3 233 ? 80.498 44.069 87.632 1.00 52.20 231 PHE E C 1
ATOM 13317 O O . PHE E 3 233 ? 80.690 43.269 88.550 1.00 53.14 231 PHE E O 1
ATOM 13325 N N . PHE E 3 234 ? 79.396 44.082 86.887 1.00 53.72 232 PHE E N 1
ATOM 13326 C CA . PHE E 3 234 ? 78.335 43.082 87.007 1.00 51.73 232 PHE E CA 1
ATOM 13327 C C . PHE E 3 234 ? 77.796 42.943 88.430 1.00 58.22 232 PHE E C 1
ATOM 13328 O O . PHE E 3 234 ? 77.685 41.834 88.954 1.00 57.69 232 PHE E O 1
ATOM 13336 N N . GLY E 3 235 ? 77.469 44.072 89.051 1.00 59.85 233 GLY E N 1
ATOM 13337 C CA . GLY E 3 235 ? 76.862 44.064 90.370 1.00 54.69 233 GLY E CA 1
ATOM 13338 C C . GLY E 3 235 ? 77.822 44.344 91.510 1.00 54.56 233 GLY E C 1
ATOM 13339 O O . GLY E 3 235 ? 77.461 44.218 92.680 1.00 58.17 233 GLY E O 1
ATOM 13340 N N . LYS E 3 236 ? 79.048 44.729 91.174 1.00 56.41 234 LYS E N 1
ATOM 13341 C CA . LYS E 3 236 ? 80.059 45.005 92.185 1.00 54.12 234 LYS E CA 1
ATOM 13342 C C . LYS E 3 236 ? 81.033 46.074 91.704 1.00 58.75 234 LYS E C 1
ATOM 13343 O O . LYS E 3 236 ? 81.248 46.225 90.501 1.00 56.57 234 LYS E O 1
ATOM 13345 N N . PRO E 3 237 ? 81.618 46.831 92.646 1.00 57.11 235 PRO E N 1
ATOM 13346 C CA . PRO E 3 237 ? 82.642 47.820 92.294 1.00 57.66 235 PRO E CA 1
ATOM 13347 C C . PRO E 3 237 ? 83.893 47.157 91.718 1.00 56.99 235 PRO E C 1
ATOM 13348 O O . PRO E 3 237 ? 84.314 46.108 92.207 1.00 57.90 235 PRO E O 1
ATOM 13352 N N . ILE E 3 238 ? 84.471 47.769 90.687 1.00 60.37 236 ILE E N 1
ATOM 13353 C CA . ILE E 3 238 ? 85.623 47.199 89.990 1.00 59.75 236 ILE E CA 1
ATOM 13354 C C . ILE E 3 238 ? 86.846 47.114 90.898 1.00 59.84 236 ILE E C 1
ATOM 13355 O O . ILE E 3 238 ? 87.734 46.288 90.684 1.00 59.13 236 ILE E O 1
ATOM 13357 N N . GLU E 3 239 ? 86.880 47.968 91.916 1.00 59.73 237 GLU E N 1
ATOM 13358 C CA . GLU E 3 239 ? 88.001 48.011 92.848 1.00 55.89 237 GLU E CA 1
ATOM 13359 C C . GLU E 3 239 ? 88.056 46.742 93.691 1.00 54.90 237 GLU E C 1
ATOM 13360 O O . GLU E 3 239 ? 89.131 46.294 94.090 1.00 58.13 237 GLU E O 1
ATOM 13362 N N . SER E 3 240 ? 86.885 46.172 93.956 1.00 57.68 238 SER E N 1
ATOM 13363 C CA . SER E 3 240 ? 86.772 44.937 94.724 1.00 60.38 238 SER E CA 1
ATOM 13364 C C . SER E 3 240 ? 87.421 43.766 93.991 1.00 56.50 238 SER E C 1
ATOM 13365 O O . SER E 3 240 ? 88.010 42.881 94.609 1.00 55.12 238 SER E O 1
ATOM 13367 N N . ILE E 3 241 ? 87.309 43.774 92.668 1.00 53.14 239 ILE E N 1
ATOM 13368 C CA . ILE E 3 241 ? 87.817 42.686 91.843 1.00 49.84 239 ILE E CA 1
ATOM 13369 C C . ILE E 3 241 ? 89.339 42.708 91.741 1.00 48.44 239 ILE E C 1
ATOM 13370 O O . ILE E 3 241 ? 89.983 41.658 91.737 1.00 46.48 239 ILE E O 1
ATOM 13375 N N . LYS E 3 242 ? 89.902 43.910 91.657 1.00 49.63 240 LYS E N 1
ATOM 13376 C CA . LYS E 3 242 ? 91.336 44.093 91.444 1.00 45.36 240 LYS E CA 1
ATOM 13377 C C . LYS E 3 242 ? 92.191 43.378 92.487 1.00 44.44 240 LYS E C 1
ATOM 13378 O O . LYS E 3 242 ? 93.263 42.863 92.172 1.00 43.57 240 LYS E O 1
ATOM 13380 N N . GLU E 3 243 ? 91.713 43.337 93.726 1.00 40.27 241 GLU E N 1
ATOM 13381 C CA . GLU E 3 243 ? 92.470 42.717 94.807 1.00 40.48 241 GLU E CA 1
ATOM 13382 C C . GLU E 3 243 ? 92.479 41.192 94.706 1.00 39.34 241 GLU E C 1
ATOM 13383 O O . GLU E 3 243 ? 93.237 40.522 95.408 1.00 37.68 241 GLU E O 1
ATOM 13385 N N . ARG E 3 244 ? 91.639 40.646 93.832 1.00 35.34 242 ARG E N 1
ATOM 13386 C CA . ARG E 3 244 ? 91.511 39.198 93.707 1.00 35.62 242 ARG E CA 1
ATOM 13387 C C . ARG E 3 244 ? 91.771 38.707 92.279 1.00 38.50 242 ARG E C 1
ATOM 13388 O O . ARG E 3 244 ? 91.391 37.596 91.914 1.00 36.58 242 ARG E O 1
ATOM 13396 N N . ILE E 3 245 ? 92.431 39.538 91.480 1.00 37.79 243 ILE E N 1
ATOM 13397 C CA . ILE E 3 245 ? 92.836 39.145 90.135 1.00 37.33 243 ILE E CA 1
ATOM 13398 C C . ILE E 3 245 ? 94.215 38.493 90.165 1.00 39.30 243 ILE E C 1
ATOM 13399 O O . ILE E 3 245 ? 95.152 39.040 90.743 1.00 38.88 243 ILE E O 1
ATOM 13404 N N . ALA E 3 246 ? 94.330 37.318 89.553 1.00 33.02 244 ALA E N 1
ATOM 13405 C CA . ALA E 3 246 ? 95.614 36.636 89.444 1.00 33.12 244 ALA E CA 1
ATOM 13406 C C . ALA E 3 246 ? 95.915 36.251 87.997 1.00 33.37 244 ALA E C 1
ATOM 13407 O O . ALA E 3 246 ? 95.035 35.796 87.269 1.00 29.12 244 ALA E O 1
ATOM 13409 N N . ILE E 3 247 ? 97.159 36.458 87.582 1.00 31.84 245 ILE E N 1
ATOM 13410 C CA . ILE E 3 247 ? 97.622 35.959 86.294 1.00 32.87 245 ILE E CA 1
ATOM 13411 C C . ILE E 3 247 ? 98.567 34.795 86.560 1.00 35.85 245 ILE E C 1
ATOM 13412 O O . ILE E 3 247 ? 99.453 34.891 87.411 1.00 37.38 245 ILE E O 1
ATOM 13417 N N . VAL E 3 248 ? 98.356 33.689 85.856 1.00 32.40 246 VAL E N 1
ATOM 13418 C CA . VAL E 3 248 ? 99.196 32.504 86.008 1.00 28.14 246 VAL E CA 1
ATOM 13419 C C . VAL E 3 248 ? 99.769 32.097 84.657 1.00 31.98 246 VAL E C 1
ATOM 13420 O O . VAL E 3 248 ? 99.390 32.655 83.628 1.00 33.67 246 VAL E O 1
ATOM 13424 N N . SER E 3 249 ? 100.674 31.123 84.655 1.00 33.73 247 SER E N 1
ATOM 13425 C CA . SER E 3 249 ? 101.259 30.645 83.407 1.00 35.63 247 SER E CA 1
ATOM 13426 C C . SER E 3 249 ? 100.191 29.976 82.549 1.00 33.00 247 SER E C 1
ATOM 13427 O O . SER E 3 249 ? 99.119 29.620 83.041 1.00 29.46 247 SER E O 1
ATOM 13430 N N . ASP E 3 250 ? 100.492 29.810 81.265 1.00 34.85 248 ASP E N 1
ATOM 13431 C CA . ASP E 3 250 ? 99.552 29.213 80.324 1.00 32.47 248 ASP E CA 1
ATOM 13432 C C . ASP E 3 250 ? 99.247 27.762 80.686 1.00 29.57 248 ASP E C 1
ATOM 13433 O O . ASP E 3 250 ? 98.096 27.330 80.632 1.00 28.59 248 ASP E O 1
ATOM 13438 N N . ASP E 3 251 ? 100.284 27.021 81.065 1.00 26.17 249 ASP E N 1
ATOM 13439 C CA . ASP E 3 251 ? 100.129 25.636 81.504 1.00 30.57 249 ASP E CA 1
ATOM 13440 C C . ASP E 3 251 ? 99.205 25.520 82.710 1.00 30.18 249 ASP E C 1
ATOM 13441 O O . ASP E 3 251 ? 98.364 24.625 82.777 1.00 28.76 249 ASP E O 1
ATOM 13446 N N . VAL E 3 252 ? 99.372 26.427 83.667 1.00 30.25 250 VAL E N 1
ATOM 13447 C CA . VAL E 3 252 ? 98.571 26.400 84.883 1.00 30.42 250 VAL E CA 1
ATOM 13448 C C . VAL E 3 252 ? 97.120 26.770 84.578 1.00 27.14 250 VAL E C 1
ATOM 13449 O O . VAL E 3 252 ? 96.192 26.154 85.102 1.00 27.43 250 VAL E O 1
ATOM 13453 N N . PHE E 3 253 ? 96.931 27.766 83.716 1.00 29.28 251 PHE E N 1
ATOM 13454 C CA . PHE E 3 253 ? 95.591 28.183 83.310 1.00 28.60 251 PHE E CA 1
ATOM 13455 C C . PHE E 3 253 ? 94.881 27.057 82.565 1.00 27.82 251 PHE E C 1
ATOM 13456 O O . PHE E 3 253 ? 93.675 26.859 82.721 1.00 26.95 251 PHE E O 1
ATOM 13464 N N . LYS E 3 254 ? 95.640 26.317 81.762 1.00 30.50 252 LYS E N 1
ATOM 13465 C CA . LYS E 3 254 ? 95.106 25.172 81.034 1.00 29.49 252 LYS E CA 1
ATOM 13466 C C . LYS E 3 254 ? 94.616 24.096 81.994 1.00 28.70 252 LYS E C 1
ATOM 13467 O O . LYS E 3 254 ? 93.565 23.489 81.782 1.00 28.60 252 LYS E O 1
ATOM 13473 N N . SER E 3 255 ? 95.383 23.862 83.055 1.00 32.71 253 SER E N 1
ATOM 13474 C CA . SER E 3 255 ? 95.001 22.878 84.059 1.00 29.13 253 SER E CA 1
ATOM 13475 C C . SER E 3 255 ? 93.751 23.318 84.821 1.00 28.08 253 SER E C 1
ATOM 13476 O O . SER E 3 255 ? 92.890 22.496 85.133 1.00 28.57 253 SER E O 1
ATOM 13479 N N . PHE E 3 256 ? 93.652 24.610 85.119 1.00 26.46 254 PHE E N 1
ATOM 13480 C CA . PHE E 3 256 ? 92.475 25.137 85.809 1.00 27.98 254 PHE E CA 1
ATOM 13481 C C . PHE E 3 256 ? 91.212 24.949 84.977 1.00 28.01 254 PHE E C 1
ATOM 13482 O O . PHE E 3 256 ? 90.194 24.481 85.481 1.00 29.22 254 PHE E O 1
ATOM 13490 N N . THR E 3 257 ? 91.281 25.307 83.698 1.00 27.10 255 THR E N 1
ATOM 13491 C CA . THR E 3 257 ? 90.103 25.249 82.840 1.00 27.74 255 THR E CA 1
ATOM 13492 C C . THR E 3 257 ? 89.730 23.818 82.465 1.00 29.11 255 THR E C 1
ATOM 13493 O O . THR E 3 257 ? 88.661 23.578 81.908 1.00 32.90 255 THR E O 1
ATOM 13497 N N . ARG E 3 258 ? 90.608 22.868 82.772 1.00 28.93 256 ARG E N 1
ATOM 13498 C CA . ARG E 3 258 ? 90.314 21.462 82.521 1.00 26.62 256 ARG E CA 1
ATOM 13499 C C . ARG E 3 258 ? 89.772 20.765 83.763 1.00 28.15 256 ARG E C 1
ATOM 13500 O O . ARG E 3 258 ? 88.811 20.004 83.684 1.00 29.90 256 ARG E O 1
ATOM 13508 N N . PHE E 3 259 ? 90.385 21.029 84.913 1.00 28.06 257 PHE E N 1
ATOM 13509 C CA . PHE E 3 259 ? 90.078 20.261 86.111 1.00 25.94 257 PHE E CA 1
ATOM 13510 C C . PHE E 3 259 ? 89.299 21.051 87.162 1.00 26.63 257 PHE E C 1
ATOM 13511 O O . PHE E 3 259 ? 88.911 20.499 88.188 1.00 29.95 257 PHE E O 1
ATOM 13519 N N . SER E 3 260 ? 89.052 22.333 86.907 1.00 31.43 258 SER E N 1
ATOM 13520 C CA . SER E 3 260 ? 88.234 23.126 87.824 1.00 33.32 258 SER E CA 1
ATOM 13521 C C . SER E 3 260 ? 86.922 23.607 87.200 1.00 31.21 258 SER E C 1
ATOM 13522 O O . SER E 3 260 ? 86.314 24.556 87.697 1.00 29.06 258 SER E O 1
ATOM 13525 N N . THR E 3 261 ? 86.485 22.971 86.114 1.00 30.32 259 THR E N 1
ATOM 13526 C CA . THR E 3 261 ? 85.124 23.208 85.635 1.00 26.59 259 THR E CA 1
ATOM 13527 C C . THR E 3 261 ? 84.172 22.453 86.547 1.00 31.96 259 THR E C 1
ATOM 13528 O O . THR E 3 261 ? 84.602 21.660 87.386 1.00 32.50 259 THR E O 1
ATOM 13532 N N . GLU E 3 262 ? 82.878 22.700 86.387 1.00 27.67 260 GLU E N 1
ATOM 13533 C CA . GLU E 3 262 ? 81.880 22.008 87.187 1.00 29.79 260 GLU E CA 1
ATOM 13534 C C . GLU E 3 262 ? 81.471 20.695 86.533 1.00 31.12 260 GLU E C 1
ATOM 13535 O O . GLU E 3 262 ? 80.976 20.681 85.408 1.00 30.75 260 GLU E O 1
ATOM 13541 N N . ILE E 3 263 ? 81.687 19.591 87.240 1.00 30.75 261 ILE E N 1
ATOM 13542 C CA . ILE E 3 263 ? 81.266 18.286 86.753 1.00 30.33 261 ILE E CA 1
ATOM 13543 C C . ILE E 3 263 ? 80.101 17.793 87.600 1.00 28.73 261 ILE E C 1
ATOM 13544 O O . ILE E 3 263 ? 80.272 17.422 88.760 1.00 32.46 261 ILE E O 1
ATOM 13549 N N . VAL E 3 264 ? 78.911 17.797 87.014 1.00 30.95 262 VAL E N 1
ATOM 13550 C CA . VAL E 3 264 ? 77.698 17.523 87.770 1.00 31.74 262 VAL E CA 1
ATOM 13551 C C . VAL E 3 264 ? 77.090 16.169 87.426 1.00 29.72 262 VAL E C 1
ATOM 13552 O O . VAL E 3 264 ? 76.821 15.872 86.261 1.00 26.77 262 VAL E O 1
ATOM 13556 N N . ALA E 3 265 ? 76.883 15.354 88.455 1.00 25.94 263 ALA E N 1
ATOM 13557 C CA . ALA E 3 265 ? 76.160 14.099 88.319 1.00 24.32 263 ALA E CA 1
ATOM 13558 C C . ALA E 3 265 ? 74.663 14.364 88.309 1.00 32.45 263 ALA E C 1
ATOM 13559 O O . ALA E 3 265 ? 74.127 14.981 89.229 1.00 31.31 263 ALA E O 1
ATOM 13561 N N . ARG E 3 266 ? 73.992 13.904 87.260 1.00 27.80 264 ARG E N 1
ATOM 13562 C CA . ARG E 3 266 ? 72.544 14.014 87.172 1.00 28.90 264 ARG E CA 1
ATOM 13563 C C . ARG E 3 266 ? 71.938 12.626 87.033 1.00 29.29 264 ARG E C 1
ATOM 13564 O O . ARG E 3 266 ? 72.604 11.693 86.587 1.00 33.32 264 ARG E O 1
ATOM 13572 N N . VAL E 3 267 ? 70.680 12.488 87.433 1.00 29.64 265 VAL E N 1
ATOM 13573 C CA . VAL E 3 267 ? 69.985 11.214 87.315 1.00 32.41 265 VAL E CA 1
ATOM 13574 C C . VAL E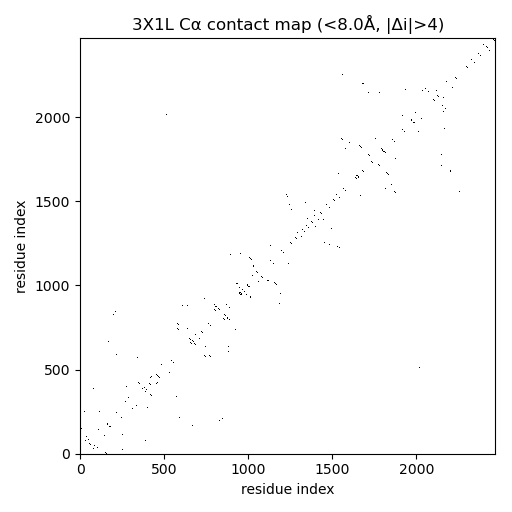 3 267 ? 68.570 11.398 86.788 1.00 29.83 265 VAL E C 1
ATOM 13575 O O . VAL E 3 267 ? 68.030 12.501 86.794 1.00 31.18 265 VAL E O 1
ATOM 13579 N N . ARG E 3 268 ? 67.982 10.306 86.321 1.00 28.09 266 ARG E N 1
ATOM 13580 C CA . ARG E 3 268 ? 66.557 10.272 86.054 1.00 33.57 266 ARG E CA 1
ATOM 13581 C C . ARG E 3 268 ? 65.951 9.193 86.936 1.00 38.53 266 ARG E C 1
ATOM 13582 O O . ARG E 3 268 ? 66.403 8.045 86.943 1.00 42.21 266 ARG E O 1
ATOM 13590 N N . ILE E 3 269 ? 64.946 9.581 87.710 1.00 35.84 267 ILE E N 1
ATOM 13591 C CA . ILE E 3 269 ? 64.359 8.690 88.697 1.00 39.68 267 ILE E CA 1
ATOM 13592 C C . ILE E 3 269 ? 63.180 7.918 88.121 1.00 43.80 267 ILE E C 1
ATOM 13593 O O . ILE E 3 269 ? 62.274 8.501 87.523 1.00 41.99 267 ILE E O 1
ATOM 13598 N N . ASP E 3 270 ? 63.213 6.601 88.290 1.00 43.07 268 ASP E N 1
ATOM 13599 C CA . ASP E 3 270 ? 62.094 5.746 87.919 1.00 47.95 268 ASP E CA 1
ATOM 13600 C C . ASP E 3 270 ? 60.985 5.895 88.954 1.00 51.18 268 ASP E C 1
ATOM 13601 O O . ASP E 3 270 ? 61.194 5.615 90.135 1.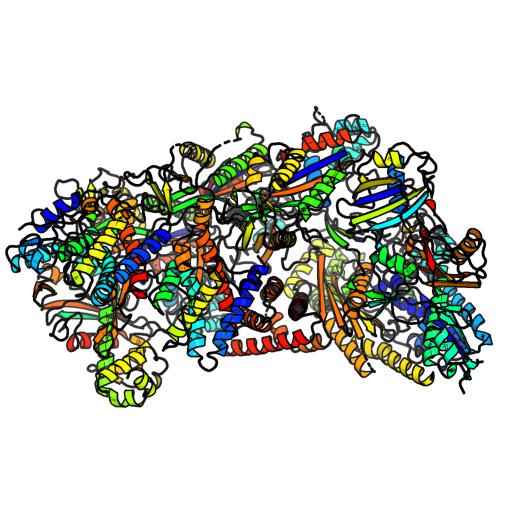00 51.60 268 ASP E O 1
ATOM 13606 N N . ALA E 3 271 ? 59.811 6.335 88.510 1.00 51.29 269 ALA E N 1
ATOM 13607 C CA . ALA E 3 271 ? 58.699 6.626 89.416 1.00 51.88 269 ALA E CA 1
ATOM 13608 C C . ALA E 3 271 ? 58.143 5.373 90.089 1.00 57.17 269 ALA E C 1
ATOM 13609 O O . ALA E 3 271 ? 57.390 5.464 91.059 1.00 57.28 269 ALA E O 1
ATOM 13611 N N . GLU E 3 272 ? 58.516 4.208 89.569 1.00 60.36 270 GLU E N 1
ATOM 13612 C CA . GLU E 3 272 ? 58.060 2.935 90.116 1.00 62.97 270 GLU E CA 1
ATOM 13613 C C . GLU E 3 272 ? 58.523 2.729 91.556 1.00 62.63 270 GLU E C 1
ATOM 13614 O O . GLU E 3 272 ? 57.714 2.465 92.445 1.00 61.98 270 GLU E O 1
ATOM 13620 N N . LYS E 3 273 ? 59.827 2.851 91.782 1.00 61.15 271 LYS E N 1
ATOM 13621 C CA . LYS E 3 273 ? 60.395 2.613 93.104 1.00 57.43 271 LYS E CA 1
ATOM 13622 C C . LYS E 3 273 ? 61.091 3.853 93.658 1.00 56.84 271 LYS E C 1
ATOM 13623 O O . LYS E 3 273 ? 61.558 3.855 94.797 1.00 52.74 271 LYS E O 1
ATOM 13625 N N . GLY E 3 274 ? 61.159 4.906 92.850 1.00 53.59 272 GLY E N 1
ATOM 13626 C CA . GLY E 3 274 ? 61.834 6.125 93.255 1.00 50.78 272 GLY E CA 1
ATOM 13627 C C . GLY E 3 274 ? 63.344 5.971 93.240 1.00 47.31 272 GLY E C 1
ATOM 13628 O O . GLY E 3 274 ? 64.054 6.631 93.998 1.00 44.45 272 GLY E O 1
ATOM 13629 N N . THR E 3 275 ? 63.836 5.095 92.370 1.00 44.68 273 THR E N 1
ATOM 13630 C CA . THR E 3 275 ? 65.271 4.852 92.260 1.00 45.61 273 THR E CA 1
ATOM 13631 C C . THR E 3 275 ? 65.800 5.282 90.897 1.00 46.20 273 THR E C 1
ATOM 13632 O O . THR E 3 275 ? 65.024 5.555 89.981 1.00 41.65 273 THR E O 1
ATOM 13636 N N . VAL E 3 276 ? 67.122 5.335 90.767 1.00 44.03 274 VAL E N 1
ATOM 13637 C CA . VAL E 3 276 ? 67.756 5.700 89.506 1.00 39.90 274 VAL E CA 1
ATOM 13638 C C . VAL E 3 276 ? 67.476 4.653 88.432 1.00 40.49 274 VAL E C 1
ATOM 13639 O O . VAL E 3 276 ? 67.737 3.467 88.628 1.00 39.10 274 VAL E O 1
ATOM 13643 N N . ALA E 3 277 ? 66.936 5.097 87.302 1.00 42.26 275 ALA E N 1
ATOM 13644 C CA . ALA E 3 277 ? 66.638 4.198 86.195 1.00 46.86 275 ALA E CA 1
ATOM 13645 C C . ALA E 3 277 ? 67.917 3.597 85.622 1.00 49.54 275 ALA E C 1
ATOM 13646 O O . ALA E 3 277 ? 68.999 4.164 85.773 1.00 45.03 275 ALA E O 1
ATOM 13648 N N . ARG E 3 278 ? 67.786 2.442 84.976 1.00 53.47 276 ARG E N 1
ATOM 13649 C CA . ARG E 3 278 ? 68.916 1.811 84.305 1.00 50.42 276 ARG E CA 1
ATOM 13650 C C . ARG E 3 278 ? 69.429 2.728 83.203 1.00 49.75 276 ARG E C 1
ATOM 13651 O O . ARG E 3 278 ? 68.661 3.182 82.355 1.00 46.81 276 ARG E O 1
ATOM 13653 N N . GLY E 3 279 ? 70.727 3.010 83.226 1.00 47.27 277 GLY E N 1
ATOM 13654 C CA . GLY E 3 279 ? 71.302 3.979 82.314 1.00 49.34 277 GLY E CA 1
ATOM 13655 C C . GLY E 3 279 ? 70.748 5.360 82.603 1.00 49.72 277 GLY E C 1
ATOM 13656 O O . GLY E 3 279 ? 70.624 6.197 81.708 1.00 51.25 277 GLY E O 1
ATOM 13657 N N . GLY E 3 280 ? 70.405 5.593 83.866 1.00 48.09 278 GLY E N 1
ATOM 13658 C CA . GLY E 3 280 ? 69.847 6.863 84.283 1.00 45.36 278 GLY E CA 1
ATOM 13659 C C . GLY E 3 280 ? 70.812 7.677 85.119 1.00 37.86 278 GLY E C 1
ATOM 13660 O O . GLY E 3 280 ? 70.399 8.434 85.994 1.00 35.57 278 GLY E O 1
ATOM 13661 N N . LEU E 3 281 ? 72.103 7.514 84.847 1.00 34.14 279 LEU E N 1
ATOM 13662 C CA . LEU E 3 281 ? 73.143 8.264 85.542 1.00 38.15 279 LEU E CA 1
ATOM 13663 C C . LEU E 3 281 ? 74.183 8.781 84.555 1.00 34.88 279 LEU E C 1
ATOM 13664 O O . LEU E 3 281 ? 74.808 7.997 83.841 1.00 36.62 279 LEU E O 1
ATOM 13669 N N . TRP E 3 282 ? 74.369 10.097 84.516 1.00 29.24 280 TRP E N 1
ATOM 13670 C CA . TRP E 3 282 ? 75.342 10.693 83.608 1.00 29.85 280 TRP E CA 1
ATOM 13671 C C . TRP E 3 282 ? 75.952 11.959 84.198 1.00 28.67 280 TRP E C 1
ATOM 13672 O O . TRP E 3 282 ? 75.450 12.508 85.177 1.00 28.55 280 TRP E O 1
ATOM 13683 N N . TYR E 3 283 ? 77.036 12.420 83.588 1.00 28.61 281 TYR E N 1
ATOM 13684 C CA . TYR E 3 283 ? 77.751 13.588 84.075 1.00 28.83 281 TYR E CA 1
ATOM 13685 C C . TYR E 3 283 ? 77.746 14.707 83.037 1.00 28.06 281 TYR E C 1
ATOM 13686 O O . TYR E 3 283 ? 77.943 14.465 81.844 1.00 28.71 281 TYR E O 1
ATOM 13695 N N . GLU E 3 284 ? 77.505 15.931 83.494 1.00 23.38 282 GLU E N 1
ATOM 13696 C CA . GLU E 3 284 ? 77.500 17.087 82.608 1.00 26.51 282 GLU E CA 1
ATOM 13697 C C . GLU E 3 284 ? 78.505 18.118 83.077 1.00 27.31 282 GLU E C 1
ATOM 13698 O O . GLU E 3 284 ? 78.662 18.349 84.278 1.00 27.86 282 GLU E O 1
ATOM 13704 N N . GLU E 3 285 ? 79.179 18.745 82.123 1.00 21.80 283 GLU E N 1
ATOM 13705 C CA . GLU E 3 285 ? 80.194 19.735 82.443 1.00 26.37 283 GLU E CA 1
ATOM 13706 C C . GLU E 3 285 ? 79.627 21.148 82.352 1.00 23.58 283 GLU E C 1
ATOM 13707 O O . GLU E 3 285 ? 78.786 21.434 81.503 1.00 28.88 283 GLU E O 1
ATOM 13713 N N . PHE E 3 286 ? 80.077 22.024 83.244 1.00 23.55 284 PHE E N 1
ATOM 13714 C CA . PHE E 3 286 ? 79.631 23.412 83.239 1.00 24.60 284 PHE E CA 1
ATOM 13715 C C . PHE E 3 286 ? 80.786 24.372 83.484 1.00 23.52 284 PHE E C 1
ATOM 13716 O O . PHE E 3 286 ? 81.694 24.079 84.263 1.00 27.51 284 PHE E O 1
ATOM 13724 N N . LEU E 3 287 ? 80.750 25.519 82.817 1.00 22.92 285 LEU E N 1
ATOM 13725 C CA . LEU E 3 287 ? 81.542 26.656 83.258 1.00 24.61 285 LEU E CA 1
ATOM 13726 C C . LEU E 3 287 ? 80.938 27.119 84.574 1.00 23.72 285 LEU E C 1
ATOM 13727 O O . LEU E 3 287 ? 79.719 27.217 84.687 1.00 24.02 285 LEU E O 1
ATOM 13732 N N . PRO E 3 288 ? 81.780 27.387 85.581 1.00 26.16 286 PRO E N 1
ATOM 13733 C CA . PRO E 3 288 ? 81.240 27.786 86.887 1.00 26.61 286 PRO E CA 1
ATOM 13734 C C . PRO E 3 288 ? 80.651 29.193 86.870 1.00 30.01 286 PRO E C 1
ATOM 13735 O O . PRO E 3 288 ? 80.875 29.945 85.917 1.00 29.05 286 PRO E O 1
ATOM 13739 N N . SER E 3 289 ? 79.898 29.536 87.911 1.00 27.32 287 SER E N 1
ATOM 13740 C CA . SER E 3 289 ? 79.425 30.901 88.091 1.00 26.85 287 SER E CA 1
ATOM 13741 C C . SER E 3 289 ? 80.623 31.830 88.256 1.00 28.03 287 SER E C 1
ATOM 13742 O O . SER E 3 289 ? 81.714 31.379 88.615 1.00 28.53 287 SER E O 1
ATOM 13745 N N . ASP E 3 290 ? 80.408 33.116 87.981 1.00 30.98 288 ASP E N 1
ATOM 13746 C CA . ASP E 3 290 ? 81.445 34.151 88.057 1.00 29.15 288 ASP E CA 1
ATOM 13747 C C . ASP E 3 290 ? 82.535 33.974 87.005 1.00 30.16 288 ASP E C 1
ATOM 13748 O O . ASP E 3 290 ? 83.687 34.343 87.229 1.00 28.21 288 ASP E O 1
ATOM 13753 N N . THR E 3 291 ? 82.166 33.412 85.860 1.00 30.18 289 THR E N 1
ATOM 13754 C CA . THR E 3 291 ? 83.083 33.312 84.730 1.00 28.62 289 THR E CA 1
ATOM 13755 C C . THR E 3 291 ? 82.863 34.489 83.785 1.00 29.30 289 THR E C 1
ATOM 13756 O O . THR E 3 291 ? 81.739 34.746 83.356 1.00 24.99 289 THR E O 1
ATOM 13760 N N . LEU E 3 292 ? 83.933 35.212 83.472 1.00 28.95 290 LEU E N 1
ATOM 13761 C CA . LEU E 3 292 ? 83.829 36.350 82.568 1.00 29.20 290 LEU E CA 1
ATOM 13762 C C . LEU E 3 292 ? 84.319 36.007 81.168 1.00 27.54 290 LEU E C 1
ATOM 13763 O O . LEU E 3 292 ? 85.504 35.769 80.955 1.00 29.59 290 LEU E O 1
ATOM 13768 N N . MET E 3 293 ? 83.399 35.991 80.213 1.00 31.12 291 MET E N 1
ATOM 13769 C CA . MET E 3 293 ? 83.767 35.805 78.820 1.00 29.52 291 MET E CA 1
ATOM 13770 C C . MET E 3 293 ? 83.388 37.043 78.021 1.00 32.53 291 MET E C 1
ATOM 13771 O O . MET E 3 293 ? 82.568 37.846 78.465 1.00 33.17 291 MET E O 1
ATOM 13776 N N . TYR E 3 294 ? 83.992 37.204 76.849 1.00 28.51 292 TYR E N 1
ATOM 13777 C CA . TYR E 3 294 ? 83.687 38.347 76.008 1.00 30.27 292 TYR E CA 1
ATOM 13778 C C . TYR E 3 294 ? 83.643 37.947 74.542 1.00 34.66 292 TYR E C 1
ATOM 13779 O O . TYR E 3 294 ? 84.343 37.029 74.107 1.00 33.10 292 TYR E O 1
ATOM 13788 N N . SER E 3 295 ? 82.807 38.651 73.791 1.00 26.24 293 SER E N 1
ATOM 13789 C CA . SER E 3 295 ? 82.666 38.422 72.365 1.00 35.32 293 SER E CA 1
ATOM 13790 C C . SER E 3 295 ? 82.718 39.741 71.607 1.00 39.02 293 SER E C 1
ATOM 13791 O O . SER E 3 295 ? 82.124 40.734 72.030 1.00 32.98 293 SER E O 1
ATOM 13794 N N . LEU E 3 296 ? 83.441 39.747 70.492 1.00 36.18 294 LEU E N 1
ATOM 13795 C CA . LEU E 3 296 ? 83.457 40.897 69.599 1.00 37.63 294 LEU E CA 1
ATOM 13796 C C . LEU E 3 296 ? 82.236 40.876 68.691 1.00 38.28 294 LEU E C 1
ATOM 13797 O O . LEU E 3 296 ? 82.077 39.969 67.873 1.00 30.12 294 LEU E O 1
ATOM 13802 N N . ILE E 3 297 ? 81.370 41.872 68.848 1.00 36.83 295 ILE E N 1
ATOM 13803 C CA . ILE E 3 297 ? 80.233 42.039 67.954 1.00 34.19 295 ILE E CA 1
ATOM 13804 C C . ILE E 3 297 ? 80.550 43.140 66.947 1.00 41.91 295 ILE E C 1
ATOM 13805 O O . ILE E 3 297 ? 80.572 44.320 67.296 1.00 40.30 295 ILE E O 1
ATOM 13810 N N . ALA E 3 298 ? 80.815 42.748 65.704 1.00 36.80 296 ALA E N 1
ATOM 13811 C CA . ALA E 3 298 ? 81.123 43.704 64.645 1.00 37.91 296 ALA E CA 1
ATOM 13812 C C . ALA E 3 298 ? 79.852 44.074 63.890 1.00 41.80 296 ALA E C 1
ATOM 13813 O O . ALA E 3 298 ? 78.997 43.223 63.650 1.00 40.40 296 ALA E O 1
ATOM 13815 N N . VAL E 3 299 ? 79.725 45.346 63.526 1.00 45.69 297 VAL E N 1
ATOM 13816 C CA . VAL E 3 299 ? 78.509 45.837 62.886 1.00 44.87 297 VAL E CA 1
ATOM 13817 C C . VAL E 3 299 ? 78.813 46.540 61.568 1.00 47.85 297 VAL E C 1
ATOM 13818 O O . VAL E 3 299 ? 79.639 47.452 61.519 1.00 48.74 297 VAL E O 1
ATOM 13822 N N . GLY E 3 300 ? 78.143 46.111 60.503 1.00 46.33 298 GLY E N 1
ATOM 13823 C CA . GLY E 3 300 ? 78.324 46.710 59.194 1.00 55.23 298 GLY E CA 1
ATOM 13824 C C . GLY E 3 300 ? 77.026 47.253 58.631 1.00 58.28 298 GLY E C 1
ATOM 13825 O O . GLY E 3 300 ? 75.969 47.127 59.252 1.00 54.32 298 GLY E O 1
ATOM 13826 N N . SER E 3 301 ? 77.107 47.861 57.451 1.00 66.69 299 SER E N 1
ATOM 13827 C CA . SER E 3 301 ? 75.932 48.415 56.786 1.00 58.68 299 SER E CA 1
ATOM 13828 C C . SER E 3 301 ? 74.992 47.303 56.337 1.00 56.07 299 SER E C 1
ATOM 13829 O O . SER E 3 301 ? 75.416 46.372 55.649 1.00 60.03 299 SER E O 1
ATOM 13831 N N . PRO E 3 302 ? 73.709 47.399 56.728 1.00 54.09 300 PRO E N 1
ATOM 13832 C CA . PRO E 3 302 ? 72.686 46.417 56.346 1.00 53.42 300 PRO E CA 1
ATOM 13833 C C . PRO E 3 302 ? 72.571 46.288 54.832 1.00 54.88 300 PRO E C 1
ATOM 13834 O O . PRO E 3 302 ? 72.829 47.257 54.119 1.00 56.42 300 PRO E O 1
ATOM 13838 N N . LYS E 3 303 ? 72.184 45.111 54.352 1.00 52.76 301 LYS E N 1
ATOM 13839 C CA . LYS E 3 303 ? 72.220 44.830 52.921 1.00 51.83 301 LYS E CA 1
ATOM 13840 C C . LYS E 3 303 ? 70.844 44.560 52.316 1.00 51.55 301 LYS E C 1
ATOM 13841 O O . LYS E 3 303 ? 70.724 44.371 51.104 1.00 50.18 301 LYS E O 1
ATOM 13847 N N . LYS E 3 304 ? 69.810 44.545 53.152 1.00 53.88 302 LYS E N 1
ATOM 13848 C CA . LYS E 3 304 ? 68.453 44.329 52.658 1.00 53.57 302 LYS E CA 1
ATOM 13849 C C . LYS E 3 304 ? 67.975 45.515 51.828 1.00 50.70 302 LYS E C 1
ATOM 13850 O O . LYS E 3 304 ? 68.325 46.660 52.112 1.00 57.02 302 LYS E O 1
ATOM 13856 N N . LEU E 3 307 ? 64.538 48.955 53.579 1.00 62.01 305 LEU E N 1
ATOM 13857 C CA . LEU E 3 307 ? 64.917 49.078 54.983 1.00 68.97 305 LEU E CA 1
ATOM 13858 C C . LEU E 3 307 ? 64.576 50.460 55.538 1.00 73.13 305 LEU E C 1
ATOM 13859 O O . LEU E 3 307 ? 64.879 51.478 54.912 1.00 76.59 305 LEU E O 1
ATOM 13861 N N . PRO E 3 308 ? 63.935 50.494 56.718 1.00 69.25 306 PRO E N 1
ATOM 13862 C CA . PRO E 3 308 ? 63.557 51.739 57.397 1.00 66.03 306 PRO E CA 1
ATOM 13863 C C . PRO E 3 308 ? 64.755 52.653 57.641 1.00 68.54 306 PRO E C 1
ATOM 13864 O O . PRO E 3 308 ? 65.877 52.165 57.770 1.00 69.13 306 PRO E O 1
ATOM 13868 N N . LYS E 3 309 ? 64.515 53.960 57.700 1.00 66.02 307 LYS E N 1
ATOM 13869 C CA . LYS E 3 309 ? 65.589 54.929 57.899 1.00 65.29 307 LYS E CA 1
ATOM 13870 C C . LYS E 3 309 ? 66.035 54.979 59.356 1.00 61.64 307 LYS E C 1
ATOM 13871 O O . LYS E 3 309 ? 67.098 55.517 59.669 1.00 63.63 307 LYS E O 1
ATOM 13873 N N . GLU E 3 310 ? 65.214 54.421 60.241 1.00 57.52 308 GLU E N 1
ATOM 13874 C CA . GLU E 3 310 ? 65.542 54.348 61.660 1.00 64.52 308 GLU E CA 1
ATOM 13875 C C . GLU E 3 310 ? 66.762 53.460 61.879 1.00 67.51 308 GLU E C 1
ATOM 13876 O O . GLU E 3 310 ? 67.657 53.793 62.657 1.00 66.39 308 GLU E O 1
ATOM 13878 N N . VAL E 3 311 ? 66.784 52.326 61.188 1.00 64.32 309 VAL E N 1
ATOM 13879 C CA . VAL E 3 311 ? 67.927 51.426 61.213 1.00 63.50 309 VAL E CA 1
ATOM 13880 C C . VAL E 3 311 ? 68.424 51.189 59.790 1.00 68.67 309 VAL E C 1
ATOM 13881 O O . VAL E 3 311 ? 68.205 50.123 59.216 1.00 69.77 309 VAL E O 1
ATOM 13883 N N . ASP E 3 312 ? 69.087 52.194 59.224 1.00 68.18 310 ASP E N 1
ATOM 13884 C CA . ASP E 3 312 ? 69.536 52.135 57.837 1.00 60.81 310 ASP E CA 1
ATOM 13885 C C . ASP E 3 312 ? 71.043 52.327 57.717 1.00 63.06 310 ASP E C 1
ATOM 13886 O O . ASP E 3 312 ? 71.565 52.504 56.617 1.00 61.88 310 ASP E O 1
ATOM 13888 N N . ASN E 3 313 ? 71.738 52.298 58.850 1.00 59.14 311 ASN E N 1
ATOM 13889 C CA . ASN E 3 313 ? 73.191 52.420 58.849 1.00 60.27 311 ASN E CA 1
ATOM 13890 C C . ASN E 3 313 ? 73.832 51.689 60.026 1.00 61.77 311 ASN E C 1
ATOM 13891 O O . ASN E 3 313 ? 73.139 51.109 60.862 1.00 59.64 311 ASN E O 1
ATOM 13896 N N . THR E 3 314 ? 75.160 51.728 60.083 1.00 58.97 312 THR E N 1
ATOM 13897 C CA . THR E 3 314 ? 75.922 51.001 61.095 1.00 59.46 312 THR E CA 1
ATOM 13898 C C . THR E 3 314 ? 75.674 51.523 62.508 1.00 60.29 312 THR E C 1
ATOM 13899 O O . THR E 3 314 ? 75.400 50.746 63.424 1.00 57.57 312 THR E O 1
ATOM 13903 N N . GLN E 3 315 ? 75.771 52.839 62.673 1.00 58.61 313 GLN E N 1
ATOM 13904 C CA . GLN E 3 315 ? 75.649 53.468 63.984 1.00 56.48 313 GLN E CA 1
ATOM 13905 C C . GLN E 3 315 ? 74.297 53.193 64.635 1.00 56.06 313 GLN E C 1
ATOM 13906 O O . GLN E 3 315 ? 74.208 53.035 65.852 1.00 56.71 313 GLN E O 1
ATOM 13912 N N . LYS E 3 316 ? 73.250 53.134 63.819 1.00 54.74 314 LYS E N 1
ATOM 13913 C CA . LYS E 3 316 ? 71.902 52.885 64.316 1.00 55.02 314 LYS E CA 1
ATOM 13914 C C . LYS E 3 316 ? 71.756 51.461 64.837 1.00 52.96 314 LYS E C 1
ATOM 13915 O O . LYS E 3 316 ? 71.141 51.234 65.879 1.00 45.87 314 LYS E O 1
ATOM 13917 N N . ILE E 3 317 ? 72.316 50.505 64.100 1.00 51.64 315 ILE E N 1
ATOM 13918 C CA . ILE E 3 317 ? 72.273 49.101 64.497 1.00 50.84 315 ILE E CA 1
ATOM 13919 C C . ILE E 3 317 ? 72.998 48.898 65.823 1.00 46.84 315 ILE E C 1
ATOM 13920 O O . ILE E 3 317 ? 72.513 48.193 66.707 1.00 49.86 315 ILE E O 1
ATOM 13925 N N . VAL E 3 318 ? 74.159 49.534 65.949 1.00 47.72 316 VAL E N 1
ATOM 13926 C CA . VAL E 3 318 ? 74.951 49.495 67.173 1.00 51.95 316 VAL E CA 1
ATOM 13927 C C . VAL E 3 318 ? 74.165 49.995 68.379 1.00 53.97 316 VAL E C 1
ATOM 13928 O O . VAL E 3 318 ? 74.191 49.383 69.449 1.00 53.05 316 VAL E O 1
ATOM 13932 N N . ASN E 3 319 ? 73.463 51.108 68.200 1.00 54.64 317 ASN E N 1
ATOM 13933 C CA . ASN E 3 319 ? 72.667 51.682 69.275 1.00 52.73 317 ASN E CA 1
ATOM 13934 C C . ASN E 3 319 ? 71.539 50.749 69.697 1.00 48.09 317 ASN E C 1
ATOM 13935 O O . ASN E 3 319 ? 71.227 50.644 70.881 1.00 46.40 317 ASN E O 1
ATOM 13940 N N . VAL E 3 320 ? 70.934 50.065 68.730 1.00 45.14 318 VAL E N 1
ATOM 13941 C CA . VAL E 3 320 ? 69.876 49.107 69.036 1.00 43.39 318 VAL E CA 1
ATOM 13942 C C . VAL E 3 320 ? 70.451 47.892 69.761 1.00 45.84 318 VAL E C 1
ATOM 13943 O O . VAL E 3 320 ? 69.839 47.374 70.692 1.00 42.76 318 VAL E O 1
ATOM 13947 N N . LEU E 3 321 ? 71.633 47.451 69.339 1.00 45.93 319 LEU E N 1
ATOM 13948 C CA . LEU E 3 321 ? 72.284 46.295 69.952 1.00 46.83 319 LEU E CA 1
ATOM 13949 C C . LEU E 3 321 ? 72.689 46.566 71.399 1.00 38.53 319 LEU E C 1
ATOM 13950 O O . LEU E 3 321 ? 72.464 45.736 72.276 1.00 40.39 319 LEU E O 1
ATOM 13955 N N . LYS E 3 322 ? 73.289 47.728 71.638 1.00 44.19 320 LYS E N 1
ATOM 13956 C CA . LYS E 3 322 ? 73.708 48.116 72.979 1.00 46.07 320 LYS E CA 1
ATOM 13957 C C . LYS E 3 322 ? 72.527 48.144 73.948 1.00 45.91 320 LYS E C 1
ATOM 13958 O O . LYS E 3 322 ? 72.464 47.344 74.878 1.00 43.98 320 LYS E O 1
ATOM 13960 N N . VAL E 3 323 ? 71.588 49.055 73.706 1.00 48.04 321 VAL E N 1
ATOM 13961 C CA . VAL E 3 323 ? 70.446 49.263 74.595 1.00 46.37 321 VAL E CA 1
ATOM 13962 C C . VAL E 3 323 ? 69.622 47.992 74.821 1.00 44.63 321 VAL E C 1
ATOM 13963 O O . VAL E 3 323 ? 69.137 47.748 75.928 1.00 46.92 321 VAL E O 1
ATOM 13967 N N . THR E 3 324 ? 69.477 47.178 73.780 1.00 39.85 322 THR E N 1
ATOM 13968 C CA . THR E 3 324 ? 68.713 45.938 73.893 1.00 37.09 322 THR E CA 1
ATOM 13969 C C . THR E 3 324 ? 69.373 44.923 74.826 1.00 35.70 322 THR E C 1
ATOM 13970 O O . THR E 3 324 ? 68.687 44.239 75.585 1.00 38.41 322 THR E O 1
ATOM 13974 N N . PHE E 3 325 ? 70.699 44.826 74.772 1.00 38.22 323 PHE E N 1
ATOM 13975 C CA . PHE E 3 325 ? 71.405 43.754 75.474 1.00 38.08 323 PHE E CA 1
ATOM 13976 C C . PHE E 3 325 ? 72.255 44.212 76.661 1.00 37.32 323 PHE E C 1
ATOM 13977 O O . PHE E 3 325 ? 72.709 43.382 77.445 1.00 36.84 323 PHE E O 1
ATOM 13985 N N . ASN E 3 326 ? 72.484 45.515 76.795 1.00 39.06 324 ASN E N 1
ATOM 13986 C CA . ASN E 3 326 ? 73.249 46.013 77.936 1.00 39.02 324 ASN E CA 1
ATOM 13987 C C . ASN E 3 326 ? 72.459 45.827 79.226 1.00 38.30 324 ASN E C 1
ATOM 13988 O O . ASN E 3 326 ? 71.292 46.209 79.296 1.00 32.22 324 ASN E O 1
ATOM 13993 N N . ASN E 3 327 ? 73.102 45.223 80.226 1.00 40.34 325 ASN E N 1
ATOM 13994 C CA . ASN E 3 327 ? 72.496 44.931 81.529 1.00 37.39 325 ASN E CA 1
ATOM 13995 C C . ASN E 3 327 ? 71.394 43.878 81.460 1.00 36.06 325 ASN E C 1
ATOM 13996 O O . ASN E 3 327 ? 70.669 43.670 82.431 1.00 37.15 325 ASN E O 1
ATOM 14001 N N . ALA E 3 328 ? 71.271 43.210 80.318 1.00 34.34 326 ALA E N 1
ATOM 14002 C CA . ALA E 3 328 ? 70.266 42.164 80.162 1.00 32.24 326 ALA E CA 1
ATOM 14003 C C . ALA E 3 328 ? 70.754 40.846 80.753 1.00 27.15 326 ALA E C 1
ATOM 14004 O O . ALA E 3 328 ? 71.955 40.606 80.846 1.00 29.87 326 ALA E O 1
ATOM 14006 N N . PHE E 3 329 ? 69.814 40.002 81.166 1.00 28.57 327 PHE E N 1
ATOM 14007 C CA . PHE E 3 329 ? 70.135 38.648 81.603 1.00 32.41 327 PHE E CA 1
ATOM 14008 C C . PHE E 3 329 ? 69.775 37.663 80.499 1.00 33.40 327 PHE E C 1
ATOM 14009 O O . PHE E 3 329 ? 68.617 37.580 80.090 1.00 33.85 327 PHE E O 1
ATOM 14017 N N . LEU E 3 330 ? 70.772 36.925 80.020 1.00 30.29 328 LEU E N 1
ATOM 14018 C CA . LEU E 3 330 ? 70.586 36.010 78.896 1.00 35.57 328 LEU E CA 1
ATOM 14019 C C . LEU E 3 330 ? 70.913 34.570 79.257 1.00 33.81 328 LEU E C 1
ATOM 14020 O O . LEU E 3 330 ? 71.846 34.309 80.014 1.00 34.12 328 LEU E O 1
ATOM 14025 N N . GLN E 3 331 ? 70.151 33.636 78.698 1.00 31.19 329 GLN E N 1
ATOM 14026 C CA . GLN E 3 331 ? 70.467 32.222 78.836 1.00 27.59 329 GLN E CA 1
ATOM 14027 C C . GLN E 3 331 ? 71.285 31.772 77.632 1.00 34.84 329 GLN E C 1
ATOM 14028 O O . GLN E 3 331 ? 70.895 32.003 76.488 1.00 31.16 329 GLN E O 1
ATOM 14034 N N . ILE E 3 332 ? 72.427 31.144 77.896 1.00 23.94 330 ILE E N 1
ATOM 14035 C CA . ILE E 3 332 ? 73.270 30.603 76.839 1.00 28.15 330 ILE E CA 1
ATOM 14036 C C . ILE E 3 332 ? 73.442 29.102 77.021 1.00 29.28 330 ILE E C 1
ATOM 14037 O O . ILE E 3 332 ? 73.647 28.626 78.136 1.00 28.92 330 ILE E O 1
ATOM 14042 N N . GLY E 3 333 ? 73.355 28.357 75.925 1.00 28.40 331 GLY E N 1
ATOM 14043 C CA . GLY E 3 333 ? 73.616 26.931 75.961 1.00 29.62 331 GLY E CA 1
ATOM 14044 C C . GLY E 3 333 ? 72.411 26.118 76.382 1.00 30.53 331 GLY E C 1
ATOM 14045 O O . GLY E 3 333 ? 71.271 26.527 76.172 1.00 30.53 331 GLY E O 1
ATOM 14046 N N . GLY E 3 334 ? 72.665 24.962 76.985 1.00 27.29 332 GLY E N 1
ATOM 14047 C CA . GLY E 3 334 ? 71.602 24.030 77.307 1.00 29.67 332 GLY E CA 1
ATOM 14048 C C . GLY E 3 334 ? 71.114 24.061 78.743 1.00 28.46 332 GLY E C 1
ATOM 14049 O O . GLY E 3 334 ? 71.597 24.847 79.561 1.00 27.16 332 GLY E O 1
ATOM 14050 N N . ASP E 3 335 ? 70.143 23.196 79.033 1.00 28.31 333 ASP E N 1
ATOM 14051 C CA . ASP E 3 335 ? 69.597 23.016 80.379 1.00 30.09 333 ASP E CA 1
ATOM 14052 C C . ASP E 3 335 ? 68.905 24.278 80.889 1.00 32.72 333 ASP E C 1
ATOM 14053 O O . ASP E 3 335 ? 68.970 24.603 82.077 1.00 28.50 333 ASP E O 1
ATOM 14058 N N . GLU E 3 336 ? 68.231 24.978 79.984 1.00 23.27 334 GLU E N 1
ATOM 14059 C CA . GLU E 3 336 ? 67.580 26.236 80.328 1.00 33.08 334 GLU E CA 1
ATOM 14060 C C . GLU E 3 336 ? 66.513 26.095 81.416 1.00 29.00 334 GLU E C 1
ATOM 14061 O O . GLU E 3 336 ? 66.449 26.919 82.325 1.00 28.98 334 GLU E O 1
ATOM 14067 N N . THR E 3 337 ? 65.680 25.062 81.326 1.00 26.53 335 THR E N 1
ATOM 14068 C CA . THR E 3 337 ? 64.525 24.969 82.214 1.00 29.87 335 THR E CA 1
ATOM 14069 C C . THR E 3 337 ? 64.894 24.410 83.587 1.00 29.12 335 THR E C 1
ATOM 14070 O O . THR E 3 337 ? 64.069 24.418 84.500 1.00 30.20 335 THR E O 1
ATOM 14074 N N . VAL E 3 338 ? 66.126 23.933 83.739 1.00 27.70 336 VAL E N 1
ATOM 14075 C CA . VAL E 3 338 ? 66.619 23.554 85.060 1.00 27.29 336 VAL E CA 1
ATOM 14076 C C . VAL E 3 338 ? 67.581 24.624 85.579 1.00 27.37 336 VAL E C 1
ATOM 14077 O O . VAL E 3 338 ? 68.371 24.380 86.489 1.00 26.27 336 VAL E O 1
ATOM 14081 N N . GLY E 3 339 ? 67.502 25.812 84.985 1.00 26.28 337 GLY E N 1
ATOM 14082 C CA . GLY E 3 339 ? 68.170 26.989 85.514 1.00 28.71 337 GLY E CA 1
ATOM 14083 C C . GLY E 3 339 ? 69.651 27.144 85.219 1.00 28.54 337 GLY E C 1
ATOM 14084 O O . GLY E 3 339 ? 70.373 27.748 86.008 1.00 27.48 337 GLY E O 1
ATOM 14085 N N . LYS E 3 340 ? 70.102 26.624 84.081 1.00 27.05 338 LYS E N 1
ATOM 14086 C CA . LYS E 3 340 ? 71.506 26.737 83.695 1.00 25.21 338 LYS E CA 1
ATOM 14087 C C . LYS E 3 340 ? 71.715 27.655 82.491 1.00 28.74 338 LYS E C 1
ATOM 14088 O O . LYS E 3 340 ? 70.844 27.775 81.628 1.00 28.58 338 LYS E O 1
ATOM 14094 N N . GLY E 3 341 ? 72.875 28.303 82.447 1.00 26.51 339 GLY E N 1
ATOM 14095 C CA . GLY E 3 341 ? 73.279 29.078 81.287 1.00 27.00 339 GLY E CA 1
ATOM 14096 C C . GLY E 3 341 ? 72.972 30.561 81.358 1.00 31.08 339 GLY E C 1
ATOM 14097 O O . GLY E 3 341 ? 73.129 31.279 80.370 1.00 26.03 339 GLY E O 1
ATOM 14098 N N . PHE E 3 342 ? 72.538 31.028 82.523 1.00 29.21 340 PHE E N 1
ATOM 14099 C CA . PHE E 3 342 ? 72.121 32.419 82.655 1.00 27.41 340 PHE E CA 1
ATOM 14100 C C . PHE E 3 342 ? 73.303 33.322 82.974 1.00 30.42 340 PHE E C 1
ATOM 14101 O O . PHE E 3 342 ? 74.012 33.121 83.964 1.00 28.62 340 PHE E O 1
ATOM 14109 N N . VAL E 3 343 ? 73.520 34.309 82.112 1.00 26.82 341 VAL E N 1
ATOM 14110 C CA . VAL E 3 343 ? 74.628 35.235 82.280 1.00 27.32 341 VAL E CA 1
ATOM 14111 C C . VAL E 3 343 ? 74.125 36.674 82.326 1.00 29.38 341 VAL E C 1
ATOM 14112 O O . VAL E 3 343 ? 73.011 36.965 81.897 1.00 27.98 341 VAL E O 1
ATOM 14116 N N . LYS E 3 344 ? 74.950 37.565 82.867 1.00 28.36 342 LYS E N 1
ATOM 14117 C CA . LYS E 3 344 ? 74.695 38.997 82.798 1.00 32.67 342 LYS E CA 1
ATOM 14118 C C . LYS E 3 344 ? 75.484 39.584 81.633 1.00 31.07 342 LYS E C 1
ATOM 14119 O O . LYS E 3 344 ? 76.676 39.318 81.485 1.00 30.54 342 LYS E O 1
ATOM 14125 N N . VAL E 3 345 ? 74.815 40.376 80.802 1.00 29.94 343 VAL E N 1
ATOM 14126 C CA . VAL E 3 345 ? 75.442 40.927 79.607 1.00 30.93 343 VAL E CA 1
ATOM 14127 C C . VAL E 3 345 ? 75.756 42.411 79.765 1.00 32.71 343 VAL E C 1
ATOM 14128 O O . VAL E 3 345 ? 74.903 43.191 80.182 1.00 37.26 343 VAL E O 1
ATOM 14132 N N . ARG E 3 346 ? 76.984 42.796 79.438 1.00 33.08 344 ARG E N 1
ATOM 14133 C CA . ARG E 3 346 ? 77.336 44.208 79.341 1.00 37.57 344 ARG E CA 1
ATOM 14134 C C . ARG E 3 346 ? 77.850 44.522 77.941 1.00 41.15 344 ARG E C 1
ATOM 14135 O O . ARG E 3 346 ? 78.761 43.862 77.442 1.00 37.82 344 ARG E O 1
ATOM 14143 N N . ALA E 3 347 ? 77.257 45.530 77.309 1.00 37.97 345 ALA E N 1
ATOM 14144 C CA . ALA E 3 347 ? 77.639 45.920 75.958 1.00 42.94 345 ALA E CA 1
ATOM 14145 C C . ALA E 3 347 ? 78.506 47.173 75.969 1.00 47.31 345 ALA E C 1
ATOM 14146 O O . ALA E 3 347 ? 77.995 48.292 75.967 1.00 46.79 345 ALA E O 1
ATOM 14148 N N . GLY E 3 348 ? 79.821 46.978 75.983 1.00 52.03 346 GLY E N 1
ATOM 14149 C CA . GLY E 3 348 ? 80.759 48.085 75.976 1.00 52.84 346 GLY E CA 1
ATOM 14150 C C . GLY E 3 348 ? 81.068 48.575 74.574 1.00 55.66 346 GLY E C 1
ATOM 14151 O O . GLY E 3 348 ? 81.554 47.817 73.732 1.00 51.37 346 GLY E O 1
ATOM 14152 N N . VAL E 3 349 ? 80.781 49.850 74.323 1.00 54.65 347 VAL E N 1
ATOM 14153 C CA . VAL E 3 349 ? 81.036 50.458 73.022 1.00 56.58 347 VAL E CA 1
ATOM 14154 C C . VAL E 3 349 ? 82.318 51.283 73.041 1.00 59.83 347 VAL E C 1
ATOM 14155 O O . VAL E 3 349 ? 82.903 51.516 74.099 1.00 62.42 347 VAL E O 1
ATOM 14157 N N . ILE F 4 3 ? 90.167 4.222 42.775 1.00 40.34 3 ILE F N 1
ATOM 14158 C CA . ILE F 4 3 ? 89.299 4.869 43.750 1.00 43.38 3 ILE F CA 1
ATOM 14159 C C . ILE F 4 3 ? 87.832 4.814 43.327 1.00 37.94 3 ILE F C 1
ATOM 14160 O O . ILE F 4 3 ? 86.944 5.165 44.103 1.00 36.02 3 ILE F O 1
ATOM 14165 N N . ARG F 4 4 ? 87.582 4.370 42.099 1.00 33.91 4 ARG F N 1
ATOM 14166 C CA . ARG F 4 4 ? 86.216 4.200 41.613 1.00 34.03 4 ARG F CA 1
ATOM 14167 C C . ARG F 4 4 ? 85.731 2.771 41.830 1.00 29.92 4 ARG F C 1
ATOM 14168 O O . ARG F 4 4 ? 84.601 2.551 42.263 1.00 29.51 4 ARG F O 1
ATOM 14176 N N . GLU F 4 5 ? 86.590 1.802 41.531 1.00 32.37 5 GLU F N 1
ATOM 14177 C CA . GLU F 4 5 ? 86.241 0.397 41.716 1.00 36.23 5 GLU F CA 1
ATOM 14178 C C . GLU F 4 5 ? 85.983 0.081 43.189 1.00 32.61 5 GLU F C 1
ATOM 14179 O O . GLU F 4 5 ? 85.145 -0.760 43.512 1.00 34.19 5 GLU F O 1
ATOM 14181 N N . ILE F 4 6 ? 86.697 0.761 44.080 1.00 32.83 6 ILE F N 1
ATOM 14182 C CA . ILE F 4 6 ? 86.512 0.532 45.508 1.00 32.08 6 ILE F CA 1
ATOM 14183 C C . ILE F 4 6 ? 85.127 1.016 45.941 1.00 31.31 6 ILE F C 1
ATOM 14184 O O . ILE F 4 6 ? 84.503 0.417 46.814 1.00 36.25 6 ILE F O 1
ATOM 14189 N N . GLU F 4 7 ? 84.638 2.078 45.308 1.00 32.22 7 GLU F N 1
ATOM 14190 C CA . GLU F 4 7 ? 83.297 2.580 45.589 1.00 32.72 7 GLU F CA 1
ATOM 14191 C C . GLU F 4 7 ? 82.233 1.566 45.180 1.00 29.36 7 GLU F C 1
ATOM 14192 O O . GLU F 4 7 ? 81.253 1.367 45.895 1.00 29.99 7 GLU F O 1
ATOM 14198 N N . GLN F 4 8 ? 82.431 0.927 44.031 1.00 31.67 8 GLN F N 1
ATOM 14199 C CA . GLN F 4 8 ? 81.495 -0.087 43.555 1.00 29.25 8 GLN F CA 1
ATOM 14200 C C . GLN F 4 8 ? 81.468 -1.278 44.503 1.00 25.28 8 GLN F C 1
ATOM 14201 O O . GLN F 4 8 ? 80.403 -1.807 44.817 1.00 32.34 8 GLN F O 1
ATOM 14203 N N . GLU F 4 9 ? 82.649 -1.694 44.951 1.00 31.06 9 GLU F N 1
ATOM 14204 C CA . GLU F 4 9 ? 82.776 -2.771 45.930 1.00 33.40 9 GLU F CA 1
ATOM 14205 C C . GLU F 4 9 ? 82.026 -2.449 47.221 1.00 31.30 9 GLU F C 1
ATOM 14206 O O . GLU F 4 9 ? 81.303 -3.293 47.753 1.00 29.91 9 GLU F O 1
ATOM 14212 N N . ARG F 4 10 ? 82.200 -1.227 47.719 1.00 28.89 10 ARG F N 1
ATOM 14213 C CA . ARG F 4 10 ? 81.493 -0.784 48.920 1.00 28.63 10 ARG F CA 1
ATOM 14214 C C . ARG F 4 10 ? 79.985 -0.817 48.713 1.00 29.89 10 ARG F C 1
ATOM 14215 O O . ARG F 4 10 ? 79.239 -1.284 49.573 1.00 27.99 10 ARG F O 1
ATOM 14223 N N . ALA F 4 11 ? 79.544 -0.318 47.562 1.00 29.63 11 ALA F N 1
ATOM 14224 C CA . ALA F 4 11 ? 78.124 -0.270 47.240 1.00 29.96 11 ALA F CA 1
ATOM 14225 C C . ALA F 4 11 ? 77.533 -1.673 47.153 1.00 27.24 11 ALA F C 1
ATOM 14226 O O . ALA F 4 11 ? 76.402 -1.903 47.575 1.00 31.46 11 ALA F O 1
ATOM 14228 N N . SER F 4 12 ? 78.302 -2.605 46.601 1.00 25.68 12 SER F N 1
ATOM 14229 C CA . SER F 4 12 ? 77.860 -3.993 46.500 1.00 31.08 12 SER F CA 1
ATOM 14230 C C . SER F 4 12 ? 77.666 -4.618 47.877 1.00 31.20 12 SER F C 1
ATOM 14231 O O . SER F 4 12 ? 76.673 -5.303 48.121 1.00 31.77 12 SER F O 1
ATOM 14234 N N . PHE F 4 13 ? 78.619 -4.379 48.774 1.00 31.34 13 PHE F N 1
ATOM 14235 C CA . PHE F 4 13 ? 78.532 -4.889 50.138 1.00 30.42 13 PHE F CA 1
ATOM 14236 C C . PHE F 4 13 ? 77.353 -4.264 50.869 1.00 30.36 13 PHE F C 1
ATOM 14237 O O . PHE F 4 13 ? 76.564 -4.964 51.502 1.00 33.52 13 PHE F O 1
ATOM 14245 N N . ALA F 4 14 ? 77.238 -2.943 50.761 1.00 30.38 14 ALA F N 1
ATOM 14246 C CA . ALA F 4 14 ? 76.190 -2.194 51.442 1.00 29.47 14 ALA F CA 1
ATOM 14247 C C . ALA F 4 14 ? 74.801 -2.672 51.044 1.00 32.25 14 ALA F C 1
ATOM 14248 O O . ALA F 4 14 ? 73.939 -2.870 51.898 1.00 32.85 14 ALA F O 1
ATOM 14250 N N . PHE F 4 15 ? 74.590 -2.852 49.744 1.00 32.17 15 PHE F N 1
ATOM 14251 C CA . PHE F 4 15 ? 73.310 -3.335 49.242 1.00 33.55 15 PHE F CA 1
ATOM 14252 C C . PHE F 4 15 ? 72.988 -4.712 49.809 1.00 33.84 15 PHE F C 1
ATOM 14253 O O . PHE F 4 15 ? 71.850 -4.989 50.186 1.00 35.18 15 PHE F O 1
ATOM 14261 N N . LYS F 4 16 ? 74.006 -5.563 49.878 1.00 34.29 16 LYS F N 1
ATOM 14262 C CA . LYS F 4 16 ? 73.843 -6.930 50.357 1.00 39.38 16 LYS F CA 1
ATOM 14263 C C . LYS F 4 16 ? 73.429 -6.994 51.830 1.00 38.41 16 LYS F C 1
ATOM 14264 O O . LYS F 4 16 ? 72.479 -7.695 52.180 1.00 41.32 16 LYS F O 1
ATOM 14270 N N . VAL F 4 17 ? 74.131 -6.263 52.691 1.00 38.94 17 VAL F N 1
ATOM 14271 C CA . VAL F 4 17 ? 73.876 -6.358 54.125 1.00 37.03 17 VAL F CA 1
ATOM 14272 C C . VAL F 4 17 ? 72.542 -5.719 54.503 1.00 39.83 17 VAL F C 1
ATOM 14273 O O . VAL F 4 17 ? 71.846 -6.211 55.391 1.00 40.03 17 VAL F O 1
ATOM 14277 N N . VAL F 4 18 ? 72.174 -4.639 53.821 1.00 40.64 18 VAL F N 1
ATOM 14278 C CA . VAL F 4 18 ? 70.892 -3.994 54.081 1.00 39.92 18 VAL F CA 1
ATOM 14279 C C . VAL F 4 18 ? 69.753 -4.890 53.601 1.00 43.06 18 VAL F C 1
ATOM 14280 O O . VAL F 4 18 ? 68.695 -4.958 54.231 1.00 43.29 18 VAL F O 1
ATOM 14284 N N . SER F 4 19 ? 69.982 -5.594 52.497 1.00 40.56 19 SER F N 1
ATOM 14285 C CA . SER F 4 19 ? 68.978 -6.506 51.959 1.00 45.23 19 SER F CA 1
ATOM 14286 C C . SER F 4 19 ? 68.746 -7.668 52.916 1.00 50.06 19 SER F C 1
ATOM 14287 O O . SER F 4 19 ? 67.618 -8.136 53.077 1.00 49.60 19 SER F O 1
ATOM 14290 N N . ASP F 4 20 ? 69.819 -8.126 53.551 1.00 46.60 20 ASP F N 1
ATOM 14291 C CA . ASP F 4 20 ? 69.723 -9.207 54.525 1.00 51.80 20 ASP F CA 1
ATOM 14292 C C . ASP F 4 20 ? 68.915 -8.760 55.738 1.00 49.84 20 ASP F C 1
ATOM 14293 O O . ASP F 4 20 ? 68.144 -9.537 56.301 1.00 52.28 20 ASP F O 1
ATOM 14298 N N . ILE F 4 21 ? 69.097 -7.503 56.132 1.00 47.87 21 ILE F N 1
ATOM 14299 C CA . ILE F 4 21 ? 68.334 -6.920 57.229 1.00 44.00 21 ILE F CA 1
ATOM 14300 C C . ILE F 4 21 ? 66.848 -6.898 56.895 1.00 54.66 21 ILE F C 1
ATOM 14301 O O . ILE F 4 21 ? 66.010 -7.310 57.701 1.00 54.77 21 ILE F O 1
ATOM 14306 N N . LYS F 4 22 ? 66.532 -6.421 55.695 1.00 50.11 22 LYS F N 1
ATOM 14307 C CA . LYS F 4 22 ? 65.149 -6.289 55.254 1.00 51.39 22 LYS F CA 1
ATOM 14308 C C . LYS F 4 22 ? 64.501 -7.653 55.021 1.00 54.22 22 LYS F C 1
ATOM 14309 O O . LYS F 4 22 ? 63.290 -7.805 55.167 1.00 56.59 22 LYS F O 1
ATOM 14315 N N . ASP F 4 23 ? 65.313 -8.641 54.657 1.00 52.01 23 ASP F N 1
ATOM 14316 C CA . ASP F 4 23 ? 64.808 -9.987 54.406 1.00 48.00 23 ASP F CA 1
ATOM 14317 C C . ASP F 4 23 ? 64.434 -10.692 55.707 1.00 56.54 23 ASP F C 1
ATOM 14318 O O . ASP F 4 23 ? 63.299 -11.135 55.881 1.00 57.95 23 ASP F O 1
ATOM 14320 N N . LYS F 4 24 ? 65.394 -10.787 56.620 1.00 59.58 24 LYS F N 1
ATOM 14321 C CA . LYS F 4 24 ? 65.191 -11.491 57.881 1.00 53.73 24 LYS F CA 1
ATOM 14322 C C . LYS F 4 24 ? 64.138 -10.822 58.760 1.00 56.43 24 LYS F C 1
ATOM 14323 O O . LYS F 4 24 ? 63.410 -11.496 59.487 1.00 62.01 24 LYS F O 1
ATOM 14329 N N . TYR F 4 25 ? 64.054 -9.497 58.690 1.00 54.53 25 TYR F N 1
ATOM 14330 C CA . TYR F 4 25 ? 63.131 -8.755 59.541 1.00 55.89 25 TYR F CA 1
ATOM 14331 C C . TYR F 4 25 ? 62.157 -7.915 58.725 1.00 56.50 25 TYR F C 1
ATOM 14332 O O . TYR F 4 25 ? 61.997 -6.718 58.970 1.00 57.16 25 TYR F O 1
ATOM 14341 N N . SER F 4 26 ? 61.501 -8.556 57.763 1.00 56.56 26 SER F N 1
ATOM 14342 C CA . SER F 4 26 ? 60.543 -7.880 56.895 1.00 59.91 26 SER F CA 1
ATOM 14343 C C . SER F 4 26 ? 59.341 -7.351 57.672 1.00 55.55 26 SER F C 1
ATOM 14344 O O . SER F 4 26 ? 58.929 -6.207 57.489 1.00 59.23 26 SER F O 1
ATOM 14347 N N . GLN F 4 27 ? 58.783 -8.188 58.540 1.00 57.78 27 GLN F N 1
ATOM 14348 C CA . GLN F 4 27 ? 57.613 -7.806 59.321 1.00 60.46 27 GLN F CA 1
ATOM 14349 C C . GLN F 4 27 ? 58.006 -7.028 60.574 1.00 64.01 27 GLN F C 1
ATOM 14350 O O . GLN F 4 27 ? 57.147 -6.508 61.287 1.00 62.95 27 GLN F O 1
ATOM 14352 N N . ASN F 4 28 ? 59.306 -6.945 60.837 1.00 57.53 28 ASN F N 1
ATOM 14353 C CA . ASN F 4 28 ? 59.796 -6.249 62.020 1.00 56.24 28 ASN F CA 1
ATOM 14354 C C . ASN F 4 28 ? 60.377 -4.878 61.680 1.00 54.24 28 ASN F C 1
ATOM 14355 O O . ASN F 4 28 ? 61.577 -4.741 61.437 1.00 50.29 28 ASN F O 1
ATOM 14360 N N . LYS F 4 29 ? 59.515 -3.867 61.681 1.00 50.66 29 LYS F N 1
ATOM 14361 C CA . LYS F 4 29 ? 59.912 -2.511 61.324 1.00 51.56 29 LYS F CA 1
ATOM 14362 C C . LYS F 4 29 ? 60.775 -1.871 62.408 1.00 56.76 29 LYS F C 1
ATOM 14363 O O . LYS F 4 29 ? 61.530 -0.935 62.137 1.00 55.65 29 LYS F O 1
ATOM 14365 N N . LYS F 4 30 ? 60.659 -2.371 63.634 1.00 56.87 30 LYS F N 1
ATOM 14366 C CA . LYS F 4 30 ? 61.436 -1.833 64.744 1.00 53.20 30 LYS F CA 1
ATOM 14367 C C . LYS F 4 30 ? 62.917 -2.136 64.546 1.00 48.35 30 LYS F C 1
ATOM 14368 O O . LYS F 4 30 ? 63.763 -1.258 64.709 1.00 49.17 30 LYS F O 1
ATOM 14374 N N . VAL F 4 31 ? 63.220 -3.379 64.184 1.00 44.96 31 VAL F N 1
ATOM 14375 C CA . VAL F 4 31 ? 64.589 -3.792 63.892 1.00 44.63 31 VAL F CA 1
ATOM 14376 C C . VAL F 4 31 ? 65.178 -3.009 62.718 1.00 49.86 31 VAL F C 1
ATOM 14377 O O . VAL F 4 31 ? 66.306 -2.520 62.796 1.00 46.44 31 VAL F O 1
ATOM 14381 N N . GLN F 4 32 ? 64.410 -2.892 61.636 1.00 48.88 32 GLN F N 1
ATOM 14382 C CA . GLN F 4 32 ? 64.856 -2.164 60.450 1.00 47.63 32 GLN F CA 1
ATOM 14383 C C . GLN F 4 32 ? 65.133 -0.699 60.768 1.00 46.63 32 GLN F C 1
ATOM 14384 O O . GLN F 4 32 ? 66.122 -0.131 60.304 1.00 43.45 32 GLN F O 1
ATOM 14390 N N . GLY F 4 33 ? 64.253 -0.096 61.561 1.00 48.82 33 GLY F N 1
ATOM 14391 C CA . GLY F 4 33 ? 64.393 1.295 61.950 1.00 46.23 33 GLY F CA 1
ATOM 14392 C C . GLY F 4 33 ? 65.560 1.532 62.890 1.00 46.78 33 GLY F C 1
ATOM 14393 O O . GLY F 4 33 ? 66.190 2.591 62.854 1.00 45.46 33 GLY F O 1
ATOM 14394 N N . LYS F 4 34 ? 65.846 0.547 63.736 1.00 43.92 34 LYS F N 1
ATOM 14395 C CA . LYS F 4 34 ? 66.959 0.645 64.677 1.00 47.85 34 LYS F CA 1
ATOM 14396 C C . LYS F 4 34 ? 68.296 0.556 63.952 1.00 45.03 34 LYS F C 1
ATOM 14397 O O . LYS F 4 34 ? 69.217 1.323 64.236 1.00 38.40 34 LYS F O 1
ATOM 14403 N N . TYR F 4 35 ? 68.396 -0.385 63.017 1.00 41.38 35 TYR F N 1
ATOM 14404 C CA . TYR F 4 35 ? 69.601 -0.547 62.212 1.00 40.73 35 TYR F CA 1
ATOM 14405 C C . TYR F 4 35 ? 69.892 0.731 61.439 1.00 37.30 35 TYR F C 1
ATOM 14406 O O . TYR F 4 35 ? 71.041 1.158 61.331 1.00 36.14 35 TYR F O 1
ATOM 14415 N N . SER F 4 36 ? 68.835 1.340 60.911 1.00 40.13 36 SER F N 1
ATOM 14416 C CA . SER F 4 36 ? 68.959 2.564 60.129 1.00 42.23 36 SER F CA 1
ATOM 14417 C C . SER F 4 36 ? 69.494 3.712 60.975 1.00 39.42 36 SER F C 1
ATOM 14418 O O . SER F 4 36 ? 70.423 4.413 60.570 1.00 36.60 36 SER F O 1
ATOM 14421 N N . SER F 4 37 ? 68.902 3.899 62.150 1.00 40.03 37 SER F N 1
ATOM 14422 C CA . SER F 4 37 ? 69.330 4.952 63.066 1.00 38.75 37 SER F CA 1
ATOM 14423 C C . SER F 4 37 ? 70.784 4.779 63.492 1.00 31.49 37 SER F C 1
ATOM 14424 O O . SER F 4 37 ? 71.552 5.740 63.522 1.00 33.63 37 SER F O 1
ATOM 14427 N N . TYR F 4 38 ? 71.156 3.549 63.819 1.00 34.49 38 TYR F N 1
ATOM 14428 C CA . TYR F 4 38 ? 72.505 3.269 64.296 1.00 31.19 38 TYR F CA 1
ATOM 14429 C C . TYR F 4 38 ? 73.521 3.462 63.178 1.00 30.76 38 TYR F C 1
ATOM 14430 O O . TYR F 4 38 ? 74.631 3.935 63.414 1.00 32.32 38 TYR F O 1
ATOM 14439 N N . ALA F 4 39 ? 73.127 3.105 61.959 1.00 35.65 39 ALA F N 1
ATOM 14440 C CA . ALA F 4 39 ? 73.961 3.332 60.785 1.00 31.61 39 ALA F CA 1
ATOM 14441 C C . ALA F 4 39 ? 74.224 4.820 60.576 1.00 33.52 39 ALA F C 1
ATOM 14442 O O . ALA F 4 39 ? 75.315 5.209 60.166 1.00 34.56 39 ALA F O 1
ATOM 14444 N N . GLU F 4 40 ? 73.217 5.646 60.849 1.00 34.89 40 GLU F N 1
ATOM 14445 C CA . GLU F 4 40 ? 73.348 7.096 60.722 1.00 33.36 40 GLU F CA 1
ATOM 14446 C C . GLU F 4 40 ? 74.190 7.691 61.845 1.00 32.71 40 GLU F C 1
ATOM 14447 O O . GLU F 4 40 ? 74.925 8.657 61.642 1.00 34.60 40 GLU F O 1
ATOM 14453 N N . LYS F 4 41 ? 74.070 7.118 63.035 1.00 33.99 41 LYS F N 1
ATOM 14454 C CA . LYS F 4 41 ? 74.783 7.635 64.194 1.00 31.82 41 LYS F CA 1
ATOM 14455 C C . LYS F 4 41 ? 76.233 7.160 64.210 1.00 30.97 41 LYS F C 1
ATOM 14456 O O . LYS F 4 41 ? 77.111 7.848 64.730 1.00 34.57 41 LYS F O 1
ATOM 14462 N N . ALA F 4 42 ? 76.479 5.990 63.627 1.00 29.78 42 ALA F N 1
ATOM 14463 C CA . ALA F 4 42 ? 77.800 5.360 63.670 1.00 32.35 42 ALA F CA 1
ATOM 14464 C C . ALA F 4 42 ? 78.963 6.257 63.207 1.00 31.12 42 ALA F C 1
ATOM 14465 O O . ALA F 4 42 ? 79.982 6.323 63.894 1.00 27.10 42 ALA F O 1
ATOM 14467 N N . PRO F 4 43 ? 78.827 6.949 62.052 1.00 31.83 43 PRO F N 1
ATOM 14468 C CA . PRO F 4 43 ? 79.965 7.783 61.642 1.00 28.35 43 PRO F CA 1
ATOM 14469 C C . PRO F 4 43 ? 80.254 8.906 62.628 1.00 28.04 43 PRO F C 1
ATOM 14470 O O . PRO F 4 43 ? 81.408 9.291 62.797 1.00 29.44 43 PRO F O 1
ATOM 14474 N N . THR F 4 44 ? 79.202 9.421 63.255 1.00 33.04 44 THR F N 1
ATOM 14475 C CA . THR F 4 44 ? 79.310 10.480 64.250 1.00 33.75 44 THR F CA 1
ATOM 14476 C C . THR F 4 44 ? 80.090 10.011 65.474 1.00 31.67 44 THR F C 1
ATOM 14477 O O . THR F 4 44 ? 80.977 10.712 65.969 1.00 34.75 44 THR F O 1
ATOM 14481 N N . ILE F 4 45 ? 79.757 8.818 65.957 1.00 27.86 45 ILE F N 1
ATOM 14482 C CA . ILE F 4 45 ? 80.473 8.224 67.080 1.00 31.06 45 ILE F CA 1
ATOM 14483 C C . ILE F 4 45 ? 81.952 8.044 66.734 1.00 29.97 45 ILE F C 1
ATOM 14484 O O . ILE F 4 45 ? 82.827 8.277 67.567 1.00 31.35 45 ILE F O 1
ATOM 14489 N N . ILE F 4 46 ? 82.226 7.655 65.493 1.00 28.56 46 ILE F N 1
ATOM 14490 C CA . ILE F 4 46 ? 83.600 7.480 65.034 1.00 29.11 46 ILE F CA 1
ATOM 14491 C C . ILE F 4 46 ? 84.326 8.822 64.959 1.00 29.55 46 ILE F C 1
ATOM 14492 O O . ILE F 4 46 ? 85.486 8.937 65.358 1.00 27.14 46 ILE F O 1
ATOM 14497 N N . LEU F 4 47 ? 83.631 9.838 64.458 1.00 32.47 47 LEU F N 1
ATOM 14498 C CA . LEU F 4 47 ? 84.202 11.177 64.333 1.00 33.53 47 LEU F CA 1
ATOM 14499 C C . LEU F 4 47 ? 84.590 11.769 65.687 1.00 33.00 47 LEU F C 1
ATOM 14500 O O . LEU F 4 47 ? 85.635 12.407 65.820 1.00 37.63 47 LEU F O 1
ATOM 14505 N N . ASN F 4 48 ? 83.748 11.546 66.692 1.00 32.59 48 ASN F N 1
ATOM 14506 C CA . ASN F 4 48 ? 83.937 12.163 68.001 1.00 32.50 48 ASN F CA 1
ATOM 14507 C C . ASN F 4 48 ? 84.726 11.308 68.996 1.00 36.63 48 ASN F C 1
ATOM 14508 O O . ASN F 4 48 ? 85.245 11.830 69.981 1.00 31.42 48 ASN F O 1
ATOM 14513 N N . ASN F 4 49 ? 84.830 10.006 68.740 1.00 34.69 49 ASN F N 1
ATOM 14514 C CA . ASN F 4 49 ? 85.499 9.110 69.686 1.00 30.43 49 ASN F CA 1
ATOM 14515 C C . ASN F 4 49 ? 86.603 8.242 69.078 1.00 32.68 49 ASN F C 1
ATOM 14516 O O . ASN F 4 49 ? 87.406 7.657 69.804 1.00 33.16 49 ASN F O 1
ATOM 14521 N N . GLY F 4 50 ? 86.637 8.145 67.753 1.00 30.25 50 GLY F N 1
ATOM 14522 C CA . GLY F 4 50 ? 87.599 7.284 67.087 1.00 29.98 50 GLY F CA 1
ATOM 14523 C C . GLY F 4 50 ? 87.015 5.912 66.802 1.00 29.82 50 GLY F C 1
ATOM 14524 O O . GLY F 4 50 ? 86.024 5.516 67.414 1.00 29.10 50 GLY F O 1
ATOM 14525 N N . LEU F 4 51 ? 87.625 5.186 65.869 1.00 30.02 51 LEU F N 1
ATOM 14526 C CA . LEU F 4 51 ? 87.107 3.885 65.453 1.00 29.87 51 LEU F CA 1
ATOM 14527 C C . LEU F 4 51 ? 87.195 2.842 66.567 1.00 25.72 51 LEU F C 1
ATOM 14528 O O . LEU F 4 51 ? 86.267 2.057 66.768 1.00 27.47 51 LEU F O 1
ATOM 14533 N N . GLY F 4 52 ? 88.318 2.836 67.278 1.00 24.98 52 GLY F N 1
ATOM 14534 C CA . GLY F 4 52 ? 88.526 1.923 68.388 1.00 26.62 52 GLY F CA 1
ATOM 14535 C C . GLY F 4 52 ? 87.414 1.974 69.419 1.00 26.02 52 GLY F C 1
ATOM 14536 O O . GLY F 4 52 ? 86.826 0.946 69.753 1.00 28.25 52 GLY F O 1
ATOM 14537 N N . ALA F 4 53 ? 87.113 3.175 69.908 1.00 25.73 53 ALA F N 1
ATOM 14538 C CA . ALA F 4 53 ? 86.084 3.361 70.930 1.00 27.06 53 ALA F CA 1
ATOM 14539 C C . ALA F 4 53 ? 84.707 2.957 70.425 1.00 29.13 53 ALA F C 1
ATOM 14540 O O . ALA F 4 53 ? 83.900 2.400 71.173 1.00 25.34 53 ALA F O 1
ATOM 14542 N N . THR F 4 54 ? 84.441 3.246 69.154 1.00 29.01 54 THR F N 1
ATOM 14543 C CA . THR F 4 54 ? 83.155 2.926 68.549 1.00 24.12 54 THR F CA 1
ATOM 14544 C C . THR F 4 54 ? 82.940 1.418 68.513 1.00 23.55 54 THR F C 1
ATOM 14545 O O . THR F 4 54 ? 81.876 0.927 68.888 1.00 30.26 54 THR F O 1
ATOM 14549 N N . LEU F 4 55 ? 83.955 0.688 68.064 1.00 25.77 55 LEU F N 1
ATOM 14550 C CA . LEU F 4 55 ? 83.898 -0.768 68.054 1.00 27.37 55 LEU F CA 1
ATOM 14551 C C . LEU F 4 55 ? 83.715 -1.312 69.471 1.00 32.05 55 LEU F C 1
ATOM 14552 O O . LEU F 4 55 ? 82.958 -2.257 69.687 1.00 32.78 55 LEU F O 1
ATOM 14557 N N . ALA F 4 56 ? 84.407 -0.703 70.431 1.00 29.09 56 ALA F N 1
ATOM 14558 C CA . ALA F 4 56 ? 84.262 -1.071 71.837 1.00 30.42 56 ALA F CA 1
ATOM 14559 C C . ALA F 4 56 ? 82.839 -0.803 72.323 1.00 30.94 56 ALA F C 1
ATOM 14560 O O . ALA F 4 56 ? 82.273 -1.591 73.080 1.00 35.18 56 ALA F O 1
ATOM 14562 N N . PHE F 4 57 ? 82.267 0.312 71.877 1.00 29.81 57 PHE F N 1
ATOM 14563 C CA . PHE F 4 57 ? 80.893 0.663 72.214 1.00 31.33 57 PHE F CA 1
ATOM 14564 C C . PHE F 4 57 ? 79.911 -0.382 71.687 1.00 33.42 57 PHE F C 1
ATOM 14565 O O . PHE F 4 57 ? 78.965 -0.761 72.377 1.00 33.15 57 PHE F O 1
ATOM 14573 N N . PHE F 4 58 ? 80.137 -0.840 70.460 1.00 33.10 58 PHE F N 1
ATOM 14574 C CA . PHE F 4 58 ? 79.324 -1.905 69.885 1.00 36.51 58 PHE F CA 1
ATOM 14575 C C . PHE F 4 58 ? 79.496 -3.203 70.675 1.00 30.63 58 PHE F C 1
ATOM 14576 O O . PHE F 4 58 ? 78.531 -3.932 70.898 1.00 33.55 58 PHE F O 1
ATOM 14584 N N . LEU F 4 59 ? 80.728 -3.480 71.095 1.00 31.38 59 LEU F N 1
ATOM 14585 C CA . LEU F 4 59 ? 81.026 -4.667 71.894 1.00 37.70 59 LEU F CA 1
ATOM 14586 C C . LEU F 4 59 ? 80.159 -4.738 73.147 1.00 39.79 59 LEU F C 1
ATOM 14587 O O . LEU F 4 59 ? 79.723 -5.817 73.547 1.00 44.79 59 LEU F O 1
ATOM 14592 N N . SER F 4 60 ? 79.901 -3.581 73.752 1.00 36.47 60 SER F N 1
ATOM 14593 C CA . SER F 4 60 ? 79.136 -3.516 74.993 1.00 39.85 60 SER F CA 1
ATOM 14594 C C . SER F 4 60 ? 77.645 -3.747 74.760 1.00 43.85 60 SER F C 1
ATOM 14595 O O . SER F 4 60 ? 76.890 -3.953 75.708 1.00 44.24 60 SER F O 1
ATOM 14598 N N . LYS F 4 61 ? 77.224 -3.709 73.500 1.00 41.17 61 LYS F N 1
ATOM 14599 C CA . LYS F 4 61 ? 75.822 -3.933 73.165 1.00 41.40 61 LYS F CA 1
ATOM 14600 C C . LYS F 4 61 ? 75.515 -5.417 73.008 1.00 38.94 61 LYS F C 1
ATOM 14601 O O . LYS F 4 61 ? 74.355 -5.824 73.041 1.00 44.87 61 LYS F O 1
ATOM 14607 N N . LEU F 4 62 ? 76.558 -6.222 72.839 1.00 41.81 62 LEU F N 1
ATOM 14608 C CA . LEU F 4 62 ? 76.395 -7.663 72.698 1.00 46.71 62 LEU F CA 1
ATOM 14609 C C . LEU F 4 62 ? 75.973 -8.301 74.019 1.00 51.79 62 LEU F C 1
ATOM 14610 O O . LEU F 4 62 ? 76.065 -9.517 74.189 1.00 55.32 62 LEU F O 1
ATOM 14615 N N . ILE F 4 66 ? 81.509 -11.191 76.977 1.00 52.28 66 ILE F N 1
ATOM 14616 C CA . ILE F 4 66 ? 82.223 -11.924 75.938 1.00 53.77 66 ILE F CA 1
ATOM 14617 C C . ILE F 4 66 ? 83.522 -12.509 76.481 1.00 55.07 66 ILE F C 1
ATOM 14618 O O . ILE F 4 66 ? 83.987 -12.117 77.551 1.00 56.99 66 ILE F O 1
ATOM 14623 N N . ASP F 4 67 ? 84.105 -13.445 75.737 1.00 54.88 67 ASP F N 1
ATOM 14624 C CA . ASP F 4 67 ? 85.368 -14.063 76.129 1.00 53.24 67 ASP F CA 1
ATOM 14625 C C . ASP F 4 67 ? 86.525 -13.503 75.309 1.00 55.09 67 ASP F C 1
ATOM 14626 O O . ASP F 4 67 ? 87.587 -13.182 75.847 1.00 51.63 67 ASP F O 1
ATOM 14628 N N . ASP F 4 68 ? 86.309 -13.390 74.003 1.00 56.71 68 ASP F N 1
ATOM 14629 C CA . ASP F 4 68 ? 87.313 -12.843 73.099 1.00 59.04 68 ASP F CA 1
ATOM 14630 C C . ASP F 4 68 ? 86.670 -11.891 72.096 1.00 53.41 68 ASP F C 1
ATOM 14631 O O . ASP F 4 68 ? 85.472 -11.977 71.822 1.00 52.72 68 ASP F O 1
ATOM 14633 N N . VAL F 4 69 ? 87.471 -10.980 71.554 1.00 50.79 69 VAL F N 1
ATOM 14634 C CA . VAL F 4 69 ? 86.981 -10.038 70.556 1.00 52.19 69 VAL F CA 1
ATOM 14635 C C . VAL F 4 69 ? 87.006 -10.686 69.174 1.00 45.72 69 VAL F C 1
ATOM 14636 O O . VAL F 4 69 ? 88.041 -10.714 68.508 1.00 49.63 69 VAL F O 1
ATOM 14640 N N . ASP F 4 70 ? 85.861 -11.217 68.756 1.00 42.74 70 ASP F N 1
ATOM 14641 C CA . ASP F 4 70 ? 85.758 -11.913 67.478 1.00 47.21 70 ASP F CA 1
ATOM 14642 C C . ASP F 4 70 ? 84.404 -11.664 66.824 1.00 41.72 70 ASP F C 1
ATOM 14643 O O . ASP F 4 70 ? 83.389 -12.212 67.251 1.00 42.07 70 ASP F O 1
ATOM 14648 N N . TYR F 4 71 ? 84.399 -10.842 65.779 1.00 42.19 71 TYR F N 1
ATOM 14649 C CA . TYR F 4 71 ? 83.164 -10.463 65.103 1.00 41.69 71 TYR F CA 1
ATOM 14650 C C . TYR F 4 71 ? 82.457 -11.666 64.483 1.00 43.23 71 TYR F C 1
ATOM 14651 O O . TYR F 4 71 ? 81.230 -11.686 64.364 1.00 41.93 71 TYR F O 1
ATOM 14660 N N . LYS F 4 72 ? 83.243 -12.660 64.081 1.00 42.17 72 LYS F N 1
ATOM 14661 C CA . LYS F 4 72 ? 82.712 -13.877 63.477 1.00 45.08 72 LYS F CA 1
ATOM 14662 C C . LYS F 4 72 ? 81.751 -14.600 64.422 1.00 51.16 72 LYS F C 1
ATOM 14663 O O . LYS F 4 72 ? 80.739 -15.155 63.992 1.00 51.68 72 LYS F O 1
ATOM 14669 N N . SER F 4 73 ? 82.071 -14.571 65.712 1.00 46.41 73 SER F N 1
ATOM 14670 C CA . SER F 4 73 ? 81.319 -15.321 66.714 1.00 51.94 73 SER F CA 1
ATOM 14671 C C . SER F 4 73 ? 79.999 -14.657 67.093 1.00 52.32 73 SER F C 1
ATOM 14672 O O . SER F 4 73 ? 79.208 -15.222 67.850 1.00 54.29 73 SER F O 1
ATOM 14675 N N . ILE F 4 74 ? 79.762 -13.458 66.573 1.00 49.49 74 ILE F N 1
ATOM 14676 C CA . ILE F 4 74 ? 78.530 -12.739 66.871 1.00 51.64 74 ILE F CA 1
ATOM 14677 C C . ILE F 4 74 ? 77.338 -13.400 66.185 1.00 53.85 74 ILE F C 1
ATOM 14678 O O . ILE F 4 74 ? 77.433 -13.831 65.036 1.00 57.67 74 ILE F O 1
ATOM 14683 N N . ASN F 4 75 ? 76.223 -13.493 66.902 1.00 57.37 75 ASN F N 1
ATOM 14684 C CA . ASN F 4 75 ? 74.990 -14.034 66.346 1.00 59.08 75 ASN F CA 1
ATOM 14685 C C . ASN F 4 75 ? 73.820 -13.095 66.625 1.00 63.62 75 ASN F C 1
ATOM 14686 O O . ASN F 4 75 ? 73.121 -13.247 67.626 1.00 67.74 75 ASN F O 1
ATOM 14691 N N . PRO F 4 76 ? 73.608 -12.116 65.733 1.00 54.50 76 PRO F N 1
ATOM 14692 C CA . PRO F 4 76 ? 72.633 -11.032 65.905 1.00 59.63 76 PRO F CA 1
ATOM 14693 C C . PRO F 4 76 ? 71.194 -11.508 66.105 1.00 63.73 76 PRO F C 1
ATOM 14694 O O . PRO F 4 76 ? 70.433 -10.858 66.823 1.00 61.33 76 PRO F O 1
ATOM 14698 N N . GLU F 4 77 ? 70.831 -12.625 65.482 1.00 68.59 77 GLU F N 1
ATOM 14699 C CA . GLU F 4 77 ? 69.453 -13.106 65.516 1.00 71.26 77 GLU F CA 1
ATOM 14700 C C . GLU F 4 77 ? 69.096 -13.772 66.845 1.00 72.49 77 GLU F C 1
ATOM 14701 O O . GLU F 4 77 ? 67.925 -14.033 67.122 1.00 77.85 77 GLU F O 1
ATOM 14703 N N . SER F 4 78 ? 70.106 -14.038 67.668 1.00 66.58 78 SER F N 1
ATOM 14704 C CA . SER F 4 78 ? 69.895 -14.741 68.931 1.00 68.18 78 SER F CA 1
ATOM 14705 C C . SER F 4 78 ? 69.632 -13.795 70.098 1.00 68.07 78 SER F C 1
ATOM 14706 O O . SER F 4 78 ? 69.581 -14.222 71.249 1.00 72.83 78 SER F O 1
ATOM 14709 N N . PHE F 4 79 ? 69.467 -12.511 69.802 1.00 65.42 79 PHE F N 1
ATOM 14710 C CA . PHE F 4 79 ? 69.242 -11.524 70.854 1.00 65.78 79 PHE F CA 1
ATOM 14711 C C . PHE F 4 79 ? 67.756 -11.247 71.075 1.00 67.14 79 PHE F C 1
ATOM 14712 O O . PHE F 4 79 ? 66.924 -11.533 70.213 1.00 67.31 79 PHE F O 1
ATOM 14720 N N . GLY F 4 80 ? 67.436 -10.682 72.235 1.00 63.66 80 GLY F N 1
ATOM 14721 C CA . GLY F 4 80 ? 66.057 -10.537 72.666 1.00 63.07 80 GLY F CA 1
ATOM 14722 C C . GLY F 4 80 ? 65.301 -9.346 72.109 1.00 65.31 80 GLY F C 1
ATOM 14723 O O . GLY F 4 80 ? 64.146 -9.477 71.703 1.00 69.16 80 GLY F O 1
ATOM 14724 N N . ASN F 4 81 ? 65.938 -8.179 72.095 1.00 62.19 81 ASN F N 1
ATOM 14725 C CA . ASN F 4 81 ? 65.264 -6.962 71.653 1.00 60.41 81 ASN F CA 1
ATOM 14726 C C . ASN F 4 81 ? 65.834 -6.385 70.358 1.00 61.58 81 ASN F C 1
ATOM 14727 O O . ASN F 4 81 ? 66.915 -6.769 69.913 1.00 59.59 81 ASN F O 1
ATOM 14732 N N . ALA F 4 82 ? 65.090 -5.457 69.764 1.00 61.98 82 ALA F N 1
ATOM 14733 C CA . ALA F 4 82 ? 65.458 -4.864 68.482 1.00 60.42 82 ALA F CA 1
ATOM 14734 C C . ALA F 4 82 ? 66.751 -4.059 68.567 1.00 55.81 82 ALA F C 1
ATOM 14735 O O . ALA F 4 82 ? 67.537 -4.034 67.618 1.00 52.78 82 ALA F O 1
ATOM 14737 N N . GLU F 4 83 ? 66.960 -3.397 69.702 1.00 52.06 83 GLU F N 1
ATOM 14738 C CA . GLU F 4 83 ? 68.149 -2.579 69.903 1.00 48.10 83 GLU F CA 1
ATOM 14739 C C . GLU F 4 83 ? 69.422 -3.411 69.770 1.00 46.88 83 GLU F C 1
ATOM 14740 O O . GLU F 4 83 ? 70.324 -3.058 69.012 1.00 42.15 83 GLU F O 1
ATOM 14742 N N . ASN F 4 84 ? 69.483 -4.520 70.500 1.00 49.34 84 ASN F N 1
ATOM 14743 C CA . ASN F 4 84 ? 70.660 -5.382 70.483 1.00 47.28 84 ASN F CA 1
ATOM 14744 C C . ASN F 4 84 ? 70.825 -6.119 69.158 1.00 45.30 84 ASN F C 1
ATOM 14745 O O . ASN F 4 84 ? 71.946 -6.340 68.701 1.00 45.87 84 ASN F O 1
ATOM 14750 N N . ILE F 4 85 ? 69.709 -6.503 68.547 1.00 51.30 85 ILE F N 1
ATOM 14751 C CA . ILE F 4 85 ? 69.745 -7.177 67.252 1.00 52.01 85 ILE F CA 1
ATOM 14752 C C . ILE F 4 85 ? 70.342 -6.269 66.179 1.00 42.25 85 ILE F C 1
ATOM 14753 O O . ILE F 4 85 ? 71.218 -6.683 65.418 1.00 43.61 85 ILE F O 1
ATOM 14758 N N . ALA F 4 86 ? 69.871 -5.028 66.135 1.00 44.97 86 ALA F N 1
ATOM 14759 C CA . ALA F 4 86 ? 70.336 -4.062 65.147 1.00 45.13 86 ALA F CA 1
ATOM 14760 C C . ALA F 4 86 ? 71.799 -3.696 65.370 1.00 43.38 86 ALA F C 1
ATOM 14761 O O . ALA F 4 86 ? 72.562 -3.535 64.416 1.00 42.30 86 ALA F O 1
ATOM 14763 N N . TYR F 4 87 ? 72.184 -3.564 66.636 1.00 40.99 87 TYR F N 1
ATOM 14764 C CA . TYR F 4 87 ? 73.562 -3.247 66.985 1.00 35.80 87 TYR F CA 1
ATOM 14765 C C . TYR F 4 87 ? 74.507 -4.367 66.577 1.00 37.61 87 TYR F C 1
ATOM 14766 O O . TYR F 4 87 ? 75.557 -4.120 65.983 1.00 33.18 87 TYR F O 1
ATOM 14775 N N . ALA F 4 88 ? 74.127 -5.598 66.900 1.00 39.85 88 ALA F N 1
ATOM 14776 C CA . ALA F 4 88 ? 74.945 -6.761 66.583 1.00 39.10 88 ALA F CA 1
ATOM 14777 C C . ALA F 4 88 ? 75.142 -6.909 65.077 1.00 36.68 88 ALA F C 1
ATOM 14778 O O . ALA F 4 88 ? 76.222 -7.277 64.618 1.00 38.37 88 ALA F O 1
ATOM 14780 N N . PHE F 4 89 ? 74.094 -6.619 64.313 1.00 37.18 89 PHE F N 1
ATOM 14781 C CA . PHE F 4 89 ? 74.166 -6.696 62.858 1.00 43.31 89 PHE F CA 1
ATOM 14782 C C . PHE F 4 89 ? 75.084 -5.629 62.273 1.00 34.39 89 PHE F C 1
ATOM 14783 O O . PHE F 4 89 ? 75.938 -5.931 61.441 1.00 37.17 89 PHE F O 1
ATOM 14791 N N . LEU F 4 90 ? 74.906 -4.385 62.709 1.00 33.30 90 LEU F N 1
ATOM 14792 C CA . LEU F 4 90 ? 75.734 -3.287 62.224 1.00 32.36 90 LEU F CA 1
ATOM 14793 C C . LEU F 4 90 ? 77.196 -3.528 62.569 1.00 33.99 90 LEU F C 1
ATOM 14794 O O . LEU F 4 90 ? 78.080 -3.333 61.732 1.00 31.71 90 LEU F O 1
ATOM 14799 N N . TYR F 4 91 ? 77.437 -3.960 63.805 1.00 29.66 91 TYR F N 1
ATOM 14800 C CA . TYR F 4 91 ? 78.784 -4.257 64.280 1.00 32.38 91 TYR F CA 1
ATOM 14801 C C . TYR F 4 91 ? 79.447 -5.327 63.416 1.00 28.87 91 TYR F C 1
ATOM 14802 O O . TYR F 4 91 ? 80.582 -5.162 62.975 1.00 30.22 91 TYR F O 1
ATOM 14811 N N . LYS F 4 92 ? 78.734 -6.422 63.177 1.00 31.09 92 LYS F N 1
ATOM 14812 C CA . LYS F 4 92 ? 79.276 -7.507 62.370 1.00 31.19 92 LYS F CA 1
ATOM 14813 C C . LYS F 4 92 ? 79.504 -7.065 60.927 1.00 31.18 92 LYS F C 1
ATOM 14814 O O . LYS F 4 92 ? 80.514 -7.417 60.321 1.00 35.22 92 LYS F O 1
ATOM 14820 N N . HIS F 4 93 ? 78.565 -6.292 60.384 1.00 34.65 93 HIS F N 1
ATOM 14821 C CA . HIS F 4 93 ? 78.685 -5.781 59.018 1.00 35.01 93 HIS F CA 1
ATOM 14822 C C . HIS F 4 93 ? 79.935 -4.926 58.851 1.00 29.80 93 HIS F C 1
ATOM 14823 O O . HIS F 4 93 ? 80.721 -5.131 57.926 1.00 28.89 93 HIS F O 1
ATOM 14830 N N . LEU F 4 94 ? 80.108 -3.965 59.752 1.00 30.65 94 LEU F N 1
ATOM 14831 C CA . LEU F 4 94 ? 81.258 -3.073 59.710 1.00 26.46 94 LEU F CA 1
ATOM 14832 C C . LEU F 4 94 ? 82.559 -3.849 59.870 1.00 27.24 94 LEU F C 1
ATOM 14833 O O . LEU F 4 94 ? 83.523 -3.622 59.139 1.00 25.67 94 LEU F O 1
ATOM 14838 N N . SER F 4 95 ? 82.576 -4.776 60.820 1.00 29.53 95 SER F N 1
ATOM 14839 C CA . SER F 4 95 ? 83.764 -5.578 61.078 1.00 30.20 95 SER F CA 1
ATOM 14840 C C . SER F 4 95 ? 84.081 -6.501 59.905 1.00 31.18 95 SER F C 1
ATOM 14841 O O . SER F 4 95 ? 85.240 -6.657 59.525 1.00 33.00 95 SER F O 1
ATOM 14844 N N . THR F 4 96 ? 83.045 -7.107 59.334 1.00 30.29 96 THR F N 1
ATOM 14845 C CA . THR F 4 96 ? 83.217 -8.012 58.202 1.00 35.12 96 THR F CA 1
ATOM 14846 C C . THR F 4 96 ? 83.845 -7.288 57.016 1.00 29.35 96 THR F C 1
ATOM 14847 O O . THR F 4 96 ? 84.751 -7.809 56.368 1.00 30.63 96 THR F O 1
ATOM 14851 N N . TRP F 4 97 ? 83.370 -6.075 56.752 1.00 29.12 97 TRP F N 1
ATOM 14852 C CA . TRP F 4 97 ? 83.888 -5.284 55.647 1.00 27.03 97 TRP F CA 1
ATOM 14853 C C . TRP F 4 97 ? 85.369 -4.972 55.818 1.00 31.01 97 TRP F C 1
ATOM 14854 O O . TRP F 4 97 ? 86.155 -5.130 54.883 1.00 25.89 97 TRP F O 1
ATOM 14865 N N . LEU F 4 98 ? 85.747 -4.528 57.014 1.00 27.15 98 LEU F N 1
ATOM 14866 C CA . LEU F 4 98 ? 87.134 -4.169 57.286 1.00 23.72 98 LEU F CA 1
ATOM 14867 C C . LEU F 4 98 ? 88.054 -5.387 57.256 1.00 27.90 98 LEU F C 1
ATOM 14868 O O . LEU F 4 98 ? 89.235 -5.275 56.931 1.00 29.92 98 LEU F O 1
ATOM 14873 N N . ALA F 4 99 ? 87.509 -6.551 57.593 1.00 28.15 99 ALA F N 1
ATOM 14874 C CA . ALA F 4 99 ? 88.316 -7.760 57.705 1.00 34.79 99 ALA F CA 1
ATOM 14875 C C . ALA F 4 99 ? 88.268 -8.638 56.455 1.00 32.97 99 ALA F C 1
ATOM 14876 O O . ALA F 4 99 ? 89.269 -9.261 56.101 1.00 34.16 99 ALA F O 1
ATOM 14878 N N . GLU F 4 100 ? 87.116 -8.683 55.791 1.00 31.24 100 GLU F N 1
ATOM 14879 C CA . GLU F 4 100 ? 86.912 -9.622 54.688 1.00 37.13 100 GLU F CA 1
ATOM 14880 C C . GLU F 4 100 ? 86.526 -8.968 53.362 1.00 37.86 100 GLU F C 1
ATOM 14881 O O . GLU F 4 100 ? 86.714 -9.565 52.302 1.00 39.66 100 GLU F O 1
ATOM 14887 N N . GLY F 4 101 ? 85.980 -7.757 53.414 1.00 33.68 101 GLY F N 1
ATOM 14888 C CA . GLY F 4 101 ? 85.502 -7.094 52.211 1.00 33.16 101 GLY F CA 1
ATOM 14889 C C . GLY F 4 101 ? 84.305 -7.817 51.617 1.00 31.29 101 GLY F C 1
ATOM 14890 O O . GLY F 4 101 ? 83.336 -8.108 52.320 1.00 32.85 101 GLY F O 1
ATOM 14891 N N . ASN F 4 102 ? 84.364 -8.109 50.321 1.00 35.68 102 ASN F N 1
ATOM 14892 C CA . ASN F 4 102 ? 83.313 -8.890 49.671 1.00 33.12 102 ASN F CA 1
ATOM 14893 C C . ASN F 4 102 ? 83.722 -10.354 49.515 1.00 43.93 102 ASN F C 1
ATOM 14894 O O . ASN F 4 102 ? 83.072 -11.120 48.802 1.00 47.68 102 ASN F O 1
ATOM 14899 N N . GLY F 4 103 ? 84.798 -10.735 50.195 1.00 45.71 103 GLY F N 1
ATOM 14900 C CA . GLY F 4 103 ? 85.366 -12.065 50.061 1.00 45.86 103 GLY F CA 1
ATOM 14901 C C . GLY F 4 103 ? 86.707 -11.987 49.359 1.00 52.42 103 GLY F C 1
ATOM 14902 O O . GLY F 4 103 ? 87.072 -10.939 48.825 1.00 55.24 103 GLY F O 1
ATOM 14903 N N . LYS F 4 104 ? 87.449 -13.089 49.353 1.00 57.80 104 LYS F N 1
ATOM 14904 C CA . LYS F 4 104 ? 88.758 -13.103 48.709 1.00 58.06 104 LYS F CA 1
ATOM 14905 C C . LYS F 4 104 ? 88.653 -13.406 47.216 1.00 61.44 104 LYS F C 1
ATOM 14906 O O . LYS F 4 104 ? 89.666 -13.539 46.528 1.00 62.31 104 LYS F O 1
ATOM 14912 N N . ASP F 4 105 ? 87.424 -13.502 46.720 1.00 59.37 105 ASP F N 1
ATOM 14913 C CA . ASP F 4 105 ? 87.190 -13.702 45.295 1.00 61.56 105 ASP F CA 1
ATOM 14914 C C . ASP F 4 105 ? 86.809 -12.387 44.619 1.00 64.67 105 ASP F C 1
ATOM 14915 O O . ASP F 4 105 ? 86.359 -12.375 43.472 1.00 61.14 105 ASP F O 1
ATOM 14917 N N . SER F 4 106 ? 86.993 -11.280 45.333 1.00 59.13 106 SER F N 1
ATOM 14918 C CA . SER F 4 106 ? 86.642 -9.965 44.805 1.00 50.61 106 SER F CA 1
ATOM 14919 C C . SER F 4 106 ? 87.829 -9.004 44.831 1.00 47.06 106 SER F C 1
ATOM 14920 O O . SER F 4 106 ? 88.892 -9.329 45.358 1.00 53.57 106 SER F O 1
ATOM 14923 N N . ALA F 4 107 ? 87.633 -7.821 44.255 1.00 47.10 107 ALA F N 1
ATOM 14924 C CA . ALA F 4 107 ? 88.673 -6.798 44.192 1.00 42.36 107 ALA F CA 1
ATOM 14925 C C . ALA F 4 107 ? 89.132 -6.360 45.582 1.00 46.03 107 ALA F C 1
ATOM 14926 O O . ALA F 4 107 ? 90.330 -6.259 45.845 1.00 47.56 107 ALA F O 1
ATOM 14928 N N . PHE F 4 108 ? 88.175 -6.097 46.468 1.00 41.27 108 PHE F N 1
ATOM 14929 C CA . PHE F 4 108 ? 88.496 -5.711 47.840 1.00 41.11 108 PHE F CA 1
ATOM 14930 C C . PHE F 4 108 ? 88.171 -6.840 48.812 1.00 42.23 108 PHE F C 1
ATOM 14931 O O . PHE F 4 108 ? 87.015 -7.244 48.951 1.00 38.10 108 PHE F O 1
ATOM 14939 N N . SER F 4 109 ? 89.203 -7.346 49.480 1.00 40.38 109 SER F N 1
ATOM 14940 C CA . SER F 4 109 ? 89.047 -8.463 50.403 1.00 41.51 109 SER F CA 1
ATOM 14941 C C . SER F 4 109 ? 89.346 -8.056 51.844 1.00 41.48 109 SER F C 1
ATOM 14942 O O . SER F 4 109 ? 89.704 -8.893 52.673 1.00 40.23 109 SER F O 1
ATOM 14945 N N . GLY F 4 110 ? 89.193 -6.769 52.138 1.00 39.04 110 GLY F N 1
ATOM 14946 C CA . GLY F 4 110 ? 89.410 -6.266 53.482 1.00 33.61 110 GLY F CA 1
ATOM 14947 C C . GLY F 4 110 ? 90.740 -5.557 53.642 1.00 34.75 110 GLY F C 1
ATOM 14948 O O . GLY F 4 110 ? 91.531 -5.473 52.703 1.00 38.70 110 GLY F O 1
ATOM 14949 N N . LEU F 4 111 ? 90.982 -5.043 54.842 1.00 31.49 111 LEU F N 1
ATOM 14950 C CA . LEU F 4 111 ? 92.227 -4.352 55.148 1.00 34.02 111 LEU F CA 1
ATOM 14951 C C . LEU F 4 111 ? 93.025 -5.112 56.196 1.00 32.59 111 LEU F C 1
ATOM 14952 O O . LEU F 4 111 ? 94.251 -5.027 56.237 1.00 34.04 111 LEU F O 1
ATOM 14957 N N . THR F 4 112 ? 92.321 -5.858 57.040 1.00 32.49 112 THR F N 1
ATOM 14958 C CA . THR F 4 112 ? 92.939 -6.470 58.212 1.00 40.33 112 THR F CA 1
ATOM 14959 C C . THR F 4 112 ? 93.275 -7.946 58.016 1.00 40.88 112 THR F C 1
ATOM 14960 O O . THR F 4 112 ? 93.782 -8.596 58.934 1.00 39.96 112 THR F O 1
ATOM 14964 N N . ASN F 4 113 ? 92.985 -8.466 56.825 1.00 35.30 113 ASN F N 1
ATOM 14965 C CA . ASN F 4 113 ? 93.253 -9.864 56.489 1.00 40.22 113 ASN F CA 1
ATOM 14966 C C . ASN F 4 113 ? 92.613 -10.855 57.458 1.00 37.91 113 ASN F C 1
ATOM 14967 O O . ASN F 4 113 ? 93.282 -11.750 57.971 1.00 39.93 113 ASN F O 1
ATOM 14972 N N . GLY F 4 114 ? 91.319 -10.687 57.710 1.00 35.03 114 GLY F N 1
ATOM 14973 C CA . GLY F 4 114 ? 90.576 -11.625 58.533 1.00 35.38 114 GLY F CA 1
ATOM 14974 C C . GLY F 4 114 ? 90.619 -11.340 60.023 1.00 35.81 114 GLY F C 1
ATOM 14975 O O . GLY F 4 114 ? 89.799 -11.859 60.783 1.00 36.81 114 GLY F O 1
ATOM 14976 N N . GLU F 4 115 ? 91.575 -10.521 60.449 1.00 36.43 115 GLU F N 1
ATOM 14977 C CA . GLU F 4 115 ? 91.704 -10.178 61.863 1.00 33.97 115 GLU F CA 1
ATOM 14978 C C . GLU F 4 115 ? 90.609 -9.207 62.290 1.00 36.30 115 GLU F C 1
ATOM 14979 O O . GLU F 4 115 ? 90.251 -8.296 61.540 1.00 30.25 115 GLU F O 1
ATOM 14985 N N . ASP F 4 116 ? 90.067 -9.416 63.488 1.00 30.79 116 ASP F N 1
ATOM 14986 C CA . ASP F 4 116 ? 89.076 -8.506 64.045 1.00 33.98 116 ASP F CA 1
ATOM 14987 C C . ASP F 4 116 ? 89.661 -7.101 64.071 1.00 33.16 116 ASP F C 1
ATOM 14988 O O . ASP F 4 116 ? 90.786 -6.906 64.528 1.00 31.25 116 ASP F O 1
ATOM 14993 N N . PRO F 4 117 ? 88.906 -6.121 63.554 1.00 33.37 117 PRO F N 1
ATOM 14994 C CA . PRO F 4 117 ? 89.410 -4.751 63.407 1.00 29.47 117 PRO F CA 1
ATOM 14995 C C . PRO F 4 117 ? 89.828 -4.114 64.733 1.00 30.58 117 PRO F C 1
ATOM 14996 O O . PRO F 4 117 ? 90.788 -3.347 64.754 1.00 31.48 117 PRO F O 1
ATOM 15000 N N . LEU F 4 118 ? 89.131 -4.435 65.818 1.00 29.87 118 LEU F N 1
ATOM 15001 C CA . LEU F 4 118 ? 89.450 -3.860 67.120 1.00 33.62 118 LEU F CA 1
ATOM 15002 C C . LEU F 4 118 ? 90.824 -4.326 67.604 1.00 32.90 118 LEU F C 1
ATOM 15003 O O . LEU F 4 118 ? 91.638 -3.521 68.058 1.00 28.89 118 LEU F O 1
ATOM 15008 N N . LYS F 4 119 ? 91.086 -5.624 67.495 1.00 36.18 119 LYS F N 1
ATOM 15009 C CA . LYS F 4 119 ? 92.389 -6.158 67.877 1.00 35.57 119 LYS F CA 1
ATOM 15010 C C . LYS F 4 119 ? 93.447 -5.670 66.898 1.00 34.37 119 LYS F C 1
ATOM 15011 O O . LYS F 4 119 ? 94.592 -5.421 67.273 1.00 33.17 119 LYS F O 1
ATOM 15017 N N . TYR F 4 120 ? 93.043 -5.527 65.641 1.00 32.25 120 TYR F N 1
ATOM 15018 C CA . TYR F 4 120 ? 93.904 -5.005 64.590 1.00 31.68 120 TYR F CA 1
ATOM 15019 C C . TYR F 4 120 ? 94.418 -3.610 64.942 1.00 32.62 120 TYR F C 1
ATOM 15020 O O . TYR F 4 120 ? 95.607 -3.327 64.805 1.00 29.75 120 TYR F O 1
ATOM 15029 N N . ILE F 4 121 ? 93.515 -2.748 65.402 1.00 32.35 121 ILE F N 1
ATOM 15030 C CA . ILE F 4 121 ? 93.877 -1.394 65.821 1.00 31.72 121 ILE F CA 1
ATOM 15031 C C . ILE F 4 121 ? 94.885 -1.412 66.971 1.00 32.38 121 ILE F C 1
ATOM 15032 O O . ILE F 4 121 ? 95.816 -0.605 67.012 1.00 33.87 121 ILE F O 1
ATOM 15037 N N . MET F 4 122 ? 94.710 -2.353 67.892 1.00 31.72 122 MET F N 1
ATOM 15038 C CA . MET F 4 122 ? 95.595 -2.469 69.046 1.00 37.55 122 MET F CA 1
ATOM 15039 C C . MET F 4 122 ? 97.012 -2.905 68.668 1.00 35.79 122 MET F C 1
ATOM 15040 O O . MET F 4 122 ? 97.963 -2.634 69.399 1.00 41.20 122 MET F O 1
ATOM 15045 N N . GLU F 4 123 ? 97.153 -3.566 67.522 1.00 39.25 123 GLU F N 1
ATOM 15046 C CA . GLU F 4 123 ? 98.421 -4.194 67.160 1.00 38.66 123 GLU F CA 1
ATOM 15047 C C . GLU F 4 123 ? 99.213 -3.458 66.083 1.00 34.90 123 GLU F C 1
ATOM 15048 O O . GLU F 4 123 ? 100.442 -3.431 66.123 1.00 33.32 123 GLU F O 1
ATOM 15054 N N . LYS F 4 124 ? 98.519 -2.876 65.113 1.00 34.80 124 LYS F N 1
ATOM 15055 C CA . LYS F 4 124 ? 99.195 -2.319 63.945 1.00 34.48 124 LYS F CA 1
ATOM 15056 C C . LYS F 4 124 ? 99.584 -0.857 64.128 1.00 34.43 124 LYS F C 1
ATOM 15057 O O . LYS F 4 124 ? 99.524 -0.323 65.234 1.00 36.55 124 LYS F O 1
ATOM 15063 N N . THR F 4 125 ? 99.992 -0.216 63.036 1.00 34.54 125 THR F N 1
ATOM 15064 C CA . THR F 4 125 ? 100.517 1.144 63.102 1.00 31.30 125 THR F CA 1
ATOM 15065 C C . THR F 4 125 ? 99.408 2.182 63.014 1.00 31.94 125 THR F C 1
ATOM 15066 O O . THR F 4 125 ? 98.254 1.850 62.741 1.00 29.84 125 THR F O 1
ATOM 15070 N N . ALA F 4 126 ? 99.767 3.439 63.251 1.00 26.85 126 ALA F N 1
ATOM 15071 C CA . ALA F 4 126 ? 98.805 4.532 63.203 1.00 28.84 126 ALA F CA 1
ATOM 15072 C C . ALA F 4 126 ? 98.253 4.687 61.791 1.00 32.94 126 ALA F C 1
ATOM 15073 O O . ALA F 4 126 ? 97.070 4.972 61.602 1.00 32.50 126 ALA F O 1
ATOM 15075 N N . ILE F 4 127 ? 99.120 4.491 60.804 1.00 31.95 127 ILE F N 1
ATOM 15076 C CA . ILE F 4 127 ? 98.706 4.511 59.410 1.00 34.52 127 ILE F CA 1
ATOM 15077 C C . ILE F 4 127 ? 97.625 3.467 59.145 1.00 33.00 127 ILE F C 1
ATOM 15078 O O . ILE F 4 127 ? 96.617 3.759 58.506 1.00 32.28 127 ILE F O 1
ATOM 15083 N N . ASP F 4 128 ? 97.835 2.252 59.646 1.00 31.70 128 ASP F N 1
ATOM 15084 C CA . ASP F 4 128 ? 96.865 1.175 59.463 1.00 36.04 128 ASP F CA 1
ATOM 15085 C C . ASP F 4 128 ? 95.509 1.542 60.065 1.00 35.35 128 ASP F C 1
ATOM 15086 O O . ASP F 4 128 ? 94.461 1.195 59.516 1.00 33.79 128 ASP F O 1
ATOM 15091 N N . VAL F 4 129 ? 95.537 2.246 61.192 1.00 33.01 129 VAL F N 1
ATOM 15092 C CA . VAL F 4 129 ? 94.313 2.662 61.869 1.00 32.58 129 VAL F CA 1
ATOM 15093 C C . VAL F 4 129 ? 93.581 3.749 61.080 1.00 26.98 129 VAL F C 1
ATOM 15094 O O . VAL F 4 129 ? 92.354 3.728 60.972 1.00 31.31 129 VAL F O 1
ATOM 15098 N N . ALA F 4 130 ? 94.337 4.689 60.521 1.00 28.20 130 ALA F N 1
ATOM 15099 C CA . ALA F 4 130 ? 93.754 5.791 59.755 1.00 33.51 130 ALA F CA 1
ATOM 15100 C C . ALA F 4 130 ? 93.005 5.305 58.511 1.00 29.47 130 ALA F C 1
ATOM 15101 O O . ALA F 4 130 ? 91.895 5.759 58.232 1.00 30.90 130 ALA F O 1
ATOM 15103 N N . ILE F 4 131 ? 93.606 4.384 57.765 1.00 31.82 131 ILE F N 1
ATOM 15104 C CA . ILE F 4 131 ? 92.960 3.859 56.563 1.00 31.64 131 ILE F CA 1
ATOM 15105 C C . ILE F 4 131 ? 91.717 3.047 56.948 1.00 30.27 131 ILE F C 1
ATOM 15106 O O . ILE F 4 131 ? 90.693 3.096 56.263 1.00 32.12 131 ILE F O 1
ATOM 15111 N N . SER F 4 132 ? 91.800 2.327 58.064 1.00 29.70 132 SER F N 1
ATOM 15112 C CA . SER F 4 132 ? 90.652 1.579 58.576 1.00 30.69 132 SER F CA 1
ATOM 15113 C C . SER F 4 132 ? 89.530 2.512 59.024 1.00 24.89 132 SER F C 1
ATOM 15114 O O . SER F 4 132 ? 88.354 2.171 58.929 1.00 24.25 132 SER F O 1
ATOM 15117 N N . THR F 4 133 ? 89.899 3.689 59.518 1.00 24.17 133 THR F N 1
ATOM 15118 C CA . THR F 4 133 ? 88.913 4.675 59.944 1.00 26.50 133 THR F CA 1
ATOM 15119 C C . THR F 4 133 ? 88.185 5.270 58.743 1.00 27.87 133 THR F C 1
ATOM 15120 O O . THR F 4 133 ? 86.956 5.357 58.732 1.00 28.63 133 THR F O 1
ATOM 15124 N N . GLU F 4 134 ? 88.951 5.674 57.736 1.00 27.87 134 GLU F N 1
ATOM 15125 C CA . GLU F 4 134 ? 88.382 6.222 56.509 1.00 30.47 134 GLU F CA 1
ATOM 15126 C C . GLU F 4 134 ? 87.486 5.197 55.826 1.00 26.12 134 GLU F C 1
ATOM 15127 O O . GLU F 4 134 ? 86.362 5.508 55.437 1.00 30.67 134 GLU F O 1
ATOM 15133 N N . GLU F 4 135 ? 87.984 3.970 55.707 1.00 25.43 135 GLU F N 1
ATOM 15134 C CA . GLU F 4 135 ? 87.229 2.888 55.092 1.00 25.65 135 GLU F CA 1
ATOM 15135 C C . GLU F 4 135 ? 85.941 2.581 55.849 1.00 25.24 135 GLU F C 1
ATOM 15136 O O . GLU F 4 135 ? 84.916 2.291 55.239 1.00 23.45 135 GLU F O 1
ATOM 15142 N N . ALA F 4 136 ? 85.998 2.643 57.177 1.00 26.55 136 ALA F N 1
ATOM 15143 C CA . ALA F 4 136 ? 84.814 2.420 58.001 1.00 22.29 136 ALA F CA 1
ATOM 15144 C C . ALA F 4 136 ? 83.761 3.492 57.744 1.00 21.36 136 ALA F C 1
ATOM 15145 O O . ALA F 4 136 ? 82.583 3.188 57.576 1.00 22.61 136 ALA F O 1
ATOM 15147 N N . LEU F 4 137 ? 84.195 4.748 57.727 1.00 23.43 137 LEU F N 1
ATOM 15148 C CA . LEU F 4 137 ? 83.309 5.865 57.416 1.00 24.88 137 LEU F CA 1
ATOM 15149 C C . LEU F 4 137 ? 82.687 5.718 56.026 1.00 23.66 137 LEU F C 1
ATOM 15150 O O . LEU F 4 137 ? 81.512 6.025 55.833 1.00 24.60 137 LEU F O 1
ATOM 15155 N N . SER F 4 138 ? 83.472 5.235 55.066 1.00 23.76 138 SER F N 1
ATOM 15156 C CA . SER F 4 138 ? 82.997 5.114 53.688 1.00 25.51 138 SER F CA 1
ATOM 15157 C C . SER F 4 138 ? 81.939 4.029 53.530 1.00 29.62 138 SER F C 1
ATOM 15158 O O . SER F 4 138 ? 80.967 4.213 52.796 1.00 26.43 138 SER F O 1
ATOM 15161 N N . ILE F 4 139 ? 82.117 2.899 54.211 1.00 25.41 139 ILE F N 1
ATOM 15162 C CA . ILE F 4 139 ? 81.162 1.807 54.062 1.00 23.65 139 ILE F CA 1
ATOM 15163 C C . ILE F 4 139 ? 79.859 2.144 54.786 1.00 26.05 139 ILE F C 1
ATOM 15164 O O . ILE F 4 139 ? 78.774 1.808 54.308 1.00 25.86 139 ILE F O 1
ATOM 15169 N N . LEU F 4 140 ? 79.963 2.829 55.923 1.00 27.45 140 LEU F N 1
ATOM 15170 C CA . LEU F 4 140 ? 78.785 3.276 56.657 1.00 27.79 140 LEU F CA 1
ATOM 15171 C C . LEU F 4 140 ? 78.014 4.299 55.837 1.00 25.59 140 LEU F C 1
ATOM 15172 O O . LEU F 4 140 ? 76.787 4.358 55.888 1.00 26.86 140 LEU F O 1
ATOM 15177 N N . ASN F 4 141 ? 78.748 5.110 55.086 1.00 28.08 141 ASN F N 1
ATOM 15178 C CA . ASN F 4 141 ? 78.136 6.105 54.219 1.00 32.14 141 ASN F CA 1
ATOM 15179 C C . ASN F 4 141 ? 77.309 5.441 53.120 1.00 32.58 141 ASN F C 1
ATOM 15180 O O . ASN F 4 141 ? 76.260 5.949 52.726 1.00 33.48 141 ASN F O 1
ATOM 15185 N N . TRP F 4 142 ? 77.781 4.298 52.634 1.00 30.52 142 TRP F N 1
ATOM 15186 C CA . TRP F 4 142 ? 77.035 3.540 51.637 1.00 29.91 142 TRP F CA 1
ATOM 15187 C C . TRP F 4 142 ? 75.870 2.787 52.273 1.00 27.61 142 TRP F C 1
ATOM 15188 O O . TRP F 4 142 ? 74.804 2.669 51.674 1.00 26.63 142 TRP F O 1
ATOM 15199 N N . ILE F 4 143 ? 76.071 2.285 53.490 1.00 28.79 143 ILE F N 1
ATOM 15200 C CA . ILE F 4 143 ? 75.005 1.582 54.194 1.00 29.67 143 ILE F CA 1
ATOM 15201 C C . ILE F 4 143 ? 73.851 2.541 54.480 1.00 26.02 143 ILE F C 1
ATOM 15202 O O . ILE F 4 143 ? 72.683 2.179 54.338 1.00 31.03 143 ILE F O 1
ATOM 15207 N N . LYS F 4 144 ? 74.188 3.770 54.857 1.00 27.17 144 LYS F N 1
ATOM 15208 C CA . LYS F 4 144 ? 73.188 4.808 55.096 1.00 28.28 144 LYS F CA 1
ATOM 15209 C C . LYS F 4 144 ? 72.336 5.083 53.859 1.00 32.30 144 LYS F C 1
ATOM 15210 O O . LYS F 4 144 ? 71.129 5.309 53.968 1.00 35.47 144 LYS F O 1
ATOM 15216 N N . LYS F 4 145 ? 72.962 5.067 52.685 1.00 28.95 145 LYS F N 1
ATOM 15217 C CA . LYS F 4 145 ? 72.235 5.290 51.437 1.00 29.90 145 LYS F CA 1
ATOM 15218 C C . LYS F 4 145 ? 71.155 4.234 51.235 1.00 27.83 145 LYS F C 1
ATOM 15219 O O . LYS F 4 145 ? 69.978 4.556 51.078 1.00 31.06 145 LYS F O 1
ATOM 15225 N N . PHE F 4 146 ? 71.559 2.969 51.244 1.00 29.08 146 PHE F N 1
ATOM 15226 C CA . PHE F 4 146 ? 70.618 1.882 51.008 1.00 29.74 146 PHE F CA 1
ATOM 15227 C C . PHE F 4 146 ? 69.631 1.704 52.159 1.00 36.25 146 PHE F C 1
ATOM 15228 O O . PHE F 4 146 ? 68.521 1.218 51.955 1.00 38.10 146 PHE F O 1
ATOM 15236 N N . ALA F 4 147 ? 70.027 2.105 53.364 1.00 33.77 147 ALA F N 1
ATOM 15237 C CA . ALA F 4 147 ? 69.129 2.019 54.511 1.00 33.75 147 ALA F CA 1
ATOM 15238 C C . ALA F 4 147 ? 67.937 2.954 54.326 1.00 36.98 147 ALA F C 1
ATOM 15239 O O . ALA F 4 147 ? 66.789 2.563 54.534 1.00 37.35 147 ALA F O 1
ATOM 15241 N N . LYS F 4 148 ? 68.220 4.187 53.923 1.00 34.20 148 LYS F N 1
ATOM 15242 C CA . LYS F 4 148 ? 67.179 5.188 53.729 1.00 36.22 148 LYS F CA 1
ATOM 15243 C C . LYS F 4 148 ? 66.221 4.806 52.601 1.00 39.00 148 LYS F C 1
ATOM 15244 O O . LYS F 4 148 ? 65.056 5.200 52.608 1.00 44.70 148 LYS F O 1
ATOM 15246 N N . ALA F 4 149 ? 66.713 4.030 51.640 1.00 38.42 149 ALA F N 1
ATOM 15247 C CA . ALA F 4 149 ? 65.936 3.707 50.447 1.00 42.54 149 ALA F CA 1
ATOM 15248 C C . ALA F 4 149 ? 65.207 2.369 50.555 1.00 47.27 149 ALA F C 1
ATOM 15249 O O . ALA F 4 149 ? 64.248 2.120 49.823 1.00 39.59 149 ALA F O 1
ATOM 15251 N N . MET F 4 150 ? 65.660 1.511 51.465 1.00 39.42 150 MET F N 1
ATOM 15252 C CA . MET F 4 150 ? 65.103 0.166 51.573 1.00 41.14 150 MET F CA 1
ATOM 15253 C C . MET F 4 150 ? 64.398 -0.087 52.904 1.00 48.33 150 MET F C 1
ATOM 15254 O O . MET F 4 150 ? 63.414 -0.823 52.956 1.00 53.27 150 MET F O 1
ATOM 15259 N N . LEU F 4 151 ? 64.893 0.522 53.977 1.00 44.87 151 LEU F N 1
ATOM 15260 C CA . LEU F 4 151 ? 64.317 0.303 55.301 1.00 48.62 151 LEU F CA 1
ATOM 15261 C C . LEU F 4 151 ? 63.259 1.353 55.639 1.00 44.04 151 LEU F C 1
ATOM 15262 O O . LEU F 4 151 ? 63.479 2.554 55.474 1.00 46.52 151 LEU F O 1
ATOM 15267 N N . ASP G 4 2 ? 107.118 3.707 60.894 1.00 35.51 2 ASP G N 1
ATOM 15268 C CA . ASP G 4 2 ? 105.681 3.825 61.122 1.00 40.68 2 ASP G CA 1
ATOM 15269 C C . ASP G 4 2 ? 105.352 3.777 62.614 1.00 40.77 2 ASP G C 1
ATOM 15270 O O . ASP G 4 2 ? 105.433 2.723 63.244 1.00 41.52 2 ASP G O 1
ATOM 15275 N N . ILE G 4 3 ? 104.973 4.923 63.169 1.00 41.01 3 ILE G N 1
ATOM 15276 C CA . ILE G 4 3 ? 104.690 5.033 64.596 1.00 38.24 3 ILE G CA 1
ATOM 15277 C C . ILE G 4 3 ? 103.267 4.615 64.952 1.00 33.14 3 ILE G C 1
ATOM 15278 O O . ILE G 4 3 ? 102.439 4.365 64.078 1.00 36.52 3 ILE G O 1
ATOM 15283 N N . ARG G 4 4 ? 102.996 4.550 66.250 1.00 29.91 4 ARG G N 1
ATOM 15284 C CA . ARG G 4 4 ? 101.663 4.255 66.757 1.00 28.52 4 ARG G CA 1
ATOM 15285 C C . ARG G 4 4 ? 101.186 5.411 67.628 1.00 31.60 4 ARG G C 1
ATOM 15286 O O . ARG G 4 4 ? 101.994 6.196 68.122 1.00 28.90 4 ARG G O 1
ATOM 15294 N N . GLU G 4 5 ? 99.874 5.526 67.802 1.00 29.04 5 GLU G N 1
ATOM 15295 C CA . GLU G 4 5 ? 99.317 6.540 68.687 1.00 32.20 5 GLU G CA 1
ATOM 15296 C C . GLU G 4 5 ? 99.094 5.961 70.078 1.00 26.34 5 GLU G C 1
ATOM 15297 O O . GLU G 4 5 ? 98.906 4.753 70.229 1.00 22.25 5 GLU G O 1
ATOM 15303 N N . ILE G 4 6 ? 99.113 6.825 71.088 1.00 30.81 6 ILE G N 1
ATOM 15304 C CA . ILE G 4 6 ? 98.948 6.385 72.471 1.00 26.65 6 ILE G CA 1
ATOM 15305 C C . ILE G 4 6 ? 97.630 5.632 72.652 1.00 28.69 6 ILE G C 1
ATOM 15306 O O . ILE G 4 6 ? 97.586 4.626 73.363 1.00 26.44 6 ILE G O 1
ATOM 15311 N N . GLU G 4 7 ? 96.574 6.105 71.985 1.00 27.33 7 GLU G N 1
ATOM 15312 C CA . GLU G 4 7 ? 95.266 5.443 72.010 1.00 29.56 7 GLU G CA 1
ATOM 15313 C C . GLU G 4 7 ? 95.366 3.953 71.706 1.00 28.43 7 GLU G C 1
ATOM 15314 O O . GLU G 4 7 ? 94.674 3.139 72.316 1.00 28.04 7 GLU G O 1
ATOM 15320 N N . GLN G 4 8 ? 96.225 3.602 70.756 1.00 28.37 8 GLN G N 1
ATOM 15321 C CA . GLN G 4 8 ? 96.446 2.202 70.423 1.00 28.17 8 GLN G CA 1
ATOM 15322 C C . GLN G 4 8 ? 97.068 1.461 71.601 1.00 28.22 8 GLN G C 1
ATOM 15323 O O . GLN G 4 8 ? 96.714 0.317 71.881 1.00 30.85 8 GLN G O 1
ATOM 15329 N N . GLU G 4 9 ? 97.992 2.119 72.292 1.00 25.88 9 GLU G N 1
ATOM 15330 C CA . GLU G 4 9 ? 98.645 1.512 73.444 1.00 28.53 9 GLU G CA 1
ATOM 15331 C C . GLU G 4 9 ? 97.691 1.419 74.628 1.00 27.57 9 GLU G C 1
ATOM 15332 O O . GLU G 4 9 ? 97.715 0.440 75.377 1.00 26.77 9 GLU G O 1
ATOM 15338 N N . ARG G 4 10 ? 96.850 2.439 74.790 1.00 25.68 10 ARG G N 1
ATOM 15339 C CA . ARG G 4 10 ? 95.838 2.441 75.841 1.00 25.03 10 ARG G CA 1
ATOM 15340 C C . ARG G 4 10 ? 94.882 1.270 75.674 1.00 27.79 10 ARG G C 1
ATOM 15341 O O . ARG G 4 10 ? 94.624 0.525 76.619 1.00 23.78 10 ARG G O 1
ATOM 15349 N N . ALA G 4 11 ? 94.362 1.116 74.461 1.00 25.04 11 ALA G N 1
ATOM 15350 C CA . ALA G 4 11 ? 93.435 0.035 74.158 1.00 28.92 11 ALA G CA 1
ATOM 15351 C C . ALA G 4 11 ? 94.109 -1.318 74.369 1.00 27.21 11 ALA G C 1
ATOM 15352 O O . ALA G 4 11 ? 93.516 -2.235 74.934 1.00 29.03 11 ALA G O 1
ATOM 15354 N N . SER G 4 12 ? 95.354 -1.426 73.918 1.00 25.19 12 SER G N 1
ATOM 15355 C CA . SER G 4 12 ? 96.118 -2.662 74.056 1.00 29.79 12 SER G CA 1
ATOM 15356 C C . SER G 4 12 ? 96.326 -3.034 75.522 1.00 30.28 12 SER G C 1
ATOM 15357 O O . SER G 4 12 ? 96.044 -4.162 75.931 1.00 27.64 12 SER G O 1
ATOM 15360 N N . PHE G 4 13 ? 96.817 -2.076 76.305 1.00 29.87 13 PHE G N 1
ATOM 15361 C CA . PHE G 4 13 ? 97.068 -2.284 77.731 1.00 27.53 13 PHE G CA 1
ATOM 15362 C C . PHE G 4 13 ? 95.783 -2.641 78.467 1.00 27.18 13 PHE G C 1
ATOM 15363 O O . PHE G 4 13 ? 95.762 -3.551 79.296 1.00 30.71 13 PHE G O 1
ATOM 15371 N N . ALA G 4 14 ? 94.712 -1.923 78.145 1.00 28.67 14 ALA G N 1
ATOM 15372 C CA . ALA G 4 14 ? 93.420 -2.126 78.790 1.00 25.05 14 ALA G CA 1
ATOM 15373 C C . ALA G 4 14 ? 92.879 -3.529 78.536 1.00 27.66 14 ALA G C 1
ATOM 15374 O O . ALA G 4 14 ? 92.385 -4.190 79.449 1.00 27.76 14 ALA G O 1
ATOM 15376 N N . PHE G 4 15 ? 92.966 -3.976 77.289 1.00 29.94 15 PHE G N 1
ATOM 15377 C CA . PHE G 4 15 ? 92.540 -5.325 76.937 1.00 30.99 15 PHE G CA 1
ATOM 15378 C C . PHE G 4 15 ? 93.374 -6.368 77.684 1.00 27.82 15 PHE G C 1
ATOM 15379 O O . PHE G 4 15 ? 92.843 -7.365 78.175 1.00 28.90 15 PHE G O 1
ATOM 15387 N N . LYS G 4 16 ? 94.676 -6.120 77.785 1.00 31.11 16 LYS G N 1
ATOM 15388 C CA . LYS G 4 16 ? 95.587 -7.073 78.413 1.00 31.65 16 LYS G CA 1
ATOM 15389 C C . LYS G 4 16 ? 95.315 -7.251 79.907 1.00 34.22 16 LYS G C 1
ATOM 15390 O O . LYS G 4 16 ? 95.280 -8.378 80.404 1.00 31.35 16 LYS G O 1
ATOM 15396 N N . VAL G 4 17 ? 95.122 -6.146 80.622 1.00 30.52 17 VAL G N 1
ATOM 15397 C CA . VAL G 4 17 ? 94.908 -6.228 82.064 1.00 32.03 17 VAL G CA 1
ATOM 15398 C C . VAL G 4 17 ? 93.510 -6.753 82.394 1.00 33.11 17 VAL G C 1
ATOM 15399 O O . VAL G 4 17 ? 93.325 -7.429 83.402 1.00 33.86 17 VAL G O 1
ATOM 15403 N N . VAL G 4 18 ? 92.532 -6.466 81.541 1.00 30.38 18 VAL G N 1
ATOM 15404 C CA . VAL G 4 18 ? 91.173 -6.944 81.778 1.00 31.44 18 VAL G CA 1
ATOM 15405 C C . VAL G 4 18 ? 91.086 -8.439 81.463 1.00 38.04 18 VAL G C 1
ATOM 15406 O O . VAL G 4 18 ? 90.390 -9.190 82.147 1.00 39.75 18 VAL G O 1
ATOM 15410 N N . SER G 4 19 ? 91.812 -8.870 80.436 1.00 35.38 19 SER G N 1
ATOM 15411 C CA . SER G 4 19 ? 91.877 -10.289 80.098 1.00 41.72 19 SER G CA 1
ATOM 15412 C C . SER G 4 19 ? 92.634 -11.069 81.172 1.00 41.91 19 SER G C 1
ATOM 15413 O O . SER G 4 19 ? 92.349 -12.240 81.420 1.00 43.67 19 SER G O 1
ATOM 15416 N N . ASP G 4 20 ? 93.600 -10.411 81.805 1.00 42.60 20 ASP G N 1
ATOM 15417 C CA . ASP G 4 20 ? 94.398 -11.044 82.851 1.00 46.05 20 ASP G CA 1
ATOM 15418 C C . ASP G 4 20 ? 93.545 -11.370 84.074 1.00 42.28 20 ASP G C 1
ATOM 15419 O O . ASP G 4 20 ? 93.729 -12.402 84.716 1.00 44.36 20 ASP G O 1
ATOM 15424 N N . ILE G 4 21 ? 92.609 -10.483 84.391 1.00 45.15 21 ILE G N 1
ATOM 15425 C CA . ILE G 4 21 ? 91.695 -10.701 85.505 1.00 46.41 21 ILE G CA 1
ATOM 15426 C C . ILE G 4 21 ? 90.720 -11.831 85.198 1.00 47.67 21 ILE G C 1
ATOM 15427 O O . ILE G 4 21 ? 90.488 -12.710 86.027 1.00 53.91 21 ILE G O 1
ATOM 15432 N N . LYS G 4 22 ? 90.158 -11.795 83.995 1.00 47.41 22 LYS G N 1
ATOM 15433 C CA . LYS G 4 22 ? 89.188 -12.788 83.550 1.00 48.59 22 LYS G CA 1
ATOM 15434 C C . LYS G 4 22 ? 89.816 -14.181 83.507 1.00 48.43 22 LYS G C 1
ATOM 15435 O O . LYS G 4 22 ? 89.142 -15.187 83.722 1.00 51.21 22 LYS G O 1
ATOM 15441 N N . ASP G 4 23 ? 91.116 -14.223 83.236 1.00 47.70 23 ASP G N 1
ATOM 15442 C CA . ASP G 4 23 ? 91.859 -15.477 83.177 1.00 50.64 23 ASP G CA 1
ATOM 15443 C C . ASP G 4 23 ? 92.141 -16.023 84.575 1.00 55.02 23 ASP G C 1
ATOM 15444 O O . ASP G 4 23 ? 91.946 -17.210 84.838 1.00 55.57 23 ASP G O 1
ATOM 15449 N N . LYS G 4 24 ? 92.596 -15.148 85.466 1.00 50.77 24 LYS G N 1
ATOM 15450 C CA . LYS G 4 24 ? 92.969 -15.546 86.820 1.00 51.90 24 LYS G CA 1
ATOM 15451 C C . LYS G 4 24 ? 91.762 -15.770 87.729 1.00 51.19 24 LYS G C 1
ATOM 15452 O O . LYS G 4 24 ? 91.880 -16.403 88.779 1.00 51.16 24 LYS G O 1
ATOM 15458 N N . TYR G 4 25 ? 90.606 -15.245 87.333 1.00 48.12 25 TYR G N 1
ATOM 15459 C CA . TYR G 4 25 ? 89.407 -15.358 88.159 1.00 45.80 25 TYR G CA 1
ATOM 15460 C C . TYR G 4 25 ? 88.160 -15.629 87.324 1.00 48.87 25 TYR G C 1
ATOM 15461 O O . TYR G 4 25 ? 87.130 -14.975 87.497 1.00 50.94 25 TYR G O 1
ATOM 15470 N N . SER G 4 26 ? 88.257 -16.608 86.430 1.00 48.05 26 SER G N 1
ATOM 15471 C CA . SER G 4 26 ? 87.150 -16.973 85.553 1.00 46.90 26 SER G CA 1
ATOM 15472 C C . SER G 4 26 ? 85.941 -17.489 86.330 1.00 48.08 26 SER G C 1
ATOM 15473 O O . SER G 4 26 ? 84.797 -17.267 85.933 1.00 43.20 26 SER G O 1
ATOM 15476 N N . GLN G 4 27 ? 86.199 -18.173 87.440 1.00 50.42 27 GLN G N 1
ATOM 15477 C CA . GLN G 4 27 ? 85.128 -18.728 88.260 1.00 53.80 27 GLN G CA 1
ATOM 15478 C C . GLN G 4 27 ? 84.624 -17.717 89.288 1.00 54.22 27 GLN G C 1
ATOM 15479 O O . GLN G 4 27 ? 83.598 -17.934 89.932 1.00 55.34 27 GLN G O 1
ATOM 15481 N N . ASN G 4 28 ? 85.344 -16.610 89.433 1.00 54.54 28 ASN G N 1
ATOM 15482 C CA . ASN G 4 28 ? 84.988 -15.593 90.415 1.00 48.79 28 ASN G CA 1
ATOM 15483 C C . ASN G 4 28 ? 84.323 -14.381 89.770 1.00 49.02 28 ASN G C 1
ATOM 15484 O O . ASN G 4 28 ? 84.999 -13.457 89.318 1.00 49.55 28 ASN G O 1
ATOM 15489 N N . LYS G 4 29 ? 82.994 -14.388 89.735 1.00 40.56 29 LYS G N 1
ATOM 15490 C CA . LYS G 4 29 ? 82.241 -13.283 89.156 1.00 44.90 29 LYS G CA 1
ATOM 15491 C C . LYS G 4 29 ? 82.261 -12.064 90.074 1.00 48.65 29 LYS G C 1
ATOM 15492 O O . LYS G 4 29 ? 82.094 -10.932 89.619 1.00 47.55 29 LYS G O 1
ATOM 15494 N N . LYS G 4 30 ? 82.470 -12.301 91.366 1.00 47.12 30 LYS G N 1
ATOM 15495 C CA . LYS G 4 30 ? 82.528 -11.218 92.340 1.00 45.57 30 LYS G CA 1
ATOM 15496 C C . LYS G 4 30 ? 83.739 -10.323 92.094 1.00 43.93 30 LYS G C 1
ATOM 15497 O O . LYS G 4 30 ? 83.617 -9.101 92.084 1.00 47.32 30 LYS G O 1
ATOM 15499 N N . VAL G 4 31 ? 84.904 -10.936 91.895 1.00 40.65 31 VAL G N 1
ATOM 15500 C CA . VAL G 4 31 ? 86.128 -10.188 91.620 1.00 40.89 31 VAL G CA 1
ATOM 15501 C C . VAL G 4 31 ? 85.988 -9.367 90.342 1.00 42.88 31 VAL G C 1
ATOM 15502 O O . VAL G 4 31 ? 86.369 -8.196 90.302 1.00 41.35 31 VAL G O 1
ATOM 15506 N N . GLN G 4 32 ? 85.423 -9.982 89.306 1.00 43.53 32 GLN G N 1
ATOM 15507 C CA . GLN G 4 32 ? 85.209 -9.301 88.033 1.00 44.50 32 GLN G CA 1
ATOM 15508 C C . GLN G 4 32 ? 84.222 -8.148 88.175 1.00 39.20 32 GLN G C 1
ATOM 15509 O O . GLN G 4 32 ? 84.461 -7.052 87.671 1.00 38.92 32 GLN G O 1
ATOM 15515 N N . GLY G 4 33 ? 83.115 -8.404 88.865 1.00 38.63 33 GLY G N 1
ATOM 15516 C CA . GLY G 4 33 ? 82.091 -7.397 89.070 1.00 43.85 33 GLY G CA 1
ATOM 15517 C C . GLY G 4 33 ? 82.583 -6.216 89.884 1.00 41.43 33 GLY G C 1
ATOM 15518 O O . GLY G 4 33 ? 82.190 -5.076 89.638 1.00 40.28 33 GLY G O 1
ATOM 15519 N N . LYS G 4 34 ? 83.449 -6.487 90.856 1.00 41.90 34 LYS G N 1
ATOM 15520 C CA . LYS G 4 34 ? 83.999 -5.435 91.702 1.00 39.19 34 LYS G CA 1
ATOM 15521 C C . LYS G 4 34 ? 84.974 -4.567 90.921 1.00 38.17 34 LYS G C 1
ATOM 15522 O O . LYS G 4 34 ? 84.964 -3.343 91.047 1.00 37.56 34 LYS G O 1
ATOM 15528 N N . TYR G 4 35 ? 85.821 -5.205 90.119 1.00 33.47 35 TYR G N 1
ATOM 15529 C CA . TYR G 4 35 ? 86.809 -4.479 89.331 1.00 35.67 35 TYR G CA 1
ATOM 15530 C C . TYR G 4 35 ? 86.136 -3.508 88.370 1.00 33.31 35 TYR G C 1
ATOM 15531 O O . TYR G 4 35 ? 86.577 -2.367 88.221 1.00 27.01 35 TYR G O 1
ATOM 15540 N N . SER G 4 36 ? 85.068 -3.973 87.724 1.00 32.81 36 SER G N 1
ATOM 15541 C CA . SER G 4 36 ? 84.310 -3.151 86.787 1.00 38.95 36 SER G CA 1
ATOM 15542 C C . SER G 4 36 ? 83.666 -1.964 87.493 1.00 37.07 36 SER G C 1
ATOM 15543 O O . SER G 4 36 ? 83.658 -0.853 86.968 1.00 35.66 36 SER G O 1
ATOM 15546 N N . SER G 4 37 ? 83.129 -2.208 88.684 1.00 39.79 37 SER G N 1
ATOM 15547 C CA . SER G 4 37 ? 82.544 -1.144 89.491 1.00 39.28 37 SER G CA 1
ATOM 15548 C C . SER G 4 37 ? 83.590 -0.107 89.877 1.00 34.36 37 SER G C 1
ATOM 15549 O O . SER G 4 37 ? 83.322 1.093 89.862 1.00 35.70 37 SER G O 1
ATOM 15552 N N . TYR G 4 38 ? 84.787 -0.574 90.217 1.00 31.09 38 TYR G N 1
ATOM 15553 C CA . TYR G 4 38 ? 85.842 0.319 90.687 1.00 36.14 38 TYR G CA 1
ATOM 15554 C C . TYR G 4 38 ? 86.484 1.071 89.527 1.00 30.57 38 TYR G C 1
ATOM 15555 O O . TYR G 4 38 ? 86.919 2.212 89.679 1.00 31.37 38 TYR G O 1
ATOM 15564 N N . ALA G 4 39 ? 86.548 0.427 88.369 1.00 32.33 39 ALA G N 1
ATOM 15565 C CA . ALA G 4 39 ? 87.038 1.086 87.167 1.00 30.26 39 ALA G CA 1
ATOM 15566 C C . ALA G 4 39 ? 86.069 2.187 86.743 1.00 27.62 39 ALA G C 1
ATOM 15567 O O . ALA G 4 39 ? 86.486 3.250 86.294 1.00 29.04 39 ALA G O 1
ATOM 15569 N N . GLU G 4 40 ? 84.774 1.922 86.892 1.00 29.43 40 GLU G N 1
ATOM 15570 C CA . GLU G 4 40 ? 83.741 2.904 86.570 1.00 32.07 40 GLU G CA 1
ATOM 15571 C C . GLU G 4 40 ? 83.762 4.083 87.538 1.00 34.17 40 GLU G C 1
ATOM 15572 O O . GLU G 4 40 ? 83.547 5.227 87.146 1.00 32.55 40 GLU G O 1
ATOM 15578 N N . LYS G 4 41 ? 84.022 3.792 88.807 1.00 30.31 41 LYS G N 1
ATOM 15579 C CA . LYS G 4 41 ? 84.006 4.809 89.850 1.00 34.34 41 LYS G CA 1
ATOM 15580 C C . LYS G 4 41 ? 85.245 5.702 89.799 1.00 29.32 41 LYS G C 1
ATOM 15581 O O . LYS G 4 41 ? 85.171 6.895 90.093 1.00 32.75 41 LYS G O 1
ATOM 15587 N N . ALA G 4 42 ? 86.374 5.118 89.406 1.00 24.41 42 ALA G N 1
ATOM 15588 C CA . ALA G 4 42 ? 87.681 5.771 89.519 1.00 26.38 42 ALA G CA 1
ATOM 15589 C C . ALA G 4 42 ? 87.815 7.155 88.849 1.00 27.05 42 ALA G C 1
ATOM 15590 O O . ALA G 4 42 ? 88.333 8.078 89.480 1.00 24.08 42 ALA G O 1
ATOM 15592 N N . PRO G 4 43 ? 87.369 7.313 87.581 1.00 26.12 43 PRO G N 1
ATOM 15593 C CA . PRO G 4 43 ? 87.534 8.635 86.956 1.00 22.98 43 PRO G CA 1
ATOM 15594 C C . PRO G 4 43 ? 86.776 9.756 87.666 1.00 22.74 43 PRO G C 1
ATOM 15595 O O . PRO G 4 43 ? 87.230 10.899 87.665 1.00 24.25 43 PRO G O 1
ATOM 15599 N N . THR G 4 44 ? 85.630 9.432 88.251 1.00 25.46 44 THR G N 1
ATOM 15600 C CA . THR G 4 44 ? 84.823 10.435 88.934 1.00 27.36 44 THR G CA 1
ATOM 15601 C C . THR G 4 44 ? 85.511 10.898 90.212 1.00 30.26 44 THR G C 1
ATOM 15602 O O . THR G 4 44 ? 85.480 12.082 90.551 1.00 26.63 44 THR G O 1
ATOM 15606 N N . ILE G 4 45 ? 86.136 9.958 90.916 1.00 28.98 45 ILE G N 1
ATOM 15607 C CA . ILE G 4 45 ? 86.885 10.286 92.125 1.00 29.44 45 ILE G CA 1
ATOM 15608 C C . ILE G 4 45 ? 88.061 11.194 91.782 1.00 24.20 45 ILE G C 1
ATOM 15609 O O . ILE G 4 45 ? 88.359 12.138 92.510 1.00 27.52 45 ILE G O 1
ATOM 15614 N N . ILE G 4 46 ? 88.711 10.913 90.656 1.00 28.46 46 ILE G N 1
ATOM 15615 C CA . ILE G 4 46 ? 89.857 11.700 90.212 1.00 26.98 46 ILE G CA 1
ATOM 15616 C C . ILE G 4 46 ? 89.465 13.136 89.881 1.00 26.07 46 ILE G C 1
ATOM 15617 O O . ILE G 4 46 ? 90.165 14.079 90.247 1.00 27.90 46 ILE G O 1
ATOM 15622 N N . LEU G 4 47 ? 88.345 13.299 89.186 1.00 25.32 47 LEU G N 1
ATOM 15623 C CA . LEU G 4 47 ? 87.863 14.628 88.826 1.00 24.60 47 LEU G CA 1
ATOM 15624 C C . LEU G 4 47 ? 87.460 15.457 90.051 1.00 28.54 47 LEU G C 1
ATOM 15625 O O . LEU G 4 47 ? 87.725 16.658 90.108 1.00 33.08 47 LEU G O 1
ATOM 15630 N N . ASN G 4 48 ? 86.834 14.815 91.032 1.00 27.57 48 ASN G N 1
ATOM 15631 C CA . ASN G 4 48 ? 86.396 15.517 92.238 1.00 30.02 48 ASN G CA 1
ATOM 15632 C C . ASN G 4 48 ? 87.497 15.680 93.292 1.00 29.81 48 ASN G C 1
ATOM 15633 O O . ASN G 4 48 ? 87.659 16.761 93.858 1.00 35.37 48 ASN G O 1
ATOM 15638 N N . ASN G 4 49 ? 88.256 14.619 93.552 1.00 24.65 49 ASN G N 1
ATOM 15639 C CA . ASN G 4 49 ? 89.226 14.633 94.649 1.00 29.22 49 ASN G CA 1
ATOM 15640 C C . ASN G 4 49 ? 90.691 14.674 94.215 1.00 32.49 49 ASN G C 1
ATOM 15641 O O . ASN G 4 49 ? 91.563 15.018 95.010 1.00 27.08 49 ASN G O 1
ATOM 15646 N N . GLY G 4 50 ? 90.965 14.314 92.965 1.00 26.52 50 GLY G N 1
ATOM 15647 C CA . GLY G 4 50 ? 92.331 14.319 92.470 1.00 26.38 50 GLY G CA 1
ATOM 15648 C C . GLY G 4 50 ? 92.896 12.921 92.295 1.00 25.81 50 GLY G C 1
ATOM 15649 O O . GLY G 4 50 ? 92.419 11.966 92.912 1.00 26.74 50 GLY G O 1
ATOM 15650 N N . LEU G 4 51 ? 93.915 12.806 91.447 1.00 24.48 51 LEU G N 1
ATOM 15651 C CA . LEU G 4 51 ? 94.557 11.523 91.169 1.00 27.39 51 LEU G CA 1
ATOM 15652 C C . LEU G 4 51 ? 95.279 10.959 92.394 1.00 23.32 51 LEU G C 1
ATOM 15653 O O . LEU G 4 51 ? 95.170 9.772 92.695 1.00 26.53 51 LEU G O 1
ATOM 15658 N N . GLY G 4 52 ? 96.020 11.813 93.092 1.00 26.17 52 GLY G N 1
ATOM 15659 C CA . GLY G 4 52 ? 96.742 11.393 94.281 1.00 28.02 52 GLY G CA 1
ATOM 15660 C C . GLY G 4 52 ? 95.815 10.813 95.332 1.00 24.42 52 GLY G C 1
ATOM 15661 O O . GLY G 4 52 ? 96.101 9.770 95.921 1.00 27.01 52 GLY G O 1
ATOM 15662 N N . ALA G 4 53 ? 94.690 11.486 95.553 1.00 24.20 53 ALA G N 1
ATOM 15663 C CA . ALA G 4 53 ? 93.708 11.040 96.535 1.00 25.04 53 ALA G CA 1
ATOM 15664 C C . ALA G 4 53 ? 93.034 9.750 96.096 1.00 25.64 53 ALA G C 1
ATOM 15665 O O . ALA G 4 53 ? 92.561 8.977 96.925 1.00 26.32 53 ALA G O 1
ATOM 15667 N N . THR G 4 54 ? 92.985 9.529 94.786 1.00 24.25 54 THR G N 1
ATOM 15668 C CA . THR G 4 54 ? 92.374 8.329 94.229 1.00 24.35 54 THR G CA 1
ATOM 15669 C C . THR G 4 54 ? 93.281 7.118 94.422 1.00 25.43 54 THR G C 1
ATOM 15670 O O . THR G 4 54 ? 92.829 6.057 94.852 1.00 28.30 54 THR G O 1
ATOM 15674 N N . LEU G 4 55 ? 94.559 7.281 94.098 1.00 23.08 55 LEU G N 1
ATOM 15675 C CA . LEU G 4 55 ? 95.543 6.226 94.308 1.00 26.34 55 LEU G CA 1
ATOM 15676 C C . LEU G 4 55 ? 95.664 5.878 95.791 1.00 29.29 55 LEU G C 1
ATOM 15677 O O . LEU G 4 55 ? 95.761 4.706 96.153 1.00 29.31 55 LEU G O 1
ATOM 15682 N N . ALA G 4 56 ? 95.647 6.899 96.643 1.00 27.20 56 ALA G N 1
ATOM 15683 C CA . ALA G 4 56 ? 95.695 6.690 98.088 1.00 28.56 56 ALA G CA 1
ATOM 15684 C C . ALA G 4 56 ? 94.412 6.032 98.582 1.00 28.72 56 ALA G C 1
ATOM 15685 O O . ALA G 4 56 ? 94.438 5.231 99.514 1.00 28.08 56 ALA G O 1
ATOM 15687 N N . PHE G 4 57 ? 93.293 6.373 97.949 1.00 27.35 57 PHE G N 1
ATOM 15688 C CA . PHE G 4 57 ? 92.000 5.791 98.300 1.00 29.24 57 PHE G CA 1
ATOM 15689 C C . PHE G 4 57 ? 92.006 4.280 98.083 1.00 33.43 57 PHE G C 1
ATOM 15690 O O . PHE G 4 57 ? 91.464 3.524 98.891 1.00 33.70 57 PHE G O 1
ATOM 15698 N N . PHE G 4 58 ? 92.633 3.847 96.994 1.00 30.02 58 PHE G N 1
ATOM 15699 C CA . PHE G 4 58 ? 92.737 2.423 96.686 1.00 33.33 58 PHE G CA 1
ATOM 15700 C C . PHE G 4 58 ? 93.628 1.705 97.695 1.00 31.60 58 PHE G C 1
ATOM 15701 O O . PHE G 4 58 ? 93.297 0.616 98.160 1.00 33.25 58 PHE G O 1
ATOM 15709 N N . LEU G 4 59 ? 94.761 2.320 98.021 1.00 28.71 59 LEU G N 1
ATOM 15710 C CA . LEU G 4 59 ? 95.721 1.726 98.947 1.00 35.95 59 LEU G CA 1
ATOM 15711 C C . LEU G 4 59 ? 95.136 1.580 100.345 1.00 36.70 59 LEU G C 1
ATOM 15712 O O . LEU G 4 59 ? 95.381 0.586 101.029 1.00 40.29 59 LEU G O 1
ATOM 15717 N N . SER G 4 60 ? 94.360 2.575 100.761 1.00 34.19 60 SER G N 1
ATOM 15718 C CA . SER G 4 60 ? 93.711 2.556 102.064 1.00 34.63 60 SER G CA 1
ATOM 15719 C C . SER G 4 60 ? 92.721 1.398 102.168 1.00 40.12 60 SER G C 1
ATOM 15720 O O . SER G 4 60 ? 92.488 0.867 103.254 1.00 37.76 60 SER G O 1
ATOM 15723 N N . LYS G 4 61 ? 92.139 1.012 101.035 1.00 35.45 61 LYS G N 1
ATOM 15724 C CA . LYS G 4 61 ? 91.250 -0.146 100.981 1.00 31.26 61 LYS G CA 1
ATOM 15725 C C . LYS G 4 61 ? 92.033 -1.430 101.226 1.00 34.20 61 LYS G C 1
ATOM 15726 O O . LYS G 4 61 ? 91.492 -2.413 101.731 1.00 37.19 61 LYS G O 1
ATOM 15732 N N . LEU G 4 62 ? 93.309 -1.416 100.856 1.00 32.80 62 LEU G N 1
ATOM 15733 C CA . LEU G 4 62 ? 94.184 -2.564 101.065 1.00 38.54 62 LEU G CA 1
ATOM 15734 C C . LEU G 4 62 ? 94.892 -2.455 102.413 1.00 38.08 62 LEU G C 1
ATOM 15735 O O . LEU G 4 62 ? 95.720 -3.298 102.758 1.00 37.64 62 LEU G O 1
ATOM 15740 N N . GLU G 4 63 ? 94.554 -1.404 103.158 1.00 38.75 63 GLU G N 1
ATOM 15741 C CA . GLU G 4 63 ? 95.171 -1.093 104.446 1.00 42.09 63 GLU G CA 1
ATOM 15742 C C . GLU G 4 63 ? 96.692 -1.041 104.356 1.00 42.69 63 GLU G C 1
ATOM 15743 O O . GLU G 4 63 ? 97.401 -1.500 105.254 1.00 41.80 63 GLU G O 1
ATOM 15749 N N . LYS G 4 64 ? 97.181 -0.469 103.262 1.00 38.77 64 LYS G N 1
ATOM 15750 C CA . LYS G 4 64 ? 98.605 -0.240 103.076 1.00 38.65 64 LYS G CA 1
ATOM 15751 C C . LYS G 4 64 ? 98.951 1.197 103.446 1.00 38.51 64 LYS G C 1
ATOM 15752 O O . LYS G 4 64 ? 98.119 2.092 103.299 1.00 42.20 64 LYS G O 1
ATOM 15758 N N . PRO G 4 65 ? 100.178 1.426 103.933 1.00 40.25 65 PRO G N 1
ATOM 15759 C CA . PRO G 4 65 ? 100.607 2.800 104.213 1.00 42.54 65 PRO G CA 1
ATOM 15760 C C . PRO G 4 65 ? 100.740 3.595 102.919 1.00 41.22 65 PRO G C 1
ATOM 15761 O O . PRO G 4 65 ? 101.615 3.299 102.106 1.00 38.69 65 PRO G O 1
ATOM 15765 N N . ILE G 4 66 ? 99.887 4.600 102.743 1.00 42.32 66 ILE G N 1
ATOM 15766 C CA . ILE G 4 66 ? 99.796 5.331 101.479 1.00 42.21 66 ILE G CA 1
ATOM 15767 C C . ILE G 4 66 ? 101.070 6.095 101.127 1.00 43.53 66 ILE G C 1
ATOM 15768 O O . ILE G 4 66 ? 101.172 6.682 100.052 1.00 44.46 66 ILE G O 1
ATOM 15773 N N . ASP G 4 67 ? 102.037 6.080 102.037 1.00 43.02 67 ASP G N 1
ATOM 15774 C CA . ASP G 4 67 ? 103.284 6.807 101.850 1.00 44.34 67 ASP G CA 1
ATOM 15775 C C . ASP G 4 67 ? 104.469 5.878 101.605 1.00 42.65 67 ASP G C 1
ATOM 15776 O O . ASP G 4 67 ? 105.504 6.308 101.101 1.00 50.52 67 ASP G O 1
ATOM 15781 N N . ASP G 4 68 ? 104.320 4.608 101.971 1.00 43.78 68 ASP G N 1
ATOM 15782 C CA . ASP G 4 68 ? 105.434 3.666 101.902 1.00 45.54 68 ASP G CA 1
ATOM 15783 C C . ASP G 4 68 ? 105.076 2.399 101.135 1.00 45.54 68 ASP G C 1
ATOM 15784 O O . ASP G 4 68 ? 105.269 1.290 101.634 1.00 44.97 68 ASP G O 1
ATOM 15786 N N . VAL G 4 69 ? 104.555 2.564 99.924 1.00 43.03 69 VAL G N 1
ATOM 15787 C CA . VAL G 4 69 ? 104.201 1.421 99.090 1.00 41.03 69 VAL G CA 1
ATOM 15788 C C . VAL G 4 69 ? 104.611 1.636 97.636 1.00 41.38 69 VAL G C 1
ATOM 15789 O O . VAL G 4 69 ? 104.198 2.607 96.999 1.00 43.40 69 VAL G O 1
ATOM 15793 N N . ASP G 4 70 ? 105.437 0.734 97.115 1.00 34.88 70 ASP G N 1
ATOM 15794 C CA . ASP G 4 70 ? 105.752 0.738 95.693 1.00 39.58 70 ASP G CA 1
ATOM 15795 C C . ASP G 4 70 ? 104.750 -0.152 94.969 1.00 35.44 70 ASP G C 1
ATOM 15796 O O . ASP G 4 70 ? 104.422 -1.237 95.450 1.00 35.28 70 ASP G O 1
ATOM 15801 N N . TYR G 4 71 ? 104.258 0.307 93.822 1.00 33.88 71 TYR G N 1
ATOM 15802 C CA . TYR G 4 71 ? 103.189 -0.400 93.124 1.00 30.79 71 TYR G CA 1
ATOM 15803 C C . TYR G 4 71 ? 103.597 -1.818 92.737 1.00 29.92 71 TYR G C 1
ATOM 15804 O O . TYR G 4 71 ? 102.771 -2.729 92.752 1.00 35.75 71 TYR G O 1
ATOM 15813 N N . LYS G 4 72 ? 104.871 -2.003 92.405 1.00 30.65 72 LYS G N 1
ATOM 15814 C CA . LYS G 4 72 ? 105.366 -3.312 91.989 1.00 39.12 72 LYS G CA 1
ATOM 15815 C C . LYS G 4 72 ? 105.277 -4.338 93.117 1.00 43.43 72 LYS G C 1
ATOM 15816 O O . LYS G 4 72 ? 105.150 -5.538 92.868 1.00 47.54 72 LYS G O 1
ATOM 15822 N N . SER G 4 73 ? 105.328 -3.863 94.357 1.00 37.02 73 SER G N 1
ATOM 15823 C CA . SER G 4 73 ? 105.285 -4.749 95.513 1.00 41.71 73 SER G CA 1
ATOM 15824 C C . SER G 4 73 ? 103.877 -5.275 95.767 1.00 41.82 73 SER G C 1
ATOM 15825 O O . SER G 4 73 ? 103.694 -6.252 96.492 1.00 45.17 73 SER G O 1
ATOM 15828 N N . ILE G 4 74 ? 102.882 -4.626 95.172 1.00 40.55 74 ILE G N 1
ATOM 15829 C CA . ILE G 4 74 ? 101.496 -5.035 95.365 1.00 39.28 74 ILE G CA 1
ATOM 15830 C C . ILE G 4 74 ? 101.144 -6.226 94.479 1.00 43.35 74 ILE G C 1
ATOM 15831 O O . ILE G 4 74 ? 101.209 -6.143 93.254 1.00 43.56 74 ILE G O 1
ATOM 15836 N N . ASN G 4 75 ? 100.783 -7.338 95.111 1.00 45.74 75 ASN G N 1
ATOM 15837 C CA . ASN G 4 75 ? 100.349 -8.528 94.388 1.00 47.58 75 ASN G CA 1
ATOM 15838 C C . ASN G 4 75 ? 98.881 -8.807 94.683 1.00 45.34 75 ASN G C 1
ATOM 15839 O O . ASN G 4 75 ? 98.539 -9.262 95.774 1.00 45.53 75 ASN G O 1
ATOM 15841 N N . PRO G 4 76 ? 98.005 -8.525 93.707 1.00 44.22 76 PRO G N 1
ATOM 15842 C CA . PRO G 4 76 ? 96.551 -8.660 93.863 1.00 45.62 76 PRO G CA 1
ATOM 15843 C C . PRO G 4 76 ? 96.109 -10.080 94.212 1.00 48.41 76 PRO G C 1
ATOM 15844 O O . PRO G 4 76 ? 95.053 -10.261 94.818 1.00 50.51 76 PRO G O 1
ATOM 15848 N N . GLU G 4 77 ? 96.917 -11.068 93.843 1.00 49.43 77 GLU G N 1
ATOM 15849 C CA . GLU G 4 77 ? 96.576 -12.470 94.067 1.00 56.06 77 GLU G CA 1
ATOM 15850 C C . GLU G 4 77 ? 96.881 -12.934 95.491 1.00 58.48 77 GLU G C 1
ATOM 15851 O O . GLU G 4 77 ? 96.923 -14.135 95.760 1.00 60.31 77 GLU G O 1
ATOM 15857 N N . SER G 4 78 ? 97.089 -11.985 96.399 1.00 54.92 78 SER G N 1
ATOM 15858 C CA . SER G 4 78 ? 97.408 -12.319 97.783 1.00 51.37 78 SER G CA 1
ATOM 15859 C C . SER G 4 78 ? 96.367 -11.768 98.751 1.00 54.04 78 SER G C 1
ATOM 15860 O O . SER G 4 78 ? 96.627 -11.649 99.948 1.00 57.56 78 SER G O 1
ATOM 15863 N N . PHE G 4 79 ? 95.187 -11.441 98.231 1.00 51.54 79 PHE G N 1
ATOM 15864 C CA . PHE G 4 79 ? 94.111 -10.910 99.062 1.00 47.13 79 PHE G CA 1
ATOM 15865 C C . PHE G 4 79 ? 92.920 -11.861 99.092 1.00 51.28 79 PHE G C 1
ATOM 15866 O O . PHE G 4 79 ? 92.697 -12.622 98.150 1.00 55.55 79 PHE G O 1
ATOM 15874 N N . GLY G 4 80 ? 92.156 -11.809 100.179 1.00 55.68 80 GLY G N 1
ATOM 15875 C CA . GLY G 4 80 ? 91.062 -12.740 100.392 1.00 55.22 80 GLY G CA 1
ATOM 15876 C C . GLY G 4 80 ? 89.752 -12.322 99.755 1.00 53.88 80 GLY G C 1
ATOM 15877 O O . GLY G 4 80 ? 89.276 -12.961 98.815 1.00 60.39 80 GLY G O 1
ATOM 15878 N N . ASN G 4 81 ? 89.161 -11.252 100.272 1.00 49.80 81 ASN G N 1
ATOM 15879 C CA . ASN G 4 81 ? 87.892 -10.756 99.752 1.00 52.28 81 ASN G CA 1
ATOM 15880 C C . ASN G 4 81 ? 88.017 -10.264 98.315 1.00 51.75 81 ASN G C 1
ATOM 15881 O O . ASN G 4 81 ? 89.101 -9.883 97.870 1.00 46.93 81 ASN G O 1
ATOM 15886 N N . ALA G 4 82 ? 86.898 -10.272 97.598 1.00 49.81 82 ALA G N 1
ATOM 15887 C CA . ALA G 4 82 ? 86.864 -9.846 96.206 1.00 50.62 82 ALA G CA 1
ATOM 15888 C C . ALA G 4 82 ? 87.160 -8.357 96.066 1.00 46.03 82 ALA G C 1
ATOM 15889 O O . ALA G 4 82 ? 87.724 -7.922 95.062 1.00 46.36 82 ALA G O 1
ATOM 15891 N N . GLU G 4 83 ? 86.776 -7.582 97.076 1.00 47.31 83 GLU G N 1
ATOM 15892 C CA . GLU G 4 83 ? 86.961 -6.136 97.049 1.00 45.88 83 GLU G CA 1
ATOM 15893 C C . GLU G 4 83 ? 88.435 -5.760 96.978 1.00 43.69 83 GLU G C 1
ATOM 15894 O O . GLU G 4 83 ? 88.850 -5.008 96.094 1.00 40.19 83 GLU G O 1
ATOM 15900 N N . ASN G 4 84 ? 89.225 -6.292 97.905 1.00 37.67 84 ASN G N 1
ATOM 15901 C CA . ASN G 4 84 ? 90.642 -5.958 97.977 1.00 41.56 84 ASN G CA 1
ATOM 15902 C C . ASN G 4 84 ? 91.421 -6.510 96.795 1.00 37.89 84 ASN G C 1
ATOM 15903 O O . ASN G 4 84 ? 92.425 -5.933 96.381 1.00 35.36 84 ASN G O 1
ATOM 15908 N N . ILE G 4 85 ? 90.959 -7.631 96.254 1.00 40.98 85 ILE G N 1
ATOM 15909 C CA . ILE G 4 85 ? 91.565 -8.187 95.054 1.00 42.76 85 ILE G CA 1
ATOM 15910 C C . ILE G 4 85 ? 91.391 -7.203 93.900 1.00 31.34 85 ILE G C 1
ATOM 15911 O O . ILE G 4 85 ? 92.350 -6.873 93.205 1.00 33.07 85 ILE G O 1
ATOM 15916 N N . ALA G 4 86 ? 90.165 -6.718 93.730 1.00 32.28 86 ALA G N 1
ATOM 15917 C CA . ALA G 4 86 ? 89.837 -5.769 92.669 1.00 36.10 86 ALA G CA 1
ATOM 15918 C C . ALA G 4 86 ? 90.560 -4.431 92.838 1.00 33.62 86 ALA G C 1
ATOM 15919 O O . ALA G 4 86 ? 91.118 -3.900 91.876 1.00 34.71 86 ALA G O 1
ATOM 15921 N N . TYR G 4 87 ? 90.538 -3.886 94.053 1.00 38.59 87 TYR G N 1
ATOM 15922 C CA . TYR G 4 87 ? 91.234 -2.634 94.343 1.00 33.91 87 TYR G CA 1
ATOM 15923 C C . TYR G 4 87 ? 92.723 -2.759 94.051 1.00 34.25 87 TYR G C 1
ATOM 15924 O O . TYR G 4 87 ? 93.339 -1.841 93.508 1.00 30.60 87 TYR G O 1
ATOM 15933 N N . ALA G 4 88 ? 93.299 -3.900 94.415 1.00 32.63 88 ALA G N 1
ATOM 15934 C CA . ALA G 4 88 ? 94.719 -4.134 94.194 1.00 33.90 88 ALA G CA 1
ATOM 15935 C C . ALA G 4 88 ? 95.026 -4.188 92.704 1.00 33.68 88 ALA G C 1
ATOM 15936 O O . ALA G 4 88 ? 96.033 -3.648 92.254 1.00 32.37 88 ALA G O 1
ATOM 15938 N N . PHE G 4 89 ? 94.154 -4.846 91.947 1.00 33.28 89 PHE G N 1
ATOM 15939 C CA . PHE G 4 89 ? 94.289 -4.914 90.495 1.00 35.53 89 PHE G CA 1
ATOM 15940 C C . PHE G 4 89 ? 94.228 -3.524 89.864 1.00 29.70 89 PHE G C 1
ATOM 15941 O O . PHE G 4 89 ? 95.105 -3.147 89.088 1.00 30.40 89 PHE G O 1
ATOM 15949 N N . LEU G 4 90 ? 93.194 -2.765 90.214 1.00 29.09 90 LEU G N 1
ATOM 15950 C CA . LEU G 4 90 ? 92.981 -1.442 89.637 1.00 30.11 90 LEU G CA 1
ATOM 15951 C C . LEU G 4 90 ? 94.125 -0.490 89.959 1.00 31.12 90 LEU G C 1
ATOM 15952 O O . LEU G 4 90 ? 94.602 0.237 89.087 1.00 28.80 90 LEU G O 1
ATOM 15957 N N . TYR G 4 91 ? 94.559 -0.495 91.216 1.00 28.75 91 TYR G N 1
ATOM 15958 C CA . TYR G 4 91 ? 95.698 0.308 91.635 1.00 25.88 91 TYR G CA 1
ATOM 15959 C C . TYR G 4 91 ? 96.951 -0.105 90.875 1.00 27.25 91 TYR G C 1
ATOM 15960 O O . TYR G 4 91 ? 97.730 0.739 90.432 1.00 29.88 91 TYR G O 1
ATOM 15969 N N . LYS G 4 92 ? 97.141 -1.412 90.738 1.00 29.08 92 LYS G N 1
ATOM 15970 C CA . LYS G 4 92 ? 98.297 -1.958 90.037 1.00 30.06 92 LYS G CA 1
ATOM 15971 C C . LYS G 4 92 ? 98.295 -1.558 88.563 1.00 27.90 92 LYS G C 1
ATOM 15972 O O . LYS G 4 92 ? 99.308 -1.105 88.033 1.00 28.83 92 LYS G O 1
ATOM 15978 N N . HIS G 4 93 ? 97.153 -1.732 87.907 1.00 29.44 93 HIS G N 1
ATOM 15979 C CA . HIS G 4 93 ? 97.037 -1.438 86.483 1.00 27.27 93 HIS G CA 1
ATOM 15980 C C . HIS G 4 93 ? 97.237 0.047 86.203 1.00 25.49 93 HIS G C 1
ATOM 15981 O O . HIS G 4 93 ? 97.971 0.423 85.289 1.00 29.87 93 HIS G O 1
ATOM 15988 N N . LEU G 4 94 ? 96.588 0.887 87.002 1.00 26.88 94 LEU G N 1
ATOM 15989 C CA . LEU G 4 94 ? 96.704 2.330 86.848 1.00 22.03 94 LEU G CA 1
ATOM 15990 C C . LEU G 4 94 ? 98.132 2.800 87.079 1.00 26.88 94 LEU G C 1
ATOM 15991 O O . LEU G 4 94 ? 98.662 3.591 86.301 1.00 27.50 94 LEU G O 1
ATOM 15996 N N . SER G 4 95 ? 98.755 2.304 88.144 1.00 28.40 95 SER G N 1
ATOM 15997 C CA . SER G 4 95 ? 100.122 2.689 88.473 1.00 24.82 95 SER G CA 1
ATOM 15998 C C . SER G 4 95 ? 101.109 2.209 87.419 1.00 23.95 95 SER G C 1
ATOM 15999 O O . SER G 4 95 ? 102.006 2.948 87.020 1.00 27.03 95 SER G O 1
ATOM 16002 N N . THR G 4 96 ? 100.942 0.968 86.977 1.00 21.90 96 THR G N 1
ATOM 16003 C CA . THR G 4 96 ? 101.785 0.408 85.927 1.00 26.77 96 THR G CA 1
ATOM 16004 C C . THR G 4 96 ? 101.721 1.262 84.657 1.00 24.12 96 THR G C 1
ATOM 16005 O O . THR G 4 96 ? 102.745 1.522 84.024 1.00 26.84 96 THR G O 1
ATOM 16009 N N . TRP G 4 97 ? 100.523 1.715 84.298 1.00 26.99 97 TRP G N 1
ATOM 16010 C CA . TRP G 4 97 ? 100.368 2.540 83.101 1.00 25.82 97 TRP G CA 1
ATOM 16011 C C . TRP G 4 97 ? 101.121 3.862 83.217 1.00 25.17 97 TRP G C 1
ATOM 16012 O O . TRP G 4 97 ? 101.831 4.265 82.299 1.00 25.84 97 TRP G O 1
ATOM 16023 N N . LEU G 4 98 ? 100.956 4.539 84.347 1.00 26.05 98 LEU G N 1
ATOM 16024 C CA . LEU G 4 98 ? 101.619 5.818 84.565 1.00 26.41 98 LEU G CA 1
ATOM 16025 C C . LEU G 4 98 ? 103.129 5.643 84.705 1.00 29.35 98 LEU G C 1
ATOM 16026 O O . LEU G 4 98 ? 103.905 6.531 84.353 1.00 28.66 98 LEU G O 1
ATOM 16031 N N . ALA G 4 99 ? 103.542 4.488 85.214 1.00 28.44 99 ALA G N 1
ATOM 16032 C CA . ALA G 4 99 ? 104.955 4.249 85.483 1.00 31.33 99 ALA G CA 1
ATOM 16033 C C . ALA G 4 99 ? 105.691 3.647 84.290 1.00 28.34 99 ALA G C 1
ATOM 16034 O O . ALA G 4 99 ? 106.830 4.021 84.012 1.00 29.33 99 ALA G O 1
ATOM 16036 N N . GLU G 4 100 ? 105.045 2.724 83.584 1.00 27.95 100 GLU G N 1
ATOM 16037 C CA . GLU G 4 100 ? 105.724 1.997 82.510 1.00 31.76 100 GLU G CA 1
ATOM 16038 C C . GLU G 4 100 ? 105.000 2.046 81.167 1.00 33.14 100 GLU G C 1
ATOM 16039 O O . GLU G 4 100 ? 105.553 1.630 80.148 1.00 37.25 100 GLU G O 1
ATOM 16045 N N . GLY G 4 101 ? 103.771 2.550 81.155 1.00 34.81 101 GLY G N 1
ATOM 16046 C CA . GLY G 4 101 ? 102.997 2.592 79.925 1.00 28.74 101 GLY G CA 1
ATOM 16047 C C . GLY G 4 101 ? 102.695 1.190 79.432 1.00 33.47 101 GLY G C 1
ATOM 16048 O O . GLY G 4 101 ? 102.281 0.333 80.210 1.00 31.52 101 GLY G O 1
ATOM 16049 N N . ASN G 4 102 ? 102.912 0.947 78.143 1.00 31.50 102 ASN G N 1
ATOM 16050 C CA . ASN G 4 102 ? 102.674 -0.378 77.584 1.00 35.65 102 ASN G CA 1
ATOM 16051 C C . ASN G 4 102 ? 103.981 -1.098 77.266 1.00 39.05 102 ASN G C 1
ATOM 16052 O O . ASN G 4 102 ? 103.999 -2.069 76.509 1.00 40.18 102 ASN G O 1
ATOM 16057 N N . GLY G 4 103 ? 105.074 -0.616 77.850 1.00 37.28 103 GLY G N 1
ATOM 16058 C CA . GLY G 4 103 ? 106.380 -1.210 77.631 1.00 38.33 103 GLY G CA 1
ATOM 16059 C C . GLY G 4 103 ? 107.420 -0.193 77.206 1.00 38.34 103 GLY G C 1
ATOM 16060 O O . GLY G 4 103 ? 107.090 0.848 76.638 1.00 38.83 103 GLY G O 1
ATOM 16061 N N . LYS G 4 104 ? 108.684 -0.507 77.471 1.00 38.88 104 LYS G N 1
ATOM 16062 C CA . LYS G 4 104 ? 109.786 0.412 77.202 1.00 41.07 104 LYS G CA 1
ATOM 16063 C C . LYS G 4 104 ? 109.999 0.644 75.707 1.00 42.45 104 LYS G C 1
ATOM 16064 O O . LYS G 4 104 ? 110.563 1.662 75.304 1.00 46.98 104 LYS G O 1
ATOM 16066 N N . ASP G 4 105 ? 109.549 -0.300 74.887 1.00 39.71 105 ASP G N 1
ATOM 16067 C CA . ASP G 4 105 ? 109.722 -0.195 73.442 1.00 45.84 105 ASP G CA 1
ATOM 16068 C C . ASP G 4 105 ? 108.399 0.052 72.719 1.00 43.21 105 ASP G C 1
ATOM 16069 O O . ASP G 4 105 ? 108.320 -0.071 71.497 1.00 46.04 105 ASP G O 1
ATOM 16074 N N . SER G 4 106 ? 107.364 0.391 73.481 1.00 41.56 106 SER G N 1
ATOM 16075 C CA . SER G 4 106 ? 106.070 0.740 72.905 1.00 37.78 106 SER G CA 1
ATOM 16076 C C . SER G 4 106 ? 106.052 2.219 72.526 1.00 40.80 106 SER G C 1
ATOM 16077 O O . SER G 4 106 ? 107.049 2.923 72.706 1.00 40.19 106 SER G O 1
ATOM 16080 N N . ALA G 4 107 ? 104.917 2.689 72.011 1.00 37.44 107 ALA G N 1
ATOM 16081 C CA . ALA G 4 107 ? 104.767 4.095 71.643 1.00 33.76 107 ALA G CA 1
ATOM 16082 C C . ALA G 4 107 ? 104.477 4.968 72.863 1.00 37.24 107 ALA G C 1
ATOM 16083 O O . ALA G 4 107 ? 104.371 6.192 72.751 1.00 35.35 107 ALA G O 1
ATOM 16085 N N . PHE G 4 108 ? 104.346 4.335 74.025 1.00 34.81 108 PHE G N 1
ATOM 16086 C CA . PHE G 4 108 ? 104.151 5.061 75.274 1.00 31.30 108 PHE G CA 1
ATOM 16087 C C . PHE G 4 108 ? 104.690 4.265 76.462 1.00 28.37 108 PHE G C 1
ATOM 16088 O O . PHE G 4 108 ? 104.138 3.230 76.835 1.00 29.47 108 PHE G O 1
ATOM 16096 N N . SER G 4 109 ? 105.769 4.760 77.057 1.00 31.50 109 SER G N 1
ATOM 16097 C CA . SER G 4 109 ? 106.451 4.035 78.121 1.00 35.32 109 SER G CA 1
ATOM 16098 C C . SER G 4 109 ? 106.223 4.671 79.491 1.00 34.18 109 SER G C 1
ATOM 16099 O O . SER G 4 109 ? 107.047 4.529 80.395 1.00 33.48 109 SER G O 1
ATOM 16102 N N . GLY G 4 110 ? 105.101 5.368 79.639 1.00 35.36 110 GLY G N 1
ATOM 16103 C CA . GLY G 4 110 ? 104.738 5.971 80.908 1.00 31.20 110 GLY G CA 1
ATOM 16104 C C . GLY G 4 110 ? 105.159 7.422 81.040 1.00 30.09 110 GLY G C 1
ATOM 16105 O O . GLY G 4 110 ? 105.736 8.000 80.120 1.00 30.23 110 GLY G O 1
ATOM 16106 N N . LEU G 4 111 ? 104.871 8.007 82.198 1.00 29.33 111 LEU G N 1
ATOM 16107 C CA . LEU G 4 111 ? 105.189 9.406 82.457 1.00 28.11 111 LEU G CA 1
ATOM 16108 C C . LEU G 4 111 ? 106.139 9.585 83.638 1.00 31.18 111 LEU G C 1
ATOM 16109 O O . LEU G 4 111 ? 106.877 10.567 83.699 1.00 37.24 111 LEU G O 1
ATOM 16114 N N . THR G 4 112 ? 106.116 8.644 84.578 1.00 30.98 112 THR G N 1
ATOM 16115 C CA . THR G 4 112 ? 106.863 8.804 85.822 1.00 32.76 112 THR G CA 1
ATOM 16116 C C . THR G 4 112 ? 108.247 8.167 85.762 1.00 39.69 112 THR G C 1
ATOM 16117 O O . THR G 4 112 ? 108.975 8.164 86.757 1.00 42.61 112 THR G O 1
ATOM 16121 N N . ASN G 4 113 ? 108.598 7.632 84.595 1.00 38.93 113 ASN G N 1
ATOM 16122 C CA . ASN G 4 113 ? 109.891 6.984 84.375 1.00 37.13 113 ASN G CA 1
ATOM 16123 C C . ASN G 4 113 ? 110.188 5.851 85.355 1.00 39.71 113 ASN G C 1
ATOM 16124 O O . ASN G 4 113 ? 111.324 5.688 85.796 1.00 40.20 113 ASN G O 1
ATOM 16129 N N . GLY G 4 114 ? 109.166 5.071 85.693 1.00 37.11 114 GLY G N 1
ATOM 16130 C CA . GLY G 4 114 ? 109.351 3.920 86.556 1.00 36.30 114 GLY G CA 1
ATOM 16131 C C . GLY G 4 114 ? 109.121 4.209 88.027 1.00 40.28 114 GLY G C 1
ATOM 16132 O O . GLY G 4 114 ? 108.930 3.291 88.825 1.00 34.65 114 GLY G O 1
ATOM 16133 N N . GLU G 4 115 ? 109.146 5.486 88.390 1.00 38.45 115 GLU G N 1
ATOM 16134 C CA . GLU G 4 115 ? 108.878 5.884 89.765 1.00 36.66 115 GLU G CA 1
ATOM 16135 C C . GLU G 4 115 ? 107.419 5.613 90.118 1.00 35.77 115 GLU G C 1
ATOM 16136 O O . GLU G 4 115 ? 106.532 5.752 89.270 1.00 31.39 115 GLU G O 1
ATOM 16142 N N . ASP G 4 116 ? 107.174 5.208 91.361 1.00 32.69 116 ASP G N 1
ATOM 16143 C CA . ASP G 4 116 ? 105.814 4.962 91.825 1.00 33.20 116 ASP G CA 1
ATOM 16144 C C . ASP G 4 116 ? 104.988 6.235 91.697 1.00 31.60 116 ASP G C 1
ATOM 16145 O O . ASP G 4 116 ? 105.376 7.283 92.215 1.00 30.52 116 ASP G O 1
ATOM 16150 N N . PRO G 4 117 ? 103.851 6.145 90.991 1.00 32.68 117 PRO G N 1
ATOM 16151 C CA . PRO G 4 117 ? 102.994 7.288 90.653 1.00 31.24 117 PRO G CA 1
ATOM 16152 C C . PRO G 4 117 ? 102.592 8.132 91.861 1.00 32.03 117 PRO G C 1
ATOM 16153 O O . PRO G 4 117 ? 102.670 9.357 91.792 1.00 33.30 117 PRO G O 1
ATOM 16157 N N . LEU G 4 118 ? 102.180 7.488 92.948 1.00 33.62 118 LEU G N 1
ATOM 16158 C CA . LEU G 4 118 ? 101.773 8.217 94.145 1.00 33.78 118 LEU G CA 1
ATOM 16159 C C . LEU G 4 118 ? 102.965 8.952 94.757 1.00 33.83 118 LEU G C 1
ATOM 16160 O O . LEU G 4 118 ? 102.856 10.118 95.135 1.00 29.88 118 LEU G O 1
ATOM 16165 N N . LYS G 4 119 ? 104.106 8.273 94.839 1.00 35.42 119 LYS G N 1
ATOM 16166 C CA . LYS G 4 119 ? 105.335 8.907 95.309 1.00 37.98 119 LYS G CA 1
ATOM 16167 C C . LYS G 4 119 ? 105.737 10.036 94.365 1.00 36.43 119 LYS G C 1
ATOM 16168 O O . LYS G 4 119 ? 106.212 11.083 94.797 1.00 37.94 119 LYS G O 1
ATOM 16174 N N . TYR G 4 120 ? 105.537 9.806 93.072 1.00 30.79 120 TYR G N 1
ATOM 16175 C CA . TYR G 4 120 ? 105.795 10.807 92.042 1.00 33.09 120 TYR G CA 1
ATOM 16176 C C . TYR G 4 120 ? 104.945 12.062 92.259 1.00 31.62 120 TYR G C 1
ATOM 16177 O O . TYR G 4 120 ? 105.457 13.181 92.238 1.00 33.42 120 TYR G O 1
ATOM 16186 N N . ILE G 4 121 ? 103.646 11.864 92.467 1.00 29.86 121 ILE G N 1
ATOM 16187 C CA . ILE G 4 121 ? 102.714 12.964 92.715 1.00 33.95 121 ILE G CA 1
ATOM 16188 C C . ILE G 4 121 ? 103.107 13.778 93.947 1.00 35.74 121 ILE G C 1
ATOM 16189 O O . ILE G 4 121 ? 103.103 15.010 93.926 1.00 31.95 121 ILE G O 1
ATOM 16194 N N . MET G 4 122 ? 103.469 13.081 95.018 1.00 39.44 122 MET G N 1
ATOM 16195 C CA . MET G 4 122 ? 103.805 13.737 96.275 1.00 38.13 122 MET G CA 1
ATOM 16196 C C . MET G 4 122 ? 105.236 14.274 96.283 1.00 39.49 122 MET G C 1
ATOM 16197 O O . MET G 4 122 ? 105.759 14.648 97.332 1.00 53.29 122 MET G O 1
ATOM 16202 N N . GLU G 4 123 ? 105.855 14.326 95.107 1.00 38.87 123 GLU G N 1
ATOM 16203 C CA . GLU G 4 123 ? 107.245 14.754 94.980 1.00 39.81 123 GLU G CA 1
ATOM 16204 C C . GLU G 4 123 ? 107.437 15.786 93.865 1.00 42.41 123 GLU G C 1
ATOM 16205 O O . GLU G 4 123 ? 108.354 16.606 93.920 1.00 44.58 123 GLU G O 1
ATOM 16211 N N . LYS G 4 124 ? 106.567 15.749 92.859 1.00 39.28 124 LYS G N 1
ATOM 16212 C CA . LYS G 4 124 ? 106.722 16.604 91.685 1.00 41.70 124 LYS G CA 1
ATOM 16213 C C . LYS G 4 124 ? 105.844 17.854 91.730 1.00 38.60 124 LYS G C 1
ATOM 16214 O O . LYS G 4 124 ? 105.222 18.157 92.747 1.00 40.80 124 LYS G O 1
ATOM 16220 N N . THR G 4 125 ? 105.803 18.574 90.612 1.00 40.67 125 THR G N 1
ATOM 16221 C CA . THR G 4 125 ? 105.066 19.831 90.524 1.00 38.12 125 THR G CA 1
ATOM 16222 C C . THR G 4 125 ? 103.633 19.618 90.048 1.00 41.35 125 THR G C 1
ATOM 16223 O O . THR G 4 125 ? 103.271 18.531 89.594 1.00 36.83 125 THR G O 1
ATOM 16227 N N . ALA G 4 126 ? 102.826 20.671 90.143 1.00 40.55 126 ALA G N 1
ATOM 16228 C CA . ALA G 4 126 ? 101.415 20.607 89.780 1.00 39.46 126 ALA G CA 1
ATOM 16229 C C . ALA G 4 126 ? 101.207 20.296 88.300 1.00 32.27 126 ALA G C 1
ATOM 16230 O O . ALA G 4 126 ? 100.264 19.596 87.935 1.00 36.25 126 ALA G O 1
ATOM 16232 N N . ILE G 4 127 ? 102.084 20.820 87.451 1.00 35.15 127 ILE G N 1
ATOM 16233 C CA . ILE G 4 127 ? 101.971 20.596 86.014 1.00 36.23 127 ILE G CA 1
ATOM 16234 C C . ILE G 4 127 ? 102.251 19.132 85.673 1.00 38.46 127 ILE G C 1
ATOM 16235 O O . ILE G 4 127 ? 101.586 18.551 84.813 1.00 32.09 127 ILE G O 1
ATOM 16240 N N . ASP G 4 128 ? 103.229 18.536 86.352 1.00 31.39 128 ASP G N 1
ATOM 16241 C CA . ASP G 4 128 ? 103.509 17.115 86.179 1.00 35.84 128 ASP G CA 1
ATOM 16242 C C . ASP G 4 128 ? 102.295 16.285 86.579 1.00 30.63 128 ASP G C 1
ATOM 16243 O O . ASP G 4 128 ? 101.943 15.319 85.907 1.00 31.78 128 ASP G O 1
ATOM 16248 N N . VAL G 4 129 ? 101.661 16.671 87.682 1.00 27.80 129 VAL G N 1
ATOM 16249 C CA . VAL G 4 129 ? 100.477 15.979 88.174 1.00 29.25 129 VAL G CA 1
ATOM 16250 C C . VAL G 4 129 ? 99.299 16.125 87.205 1.00 27.36 129 VAL G C 1
ATOM 16251 O O . VAL G 4 129 ? 98.539 15.180 87.000 1.00 30.73 129 VAL G O 1
ATOM 16255 N N . ALA G 4 130 ? 99.159 17.305 86.606 1.00 26.85 130 ALA G N 1
ATOM 16256 C CA . ALA G 4 130 ? 98.095 17.549 85.629 1.00 34.95 130 ALA G CA 1
ATOM 16257 C C . ALA G 4 130 ? 98.226 16.645 84.405 1.00 27.50 130 ALA G C 1
ATOM 16258 O O . ALA G 4 130 ? 97.236 16.105 83.909 1.00 24.94 130 ALA G O 1
ATOM 16260 N N . ILE G 4 131 ? 99.452 16.485 83.919 1.00 27.83 131 ILE G N 1
ATOM 16261 C CA . ILE G 4 131 ? 99.705 15.634 82.760 1.00 28.32 131 ILE G CA 1
ATOM 16262 C C . ILE G 4 131 ? 99.418 14.170 83.099 1.00 26.26 131 ILE G C 1
ATOM 16263 O O . ILE G 4 131 ? 98.816 13.444 82.309 1.00 22.11 131 ILE G O 1
ATOM 16268 N N . SER G 4 132 ? 99.833 13.743 84.286 1.00 28.43 132 SER G N 1
ATOM 16269 C CA . SER G 4 132 ? 99.555 12.381 84.733 1.00 26.10 132 SER G CA 1
ATOM 16270 C C . SER G 4 132 ? 98.068 12.155 84.996 1.00 23.88 132 SER G C 1
ATOM 16271 O O . SER G 4 132 ? 97.550 11.057 84.777 1.00 25.52 132 SER G O 1
ATOM 16274 N N . THR G 4 133 ? 97.388 13.195 85.470 1.00 22.26 133 THR G N 1
ATOM 16275 C CA . THR G 4 133 ? 95.966 13.101 85.790 1.00 27.13 133 THR G CA 1
ATOM 16276 C C . THR G 4 133 ? 95.133 12.865 84.531 1.00 26.41 133 THR G C 1
ATOM 16277 O O . THR G 4 133 ? 94.227 12.030 84.519 1.00 24.35 133 THR G O 1
ATOM 16281 N N . GLU G 4 134 ? 95.451 13.603 83.474 1.00 26.30 134 GLU G N 1
ATOM 16282 C CA . GLU G 4 134 ? 94.769 13.445 82.197 1.00 24.67 134 GLU G CA 1
ATOM 16283 C C . GLU G 4 134 ? 95.015 12.051 81.626 1.00 26.91 134 GLU G C 1
ATOM 16284 O O . GLU G 4 134 ? 94.099 11.405 81.110 1.00 22.58 134 GLU G O 1
ATOM 16286 N N . GLU G 4 135 ? 96.256 11.588 81.734 1.00 25.43 135 GLU G N 1
ATOM 16287 C CA . GLU G 4 135 ? 96.622 10.268 81.241 1.00 23.23 135 GLU G CA 1
ATOM 16288 C C . GLU G 4 135 ? 95.935 9.164 82.037 1.00 26.35 135 GLU G C 1
ATOM 16289 O O . GLU G 4 135 ? 95.571 8.126 81.483 1.00 22.25 135 GLU G O 1
ATOM 16295 N N . ALA G 4 136 ? 95.765 9.392 83.338 1.00 24.91 136 ALA G N 1
ATOM 16296 C CA . ALA G 4 136 ? 95.080 8.434 84.195 1.00 24.79 136 ALA G CA 1
ATOM 16297 C C . ALA G 4 136 ? 93.630 8.285 83.765 1.00 23.89 136 ALA G C 1
ATOM 16298 O O . ALA G 4 136 ? 93.096 7.178 83.724 1.00 24.44 136 ALA G O 1
ATOM 16300 N N . LEU G 4 137 ? 92.995 9.413 83.466 1.00 22.68 137 LEU G N 1
ATOM 16301 C CA . LEU G 4 137 ? 91.622 9.419 82.975 1.00 24.70 137 LEU G CA 1
ATOM 16302 C C . LEU G 4 137 ? 91.512 8.696 81.636 1.00 24.11 137 LEU G C 1
ATOM 16303 O O . LEU G 4 137 ? 90.544 7.976 81.383 1.00 25.98 137 LEU G O 1
ATOM 16308 N N . SER G 4 138 ? 92.510 8.887 80.780 1.00 23.92 138 SER G N 1
ATOM 16309 C CA . SER G 4 138 ? 92.488 8.283 79.450 1.00 29.90 138 SER G CA 1
ATOM 16310 C C . SER G 4 138 ? 92.631 6.759 79.494 1.00 25.82 138 SER G C 1
ATOM 16311 O O . SER G 4 138 ? 91.956 6.055 78.746 1.00 30.26 138 SER G O 1
ATOM 16314 N N . ILE G 4 139 ? 93.494 6.240 80.364 1.00 28.87 139 ILE G N 1
ATOM 16315 C CA . ILE G 4 139 ? 93.672 4.790 80.411 1.00 24.42 139 ILE G CA 1
ATOM 16316 C C . ILE G 4 139 ? 92.470 4.142 81.094 1.00 24.04 139 ILE G C 1
ATOM 16317 O O . ILE G 4 139 ? 92.049 3.048 80.714 1.00 24.57 139 ILE G O 1
ATOM 16322 N N . LEU G 4 140 ? 91.900 4.832 82.077 1.00 28.37 140 LEU G N 1
ATOM 16323 C CA . LEU G 4 140 ? 90.736 4.316 82.790 1.00 25.08 140 LEU G CA 1
ATOM 16324 C C . LEU G 4 140 ? 89.517 4.250 81.882 1.00 24.57 140 LEU G C 1
ATOM 16325 O O . LEU G 4 140 ? 88.668 3.375 82.038 1.00 24.60 140 LEU G O 1
ATOM 16330 N N . ASN G 4 141 ? 89.429 5.178 80.935 1.00 27.15 141 ASN G N 1
ATOM 16331 C CA . ASN G 4 141 ? 88.332 5.163 79.978 1.00 28.26 141 ASN G CA 1
ATOM 16332 C C . ASN G 4 141 ? 88.344 3.873 79.163 1.00 24.38 141 ASN G C 1
ATOM 16333 O O . ASN G 4 141 ? 87.295 3.295 78.887 1.00 28.88 141 ASN G O 1
ATOM 16338 N N . TRP G 4 142 ? 89.538 3.416 78.800 1.00 22.71 142 TRP G N 1
ATOM 16339 C CA . TRP G 4 142 ? 89.682 2.193 78.018 1.00 24.25 142 TRP G CA 1
ATOM 16340 C C . TRP G 4 142 ? 89.534 0.936 78.865 1.00 28.75 142 TRP G C 1
ATOM 16341 O O . TRP G 4 142 ? 89.015 -0.074 78.392 1.00 24.59 142 TRP G O 1
ATOM 16352 N N . ILE G 4 143 ? 89.988 0.993 80.114 1.00 28.12 143 ILE G N 1
ATOM 16353 C CA . ILE G 4 143 ? 89.774 -0.118 81.032 1.00 25.50 143 ILE G CA 1
ATOM 16354 C C . ILE G 4 143 ? 88.276 -0.331 81.216 1.00 27.78 143 ILE G C 1
ATOM 16355 O O . ILE G 4 143 ? 87.793 -1.462 81.183 1.00 28.19 143 ILE G O 1
ATOM 16360 N N . LYS G 4 144 ? 87.544 0.767 81.387 1.00 27.33 144 LYS G N 1
ATOM 16361 C CA . LYS G 4 144 ? 86.089 0.717 81.519 1.00 29.07 144 LYS G CA 1
ATOM 16362 C C . LYS G 4 144 ? 85.422 0.081 80.298 1.00 29.84 144 LYS G C 1
ATOM 16363 O O . LYS G 4 144 ? 84.479 -0.700 80.437 1.00 30.00 144 LYS G O 1
ATOM 16369 N N . LYS G 4 145 ? 85.916 0.419 79.108 1.00 28.74 145 LYS G N 1
ATOM 16370 C CA . LYS G 4 145 ? 85.356 -0.104 77.862 1.00 27.48 145 LYS G CA 1
ATOM 16371 C C . LYS G 4 145 ? 85.420 -1.630 77.810 1.00 27.51 145 LYS G C 1
ATOM 16372 O O . LYS G 4 145 ? 84.416 -2.291 77.556 1.00 29.15 145 LYS G O 1
ATOM 16378 N N . PHE G 4 146 ? 86.596 -2.193 78.066 1.00 30.43 146 PHE G N 1
ATOM 16379 C CA . PHE G 4 146 ? 86.753 -3.640 77.978 1.00 33.38 146 PHE G CA 1
ATOM 16380 C C . PHE G 4 146 ? 86.151 -4.360 79.184 1.00 36.07 146 PHE G C 1
ATOM 16381 O O . PHE G 4 146 ? 85.660 -5.481 79.056 1.00 35.32 146 PHE G O 1
ATOM 16389 N N . ALA G 4 147 ? 86.173 -3.715 80.347 1.00 35.23 147 ALA G N 1
ATOM 16390 C CA . ALA G 4 147 ? 85.537 -4.275 81.537 1.00 37.18 147 ALA G CA 1
ATOM 16391 C C . ALA G 4 147 ? 84.031 -4.415 81.331 1.00 36.49 147 ALA G C 1
ATOM 16392 O O . ALA G 4 147 ? 83.416 -5.383 81.779 1.00 36.71 147 ALA G O 1
ATOM 16394 N N . LYS G 4 148 ? 83.442 -3.440 80.649 1.00 34.73 148 LYS G N 1
ATOM 16395 C CA . LYS G 4 148 ? 82.002 -3.430 80.412 1.00 34.71 148 LYS G CA 1
ATOM 16396 C C . LYS G 4 148 ? 81.581 -4.564 79.482 1.00 37.29 148 LYS G C 1
ATOM 16397 O O . LYS G 4 148 ? 80.494 -5.123 79.624 1.00 38.75 148 LYS G O 1
ATOM 16403 N N . ALA G 4 149 ? 82.451 -4.908 78.538 1.00 35.52 149 ALA G N 1
ATOM 16404 C CA . ALA G 4 149 ? 82.127 -5.919 77.537 1.00 40.83 149 ALA G CA 1
ATOM 16405 C C . ALA G 4 149 ? 82.564 -7.327 77.942 1.00 40.50 149 ALA G C 1
ATOM 16406 O O . ALA G 4 149 ? 81.906 -8.306 77.594 1.00 45.17 149 ALA G O 1
ATOM 16408 N N . MET G 4 150 ? 83.669 -7.432 78.674 1.00 42.50 150 MET G N 1
ATOM 16409 C CA . MET G 4 150 ? 84.250 -8.739 78.974 1.00 44.62 150 MET G CA 1
ATOM 16410 C C . MET G 4 150 ? 83.925 -9.250 80.378 1.00 47.31 150 MET G C 1
ATOM 16411 O O . MET G 4 150 ? 83.486 -10.388 80.541 1.00 53.66 150 MET G O 1
ATOM 16416 N N . LEU G 4 151 ? 84.145 -8.417 81.389 1.00 43.65 151 LEU G N 1
ATOM 16417 C CA . LEU G 4 151 ? 83.958 -8.846 82.774 1.00 45.38 151 LEU G CA 1
ATOM 16418 C C . LEU G 4 151 ? 82.483 -9.045 83.113 1.00 48.59 151 LEU G C 1
ATOM 16419 O O . LEU G 4 151 ? 81.634 -8.230 82.750 1.00 52.04 151 LEU G O 1
ATOM 16424 N N . GLU G 4 152 ? 82.187 -10.137 83.812 1.00 54.18 152 GLU G N 1
ATOM 16425 C CA . GLU G 4 152 ? 80.809 -10.492 84.134 1.00 59.64 152 GLU G CA 1
ATOM 16426 C C . GLU G 4 152 ? 80.493 -10.234 85.602 1.00 57.25 152 GLU G C 1
ATOM 16427 O O . GLU G 4 152 ? 81.395 -10.039 86.417 1.00 60.07 152 GLU G O 1
ATOM 16429 N N . GLU G 4 153 ? 79.205 -10.238 85.932 1.00 60.75 153 GLU G N 1
ATOM 16430 C CA . GLU G 4 153 ? 78.760 -10.020 87.304 1.00 57.67 153 GLU G CA 1
ATOM 16431 C C . GLU G 4 153 ? 78.154 -11.291 87.895 1.00 61.10 153 GLU G C 1
ATOM 16432 O O . GLU G 4 153 ? 77.373 -11.235 88.846 1.00 65.31 153 GLU G O 1
ATOM 16434 N N . VAL H 5 5 ? 96.995 13.104 116.013 1.00 37.87 5 VAL H N 1
ATOM 16435 C CA . VAL H 5 5 ? 96.874 11.929 115.157 1.00 41.73 5 VAL H CA 1
ATOM 16436 C C . VAL H 5 5 ? 97.691 12.117 113.876 1.00 36.37 5 VAL H C 1
ATOM 16437 O O . VAL H 5 5 ? 97.917 13.242 113.429 1.00 38.27 5 VAL H O 1
ATOM 16441 N N . VAL H 5 6 ? 98.155 11.012 113.304 1.00 36.11 6 VAL H N 1
ATOM 16442 C CA . VAL H 5 6 ? 98.926 11.061 112.071 1.00 38.86 6 VAL H CA 1
ATOM 16443 C C . VAL H 5 6 ? 98.006 11.284 110.872 1.00 36.49 6 VAL H C 1
ATOM 16444 O O . VAL H 5 6 ? 97.056 10.530 110.663 1.00 30.36 6 VAL H O 1
ATOM 16448 N N . VAL H 5 7 ? 98.285 12.332 110.102 1.00 31.54 7 VAL H N 1
ATOM 16449 C CA . VAL H 5 7 ? 97.499 12.653 108.914 1.00 38.85 7 VAL H CA 1
ATOM 16450 C C . VAL H 5 7 ? 98.414 12.779 107.703 1.00 37.26 7 VAL H C 1
ATOM 16451 O O . VAL H 5 7 ? 99.493 13.365 107.789 1.00 38.31 7 VAL H O 1
ATOM 16455 N N . LYS H 5 8 ? 97.982 12.229 106.574 1.00 32.73 8 LYS H N 1
ATOM 16456 C CA . LYS H 5 8 ? 98.772 12.286 105.353 1.00 36.41 8 LYS H CA 1
ATOM 16457 C C . LYS H 5 8 ? 97.960 12.880 104.204 1.00 31.36 8 LYS H C 1
ATOM 16458 O O . LYS H 5 8 ? 96.767 12.611 104.074 1.00 33.10 8 LYS H O 1
ATOM 16464 N N . TYR H 5 9 ? 98.609 13.691 103.375 1.00 33.00 9 TYR H N 1
ATOM 16465 C CA . TYR H 5 9 ? 97.934 14.332 102.251 1.00 33.76 9 TYR H CA 1
ATOM 16466 C C . TYR H 5 9 ? 98.579 13.943 100.924 1.00 37.78 9 TYR H C 1
ATOM 16467 O O . TYR H 5 9 ? 99.693 14.368 100.620 1.00 36.65 9 TYR H O 1
ATOM 16476 N N . PRO H 5 10 ? 97.874 13.124 100.131 1.00 34.00 10 PRO H N 1
ATOM 16477 C CA . PRO H 5 10 ? 98.379 12.622 98.849 1.00 34.72 10 PRO H CA 1
ATOM 16478 C C . PRO H 5 10 ? 98.235 13.649 97.726 1.00 36.84 10 PRO H C 1
ATOM 16479 O O . PRO H 5 10 ? 97.548 13.395 96.736 1.00 34.78 10 PRO H O 1
ATOM 16483 N N . VAL H 5 11 ? 98.880 14.798 97.892 1.00 35.62 11 VAL H N 1
ATOM 16484 C CA . VAL H 5 11 ? 98.861 15.858 96.893 1.00 31.12 11 VAL H CA 1
ATOM 16485 C C . VAL H 5 11 ? 100.288 16.271 96.569 1.00 34.01 11 VAL H C 1
ATOM 16486 O O . VAL H 5 11 ? 101.234 15.708 97.119 1.00 37.92 11 VAL H O 1
ATOM 16490 N N . ASN H 5 12 ? 100.447 17.254 95.687 1.00 41.60 12 ASN H N 1
ATOM 16491 C CA . ASN H 5 12 ? 101.780 17.706 95.307 1.00 39.71 12 ASN H CA 1
ATOM 16492 C C . ASN H 5 12 ? 102.540 18.231 96.520 1.00 44.85 12 ASN H C 1
ATOM 16493 O O . ASN H 5 12 ? 101.938 18.612 97.531 1.00 41.17 12 ASN H O 1
ATOM 16498 N N . SER H 5 13 ? 103.865 18.235 96.408 1.00 45.11 13 SER H N 1
ATOM 16499 C CA . SER H 5 13 ? 104.759 18.401 97.552 1.00 44.27 13 SER H CA 1
ATOM 16500 C C . SER H 5 13 ? 104.494 19.652 98.384 1.00 42.92 13 SER H C 1
ATOM 16501 O O . SER H 5 13 ? 104.397 19.578 99.608 1.00 44.05 13 SER H O 1
ATOM 16504 N N . GLU H 5 14 ? 104.379 20.799 97.728 1.00 45.16 14 GLU H N 1
ATOM 16505 C CA . GLU H 5 14 ? 104.259 22.051 98.463 1.00 51.31 14 GLU H CA 1
ATOM 16506 C C . GLU H 5 14 ? 102.852 22.253 99.024 1.00 42.37 14 GLU H C 1
ATOM 16507 O O . GLU H 5 14 ? 102.676 22.918 100.043 1.00 45.11 14 GLU H O 1
ATOM 16513 N N . LEU H 5 15 ? 101.855 21.670 98.368 1.00 41.21 15 LEU H N 1
ATOM 16514 C CA . LEU H 5 15 ? 100.481 21.782 98.842 1.00 35.32 15 LEU H CA 1
ATOM 16515 C C . LEU H 5 15 ? 100.264 20.969 100.115 1.00 36.22 15 LEU H C 1
ATOM 16516 O O . LEU H 5 15 ? 99.475 21.356 100.978 1.00 29.56 15 LEU H O 1
ATOM 16521 N N . ALA H 5 16 ? 100.976 19.851 100.224 1.00 37.25 16 ALA H N 1
ATOM 16522 C CA . ALA H 5 16 ? 100.800 18.910 101.329 1.00 34.66 16 ALA H CA 1
ATOM 16523 C C . ALA H 5 16 ? 101.066 19.539 102.692 1.00 35.75 16 ALA H C 1
ATOM 16524 O O . ALA H 5 16 ? 100.377 19.234 103.664 1.00 35.95 16 ALA H O 1
ATOM 16526 N N . ASN H 5 17 ? 102.062 20.414 102.763 1.00 33.64 17 ASN H N 1
ATOM 16527 C CA . ASN H 5 17 ? 102.414 21.041 104.031 1.00 40.91 17 ASN H CA 1
ATOM 16528 C C . ASN H 5 17 ? 101.436 22.154 104.397 1.00 35.33 17 ASN H C 1
ATOM 16529 O O . ASN H 5 17 ? 101.161 22.387 105.574 1.00 37.96 17 ASN H O 1
ATOM 16534 N N . TYR H 5 18 ? 100.911 22.832 103.381 1.00 30.04 18 TYR H N 1
ATOM 16535 C CA . TYR H 5 18 ? 99.913 23.877 103.586 1.00 33.83 18 TYR H CA 1
ATOM 16536 C C . TYR H 5 18 ? 98.559 23.283 103.960 1.00 30.04 18 TYR H C 1
ATOM 16537 O O . TYR H 5 18 ? 97.840 23.841 104.787 1.00 29.67 18 TYR H O 1
ATOM 16546 N N . ALA H 5 19 ? 98.220 22.147 103.359 1.00 31.34 19 ALA H N 1
ATOM 16547 C CA . ALA H 5 19 ? 96.968 21.465 103.670 1.00 32.93 19 ALA H CA 1
ATOM 16548 C C . ALA H 5 19 ? 96.999 20.970 105.109 1.00 31.69 19 ALA H C 1
ATOM 16549 O O . ALA H 5 19 ? 95.985 20.973 105.809 1.00 32.35 19 ALA H O 1
ATOM 16551 N N . GLU H 5 20 ? 98.182 20.544 105.537 1.00 32.28 20 GLU H N 1
ATOM 16552 C CA . GLU H 5 20 ? 98.426 20.165 106.921 1.00 35.42 20 GLU H CA 1
ATOM 16553 C C . GLU H 5 20 ? 98.119 21.322 107.869 1.00 31.06 20 GLU H C 1
ATOM 16554 O O . GLU H 5 20 ? 97.449 21.150 108.887 1.00 30.60 20 GLU H O 1
ATOM 16560 N N . LYS H 5 21 ? 98.613 22.503 107.519 1.00 30.83 21 LYS H N 1
ATOM 16561 C CA . LYS H 5 21 ? 98.436 23.683 108.355 1.00 34.06 21 LYS H CA 1
ATOM 16562 C C . LYS H 5 21 ? 96.986 24.160 108.370 1.00 33.32 21 LYS H C 1
ATOM 16563 O O . LYS H 5 21 ? 96.497 24.642 109.393 1.00 31.78 21 LYS H O 1
ATOM 16569 N N . PHE H 5 22 ? 96.302 24.020 107.238 1.00 32.59 22 PHE H N 1
ATOM 16570 C CA . PHE H 5 22 ? 94.899 24.413 107.134 1.00 31.87 22 PHE H CA 1
ATOM 16571 C C . PHE H 5 22 ? 94.029 23.588 108.073 1.00 30.94 22 PHE H C 1
ATOM 16572 O O . PHE H 5 22 ? 93.251 24.132 108.857 1.00 27.74 22 PHE H O 1
ATOM 16580 N N . TRP H 5 23 ? 94.170 22.270 107.994 1.00 26.75 23 TRP H N 1
ATOM 16581 C CA . TRP H 5 23 ? 93.352 21.373 108.797 1.00 28.79 23 TRP H CA 1
ATOM 16582 C C . TRP H 5 23 ? 93.708 21.449 110.283 1.00 33.56 23 TRP H C 1
ATOM 16583 O O . TRP H 5 23 ? 92.893 21.103 111.136 1.00 32.85 23 TRP H O 1
ATOM 16594 N N . LYS H 5 24 ? 94.920 21.905 110.586 1.00 31.15 24 LYS H N 1
ATOM 16595 C CA . LYS H 5 24 ? 95.370 22.035 111.973 1.00 41.86 24 LYS H CA 1
ATOM 16596 C C . LYS H 5 24 ? 95.064 23.417 112.550 1.00 36.93 24 LYS H C 1
ATOM 16597 O O . LYS H 5 24 ? 95.467 23.731 113.670 1.00 38.39 24 LYS H O 1
ATOM 16603 N N . LYS H 5 25 ? 94.353 24.230 111.771 1.00 36.81 25 LYS H N 1
ATOM 16604 C CA . LYS H 5 25 ? 94.032 25.612 112.128 1.00 33.72 25 LYS H CA 1
ATOM 16605 C C . LYS H 5 25 ? 95.284 26.447 112.408 1.00 38.34 25 LYS H C 1
ATOM 16606 O O . LYS H 5 25 ? 95.252 27.378 113.211 1.00 40.94 25 LYS H O 1
ATOM 16612 N N . GLU H 5 26 ? 96.384 26.112 111.739 1.00 32.85 26 GLU H N 1
ATOM 16613 C CA . GLU H 5 26 ? 97.613 26.891 111.850 1.00 34.01 26 GLU H CA 1
ATOM 16614 C C . GLU H 5 26 ? 97.675 27.938 110.748 1.00 35.59 26 GLU H C 1
ATOM 16615 O O . GLU H 5 26 ? 98.459 28.883 110.814 1.00 35.59 26 GLU H O 1
ATOM 16621 N N . LEU H 5 27 ? 96.847 27.748 109.728 1.00 35.28 27 LEU H N 1
ATOM 16622 C CA . LEU H 5 27 ? 96.709 28.715 108.650 1.00 32.93 27 LEU H CA 1
ATOM 16623 C C . LEU H 5 27 ? 95.244 28.833 108.257 1.00 34.83 27 LEU H C 1
ATOM 16624 O O . LEU H 5 27 ? 94.523 27.835 108.210 1.00 34.47 27 LEU H O 1
ATOM 16629 N N . ALA H 5 28 ? 94.807 30.055 107.975 1.00 34.24 28 ALA H N 1
ATOM 16630 C CA . ALA H 5 28 ? 93.417 30.302 107.618 1.00 33.39 28 ALA H CA 1
ATOM 16631 C C . ALA H 5 28 ? 93.137 29.920 106.169 1.00 29.34 28 ALA H C 1
ATOM 16632 O O . ALA H 5 28 ? 93.940 30.198 105.282 1.00 29.68 28 ALA H O 1
ATOM 16634 N N . ILE H 5 29 ? 91.996 29.280 105.935 1.00 28.60 29 ILE H N 1
ATOM 16635 C CA . ILE H 5 29 ? 91.547 29.008 104.573 1.00 31.18 29 ILE H CA 1
ATOM 16636 C C . ILE H 5 29 ? 90.134 29.568 104.391 1.00 30.68 29 ILE H C 1
ATOM 16637 O O . ILE H 5 29 ? 89.322 29.546 105.319 1.00 31.41 29 ILE H O 1
ATOM 16642 N N . TYR H 5 30 ? 89.857 30.090 103.199 1.00 27.13 30 TYR H N 1
ATOM 16643 C CA . TYR H 5 30 ? 88.642 30.866 102.953 1.00 30.40 30 TYR H CA 1
ATOM 16644 C C . TYR H 5 30 ? 87.629 30.154 102.056 1.00 28.74 30 TYR H C 1
ATOM 16645 O O . TYR H 5 30 ? 86.547 30.684 101.802 1.00 27.71 30 TYR H O 1
ATOM 16654 N N . ASN H 5 31 ? 87.974 28.966 101.567 1.00 25.03 31 ASN H N 1
ATOM 16655 C CA . ASN H 5 31 ? 87.075 28.235 100.676 1.00 25.11 31 ASN H CA 1
ATOM 16656 C C . ASN H 5 31 ? 86.809 26.825 101.181 1.00 25.50 31 ASN H C 1
ATOM 16657 O O . ASN H 5 31 ? 87.731 26.019 101.317 1.00 24.84 31 ASN H O 1
ATOM 16662 N N . LEU H 5 32 ? 85.543 26.522 101.447 1.00 22.40 32 LEU H N 1
ATOM 16663 C CA . LEU H 5 32 ? 85.190 25.257 102.083 1.00 25.15 32 LEU H CA 1
ATOM 16664 C C . LEU H 5 32 ? 85.342 24.057 101.150 1.00 25.51 32 LEU H C 1
ATOM 16665 O O . LEU H 5 32 ? 85.965 23.062 101.513 1.00 25.04 32 LEU H O 1
ATOM 16670 N N . SER H 5 33 ? 84.772 24.143 99.952 1.00 24.31 33 SER H N 1
ATOM 16671 C CA . SER H 5 33 ? 84.809 23.014 99.026 1.00 23.46 33 SER H CA 1
ATOM 16672 C C . SER H 5 33 ? 86.242 22.708 98.588 1.00 24.64 33 SER H C 1
ATOM 16673 O O . SER H 5 33 ? 86.561 21.575 98.233 1.00 22.88 33 SER H O 1
ATOM 16676 N N . LEU H 5 34 ? 87.103 23.720 98.626 1.00 24.85 34 LEU H N 1
ATOM 16677 C CA . LEU H 5 34 ? 88.501 23.538 98.263 1.00 21.90 34 LEU H CA 1
ATOM 16678 C C . LEU H 5 34 ? 89.229 22.653 99.270 1.00 26.24 34 LEU H C 1
ATOM 16679 O O . LEU H 5 34 ? 89.904 21.697 98.889 1.00 27.73 34 LEU H O 1
ATOM 16684 N N . ILE H 5 35 ? 89.090 22.969 100.555 1.00 25.14 35 ILE H N 1
ATOM 16685 C CA . ILE H 5 35 ? 89.791 22.215 101.587 1.00 25.27 35 ILE H CA 1
ATOM 16686 C C . ILE H 5 35 ? 89.185 20.821 101.736 1.00 27.21 35 ILE H C 1
ATOM 16687 O O . ILE H 5 35 ? 89.896 19.855 102.010 1.00 28.88 35 ILE H O 1
ATOM 16692 N N . LEU H 5 36 ? 87.879 20.709 101.521 1.00 25.58 36 LEU H N 1
ATOM 16693 C CA . LEU H 5 36 ? 87.214 19.416 101.614 1.00 29.18 36 LEU H CA 1
ATOM 16694 C C . LEU H 5 36 ? 87.578 18.497 100.452 1.00 29.48 36 LEU H C 1
ATOM 16695 O O . LEU H 5 36 ? 87.987 17.360 100.666 1.00 35.06 36 LEU H O 1
ATOM 16700 N N . ASN H 5 37 ? 87.443 18.995 99.226 1.00 32.02 37 ASN H N 1
ATOM 16701 C CA . ASN H 5 37 ? 87.556 18.147 98.039 1.00 31.36 37 ASN H CA 1
ATOM 16702 C C . ASN H 5 37 ? 88.970 17.972 97.481 1.00 29.66 37 ASN H C 1
ATOM 16703 O O . ASN H 5 37 ? 89.296 16.912 96.948 1.00 28.85 37 ASN H O 1
ATOM 16708 N N . LYS H 5 38 ? 89.806 19.000 97.594 1.00 27.21 38 LYS H N 1
ATOM 16709 C CA . LYS H 5 38 ? 91.135 18.947 96.985 1.00 29.90 38 LYS H CA 1
ATOM 16710 C C . LYS H 5 38 ? 92.269 18.848 98.003 1.00 29.49 38 LYS H C 1
ATOM 16711 O O . LYS H 5 38 ? 93.435 18.759 97.627 1.00 33.65 38 LYS H O 1
ATOM 16717 N N . MET H 5 39 ? 91.935 18.865 99.289 1.00 28.89 39 MET H N 1
ATOM 16718 C CA . MET H 5 39 ? 92.948 18.695 100.326 1.00 27.27 39 MET H CA 1
ATOM 16719 C C . MET H 5 39 ? 92.494 17.667 101.351 1.00 28.10 39 MET H C 1
ATOM 16720 O O . MET H 5 39 ? 92.649 17.864 102.556 1.00 31.95 39 MET H O 1
ATOM 16725 N N . THR H 5 40 ? 91.933 16.571 100.852 1.00 26.12 40 THR H N 1
ATOM 16726 C CA . THR H 5 40 ? 91.398 15.504 101.685 1.00 28.79 40 THR H CA 1
ATOM 16727 C C . THR H 5 40 ? 92.446 14.915 102.623 1.00 30.75 40 THR H C 1
ATOM 16728 O O . THR H 5 40 ? 93.515 14.502 102.182 1.00 31.00 40 THR H O 1
ATOM 16732 N N . PRO H 5 41 ? 92.145 14.889 103.929 1.00 27.13 41 PRO H N 1
ATOM 16733 C CA . PRO H 5 41 ? 93.044 14.249 104.891 1.00 29.49 41 PRO H CA 1
ATOM 16734 C C . PRO H 5 41 ? 92.930 12.739 104.834 1.00 26.01 41 PRO H C 1
ATOM 16735 O O . PRO H 5 41 ? 91.819 12.209 104.808 1.00 26.43 41 PRO H O 1
ATOM 16739 N N . PHE H 5 42 ? 94.064 12.055 104.810 1.00 22.54 42 PHE H N 1
ATOM 16740 C CA . PHE H 5 42 ? 94.068 10.620 105.040 1.00 25.34 42 PHE H CA 1
ATOM 16741 C C . PHE H 5 42 ? 94.616 10.358 106.439 1.00 24.45 42 PHE H C 1
ATOM 16742 O O . PHE H 5 42 ? 95.808 10.516 106.693 1.00 25.56 42 PHE H O 1
ATOM 16750 N N . VAL H 5 43 ? 93.719 9.978 107.343 1.00 29.44 43 VAL H N 1
ATOM 16751 C CA . VAL H 5 43 ? 94.032 9.874 108.763 1.00 32.26 43 VAL H CA 1
ATOM 16752 C C . VAL H 5 43 ? 94.411 8.453 109.169 1.00 32.87 43 VAL H C 1
ATOM 16753 O O . VAL H 5 43 ? 93.672 7.502 108.912 1.00 30.41 43 VAL H O 1
ATOM 16757 N N . LYS H 5 44 ? 95.568 8.325 109.810 1.00 31.45 44 LYS H N 1
ATOM 16758 C CA . LYS H 5 44 ? 96.049 7.038 110.296 1.00 35.33 44 LYS H CA 1
ATOM 16759 C C . LYS H 5 44 ? 95.272 6.631 111.544 1.00 37.91 44 LYS H C 1
ATOM 16760 O O . LYS H 5 44 ? 95.675 6.942 112.665 1.00 42.79 44 LYS H O 1
ATOM 16766 N N . ARG H 5 45 ? 94.153 5.942 111.342 1.00 35.15 45 ARG H N 1
ATOM 16767 C CA . ARG H 5 45 ? 93.254 5.582 112.436 1.00 38.56 45 ARG H CA 1
ATOM 16768 C C . ARG H 5 45 ? 93.871 4.557 113.384 1.00 41.34 45 ARG H C 1
ATOM 16769 O O . ARG H 5 45 ? 93.718 4.653 114.601 1.00 40.87 45 ARG H O 1
ATOM 16771 N N . ARG H 5 46 ? 94.563 3.576 112.813 1.00 39.19 46 ARG H N 1
ATOM 16772 C CA . ARG H 5 46 ? 95.175 2.499 113.583 1.00 36.33 46 ARG H CA 1
ATOM 16773 C C . ARG H 5 46 ? 96.121 1.712 112.691 1.00 36.78 46 ARG H C 1
ATOM 16774 O O . ARG H 5 46 ? 95.964 1.719 111.469 1.00 35.86 46 ARG H O 1
ATOM 16782 N N . SER H 5 47 ? 97.092 1.036 113.302 1.00 27.84 47 SER H N 1
ATOM 16783 C CA . SER H 5 47 ? 98.006 0.161 112.571 1.00 34.44 47 SER H CA 1
ATOM 16784 C C . SER H 5 47 ? 98.614 0.883 111.369 1.00 31.33 47 SER H C 1
ATOM 16785 O O . SER H 5 47 ? 99.230 1.937 111.520 1.00 33.83 47 SER H O 1
ATOM 16788 N N . GLU H 5 48 ? 98.428 0.324 110.179 1.00 33.28 48 GLU H N 1
ATOM 16789 C CA . GLU H 5 48 ? 98.794 1.025 108.951 1.00 37.56 48 GLU H CA 1
ATOM 16790 C C . GLU H 5 48 ? 97.555 1.312 108.107 1.00 39.18 48 GLU H C 1
ATOM 16791 O O . GLU H 5 48 ? 97.626 1.400 106.880 1.00 40.82 48 GLU H O 1
ATOM 16797 N N . SER H 5 49 ? 96.419 1.457 108.779 1.00 34.92 49 SER H N 1
ATOM 16798 C CA . SER H 5 49 ? 95.156 1.701 108.103 1.00 36.15 49 SER H CA 1
ATOM 16799 C C . SER H 5 49 ? 94.842 3.192 108.044 1.00 38.97 49 SER H C 1
ATOM 16800 O O . SER H 5 49 ? 94.572 3.822 109.069 1.00 35.37 49 SER H O 1
ATOM 16803 N N . TYR H 5 50 ? 94.895 3.751 106.838 1.00 34.09 50 TYR H N 1
ATOM 16804 C CA . TYR H 5 50 ? 94.526 5.145 106.612 1.00 37.70 50 TYR H CA 1
ATOM 16805 C C . TYR H 5 50 ? 93.085 5.255 106.132 1.00 37.00 50 TYR H C 1
ATOM 16806 O O . TYR H 5 50 ? 92.619 4.424 105.355 1.00 36.89 50 TYR H O 1
ATOM 16815 N N . LYS H 5 51 ? 92.382 6.284 106.592 1.00 34.77 51 LYS H N 1
ATOM 16816 C CA . LYS H 5 51 ? 90.994 6.496 106.194 1.00 32.94 51 LYS H CA 1
ATOM 16817 C C . LYS H 5 51 ? 90.765 7.944 105.773 1.00 31.42 51 LYS H C 1
ATOM 16818 O O . LYS H 5 51 ? 91.394 8.860 106.299 1.00 27.98 51 LYS H O 1
ATOM 16824 N N . SER H 5 52 ? 89.860 8.147 104.821 1.00 30.94 52 SER H N 1
ATOM 16825 C CA . SER H 5 52 ? 89.581 9.484 104.312 1.00 27.62 52 SER H CA 1
ATOM 16826 C C . SER H 5 52 ? 88.111 9.865 104.486 1.00 31.12 52 SER H C 1
ATOM 16827 O O . SER H 5 52 ? 87.660 10.878 103.954 1.00 33.31 52 SER H O 1
ATOM 16830 N N . SER H 5 53 ? 87.371 9.052 105.232 1.00 36.00 53 SER H N 1
ATOM 16831 C CA . SER H 5 53 ? 85.965 9.329 105.511 1.00 36.57 53 SER H CA 1
ATOM 16832 C C . SER H 5 53 ? 85.820 10.432 106.556 1.00 36.65 53 SER H C 1
ATOM 16833 O O . SER H 5 53 ? 86.758 10.719 107.297 1.00 32.77 53 SER H O 1
ATOM 16836 N N . LEU H 5 54 ? 84.640 11.043 106.615 1.00 33.98 54 LEU H N 1
ATOM 16837 C CA . LEU H 5 54 ? 84.383 12.112 107.578 1.00 37.58 54 LEU H CA 1
ATOM 16838 C C . LEU H 5 54 ? 84.502 11.624 109.018 1.00 36.73 54 LEU H C 1
ATOM 16839 O O . LEU H 5 54 ? 84.826 12.401 109.916 1.00 38.19 54 LEU H O 1
ATOM 16844 N N . SER H 5 55 ? 84.234 10.339 109.232 1.00 35.59 55 SER H N 1
ATOM 16845 C CA . SER H 5 55 ? 84.354 9.743 110.557 1.00 38.95 55 SER H CA 1
ATOM 16846 C C . SER H 5 55 ? 85.802 9.779 111.029 1.00 40.99 55 SER H C 1
ATOM 16847 O O . SER H 5 55 ? 86.080 10.022 112.202 1.00 41.96 55 SER H O 1
ATOM 16850 N N . ALA H 5 56 ? 86.723 9.540 110.102 1.00 39.43 56 ALA H N 1
ATOM 16851 C CA . ALA H 5 56 ? 88.143 9.543 110.419 1.00 37.26 56 ALA H CA 1
ATOM 16852 C C . ALA H 5 56 ? 88.689 10.963 110.488 1.00 38.85 56 ALA H C 1
ATOM 16853 O O . ALA H 5 56 ? 89.505 11.280 111.352 1.00 38.37 56 ALA H O 1
ATOM 16855 N N . VAL H 5 57 ? 88.239 11.812 109.570 1.00 33.52 57 VAL H N 1
ATOM 16856 C CA . VAL H 5 57 ? 88.673 13.205 109.536 1.00 35.99 57 VAL H CA 1
ATOM 16857 C C . VAL H 5 57 ? 88.304 13.926 110.835 1.00 35.39 57 VAL H C 1
ATOM 16858 O O . VAL H 5 57 ? 89.058 14.765 111.324 1.00 35.80 57 VAL H O 1
ATOM 16862 N N . LYS H 5 58 ? 87.155 13.570 111.401 1.00 33.86 58 LYS H N 1
ATOM 16863 C CA . LYS H 5 58 ? 86.680 14.172 112.644 1.00 38.04 58 LYS H CA 1
ATOM 16864 C C . LYS H 5 58 ? 87.694 14.043 113.784 1.00 35.35 58 LYS H C 1
ATOM 16865 O O . LYS H 5 58 ? 87.715 14.867 114.698 1.00 37.48 58 LYS H O 1
ATOM 16867 N N . GLU H 5 59 ? 88.542 13.019 113.715 1.00 36.60 59 GLU H N 1
ATOM 16868 C CA . GLU H 5 59 ? 89.532 12.760 114.757 1.00 39.97 59 GLU H CA 1
ATOM 16869 C C . GLU H 5 59 ? 90.638 13.812 114.785 1.00 39.27 59 GLU H C 1
ATOM 16870 O O . GLU H 5 59 ? 91.380 13.914 115.760 1.00 38.90 59 GLU H O 1
ATOM 16876 N N . ILE H 5 60 ? 90.746 14.590 113.712 1.00 33.58 60 ILE H N 1
ATOM 16877 C CA . ILE H 5 60 ? 91.691 15.702 113.649 1.00 36.72 60 ILE H CA 1
ATOM 16878 C C . ILE H 5 60 ? 91.280 16.797 114.641 1.00 35.17 60 ILE H C 1
ATOM 16879 O O . ILE H 5 60 ? 92.092 17.629 115.047 1.00 39.25 60 ILE H O 1
ATOM 16884 N N . PHE H 5 61 ? 90.016 16.772 115.049 1.00 33.56 61 PHE H N 1
ATOM 16885 C CA . PHE H 5 61 ? 89.467 17.805 115.922 1.00 36.30 61 PHE H CA 1
ATOM 16886 C C . PHE H 5 61 ? 89.152 17.262 117.314 1.00 37.71 61 PHE H C 1
ATOM 16887 O O . PHE H 5 61 ? 89.108 16.049 117.521 1.00 40.69 61 PHE H O 1
ATOM 16895 N N . LYS H 5 62 ? 88.936 18.169 118.262 1.00 42.30 62 LYS H N 1
ATOM 16896 C CA . LYS H 5 62 ? 88.687 17.792 119.652 1.00 40.94 62 LYS H CA 1
ATOM 16897 C C . LYS H 5 62 ? 87.420 16.958 119.798 1.00 43.62 62 LYS H C 1
ATOM 16898 O O . LYS H 5 62 ? 87.376 16.011 120.585 1.00 44.57 62 LYS H O 1
ATOM 16904 N N . ASN H 5 63 ? 86.393 17.317 119.035 1.00 39.82 63 ASN H N 1
ATOM 16905 C CA . ASN H 5 63 ? 85.127 16.595 119.053 1.00 40.45 63 ASN H CA 1
ATOM 16906 C C . ASN H 5 63 ? 84.291 16.935 117.827 1.00 41.60 63 ASN H C 1
ATOM 16907 O O . ASN H 5 63 ? 84.726 17.707 116.973 1.00 42.00 63 ASN H O 1
ATOM 16912 N N . VAL H 5 64 ? 83.098 16.353 117.743 1.00 43.11 64 VAL H N 1
ATOM 16913 C CA . VAL H 5 64 ? 82.201 16.596 116.616 1.00 43.08 64 VAL H CA 1
ATOM 16914 C C . VAL H 5 64 ? 81.837 18.077 116.535 1.00 45.28 64 VAL H C 1
ATOM 16915 O O . VAL H 5 64 ? 81.757 18.655 115.447 1.00 39.36 64 VAL H O 1
ATOM 16919 N N . ASP H 5 65 ? 81.644 18.690 117.699 1.00 41.06 65 ASP H N 1
ATOM 16920 C CA . ASP H 5 65 ? 81.311 20.108 117.786 1.00 41.18 65 ASP H CA 1
ATOM 16921 C C . ASP H 5 65 ? 82.442 20.981 117.237 1.00 40.22 65 ASP H C 1
ATOM 16922 O O . ASP H 5 65 ? 82.198 21.961 116.531 1.00 38.87 65 ASP H O 1
ATOM 16927 N N . ASP H 5 66 ? 83.678 20.617 117.566 1.00 33.05 66 ASP H N 1
ATOM 16928 C CA . ASP H 5 66 ? 84.855 21.322 117.067 1.00 36.09 66 ASP H CA 1
ATOM 16929 C C . ASP H 5 66 ? 84.954 21.221 115.542 1.00 33.12 66 ASP H C 1
ATOM 16930 O O . ASP H 5 66 ? 85.275 22.197 114.864 1.00 30.31 66 ASP H O 1
ATOM 16935 N N . PHE H 5 67 ? 84.677 20.031 115.014 1.00 30.85 67 PHE H N 1
ATOM 16936 C CA . PHE H 5 67 ? 84.735 19.783 113.575 1.00 38.66 67 PHE H CA 1
ATOM 16937 C C . PHE H 5 67 ? 83.707 20.647 112.838 1.00 32.89 67 PHE H C 1
ATOM 16938 O O . PHE H 5 67 ? 84.039 21.316 111.859 1.00 33.55 67 PHE H O 1
ATOM 16946 N N . GLN H 5 68 ? 82.468 20.635 113.324 1.00 33.33 68 GLN H N 1
ATOM 16947 C CA . GLN H 5 68 ? 81.393 21.453 112.765 1.00 36.69 68 GLN H CA 1
ATOM 16948 C C . GLN H 5 68 ? 81.731 22.940 112.743 1.00 38.57 68 GLN H C 1
ATOM 16949 O O . GLN H 5 68 ? 81.526 23.615 111.733 1.00 33.58 68 GLN H O 1
ATOM 16955 N N . ASN H 5 69 ? 82.231 23.445 113.866 1.00 30.58 69 ASN H N 1
ATOM 16956 C CA . ASN H 5 69 ? 82.556 24.862 113.991 1.00 34.64 69 ASN H CA 1
ATOM 16957 C C . ASN H 5 69 ? 83.631 25.283 112.999 1.00 32.61 69 ASN H C 1
ATOM 16958 O O . ASN H 5 69 ? 83.562 26.367 112.423 1.00 33.82 69 ASN H O 1
ATOM 16963 N N . PHE H 5 70 ? 84.623 24.420 112.806 1.00 29.62 70 PHE H N 1
ATOM 16964 C CA . PHE H 5 70 ? 85.680 24.679 111.837 1.00 31.20 70 PHE H CA 1
ATOM 16965 C C . PHE H 5 70 ? 85.108 24.834 110.433 1.00 29.00 70 PHE H C 1
ATOM 16966 O O . PHE H 5 70 ? 85.390 25.815 109.747 1.00 28.85 70 PHE H O 1
ATOM 16974 N N . LEU H 5 71 ? 84.302 23.863 110.018 1.00 29.83 71 LEU H N 1
ATOM 16975 C CA . LEU H 5 71 ? 83.722 23.867 108.681 1.00 33.04 71 LEU H CA 1
ATOM 16976 C C . LEU H 5 71 ? 82.921 25.139 108.433 1.00 32.12 71 LEU H C 1
ATOM 16977 O O . LEU H 5 71 ? 83.085 25.796 107.404 1.00 30.21 71 LEU H O 1
ATOM 16982 N N . ASN H 5 72 ? 82.072 25.496 109.391 1.00 27.71 72 ASN H N 1
ATOM 16983 C CA . ASN H 5 72 ? 81.244 26.684 109.251 1.00 30.24 72 ASN H CA 1
ATOM 16984 C C . ASN H 5 72 ? 82.049 27.977 109.360 1.00 32.11 72 ASN H C 1
ATOM 16985 O O . ASN H 5 72 ? 81.673 28.991 108.773 1.00 31.57 72 ASN H O 1
ATOM 16990 N N . SER H 5 73 ? 83.156 27.945 110.097 1.00 28.62 73 SER H N 1
ATOM 16991 C CA . SER H 5 73 ? 84.023 29.117 110.178 1.00 28.43 73 SER H CA 1
ATOM 16992 C C . SER H 5 73 ? 84.685 29.370 108.825 1.00 29.79 73 SER H C 1
ATOM 16993 O O . SER H 5 73 ? 84.834 30.515 108.401 1.00 28.21 73 SER H O 1
ATOM 16996 N N . VAL H 5 74 ? 85.072 28.295 108.145 1.00 33.13 74 VAL H N 1
ATOM 16997 C CA . VAL H 5 74 ? 85.630 28.406 106.801 1.00 24.54 74 VAL H CA 1
ATOM 16998 C C . VAL H 5 74 ? 84.550 28.881 105.832 1.00 28.09 74 VAL H C 1
ATOM 16999 O O . VAL H 5 74 ? 84.774 29.787 105.029 1.00 28.65 74 VAL H O 1
ATOM 17003 N N . LEU H 5 75 ? 83.376 28.267 105.935 1.00 28.54 75 LEU H N 1
ATOM 17004 C CA . LEU H 5 75 ? 82.233 28.574 105.079 1.00 29.71 75 LEU H CA 1
ATOM 17005 C C . LEU H 5 75 ? 81.862 30.057 105.117 1.00 33.52 75 LEU H C 1
ATOM 17006 O O . LEU H 5 75 ? 81.672 30.686 104.074 1.00 27.92 75 LEU H O 1
ATOM 17011 N N . ARG H 5 76 ? 81.773 30.607 106.325 1.00 28.76 76 ARG H N 1
ATOM 17012 C CA . ARG H 5 76 ? 81.270 31.963 106.537 1.00 36.53 76 ARG H CA 1
ATOM 17013 C C . ARG H 5 76 ? 82.184 33.060 105.990 1.00 33.93 76 ARG H C 1
ATOM 17014 O O . ARG H 5 76 ? 81.770 34.213 105.876 1.00 32.38 76 ARG H O 1
ATOM 17016 N N . ARG H 5 77 ? 83.419 32.712 105.648 1.00 27.12 77 ARG H N 1
ATOM 17017 C CA . ARG H 5 77 ? 84.368 33.718 105.176 1.00 30.92 77 ARG H CA 1
ATOM 17018 C C . ARG H 5 77 ? 84.089 34.152 103.741 1.00 33.55 77 ARG H C 1
ATOM 17019 O O . ARG H 5 77 ? 84.792 35.003 103.195 1.00 33.52 77 ARG H O 1
ATOM 17027 N N . SER H 5 78 ? 83.058 33.574 103.135 1.00 32.54 78 SER H N 1
ATOM 17028 C CA . SER H 5 78 ? 82.654 33.957 101.789 1.00 31.02 78 SER H CA 1
ATOM 17029 C C . SER H 5 78 ? 81.440 34.882 101.819 1.00 33.42 78 SER H C 1
ATOM 17030 O O . SER H 5 78 ? 80.898 35.231 100.773 1.00 32.56 78 SER H O 1
ATOM 17033 N N . LEU H 5 79 ? 81.023 35.270 103.022 1.00 31.84 79 LEU H N 1
ATOM 17034 C CA . LEU H 5 79 ? 79.781 36.020 103.220 1.00 33.43 79 LEU H CA 1
ATOM 17035 C C . LEU H 5 79 ? 79.694 37.288 102.372 1.00 31.29 79 LEU H C 1
ATOM 17036 O O . LEU H 5 79 ? 78.684 37.527 101.708 1.00 34.58 79 LEU H O 1
ATOM 17041 N N . ASP H 5 80 ? 80.751 38.093 102.399 1.00 29.62 80 ASP H N 1
ATOM 17042 C CA . ASP H 5 80 ? 80.769 39.357 101.670 1.00 36.92 80 ASP H CA 1
ATOM 17043 C C . ASP H 5 80 ? 80.610 39.150 100.165 1.00 38.25 80 ASP H C 1
ATOM 17044 O O . ASP H 5 80 ? 79.828 39.841 99.512 1.00 36.69 80 ASP H O 1
ATOM 17049 N N . GLU H 5 81 ? 81.353 38.192 99.622 1.00 34.52 81 GLU H N 1
ATOM 17050 C CA . GLU H 5 81 ? 81.280 37.885 98.197 1.00 33.19 81 GLU H CA 1
ATOM 17051 C C . GLU H 5 81 ? 79.940 37.246 97.846 1.00 29.76 81 GLU H C 1
ATOM 17052 O O . GLU H 5 81 ? 79.362 37.534 96.799 1.00 30.93 81 GLU H O 1
ATOM 17058 N N . TYR H 5 82 ? 79.445 36.388 98.734 1.00 32.93 82 TYR H N 1
ATOM 17059 C CA . TYR H 5 82 ? 78.185 35.681 98.514 1.00 30.32 82 TYR H CA 1
ATOM 17060 C C . TYR H 5 82 ? 76.988 36.632 98.468 1.00 37.40 82 TYR H C 1
ATOM 17061 O O . TYR H 5 82 ? 76.017 36.385 97.746 1.00 34.36 82 TYR H O 1
ATOM 17070 N N . ARG H 5 83 ? 77.065 37.719 99.233 1.00 33.11 83 ARG H N 1
ATOM 17071 C CA . ARG H 5 83 ? 75.984 38.703 99.275 1.00 38.80 83 ARG H CA 1
ATOM 17072 C C . ARG H 5 83 ? 75.771 39.339 97.907 1.00 35.04 83 ARG H C 1
ATOM 17073 O O . ARG H 5 83 ? 74.637 39.485 97.456 1.00 37.02 83 ARG H O 1
ATOM 17075 N N . VAL H 5 84 ? 76.866 39.713 97.251 1.00 34.24 84 VAL H N 1
ATOM 17076 C CA . VAL H 5 84 ? 76.809 40.269 95.903 1.00 36.30 84 VAL H CA 1
ATOM 17077 C C . VAL H 5 84 ? 76.238 39.241 94.927 1.00 39.59 84 VAL H C 1
ATOM 17078 O O . VAL H 5 84 ? 75.413 39.568 94.072 1.00 40.87 84 VAL H O 1
ATOM 17082 N N . PHE H 5 85 ? 76.686 37.997 95.072 1.00 38.70 85 PHE H N 1
ATOM 17083 C CA . PHE H 5 85 ? 76.207 36.881 94.259 1.00 34.44 85 PHE H CA 1
ATOM 17084 C C . PHE H 5 85 ? 74.699 36.693 94.406 1.00 31.15 85 PHE H C 1
ATOM 17085 O O . PHE H 5 85 ? 73.978 36.555 93.416 1.00 32.45 85 PHE H O 1
ATOM 17093 N N . PHE H 5 86 ? 74.230 36.701 95.650 1.00 30.60 86 PHE H N 1
ATOM 17094 C CA . PHE H 5 86 ? 72.817 36.494 95.938 1.00 31.12 86 PHE H CA 1
ATOM 17095 C C . PHE H 5 86 ? 71.973 37.653 95.418 1.00 34.15 86 PHE H C 1
ATOM 17096 O O . PHE H 5 86 ? 70.850 37.451 94.961 1.00 29.28 86 PHE H O 1
ATOM 17104 N N . GLU H 5 87 ? 72.524 38.863 95.488 1.00 34.13 87 GLU H N 1
ATOM 17105 C CA . GLU H 5 87 ? 71.834 40.058 95.008 1.00 36.56 87 GLU H CA 1
ATOM 17106 C C . GLU H 5 87 ? 71.674 40.039 93.489 1.00 39.44 87 GLU H C 1
ATOM 17107 O O . GLU H 5 87 ? 70.624 40.413 92.966 1.00 36.14 87 GLU H O 1
ATOM 17113 N N . ASN H 5 88 ? 72.717 39.607 92.786 1.00 38.12 88 ASN H N 1
ATOM 17114 C CA . ASN H 5 88 ? 72.642 39.448 91.336 1.00 37.90 88 ASN H CA 1
ATOM 17115 C C . ASN H 5 88 ? 71.694 38.317 90.954 1.00 32.79 88 ASN H C 1
ATOM 17116 O O . ASN H 5 88 ? 71.047 38.360 89.906 1.00 36.28 88 ASN H O 1
ATOM 17121 N N . TYR H 5 89 ? 71.617 37.307 91.814 1.00 33.75 89 TYR H N 1
ATOM 17122 C CA . TYR H 5 89 ? 70.709 36.186 91.610 1.00 32.03 89 TYR H CA 1
ATOM 17123 C C . TYR H 5 89 ? 69.262 36.664 91.684 1.00 38.15 89 TYR H C 1
ATOM 17124 O O . TYR H 5 89 ? 68.413 36.230 90.902 1.00 34.22 89 TYR H O 1
ATOM 17133 N N . GLU H 5 90 ? 68.991 37.566 92.625 1.00 34.16 90 GLU H N 1
ATOM 17134 C CA . GLU H 5 90 ? 67.665 38.159 92.760 1.00 35.18 90 GLU H CA 1
ATOM 17135 C C . GLU H 5 90 ? 67.348 39.049 91.564 1.00 32.80 90 GLU H C 1
ATOM 17136 O O . GLU H 5 90 ? 66.220 39.053 91.076 1.00 35.03 90 GLU H O 1
ATOM 17142 N N . ARG H 5 91 ? 68.343 39.803 91.099 1.00 31.29 91 ARG H N 1
ATOM 17143 C CA . ARG H 5 91 ? 68.192 40.620 89.897 1.00 37.68 91 ARG H CA 1
ATOM 17144 C C . ARG H 5 91 ? 67.885 39.743 88.690 1.00 34.07 91 ARG H C 1
ATOM 17145 O O . ARG H 5 91 ? 67.103 40.120 87.816 1.00 36.04 91 ARG H O 1
ATOM 17153 N N . LEU H 5 92 ? 68.515 38.574 88.647 1.00 33.74 92 LEU H N 1
ATOM 17154 C CA . LEU H 5 92 ? 68.256 37.601 87.597 1.00 33.54 92 LEU H CA 1
ATOM 17155 C C . LEU H 5 92 ? 66.800 37.152 87.641 1.00 32.62 92 LEU H C 1
ATOM 17156 O O . LEU H 5 92 ? 66.123 37.118 86.614 1.00 29.90 92 LEU H O 1
ATOM 17161 N N . PHE H 5 93 ? 66.330 36.817 88.839 1.00 30.68 93 PHE H N 1
ATOM 17162 C CA . PHE H 5 93 ? 64.959 36.358 89.040 1.00 35.73 93 PHE H CA 1
ATOM 17163 C C . PHE H 5 93 ? 63.937 37.370 88.528 1.00 37.52 93 PHE H C 1
ATOM 17164 O O . PHE H 5 93 ? 63.004 37.011 87.813 1.00 37.11 93 PHE H O 1
ATOM 17172 N N . ASN H 5 94 ? 64.121 38.634 88.897 1.00 33.53 94 ASN H N 1
ATOM 17173 C CA . ASN H 5 94 ? 63.154 39.671 88.556 1.00 35.32 94 ASN H CA 1
ATOM 17174 C C . ASN H 5 94 ? 63.209 40.086 87.085 1.00 38.35 94 ASN H C 1
ATOM 17175 O O . ASN H 5 94 ? 62.249 40.648 86.564 1.00 38.44 94 ASN H O 1
ATOM 17180 N N . SER H 5 95 ? 64.325 39.805 86.418 1.00 36.24 95 SER H N 1
ATOM 17181 C CA . SER H 5 95 ? 64.449 40.103 84.995 1.00 35.35 95 SER H CA 1
ATOM 17182 C C . SER H 5 95 ? 63.568 39.165 84.179 1.00 37.84 95 SER H C 1
ATOM 17183 O O . SER H 5 95 ? 63.134 39.506 83.078 1.00 35.40 95 SER H O 1
ATOM 17186 N N . PHE H 5 96 ? 63.309 37.982 84.726 1.00 33.86 96 PHE H N 1
ATOM 17187 C CA . PHE H 5 96 ? 62.434 37.014 84.078 1.00 36.62 96 PHE H CA 1
ATOM 17188 C C . PHE H 5 96 ? 61.061 36.984 84.738 1.00 35.23 96 PHE H C 1
ATOM 17189 O O . PHE H 5 96 ? 60.303 36.032 84.555 1.00 32.71 96 PHE H O 1
ATOM 17197 N N . SER H 5 97 ? 60.756 38.032 85.502 1.00 38.50 97 SER H N 1
ATOM 17198 C CA . SER H 5 97 ? 59.472 38.169 86.188 1.00 35.42 97 SER H CA 1
ATOM 17199 C C . SER H 5 97 ? 59.116 36.914 86.975 1.00 37.38 97 SER H C 1
ATOM 17200 O O . SER H 5 97 ? 57.966 36.482 86.979 1.00 34.37 97 SER H O 1
ATOM 17203 N N . SER H 5 98 ? 60.114 36.332 87.634 1.00 37.27 98 SER H N 1
ATOM 17204 C CA . SER H 5 98 ? 59.948 35.047 88.302 1.00 34.61 98 SER H CA 1
ATOM 17205 C C . SER H 5 98 ? 58.991 35.126 89.482 1.00 35.80 98 SER H C 1
ATOM 17206 O O . SER H 5 98 ? 58.851 36.171 90.117 1.00 37.45 98 SER H O 1
ATOM 17209 N N . LYS H 5 99 ? 58.329 34.010 89.762 1.00 33.88 99 LYS H N 1
ATOM 17210 C CA . LYS H 5 99 ? 57.575 33.856 90.994 1.00 35.66 99 LYS H CA 1
ATOM 17211 C C . LYS H 5 99 ? 58.531 33.438 92.108 1.00 40.48 99 LYS H C 1
ATOM 17212 O O . LYS H 5 99 ? 58.929 32.274 92.197 1.00 40.68 99 LYS H O 1
ATOM 17218 N N . ILE H 5 100 ? 58.907 34.401 92.942 1.00 37.63 100 ILE H N 1
ATOM 17219 C CA . ILE H 5 100 ? 59.888 34.180 93.997 1.00 33.98 100 ILE H CA 1
ATOM 17220 C C . ILE H 5 100 ? 59.223 33.863 95.332 1.00 41.87 100 ILE H C 1
ATOM 17221 O O . ILE H 5 100 ? 58.330 34.582 95.778 1.00 38.19 100 ILE H O 1
ATOM 17226 N N . PHE H 5 101 ? 59.662 32.784 95.969 1.00 37.97 101 PHE H N 1
ATOM 17227 C CA . PHE H 5 101 ? 59.139 32.426 97.279 1.00 39.36 101 PHE H CA 1
ATOM 17228 C C . PHE H 5 101 ? 60.229 31.808 98.144 1.00 40.34 101 PHE H C 1
ATOM 17229 O O . PHE H 5 101 ? 61.172 31.197 97.636 1.00 36.29 101 PHE H O 1
ATOM 17237 N N . SER H 5 102 ? 60.099 31.978 99.454 1.00 40.61 102 SER H N 1
ATOM 17238 C CA . SER H 5 102 ? 61.083 31.447 100.384 1.00 40.07 102 SER H CA 1
ATOM 17239 C C . SER H 5 102 ? 60.466 30.397 101.298 1.00 39.83 102 SER H C 1
ATOM 17240 O O . SER H 5 102 ? 59.358 30.573 101.804 1.00 40.70 102 SER H O 1
ATOM 17243 N N . MET H 5 103 ? 61.186 29.298 101.490 1.00 35.55 103 MET H N 1
ATOM 17244 C CA . MET H 5 103 ? 60.763 28.246 102.404 1.00 33.42 103 MET H CA 1
ATOM 17245 C C . MET H 5 103 ? 61.916 27.866 103.321 1.00 37.02 103 MET H C 1
ATOM 17246 O O . MET H 5 103 ? 63.082 28.081 102.991 1.00 36.14 103 MET H O 1
ATOM 17251 N N . ARG H 5 104 ? 61.581 27.297 104.471 1.00 34.17 104 ARG H N 1
ATOM 17252 C CA . ARG H 5 104 ? 62.572 26.963 105.480 1.00 39.47 104 ARG H CA 1
ATOM 17253 C C . ARG H 5 104 ? 62.636 25.453 105.686 1.00 37.00 104 ARG H C 1
ATOM 17254 O O . ARG H 5 104 ? 61.606 24.781 105.684 1.00 37.10 104 ARG H O 1
ATOM 17262 N N . THR H 5 105 ? 63.846 24.921 105.850 1.00 34.63 105 THR H N 1
ATOM 17263 C CA . THR H 5 105 ? 64.021 23.497 106.121 1.00 34.23 105 THR H CA 1
ATOM 17264 C C . THR H 5 105 ? 63.303 23.106 107.409 1.00 39.87 105 THR H C 1
ATOM 17265 O O . THR H 5 105 ? 63.548 23.686 108.466 1.00 35.70 105 THR H O 1
ATOM 17269 N N . LYS H 5 106 ? 62.410 22.128 107.310 1.00 41.69 106 LYS H N 1
ATOM 17270 C CA . LYS H 5 106 ? 61.675 21.644 108.470 1.00 44.89 106 LYS H CA 1
ATOM 17271 C C . LYS H 5 106 ? 62.471 20.543 109.154 1.00 41.24 106 LYS H C 1
ATOM 17272 O O . LYS H 5 106 ? 62.385 20.356 110.365 1.00 46.09 106 LYS H O 1
ATOM 17274 N N . SER H 5 107 ? 63.248 19.818 108.358 1.00 41.12 107 SER H N 1
ATOM 17275 C CA . SER H 5 107 ? 64.141 18.787 108.868 1.00 42.30 107 SER H CA 1
ATOM 17276 C C . SER H 5 107 ? 65.499 18.921 108.186 1.00 45.00 107 SER H C 1
ATOM 17277 O O . SER H 5 107 ? 65.692 19.808 107.355 1.00 43.05 107 SER H O 1
ATOM 17280 N N . ARG H 5 108 ? 66.438 18.046 108.537 1.00 39.81 108 ARG H N 1
ATOM 17281 C CA . ARG H 5 108 ? 67.765 18.080 107.932 1.00 37.47 108 ARG H CA 1
ATOM 17282 C C . ARG H 5 108 ? 67.691 17.861 106.421 1.00 39.75 108 ARG H C 1
ATOM 17283 O O . ARG H 5 108 ? 66.871 17.084 105.933 1.00 36.64 108 ARG H O 1
ATOM 17291 N N . LEU H 5 109 ? 68.553 18.557 105.690 1.00 36.42 109 LEU H N 1
ATOM 17292 C CA . LEU H 5 109 ? 68.567 18.486 104.234 1.00 37.66 109 LEU H CA 1
ATOM 17293 C C . LEU H 5 109 ? 69.937 18.070 103.712 1.00 37.91 109 LEU H C 1
ATOM 17294 O O . LEU H 5 109 ? 70.954 18.660 104.080 1.00 35.65 109 LEU H O 1
ATOM 17299 N N . VAL H 5 110 ? 69.966 17.053 102.855 1.00 33.39 110 VAL H N 1
ATOM 17300 C CA . VAL H 5 110 ? 71.216 16.643 102.226 1.00 38.56 110 VAL H CA 1
ATOM 17301 C C . VAL H 5 110 ? 71.028 16.339 100.734 1.00 33.27 110 VAL H C 1
ATOM 17302 O O . VAL H 5 110 ? 70.534 15.279 100.342 1.00 34.09 110 VAL H O 1
ATOM 17306 N N . VAL H 5 111 ? 71.419 17.298 99.904 1.00 35.27 111 VAL H N 1
ATOM 17307 C CA . VAL H 5 111 ? 71.377 17.132 98.456 1.00 31.72 111 VAL H CA 1
ATOM 17308 C C . VAL H 5 111 ? 72.747 16.690 97.957 1.00 33.45 111 VAL H C 1
ATOM 17309 O O . VAL H 5 111 ? 73.770 17.210 98.404 1.00 32.46 111 VAL H O 1
ATOM 17313 N N . GLY H 5 112 ? 72.765 15.721 97.047 1.00 31.48 112 GLY H N 1
ATOM 17314 C CA . GLY H 5 112 ? 74.003 15.247 96.455 1.00 28.11 112 GLY H CA 1
ATOM 17315 C C . GLY H 5 112 ? 74.792 14.314 97.357 1.00 30.59 112 GLY H C 1
ATOM 17316 O O . GLY H 5 112 ? 76.020 14.262 97.275 1.00 26.86 112 GLY H O 1
ATOM 17317 N N . LEU H 5 113 ? 74.086 13.572 98.208 1.00 31.21 113 LEU H N 1
ATOM 17318 C CA . LEU H 5 113 ? 74.719 12.628 99.132 1.00 34.08 113 LEU H CA 1
ATOM 17319 C C . LEU H 5 113 ? 75.601 11.609 98.412 1.00 35.84 113 LEU H C 1
ATOM 17320 O O . LEU H 5 113 ? 76.602 11.146 98.958 1.00 36.10 113 LEU H O 1
ATOM 17325 N N . GLY H 5 114 ? 75.237 11.281 97.177 1.00 33.27 114 GLY H N 1
ATOM 17326 C CA . GLY H 5 114 ? 75.908 10.222 96.447 1.00 32.56 114 GLY H CA 1
ATOM 17327 C C . GLY H 5 114 ? 76.977 10.629 95.451 1.00 34.27 114 GLY H C 1
ATOM 17328 O O . GLY H 5 114 ? 77.473 9.782 94.710 1.00 35.68 114 GLY H O 1
ATOM 17329 N N . ASP H 5 115 ? 77.333 11.911 95.415 1.00 33.71 115 ASP H N 1
ATOM 17330 C CA . ASP H 5 115 ? 78.426 12.359 94.552 1.00 29.62 115 ASP H CA 1
ATOM 17331 C C . ASP H 5 115 ? 79.704 11.616 94.926 1.00 34.24 115 ASP H C 1
ATOM 17332 O O . ASP H 5 115 ? 80.051 11.532 96.106 1.00 27.66 115 ASP H O 1
ATOM 17337 N N . GLU H 5 116 ? 80.389 11.066 93.925 1.00 27.77 116 GLU H N 1
ATOM 17338 C CA . GLU H 5 116 ? 81.557 10.217 94.165 1.00 30.17 116 GLU H CA 1
ATOM 17339 C C . GLU H 5 116 ? 82.625 10.955 94.958 1.00 29.36 116 GLU H C 1
ATOM 17340 O O . GLU H 5 116 ? 83.021 12.064 94.605 1.00 27.83 116 GLU H O 1
ATOM 17342 N N . SER H 5 117 ? 83.091 10.327 96.031 1.00 30.01 117 SER H N 1
ATOM 17343 C CA . SER H 5 117 ? 83.979 10.993 96.970 1.00 32.05 117 SER H CA 1
ATOM 17344 C C . SER H 5 117 ? 84.784 9.997 97.797 1.00 31.14 117 SER H C 1
ATOM 17345 O O . SER H 5 117 ? 84.296 8.917 98.131 1.00 27.28 117 SER H O 1
ATOM 17348 N N . VAL H 5 118 ? 86.016 10.371 98.135 1.00 29.10 118 VAL H N 1
ATOM 17349 C CA . VAL H 5 118 ? 86.850 9.548 99.003 1.00 31.38 118 VAL H CA 1
ATOM 17350 C C . VAL H 5 118 ? 86.310 9.547 100.433 1.00 31.05 118 VAL H C 1
ATOM 17351 O O . VAL H 5 118 ? 86.720 8.730 101.256 1.00 30.47 118 VAL H O 1
ATOM 17355 N N . TYR H 5 119 ? 85.385 10.462 100.717 1.00 30.09 119 TYR H N 1
ATOM 17356 C CA . TYR H 5 119 ? 84.733 10.527 102.022 1.00 30.71 119 TYR H CA 1
ATOM 17357 C C . TYR H 5 119 ? 83.644 9.465 102.175 1.00 33.15 119 TYR H C 1
ATOM 17358 O O . TYR H 5 119 ? 83.181 9.209 103.289 1.00 37.73 119 TYR H O 1
ATOM 17367 N N . GLU H 5 120 ? 83.242 8.880 101.044 1.00 32.25 120 GLU H N 1
ATOM 17368 C CA . GLU H 5 120 ? 82.148 7.904 100.929 1.00 33.11 120 GLU H CA 1
ATOM 17369 C C . GLU H 5 120 ? 80.770 8.559 101.049 1.00 31.82 120 GLU H C 1
ATOM 17370 O O . GLU H 5 120 ? 79.750 7.925 100.783 1.00 34.76 120 GLU H O 1
ATOM 17372 N N . THR H 5 121 ? 80.746 9.824 101.457 1.00 35.33 121 THR H N 1
ATOM 17373 C CA . THR H 5 121 ? 79.523 10.621 101.465 1.00 31.27 121 THR H CA 1
ATOM 17374 C C . THR H 5 121 ? 79.845 12.010 100.942 1.00 34.10 121 THR H C 1
ATOM 17375 O O . THR H 5 121 ? 81.004 12.420 100.925 1.00 33.49 121 THR H O 1
ATOM 17379 N N . SER H 5 122 ? 78.820 12.743 100.526 1.00 30.74 122 SER H N 1
ATOM 17380 C CA . SER H 5 122 ? 79.038 14.070 99.976 1.00 35.24 122 SER H CA 1
ATOM 17381 C C . SER H 5 122 ? 77.805 14.945 100.110 1.00 30.14 122 SER H C 1
ATOM 17382 O O . SER H 5 122 ? 76.743 14.486 100.521 1.00 29.16 122 SER H O 1
ATOM 17385 N N . ILE H 5 123 ? 77.959 16.214 99.755 1.00 30.74 123 ILE H N 1
ATOM 17386 C CA . ILE H 5 123 ? 76.847 17.149 99.754 1.00 30.81 123 ILE H CA 1
ATOM 17387 C C . ILE H 5 123 ? 77.156 18.264 98.764 1.00 33.96 123 ILE H C 1
ATOM 17388 O O . ILE H 5 123 ? 78.311 18.663 98.612 1.00 30.21 123 ILE H O 1
ATOM 17393 N N . ARG H 5 124 ? 76.128 18.737 98.065 1.00 31.57 124 ARG H N 1
ATOM 17394 C CA . ARG H 5 124 ? 76.295 19.808 97.091 1.00 32.35 124 ARG H CA 1
ATOM 17395 C C . ARG H 5 124 ? 76.626 21.123 97.782 1.00 30.61 124 ARG H C 1
ATOM 17396 O O . ARG H 5 124 ? 75.764 21.750 98.399 1.00 31.90 124 ARG H O 1
ATOM 17404 N N . LEU H 5 125 ? 77.887 21.523 97.679 1.00 30.30 125 LEU H N 1
ATOM 17405 C CA . LEU H 5 125 ? 78.346 22.806 98.187 1.00 31.14 125 LEU H CA 1
ATOM 17406 C C . LEU H 5 125 ? 78.745 23.670 97.007 1.00 30.19 125 LEU H C 1
ATOM 17407 O O . LEU H 5 125 ? 79.341 23.173 96.052 1.00 34.45 125 LEU H O 1
ATOM 17412 N N . HIS H 5 126 ? 78.417 24.956 97.056 1.00 32.84 126 HIS H N 1
ATOM 17413 C CA . HIS H 5 126 ? 78.756 25.833 95.946 1.00 31.19 126 HIS H CA 1
ATOM 17414 C C . HIS H 5 126 ? 80.266 25.948 95.813 1.00 31.55 126 HIS H C 1
ATOM 17415 O O . HIS H 5 126 ? 80.979 26.097 96.803 1.00 27.73 126 HIS H O 1
ATOM 17422 N N . ARG H 5 127 ? 80.736 25.875 94.574 1.00 25.26 127 ARG H N 1
ATOM 17423 C CA . ARG H 5 127 ? 82.157 25.864 94.264 1.00 27.34 127 ARG H CA 1
ATOM 17424 C C . ARG H 5 127 ? 82.874 27.106 94.783 1.00 30.44 127 ARG H C 1
ATOM 17425 O O . ARG H 5 127 ? 83.945 27.012 95.380 1.00 25.92 127 ARG H O 1
ATOM 17433 N N . ASN H 5 128 ? 82.272 28.268 94.564 1.00 29.43 128 ASN H N 1
ATOM 17434 C CA . ASN H 5 128 ? 82.921 29.526 94.903 1.00 28.37 128 ASN H CA 1
ATOM 17435 C C . ASN H 5 128 ? 82.606 30.019 96.313 1.00 28.54 128 ASN H C 1
ATOM 17436 O O . ASN H 5 128 ? 83.449 30.643 96.950 1.00 27.30 128 ASN H O 1
ATOM 17441 N N . TYR H 5 129 ? 81.403 29.735 96.805 1.00 29.23 129 TYR H N 1
ATOM 17442 C CA . TYR H 5 129 ? 80.948 30.336 98.059 1.00 31.06 129 TYR H CA 1
ATOM 17443 C C . TYR H 5 129 ? 80.754 29.329 99.190 1.00 29.41 129 TYR H C 1
ATOM 17444 O O . TYR H 5 129 ? 80.643 29.712 100.356 1.00 33.26 129 TYR H O 1
ATOM 17453 N N . GLY H 5 130 ? 80.709 28.046 98.849 1.00 29.44 130 GLY H N 1
ATOM 17454 C CA . GLY H 5 130 ? 80.682 26.997 99.854 1.00 25.46 130 GLY H CA 1
ATOM 17455 C C . GLY H 5 130 ? 79.319 26.683 100.443 1.00 29.61 130 GLY H C 1
ATOM 17456 O O . GLY H 5 130 ? 79.155 25.670 101.121 1.00 28.17 130 GLY H O 1
ATOM 17457 N N . VAL H 5 131 ? 78.336 27.542 100.195 1.00 27.76 131 VAL H N 1
ATOM 17458 C CA . VAL H 5 131 ? 77.009 27.328 100.760 1.00 28.26 131 VAL H CA 1
ATOM 17459 C C . VAL H 5 131 ? 76.343 26.103 100.141 1.00 30.48 131 VAL H C 1
ATOM 17460 O O . VAL H 5 131 ? 76.568 25.785 98.969 1.00 31.57 131 VAL H O 1
ATOM 17464 N N . PRO H 5 132 ? 75.536 25.392 100.937 1.00 28.08 132 PRO H N 1
ATOM 17465 C CA . PRO H 5 132 ? 74.736 24.311 100.364 1.00 24.40 132 PRO H CA 1
ATOM 17466 C C . PRO H 5 132 ? 73.634 24.896 99.495 1.00 31.47 132 PRO H C 1
ATOM 17467 O O . PRO H 5 132 ? 73.209 26.022 99.744 1.00 29.50 132 PRO H O 1
ATOM 17471 N N . TYR H 5 133 ? 73.189 24.159 98.485 1.00 32.32 133 TYR H N 1
ATOM 17472 C CA . TYR H 5 133 ? 72.143 24.654 97.599 1.00 30.68 133 TYR H CA 1
ATOM 17473 C C . TYR H 5 133 ? 71.415 23.502 96.917 1.00 32.25 133 TYR H C 1
ATOM 17474 O O . TYR H 5 133 ? 71.856 22.352 96.976 1.00 29.33 133 TYR H O 1
ATOM 17483 N N . ILE H 5 134 ? 70.297 23.822 96.273 1.00 31.94 134 ILE H N 1
ATOM 17484 C CA . ILE H 5 134 ? 69.482 22.827 95.589 1.00 29.88 134 ILE H CA 1
ATOM 17485 C C . ILE H 5 134 ? 69.400 23.127 94.092 1.00 31.67 134 ILE H C 1
ATOM 17486 O O . ILE H 5 134 ? 68.882 24.169 93.693 1.00 32.71 134 ILE H O 1
ATOM 17491 N N . PRO H 5 135 ? 69.922 22.213 93.260 1.00 27.32 135 PRO H N 1
ATOM 17492 C CA . PRO H 5 135 ? 69.920 22.377 91.802 1.00 30.55 135 PRO H CA 1
ATOM 17493 C C . PRO H 5 135 ? 68.510 22.446 91.227 1.00 29.35 135 PRO H C 1
ATOM 17494 O O . PRO H 5 135 ? 67.608 21.761 91.714 1.00 25.81 135 PRO H O 1
ATOM 17498 N N . GLY H 5 136 ? 68.331 23.269 90.199 1.00 32.96 136 GLY H N 1
ATOM 17499 C CA . GLY H 5 136 ? 67.045 23.403 89.542 1.00 30.44 136 GLY H CA 1
ATOM 17500 C C . GLY H 5 136 ? 66.562 22.084 88.972 1.00 30.53 136 GLY H C 1
ATOM 17501 O O . GLY H 5 136 ? 65.360 21.851 88.867 1.00 27.73 136 GLY H O 1
ATOM 17502 N N . SER H 5 137 ? 67.504 21.220 88.605 1.00 27.81 137 SER H N 1
ATOM 17503 C CA . SER H 5 137 ? 67.172 19.894 88.095 1.00 27.47 137 SER H CA 1
ATOM 17504 C C . SER H 5 137 ? 66.417 19.082 89.144 1.00 30.72 137 SER H C 1
ATOM 17505 O O . SER H 5 137 ? 65.464 18.373 88.823 1.00 28.81 137 SER H O 1
ATOM 17508 N N . ALA H 5 138 ? 66.843 19.196 90.399 1.00 28.48 138 ALA H N 1
ATOM 17509 C CA . ALA H 5 138 ? 66.188 18.488 91.494 1.00 29.26 138 ALA H CA 1
ATOM 17510 C C . ALA H 5 138 ? 64.811 19.085 91.793 1.00 31.96 138 ALA H C 1
ATOM 17511 O O . ALA H 5 138 ? 63.845 18.355 92.022 1.00 30.62 138 ALA H O 1
ATOM 17513 N N . LEU H 5 139 ? 64.731 20.412 91.786 1.00 30.11 139 LEU H N 1
ATOM 17514 C CA . LEU H 5 139 ? 63.477 21.114 92.041 1.00 30.39 139 LEU H CA 1
ATOM 17515 C C . LEU H 5 139 ? 62.442 20.803 90.967 1.00 30.88 139 LEU H C 1
ATOM 17516 O O . LEU H 5 139 ? 61.279 20.535 91.276 1.00 35.56 139 LEU H O 1
ATOM 17521 N N . LYS H 5 140 ? 62.868 20.846 89.708 1.00 27.21 140 LYS H N 1
ATOM 17522 C CA . LYS H 5 140 ? 62.001 20.482 88.593 1.00 27.75 140 LYS H CA 1
ATOM 17523 C C . LYS H 5 140 ? 61.609 19.012 88.687 1.00 31.88 140 LYS H C 1
ATOM 17524 O O . LYS H 5 140 ? 60.460 18.647 88.439 1.00 33.59 140 LYS H O 1
ATOM 17530 N N . GLY H 5 141 ? 62.572 18.174 89.060 1.00 28.67 141 GLY H N 1
ATOM 17531 C CA . GLY H 5 141 ? 62.340 16.748 89.179 1.00 29.19 141 GLY H CA 1
ATOM 17532 C C . GLY H 5 141 ? 61.336 16.379 90.257 1.00 37.06 141 GLY H C 1
ATOM 17533 O O . GLY H 5 141 ? 60.415 15.598 90.011 1.00 35.99 141 GLY H O 1
ATOM 17534 N N . VAL H 5 142 ? 61.504 16.938 91.452 1.00 33.72 142 VAL H N 1
ATOM 17535 C CA . VAL H 5 142 ? 60.631 16.596 92.571 1.00 34.04 142 VAL H CA 1
ATOM 17536 C C . VAL H 5 142 ? 59.215 17.139 92.353 1.00 36.05 142 VAL H C 1
ATOM 17537 O O . VAL H 5 142 ? 58.241 16.557 92.831 1.00 39.31 142 VAL H O 1
ATOM 17541 N N . ALA H 5 143 ? 59.100 18.237 91.610 1.00 32.61 143 ALA H N 1
ATOM 17542 C CA . ALA H 5 143 ? 57.794 18.800 91.285 1.00 39.72 143 ALA H CA 1
ATOM 17543 C C . ALA H 5 143 ? 57.057 17.917 90.282 1.00 39.81 143 ALA H C 1
ATOM 17544 O O . ALA H 5 143 ? 55.839 17.762 90.356 1.00 41.48 143 ALA H O 1
ATOM 17546 N N . LYS H 5 144 ? 57.804 17.336 89.348 1.00 36.40 144 LYS H N 1
ATOM 17547 C CA . LYS H 5 144 ? 57.215 16.500 88.310 1.00 37.70 144 LYS H CA 1
ATOM 17548 C C . LYS H 5 144 ? 56.799 15.146 88.867 1.00 42.74 144 LYS H C 1
ATOM 17549 O O . LYS H 5 144 ? 55.738 14.622 88.523 1.00 43.77 144 LYS H O 1
ATOM 17555 N N . HIS H 5 145 ? 57.639 14.582 89.727 1.00 38.77 145 HIS H N 1
ATOM 17556 C CA . HIS H 5 145 ? 57.334 13.304 90.356 1.00 42.32 145 HIS H CA 1
ATOM 17557 C C . HIS H 5 145 ? 56.181 13.430 91.345 1.00 42.38 145 HIS H C 1
ATOM 17558 O O . HIS H 5 145 ? 55.445 12.471 91.574 1.00 42.34 145 HIS H O 1
ATOM 17565 N N . TYR H 5 146 ? 56.021 14.613 91.929 1.00 43.45 146 TYR H N 1
ATOM 17566 C CA . TYR H 5 146 ? 54.894 14.858 92.819 1.00 42.92 146 TYR H CA 1
ATOM 17567 C C . TYR H 5 146 ? 53.612 14.984 92.004 1.00 44.61 146 TYR H C 1
ATOM 17568 O O . TYR H 5 146 ? 52.543 14.567 92.446 1.00 48.46 146 TYR H O 1
ATOM 17577 N N . ALA H 5 147 ? 53.729 15.560 90.811 1.00 43.70 147 ALA H N 1
ATOM 17578 C CA . ALA H 5 147 ? 52.604 15.634 89.886 1.00 43.11 147 ALA H CA 1
ATOM 17579 C C . ALA H 5 147 ? 52.187 14.232 89.454 1.00 48.49 147 ALA H C 1
ATOM 17580 O O . ALA H 5 147 ? 50.998 13.945 89.315 1.00 51.36 147 ALA H O 1
ATOM 17582 N N . PHE H 5 148 ? 53.174 13.363 89.249 1.00 51.45 148 PHE H N 1
ATOM 17583 C CA . PHE H 5 148 ? 52.919 11.963 88.919 1.00 49.66 148 PHE H CA 1
ATOM 17584 C C . PHE H 5 148 ? 52.126 11.279 90.0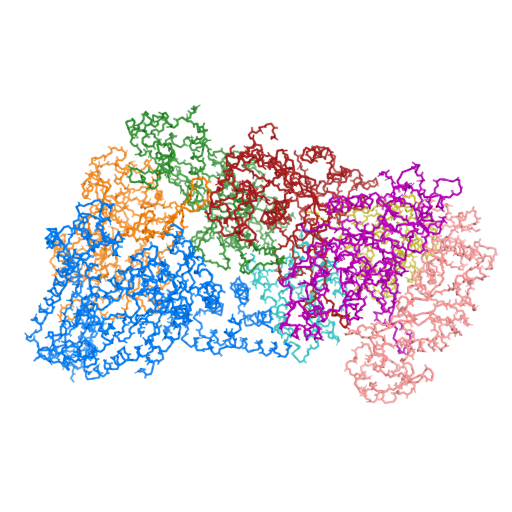28 1.00 51.76 148 PHE H C 1
ATOM 17585 O O . PHE H 5 148 ? 51.258 10.448 89.764 1.00 54.58 148 PHE H O 1
ATOM 17593 N N . SER H 5 149 ? 52.438 11.637 91.270 1.00 52.00 149 SER H N 1
ATOM 17594 C CA . SER H 5 149 ? 51.828 11.011 92.438 1.00 54.20 149 SER H CA 1
ATOM 17595 C C . SER H 5 149 ? 50.349 11.363 92.578 1.00 55.86 149 SER H C 1
ATOM 17596 O O . SER H 5 149 ? 49.511 10.482 92.764 1.00 57.01 149 SER H O 1
ATOM 17599 N N . ILE H 5 150 ? 50.037 12.653 92.490 1.00 55.75 150 ILE H N 1
ATOM 17600 C CA . ILE H 5 150 ? 48.666 13.127 92.664 1.00 58.75 150 ILE H CA 1
ATOM 17601 C C . ILE H 5 150 ? 47.745 12.586 91.574 1.00 57.73 150 ILE H C 1
ATOM 17602 O O . ILE H 5 150 ? 46.593 12.240 91.837 1.00 62.07 150 ILE H O 1
ATOM 17607 N N . LEU H 5 151 ? 48.262 12.504 90.352 1.00 57.25 151 LEU H N 1
ATOM 17608 C CA . LEU H 5 151 ? 47.500 11.964 89.232 1.00 57.07 151 LEU H CA 1
ATOM 17609 C C . LEU H 5 151 ? 47.248 10.467 89.394 1.00 60.40 151 LEU H C 1
ATOM 17610 O O . LEU H 5 151 ? 46.275 9.931 88.864 1.00 65.06 151 LEU H O 1
ATOM 17615 N N . ALA H 5 152 ? 48.128 9.798 90.132 1.00 61.03 152 ALA H N 1
ATOM 17616 C CA . ALA H 5 152 ? 48.036 8.354 90.316 1.00 62.06 152 ALA H CA 1
ATOM 17617 C C . ALA H 5 152 ? 47.026 7.983 91.398 1.00 63.42 152 ALA H C 1
ATOM 17618 O O . ALA H 5 152 ? 46.263 7.029 91.245 1.00 65.35 152 ALA H O 1
ATOM 17620 N N . ARG H 5 153 ? 47.034 8.738 92.493 1.00 65.65 153 ARG H N 1
ATOM 17621 C CA . ARG H 5 153 ? 46.161 8.465 93.630 1.00 66.16 153 ARG H CA 1
ATOM 17622 C C . ARG H 5 153 ? 44.716 8.855 93.337 1.00 67.85 153 ARG H C 1
ATOM 17623 O O . ARG H 5 153 ? 43.780 8.268 93.881 1.00 73.01 153 ARG H O 1
ATOM 17625 N N . GLU H 5 154 ? 44.541 9.842 92.466 1.00 69.30 154 GLU H N 1
ATOM 17626 C CA . GLU H 5 154 ? 43.215 10.380 92.188 1.00 65.84 154 GLU H CA 1
ATOM 17627 C C . GLU H 5 154 ? 42.619 9.848 90.888 1.00 63.30 154 GLU H C 1
ATOM 17628 O O . GLU H 5 154 ? 41.403 9.689 90.779 1.00 62.40 154 GLU H O 1
ATOM 17630 N N . ASN H 5 155 ? 43.471 9.570 89.907 1.00 62.02 155 ASN H N 1
ATOM 17631 C CA . ASN H 5 155 ? 43.003 9.136 88.595 1.00 64.46 155 ASN H CA 1
ATOM 17632 C C . ASN H 5 155 ? 43.695 7.872 88.089 1.00 68.30 155 ASN H C 1
ATOM 17633 O O . ASN H 5 155 ? 43.830 7.677 86.882 1.00 67.69 155 ASN H O 1
ATOM 17638 N N . GLY H 5 156 ? 44.122 7.013 89.009 1.00 67.74 156 GLY H N 1
ATOM 17639 C CA . GLY H 5 156 ? 44.864 5.816 88.651 1.00 64.55 156 GLY H CA 1
ATOM 17640 C C . GLY H 5 156 ? 44.081 4.783 87.861 1.00 67.79 156 GLY H C 1
ATOM 17641 O O . GLY H 5 156 ? 44.574 4.250 86.866 1.00 70.74 156 GLY H O 1
ATOM 17642 N N . ASP H 5 157 ? 42.862 4.496 88.308 1.00 72.65 157 ASP H N 1
ATOM 17643 C CA . ASP H 5 157 ? 42.027 3.479 87.671 1.00 71.24 157 ASP H CA 1
ATOM 17644 C C . ASP H 5 157 ? 41.707 3.820 86.219 1.00 69.94 157 ASP H C 1
ATOM 17645 O O . ASP H 5 157 ? 41.771 2.957 85.345 1.00 69.27 157 ASP H O 1
ATOM 17650 N N . GLU H 5 158 ? 41.368 5.080 85.967 1.00 70.69 158 GLU H N 1
ATOM 17651 C CA . GLU H 5 158 ? 41.013 5.523 84.623 1.00 69.53 158 GLU H CA 1
ATOM 17652 C C . GLU H 5 158 ? 42.225 5.551 83.694 1.00 71.44 158 GLU H C 1
ATOM 17653 O O . GLU H 5 158 ? 42.144 5.107 82.548 1.00 70.66 158 GLU H O 1
ATOM 17655 N N . ILE H 5 159 ? 43.344 6.071 84.192 1.00 71.64 159 ILE H N 1
ATOM 17656 C CA . ILE H 5 159 ? 44.567 6.174 83.400 1.00 67.53 159 ILE H CA 1
ATOM 17657 C C . ILE H 5 159 ? 45.105 4.794 83.027 1.00 66.39 159 ILE H C 1
ATOM 17658 O O . ILE H 5 159 ? 45.619 4.595 81.927 1.00 62.24 159 ILE H O 1
ATOM 17660 N N . LEU H 5 160 ? 44.984 3.844 83.947 1.00 68.51 160 LEU H N 1
ATOM 17661 C CA . LEU H 5 160 ? 45.451 2.484 83.702 1.00 67.66 160 LEU H CA 1
ATOM 17662 C C . LEU H 5 160 ? 44.514 1.743 82.753 1.00 70.06 160 LEU H C 1
ATOM 17663 O O . LEU H 5 160 ? 44.911 0.781 82.095 1.00 66.88 160 LEU H O 1
ATOM 17665 N N . ARG H 5 161 ? 43.267 2.200 82.688 1.00 69.59 161 ARG H N 1
ATOM 17666 C CA . ARG H 5 161 ? 42.264 1.583 81.829 1.00 73.52 161 ARG H CA 1
ATOM 17667 C C . ARG H 5 161 ? 42.368 2.113 80.403 1.00 70.50 161 ARG H C 1
ATOM 17668 O O . ARG H 5 161 ? 42.297 1.351 79.439 1.00 68.93 161 ARG H O 1
ATOM 17670 N N . ILE H 5 162 ? 42.537 3.425 80.278 1.00 69.07 162 ILE H N 1
ATOM 17671 C CA . ILE H 5 162 ? 42.651 4.066 78.972 1.00 69.84 162 ILE H CA 1
ATOM 17672 C C . ILE H 5 162 ? 43.937 3.650 78.258 1.00 66.91 162 ILE H C 1
ATOM 17673 O O . ILE H 5 162 ? 43.935 3.390 77.053 1.00 65.10 162 ILE H O 1
ATOM 17678 N N . TYR H 5 163 ? 45.032 3.572 79.008 1.00 65.69 163 TYR H N 1
ATOM 17679 C CA . TYR H 5 163 ? 46.323 3.211 78.433 1.00 63.62 163 TYR H CA 1
ATOM 17680 C C . TYR H 5 163 ? 46.752 1.807 78.845 1.00 69.21 163 TYR H C 1
ATOM 17681 O O . TYR H 5 163 ? 47.799 1.625 79.468 1.00 66.59 163 TYR H O 1
ATOM 17690 N N . GLU H 5 164 ? 45.938 0.819 78.486 1.00 71.22 164 GLU H N 1
ATOM 17691 C CA . GLU H 5 164 ? 46.219 -0.573 78.819 1.00 70.00 164 GLU H CA 1
ATOM 17692 C C . GLU H 5 164 ? 47.431 -1.094 78.053 1.00 70.24 164 GLU H C 1
ATOM 17693 O O . GLU H 5 164 ? 48.157 -1.963 78.538 1.00 68.00 164 GLU H O 1
ATOM 17695 N N . SER H 5 165 ? 47.643 -0.559 76.854 1.00 66.21 165 SER H N 1
ATOM 17696 C CA . SER H 5 165 ? 48.777 -0.953 76.026 1.00 66.22 165 SER H CA 1
ATOM 17697 C C . SER H 5 165 ? 50.091 -0.518 76.663 1.00 71.37 165 SER H C 1
ATOM 17698 O O . SER H 5 165 ? 51.055 -1.282 76.704 1.00 72.61 165 SER H O 1
ATOM 17700 N N . VAL H 5 166 ? 50.121 0.715 77.160 1.00 70.59 166 VAL H N 1
ATOM 17701 C CA . VAL H 5 166 ? 51.304 1.245 77.826 1.00 67.94 166 VAL H CA 1
ATOM 17702 C C . VAL H 5 166 ? 51.536 0.516 79.147 1.00 66.12 166 VAL H C 1
ATOM 17703 O O . VAL H 5 166 ? 52.677 0.295 79.554 1.00 64.33 166 VAL H O 1
ATOM 17707 N N . LYS H 5 167 ? 50.443 0.137 79.804 1.00 65.47 167 LYS H N 1
ATOM 17708 C CA . LYS H 5 167 ? 50.510 -0.590 81.069 1.00 68.80 167 LYS H CA 1
ATOM 17709 C C . LYS H 5 167 ? 51.211 -1.935 80.899 1.00 69.16 167 LYS H C 1
ATOM 17710 O O . LYS H 5 167 ? 51.978 -2.361 81.763 1.00 65.82 167 LYS H O 1
ATOM 17716 N N . GLU H 5 168 ? 50.939 -2.597 79.779 1.00 67.79 168 GLU H N 1
ATOM 17717 C CA . GLU H 5 168 ? 51.557 -3.882 79.476 1.00 70.01 168 GLU H CA 1
ATOM 17718 C C . GLU H 5 168 ? 53.065 -3.737 79.298 1.00 69.19 168 GLU H C 1
ATOM 17719 O O . GLU H 5 168 ? 53.834 -4.608 79.706 1.00 69.21 168 GLU H O 1
ATOM 17725 N N . ASP H 5 169 ? 53.479 -2.629 78.691 1.00 69.46 169 ASP H N 1
ATOM 17726 C CA . ASP H 5 169 ? 54.894 -2.351 78.478 1.00 68.47 169 ASP H CA 1
ATOM 17727 C C . ASP H 5 169 ? 55.633 -2.209 79.807 1.00 66.03 169 ASP H C 1
ATOM 17728 O O . ASP H 5 169 ? 56.740 -2.723 79.969 1.00 67.05 169 ASP H O 1
ATOM 17733 N N . LEU H 5 170 ? 55.013 -1.513 80.755 1.00 65.23 170 LEU H N 1
ATOM 17734 C CA . LEU H 5 170 ? 55.612 -1.307 82.069 1.00 69.43 170 LEU H CA 1
ATOM 17735 C C . LEU H 5 170 ? 55.661 -2.609 82.862 1.00 67.72 170 LEU H C 1
ATOM 17736 O O . LEU H 5 170 ? 56.724 -3.024 83.326 1.00 68.62 170 LEU H O 1
ATOM 17738 N N . LYS H 5 171 ? 54.506 -3.248 83.013 1.00 64.60 171 LYS H N 1
ATOM 17739 C CA . LYS H 5 171 ? 54.416 -4.509 83.739 1.00 65.39 171 LYS H CA 1
ATOM 17740 C C . LYS H 5 171 ? 55.084 -5.639 82.961 1.00 64.48 171 LYS H C 1
ATOM 17741 O O . LYS H 5 171 ? 56.302 -5.817 83.026 1.00 53.11 171 LYS H O 1
ATOM 17743 N N . GLU H 5 187 ? 50.302 -4.388 90.109 1.00 63.19 187 GLU H N 1
ATOM 17744 C CA . GLU H 5 187 ? 49.329 -3.521 89.453 1.00 69.90 187 GLU H CA 1
ATOM 17745 C C . GLU H 5 187 ? 48.703 -2.552 90.449 1.00 67.64 187 GLU H C 1
ATOM 17746 O O . GLU H 5 187 ? 47.488 -2.354 90.457 1.00 65.57 187 GLU H O 1
ATOM 17748 N N . ASP H 5 188 ? 49.544 -1.946 91.282 1.00 70.89 188 ASP H N 1
ATOM 17749 C CA . ASP H 5 188 ? 49.084 -1.040 92.329 1.00 69.95 188 ASP H CA 1
ATOM 17750 C C . ASP H 5 188 ? 49.438 0.413 92.022 1.00 65.56 188 ASP H C 1
ATOM 17751 O O . ASP H 5 188 ? 49.420 0.833 90.866 1.00 66.57 188 ASP H O 1
ATOM 17756 N N . TYR H 5 189 ? 49.755 1.174 93.065 1.00 67.56 189 TYR H N 1
ATOM 17757 C CA . TYR H 5 189 ? 50.097 2.585 92.912 1.00 65.72 189 TYR H CA 1
ATOM 17758 C C . TYR H 5 189 ? 51.422 2.774 92.186 1.00 67.19 189 TYR H C 1
ATOM 17759 O O . TYR H 5 189 ? 51.556 3.656 91.337 1.00 67.60 189 TYR H O 1
ATOM 17768 N N . TYR H 5 190 ? 52.399 1.942 92.531 1.00 66.93 190 TYR H N 1
ATOM 17769 C CA . TYR H 5 190 ? 53.745 2.061 91.983 1.00 66.76 190 TYR H CA 1
ATOM 17770 C C . TYR H 5 190 ? 53.790 1.716 90.496 1.00 63.98 190 TYR H C 1
ATOM 17771 O O . TYR H 5 190 ? 54.677 2.170 89.773 1.00 61.43 190 TYR H O 1
ATOM 17780 N N . LEU H 5 191 ? 52.830 0.916 90.045 1.00 62.65 191 LEU H N 1
ATOM 17781 C CA . LEU H 5 191 ? 52.705 0.597 88.628 1.00 64.15 191 LEU H CA 1
ATOM 17782 C C . LEU H 5 191 ? 52.038 1.761 87.899 1.00 63.92 191 LEU H C 1
ATOM 17783 O O . LEU H 5 191 ? 52.335 2.034 86.735 1.00 61.77 191 LEU H O 1
ATOM 17788 N N . THR H 5 192 ? 51.140 2.449 88.596 1.00 60.91 192 THR H N 1
ATOM 17789 C CA . THR H 5 192 ? 50.435 3.586 88.019 1.00 63.58 192 THR H CA 1
ATOM 17790 C C . THR H 5 192 ? 51.385 4.762 87.812 1.00 58.89 192 THR H C 1
ATOM 17791 O O . THR H 5 192 ? 51.378 5.400 86.758 1.00 57.23 192 THR H O 1
ATOM 17795 N N . ALA H 5 193 ? 52.203 5.034 88.824 1.00 60.32 193 ALA H N 1
ATOM 17796 C CA . ALA H 5 193 ? 53.169 6.129 88.775 1.00 60.46 193 ALA H CA 1
ATOM 17797 C C . ALA H 5 193 ? 54.147 5.960 87.617 1.00 55.87 193 ALA H C 1
ATOM 17798 O O . ALA H 5 193 ? 54.468 6.921 86.918 1.00 54.42 193 ALA H O 1
ATOM 17800 N N . ALA H 5 194 ? 54.616 4.732 87.419 1.00 56.71 194 ALA H N 1
ATOM 17801 C CA . ALA H 5 194 ? 55.530 4.431 86.326 1.00 57.26 194 ALA H CA 1
ATOM 17802 C C . ALA H 5 194 ? 54.840 4.617 84.979 1.00 54.08 194 ALA H C 1
ATOM 17803 O O . ALA H 5 194 ? 55.448 5.097 84.023 1.00 52.20 194 ALA H O 1
ATOM 17805 N N . VAL H 5 195 ? 53.567 4.238 84.915 1.00 58.27 195 VAL H N 1
ATOM 17806 C CA . VAL H 5 195 ? 52.788 4.372 83.688 1.00 55.99 195 VAL H CA 1
ATOM 17807 C C . VAL H 5 195 ? 52.602 5.841 83.319 1.00 47.72 195 VAL H C 1
ATOM 17808 O O . VAL H 5 195 ? 52.728 6.217 82.153 1.00 47.23 195 VAL H O 1
ATOM 17810 N N . ILE H 5 196 ? 52.309 6.663 84.322 1.00 49.01 196 ILE H N 1
ATOM 17811 C CA . ILE H 5 196 ? 52.132 8.098 84.121 1.00 49.37 196 ILE H CA 1
ATOM 17812 C C . ILE H 5 196 ? 53.429 8.748 83.640 1.00 50.79 196 ILE H C 1
ATOM 17813 O O . ILE H 5 196 ? 53.408 9.620 82.769 1.00 48.78 196 ILE H O 1
ATOM 17818 N N . GLN H 5 197 ? 54.555 8.307 84.198 1.00 48.63 197 GLN H N 1
ATOM 17819 C CA . GLN H 5 197 ? 55.861 8.833 83.811 1.00 44.96 197 GLN H CA 1
ATOM 17820 C C . GLN H 5 197 ? 56.169 8.519 82.351 1.00 46.45 197 GLN H C 1
ATOM 17821 O O . GLN H 5 197 ? 56.518 9.411 81.579 1.00 41.96 197 GLN H O 1
ATOM 17827 N N . GLU H 5 198 ? 56.035 7.247 81.985 1.00 45.47 198 GLU H N 1
ATOM 17828 C CA . GLU H 5 198 ? 56.249 6.804 80.611 1.00 46.51 198 GLU H CA 1
ATOM 17829 C C . GLU H 5 198 ? 55.374 7.595 79.639 1.00 46.98 198 GLU H C 1
ATOM 17830 O O . GLU H 5 198 ? 55.809 7.943 78.541 1.00 47.20 198 GLU H O 1
ATOM 17836 N N . LEU H 5 199 ? 54.145 7.887 80.054 1.00 47.63 199 LEU H N 1
ATOM 17837 C CA . LEU H 5 199 ? 53.244 8.698 79.243 1.00 50.93 199 LEU H CA 1
ATOM 17838 C C . LEU H 5 199 ? 53.799 10.108 79.063 1.00 50.89 199 LEU H C 1
ATOM 17839 O O . LEU H 5 199 ? 53.802 10.645 77.958 1.00 51.48 199 LEU H O 1
ATOM 17844 N N . PHE H 5 200 ? 54.282 10.704 80.147 1.00 51.46 200 PHE H N 1
ATOM 17845 C CA . PHE H 5 200 ? 54.820 12.059 80.076 1.00 51.16 200 PHE H CA 1
ATOM 17846 C C . PHE H 5 200 ? 56.189 12.120 79.402 1.00 44.73 200 PHE H C 1
ATOM 17847 O O . PHE H 5 200 ? 56.524 13.118 78.765 1.00 46.05 200 PHE H O 1
ATOM 17855 N N . GLU H 5 201 ? 56.973 11.054 79.536 1.00 49.47 201 GLU H N 1
ATOM 17856 C CA . GLU H 5 201 ? 58.345 11.048 79.031 1.00 50.87 201 GLU H CA 1
ATOM 17857 C C . GLU H 5 201 ? 58.464 10.507 77.606 1.00 51.76 201 GLU H C 1
ATOM 17858 O O . GLU H 5 201 ? 59.138 11.104 76.765 1.00 51.31 201 GLU H O 1
ATOM 17864 N N . LYS H 5 202 ? 57.816 9.377 77.337 1.00 48.39 202 LYS H N 1
ATOM 17865 C CA . LYS H 5 202 ? 57.994 8.689 76.059 1.00 50.81 202 LYS H CA 1
ATOM 17866 C C . LYS H 5 202 ? 56.793 8.820 75.123 1.00 52.20 202 LYS H C 1
ATOM 17867 O O . LYS H 5 202 ? 56.946 9.194 73.961 1.00 52.67 202 LYS H O 1
ATOM 17869 N N . LYS H 5 203 ? 55.603 8.506 75.626 1.00 50.43 203 LYS H N 1
ATOM 17870 C CA . LYS H 5 203 ? 54.400 8.513 74.800 1.00 54.05 203 LYS H CA 1
ATOM 17871 C C . LYS H 5 203 ? 53.517 9.724 75.093 1.00 52.09 203 LYS H C 1
ATOM 17872 O O . LYS H 5 203 ? 52.351 9.578 75.456 1.00 52.10 203 LYS H O 1
ATOM 17874 N N . PHE H 5 204 ? 54.078 10.918 74.926 1.00 49.32 204 PHE H N 1
ATOM 17875 C CA . PHE H 5 204 ? 53.366 12.152 75.245 1.00 49.34 204 PHE H CA 1
ATOM 17876 C C . PHE H 5 204 ? 52.441 12.603 74.118 1.00 51.81 204 PHE H C 1
ATOM 17877 O O . PHE H 5 204 ? 51.646 13.524 74.295 1.00 51.77 204 PHE H O 1
ATOM 17885 N N . ASP H 5 205 ? 52.545 11.950 72.965 1.00 56.43 205 ASP H N 1
ATOM 17886 C CA . ASP H 5 205 ? 51.659 12.239 71.841 1.00 56.70 205 ASP H CA 1
ATOM 17887 C C . ASP H 5 205 ? 50.287 11.608 72.050 1.00 57.38 205 ASP H C 1
ATOM 17888 O O . ASP H 5 205 ? 49.346 11.888 71.309 1.00 57.35 205 ASP H O 1
ATOM 17893 N N . GLU H 5 206 ? 50.184 10.757 73.066 1.00 57.23 206 GLU H N 1
ATOM 17894 C CA . GLU H 5 206 ? 48.966 9.998 73.319 1.00 53.74 206 GLU H CA 1
ATOM 17895 C C . GLU H 5 206 ? 48.214 10.525 74.536 1.00 54.43 206 GLU H C 1
ATOM 17896 O O . GLU H 5 206 ? 47.275 9.893 75.017 1.00 54.03 206 GLU H O 1
ATOM 17902 N N . LEU H 5 207 ? 48.628 11.687 75.028 1.00 53.34 207 LEU H N 1
ATOM 17903 C CA . LEU H 5 207 ? 48.033 12.260 76.231 1.00 57.51 207 LEU H CA 1
ATOM 17904 C C . LEU H 5 207 ? 46.739 13.017 75.943 1.00 59.14 207 LEU H C 1
ATOM 17905 O O . LEU H 5 207 ? 46.186 13.664 76.831 1.00 61.14 207 LEU H O 1
ATOM 17910 N N . GLY H 5 208 ? 46.255 12.927 74.708 1.00 58.70 208 GLY H N 1
ATOM 17911 C CA . GLY H 5 208 ? 45.034 13.609 74.320 1.00 60.30 208 GLY H CA 1
ATOM 17912 C C . GLY H 5 208 ? 43.809 13.102 75.058 1.00 58.04 208 GLY H C 1
ATOM 17913 O O . GLY H 5 208 ? 42.860 13.850 75.291 1.00 63.28 208 GLY H O 1
ATOM 17914 N N . ALA H 5 209 ? 43.835 11.828 75.434 1.00 57.60 209 ALA H N 1
ATOM 17915 C CA . ALA H 5 209 ? 42.701 11.191 76.094 1.00 63.37 209 ALA H CA 1
ATOM 17916 C C . ALA H 5 209 ? 42.457 11.739 77.500 1.00 58.38 209 ALA H C 1
ATOM 17917 O O . ALA H 5 209 ? 41.311 11.913 77.915 1.00 56.57 209 ALA H O 1
ATOM 17919 N N . ILE H 5 210 ? 43.533 12.004 78.232 1.00 54.45 210 ILE H N 1
ATOM 17920 C CA . ILE H 5 210 ? 43.410 12.497 79.600 1.00 54.36 210 ILE H CA 1
ATOM 17921 C C . ILE H 5 210 ? 43.967 13.909 79.742 1.00 57.47 210 ILE H C 1
ATOM 17922 O O . ILE H 5 210 ? 44.299 14.345 80.844 1.00 54.27 210 ILE H O 1
ATOM 17927 N N . ARG H 5 211 ? 44.062 14.622 78.623 1.00 53.22 211 ARG H N 1
ATOM 17928 C CA . ARG H 5 211 ? 44.608 15.975 78.616 1.00 55.11 211 ARG H CA 1
ATOM 17929 C C . ARG H 5 211 ? 43.792 16.917 79.497 1.00 54.82 211 ARG H C 1
ATOM 17930 O O . ARG H 5 211 ? 44.339 17.838 80.107 1.00 53.02 211 ARG H O 1
ATOM 17932 N N . ASN H 5 212 ? 42.487 16.673 79.568 1.00 57.28 212 ASN H N 1
ATOM 17933 C CA . ASN H 5 212 ? 41.578 17.539 80.310 1.00 52.63 212 ASN H CA 1
ATOM 17934 C C . ASN H 5 212 ? 41.475 17.138 81.778 1.00 53.33 212 ASN H C 1
ATOM 17935 O O . ASN H 5 212 ? 40.892 17.864 82.583 1.00 54.92 212 ASN H O 1
ATOM 17937 N N . THR H 5 213 ? 42.037 15.981 82.120 1.00 57.15 213 THR H N 1
ATOM 17938 C CA . THR H 5 213 ? 42.056 15.516 83.505 1.00 54.23 213 THR H CA 1
ATOM 17939 C C . THR H 5 213 ? 42.782 16.521 84.393 1.00 55.26 213 THR H C 1
ATOM 17940 O O . THR H 5 213 ? 43.890 16.953 84.077 1.00 53.25 213 THR H O 1
ATOM 17944 N N . ARG H 5 214 ? 42.152 16.895 85.501 1.00 53.16 214 ARG H N 1
ATOM 17945 C CA . ARG H 5 214 ? 42.696 17.932 86.369 1.00 56.19 214 ARG H CA 1
ATOM 17946 C C . ARG H 5 214 ? 43.064 17.397 87.749 1.00 61.37 214 ARG H C 1
ATOM 17947 O O . ARG H 5 214 ? 42.612 16.327 88.161 1.00 57.64 214 ARG H O 1
ATOM 17949 N N . VAL H 5 215 ? 43.894 18.156 88.455 1.00 57.98 215 VAL H N 1
ATOM 17950 C CA . VAL H 5 215 ? 44.289 17.820 89.815 1.00 60.91 215 VAL H CA 1
ATOM 17951 C C . VAL H 5 215 ? 44.365 19.088 90.653 1.00 58.44 215 VAL H C 1
ATOM 17952 O O . VAL H 5 215 ? 44.709 20.155 90.144 1.00 59.37 215 VAL H O 1
ATOM 17954 N N . GLU H 5 216 ? 44.034 18.972 91.934 1.00 61.85 216 GLU H N 1
ATOM 17955 C CA . GLU H 5 216 ? 44.064 20.117 92.836 1.00 61.21 216 GLU H CA 1
ATOM 17956 C C . GLU H 5 216 ? 45.253 20.030 93.785 1.00 65.47 216 GLU H C 1
ATOM 17957 O O . GLU H 5 216 ? 45.475 18.999 94.420 1.00 61.98 216 GLU H O 1
ATOM 17959 N N . ILE H 5 217 ? 46.017 21.116 93.872 1.00 68.49 217 ILE H N 1
ATOM 17960 C CA . ILE H 5 217 ? 47.184 21.169 94.747 1.00 68.67 217 ILE H CA 1
ATOM 17961 C C . ILE H 5 217 ? 47.593 22.611 95.041 1.00 69.23 217 ILE H C 1
ATOM 17962 O O . ILE H 5 217 ? 48.475 23.157 94.378 1.00 68.94 217 ILE H O 1
ATOM 17964 N N . GLY H 5 218 ? 46.954 23.229 96.031 1.00 74.43 218 GLY H N 1
ATOM 17965 C CA . GLY H 5 218 ? 45.889 22.595 96.787 1.00 72.34 218 GLY H CA 1
ATOM 17966 C C . GLY H 5 218 ? 44.534 23.158 96.407 1.00 78.59 218 GLY H C 1
ATOM 17967 O O . GLY H 5 218 ? 43.570 22.415 96.221 1.00 80.91 218 GLY H O 1
ATOM 17968 N N . ASP H 5 219 ? 44.465 24.480 96.289 1.00 77.43 219 ASP H N 1
ATOM 17969 C CA . ASP H 5 219 ? 43.232 25.152 95.897 1.00 70.01 219 ASP H CA 1
ATOM 17970 C C . ASP H 5 219 ? 43.289 25.585 94.436 1.00 78.11 219 ASP H C 1
ATOM 17971 O O . ASP H 5 219 ? 42.351 26.196 93.923 1.00 77.25 219 ASP H O 1
ATOM 17973 N N . THR H 5 220 ? 44.396 25.266 93.771 1.00 74.39 220 THR H N 1
ATOM 17974 C CA . THR H 5 220 ? 44.570 25.604 92.363 1.00 70.59 220 THR H CA 1
ATOM 17975 C C . THR H 5 220 ? 44.309 24.390 91.479 1.00 63.00 220 THR H C 1
ATOM 17976 O O . THR H 5 220 ? 44.624 23.260 91.853 1.00 66.31 220 THR H O 1
ATOM 17978 N N . VAL H 5 221 ? 43.731 24.630 90.306 1.00 62.38 221 VAL H N 1
ATOM 17979 C CA . VAL H 5 221 ? 43.407 23.555 89.376 1.00 62.82 221 VAL H CA 1
ATOM 17980 C C . VAL H 5 221 ? 44.477 23.413 88.298 1.00 57.86 221 VAL H C 1
ATOM 17981 O O . VAL H 5 221 ? 44.717 24.338 87.525 1.00 54.55 221 VAL H O 1
ATOM 17983 N N . ILE H 5 222 ? 45.116 22.250 88.254 1.00 55.83 222 ILE H N 1
ATOM 17984 C CA . ILE H 5 222 ? 46.138 21.976 87.252 1.00 52.07 222 ILE H CA 1
ATOM 17985 C C . ILE H 5 222 ? 45.754 20.765 86.411 1.00 51.93 222 ILE H C 1
ATOM 17986 O O . ILE H 5 222 ? 45.536 19.676 86.942 1.00 55.26 222 ILE H O 1
ATOM 17991 N N . SER H 5 223 ? 45.668 20.958 85.099 1.00 46.68 223 SER H N 1
ATOM 17992 C CA . SER H 5 223 ? 45.321 19.870 84.192 1.00 52.37 223 SER H CA 1
ATOM 17993 C C . SER H 5 223 ? 46.566 19.123 83.732 1.00 49.89 223 SER H C 1
ATOM 17994 O O . SER H 5 223 ? 47.682 19.626 83.860 1.00 48.62 223 SER H O 1
ATOM 17997 N N . VAL H 5 224 ? 46.366 17.923 83.195 1.00 45.93 224 VAL H N 1
ATOM 17998 C CA . VAL H 5 224 ? 47.458 17.135 82.636 1.00 49.04 224 VAL H CA 1
ATOM 17999 C C . VAL H 5 224 ? 48.144 17.907 81.511 1.00 49.56 224 VAL H C 1
ATOM 18000 O O . VAL H 5 224 ? 49.371 17.906 81.402 1.00 48.17 224 VAL H O 1
ATOM 18004 N N . GLY H 5 225 ? 47.341 18.579 80.692 1.00 49.35 225 GLY H N 1
ATOM 18005 C CA . GLY H 5 225 ? 47.854 19.394 79.605 1.00 42.76 225 GLY H CA 1
ATOM 18006 C C . GLY H 5 225 ? 48.725 20.538 80.088 1.00 42.78 225 GLY H C 1
ATOM 18007 O O . GLY H 5 225 ? 49.676 20.931 79.415 1.00 42.34 225 GLY H O 1
ATOM 18008 N N . ASP H 5 226 ? 48.400 21.076 81.259 1.00 47.56 226 ASP H N 1
ATOM 18009 C CA . ASP H 5 226 ? 49.221 22.120 81.861 1.00 47.76 226 ASP H CA 1
ATOM 18010 C C . ASP H 5 226 ? 50.559 21.548 82.314 1.00 39.97 226 ASP H C 1
ATOM 18011 O O . ASP H 5 226 ? 51.603 22.168 82.124 1.00 39.77 226 ASP H O 1
ATOM 18016 N N . ILE H 5 227 ? 50.514 20.361 82.911 1.00 42.31 227 ILE H N 1
ATOM 18017 C CA . ILE H 5 227 ? 51.715 19.680 83.387 1.00 41.55 227 ILE H CA 1
ATOM 18018 C C . ILE H 5 227 ? 52.671 19.387 82.233 1.00 41.75 227 ILE H C 1
ATOM 18019 O O . ILE H 5 227 ? 53.889 19.493 82.381 1.00 37.43 227 ILE H O 1
ATOM 18024 N N . VAL H 5 228 ? 52.109 19.033 81.080 1.00 43.64 228 VAL H N 1
ATOM 18025 C CA . VAL H 5 228 ? 52.904 18.764 79.886 1.00 38.67 228 VAL H CA 1
ATOM 18026 C C . VAL H 5 228 ? 53.689 20.000 79.462 1.00 37.84 228 VAL H C 1
ATOM 18027 O O . VAL H 5 228 ? 54.874 19.915 79.141 1.00 36.22 228 VAL H O 1
ATOM 18031 N N . LYS H 5 229 ? 53.025 21.150 79.475 1.00 33.17 229 LYS H N 1
ATOM 18032 C CA . LYS H 5 229 ? 53.643 22.394 79.032 1.00 34.43 229 LYS H CA 1
ATOM 18033 C C . LYS H 5 229 ? 54.649 22.921 80.051 1.00 33.96 229 LYS H C 1
ATOM 18034 O O . LYS H 5 229 ? 55.663 23.513 79.682 1.00 35.70 229 LYS H O 1
ATOM 18036 N N . ILE H 5 230 ? 54.359 22.711 81.331 1.00 31.74 230 ILE H N 1
ATOM 18037 C CA . ILE H 5 230 ? 55.240 23.161 82.404 1.00 36.22 230 ILE H CA 1
ATOM 18038 C C . ILE H 5 230 ? 56.619 22.509 82.314 1.00 31.53 230 ILE H C 1
ATOM 18039 O O . ILE H 5 230 ? 57.640 23.197 82.317 1.00 32.68 230 ILE H O 1
ATOM 18044 N N . PHE H 5 231 ? 56.640 21.184 82.210 1.00 30.11 231 PHE H N 1
ATOM 18045 C CA . PHE H 5 231 ? 57.892 20.433 82.229 1.00 35.07 231 PHE H CA 1
ATOM 18046 C C . PHE H 5 231 ? 58.426 20.144 80.828 1.00 37.63 231 PHE H C 1
ATOM 18047 O O . PHE H 5 231 ? 59.608 19.845 80.657 1.00 33.88 231 PHE H O 1
ATOM 18055 N N . GLY H 5 232 ? 57.550 20.228 79.831 1.00 35.16 232 GLY H N 1
ATOM 18056 C CA . GLY H 5 232 ? 57.949 20.031 78.450 1.00 35.17 232 GLY H CA 1
ATOM 18057 C C . GLY H 5 232 ? 58.150 18.574 78.081 1.00 34.05 232 GLY H C 1
ATOM 18058 O O . GLY H 5 232 ? 58.055 17.688 78.930 1.00 34.94 232 GLY H O 1
ATOM 18059 N N . THR H 5 233 ? 58.414 18.332 76.800 1.00 36.34 233 THR H N 1
ATOM 18060 C CA . THR H 5 233 ? 58.702 16.994 76.291 1.00 38.06 233 THR H CA 1
ATOM 18061 C C . THR H 5 233 ? 59.895 17.041 75.342 1.00 38.04 233 THR H C 1
ATOM 18062 O O . THR H 5 233 ? 60.505 18.093 75.151 1.00 35.80 233 THR H O 1
ATOM 18066 N N . GLN H 5 234 ? 60.208 15.905 74.728 1.00 39.26 234 GLN H N 1
ATOM 18067 C CA . GLN H 5 234 ? 61.301 15.834 73.763 1.00 42.13 234 GLN H CA 1
ATOM 18068 C C . GLN H 5 234 ? 61.013 16.653 72.507 1.00 43.06 234 GLN H C 1
ATOM 18069 O O . GLN H 5 234 ? 61.928 16.984 71.754 1.00 45.56 234 GLN H O 1
ATOM 18075 N N . LYS H 5 235 ? 59.743 16.982 72.285 1.00 44.95 235 LYS H N 1
ATOM 18076 C CA . LYS H 5 235 ? 59.347 17.717 71.089 1.00 40.44 235 LYS H CA 1
ATOM 18077 C C . LYS H 5 235 ? 59.140 19.204 71.367 1.00 40.36 235 LYS H C 1
ATOM 18078 O O . LYS H 5 235 ? 59.019 20.003 70.437 1.00 41.92 235 LYS H O 1
ATOM 18080 N N . GLU H 5 236 ? 59.100 19.575 72.643 1.00 41.55 236 GLU H N 1
ATOM 18081 C CA . GLU H 5 236 ? 58.909 20.974 73.014 1.00 38.65 236 GLU H CA 1
ATOM 18082 C C . GLU H 5 236 ? 59.495 21.293 74.387 1.00 38.24 236 GLU H C 1
ATOM 18083 O O . GLU H 5 236 ? 59.232 20.592 75.366 1.00 35.96 236 GLU H O 1
ATOM 18089 N N . GLU H 5 237 ? 60.285 22.362 74.451 1.00 32.94 237 GLU H N 1
ATOM 18090 C CA . GLU H 5 237 ? 60.910 22.790 75.698 1.00 36.80 237 GLU H CA 1
ATOM 18091 C C . GLU H 5 237 ? 59.856 23.190 76.730 1.00 38.79 237 GLU H C 1
ATOM 18092 O O . GLU H 5 237 ? 58.782 23.675 76.374 1.00 33.32 237 GLU H O 1
ATOM 18098 N N . GLY H 5 238 ? 60.166 22.970 78.006 1.00 33.06 238 GLY H N 1
ATOM 18099 C CA . GLY H 5 238 ? 59.277 23.350 79.088 1.00 28.42 238 GLY H CA 1
ATOM 18100 C C . GLY H 5 238 ? 59.021 24.842 79.115 1.00 30.91 238 GLY H C 1
ATOM 18101 O O . GLY H 5 238 ? 59.895 25.638 78.769 1.00 30.21 238 GLY H O 1
ATOM 18102 N N . SER H 5 239 ? 57.816 25.221 79.525 1.00 27.89 239 SER H N 1
ATOM 18103 C CA . SER H 5 239 ? 57.411 26.623 79.535 1.00 34.53 239 SER H CA 1
ATOM 18104 C C . SER H 5 239 ? 57.769 27.315 80.844 1.00 34.88 239 SER H C 1
ATOM 18105 O O . SER H 5 239 ? 57.513 28.507 81.013 1.00 35.83 239 SER H O 1
ATOM 18108 N N . VAL H 5 240 ? 58.365 26.569 81.768 1.00 32.88 240 VAL H N 1
ATOM 18109 C CA . VAL H 5 240 ? 58.719 27.120 83.071 1.00 32.39 240 VAL H CA 1
ATOM 18110 C C . VAL H 5 240 ? 60.186 26.867 83.411 1.00 34.29 240 VAL H C 1
ATOM 18111 O O . VAL H 5 240 ? 60.669 25.741 83.313 1.00 30.18 240 VAL H O 1
ATOM 18115 N N . ILE H 5 241 ? 60.890 27.925 83.804 1.00 28.33 241 ILE H N 1
ATOM 18116 C CA . ILE H 5 241 ? 62.273 27.810 84.248 1.00 30.03 241 ILE H CA 1
ATOM 18117 C C . ILE H 5 241 ? 62.345 27.519 85.747 1.00 33.87 241 ILE H C 1
ATOM 18118 O O . ILE H 5 241 ? 61.790 28.261 86.560 1.00 29.26 241 ILE H O 1
ATOM 18123 N N . PHE H 5 242 ? 63.020 26.432 86.103 1.00 30.65 242 PHE H N 1
ATOM 18124 C CA . PHE H 5 242 ? 63.248 26.084 87.502 1.00 29.51 242 PHE H CA 1
ATOM 18125 C C . PHE H 5 242 ? 64.676 26.436 87.910 1.00 31.29 242 PHE H C 1
ATOM 18126 O O . PHE H 5 242 ? 65.615 25.704 87.595 1.00 32.48 242 PHE H O 1
ATOM 18134 N N . PHE H 5 243 ? 64.841 27.557 88.604 1.00 30.88 243 PHE H N 1
ATOM 18135 C CA . PHE H 5 243 ? 66.171 28.014 89.001 1.00 32.95 243 PHE H CA 1
ATOM 18136 C C . PHE H 5 243 ? 66.710 27.233 90.194 1.00 30.49 243 PHE H C 1
ATOM 18137 O O . PHE H 5 243 ? 65.960 26.550 90.889 1.00 28.22 243 PHE H O 1
ATOM 18145 N N . ASP H 5 244 ? 68.017 27.339 90.423 1.00 31.54 244 ASP H N 1
ATOM 18146 C CA . ASP H 5 244 ? 68.635 26.797 91.631 1.00 27.13 244 ASP H CA 1
ATOM 18147 C C . ASP H 5 244 ? 68.101 27.523 92.864 1.00 28.30 244 ASP H C 1
ATOM 18148 O O . ASP H 5 244 ? 67.677 28.673 92.773 1.00 32.77 244 ASP H O 1
ATOM 18153 N N . ALA H 5 245 ? 68.127 26.849 94.011 1.00 29.01 245 ALA H N 1
ATOM 18154 C CA . ALA H 5 245 ? 67.673 27.437 95.268 1.00 30.26 245 ALA H CA 1
ATOM 18155 C C . ALA H 5 245 ? 68.845 27.640 96.228 1.00 31.03 245 ALA H C 1
ATOM 18156 O O . ALA H 5 245 ? 69.633 26.723 96.451 1.00 29.94 245 ALA H O 1
ATOM 18158 N N . PHE H 5 246 ? 68.947 28.841 96.793 1.00 27.22 246 PHE H N 1
ATOM 18159 C CA . PHE H 5 246 ? 70.067 29.207 97.659 1.00 28.76 246 PHE H CA 1
ATOM 18160 C C . PHE H 5 246 ? 69.605 29.739 99.018 1.00 28.72 246 PHE H C 1
ATOM 18161 O O . PHE H 5 246 ? 68.537 30.341 99.121 1.00 29.92 246 PHE H O 1
ATOM 18169 N N . PRO H 5 247 ? 70.415 29.522 100.067 1.00 30.99 247 PRO H N 1
ATOM 18170 C CA . PRO H 5 247 ? 70.103 30.075 101.390 1.00 28.26 247 PRO H CA 1
ATOM 18171 C C . PRO H 5 247 ? 70.374 31.578 101.446 1.00 31.13 247 PRO H C 1
ATOM 18172 O O . PRO H 5 247 ? 71.323 32.045 100.819 1.00 30.41 247 PRO H O 1
ATOM 18176 N N . THR H 5 248 ? 69.546 32.325 102.171 1.00 35.43 248 THR H N 1
ATOM 18177 C CA . THR H 5 248 ? 69.720 33.773 102.261 1.00 35.34 248 THR H CA 1
ATOM 18178 C C . THR H 5 248 ? 71.044 34.113 102.940 1.00 32.58 248 THR H C 1
ATOM 18179 O O . THR H 5 248 ? 71.507 33.370 103.805 1.00 34.37 248 THR H O 1
ATOM 18183 N N . PRO H 5 249 ? 71.670 35.231 102.534 1.00 32.06 249 PRO H N 1
ATOM 18184 C CA . PRO H 5 249 ? 72.949 35.665 103.106 1.00 34.73 249 PRO H CA 1
ATOM 18185 C C . PRO H 5 249 ? 72.875 35.926 104.608 1.00 35.26 249 PRO H C 1
ATOM 18186 O O . PRO H 5 249 ? 73.871 35.745 105.305 1.00 34.65 249 PRO H O 1
ATOM 18190 N N . GLU H 5 250 ? 71.708 36.345 105.089 1.00 34.90 250 GLU H N 1
ATOM 18191 C CA . GLU H 5 250 ? 71.528 36.664 106.500 1.00 37.81 250 GLU H CA 1
ATOM 18192 C C . GLU H 5 250 ? 71.767 35.441 107.381 1.00 39.93 250 GLU H C 1
ATOM 18193 O O . GLU H 5 250 ? 72.249 35.560 108.504 1.00 40.18 250 GLU H O 1
ATOM 18195 N N . GLN H 5 251 ? 71.441 34.263 106.863 1.00 39.35 251 GLN H N 1
ATOM 18196 C CA . GLN H 5 251 ? 71.627 33.035 107.623 1.00 41.53 251 GLN H CA 1
ATOM 18197 C C . GLN H 5 251 ? 73.079 32.590 107.656 1.00 37.66 251 GLN H C 1
ATOM 18198 O O . GLN H 5 251 ? 73.546 32.059 108.664 1.00 39.37 251 GLN H O 1
ATOM 18204 N N . LEU H 5 252 ? 73.784 32.797 106.548 1.00 36.75 252 LEU H N 1
ATOM 18205 C CA . LEU H 5 252 ? 75.210 32.507 106.484 1.00 40.36 252 LEU H CA 1
ATOM 18206 C C . LEU H 5 252 ? 75.946 33.312 107.556 1.00 40.49 252 LEU H C 1
ATOM 18207 O O . LEU H 5 252 ? 76.920 32.845 108.150 1.00 41.62 252 LEU H O 1
ATOM 18212 N N . LYS H 5 253 ? 75.450 34.519 107.812 1.00 38.49 253 LYS H N 1
ATOM 18213 C CA . LYS H 5 253 ? 76.012 35.391 108.836 1.00 41.80 253 LYS H CA 1
ATOM 18214 C C . LYS H 5 253 ? 75.625 34.959 110.249 1.00 41.02 253 LYS H C 1
ATOM 18215 O O . LYS H 5 253 ? 76.438 35.036 111.169 1.00 42.71 253 LYS H O 1
ATOM 18221 N N . ASP H 5 254 ? 74.390 34.491 110.415 1.00 40.39 254 ASP H N 1
ATOM 18222 C CA . ASP H 5 254 ? 73.818 34.297 111.749 1.00 41.74 254 ASP H CA 1
ATOM 18223 C C . ASP H 5 254 ? 73.907 32.875 112.309 1.00 39.00 254 ASP H C 1
ATOM 18224 O O . ASP H 5 254 ? 74.076 32.695 113.515 1.00 41.31 254 ASP H O 1
ATOM 18229 N N . LYS H 5 255 ? 73.771 31.871 111.448 1.00 38.97 255 LYS H N 1
ATOM 18230 C CA . LYS H 5 255 ? 73.675 30.489 111.914 1.00 38.87 255 LYS H CA 1
ATOM 18231 C C . LYS H 5 255 ? 74.474 29.509 111.049 1.00 41.12 255 LYS H C 1
ATOM 18232 O O . LYS H 5 255 ? 74.750 29.787 109.879 1.00 36.80 255 LYS H O 1
ATOM 18238 N N . PRO H 5 256 ? 74.858 28.358 111.632 1.00 37.33 256 PRO H N 1
ATOM 18239 C CA . PRO H 5 256 ? 75.538 27.299 110.877 1.00 40.54 256 PRO H CA 1
ATOM 18240 C C . PRO H 5 256 ? 74.693 26.771 109.720 1.00 37.15 256 PRO H C 1
ATOM 18241 O O . PRO H 5 256 ? 73.550 26.370 109.933 1.00 39.02 256 PRO H O 1
ATOM 18245 N N . ASN H 5 257 ? 75.252 26.776 108.514 1.00 35.24 257 ASN H N 1
ATOM 18246 C CA . ASN H 5 257 ? 74.555 26.243 107.346 1.00 34.43 257 ASN H CA 1
ATOM 18247 C C . ASN H 5 257 ? 74.814 24.750 107.167 1.00 35.64 257 ASN H C 1
ATOM 18248 O O . ASN H 5 257 ? 74.209 24.103 106.310 1.00 35.36 257 ASN H O 1
ATOM 18253 N N . LEU H 5 258 ? 75.718 24.212 107.982 1.00 32.81 258 LEU H N 1
ATOM 18254 C CA . LEU H 5 258 ? 76.064 22.797 107.933 1.00 30.84 258 LEU H CA 1
ATOM 18255 C C . LEU H 5 258 ? 76.194 22.198 109.330 1.00 35.63 258 LEU H C 1
ATOM 18256 O O . LEU H 5 258 ? 76.617 22.874 110.267 1.00 34.40 258 LEU H O 1
ATOM 18261 N N . GLU H 5 259 ? 75.828 20.928 109.463 1.00 33.11 259 GLU H N 1
ATOM 18262 C CA . GLU H 5 259 ? 76.049 20.195 110.702 1.00 36.91 259 GLU H CA 1
ATOM 18263 C C . GLU H 5 259 ? 76.228 18.709 110.412 1.00 39.06 259 GLU H C 1
ATOM 18264 O O . GLU H 5 259 ? 75.653 18.177 109.459 1.00 34.37 259 GLU H O 1
ATOM 18270 N N . LEU H 5 260 ? 77.034 18.044 111.233 1.00 36.71 260 LEU H N 1
ATOM 18271 C CA . LEU H 5 260 ? 77.301 16.622 111.048 1.00 39.15 260 LEU H CA 1
ATOM 18272 C C . LEU H 5 260 ? 76.141 15.761 111.534 1.00 39.17 260 LEU H C 1
ATOM 18273 O O . LEU H 5 260 ? 75.526 16.045 112.561 1.00 42.49 260 LEU H O 1
ATOM 18278 N N . ASP H 5 261 ? 75.846 14.709 110.779 1.00 38.71 261 ASP H N 1
ATOM 18279 C CA . ASP H 5 261 ? 74.803 13.760 111.143 1.00 42.84 261 ASP H CA 1
ATOM 18280 C C . ASP H 5 261 ? 75.365 12.347 111.018 1.00 43.42 261 ASP H C 1
ATOM 18281 O O . ASP H 5 261 ? 76.429 12.152 110.430 1.00 44.18 261 ASP H O 1
ATOM 18286 N N . ILE H 5 262 ? 74.659 11.365 111.572 1.00 43.09 262 ILE H N 1
ATOM 18287 C CA . ILE H 5 262 ? 75.155 9.991 111.588 1.00 48.28 262 ILE H CA 1
ATOM 18288 C C . ILE H 5 262 ? 74.141 9.000 111.006 1.00 48.86 262 ILE H C 1
ATOM 18289 O O . ILE H 5 262 ? 72.935 9.127 111.222 1.00 51.24 262 ILE H O 1
ATOM 18294 N N . MET H 5 263 ? 74.639 8.026 110.249 1.00 50.08 263 MET H N 1
ATOM 18295 C CA . MET H 5 263 ? 73.791 6.992 109.665 1.00 55.00 263 MET H CA 1
ATOM 18296 C C . MET H 5 263 ? 73.724 5.759 110.562 1.00 56.29 263 MET H C 1
ATOM 18297 O O . MET H 5 263 ? 73.445 5.861 111.757 1.00 57.11 263 MET H O 1
ATOM 18302 N N . ILE H 5 286 ? 78.869 6.061 110.318 1.00 57.27 286 ILE H N 1
ATOM 18303 C CA . ILE H 5 286 ? 79.128 6.815 109.096 1.00 52.89 286 ILE H CA 1
ATOM 18304 C C . ILE H 5 286 ? 78.620 8.248 109.213 1.00 53.03 286 ILE H C 1
ATOM 18305 O O . ILE H 5 286 ? 77.412 8.491 109.215 1.00 52.68 286 ILE H O 1
ATOM 18310 N N . PHE H 5 287 ? 79.546 9.196 109.316 1.00 50.31 287 PHE H N 1
ATOM 18311 C CA . PHE H 5 287 ? 79.181 10.604 109.405 1.00 50.00 287 PHE H CA 1
ATOM 18312 C C . PHE H 5 287 ? 78.934 11.193 108.021 1.00 47.22 287 PHE H C 1
ATOM 18313 O O . PHE H 5 287 ? 79.543 10.772 107.037 1.00 46.79 287 PHE H O 1
ATOM 18321 N N . PHE H 5 288 ? 78.030 12.164 107.953 1.00 42.71 288 PHE H N 1
ATOM 18322 C CA . PHE H 5 288 ? 77.749 12.854 106.701 1.00 38.96 288 PHE H CA 1
ATOM 18323 C C . PHE H 5 288 ? 77.221 14.257 106.974 1.00 40.15 288 PHE H C 1
ATOM 18324 O O . PHE H 5 288 ? 76.545 14.499 107.976 1.00 36.02 288 PHE H O 1
ATOM 18332 N N . LEU H 5 289 ? 77.559 15.185 106.085 1.00 31.80 289 LEU H N 1
ATOM 18333 C CA . LEU H 5 289 ? 77.171 16.579 106.248 1.00 35.44 289 LEU H CA 1
ATOM 18334 C C . LEU H 5 289 ? 75.712 16.798 105.869 1.00 33.17 289 LEU H C 1
ATOM 18335 O O . LEU H 5 289 ? 75.213 16.203 104.911 1.00 32.29 289 LEU H O 1
ATOM 18340 N N . THR H 5 290 ? 75.026 17.643 106.632 1.00 28.92 290 THR H N 1
ATOM 18341 C CA . THR H 5 290 ? 73.652 18.023 106.315 1.00 34.10 290 THR H CA 1
ATOM 18342 C C . THR H 5 290 ? 73.433 19.514 106.504 1.00 34.29 290 THR H C 1
ATOM 18343 O O . THR H 5 290 ? 74.246 20.202 107.120 1.00 31.40 290 THR H O 1
ATOM 18347 N N . VAL H 5 291 ? 72.321 20.005 105.969 1.00 35.33 291 VAL H N 1
ATOM 18348 C CA . VAL H 5 291 ? 71.869 21.354 106.261 1.00 33.50 291 VAL H CA 1
ATOM 18349 C C . VAL H 5 291 ? 70.899 21.275 107.433 1.00 37.74 291 VAL H C 1
ATOM 18350 O O . VAL H 5 291 ? 69.922 20.525 107.375 1.00 35.61 291 VAL H O 1
ATOM 18354 N N . PRO H 5 292 ? 71.175 22.033 108.506 1.00 32.70 292 PRO H N 1
ATOM 18355 C CA . PRO H 5 292 ? 70.356 21.991 109.723 1.00 36.67 292 PRO H CA 1
ATOM 18356 C C . PRO H 5 292 ? 68.911 22.409 109.479 1.00 37.36 292 PRO H C 1
ATOM 18357 O O . PRO H 5 292 ? 68.622 23.118 108.514 1.00 37.95 292 PRO H O 1
ATOM 18361 N N . ALA H 5 293 ? 68.014 21.961 110.350 1.00 39.58 293 ALA H N 1
ATOM 18362 C CA . ALA H 5 293 ? 66.638 22.428 110.326 1.00 38.86 293 ALA H CA 1
ATOM 18363 C C . ALA H 5 293 ? 66.608 23.910 110.673 1.00 36.22 293 ALA H C 1
ATOM 18364 O O . ALA H 5 293 ? 67.381 24.373 111.510 1.00 38.67 293 ALA H O 1
ATOM 18366 N N . GLY H 5 294 ? 65.728 24.656 110.018 1.00 37.77 294 GLY H N 1
ATOM 18367 C CA . GLY H 5 294 ? 65.575 26.068 110.314 1.00 37.96 294 GLY H CA 1
ATOM 18368 C C . GLY H 5 294 ? 66.317 26.977 109.356 1.00 39.97 294 GLY H C 1
ATOM 18369 O O . GLY H 5 294 ? 66.405 28.185 109.583 1.00 36.56 294 GLY H O 1
ATOM 18370 N N . VAL H 5 295 ? 66.848 26.402 108.281 1.00 35.19 295 VAL H N 1
ATOM 18371 C CA . VAL H 5 295 ? 67.551 27.187 107.272 1.00 37.80 295 VAL H CA 1
ATOM 18372 C C . VAL H 5 295 ? 66.613 27.602 106.140 1.00 37.03 295 VAL H C 1
ATOM 18373 O O . VAL H 5 295 ? 66.018 26.762 105.468 1.00 35.47 295 VAL H O 1
ATOM 18377 N N . GLU H 5 296 ? 66.490 28.909 105.940 1.00 35.17 296 GLU H N 1
ATOM 18378 C CA . GLU H 5 296 ? 65.620 29.465 104.912 1.00 37.91 296 GLU H CA 1
ATOM 18379 C C . GLU H 5 296 ? 66.299 29.528 103.546 1.00 34.88 296 GLU H C 1
ATOM 18380 O O . GLU H 5 296 ? 67.401 30.063 103.410 1.00 33.18 296 GLU H O 1
ATOM 18386 N N . PHE H 5 297 ? 65.624 28.979 102.541 1.00 33.02 297 PHE H N 1
ATOM 18387 C CA . PHE H 5 297 ? 66.088 29.030 101.159 1.00 34.78 297 PHE H CA 1
ATOM 18388 C C . PHE H 5 297 ? 65.174 29.914 100.317 1.00 36.84 297 PHE H C 1
ATOM 18389 O O . PHE H 5 297 ? 63.979 30.017 100.589 1.00 37.43 297 PHE H O 1
ATOM 18397 N N . THR H 5 298 ? 65.737 30.542 99.291 1.00 36.77 298 THR H N 1
ATOM 18398 C CA . THR H 5 298 ? 64.940 31.304 98.334 1.00 36.04 298 THR H CA 1
ATOM 18399 C C . THR H 5 298 ? 64.759 30.505 97.044 1.00 37.56 298 THR H C 1
ATOM 18400 O O . THR H 5 298 ? 65.736 30.060 96.441 1.00 35.43 298 THR H O 1
ATOM 18404 N N . PHE H 5 299 ? 63.507 30.322 96.633 1.00 35.69 299 PHE H N 1
ATOM 18405 C CA . PHE H 5 299 ? 63.185 29.591 95.408 1.00 34.35 299 PHE H CA 1
ATOM 18406 C C . PHE H 5 299 ? 62.609 30.527 94.349 1.00 36.84 299 PHE H C 1
ATOM 18407 O O . PHE H 5 299 ? 62.113 31.609 94.672 1.00 33.70 299 PHE H O 1
ATOM 18415 N N . ALA H 5 300 ? 62.660 30.103 93.089 1.00 33.44 300 ALA H N 1
ATOM 18416 C CA . ALA H 5 300 ? 62.103 30.898 92.002 1.00 35.39 300 ALA H CA 1
ATOM 18417 C C . ALA H 5 300 ? 61.776 30.056 90.770 1.00 36.05 300 ALA H C 1
ATOM 18418 O O . ALA H 5 300 ? 62.576 29.220 90.344 1.00 32.73 300 ALA H O 1
ATOM 18420 N N . VAL H 5 301 ? 60.589 30.279 90.213 1.00 32.01 301 VAL H N 1
ATOM 18421 C CA . VAL H 5 301 ? 60.217 29.719 88.918 1.00 34.48 301 VAL H CA 1
ATOM 18422 C C . VAL H 5 301 ? 59.764 30.845 87.992 1.00 35.45 301 VAL H C 1
ATOM 18423 O O . VAL H 5 301 ? 59.215 31.850 88.446 1.00 37.78 301 VAL H O 1
ATOM 18427 N N . ALA H 5 302 ? 60.000 30.682 86.695 1.00 32.69 302 ALA H N 1
ATOM 18428 C CA . ALA H 5 302 ? 59.675 31.734 85.739 1.00 32.03 302 ALA H CA 1
ATOM 18429 C C . ALA H 5 302 ? 59.011 31.180 84.488 1.00 35.33 302 ALA H C 1
ATOM 18430 O O . ALA H 5 302 ? 59.394 30.126 83.984 1.00 32.06 302 ALA H O 1
ATOM 18432 N N . SER H 5 303 ? 58.009 31.901 83.996 1.00 34.01 303 SER H N 1
ATOM 18433 C CA . SER H 5 303 ? 57.371 31.569 82.729 1.00 35.39 303 SER H CA 1
ATOM 18434 C C . SER H 5 303 ? 58.256 31.999 81.570 1.00 34.01 303 SER H C 1
ATOM 18435 O O . SER H 5 303 ? 58.825 33.088 81.593 1.00 40.91 303 SER H O 1
ATOM 18438 N N . ARG H 5 304 ? 58.373 31.150 80.555 1.00 34.76 304 ARG H N 1
ATOM 18439 C CA . ARG H 5 304 ? 59.103 31.527 79.351 1.00 36.12 304 ARG H CA 1
ATOM 18440 C C . ARG H 5 304 ? 58.218 31.383 78.117 1.00 43.10 304 ARG H C 1
ATOM 18441 O O . ARG H 5 304 ? 58.710 31.328 76.991 1.00 46.10 304 ARG H O 1
ATOM 18449 N N . ASP H 5 305 ? 56.908 31.329 78.343 1.00 40.30 305 ASP H N 1
ATOM 18450 C CA . ASP H 5 305 ? 55.935 31.234 77.260 1.00 49.74 305 ASP H CA 1
ATOM 18451 C C . ASP H 5 305 ? 54.751 32.160 77.520 1.00 51.96 305 ASP H C 1
ATOM 18452 O O . ASP H 5 305 ? 54.619 32.723 78.607 1.00 52.04 305 ASP H O 1
ATOM 18454 N N . LEU H 5 306 ? 53.888 32.307 76.520 1.00 58.86 306 LEU H N 1
ATOM 18455 C CA . LEU H 5 306 ? 52.716 33.167 76.639 1.00 55.45 306 LEU H CA 1
ATOM 18456 C C . LEU H 5 306 ? 51.660 32.546 77.550 1.00 57.13 306 LEU H C 1
ATOM 18457 O O . LEU H 5 306 ? 50.719 33.218 77.974 1.00 57.75 306 LEU H O 1
ATOM 18459 N N . ASP H 5 307 ? 51.823 31.261 77.849 1.00 54.26 307 ASP H N 1
ATOM 18460 C CA . ASP H 5 307 ? 50.876 30.542 78.691 1.00 54.61 307 ASP H CA 1
ATOM 18461 C C . ASP H 5 307 ? 50.954 30.982 80.155 1.00 56.01 307 ASP H C 1
ATOM 18462 O O . ASP H 5 307 ? 49.971 30.868 80.890 1.00 54.24 307 ASP H O 1
ATOM 18467 N N . ASP H 5 308 ? 52.120 31.481 80.564 1.00 53.22 308 ASP H N 1
ATOM 18468 C CA . ASP H 5 308 ? 52.347 31.960 81.931 1.00 50.70 308 ASP H CA 1
ATOM 18469 C C . ASP H 5 308 ? 51.950 30.911 82.971 1.00 50.21 308 ASP H C 1
ATOM 18470 O O . ASP H 5 308 ? 50.976 31.084 83.705 1.00 51.16 308 ASP H O 1
ATOM 18475 N N . LEU H 5 309 ? 52.711 29.824 83.027 1.00 48.16 309 LEU H N 1
ATOM 18476 C CA . LEU H 5 309 ? 52.381 28.704 83.898 1.00 43.78 309 LEU H CA 1
ATOM 18477 C C . LEU H 5 309 ? 53.280 28.631 85.129 1.00 38.17 309 LEU H C 1
ATOM 18478 O O . LEU H 5 309 ? 53.347 27.595 85.786 1.00 35.62 309 LEU H O 1
ATOM 18483 N N . ALA H 5 310 ? 53.966 29.726 85.438 1.00 38.70 310 ALA H N 1
ATOM 18484 C CA . ALA H 5 310 ? 54.861 29.761 86.592 1.00 40.97 310 ALA H CA 1
ATOM 18485 C C . ALA H 5 310 ? 54.089 29.680 87.907 1.00 42.26 310 ALA H C 1
ATOM 18486 O O . ALA H 5 310 ? 54.592 29.139 88.893 1.00 42.93 310 ALA H O 1
ATOM 18488 N N . GLU H 5 311 ? 52.873 30.220 87.919 1.00 41.59 311 GLU H N 1
ATOM 18489 C CA . GLU H 5 311 ? 52.037 30.180 89.117 1.00 42.64 311 GLU H CA 1
ATOM 18490 C C . GLU H 5 311 ? 51.636 28.754 89.471 1.00 37.83 311 GLU H C 1
ATOM 18491 O O . GLU H 5 311 ? 51.713 28.351 90.629 1.00 41.07 311 GLU H O 1
ATOM 18497 N N . LYS H 5 312 ? 51.205 27.994 88.470 1.00 35.78 312 LYS H N 1
ATOM 18498 C CA . LYS H 5 312 ? 50.855 26.596 88.683 1.00 39.25 312 LYS H CA 1
ATOM 18499 C C . LYS H 5 312 ? 52.090 25.788 89.070 1.00 39.31 312 LYS H C 1
ATOM 18500 O O . LYS H 5 312 ? 52.017 24.896 89.915 1.00 39.41 312 LYS H O 1
ATOM 18506 N N . ALA H 5 313 ? 53.223 26.108 88.453 1.00 39.35 313 ALA H N 1
ATOM 18507 C CA . ALA H 5 313 ? 54.477 25.429 88.759 1.00 40.93 313 ALA H CA 1
ATOM 18508 C C . ALA H 5 313 ? 54.932 25.750 90.180 1.00 33.14 313 ALA H C 1
ATOM 18509 O O . ALA H 5 313 ? 55.445 24.883 90.884 1.00 40.47 313 ALA H O 1
ATOM 18511 N N . GLU H 5 314 ? 54.736 27.000 90.593 1.00 38.19 314 GLU H N 1
ATOM 18512 C CA . GLU H 5 314 ? 55.086 27.438 91.942 1.00 40.39 314 GLU H CA 1
ATOM 18513 C C . GLU H 5 314 ? 54.291 26.676 92.999 1.00 42.75 314 GLU H C 1
ATOM 18514 O O . GLU H 5 314 ? 54.858 26.170 93.965 1.00 35.95 314 GLU H O 1
ATOM 18520 N N . LYS H 5 315 ? 52.977 26.597 92.806 1.00 43.91 315 LYS H N 1
ATOM 18521 C CA . LYS H 5 315 ? 52.108 25.888 93.739 1.00 43.99 315 LYS H CA 1
ATOM 18522 C C . LYS H 5 315 ? 52.436 24.399 93.764 1.00 41.71 315 LYS H C 1
ATOM 18523 O O . LYS H 5 315 ? 52.367 23.754 94.811 1.00 41.12 315 LYS H O 1
ATOM 18525 N N . LEU H 5 316 ? 52.796 23.859 92.605 1.00 39.93 316 LEU H N 1
ATOM 18526 C CA . LEU H 5 316 ? 53.154 22.451 92.495 1.00 36.22 316 LEU H CA 1
ATOM 18527 C C . LEU H 5 316 ? 54.481 22.161 93.193 1.00 40.79 316 LEU H C 1
ATOM 18528 O O . LEU H 5 316 ? 54.650 21.110 93.815 1.00 39.48 316 LEU H O 1
ATOM 18533 N N . LEU H 5 317 ? 55.420 23.097 93.087 1.00 37.54 317 LEU H N 1
ATOM 18534 C CA . LEU H 5 317 ? 56.734 22.933 93.702 1.00 37.13 317 LEU H CA 1
ATOM 18535 C C . LEU H 5 317 ? 56.650 23.093 95.218 1.00 37.48 317 LEU H C 1
ATOM 18536 O O . LEU H 5 317 ? 57.255 22.321 95.961 1.00 37.06 317 LEU H O 1
ATOM 18541 N N . LYS H 5 318 ? 55.895 24.093 95.668 1.00 38.92 318 LYS H N 1
ATOM 18542 C CA . LYS H 5 318 ? 55.685 24.321 97.097 1.00 40.11 318 LYS H CA 1
ATOM 18543 C C . LYS H 5 318 ? 55.146 23.072 97.785 1.00 42.82 318 LYS H C 1
ATOM 18544 O O . LYS H 5 318 ? 55.641 22.669 98.838 1.00 46.72 318 LYS H O 1
ATOM 18550 N N . GLU H 5 319 ? 54.137 22.455 97.179 1.00 42.24 319 GLU H N 1
ATOM 18551 C CA . GLU H 5 319 ? 53.547 21.246 97.742 1.00 43.99 319 GLU H CA 1
ATOM 18552 C C . GLU H 5 319 ? 54.535 20.088 97.745 1.00 41.21 319 GLU H C 1
ATOM 18553 O O . GLU H 5 319 ? 54.575 19.300 98.691 1.00 42.76 319 GLU H O 1
ATOM 18559 N N . ALA H 5 320 ? 55.331 19.990 96.685 1.00 39.87 320 ALA H N 1
ATOM 18560 C CA . ALA H 5 320 ? 56.330 18.934 96.576 1.00 40.48 320 ALA H CA 1
ATOM 18561 C C . ALA H 5 320 ? 57.347 19.014 97.711 1.00 35.92 320 ALA H C 1
ATOM 18562 O O . ALA H 5 320 ? 57.716 18.001 98.298 1.00 39.89 320 ALA H O 1
ATOM 18564 N N . LEU H 5 321 ? 57.789 20.229 98.020 1.00 35.16 321 LEU H N 1
ATOM 18565 C CA . LEU H 5 321 ? 58.787 20.443 99.061 1.00 40.27 321 LEU H CA 1
ATOM 18566 C C . LEU H 5 321 ? 58.229 20.168 100.458 1.00 42.08 321 LEU H C 1
ATOM 18567 O O . LEU H 5 321 ? 58.988 19.984 101.410 1.00 38.73 321 LEU H O 1
ATOM 18572 N N . LYS H 5 322 ? 56.904 20.138 100.575 1.00 43.76 322 LYS H N 1
ATOM 18573 C CA . LYS H 5 322 ? 56.254 19.845 101.849 1.00 44.63 322 LYS H CA 1
ATOM 18574 C C . LYS H 5 322 ? 55.995 18.352 102.026 1.00 45.90 322 LYS H C 1
ATOM 18575 O O . LYS H 5 322 ? 56.259 17.790 103.089 1.00 51.18 322 LYS H O 1
ATOM 18581 N N . LYS H 5 323 ? 55.474 17.718 100.979 1.00 43.60 323 LYS H N 1
ATOM 18582 C CA . LYS H 5 323 ? 55.011 16.336 101.065 1.00 46.74 323 LYS H CA 1
ATOM 18583 C C . LYS H 5 323 ? 56.088 15.319 100.694 1.00 50.07 323 LYS H C 1
ATOM 18584 O O . LYS H 5 323 ? 56.213 14.276 101.338 1.00 49.14 323 LYS H O 1
ATOM 18586 N N . PHE H 5 324 ? 56.855 15.616 99.649 1.00 46.67 324 PHE H N 1
ATOM 18587 C CA . PHE H 5 324 ? 57.903 14.706 99.195 1.00 46.33 324 PHE H CA 1
ATOM 18588 C C . PHE H 5 324 ? 59.253 15.038 99.811 1.00 43.70 324 PHE H C 1
ATOM 18589 O O . PHE H 5 324 ? 59.970 14.153 100.278 1.00 47.43 324 PHE H O 1
ATOM 18597 N N . GLY H 5 325 ? 59.600 16.319 99.801 1.00 42.54 325 GLY H N 1
ATOM 18598 C CA . GLY H 5 325 ? 60.920 16.747 100.218 1.00 40.83 325 GLY H CA 1
ATOM 18599 C C . GLY H 5 325 ? 61.917 16.546 99.094 1.00 39.73 325 GLY H C 1
ATOM 18600 O O . GLY H 5 325 ? 61.616 15.893 98.095 1.00 36.87 325 GLY H O 1
ATOM 18601 N N . VAL H 5 326 ? 63.109 17.104 99.252 1.00 39.49 326 VAL H N 1
ATOM 18602 C CA . VAL H 5 326 ? 64.115 17.017 98.205 1.00 39.19 326 VAL H CA 1
ATOM 18603 C C . VAL H 5 326 ? 65.428 16.490 98.785 1.00 41.34 326 VAL H C 1
ATOM 18604 O O . VAL H 5 326 ? 65.658 16.562 99.992 1.00 38.26 326 VAL H O 1
ATOM 18608 N N . GLY H 5 327 ? 66.275 15.936 97.924 1.00 42.20 327 GLY H N 1
ATOM 18609 C CA . GLY H 5 327 ? 67.549 15.396 98.356 1.00 38.43 327 GLY H CA 1
ATOM 18610 C C . GLY H 5 327 ? 67.470 13.923 98.706 1.00 42.39 327 GLY H C 1
ATOM 18611 O O . GLY H 5 327 ? 66.530 13.229 98.318 1.00 42.22 327 GLY H O 1
ATOM 18612 N N . ALA H 5 328 ? 68.462 13.448 99.452 1.00 38.77 328 ALA H N 1
ATOM 18613 C CA . ALA H 5 328 ? 68.550 12.036 99.796 1.00 37.66 328 ALA H CA 1
ATOM 18614 C C . ALA H 5 328 ? 67.787 11.715 101.075 1.00 39.35 328 ALA H C 1
ATOM 18615 O O . ALA H 5 328 ? 67.510 12.602 101.884 1.00 39.15 328 ALA H O 1
ATOM 18617 N N . LYS H 5 329 ? 67.445 10.438 101.232 1.00 39.39 329 LYS H N 1
ATOM 18618 C CA . LYS H 5 329 ? 66.832 9.915 102.452 1.00 44.04 329 LYS H CA 1
ATOM 18619 C C . LYS H 5 329 ? 65.505 10.585 102.809 1.00 43.17 329 LYS H C 1
ATOM 18620 O O . LYS H 5 329 ? 65.270 10.933 103.965 1.00 44.55 329 LYS H O 1
ATOM 18626 N N . THR H 5 330 ? 64.634 10.749 101.817 1.00 46.75 330 THR H N 1
ATOM 18627 C CA . THR H 5 330 ? 63.322 11.345 102.052 1.00 47.27 330 THR H CA 1
ATOM 18628 C C . THR H 5 330 ? 62.418 10.403 102.840 1.00 54.08 330 THR H C 1
ATOM 18629 O O . THR H 5 330 ? 61.466 10.841 103.491 1.00 49.03 330 THR H O 1
ATOM 18633 N N . SER H 5 331 ? 62.724 9.110 102.785 1.00 51.21 331 SER H N 1
ATOM 18634 C CA . SER H 5 331 ? 61.927 8.102 103.475 1.00 52.88 331 SER H CA 1
ATOM 18635 C C . SER H 5 331 ? 62.191 8.110 104.978 1.00 51.06 331 SER H C 1
ATOM 18636 O O . SER H 5 331 ? 61.565 7.364 105.731 1.00 54.81 331 SER H O 1
ATOM 18639 N N . LEU H 5 332 ? 63.120 8.955 105.410 1.00 54.20 332 LEU H N 1
ATOM 18640 C CA . LEU H 5 332 ? 63.423 9.101 106.827 1.00 44.07 332 LEU H CA 1
ATOM 18641 C C . LEU H 5 332 ? 63.038 10.490 107.326 1.00 50.40 332 LEU H C 1
ATOM 18642 O O . LEU H 5 332 ? 63.237 10.815 108.496 1.00 48.02 332 LEU H O 1
ATOM 18647 N N . GLY H 5 333 ? 62.488 11.308 106.433 1.00 50.29 333 GLY H N 1
ATOM 18648 C CA . GLY H 5 333 ? 62.001 12.625 106.807 1.00 49.21 333 GLY H CA 1
ATOM 18649 C C . GLY H 5 333 ? 62.918 13.768 106.414 1.00 48.47 333 GLY H C 1
ATOM 18650 O O . GLY H 5 333 ? 62.602 14.936 106.648 1.00 47.16 333 GLY H O 1
ATOM 18651 N N . TYR H 5 334 ? 64.057 13.433 105.818 1.00 45.86 334 TYR H N 1
ATOM 18652 C CA . TYR H 5 334 ? 65.011 14.440 105.366 1.00 46.50 334 TYR H CA 1
ATOM 18653 C C . TYR H 5 334 ? 64.473 15.249 104.191 1.00 43.39 334 TYR H C 1
ATOM 18654 O O . TYR H 5 334 ? 63.695 14.743 103.380 1.00 42.45 334 TYR H O 1
ATOM 18663 N N . GLY H 5 335 ? 64.892 16.507 104.107 1.00 39.69 335 GLY H N 1
ATOM 18664 C CA . GLY H 5 335 ? 64.598 17.336 102.952 1.00 41.71 335 GLY H CA 1
ATOM 18665 C C . GLY H 5 335 ? 63.252 18.035 102.956 1.00 41.44 335 GLY H C 1
ATOM 18666 O O . GLY H 5 335 ? 62.850 18.601 101.941 1.00 41.50 335 GLY H O 1
ATOM 18667 N N . ARG H 5 336 ? 62.555 18.007 104.088 1.00 43.44 336 ARG H N 1
ATOM 18668 C CA . ARG H 5 336 ? 61.244 18.643 104.188 1.00 42.73 336 ARG H CA 1
ATOM 18669 C C . ARG H 5 336 ? 61.356 20.156 104.360 1.00 43.21 336 ARG H C 1
ATOM 18670 O O . ARG H 5 336 ? 62.270 20.652 105.020 1.00 41.84 336 ARG H O 1
ATOM 18678 N N . PHE H 5 337 ? 60.417 20.882 103.762 1.00 38.66 337 PHE H N 1
ATOM 18679 C CA . PHE H 5 337 ? 60.362 22.333 103.887 1.00 39.49 337 PHE H CA 1
ATOM 18680 C C . PHE H 5 337 ? 59.020 22.779 104.454 1.00 42.84 337 PHE H C 1
ATOM 18681 O O . PHE H 5 337 ? 58.005 22.106 104.274 1.00 41.79 337 PHE H O 1
ATOM 18689 N N . ASP H 5 338 ? 59.020 23.919 105.138 1.00 41.10 338 ASP H N 1
ATOM 18690 C CA . ASP H 5 338 ? 57.798 24.463 105.718 1.00 50.13 338 ASP H CA 1
ATOM 18691 C C . ASP H 5 338 ? 57.444 25.799 105.076 1.00 43.98 338 ASP H C 1
ATOM 18692 O O . ASP H 5 338 ? 58.319 26.631 104.835 1.00 45.78 338 ASP H O 1
#

Foldseek 3Di:
DKKKKKKAKDDQLLCLLLAFWVLLNLLRLLVLLVLVVLLCCLVCVVPRQVQWLPARLVLDPCCVCVPVPDQDPQLNSARAADRMTIGIDDPVCQVVSVVVSLVSNLVVQLVLLLVLLVVCPVVQQFQDDPVCSVLCNDPLQSLCSSQVMDMFMDMDDQADWDQVVVVQVVLPHVSIDGNVVVVVSVVVSRVVVRVVRRVVRNPPGDDHDDFFCFQRSRPHQFRCRNPDHQVVQLVRGVVSTTHGSSVSSSVCSQVVVCVVNVYHFPQGGLLSQQQLFVVNVVVCCVPCVQVLLVLQVVVPVQLDDPSHGPDSCLLPLVVLVCDVSSVVNSVSSVVVCVPRHDGFQKKKKKKKADLVSVVSSVLSVLQSCLQSPVLCVLCPVQFAWSYGHGRITITIHHPVCRLVSVLSSQVSVVVSPAMEMFMEMEGSPDRSSVSSVVRVCQRPVPQSPFVVRSWYWYWYADPVGDIFIAIWHSVLSVLLVPAPVNCVVVCDPVLLCVCLVCLVVDDQVCSLVVLLVSLLVPAAVPVVRVVNSVRVSVSLVVSLVTTGDDGSSVSSNRSSSVRCVVSVVSNND/DKKKKWFFPWWFAAFDPDDDDFLPAFETEGDDDALLLVLQQLLVLCVVVVLPQQNQQVHLFGNWFWQAKAFPLRKFKAQQQFADDPQKTFHFFWDDDPRATDTDDDHHHDIFIADPVQVVCVQLANDGIDGNVRTHDWDKDKDKDFDADPPPRDGDPSGIHMYITTGTGMMMIDIDDPPSCSQVSQCVDQWTQGHDPRTIIGMDMDPDDDVLQVDFNFKDQKKKWFWRHWAFDDPVQQQVVVCVVQVFAFPHKDKRADDWDWDWAANPNVGGIGDIGTTGHGSIMMITGTPDITRWGQWDATHPPRRSRGRIIGMGGHD/DWAKKKKFFAAWAAAFDPPDDDPAPTEHDADPPQRFGKHALVQVLVQLLVLVQVCQVVQNFCLVDGDPQLVQLCLFVPPCSVVQVVCCVVVVWTTDLSCLAQNIDPNCRVQWHHQKRWHMWGFQFAWFQWPFPRIAGEDEPVSVVVLCVVVVVVVDDADQQEKAAAQRQADPPPQWGQTPHDIHHYDDDDPPLVVSLVSVCVRFNQADLNHGSVVNSRRHMYHYSVNVSVCSNPVWDKDKFFDAPVVVRHTDDVTIGIHTIRGGRTMIMIMMGGHARIHPRHDPSRRGRVSSVVSSQVSQAQDWTATHDPVVVPHRIITIGD/DLAQFQAKKKKKKFFQAWAAQWDAADPDQAGTEHDADVVLLFGKRALVLVLVQVLVLVQVCQVVQVFDFVPTDPQLVVLCVPVVPCSVVVVVCCVVVNWTGDLSCQAQNIDPNCRVQDHHFKGWHMKGFAFAWFQWPFLGIAGEDEPVSVVVVQVVQVVRCVNNVPPVSHDDDADQQAKAAAQRQADDPDQWIQTDHGIHHHDDPLVVVVVVCCQNQNVDNLPDHSRRYMYHYSVNVSCCSNPVWDKDWFFDADPPPRHGDPVTIHIHTTRGGRTMIMIMMTGGQGDHGDPSRRGRVSSLVSVQVSQAQDWTATHDPVVVPHRIIGIHMGD/DQFQAKWKKKWFFAAWAAAFDAADPDQAGTEHDADPVQRFGWRAQVLVLVQLLVLVQVCQVVQNFPLVDTDPQLVFLCVPVPPCSVVVVVCCVVVVWTTDVSCQACNIDPVCRVQFHHFKGKHMWGFQFAWWQWPFQRIFGEDEPVNVVVVVVVVVVRCVSNVDDADQQEKAAAQRQADDPPQWGQTDNHIHHYDDDDPDLVVVLVVCCLFFNLDDPPDGSVSRSRRYMYHYSVNVSVCSVPVWDKDKFFDADPPVRHGDDVGIGIHTTRHGRTIIMIMMTGGAGDHGDPSRGGGVSSLVSSQVSQAQDWTATHDPVVVPHRIIGIHIGD/DVVVLVLLLVLLLVLLVVQCVVQVVPVLLLVLLLVCLVCLLVCCVVPNPLVSLVVLVVLADDDQALVPQDLVPDDDSNSSSSNSNSSSLQCCQAQRVHPVDPRGHLQPNDGVNVSVVPDDPVSRVVSSVSSSSSSVSNNVSSVVRD/DADDLLVLLLVLLLVLLVVCCVVPVVPLLLLVLLLVLLVCQLVCCVVPNPLVSLLVLVVVVVHDSQPDALVPQDLVPDDDSNNSSSNSLSNSLQCCQQQNNHPPHNGGHLQPNGGPSNSVVPDDPVSRVVSSVVSSSSSVSNNVCSVVPRHD/DDKFWPDDDVVGVVLVCPLLVVDAAQFQCCSLAVGFIFACPDDNDTARAPVRSQVSAPHQVRVLVSSLVSLLSLLVVVQVVVVVVVVVQVVQPKDKDKWFFQFWAFAPQCPDGSNNGDGDADRRRRFGWAALVQLLVLLLLLVLQQCCVVPVVVLCVVPVVLLVVQPHHSVSSSVSSVCCLEPVVVPCPVQQQPWGDLDPDIHGPVLSCQQCHYPVGHHQKGWHMKGFRSVCSVPHRQWHWDDVSIYIIGGGGTMIMTIMGGNDPVGCSVVSVSSSLSSLAPQATHPDSVVVHRHID

Solvent-accessible surface area: 89953 Å² total; per-residue (Å²): 91,62,4,0,0,35,0,54,0,12,20,35,64,27,2,9,8,10,1,106,56,1,19,1,0,3,1,0,2,0,1,12,1,3,0,0,6,52,0,1,37,3,0,8,87,106,42,17,48,123,67,7,5,43,5,16,4,74,16,3,2,1,7,36,44,62,74,98,63,77,110,28,31,97,44,0,15,16,0,3,4,11,43,29,3,10,1,34,3,41,29,108,17,1,64,56,0,28,62,54,0,48,96,82,4,92,60,22,2,18,83,2,0,110,52,0,2,43,55,0,15,91,96,33,12,1,123,30,68,160,96,29,39,114,31,0,58,65,84,28,0,30,80,14,0,74,49,15,15,11,8,1,0,11,69,2,40,2,51,35,139,27,39,30,167,119,23,17,67,86,1,40,97,127,53,73,71,67,38,68,56,26,6,79,61,2,35,110,1,0,34,5,8,0,49,17,37,8,12,62,48,33,12,52,49,38,80,30,80,78,0,37,16,0,30,4,9,0,30,3,2,0,0,4,1,37,95,92,77,26,105,82,0,25,61,30,3,91,102,102,14,0,2,0,0,4,2,0,0,3,38,21,0,8,56,44,0,129,96,45,21,54,52,66,8,184,16,75,34,17,8,15,0,0,1,44,5,129,94,12,52,65,74,0,53,136,101,41,8,81,67,1,27,75,67,0,151,78,43,38,73,77,64,17,133,114,83,103,18,82,37,14,44,13,8,0,21,40,42,21,118,101,121,87,39,38,61,52,0,19,65,40,0,72,66,0,21,97,70,43,32,93,7,0,67,2,1,0,0,0,0,1,38,19,74,90,26,68,93,39,46,57,85,2,99,34,27,6,54,0,2,6,107,52,0,74,72,25,0,70,53,30,4,15,12,0,37,0,4,3,47,35,3,8,0,0,0,1,7,34,68,2,15,66,2,0,39,79,0,26,84,58,16,36,91,42,116,143,0,0,0,0,0,0,6,0,18,20,107,30,32,6,27,5,0,2,65,35,0,47,49,0,0,69,58,64,0,34,53,22,105,64,85,24,0,0,0,3,0,0,3,28,110,69,3,8,56,31,51,2,41,0,3,9,46,0,4,103,23,3,84,122,9,84,0,72,61,50,30,90,117,58,81,120,4,4,65,32,0,21,21,55,0,71,5,9,3,93,110,0,8,50,31,1,2,73,17,2,2,53,74,48,22,93,110,87,84,50,21,137,59,61,69,112,43,1,39,27,27,0,72,79,0,15,70,46,1,74,34,148,77,50,29,60,57,0,69,12,0,0,18,0,0,58,0,18,35,25,82,108,0,42,58,54,12,30,0,19,0,22,13,6,6,0,0,3,8,106,26,38,24,19,41,55,60,43,59,42,28,24,0,25,8,60,62,6,20,0,10,45,0,0,27,15,0,30,35,32,1,98,133,57,64,25,56,139,3,9,15,61,36,112,127,56,5,46,0,22,0,2,0,10,8,9,2,105,63,4,7,20,0,0,25,1,2,12,42,45,82,112,80,8,80,27,15,80,17,7,39,6,82,74,87,15,0,33,14,53,57,59,87,67,46,88,5,20,1,54,31,64,25,0,52,94,8,0,33,50,135,19,77,66,5,49,58,148,43,22,56,80,40,83,85,8,46,4,32,7,82,72,79,28,80,64,84,63,20,71,29,139,54,37,79,54,18,0,18,4,3,25,12,52,49,0,39,0,2,0,78,47,98,70,34,30,0,72,109,38,0,64,87,20,62,31,12,73,0,32,26,66,40,16,9,0,3,13,77,27,87,91,47,52,9,104,0,7,86,33,173,31,30,61,31,86,69,0,5,0,0,1,11,2,4,0,12,18,84,6,34,91,5,9,109,30,0,31,167,136,38,130,8,129,18,80,25,55,6,7,16,21,43,125,22,26,38,0,12,32,122,18,135,113,76,65,54,14,50,9,1,31,35,1,3,11,34,0,0,0,3,1,0,47,0,111,97,114,8,109,3,24,32,57,17,28,0,12,124,21,49,73,9,0,0,0,2,0,2,0,0,42,13,167,74,34,7,32,0,0,2,25,3,42,25,12,3,15,5,38,8,30,21,36,104,23,50,24,86,77,10,5,5,15,4,157,74,22,8,6,0,5,4,7,0,48,34,0,49,34,29,2,34,53,13,0,28,64,14,0,60,80,109,122,3,46,35,136,142,87,5,22,16,104,120,42,0,114,110,14,47,73,105,58,1,99,123,12,27,51,78,2,89,62,64,100,7,8,0,0,0,0,0,0,0,5,3,16,20,53,100,4,60,117,91,22,62,21,6,2,5,1,1,0,0,10,1,0,0,0,2,1,30,0,21,25,16,3,8,0,4,0,0,0,17,72,1,24,131,41,4,50,42,14,33,129,34,26,99,88,83,28,49,87,73,35,0,8,14,7,126,35,1,27,7,100,86,46,88,58,0,7,0,18,24,21,48,5,103,18,74,92,63,104,61,39,21,120,82,0,20,59,41,5,40,90,49,4,24,129,68,12,18,51,34,88,14,81,52,14,22,38,51,0,0,0,0,4,47,96,19,0,88,24,1,0,79,82,6,1,12,69,14,33,41,71,100,93,41,55,33,52,22,21,67,11,202,86,3,87,71,58,4,3,2,7,4,8,29,1,0,5,6,0,9,2,2,2,31,58,11,40,18,134,118,43,10,68,60,0,58,59,28,60,68,0,14,81,6,2,86,106,23,0,45,81,1,13,1,15,0,23,30,35,20,24,8,1,1,0,12,3,25,1,40,25,44,4,30,45,7,90,62,10,3,5,0,0,2,5,3,31,20,8,3,14,5,31,55,38,82,94,80,40,19,38,41,46,17,9,10,50,34,78,5,5,4,21,1,13,4,12,0,27,35,0,26,39,31,2,43,55,52,0,30,61,48,0,60,91,54,64,2,49,14,131,96,83,2,53,17,112,57,75,3,115,80,50,47,70,100,71,0,67,62,31,24,61,93,3,90,62,143,119,9,13,0,7,0,0,0,2,0,5,5,18,18,92,106,4,58,94,81,6,22,6,5,2,2,0,11,18,0,57,7,0,3,0,1,0,98,2,26,19,6,0,4,0,8,0,0,0,24,39,8,36,82,36,5,53,58,16,47,33,20,25,7,61,6,41,111,66,95,99,55,97,151,32,87,29,72,36,80,14,0,21,14,7,129,34,0,37,19,84,66,40,62,77,0,15,0,30,23,8,29,0,39,44,101,146,80,22,76,104,9,50,58,49,9,41,99,15,14,34,113,84,29,12,22,92,77,42,51,58,2,0,0,0,7,39,26,7,0,8,36,5,0,63,104,6,1,11,48,18,40,32,71,102,88,42,64,126,109,28,34,78,29,98,75,2,111,64,29,3,5,1,8,2,6,16,1,0,4,2,0,23,2,10,0,4,58,24,53,102,80,20,76,34,0,66,63,3,77,68,1,10,75,4,3,30,100,21,0,64,100,20,17,4,31,0,30,34,37,58,41,5,0,1,0,16,5,18,1,8,9,15,96,59,42,41,40,73,14,2,4,1,0,3,14,4,4,0,14,3,14,3,33,54,39,64,70,48,40,16,25,44,54,15,5,12,33,12,77,3,1,10,3,0,14,3,13,0,26,36,0,21,39,27,4,44,65,53,0,29,48,40,0,67,83,41,142,2,41,49,134,68,153,13,56,22,137,65,16,5,54,77,37,39,151,103,60,12,84,71,29,32,62,25,7,89,77,60,40,22,15,0,2,0,0,0,1,0,6,4,20,23,88,103,1,58,70,75,2,30,21,4,3,2,0,9,26,0,27,7,0,0,0,0,0,19,0,0,10,10,3,4,0,2,0,0,0,25,14,4,43,59,61,6,116,7,22,60,58,14,28,64,59,21,62,122,82,88,27,58,44,70,48,0,8,14,9,128,43,0,44,10,100,88,57,59,40,0,0,0,2,46,7,15,0,100,41,82,99,65,98,97,24,28,62,93,6,15,51,35,6,90,109,24,2,30,103,86,7,5,26,14,87,6,77,47,11,29,41,20,0,0,0,0,4,26,17,0,0,51,12,3,0,95,41,6,11,29,37,32,20,45,67,128,54,50,14,94,72,50,77,71,10,99,79,1,104,60,36,4,2,4,4,0,3,7,1,0,6,5,0,21,2,5,0,2,48,25,71,83,62,24,98,51,0,51,73,13,78,16,0,6,78,3,4,20,106,22,0,50,78,18,15,5,16,0,33,29,39,41,14,13,0,20,0,0,3,23,0,33,10,5,103,24,47,70,14,48,28,34,4,0,42,2,0,34,107,9,0,32,51,0,88,72,120,27,85,108,58,79,144,0,19,35,69,0,22,58,24,0,101,114,0,5,30,12,4,48,56,35,31,4,9,6,0,0,3,42,2,6,31,66,57,62,82,62,6,50,5,108,90,18,85,8,61,79,52,82,76,11,29,41,15,0,21,0,7,0,2,43,13,0,0,28,0,0,2,62,2,43,28,160,113,39,88,21,31,17,16,5,101,31,48,9,1,0,54,17,8,13,95,69,30,20,27,21,24,31,19,1,27,60,3,0,38,26,0,0,28,5,0,56,18,1,1,49,17,24,52,41,36,45,60,2,62,4,4,19,2,25,2,0,31,117,7,0,32,49,0,46,110,88,38,89,108,53,46,56,0,6,19,71,0,23,62,21,0,82,77,0,1,6,0,4,15,44,5,18,3,4,2,0,0,0,10,2,1,6,73,12,94,74,23,4,74,72,22,53,2,120,82,5,52,13,104,84,46,73,75,20,78,28,7,0,13,0,4,0,0,49,12,0,0,28,0,1,2,71,2,38,30,95,149,37,27,5,44,16,26,4,114,33,42,8,1,4,118,22,3,52,88,64,79,18,7,9,23,18,26,2,10,45,13,0,27,35,0,0,26,8,0,24,26,1,2,134,11,4,17,57,120,103,72,15,50,8,1,18,13,62,68,0,24,88,18,0,59,66,0,1,69,116,116,42,53,2,79,3,2,2,0,0,8,51,13,0,3,0,0,1,60,63,175,101,75,5,1,83,5,32,6,36,10,0,13,115,26,14,189,84,62,88,31,1,36,86,14,0,21,45,1,2,40,98,1,40,108,45,0,29,46,9,12,81,10,5,70,114,0,5,96,59,37,86,14,57,71,16,64,12,102,4,57,32,98,2,0,13,17,28,73,31,18,10,2,13,78,10,28,15,35,24,13,18,1,7,1,0,2,28,0,8,0,32,30,2,30,27,18,0,24,37,21,3,2,17,46,7,8,88,74,45,12,134,54,12,24,73,89,17,45,78,13,62,126,118,47,101,127,86,86,123,27,14,3,15,9,6,27,77,2,4,71,57,20,35,131,91,8,64,68,18,38,95,34,56,16,72,9,57,116,40,75,5,25,1,30,36,4,37,28,0,8,9,29,139,53,92,41,3,8,0,1,1,0,2,0,7,0,22,28,54,12,9,137,106,74,80,1,2,46,19,16,109,116,122,52,1,10,0,2,14,57,22,0,45,0,10,0,2,0,0,26,87,43,109,92,79,14,0,108,64,0,26,26,6,1,65,46,0,0,97,55,69,3,6,33,28,56,49,108,126,29,27,0,56,6,82

Organism: Pyrococcus furiosus (strain ATCC 43587 / DSM 3638 / JCM 8422 / Vc1) (NCBI:txid186497)

Sequence (2470 aa):
DPTLLRIKIVPVQPFIANSRKQLDLWASSHLLSMLMYKALEVIVDKFGPEHVIYPSLRDQPFFLKFYLGENIGDEILVANLPNKALAIVSGKEAEKIEEEIKKRIRDFLLQLYREAVDWAVENGVVKVDRSEKDSMLKEAYLKIVREYFTVSITWVSLSEKEDIYQVTENAGLSRVLERIAIYPLLVKILDSLGERKVTEERFEKSEQLKGWKCHVCGENLAIFGDMYDHDNLKSLWLDEEPLCPMCLIKRYYPVWIRSKTGQKIRFESVVDVALLYKNWRKIFDEKYGKDLVSKAREVSEDFVKDNMLVDSDLYYSSTWESEEKVKEVVDFLNAAYKEIGNPPKYYAILVMDGDTPQVHVAISQALANFSIREVRSVVKDEGLLIYAGGDDVLAILPVDKALEVAYKIRKEFGKSFKLSAGILIVHYKHPLYDALEKARDLLNNKAKNVPGKDTLAIGLLKRSGSYYISLVGWELIRVFYNSELRKKLLEGKRFIYHVLREVDTWPKVGIDEMLKFEVIRHIRNKEETKELREKIYGEIKDLLEHVRGNNEVEKVRGLFTFLKIITDAEVFPMIEVTFTPYDVLLFRESRPFDAGSESVARSIIPLPQTVAGAIRTLLFYKGLKNCVGVGEEEPEFTLVGIAIGTRIYPLPFNIIKSEKFYKVVNPGRFLGKLILPPKGKYKSGYVTESILEKYLKGELKEVEENKVIRIEKEKRIGIKLSREKKVVEEGMLYTVEFLRIEKIYAWIEDPGCGIKDILSSYEFLTLGGESRVAFVEVDDKTPDIFNRELGSTKKALFYFSTPTIGKVGEIVQELEKRLNAKIDDYLLVSSRPTAISGWDMHEKKPKGTKFAIPPGSVLFVEFKEEVEVPPYIKLGKLKKLGYGLALGGIWEKAVVFGLYSITPVHAGSGAELSVIDLPIQRERHTGFPVIWGQSLKGVLRSRFRQLELDEKIEVSQKWKWKEKTKEVLKEKADEFIKKVEERKRDPLLTEIVFGPATDGASEHAGAVSVGDAKILLFPVRSAKGVFAFVTSPIVIQRLKEDFELVSVELSNNETIAGNALILNGENKVILEDIVLKVKSDSNVIENLVEVLKTLFGDNFFGKPIESIKERIAIVSDDVFKSFTRFSTEIVARVRIDAEKGTVARGGLWYEEFLPSDTLMYSLIAVGSPKKENLPKEVDNTQKIVNVLKVTFNNAFLQIGGDETVGKGFVKVRAMFDMFEKAVVFGLYSITPVHAGSGAELSVIDLPIQRERHTGFPVIWGQSLKGVLRSRFRQLELDEKIEVEQKWKWKEKTKEVLKEKADEFIKKVEERKRDPLLTEIVFGPATDGASEHAGAVSVGDAKILLFPVRSAKGVFAFVTSPIVIQRLKEDFELVSEIENDIELKKVELSNNETIAGNALILNGENKVILEDIVLKVKSVIENLVEVLKTLFGDNFFGKIKERIAIVSDDVFKSFTRFSTEIVARVRIDAEKGTVARGGLWYEEFLPSDTLMYSLIAVGSPKKLPKEVDNTQKIVNVLKVTFNNAFLQIGGDETVGKGFVKVRAGVDMFEKAVVFGLYSITPVHAGSGAELSVIDLPIQRERHTGFPVIWGQSLKGVLRSRFRQLELDEKIEVSQKWKWKEKTKEVLKEKADEFIKKVEERKRDPLLTEIVFGPATDGASEHAGAVSVGDAKILLFPVRSAKGVFAFVTSPIVIQRLKEDFELVSEIENVELSNNETIAGNALILNGENKVILEDIVLKVKSDSNVIENLVEVLKTLFGDNFFGKPIESIKERIAIVSDDVFKSFTRFSTEIVARVRIDAEKGTVARGGLWYEEFLPSDTLMYSLIAVGSPKKLPKEVDNTQKIVNVLKVTFNNAFLQIGGDETVGKGFVKVRAGVIREIEQERASFAFKVVSDIKDKYSQNKKVQGKYSSYAEKAPTIILNNGLGATLAFFLSKLIDDVDYKSINPESFGNAENIAYAFLYKHLSTWLAEGNGKDSAFSGLTNGEDPLKYIMEKTAIDVAISTEEALSILNWIKKFAKAMLDIREIEQERASFAFKVVSDIKDKYSQNKKVQGKYSSYAEKAPTIILNNGLGATLAFFLSKLEKPIDDVDYKSINPESFGNAENIAYAFLYKHLSTWLAEGNGKDSAFSGLTNGEDPLKYIMEKTAIDVAISTEEALSILNWIKKFAKAMLEEVVVKYPVNSELANYAEKFWKKELAIYNLSLILNKMTPFVKRRSESYKSSLSAVKEIFKNVDDFQNFLNSVLRRSLDEYRVFFENYERLFNSFSSKIFSMRTKSRLVVGLGDESVYETSIRLHRNYGVPYIPGSALKGVAKHYAFSILARENGDEILRIYESVKEDLKEDYYLTAAVIQELFEKKFDELGAIRNTRVEIGDTVISVGDIVKIFGTQKEEGSVIFFDAFPTPEQLKDKPNLELDIMIFFLTVPAGVEFTFAVASRDLDDLAEKAEKLLKEALKKFGVGAKTSLGYGRFD

Radius of gyration: 45.29 Å; Cα contacts (8 Å, |Δi|>4): 5275; chains: 8; bounding box: 86×86×148 Å

B-factor: mean 38.06, std 11.33, range [16.68, 92.5]